Protein 4OFC (pdb70)

Foldseek 3Di:
DEEAAAEAAFAPFDDPLCVVPVHFQAWGWADDDPQKIFIDGVPDRPDMDGPCRHPVVVVVVVCVVLVYFAYAYAHDQSLLPLVDPLVSSLVSQVVGLVSQLVSCVVPVRHYAYAGHANQNQQVRRLVVVVCCCPVSNHLAHEDECARVPGGLLDPNNLSVQVSCLVSNHAYEYFYDPFDCDDPNVPPVCCVPPVRLVSLLSSLLSCVLSCVCVVRVSHEYEYEQLSRCCLPCLVVQQVVCVVCVVVRNPNHPDGSLVCQCSYAYEQWPPDLVSSVSSCVGNNLLRYEFHFHPPDPSGNPNGLPSLVPNPPDDPVSSCNRHPVSVCVSSVHDPVSD/DEEAAAEEAFAPFDDDLCVVPVHFQAWGWADDDDQKIFIDRRNHGDDIDGVCRHDLVVVVVVCVVLVYFAYAYAHDQSLLPLVDDLVSSLVSQVVGLVSQLVSCVVPVRHYAYAGHANQNQQVRRLVVVCCSCVPSNHLAHEEECARVPGGPLDPSNVSVLVSCLVSNHAYEYFYDDFDCDDPNVPDVNCVPQVRLVSLLSSLLSCALSCVCVVRVSHEYEYEQLRRCCLVCLVVQQVVCVVCVVPRHPNHPDRSLVCQQSYAYEQWPPDLVSSVSSCVGNHLLRYEFHFHPPDPSGDPNGLVSLVPHPPDDPVSSCSRYPVSVCVSSVHDPVSD/DEEAAAEEAFAQADDDLCVVPVHFQAWGWAPPDDQWIFIDRPPDTPDIGGVCRYPLVVVVVVCVVLVYFAYAYAHDQSLLPLVDDLVSNLVSQVVGLVSQLVSCVVPVRHYAYAGHANQNQQVRRLVVQCCSCVPSNHLAHEEECARVVGGPLDPNNVSVQVSCLVSNHAYEYFYDDFDCDDPCVPPVNCVPQVRLVSLLSSLLSCVLSCVCVVRVSHEYEYEQLSRCCLVCVVVQQVVCVVCVVPRRPNHNDGSLVCQCSYAYEQWPPDQVSSVSSCVGNHLLRYEFHFHPPDPSTDPNGLPSLVPHPVDDPVSSCNRYPVSVCVSSVHDPVSD/DAEAAAEEAFAQFDDDLCVVPVHFQAWGWADPDPQKIFIDGVPDGPDIDGCCRHDLVVVVVVCVVQVYFAYAYAHDQSLLPLVDDLVSNLVSQVVGLVSLLVSCVVPVRHYAYAGHANQNQQVRRLVVQCCCCPVSVHLAHEYEQARVPGGPLDPSNLSVQVSCLVSNHAYEYFYDDFDCDDVCVPPVNCVVPVGLVSLLVSLLSCVLSCVCVVRVSHEYEYEQLSRCCLVCLVVQQVVCVVCVVPRRPNHPDRSLVCLCSYAYEQWPPALVSSVSSCVGNHLLHYEFHFHPPDPSGHPRGLPSLVPPPVDDPVSSVSRYPVSVCVSSVHDPPSD/DEEAAAEAADAQFDDDLCVVPVHFQAWGWADDDAQKIFIDGVDDGPDIDGCCRYPVVVVVVVCVVQVYFAYAYEHDQSLLPLVDDLVSSLVSQVVGLVSQLVSCVVPVRHYAYAGHANQNQQVRRLVVQCCSCVPSVHLAHEYECARVPGGPLDVSNVSVQVSCLVSNHAYEYFYDDFDCDDPNVPPVCCVPQVRLVSLLSSLLSCLLSCVCVVRVRHEYEYEQLSRCCLVCLVVQQVVCVVCVVPRNPNPPDGSLVCQQSYAYEQWPPDLVSSVSSCVRNNLLRYEFHFHPPDPSGDPRGLVSLVPHPPDDVVSSCNRHPVSVCVSSVHDPPRD/DEEAAAEEADAPFDDDLCVVPVHFQAWTWADDDVFWIAIDRVHDGDDIDGNCRHPLVVVVVLCVVLVYFAYAYAHDPSLLCLPDDLVSNLVVQCVGLVSQLVSCVVPVRHYAYAGHANQNQQVSRLVVVCCSCVPSVHLAHEDECARPPGGPLDPSNVVVLVSCLVSNHAYEYFYDPFDCDDPCVPPVNCVVPVRLVSLLRNLLSCLLSCPCVVRVRHEYEYEQLSRCCLVCLVVQQVVCVVCVVVRHPNHNDGSLVCQQSYAYEQFPPDLVSSVSSCVRNNLLRYEFHFHPPDPSGDSNGLVSLVPPPVDDPVSSCSRYPVSVCVSSVHDPVSD

B-factor: mean 29.88, std 10.81, range [11.48, 83.97]

Organism: Homo sapiens (NCBI:txid9606)

Solvent-accessible surface area: 74288 Å² total; per-residue (Å²): 75,49,2,1,1,0,0,1,4,1,11,121,96,23,57,60,1,116,167,92,24,69,56,23,32,12,7,42,16,50,63,52,20,200,27,40,1,42,0,47,93,100,69,157,70,78,58,76,7,177,71,25,0,32,36,30,59,11,0,23,144,51,3,87,158,65,26,5,36,2,3,0,0,1,4,2,15,32,2,0,4,1,112,8,129,56,110,21,0,24,49,2,2,64,43,4,0,19,40,6,8,13,14,28,30,17,54,45,122,54,1,11,1,2,1,3,0,0,0,26,14,25,124,22,0,23,136,4,0,47,45,0,30,145,75,28,56,7,18,0,0,0,1,0,0,5,0,62,136,67,4,0,29,14,116,87,0,29,71,1,0,37,0,1,43,150,27,176,2,3,0,1,0,8,1,28,76,18,99,93,100,46,44,20,74,48,4,26,0,8,69,0,8,8,8,4,19,11,0,2,13,0,0,1,0,1,2,1,3,0,0,10,83,102,20,102,158,8,76,0,0,0,0,5,0,0,1,8,0,1,3,8,3,2,9,0,13,32,0,11,64,62,88,67,80,61,0,20,130,64,2,93,52,21,1,73,119,10,50,33,50,1,10,0,0,7,6,8,35,20,66,78,1,0,63,6,0,4,61,15,2,25,97,67,47,0,0,3,1,3,8,27,29,18,54,6,1,30,90,84,11,0,134,25,3,73,66,1,144,95,12,85,117,115,12,31,66,66,0,31,2,20,5,0,10,55,1,11,64,46,119,122,174,79,44,64,93,7,1,1,0,0,1,3,2,12,104,120,26,55,65,1,110,153,89,24,66,48,26,26,9,6,48,21,61,77,80,61,196,38,58,0,42,0,17,77,76,18,120,61,68,47,77,7,126,70,3,0,29,39,32,102,27,0,21,170,48,3,86,151,70,26,5,38,2,3,0,0,0,3,2,6,12,3,5,7,13,115,9,127,58,113,22,1,26,47,4,3,60,36,4,0,30,38,5,4,32,12,32,31,50,56,40,132,53,1,14,1,1,0,3,0,0,0,25,14,26,135,21,0,27,148,3,0,57,36,0,25,147,69,18,55,8,15,0,0,0,2,1,1,17,1,67,130,70,3,0,28,12,134,88,0,25,68,1,0,36,0,1,27,144,22,165,3,2,0,0,0,6,0,31,84,11,101,79,97,47,38,18,76,50,8,20,0,8,46,0,6,8,7,5,19,12,0,2,12,0,0,1,0,0,1,0,6,0,0,14,80,98,20,104,140,9,89,0,0,0,0,6,0,0,1,8,0,0,3,10,3,1,8,1,9,33,0,11,60,64,79,77,93,64,0,22,158,64,2,90,58,21,0,80,141,13,48,35,53,1,17,0,0,6,7,6,34,24,65,72,1,0,56,6,0,3,59,17,3,24,90,82,44,0,0,3,1,2,12,28,17,12,59,4,0,34,91,74,12,0,127,27,3,70,65,1,159,83,8,90,118,112,7,28,73,59,0,30,7,22,7,0,14,56,1,10,62,46,120,158,196,81,56,57,82,6,2,1,0,0,1,2,3,6,94,132,24,64,67,0,105,182,107,27,64,55,24,29,10,6,29,17,91,79,96,51,188,24,48,0,60,0,55,79,94,80,163,74,52,41,79,5,148,60,24,0,32,35,30,123,36,0,22,162,51,4,87,113,73,27,6,42,2,3,0,0,1,4,0,5,10,4,5,6,16,125,9,125,55,130,21,0,24,49,2,2,62,37,4,0,64,29,6,12,66,13,28,117,72,59,79,173,50,0,10,1,2,0,3,0,0,0,26,14,26,151,46,0,24,138,2,0,58,50,0,28,157,131,42,57,8,17,0,0,0,1,1,0,10,1,66,122,71,2,0,28,12,127,86,0,21,69,0,0,40,0,1,46,143,22,167,3,3,0,1,0,4,0,34,90,10,104,86,97,46,38,19,75,48,10,23,0,7,32,0,7,6,8,4,18,10,0,2,11,0,0,1,0,1,1,0,6,0,0,11,90,94,23,103,157,9,87,0,0,0,0,5,0,0,2,8,0,1,2,8,4,1,9,1,12,34,0,9,58,63,81,72,89,57,0,18,150,67,3,93,82,21,1,78,122,12,50,36,49,1,17,0,0,6,6,8,36,21,58,74,2,0,47,7,0,1,55,17,3,25,92,77,43,0,0,4,1,2,11,30,29,16,54,4,0,32,93,76,13,0,132,28,3,69,70,1,127,107,12,93,111,112,7,24,78,56,0,32,4,19,6,0,15,54,1,8,62,33,100,153,161,85,50,61,83,6,1,0,0,0,1,4,2,6,92,121,26,60,61,1,109,174,111,29,62,55,24,18,12,6,35,8,88,88,83,54,204,17,66,0,70,0,60,84,88,83,163,73,58,48,76,7,170,63,17,0,52,33,25,101,8,0,25,138,50,3,85,138,75,41,6,39,2,3,0,0,0,6,2,7,16,4,3,8,14,125,10,122,56,111,20,0,24,53,3,3,59,43,6,1,60,33,7,13,69,13,28,120,75,58,80,166,46,1,10,1,1,0,3,0,0,0,24,15,26,141,25,0,24,148,3,0,56,52,0,27,145,135,41,57,6,18,0,0,1,0,1,0,7,1,66,117,68,3,0,28,11,129,89,0,21,68,0,0,35,0,1,45,153,21,186,3,3,0,1,0,6,0,38,80,11,101,80,96,44,36,16,73,44,4,23,0,8,44,1,8,8,5,5,19,10,0,2,12,0,0,0,0,0,1,0,7,0,0,10,79,97,21,103,164,8,85,0,0,0,0,6,0,0,1,7,0,1,4,9,3,2,9,0,14,33,0,12,63,65,78,76,95,66,0,24,150,58,1,98,56,19,0,75,123,10,53,38,51,1,17,0,0,6,8,8,36,32,66,78,2,0,58,7,0,4,56,18,3,24,98,83,42,0,0,3,1,3,9,30,30,15,61,5,1,31,93,81,14,0,134,27,3,61,68,5,98,86,8,42,97,114,9,18,68,61,1,14,4,26,5,0,14,52,0,8,59,47,134,147,176,87,48,59,90,8,1,1,0,0,1,3,1,6,94,109,26,62,66,0,103,172,105,29,58,54,19,26,10,8,41,12,101,67,109,58,196,26,75,0,68,0,47,101,102,56,181,75,60,46,83,8,147,69,11,0,47,36,32,121,33,0,25,168,49,3,86,126,82,34,5,41,3,2,0,0,1,2,1,6,12,4,4,8,6,120,8,129,48,106,23,0,32,54,3,2,63,40,4,0,63,32,4,16,64,16,27,114,67,65,74,138,53,1,7,1,2,0,2,0,0,0,27,15,26,131,40,0,26,126,4,0,69,54,0,30,161,134,42,57,6,18,0,0,0,1,1,1,16,1,76,111,68,3,0,30,13,141,86,0,37,68,0,0,28,1,0,33,160,24,171,3,4,0,1,0,7,0,26,77,10,101,79,98,43,38,18,71,50,12,24,0,9,32,0,7,8,5,5,18,12,0,2,12,0,0,1,0,1,0,0,10,0,0,11,77,100,20,105,147,7,85,0,0,0,0,6,0,0,2,8,0,1,2,9,5,2,8,0,3,32,0,10,59,61,81,74,90,63,0,18,128,68,0,99,59,19,1,112,138,12,58,33,50,1,18,0,0,7,5,8,37,21,70,76,1,0,50,8,0,4,58,17,4,25,84,78,46,0,0,2,1,4,10,28,21,15,60,5,0,30,93,68,12,0,120,26,3,72,75,8,137,101,8,24,56,83,2,30,77,55,0,22,12,32,7,0,9,54,0,11,64,37,100,145,176,68,50,69,97,7,2,1,1,0,1,3,2,8,132,108,18,65,61,0,107,186,115,24,63,57,20,31,8,2,39,24,98,88,71,55,179,9,59,0,67,0,34,86,99,66,166,68,77,56,110,7,153,58,13,0,30,37,30,113,32,0,24,140,34,3,92,106,76,36,6,31,2,3,0,0,4,4,6,13,29,1,0,2,0,111,5,113,46,112,15,0,25,50,0,1,54,38,4,1,70,32,6,14,59,11,31,115,75,59,74,173,47,1,8,1,2,0,2,0,0,0,22,18,23,159,44,0,24,144,2,0,62,45,0,31,153,134,43,57,8,16,0,0,0,1,0,0,4,1,75,110,62,3,0,25,14,135,90,0,35,66,0,0,28,0,1,44,163,36,162,3,3,1,2,0,7,1,31,77,18,103,87,93,58,41,19,70,50,13,27,0,10,62,0,8,10,9,5,19,12,0,2,12,0,0,0,0,0,1,1,9,0,0,11,75,122,21,107,152,8,86,1,0,0,0,6,0,0,1,7,0,1,3,8,2,2,8,0,12,34,0,9,65,60,82,75,93,54,0,19,117,74,2,103,77,18,0,75,127,10,50,28,51,1,18,0,0,6,8,8,35,23,65,79,1,0,58,7,0,0,53,18,3,22,89,75,47,0,0,3,1,3,9,25,32,26,65,9,1,32,95,73,12,0,124,28,3,64,65,3,156,102,13,79,122,124,12,24,79,63,0,18,6,13,5,0,10,57,1,9,50,40,108,159,182,81,57

Radius of gyration: 48.0 Å; Cα contacts (8 Å, |Δi|>4): 4179; chains: 6; bounding box: 94×87×156 Å

Structure (mmCIF, N/CA/C/O backbone):
data_4OFC
#
_entry.id   4OFC
#
_cell.length_a   88.704
_cell.length_b   101.082
_cell.length_c   232.820
_cell.angle_alpha   90.000
_cell.angle_beta   90.000
_cell.angle_gamma   90.000
#
_symmetry.space_group_name_H-M   'P 21 21 21'
#
loop_
_entity.id
_entity.type
_entity.pdbx_description
1 polymer '2-amino-3-carboxymuconate-6-semialdehyde decarboxylase'
2 non-polymer 'ZINC ION'
3 water water
#
loop_
_atom_site.group_PDB
_atom_site.id
_atom_site.type_symbol
_atom_site.label_atom_id
_atom_site.label_alt_id
_atom_site.label_comp_id
_atom_site.label_asym_id
_atom_site.label_entity_id
_atom_site.label_seq_id
_atom_site.pdbx_PDB_ins_code
_atom_site.Cartn_x
_atom_site.Cartn_y
_atom_site.Cartn_z
_atom_site.occupancy
_atom_site.B_iso_or_equiv
_atom_site.auth_seq_id
_atom_site.auth_comp_id
_atom_site.auth_asym_id
_atom_site.auth_atom_id
_atom_site.pdbx_PDB_model_num
ATOM 1 N N . MET A 1 1 ? -62.428 5.563 -15.615 1.00 42.83 1 MET A N 1
ATOM 2 C CA . MET A 1 1 ? -62.251 5.084 -16.975 1.00 37.50 1 MET A CA 1
ATOM 3 C C . MET A 1 1 ? -63.000 5.936 -18.008 1.00 43.44 1 MET A C 1
ATOM 4 O O . MET A 1 1 ? -63.482 5.409 -19.020 1.00 50.12 1 MET A O 1
ATOM 9 N N . LYS A 1 2 ? -63.115 7.239 -17.760 1.00 33.70 2 LYS A N 1
ATOM 10 C CA . LYS A 1 2 ? -63.523 8.158 -18.827 1.00 33.74 2 LYS A CA 1
ATOM 11 C C . LYS A 1 2 ? -62.599 9.384 -18.843 1.00 27.34 2 LYS A C 1
ATOM 12 O O . LYS A 1 2 ? -61.879 9.569 -19.813 1.00 29.25 2 LYS A O 1
ATOM 18 N N . ILE A 1 3 ? -62.575 10.185 -17.776 1.00 23.29 3 ILE A N 1
ATOM 19 C CA . ILE A 1 3 ? -61.736 11.392 -17.765 1.00 22.61 3 ILE A CA 1
ATOM 20 C C . ILE A 1 3 ? -60.698 11.405 -16.632 1.00 24.00 3 ILE A C 1
ATOM 21 O O . ILE A 1 3 ? -61.038 11.190 -15.459 1.00 24.66 3 ILE A O 1
ATOM 26 N N . ASP A 1 4 ? -59.439 11.665 -16.990 1.00 20.22 4 ASP A N 1
ATOM 27 C CA . ASP A 1 4 ? -58.322 11.719 -16.022 1.00 19.26 4 ASP A CA 1
ATOM 28 C C . ASP A 1 4 ? -57.895 13.170 -15.821 1.00 20.99 4 ASP A C 1
ATOM 29 O O . ASP A 1 4 ? -57.261 13.754 -16.698 1.00 20.04 4 ASP A O 1
ATOM 34 N N . ILE A 1 5 ? -58.247 13.757 -14.679 1.00 19.33 5 ILE A N 1
ATOM 35 C CA . ILE A 1 5 ? -57.962 15.167 -14.408 1.00 20.21 5 ILE A CA 1
ATOM 36 C C . ILE A 1 5 ? -56.485 15.397 -14.080 1.00 22.08 5 ILE A C 1
ATOM 37 O O . ILE A 1 5 ? -55.997 16.536 -14.115 1.00 19.19 5 ILE A O 1
ATOM 42 N N . HIS A 1 6 ? -55.783 14.311 -13.754 1.00 18.19 6 HIS A N 1
ATOM 43 C CA . HIS A 1 6 ? -54.487 14.410 -13.085 1.00 16.46 6 HIS A CA 1
ATOM 44 C C . HIS A 1 6 ? -53.429 13.639 -13.870 1.00 18.09 6 HIS A C 1
ATOM 45 O O . HIS A 1 6 ? -53.189 12.471 -13.589 1.00 15.22 6 HIS A O 1
ATOM 52 N N . SER A 1 7 ? -52.810 14.273 -14.871 1.00 18.30 7 SER A N 1
ATOM 53 C CA . SER A 1 7 ? -51.752 13.602 -15.641 1.00 14.95 7 SER A CA 1
ATOM 54 C C . SER A 1 7 ? -50.680 14.602 -16.076 1.00 17.00 7 SER A C 1
ATOM 55 O O . SER A 1 7 ? -50.968 15.782 -16.270 1.00 16.98 7 SER A O 1
ATOM 58 N N . HIS A 1 8 ? -49.445 14.128 -16.204 1.00 16.93 8 HIS A N 1
ATOM 59 C CA . HIS A 1 8 ? -48.303 15.003 -16.447 1.00 15.69 8 HIS A CA 1
ATOM 60 C C . HIS A 1 8 ? -47.595 14.626 -17.735 1.00 15.55 8 HIS A C 1
ATOM 61 O O . HIS A 1 8 ? -47.514 13.444 -18.105 1.00 13.20 8 HIS A O 1
ATOM 68 N N . ILE A 1 9 ? -47.048 15.636 -18.398 1.00 12.80 9 ILE A N 1
ATOM 69 C CA . ILE A 1 9 ? -46.423 15.439 -19.699 1.00 15.27 9 ILE A CA 1
ATOM 70 C C . ILE A 1 9 ? -45.313 16.477 -19.807 1.00 15.11 9 ILE A C 1
ATOM 71 O O . ILE A 1 9 ? -45.362 17.506 -19.141 1.00 15.53 9 ILE A O 1
ATOM 76 N N . LEU A 1 10 ? -44.297 16.188 -20.609 1.00 15.20 10 LEU A N 1
ATOM 77 C CA . LEU A 1 10 ? -43.183 17.105 -20.823 1.00 11.97 10 LEU A CA 1
ATOM 78 C C . LEU A 1 10 ? -42.997 17.192 -22.314 1.00 15.70 10 LEU A C 1
ATOM 79 O O . LEU A 1 10 ? -43.333 16.250 -23.028 1.00 15.13 10 LEU A O 1
ATOM 84 N N . PRO A 1 11 ? -42.463 18.317 -22.805 1.00 16.36 11 PRO A N 1
ATOM 85 C CA . PRO A 1 11 ? -42.063 18.322 -24.213 1.00 18.50 11 PRO A CA 1
ATOM 86 C C . PRO A 1 11 ? -40.885 17.343 -24.397 1.00 17.39 11 PRO A C 1
ATOM 87 O O . PRO A 1 11 ? -40.199 17.047 -23.421 1.00 14.98 11 PRO A O 1
ATOM 91 N N . LYS A 1 12 ? -40.652 16.840 -25.605 1.00 15.24 12 LYS A N 1
ATOM 92 C CA . LYS A 1 12 ? -39.597 15.838 -25.816 1.00 16.36 12 LYS A CA 1
ATOM 93 C C . LYS A 1 12 ? -38.216 16.441 -25.590 1.00 18.41 12 LYS A C 1
ATOM 94 O O . LYS A 1 12 ? -37.288 15.768 -25.128 1.00 21.67 12 LYS A O 1
ATOM 100 N N . GLU A 1 13 ? -38.098 17.725 -25.921 1.00 17.77 13 GLU A N 1
ATOM 101 C CA . GLU A 1 13 ? -36.858 18.476 -25.756 1.00 21.13 13 GLU A CA 1
ATOM 102 C C . GLU A 1 13 ? -37.215 19.918 -25.452 1.00 21.41 13 GLU A C 1
ATOM 103 O O . GLU A 1 13 ? -38.278 20.397 -25.858 1.00 19.25 13 GLU A O 1
ATOM 109 N N . TRP A 1 14 ? -36.330 20.616 -24.746 1.00 23.22 14 TRP A N 1
ATOM 110 C CA . TRP A 1 14 ? -36.427 22.070 -24.633 1.00 23.53 14 TRP A CA 1
ATOM 111 C C . TRP A 1 14 ? -35.014 22.650 -24.596 1.00 22.59 14 TRP A C 1
ATOM 112 O O . TRP A 1 14 ? -34.058 21.894 -24.406 1.00 23.69 14 TRP A O 1
ATOM 123 N N . PRO A 1 15 ? -34.865 23.978 -24.803 1.00 26.00 15 PRO A N 1
ATOM 124 C CA . PRO A 1 15 ? -33.493 24.507 -24.878 1.00 28.77 15 PRO A CA 1
ATOM 125 C C . PRO A 1 15 ? -32.757 24.445 -23.537 1.00 27.76 15 PRO A C 1
ATOM 126 O O . PRO A 1 15 ? -33.388 24.232 -22.492 1.00 23.29 15 PRO A O 1
ATOM 130 N N . ASP A 1 16 ? -31.436 24.610 -23.581 1.00 27.92 16 ASP A N 1
ATOM 131 C CA . ASP A 1 16 ? -30.603 24.686 -22.380 1.00 29.32 16 ASP A CA 1
ATOM 132 C C . ASP A 1 16 ? -30.999 25.950 -21.623 1.00 27.89 16 ASP A C 1
ATOM 133 O O . ASP A 1 16 ? -30.655 27.063 -22.031 1.00 29.29 16 ASP A O 1
ATOM 138 N N . LEU A 1 17 ? -31.741 25.795 -20.533 1.00 27.14 17 LEU A N 1
ATOM 139 C CA . LEU A 1 17 ? -32.342 26.957 -19.878 1.00 25.63 17 LEU A CA 1
ATOM 140 C C . LEU A 1 17 ? -31.304 27.830 -19.181 1.00 24.52 17 LEU A C 1
ATOM 141 O O . LEU A 1 17 ? -31.437 29.053 -19.141 1.00 25.06 17 LEU A O 1
ATOM 146 N N . LYS A 1 18 ? -30.270 27.193 -18.646 1.00 23.43 18 LYS A N 1
ATOM 147 C CA . LYS A 1 18 ? -29.142 27.903 -18.048 1.00 27.25 18 LYS A CA 1
ATOM 148 C C . LYS A 1 18 ? -28.476 28.797 -19.099 1.00 26.53 18 LYS A C 1
ATOM 149 O O . LYS A 1 18 ? -28.216 29.989 -18.857 1.00 24.71 18 LYS A O 1
ATOM 155 N N . LYS A 1 19 ? -28.217 28.217 -20.266 1.00 26.15 19 LYS A N 1
ATOM 156 C CA . LYS A 1 19 ? -27.698 28.960 -21.415 1.00 32.63 19 LYS A CA 1
ATOM 157 C C . LYS A 1 19 ? -28.625 30.131 -21.750 1.00 25.83 19 LYS A C 1
ATOM 158 O O . LYS A 1 19 ? -28.175 31.259 -21.991 1.00 28.73 19 LYS A O 1
ATOM 164 N N . ARG A 1 20 ? -29.927 29.855 -21.757 1.00 26.43 20 ARG A N 1
ATOM 165 C CA . ARG A 1 20 ? -30.931 30.845 -22.141 1.00 27.23 20 ARG A CA 1
ATOM 166 C C . ARG A 1 20 ? -31.079 31.984 -21.138 1.00 25.51 20 ARG A C 1
ATOM 167 O O . ARG A 1 20 ? -31.215 33.144 -21.528 1.00 25.08 20 ARG A O 1
ATOM 175 N N . PHE A 1 21 ? -31.061 31.652 -19.852 1.00 25.34 21 PHE A N 1
ATOM 176 C CA . PHE A 1 21 ? -31.388 32.627 -18.811 1.00 27.26 21 PHE A CA 1
ATOM 177 C C . PHE A 1 21 ? -30.204 33.268 -18.072 1.00 25.24 21 PHE A C 1
ATOM 178 O O . PHE A 1 21 ? -30.362 34.327 -17.450 1.00 28.42 21 PHE A O 1
ATOM 186 N N . GLY A 1 22 ? -29.035 32.631 -18.132 1.00 28.72 22 GLY A N 1
ATOM 187 C CA . GLY A 1 22 ? -27.828 33.179 -17.529 1.00 28.01 22 GLY A CA 1
ATOM 188 C C . GLY A 1 22 ? -27.445 32.567 -16.193 1.00 32.71 22 GLY A C 1
ATOM 189 O O . GLY A 1 22 ? -26.351 32.842 -15.669 1.00 33.74 22 GLY A O 1
ATOM 190 N N . TYR A 1 23 ? -28.334 31.741 -15.637 1.00 24.56 23 TYR A N 1
ATOM 191 C CA . TYR A 1 23 ? -28.071 31.080 -14.358 1.00 27.03 23 TYR A CA 1
ATOM 192 C C . TYR A 1 23 ? -28.663 29.678 -14.364 1.00 30.76 23 TYR A C 1
ATOM 193 O O . TYR A 1 23 ? -29.625 29.422 -15.092 1.00 27.82 23 TYR A O 1
ATOM 202 N N . GLY A 1 24 ? -28.099 28.781 -13.553 1.00 27.50 24 GLY A N 1
ATOM 203 C CA . GLY A 1 24 ? -28.538 27.394 -13.508 1.00 31.32 24 GLY A CA 1
ATOM 204 C C . GLY A 1 24 ? -29.635 27.126 -12.495 1.00 27.76 24 GLY A C 1
ATOM 205 O O . GLY A 1 24 ? -30.283 28.060 -12.007 1.00 27.24 24 GLY A O 1
ATOM 206 N N . GLY A 1 25 ? -29.860 25.848 -12.191 1.00 28.15 25 GLY A N 1
ATOM 207 C CA . GLY A 1 25 ? -30.917 25.461 -11.266 1.00 30.29 25 GLY A CA 1
ATOM 208 C C . GLY A 1 25 ? -32.172 24.959 -11.971 1.00 27.34 25 GLY A C 1
ATOM 209 O O . GLY A 1 25 ? -33.179 24.624 -11.328 1.00 22.14 25 GLY A O 1
ATOM 210 N N . TRP A 1 26 ? -32.110 24.903 -13.296 1.00 23.34 26 TRP A N 1
ATOM 211 C CA . TRP A 1 26 ? -33.231 24.431 -14.092 1.00 19.84 26 TRP A CA 1
ATOM 212 C C . TRP A 1 26 ? -33.153 22.926 -14.357 1.00 21.99 26 TRP A C 1
ATOM 213 O O . TRP A 1 26 ? -32.106 22.302 -14.156 1.00 21.34 26 TRP A O 1
ATOM 224 N N . VAL A 1 27 ? -34.254 22.342 -14.838 1.00 21.18 27 VAL A N 1
ATOM 225 C CA . VAL A 1 27 ? -34.222 20.931 -15.252 1.00 22.82 27 VAL A CA 1
ATOM 226 C C . VAL A 1 27 ? -34.062 20.735 -16.773 1.00 24.89 27 VAL A C 1
ATOM 227 O O . VAL A 1 27 ? -34.541 21.539 -17.574 1.00 21.63 27 VAL A O 1
ATOM 231 N N . GLN A 1 28 ? -33.348 19.687 -17.166 1.00 24.09 28 GLN A N 1
ATOM 232 C CA . GLN A 1 28 ? -33.273 19.334 -18.579 1.00 23.69 28 GLN A CA 1
ATOM 233 C C . GLN A 1 28 ? -33.635 17.864 -18.721 1.00 22.67 28 GLN A C 1
ATOM 234 O O . GLN A 1 28 ? -33.558 17.103 -17.757 1.00 26.23 28 GLN A O 1
ATOM 240 N N . LEU A 1 29 ? -34.037 17.460 -19.919 1.00 23.30 29 LEU A N 1
ATOM 241 C CA . LEU A 1 29 ? -34.404 16.070 -20.147 1.00 21.15 29 LEU A CA 1
ATOM 242 C C . LEU A 1 29 ? -33.362 15.461 -21.084 1.00 24.22 29 LEU A C 1
ATOM 243 O O . LEU A 1 29 ? -33.174 15.952 -22.202 1.00 22.96 29 LEU A O 1
ATOM 248 N N . GLN A 1 30 ? -32.672 14.414 -20.634 1.00 23.63 30 GLN A N 1
ATOM 249 C CA . GLN A 1 30 ? -31.671 13.745 -21.471 1.00 25.42 30 GLN A CA 1
ATOM 250 C C . GLN A 1 30 ? -32.203 12.441 -22.053 1.00 27.15 30 GLN A C 1
ATOM 251 O O . GLN A 1 30 ? -32.716 11.586 -21.317 1.00 25.72 30 GLN A O 1
ATOM 257 N N . HIS A 1 31 ? -32.067 12.293 -23.369 1.00 23.95 31 HIS A N 1
ATOM 258 C CA . HIS A 1 31 ? -32.427 11.060 -24.064 1.00 27.44 31 HIS A CA 1
ATOM 259 C C . HIS A 1 31 ? -31.148 10.291 -24.411 1.00 31.11 31 HIS A C 1
ATOM 260 O O . HIS A 1 31 ? -30.579 10.467 -25.492 1.00 30.10 31 HIS A O 1
ATOM 267 N N . HIS A 1 32 ? -30.693 9.456 -23.478 1.00 27.86 32 HIS A N 1
ATOM 268 C CA . HIS A 1 32 ? -29.435 8.717 -23.624 1.00 35.16 32 HIS A CA 1
ATOM 269 C C . HIS A 1 32 ? -29.578 7.249 -24.060 1.00 36.67 32 HIS A C 1
ATOM 270 O O . HIS A 1 32 ? -28.824 6.777 -24.917 1.00 33.27 32 HIS A O 1
ATOM 277 N N . SER A 1 33 ? -30.520 6.531 -23.449 1.00 37.10 33 SER A N 1
ATOM 278 C CA . SER A 1 33 ? -30.835 5.158 -23.857 1.00 40.48 33 SER A CA 1
ATOM 279 C C . SER A 1 33 ? -32.267 5.116 -24.395 1.00 41.41 33 SER A C 1
ATOM 280 O O . SER A 1 33 ? -33.010 6.090 -24.251 1.00 43.15 33 SER A O 1
ATOM 283 N N . LYS A 1 34 ? -32.654 4.007 -25.025 1.00 41.12 34 LYS A N 1
ATOM 284 C CA . LYS A 1 34 ? -33.931 3.960 -25.749 1.00 42.30 34 LYS A CA 1
ATOM 285 C C . LYS A 1 34 ? -35.196 3.784 -24.900 1.00 36.81 34 LYS A C 1
ATOM 286 O O . LYS A 1 34 ? -35.238 2.951 -23.991 1.00 35.37 34 LYS A O 1
ATOM 292 N N . GLY A 1 35 ? -36.227 4.567 -25.231 1.00 34.35 35 GLY A N 1
ATOM 293 C CA . GLY A 1 35 ? -37.511 4.511 -24.547 1.00 37.27 35 GLY A CA 1
ATOM 294 C C . GLY A 1 35 ? -37.461 5.065 -23.131 1.00 32.26 35 GLY A C 1
ATOM 295 O O . GLY A 1 35 ? -38.356 4.824 -22.310 1.00 28.56 35 GLY A O 1
ATOM 296 N N . GLU A 1 36 ? -36.414 5.831 -22.847 1.00 30.44 36 GLU A N 1
ATOM 297 C CA . GLU A 1 36 ? -36.149 6.257 -21.481 1.00 31.72 36 GLU A CA 1
ATOM 298 C C . GLU A 1 36 ? -35.397 7.586 -21.494 1.00 28.89 36 GLU A C 1
ATOM 299 O O . GLU A 1 36 ? -34.500 7.790 -22.326 1.00 29.52 36 GLU A O 1
ATOM 305 N N . ALA A 1 37 ? -35.755 8.492 -20.585 1.00 25.13 37 ALA A N 1
ATOM 306 C CA . ALA A 1 37 ? -35.080 9.794 -20.510 1.00 24.43 37 ALA A CA 1
ATOM 307 C C . ALA A 1 37 ? -34.831 10.203 -19.069 1.00 25.19 37 ALA A C 1
ATOM 308 O O . ALA A 1 37 ? -35.630 9.892 -18.180 1.00 19.99 37 ALA A O 1
ATOM 310 N N . LYS A 1 38 ? -33.723 10.900 -18.835 1.00 24.67 38 LYS A N 1
ATOM 311 C CA . LYS A 1 38 ? -33.337 11.272 -17.480 1.00 25.22 38 LYS A CA 1
ATOM 312 C C . LYS A 1 38 ? -33.677 12.727 -17.231 1.00 27.52 38 LYS A C 1
ATOM 313 O O . LYS A 1 38 ? -33.386 13.583 -18.063 1.00 25.64 38 LYS A O 1
ATOM 319 N N . LEU A 1 39 ? -34.315 13.002 -16.100 1.00 19.38 39 LEU A N 1
ATOM 320 C CA . LEU A 1 39 ? -34.572 14.379 -15.695 1.00 24.39 39 LEU A CA 1
ATOM 321 C C . LEU A 1 39 ? -33.411 14.829 -14.820 1.00 29.65 39 LEU A C 1
ATOM 322 O O . LEU A 1 39 ? -33.114 14.216 -13.780 1.00 29.02 39 LEU A O 1
ATOM 327 N N . LEU A 1 40 ? -32.753 15.896 -15.261 1.00 24.02 40 LEU A N 1
ATOM 328 C CA . LEU A 1 40 ? -31.479 16.337 -14.708 1.00 29.17 40 LEU A CA 1
ATOM 329 C C . LEU A 1 40 ? -31.712 17.682 -14.030 1.00 28.11 40 LEU A C 1
ATOM 330 O O . LEU A 1 40 ? -32.285 18.581 -14.638 1.00 27.80 40 LEU A O 1
ATOM 335 N N . LYS A 1 41 ? -31.303 17.806 -12.768 1.00 30.93 41 LYS A N 1
ATOM 336 C CA . LYS A 1 41 ? -31.378 19.069 -12.024 1.00 29.17 41 LYS A CA 1
ATOM 337 C C . LYS A 1 41 ? -30.005 19.319 -11.418 1.00 37.62 41 LYS A C 1
ATOM 338 O O . LYS A 1 41 ? -29.393 18.400 -10.875 1.00 31.34 41 LYS A O 1
ATOM 344 N N . ASP A 1 42 ? -29.506 20.548 -11.522 1.00 39.48 42 ASP A N 1
ATOM 345 C CA . ASP A 1 42 ? -28.045 20.753 -11.513 1.00 43.65 42 ASP A CA 1
ATOM 346 C C . ASP A 1 42 ? -27.281 19.716 -10.704 1.00 39.64 42 ASP A C 1
ATOM 347 O O . ASP A 1 42 ? -27.378 19.650 -9.470 1.00 42.34 42 ASP A O 1
ATOM 352 N N . GLY A 1 43 ? -26.568 18.870 -11.443 1.00 33.62 43 GLY A N 1
ATOM 353 C CA . GLY A 1 43 ? -25.765 17.821 -10.861 1.00 42.12 43 GLY A CA 1
ATOM 354 C C . GLY A 1 43 ? -26.351 16.434 -11.060 1.00 41.24 43 GLY A C 1
ATOM 355 O O . GLY A 1 43 ? -25.679 15.543 -11.592 1.00 40.35 43 GLY A O 1
ATOM 356 N N . LYS A 1 44 ? -27.607 16.257 -10.651 1.00 39.39 44 LYS A N 1
ATOM 357 C CA . LYS A 1 44 ? -28.145 14.918 -10.414 1.00 35.51 44 LYS A CA 1
ATOM 358 C C . LYS A 1 44 ? -29.359 14.524 -11.259 1.00 33.99 44 LYS A C 1
ATOM 359 O O . LYS A 1 44 ? -30.274 15.322 -11.481 1.00 26.98 44 LYS A O 1
ATOM 365 N N . VAL A 1 45 ? -29.353 13.277 -11.727 1.00 32.81 45 VAL A N 1
ATOM 366 C CA . VAL A 1 45 ? -30.551 12.655 -12.275 1.00 30.16 45 VAL A CA 1
ATOM 367 C C . VAL A 1 45 ? -31.479 12.424 -11.094 1.00 33.24 45 VAL A C 1
ATOM 368 O O . VAL A 1 45 ? -31.141 11.679 -10.164 1.00 34.95 45 VAL A O 1
ATOM 372 N N . PHE A 1 46 ? -32.631 13.085 -11.094 1.00 28.90 46 PHE A N 1
ATOM 373 C CA . PHE A 1 46 ? -33.539 12.949 -9.958 1.00 31.59 46 PHE A CA 1
ATOM 374 C C . PHE A 1 46 ? -34.768 12.123 -10.305 1.00 30.65 46 PHE A C 1
ATOM 375 O O . PHE A 1 46 ? -35.568 11.772 -9.433 1.00 32.04 46 PHE A O 1
ATOM 383 N N . ARG A 1 47 ? -34.918 11.815 -11.586 1.00 26.78 47 ARG A N 1
ATOM 384 C CA . ARG A 1 47 ? -36.043 11.007 -12.029 1.00 24.11 47 ARG A CA 1
ATOM 385 C C . ARG A 1 47 ? -35.781 10.466 -13.412 1.00 21.84 47 ARG A C 1
ATOM 386 O O . ARG A 1 47 ? -35.165 11.133 -14.247 1.00 23.85 47 ARG A O 1
ATOM 394 N N . VAL A 1 48 ? -36.270 9.259 -13.657 1.00 23.35 48 VAL A N 1
ATOM 395 C CA . VAL A 1 48 ? -36.173 8.645 -14.968 1.00 19.84 48 VAL A CA 1
ATOM 396 C C . VAL A 1 48 ? -37.595 8.434 -15.448 1.00 24.06 48 VAL A C 1
ATOM 397 O O . VAL A 1 48 ? -38.412 7.880 -14.710 1.00 20.28 48 VAL A O 1
ATOM 401 N N . VAL A 1 49 ? -37.903 8.906 -16.657 1.00 18.03 49 VAL A N 1
ATOM 402 C CA . VAL A 1 49 ? -39.242 8.739 -17.218 1.00 19.85 49 VAL A CA 1
ATOM 403 C C . VAL A 1 49 ? -39.175 7.972 -18.530 1.00 23.90 49 VAL A C 1
ATOM 404 O O . VAL A 1 49 ? -38.125 7.926 -19.182 1.00 23.04 49 VAL A O 1
ATOM 408 N N . ARG A 1 50 ? -40.290 7.371 -18.926 1.00 22.92 50 ARG A N 1
ATOM 409 C CA . ARG A 1 50 ? -40.319 6.654 -20.191 1.00 21.88 50 ARG A CA 1
ATOM 410 C C . ARG A 1 50 ? -41.073 7.464 -21.238 1.00 22.62 50 ARG A C 1
ATOM 411 O O . ARG A 1 50 ? -41.512 8.592 -20.970 1.00 20.96 50 ARG A O 1
ATOM 419 N N . GLU A 1 51 ? -41.225 6.898 -22.428 1.00 16.46 51 GLU A N 1
ATOM 420 C CA . GLU A 1 51 ? -41.734 7.659 -23.565 1.00 22.20 51 GLU A CA 1
ATOM 421 C C . GLU A 1 51 ? -43.194 8.114 -23.421 1.00 17.37 51 GLU A C 1
ATOM 422 O O . GLU A 1 51 ? -43.598 9.091 -24.054 1.00 17.66 51 GLU A O 1
ATOM 428 N N . ASN A 1 52 ? -43.980 7.434 -22.586 1.00 16.37 52 ASN A N 1
ATOM 429 C CA . ASN A 1 52 ? -45.340 7.904 -22.336 1.00 15.87 52 ASN A CA 1
ATOM 430 C C . ASN A 1 52 ? -45.348 9.295 -21.687 1.00 17.93 52 ASN A C 1
ATOM 431 O O . ASN A 1 52 ? -46.378 9.994 -21.674 1.00 17.91 52 ASN A O 1
ATOM 436 N N . CYS A 1 53 ? -44.197 9.715 -21.172 1.00 14.82 53 CYS A N 1
ATOM 437 C CA . CYS A 1 53 ? -44.123 11.019 -20.493 1.00 18.71 53 CYS A CA 1
ATOM 438 C C . CYS A 1 53 ? -44.037 12.178 -21.466 1.00 17.63 53 CYS A C 1
ATOM 439 O O . CYS A 1 53 ? -44.260 13.317 -21.076 1.00 17.71 53 CYS A O 1
ATOM 442 N N . TRP A 1 54 ? -43.715 11.900 -22.728 1.00 16.73 54 TRP A N 1
ATOM 443 C CA . TRP A 1 54 ? -43.600 12.972 -23.727 1.00 16.15 54 TRP A CA 1
ATOM 444 C C . TRP A 1 54 ? -44.187 12.688 -25.103 1.00 21.92 54 TRP A C 1
ATOM 445 O O . TRP A 1 54 ? -44.299 13.611 -25.913 1.00 20.43 54 TRP A O 1
ATOM 456 N N . ASP A 1 55 ? -44.533 11.433 -25.392 1.00 18.48 55 ASP A N 1
ATOM 457 C CA . ASP A 1 55 ? -45.016 11.089 -26.739 1.00 19.81 55 ASP A CA 1
ATOM 458 C C . ASP A 1 55 ? -46.528 10.849 -26.711 1.00 19.06 55 ASP A C 1
ATOM 459 O O . ASP A 1 55 ? -47.004 9.881 -26.109 1.00 16.94 55 ASP A O 1
ATOM 464 N N . PRO A 1 56 ? -47.296 11.745 -27.345 1.00 20.49 56 PRO A N 1
ATOM 465 C CA . PRO A 1 56 ? -48.761 11.659 -27.257 1.00 19.34 56 PRO A CA 1
ATOM 466 C C . PRO A 1 56 ? -49.314 10.425 -27.971 1.00 21.14 56 PRO A C 1
ATOM 467 O O . PRO A 1 56 ? -50.365 9.923 -27.575 1.00 21.33 56 PRO A O 1
ATOM 471 N N . GLU A 1 57 ? -48.646 9.962 -29.026 1.00 19.53 57 GLU A N 1
ATOM 472 C CA . GLU A 1 57 ? -49.098 8.747 -29.700 1.00 21.81 57 GLU A CA 1
ATOM 473 C C . GLU A 1 57 ? -49.040 7.580 -28.716 1.00 21.82 57 GLU A C 1
ATOM 474 O O . GLU A 1 57 ? -49.973 6.774 -28.652 1.00 21.20 57 GLU A O 1
ATOM 480 N N . VAL A 1 58 ? -47.951 7.505 -27.953 1.00 18.03 58 VAL A N 1
ATOM 481 C CA . VAL A 1 58 ? -47.776 6.458 -26.931 1.00 20.71 58 VAL A CA 1
ATOM 482 C C . VAL A 1 58 ? -48.848 6.563 -25.847 1.00 22.44 58 VAL A C 1
ATOM 483 O O . VAL A 1 58 ? -49.433 5.560 -25.421 1.00 19.12 58 VAL A O 1
ATOM 487 N N . ARG A 1 59 ? -49.111 7.786 -25.396 1.00 19.65 59 ARG A N 1
ATOM 488 C CA . ARG A 1 59 ? -50.166 8.005 -24.422 1.00 17.74 59 ARG A CA 1
ATOM 489 C C . ARG A 1 59 ? -51.537 7.568 -24.948 1.00 22.62 59 ARG A C 1
ATOM 490 O O . ARG A 1 59 ? -52.294 6.905 -24.228 1.00 18.05 59 ARG A O 1
ATOM 498 N N . ILE A 1 60 ? -51.857 7.939 -26.196 1.00 18.71 60 ILE A N 1
ATOM 499 C CA . ILE A 1 60 ? -53.155 7.586 -26.776 1.00 22.48 60 ILE A CA 1
ATOM 500 C C . ILE A 1 60 ? -53.336 6.066 -26.789 1.00 24.72 60 ILE A C 1
ATOM 501 O O . ILE A 1 60 ? -54.417 5.549 -26.488 1.00 22.66 60 ILE A O 1
ATOM 506 N N . ARG A 1 61 ? -52.259 5.354 -27.103 1.00 22.01 61 ARG A N 1
ATOM 507 C CA . ARG A 1 61 ? -52.299 3.893 -27.122 1.00 26.90 61 ARG A CA 1
ATOM 508 C C . ARG A 1 61 ? -52.569 3.309 -25.729 1.00 27.40 61 ARG A C 1
ATOM 509 O O . ARG A 1 61 ? -53.373 2.385 -25.573 1.00 27.02 61 ARG A O 1
ATOM 517 N N . GLU A 1 62 ? -51.910 3.847 -24.710 1.00 20.63 62 GLU A N 1
ATOM 518 C CA . GLU A 1 62 ? -52.141 3.356 -23.358 1.00 21.92 62 GLU A CA 1
ATOM 519 C C . GLU A 1 62 ? -53.535 3.771 -22.879 1.00 24.16 62 GLU A C 1
ATOM 520 O O . GLU A 1 62 ? -54.213 3.000 -22.193 1.00 25.08 62 GLU A O 1
ATOM 526 N N . MET A 1 63 ? -53.965 4.976 -23.256 1.00 20.16 63 MET A N 1
ATOM 527 C CA . MET A 1 63 ? -55.322 5.433 -22.958 1.00 22.36 63 MET A CA 1
ATOM 528 C C . MET A 1 63 ? -56.399 4.492 -23.517 1.00 23.85 63 MET A C 1
ATOM 529 O O . MET A 1 63 ? -57.331 4.094 -22.797 1.00 22.91 63 MET A O 1
ATOM 534 N N . ASP A 1 64 ? -56.260 4.133 -24.790 1.00 20.92 64 ASP A N 1
ATOM 535 C CA . ASP A 1 64 ? -57.205 3.225 -25.450 1.00 26.65 64 ASP A CA 1
ATOM 536 C C . ASP A 1 64 ? -57.345 1.895 -24.700 1.00 30.38 64 ASP A C 1
ATOM 537 O O . ASP A 1 64 ? -58.466 1.407 -24.479 1.00 29.53 64 ASP A O 1
ATOM 542 N N . GLN A 1 65 ? -56.210 1.331 -24.291 1.00 26.16 65 GLN A N 1
ATOM 543 C CA . GLN A 1 65 ? -56.188 0.069 -23.545 1.00 31.25 65 GLN A CA 1
ATOM 544 C C . GLN A 1 65 ? -56.787 0.181 -22.142 1.00 29.22 65 GLN A C 1
ATOM 545 O O . GLN A 1 65 ? -57.329 -0.794 -21.624 1.00 24.92 65 GLN A O 1
ATOM 551 N N . LYS A 1 66 ? -56.677 1.358 -21.528 1.00 24.86 66 LYS A N 1
ATOM 552 C CA . LYS A 1 66 ? -57.160 1.568 -20.167 1.00 29.83 66 LYS A CA 1
ATOM 553 C C . LYS A 1 66 ? -58.588 2.054 -20.176 1.00 28.09 66 LYS A C 1
ATOM 554 O O . LYS A 1 66 ? -59.203 2.192 -19.126 1.00 27.94 66 LYS A O 1
ATOM 560 N N . GLY A 1 67 ? -59.113 2.330 -21.361 1.00 25.56 67 GLY A N 1
ATOM 561 C CA . GLY A 1 67 ? -60.453 2.878 -21.476 1.00 27.35 67 GLY A CA 1
ATOM 562 C C . GLY A 1 67 ? -60.538 4.353 -21.111 1.00 30.07 67 GLY A C 1
ATOM 563 O O . GLY A 1 67 ? -61.639 4.884 -20.927 1.00 30.36 67 GLY A O 1
ATOM 564 N N . VAL A 1 68 ? -59.394 5.032 -21.007 1.00 26.26 68 VAL A N 1
ATOM 565 C CA . VAL A 1 68 ? -59.420 6.471 -20.716 1.00 22.37 68 VAL A CA 1
ATOM 566 C C . VAL A 1 68 ? -59.768 7.296 -21.968 1.00 24.51 68 VAL A C 1
ATOM 567 O O . VAL A 1 68 ? -59.102 7.199 -23.001 1.00 23.11 68 VAL A O 1
ATOM 571 N N . THR A 1 69 ? -60.824 8.097 -21.863 1.00 23.18 69 THR A N 1
ATOM 572 C CA . THR A 1 69 ? -61.315 8.892 -22.987 1.00 25.60 69 THR A CA 1
ATOM 573 C C . THR A 1 69 ? -60.503 10.171 -23.150 1.00 26.68 69 THR A C 1
ATOM 574 O O . THR A 1 69 ? -60.057 10.498 -24.245 1.00 20.19 69 THR A O 1
ATOM 578 N N . VAL A 1 70 ? -60.330 10.916 -22.065 1.00 22.84 70 VAL A N 1
ATOM 579 C CA . VAL A 1 70 ? -59.508 12.121 -22.144 1.00 20.95 70 VAL A CA 1
ATOM 580 C C . VAL A 1 70 ? -58.541 12.298 -20.965 1.00 22.41 70 VAL A C 1
ATOM 581 O O . VAL A 1 70 ? -58.878 11.942 -19.846 1.00 20.21 70 VAL A O 1
ATOM 585 N N . GLN A 1 71 ? -57.325 12.789 -21.236 1.00 19.33 71 GLN A N 1
ATOM 586 C CA . GLN A 1 71 ? -56.412 13.220 -20.165 1.00 21.16 71 GLN A CA 1
ATOM 587 C C . GLN A 1 71 ? -56.365 14.736 -20.151 1.00 20.44 71 GLN A C 1
ATOM 588 O O . GLN A 1 71 ? -56.309 15.373 -21.205 1.00 18.11 71 GLN A O 1
ATOM 594 N N . ALA A 1 72 ? -56.385 15.312 -18.958 1.00 19.34 72 ALA A N 1
ATOM 595 C CA . ALA A 1 72 ? -56.047 16.717 -18.795 1.00 18.05 72 ALA A CA 1
ATOM 596 C C . ALA A 1 72 ? -54.541 16.779 -18.610 1.00 18.29 72 ALA A C 1
ATOM 597 O O . ALA A 1 72 ? -54.012 16.273 -17.623 1.00 21.56 72 ALA A O 1
ATOM 599 N N . LEU A 1 73 ? -53.851 17.401 -19.557 1.00 17.96 73 LEU A N 1
ATOM 600 C CA . LEU A 1 73 ? -52.392 17.444 -19.536 1.00 17.61 73 LEU A CA 1
ATOM 601 C C . LEU A 1 73 ? -51.897 18.637 -18.732 1.00 19.15 73 LEU A C 1
ATOM 602 O O . LEU A 1 73 ? -52.316 19.764 -18.974 1.00 20.82 73 LEU A O 1
ATOM 607 N N . SER A 1 74 ? -51.000 18.390 -17.784 1.00 17.45 74 SER A N 1
ATOM 608 C CA . SER A 1 74 ? -50.325 19.472 -17.087 1.00 17.15 74 SER A CA 1
ATOM 609 C C . SER A 1 74 ? -48.837 19.150 -17.041 1.00 17.62 74 SER A C 1
ATOM 610 O O . SER A 1 74 ? -48.427 18.005 -17.222 1.00 15.86 74 SER A O 1
ATOM 613 N N . THR A 1 75 ? -48.007 20.155 -16.822 1.00 14.12 75 THR A N 1
ATOM 614 C CA . THR A 1 75 ? -46.574 19.894 -16.757 1.00 16.65 75 THR A CA 1
ATOM 615 C C . THR A 1 75 ? -46.182 19.138 -15.481 1.00 17.08 75 THR A C 1
ATOM 616 O O . THR A 1 75 ? -46.998 18.949 -14.575 1.00 18.42 75 THR A O 1
ATOM 620 N N . VAL A 1 76 ? -44.941 18.676 -15.409 1.00 15.62 76 VAL A N 1
ATOM 621 C CA . VAL A 1 76 ? -44.466 18.020 -14.195 1.00 14.00 76 VAL A CA 1
ATOM 622 C C . VAL A 1 76 ? -44.195 19.157 -13.203 1.00 16.30 76 VAL A C 1
ATOM 623 O O . VAL A 1 76 ? -43.653 20.171 -13.594 1.00 15.60 76 VAL A O 1
ATOM 627 N N . PRO A 1 77 ? -44.589 18.999 -11.927 1.00 14.77 77 PRO A N 1
ATOM 628 C CA . PRO A 1 77 ? -44.521 20.134 -10.990 1.00 17.15 77 PRO A CA 1
ATOM 629 C C . PRO A 1 77 ? -43.123 20.712 -10.800 1.00 17.63 77 PRO A C 1
ATOM 630 O O . PRO A 1 77 ? -43.001 21.908 -10.531 1.00 17.00 77 PRO A O 1
ATOM 634 N N . VAL A 1 78 ? -42.087 19.896 -10.960 1.00 18.57 78 VAL A N 1
ATOM 635 C CA . VAL A 1 78 ? -40.707 20.387 -10.842 1.00 20.80 78 VAL A CA 1
ATOM 636 C C . VAL A 1 78 ? -40.422 21.557 -11.817 1.00 19.26 78 VAL A C 1
ATOM 637 O O . VAL A 1 78 ? -39.527 22.385 -11.582 1.00 18.89 78 VAL A O 1
ATOM 641 N N . MET A 1 79 ? -41.202 21.620 -12.893 1.00 14.65 79 MET A N 1
ATOM 642 C CA . MET A 1 79 ? -41.043 22.652 -13.909 1.00 16.76 79 MET A CA 1
ATOM 643 C C . MET A 1 79 ? -41.648 23.992 -13.491 1.00 16.95 79 MET A C 1
ATOM 644 O O . MET A 1 79 ? -41.467 24.994 -14.195 1.00 14.42 79 MET A O 1
ATOM 649 N N . PHE A 1 80 ? -42.348 24.024 -12.352 1.00 16.51 80 PHE A N 1
ATOM 650 C CA . PHE A 1 80 ? -42.997 25.266 -11.892 1.00 18.03 80 PHE A CA 1
ATOM 651 C C . PHE A 1 80 ? -42.014 26.446 -11.879 1.00 16.39 80 PHE A C 1
ATOM 652 O O . PHE A 1 80 ? -42.366 27.541 -12.306 1.00 15.94 80 PHE A O 1
ATOM 660 N N . SER A 1 81 ? -40.795 26.227 -11.381 1.00 19.40 81 SER A N 1
ATOM 661 C CA . SER A 1 81 ? -39.748 27.266 -11.426 1.00 19.01 81 SER A CA 1
ATOM 662 C C . SER A 1 81 ? -40.125 28.590 -10.734 1.00 21.30 81 SER A C 1
ATOM 663 O O . SER A 1 81 ? -39.706 29.661 -11.180 1.00 22.08 81 SER A O 1
ATOM 666 N N . TYR A 1 82 ? -40.898 28.523 -9.647 1.00 19.28 82 TYR A N 1
ATOM 667 C CA . TYR A 1 82 ? -41.395 29.745 -8.988 1.00 21.07 82 TYR A CA 1
ATOM 668 C C . TYR A 1 82 ? -40.259 30.530 -8.333 1.00 20.28 82 TYR A C 1
ATOM 669 O O . TYR A 1 82 ? -40.439 31.671 -7.897 1.00 21.22 82 TYR A O 1
ATOM 678 N N . TRP A 1 83 ? -39.093 29.892 -8.259 1.00 21.70 83 TRP A N 1
ATOM 679 C CA . TRP A 1 83 ? -37.916 30.430 -7.588 1.00 25.53 83 TRP A CA 1
ATOM 680 C C . TRP A 1 83 ? -37.060 31.341 -8.484 1.00 27.79 83 TRP A C 1
ATOM 681 O O . TRP A 1 83 ? -36.154 32.021 -8.001 1.00 24.94 83 TRP A O 1
ATOM 692 N N . ALA A 1 84 ? -37.327 31.338 -9.787 1.00 22.87 84 ALA A N 1
ATOM 693 C CA . ALA A 1 84 ? -36.466 32.062 -10.718 1.00 23.75 84 ALA A CA 1
ATOM 694 C C . ALA A 1 84 ? -36.957 33.490 -10.951 1.00 25.02 84 ALA A C 1
ATOM 695 O O . ALA A 1 84 ? -37.980 33.902 -10.386 1.00 23.66 84 ALA A O 1
ATOM 697 N N . LYS A 1 85 ? -36.239 34.243 -11.789 1.00 24.97 85 LYS A N 1
ATOM 698 C CA . LYS A 1 85 ? -36.692 35.582 -12.189 1.00 25.91 85 LYS A CA 1
ATOM 699 C C . LYS A 1 85 ? -38.038 35.510 -12.892 1.00 26.39 85 LYS A C 1
ATOM 700 O O . LYS A 1 85 ? -38.227 34.701 -13.812 1.00 30.45 85 LYS A O 1
ATOM 706 N N . PRO A 1 86 ? -38.976 36.361 -12.473 1.00 24.83 86 PRO A N 1
ATOM 707 C CA . PRO A 1 86 ? -40.332 36.419 -13.027 1.00 23.03 86 PRO A CA 1
ATOM 708 C C . PRO A 1 86 ? -40.411 36.303 -14.555 1.00 26.79 86 PRO A C 1
ATOM 709 O O . PRO A 1 86 ? -41.169 35.450 -15.043 1.00 21.97 86 PRO A O 1
ATOM 713 N N . GLU A 1 87 ? -39.661 37.124 -15.295 1.00 23.55 87 GLU A N 1
ATOM 714 C CA . GLU A 1 87 ? -39.685 37.068 -16.763 1.00 26.47 87 GLU A CA 1
ATOM 715 C C . GLU A 1 87 ? -39.137 35.754 -17.343 1.00 22.47 87 GLU A C 1
ATOM 716 O O . GLU A 1 87 ? -39.527 35.349 -18.448 1.00 23.69 87 GLU A O 1
ATOM 722 N N . ASP A 1 88 ? -38.221 35.105 -16.630 1.00 22.11 88 ASP A N 1
ATOM 723 C CA . ASP A 1 88 ? -37.656 33.852 -17.121 1.00 22.91 88 ASP A CA 1
ATOM 724 C C . ASP A 1 88 ? -38.649 32.710 -16.873 1.00 22.45 88 ASP A C 1
ATOM 725 O O . ASP A 1 88 ? -38.887 31.904 -17.763 1.00 19.45 88 ASP A O 1
ATOM 730 N N . THR A 1 89 ? -39.214 32.635 -15.666 1.00 20.42 89 THR A N 1
ATOM 731 C CA . THR A 1 89 ? -40.331 31.714 -15.442 1.00 20.29 89 THR A CA 1
ATOM 732 C C . THR A 1 89 ? -41.435 31.958 -16.473 1.00 20.20 89 THR A C 1
ATOM 733 O O . THR A 1 89 ? -41.988 31.001 -17.015 1.00 17.03 89 THR A O 1
ATOM 737 N N . LEU A 1 90 ? -41.756 33.221 -16.769 1.00 17.81 90 LEU A N 1
ATOM 738 C CA . LEU A 1 90 ? -42.767 33.484 -17.791 1.00 21.83 90 LEU A CA 1
ATOM 739 C C . LEU A 1 90 ? -42.352 32.931 -19.168 1.00 20.15 90 LEU A C 1
ATOM 740 O O . LEU A 1 90 ? -43.167 32.328 -19.851 1.00 18.52 90 LEU A O 1
ATOM 745 N N . ASN A 1 91 ? -41.096 33.141 -19.562 1.00 22.09 91 ASN A N 1
ATOM 746 C CA . ASN A 1 91 ? -40.571 32.601 -20.821 1.00 20.10 91 ASN A CA 1
ATOM 747 C C . ASN A 1 91 ? -40.734 31.077 -20.873 1.00 19.71 91 ASN A C 1
ATOM 748 O O . ASN A 1 91 ? -41.190 30.518 -21.880 1.00 18.09 91 ASN A O 1
ATOM 753 N N . LEU A 1 92 ? -40.375 30.410 -19.777 1.00 21.76 92 LEU A N 1
ATOM 754 C CA . LEU A 1 92 ? -40.528 28.953 -19.693 1.00 19.37 92 LEU A CA 1
ATOM 755 C C . LEU A 1 92 ? -42.002 28.538 -19.769 1.00 21.24 92 LEU A C 1
ATOM 756 O O . LEU A 1 92 ? -42.355 27.607 -20.502 1.00 17.27 92 LEU A O 1
ATOM 761 N N . CYS A 1 93 ? -42.867 29.235 -19.033 1.00 19.71 93 CYS A N 1
ATOM 762 C CA . CYS A 1 93 ? -44.294 28.912 -19.076 1.00 16.14 93 CYS A CA 1
ATOM 763 C C . CYS A 1 93 ? -44.850 28.998 -20.498 1.00 19.53 93 CYS A C 1
ATOM 764 O O . CYS A 1 93 ? -45.713 28.194 -20.906 1.00 15.85 93 CYS A O 1
ATOM 767 N N . GLN A 1 94 ? -44.379 29.981 -21.260 1.00 15.95 94 GLN A N 1
ATOM 768 C CA . GLN A 1 94 ? -44.952 30.201 -22.586 1.00 19.75 94 GLN A CA 1
ATOM 769 C C . GLN A 1 94 ? -44.568 29.044 -23.488 1.00 16.33 94 GLN A C 1
ATOM 770 O O . GLN A 1 94 ? -45.363 28.578 -24.293 1.00 14.46 94 GLN A O 1
ATOM 776 N N . LEU A 1 95 ? -43.335 28.585 -23.335 1.00 15.45 95 LEU A N 1
ATOM 777 C CA . LEU A 1 95 ? -42.834 27.471 -24.118 1.00 19.58 95 LEU A CA 1
ATOM 778 C C . LEU A 1 95 ? -43.556 26.178 -23.709 1.00 18.88 95 LEU A C 1
ATOM 779 O O . LEU A 1 95 ? -43.907 25.363 -24.568 1.00 16.39 95 LEU A O 1
ATOM 784 N N . LEU A 1 96 ? -43.788 25.997 -22.407 1.00 15.09 96 LEU A N 1
ATOM 785 C CA . LEU A 1 96 ? -44.482 24.797 -21.914 1.00 14.32 96 LEU A CA 1
ATOM 786 C C . LEU A 1 96 ? -45.958 24.821 -22.290 1.00 14.41 96 LEU A C 1
ATOM 787 O O . LEU A 1 96 ? -46.524 23.789 -22.681 1.00 14.85 96 LEU A O 1
ATOM 792 N N . ASN A 1 97 ? -46.581 25.990 -22.192 1.00 13.29 97 ASN A N 1
ATOM 793 C CA . ASN A 1 97 ? -47.998 26.109 -22.528 1.00 12.48 97 ASN A CA 1
ATOM 794 C C . ASN A 1 97 ? -48.240 25.961 -24.025 1.00 13.21 97 ASN A C 1
ATOM 795 O O . ASN A 1 97 ? -49.251 25.389 -24.419 1.00 15.45 97 ASN A O 1
ATOM 800 N N . ASN A 1 98 ? -47.347 26.505 -24.856 1.00 14.13 98 ASN A N 1
ATOM 801 C CA . ASN A 1 98 ? -47.487 26.350 -26.312 1.00 17.00 98 ASN A CA 1
ATOM 802 C C . ASN A 1 98 ? -47.354 24.884 -26.729 1.00 14.80 98 ASN A C 1
ATOM 803 O O . ASN A 1 98 ? -48.023 24.411 -27.660 1.00 14.59 98 ASN A O 1
ATOM 808 N N . ASP A 1 99 ? -46.485 24.169 -26.023 1.00 16.14 99 ASP A N 1
ATOM 809 C CA . ASP A 1 99 ? -46.301 22.745 -26.277 1.00 16.93 99 ASP A CA 1
ATOM 810 C C . ASP A 1 99 ? -47.564 21.968 -25.917 1.00 15.59 99 ASP A C 1
ATOM 811 O O . ASP A 1 99 ? -48.011 21.127 -26.695 1.00 14.78 99 ASP A O 1
ATOM 816 N N . LEU A 1 100 ? -48.144 22.262 -24.751 1.00 15.29 100 LEU A N 1
ATOM 817 C CA . LEU A 1 100 ? -49.400 21.641 -24.321 1.00 14.29 100 LEU A CA 1
ATOM 818 C C . LEU A 1 100 ? -50.497 21.890 -25.348 1.00 15.31 100 LEU A C 1
ATOM 819 O O . LEU A 1 100 ? -51.219 20.969 -25.740 1.00 16.76 100 LEU A O 1
ATOM 824 N N . ALA A 1 101 ? -50.617 23.139 -25.779 1.00 13.27 101 ALA A N 1
ATOM 825 C CA . ALA A 1 101 ? -51.608 23.520 -26.778 1.00 15.59 101 ALA A CA 1
ATOM 826 C C . ALA A 1 101 ? -51.417 22.714 -28.071 1.00 16.59 101 ALA A C 1
ATOM 827 O O . ALA A 1 101 ? -52.388 22.297 -28.696 1.00 16.25 101 ALA A O 1
ATOM 829 N N . SER A 1 102 ? -50.159 22.523 -28.466 1.00 14.65 102 SER A N 1
ATOM 830 C CA . SER A 1 102 ? -49.812 21.804 -29.684 1.00 16.69 102 SER A CA 1
ATOM 831 C C . SER A 1 102 ? -50.210 20.332 -29.596 1.00 15.89 102 SER A C 1
ATOM 832 O O . SER A 1 102 ? -50.721 19.740 -30.556 1.00 18.03 102 SER A O 1
ATOM 835 N N . THR A 1 103 ? -49.969 19.737 -28.438 1.00 13.78 103 THR A N 1
ATOM 836 C CA . THR A 1 103 ? -50.389 18.359 -28.194 1.00 15.22 103 THR A CA 1
ATOM 837 C C . THR A 1 103 ? -51.921 18.259 -28.232 1.00 15.69 103 THR A C 1
ATOM 838 O O . THR A 1 103 ? -52.478 17.341 -28.874 1.00 15.98 103 THR A O 1
ATOM 842 N N . VAL A 1 104 ? -52.599 19.214 -27.586 1.00 16.64 104 VAL A N 1
ATOM 843 C CA . VAL A 1 104 ? -54.066 19.197 -27.511 1.00 14.94 104 VAL A CA 1
ATOM 844 C C . VAL A 1 104 ? -54.672 19.319 -28.907 1.00 19.35 104 VAL A C 1
ATOM 845 O O . VAL A 1 104 ? -55.617 18.596 -29.257 1.00 18.41 104 VAL A O 1
ATOM 849 N N . VAL A 1 105 ? -54.115 20.210 -29.719 1.00 16.45 105 VAL A N 1
ATOM 850 C CA . VAL A 1 105 ? -54.685 20.448 -31.046 1.00 16.93 105 VAL A CA 1
ATOM 851 C C . VAL A 1 105 ? -54.541 19.206 -31.949 1.00 20.18 105 VAL A C 1
ATOM 852 O O . VAL A 1 105 ? -55.322 19.009 -32.885 1.00 20.19 105 VAL A O 1
ATOM 856 N N . SER A 1 106 ? -53.575 18.352 -31.636 1.00 17.73 106 SER A N 1
ATOM 857 C CA . SER A 1 106 ? -53.362 17.105 -32.378 1.00 21.54 106 SER A CA 1
ATOM 858 C C . SER A 1 106 ? -54.385 16.001 -32.060 1.00 20.04 106 SER A C 1
ATOM 859 O O . SER A 1 106 ? -54.605 15.113 -32.882 1.00 22.77 106 SER A O 1
ATOM 862 N N . TYR A 1 107 ? -54.990 16.055 -30.876 1.00 17.77 107 TYR A N 1
ATOM 863 C CA . TYR A 1 107 ? -56.039 15.106 -30.474 1.00 19.49 107 TYR A CA 1
ATOM 864 C C . TYR A 1 107 ? -57.063 15.799 -29.590 1.00 22.02 107 TYR A C 1
ATOM 865 O O . TYR A 1 107 ? -57.162 15.473 -28.395 1.00 20.61 107 TYR A O 1
ATOM 874 N N . PRO A 1 108 ? -57.823 16.753 -30.154 1.00 20.22 108 PRO A N 1
ATOM 875 C CA . PRO A 1 108 ? -58.680 17.605 -29.307 1.00 21.70 108 PRO A CA 1
ATOM 876 C C . PRO A 1 108 ? -59.827 16.869 -28.622 1.00 22.48 108 PRO A C 1
ATOM 877 O O . PRO A 1 108 ? -60.419 17.414 -27.683 1.00 24.69 108 PRO A O 1
ATOM 881 N N . ARG A 1 109 ? -60.117 15.647 -29.061 1.00 22.55 109 ARG A N 1
ATOM 882 C CA . ARG A 1 109 ? -61.114 14.809 -28.387 1.00 26.90 109 ARG A CA 1
ATOM 883 C C . ARG A 1 109 ? -60.512 13.927 -27.290 1.00 22.70 109 ARG A C 1
ATOM 884 O O . ARG A 1 109 ? -61.234 13.218 -26.586 1.00 19.52 109 ARG A O 1
ATOM 892 N N . ARG A 1 110 ? -59.189 13.949 -27.163 1.00 22.03 110 ARG A N 1
ATOM 893 C CA . ARG A 1 110 ? -58.525 13.066 -26.219 1.00 20.01 110 ARG A CA 1
ATOM 894 C C . ARG A 1 110 ? -57.743 13.826 -25.136 1.00 19.89 110 ARG A C 1
ATOM 895 O O . ARG A 1 110 ? -57.414 13.250 -24.096 1.00 17.67 110 ARG A O 1
ATOM 903 N N . PHE A 1 111 ? -57.437 15.098 -25.399 1.00 18.77 111 PHE A N 1
ATOM 904 C CA . PHE A 1 111 ? -56.716 15.941 -24.438 1.00 21.16 111 PHE A CA 1
ATOM 905 C C . PHE A 1 111 ? -57.344 17.307 -24.222 1.00 18.80 111 PHE A C 1
ATOM 906 O O . PHE A 1 111 ? -57.928 17.893 -25.150 1.00 20.39 111 PHE A O 1
ATOM 914 N N . VAL A 1 112 ? -57.200 17.812 -22.988 1.00 18.59 112 VAL A N 1
ATOM 915 C CA . VAL A 1 112 ? -57.374 19.234 -22.682 1.00 19.70 112 VAL A CA 1
ATOM 916 C C . VAL A 1 112 ? -56.121 19.686 -21.932 1.00 19.46 112 VAL A C 1
ATOM 917 O O . VAL A 1 112 ? -55.392 18.859 -21.361 1.00 19.46 112 VAL A O 1
ATOM 921 N N . GLY A 1 113 ? -55.849 20.984 -21.940 1.00 18.67 113 GLY A N 1
ATOM 922 C CA . GLY A 1 113 ? -54.634 21.472 -21.317 1.00 16.98 113 GLY A CA 1
ATOM 923 C C . GLY A 1 113 ? -54.897 22.244 -20.044 1.00 18.74 113 GLY A C 1
ATOM 924 O O . GLY A 1 113 ? -55.850 23.022 -19.978 1.00 19.26 113 GLY A O 1
ATOM 925 N N . LEU A 1 114 ? -54.070 22.013 -19.028 1.00 16.81 114 LEU A N 1
ATOM 926 C CA . LEU A 1 114 ? -54.040 22.883 -17.860 1.00 18.74 114 LEU A CA 1
ATOM 927 C C . LEU A 1 114 ? -52.671 23.518 -17.859 1.00 15.45 114 LEU A C 1
ATOM 928 O O . LEU A 1 114 ? -51.672 22.824 -17.691 1.00 18.62 114 LEU A O 1
ATOM 933 N N . GLY A 1 115 ? -52.609 24.831 -18.071 1.00 16.97 115 GLY A N 1
ATOM 934 C CA . GLY A 1 115 ? -51.324 25.501 -18.233 1.00 19.69 115 GLY A CA 1
ATOM 935 C C . GLY A 1 115 ? -50.615 25.826 -16.930 1.00 20.18 115 GLY A C 1
ATOM 936 O O . GLY A 1 115 ? -51.129 25.557 -15.842 1.00 21.33 115 GLY A O 1
ATOM 937 N N . THR A 1 116 ? -49.401 26.358 -17.048 1.00 15.63 116 THR A N 1
ATOM 938 C CA . THR A 1 116 ? -48.604 26.749 -15.887 1.00 21.18 116 THR A CA 1
ATOM 939 C C . THR A 1 116 ? -48.366 28.267 -15.926 1.00 19.10 116 THR A C 1
ATOM 940 O O . THR A 1 116 ? -48.340 28.860 -17.002 1.00 18.93 116 THR A O 1
ATOM 944 N N . LEU A 1 117 ? -48.218 28.884 -14.755 1.00 20.22 117 LEU A N 1
ATOM 945 C CA . LEU A 1 117 ? -48.112 30.341 -14.639 1.00 18.49 117 LEU A CA 1
ATOM 946 C C . LEU A 1 117 ? -46.870 30.732 -13.851 1.00 18.65 117 LEU A C 1
ATOM 947 O O . LEU A 1 117 ? -46.397 29.965 -13.014 1.00 19.52 117 LEU A O 1
ATOM 952 N N . PRO A 1 118 ? -46.351 31.946 -14.086 1.00 18.98 118 PRO A N 1
ATOM 953 C CA . PRO A 1 118 ? -45.266 32.435 -13.226 1.00 20.82 118 PRO A CA 1
ATOM 954 C C . PRO A 1 118 ? -45.836 33.070 -11.948 1.00 22.66 118 PRO A C 1
ATOM 955 O O . PRO A 1 118 ? -45.912 34.309 -11.824 1.00 19.14 118 PRO A O 1
ATOM 959 N N . MET A 1 119 ? -46.220 32.218 -10.997 1.00 23.77 119 MET A N 1
ATOM 960 C CA . MET A 1 119 ? -46.981 32.667 -9.817 1.00 17.82 119 MET A CA 1
ATOM 961 C C . MET A 1 119 ? -46.245 33.595 -8.860 1.00 19.73 119 MET A C 1
ATOM 962 O O . MET A 1 119 ? -46.892 34.289 -8.061 1.00 25.30 119 MET A O 1
ATOM 967 N N . GLN A 1 120 ? -44.913 33.604 -8.905 1.00 20.22 120 GLN A N 1
ATOM 968 C CA . GLN A 1 120 ? -44.140 34.499 -8.042 1.00 21.25 120 GLN A CA 1
ATOM 969 C C . GLN A 1 120 ? -44.250 35.942 -8.525 1.00 24.99 120 GLN A C 1
ATOM 970 O O . GLN A 1 120 ? -43.825 36.871 -7.838 1.00 27.18 120 GLN A O 1
ATOM 976 N N . ALA A 1 121 ? -44.852 36.122 -9.697 1.00 23.58 121 ALA A N 1
ATOM 977 C CA . ALA A 1 121 ? -45.082 37.448 -10.274 1.00 27.25 121 ALA A CA 1
ATOM 978 C C . ALA A 1 121 ? -46.530 37.566 -10.745 1.00 21.94 121 ALA A C 1
ATOM 979 O O . ALA A 1 121 ? -46.825 37.345 -11.920 1.00 25.87 121 ALA A O 1
ATOM 981 N N . PRO A 1 122 ? -47.432 37.934 -9.827 1.00 23.23 122 PRO A N 1
ATOM 982 C CA . PRO A 1 122 ? -48.878 37.861 -10.066 1.00 23.76 122 PRO A CA 1
ATOM 983 C C . PRO A 1 122 ? -49.356 38.593 -11.326 1.00 26.59 122 PRO A C 1
ATOM 984 O O . PRO A 1 122 ? -50.259 38.083 -11.998 1.00 24.31 122 PRO A O 1
ATOM 988 N N . GLU A 1 123 ? -48.774 39.754 -11.633 1.00 26.33 123 GLU A N 1
ATOM 989 C CA . GLU A 1 123 ? -49.111 40.486 -12.863 1.00 28.72 123 GLU A CA 1
ATOM 990 C C . GLU A 1 123 ? -48.789 39.679 -14.131 1.00 27.36 123 GLU A C 1
ATOM 991 O O . GLU A 1 123 ? -49.595 39.632 -15.083 1.00 26.14 123 GLU A O 1
ATOM 997 N N . LEU A 1 124 ? -47.623 39.034 -14.149 1.00 26.61 124 LEU A N 1
ATOM 998 C CA . LEU A 1 124 ? -47.236 38.232 -15.309 1.00 26.41 124 LEU A CA 1
ATOM 999 C C . LEU A 1 124 ? -48.108 36.995 -15.382 1.00 23.67 124 LEU A C 1
ATOM 1000 O O . LEU A 1 124 ? -48.480 36.547 -16.470 1.00 26.15 124 LEU A O 1
ATOM 1005 N N . ALA A 1 125 ? -48.446 36.456 -14.211 1.00 23.58 125 ALA A N 1
ATOM 1006 C CA . ALA A 1 125 ? -49.285 35.266 -14.123 1.00 22.35 125 ALA A CA 1
ATOM 1007 C C . ALA A 1 125 ? -50.671 35.568 -14.674 1.00 23.30 125 ALA A C 1
ATOM 1008 O O . ALA A 1 125 ? -51.218 34.796 -15.473 1.00 24.06 125 ALA A O 1
ATOM 1010 N N . VAL A 1 126 ? -51.232 36.716 -14.293 1.00 19.28 126 VAL A N 1
ATOM 1011 C CA . VAL A 1 126 ? -52.530 37.108 -14.838 1.00 19.70 126 VAL A CA 1
ATOM 1012 C C . VAL A 1 126 ? -52.539 37.167 -16.370 1.00 20.85 126 VAL A C 1
ATOM 1013 O O . VAL A 1 126 ? -53.497 36.721 -17.018 1.00 20.40 126 VAL A O 1
ATOM 1017 N N . LYS A 1 127 ? -51.485 37.728 -16.956 1.00 22.70 127 LYS A N 1
ATOM 1018 C CA . LYS A 1 127 ? -51.465 37.909 -18.410 1.00 25.11 127 LYS A CA 1
ATOM 1019 C C . LYS A 1 127 ? -51.271 36.579 -19.146 1.00 22.70 127 LYS A C 1
ATOM 1020 O O . LYS A 1 127 ? -51.796 36.391 -20.247 1.00 26.94 127 LYS A O 1
ATOM 1026 N N . GLU A 1 128 ? -50.529 35.651 -18.540 1.00 23.01 128 GLU A N 1
ATOM 1027 C CA . GLU A 1 128 ? -50.355 34.330 -19.153 1.00 23.28 128 GLU A CA 1
ATOM 1028 C C . GLU A 1 128 ? -51.618 33.481 -19.024 1.00 22.29 128 GLU A C 1
ATOM 1029 O O . GLU A 1 128 ? -51.949 32.715 -19.933 1.00 21.49 128 GLU A O 1
ATOM 1035 N N . MET A 1 129 ? -52.322 33.624 -17.901 1.00 22.26 129 MET A N 1
ATOM 1036 C CA . MET A 1 129 ? -53.631 32.994 -17.758 1.00 22.68 129 MET A CA 1
ATOM 1037 C C . MET A 1 129 ? -54.589 33.493 -18.836 1.00 20.69 129 MET A C 1
ATOM 1038 O O . MET A 1 129 ? -55.280 32.696 -19.476 1.00 23.71 129 MET A O 1
ATOM 1043 N N . GLU A 1 130 ? -54.611 34.810 -19.053 1.00 23.95 130 GLU A N 1
ATOM 1044 C CA . GLU A 1 130 ? -55.452 35.423 -20.079 1.00 25.50 130 GLU A CA 1
ATOM 1045 C C . GLU A 1 130 ? -55.152 34.754 -21.412 1.00 21.69 130 GLU A C 1
ATOM 1046 O O . GLU A 1 130 ? -56.045 34.303 -22.121 1.00 23.29 130 GLU A O 1
ATOM 1052 N N . ARG A 1 131 ? -53.870 34.678 -21.724 1.00 21.90 131 ARG A N 1
ATOM 1053 C CA . ARG A 1 131 ? -53.394 34.049 -22.946 1.00 22.00 131 ARG A CA 1
ATOM 1054 C C . ARG A 1 131 ? -53.768 32.569 -22.992 1.00 21.14 131 ARG A C 1
ATOM 1055 O O . ARG A 1 131 ? -54.262 32.092 -24.006 1.00 21.78 131 ARG A O 1
ATOM 1063 N N . CYS A 1 132 ? -53.555 31.845 -21.891 1.00 23.28 132 CYS A N 1
ATOM 1064 C CA . CYS A 1 132 ? -53.897 30.416 -21.862 1.00 23.09 132 CYS A CA 1
ATOM 1065 C C . CYS A 1 132 ? -55.369 30.177 -22.152 1.00 21.68 132 CYS A C 1
ATOM 1066 O O . CYS A 1 132 ? -55.717 29.243 -22.892 1.00 22.16 132 CYS A O 1
ATOM 1069 N N . VAL A 1 133 ? -56.232 31.023 -21.580 1.00 21.28 133 VAL A N 1
ATOM 1070 C CA . VAL A 1 133 ? -57.674 30.876 -21.783 1.00 21.85 133 VAL A CA 1
ATOM 1071 C C . VAL A 1 133 ? -58.124 31.440 -23.135 1.00 23.40 133 VAL A C 1
ATOM 1072 O O . VAL A 1 133 ? -58.813 30.759 -23.894 1.00 24.76 133 VAL A O 1
ATOM 1076 N N . LYS A 1 134 ? -57.751 32.680 -23.440 1.00 23.40 134 LYS A N 1
ATOM 1077 C CA . LYS A 1 134 ? -58.239 33.315 -24.666 1.00 21.98 134 LYS A CA 1
ATOM 1078 C C . LYS A 1 134 ? -57.572 32.817 -25.940 1.00 27.16 134 LYS A C 1
ATOM 1079 O O . LYS A 1 134 ? -58.248 32.537 -26.931 1.00 29.42 134 LYS A O 1
ATOM 1085 N N . GLU A 1 135 ? -56.244 32.739 -25.925 1.00 23.57 135 GLU A N 1
ATOM 1086 C CA . GLU A 1 135 ? -55.494 32.368 -27.123 1.00 24.69 135 GLU A CA 1
ATOM 1087 C C . GLU A 1 135 ? -55.333 30.835 -27.260 1.00 25.31 135 GLU A C 1
ATOM 1088 O O . GLU A 1 135 ? -55.598 30.275 -28.325 1.00 21.26 135 GLU A O 1
ATOM 1094 N N . LEU A 1 136 ? -54.944 30.153 -26.176 1.00 21.94 136 LEU A N 1
ATOM 1095 C CA . LEU A 1 136 ? -54.683 28.707 -26.237 1.00 22.47 136 LEU A CA 1
ATOM 1096 C C . LEU A 1 136 ? -55.909 27.823 -25.971 1.00 23.39 136 LEU A C 1
ATOM 1097 O O . LEU A 1 136 ? -55.911 26.628 -26.308 1.00 21.85 136 LEU A O 1
ATOM 1102 N N . GLY A 1 137 ? -56.949 28.407 -25.380 1.00 22.02 137 GLY A N 1
ATOM 1103 C CA . GLY A 1 137 ? -58.187 27.690 -25.139 1.00 23.23 137 GLY A CA 1
ATOM 1104 C C . GLY A 1 137 ? -58.160 26.677 -23.994 1.00 23.03 137 GLY A C 1
ATOM 1105 O O . GLY A 1 137 ? -58.970 25.742 -23.994 1.00 21.64 137 GLY A O 1
ATOM 1106 N N . PHE A 1 138 ? -57.252 26.850 -23.032 1.00 20.53 138 PHE A N 1
ATOM 1107 C CA . PHE A 1 138 ? -57.180 25.947 -21.876 1.00 22.25 138 PHE A CA 1
ATOM 1108 C C . PHE A 1 138 ? -58.348 26.223 -20.955 1.00 23.43 138 PHE A C 1
ATOM 1109 O O . PHE A 1 138 ? -58.736 27.380 -20.788 1.00 21.72 138 PHE A O 1
ATOM 1117 N N . PRO A 1 139 ? -58.920 25.166 -20.360 1.00 23.32 139 PRO A N 1
ATOM 1118 C CA . PRO A 1 139 ? -60.004 25.345 -19.382 1.00 22.55 139 PRO A CA 1
ATOM 1119 C C . PRO A 1 139 ? -59.518 25.721 -17.983 1.00 24.37 139 PRO A C 1
ATOM 1120 O O . PRO A 1 139 ? -60.343 26.104 -17.137 1.00 23.25 139 PRO A O 1
ATOM 1124 N N . GLY A 1 140 ? -58.213 25.603 -17.730 1.00 22.80 140 GLY A N 1
ATOM 1125 C CA . GLY A 1 140 ? -57.674 25.853 -16.398 1.00 22.23 140 GLY A CA 1
ATOM 1126 C C . GLY A 1 140 ? -56.157 25.868 -16.365 1.00 22.61 140 GLY A C 1
ATOM 1127 O O . GLY A 1 140 ? -55.507 25.767 -17.414 1.00 21.88 140 GLY A O 1
ATOM 1128 N N . VAL A 1 141 ? -55.588 26.011 -15.170 1.00 20.06 141 VAL A N 1
ATOM 1129 C CA . VAL A 1 141 ? -54.142 25.950 -15.004 1.00 18.93 141 VAL A CA 1
ATOM 1130 C C . VAL A 1 141 ? -53.789 25.083 -13.809 1.00 22.03 141 VAL A C 1
ATOM 1131 O O . VAL A 1 141 ? -54.605 24.914 -12.897 1.00 18.94 141 VAL A O 1
ATOM 1135 N N . GLN A 1 142 ? -52.578 24.532 -13.809 1.00 19.37 142 GLN A N 1
ATOM 1136 C CA . GLN A 1 142 ? -52.071 23.835 -12.634 1.00 19.32 142 GLN A CA 1
ATOM 1137 C C . GLN A 1 142 ? -51.122 24.755 -11.874 1.00 19.15 142 GLN A C 1
ATOM 1138 O O . GLN A 1 142 ? -50.246 25.381 -12.466 1.00 18.80 142 GLN A O 1
ATOM 1144 N N . ILE A 1 143 ? -51.298 24.856 -10.559 1.00 14.90 143 ILE A N 1
ATOM 1145 C CA . ILE A 1 143 ? -50.379 25.637 -9.752 1.00 17.44 143 ILE A CA 1
ATOM 1146 C C . ILE A 1 143 ? -49.947 24.836 -8.516 1.00 17.15 143 ILE A C 1
ATOM 1147 O O . ILE A 1 143 ? -50.585 23.842 -8.164 1.00 17.27 143 ILE A O 1
ATOM 1152 N N . GLY A 1 144 ? -48.872 25.268 -7.867 1.00 14.44 144 GLY A N 1
ATOM 1153 C CA . GLY A 1 144 ? -48.362 24.564 -6.701 1.00 16.66 144 GLY A CA 1
ATOM 1154 C C . GLY A 1 144 ? -49.114 24.923 -5.438 1.00 20.64 144 GLY A C 1
ATOM 1155 O O . GLY A 1 144 ? -49.934 25.836 -5.449 1.00 18.69 144 GLY A O 1
ATOM 1156 N N . THR A 1 145 ? -48.835 24.196 -4.352 1.00 18.87 145 THR A N 1
ATOM 1157 C CA . THR A 1 145 ? -49.502 24.410 -3.068 1.00 22.21 145 THR A CA 1
ATOM 1158 C C . THR A 1 145 ? -48.980 25.624 -2.311 1.00 24.65 145 THR A C 1
ATOM 1159 O O . THR A 1 145 ? -49.585 26.063 -1.325 1.00 26.20 145 THR A O 1
ATOM 1163 N N . HIS A 1 146 ? -47.831 26.128 -2.750 1.00 20.42 146 HIS A N 1
ATOM 1164 C CA . HIS A 1 146 ? -47.273 27.369 -2.225 1.00 25.29 146 HIS A CA 1
ATOM 1165 C C . HIS A 1 146 ? -46.298 27.940 -3.249 1.00 25.54 146 HIS A C 1
ATOM 1166 O O . HIS A 1 146 ? -45.819 27.224 -4.149 1.00 22.88 146 HIS A O 1
ATOM 1173 N N . VAL A 1 147 ? -46.031 29.233 -3.137 1.00 25.34 147 VAL A N 1
ATOM 1174 C CA . VAL A 1 147 ? -45.187 29.938 -4.094 1.00 21.42 147 VAL A CA 1
ATOM 1175 C C . VAL A 1 147 ? -44.048 30.588 -3.300 1.00 25.85 147 VAL A C 1
ATOM 1176 O O . VAL A 1 147 ? -44.204 31.702 -2.787 1.00 26.56 147 VAL A O 1
ATOM 1180 N N . ASN A 1 148 ? -42.920 29.888 -3.185 1.00 21.72 148 ASN A N 1
ATOM 1181 C CA . ASN A 1 148 ? -41.809 30.335 -2.341 1.00 29.03 148 ASN A CA 1
ATOM 1182 C C . ASN A 1 148 ? -42.244 30.502 -0.872 1.00 27.71 148 ASN A C 1
ATOM 1183 O O . ASN A 1 148 ? -42.538 29.516 -0.196 1.00 26.45 148 ASN A O 1
ATOM 1188 N N . GLU A 1 149 ? -42.310 31.737 -0.380 1.00 28.13 149 GLU A N 1
ATOM 1189 C CA . GLU A 1 149 ? -42.727 31.926 1.008 1.00 31.47 149 GLU A CA 1
ATOM 1190 C C . GLU A 1 149 ? -44.224 32.200 1.135 1.00 32.82 149 GLU A C 1
ATOM 1191 O O . GLU A 1 149 ? -44.741 32.301 2.245 1.00 34.57 149 GLU A O 1
ATOM 1197 N N . TRP A 1 150 ? -44.920 32.298 0.005 1.00 24.37 150 TRP A N 1
ATOM 1198 C CA . TRP A 1 150 ? -46.364 32.529 0.023 1.00 25.36 150 TRP A CA 1
ATOM 1199 C C . TRP A 1 150 ? -47.156 31.224 0.062 1.00 30.96 150 TRP A C 1
ATOM 1200 O O . TRP A 1 150 ? -46.989 30.341 -0.804 1.00 24.88 150 TRP A O 1
ATOM 1211 N N . ASP A 1 151 ? -48.030 31.094 1.051 1.00 25.93 151 ASP A N 1
ATOM 1212 C CA . ASP A 1 151 ? -49.042 30.058 0.979 1.00 28.64 151 ASP A CA 1
ATOM 1213 C C . ASP A 1 151 ? -50.243 30.633 0.251 1.00 27.66 151 ASP A C 1
ATOM 1214 O O . ASP A 1 151 ? -50.287 31.835 -0.007 1.00 31.89 151 ASP A O 1
ATOM 1219 N N . LEU A 1 152 ? -51.196 29.786 -0.120 1.00 23.39 152 LEU A N 1
ATOM 1220 C CA . LEU A 1 152 ? -52.275 30.210 -1.018 1.00 23.72 152 LEU A CA 1
ATOM 1221 C C . LEU A 1 152 ? -53.234 31.269 -0.431 1.00 29.16 152 LEU A C 1
ATOM 1222 O O . LEU A 1 152 ? -54.165 31.727 -1.114 1.00 31.80 152 LEU A O 1
ATOM 1227 N N . ASN A 1 153 ? -52.992 31.669 0.817 1.00 26.64 153 ASN A N 1
ATOM 1228 C CA . ASN A 1 153 ? -53.738 32.776 1.439 1.00 29.48 153 ASN A CA 1
ATOM 1229 C C . ASN A 1 153 ? -53.169 34.153 1.125 1.00 32.81 153 ASN A C 1
ATOM 1230 O O . ASN A 1 153 ? -53.820 35.167 1.384 1.00 36.40 153 ASN A O 1
ATOM 1235 N N . ALA A 1 154 ? -51.934 34.190 0.622 1.00 29.87 154 ALA A N 1
ATOM 1236 C CA . ALA A 1 154 ? -51.207 35.451 0.451 1.00 31.42 154 ALA A CA 1
ATOM 1237 C C . ALA A 1 154 ? -51.970 36.471 -0.380 1.00 31.09 154 ALA A C 1
ATOM 1238 O O . ALA A 1 154 ? -52.463 36.160 -1.467 1.00 28.95 154 ALA A O 1
ATOM 1240 N N . GLN A 1 155 ? -52.058 37.691 0.146 1.00 30.91 155 GLN A N 1
ATOM 1241 C CA . GLN A 1 155 ? -52.758 38.786 -0.513 1.00 34.35 155 GLN A CA 1
ATOM 1242 C C . GLN A 1 155 ? -52.216 39.017 -1.919 1.00 28.59 155 GLN A C 1
ATOM 1243 O O . GLN A 1 155 ? -52.985 39.329 -2.836 1.00 29.30 155 GLN A O 1
ATOM 1249 N N . GLU A 1 156 ? -50.898 38.856 -2.074 1.00 27.31 156 GLU A N 1
ATOM 1250 C CA . GLU A 1 156 ? -50.223 39.053 -3.357 1.00 30.59 156 GLU A CA 1
ATOM 1251 C C . GLU A 1 156 ? -50.826 38.202 -4.472 1.00 27.44 156 GLU A C 1
ATOM 1252 O O . GLU A 1 156 ? -50.835 38.601 -5.635 1.00 25.07 156 GLU A O 1
ATOM 1258 N N . LEU A 1 157 ? -51.335 37.031 -4.115 1.00 28.59 157 LEU A N 1
ATOM 1259 C CA . LEU A 1 157 ? -51.917 36.136 -5.105 1.00 28.89 157 LEU A CA 1
ATOM 1260 C C . LEU A 1 157 ? -53.364 36.486 -5.477 1.00 27.72 157 LEU A C 1
ATOM 1261 O O . LEU A 1 157 ? -53.925 35.888 -6.389 1.00 25.72 157 LEU A O 1
ATOM 1266 N N . PHE A 1 158 ? -53.977 37.440 -4.780 1.00 25.99 158 PHE A N 1
ATOM 1267 C CA . PHE A 1 158 ? -55.405 37.723 -5.030 1.00 28.79 158 PHE A CA 1
ATOM 1268 C C . PHE A 1 158 ? -55.771 38.177 -6.475 1.00 26.91 158 PHE A C 1
ATOM 1269 O O . PHE A 1 158 ? -56.817 37.779 -7.008 1.00 29.09 158 PHE A O 1
ATOM 1277 N N . PRO A 1 159 ? -54.915 38.993 -7.117 1.00 27.52 159 PRO A N 1
ATOM 1278 C CA . PRO A 1 159 ? -55.190 39.302 -8.531 1.00 28.93 159 PRO A CA 1
ATOM 1279 C C . PRO A 1 159 ? -55.254 38.056 -9.434 1.00 28.48 159 PRO A C 1
ATOM 1280 O O . PRO A 1 159 ? -55.990 38.056 -10.426 1.00 25.04 159 PRO A O 1
ATOM 1284 N N . VAL A 1 160 ? -54.502 37.009 -9.098 1.00 29.49 160 VAL A N 1
ATOM 1285 C CA . VAL A 1 160 ? -54.572 35.763 -9.872 1.00 25.09 160 VAL A CA 1
ATOM 1286 C C . VAL A 1 160 ? -55.953 35.117 -9.703 1.00 24.37 160 VAL A C 1
ATOM 1287 O O . VAL A 1 160 ? -56.595 34.754 -10.684 1.00 26.38 160 VAL A O 1
ATOM 1291 N N . TYR A 1 161 ? -56.414 34.991 -8.457 1.00 27.14 161 TYR A N 1
ATOM 1292 C CA . TYR A 1 161 ? -57.722 34.376 -8.186 1.00 25.97 161 TYR A CA 1
ATOM 1293 C C . TYR A 1 161 ? -58.830 35.179 -8.851 1.00 23.37 161 TYR A C 1
ATOM 1294 O O . TYR A 1 161 ? -59.778 34.626 -9.395 1.00 26.91 161 TYR A O 1
ATOM 1303 N N . ALA A 1 162 ? -58.714 36.498 -8.772 1.00 27.44 162 ALA A N 1
ATOM 1304 C CA . ALA A 1 162 ? -59.729 37.364 -9.352 1.00 28.75 162 ALA A CA 1
ATOM 1305 C C . ALA A 1 162 ? -59.759 37.146 -10.865 1.00 30.53 162 ALA A C 1
ATOM 1306 O O . ALA A 1 162 ? -60.826 37.014 -11.469 1.00 29.76 162 ALA A O 1
ATOM 1308 N N . ALA A 1 163 ? -58.577 37.098 -11.471 1.00 26.15 163 ALA A N 1
ATOM 1309 C CA . ALA A 1 163 ? -58.479 36.824 -12.899 1.00 30.60 163 ALA A CA 1
ATOM 1310 C C . ALA A 1 163 ? -59.149 35.492 -13.236 1.00 30.22 163 ALA A C 1
ATOM 1311 O O . ALA A 1 163 ? -59.903 35.388 -14.223 1.00 28.48 163 ALA A O 1
ATOM 1313 N N . ALA A 1 164 ? -58.883 34.475 -12.412 1.00 27.02 164 ALA A N 1
ATOM 1314 C CA . ALA A 1 164 ? -59.337 33.126 -12.736 1.00 28.00 164 ALA A CA 1
ATOM 1315 C C . ALA A 1 164 ? -60.847 33.054 -12.626 1.00 28.26 164 ALA A C 1
ATOM 1316 O O . ALA A 1 164 ? -61.513 32.408 -13.436 1.00 30.73 164 ALA A O 1
ATOM 1318 N N . GLU A 1 165 ? -61.382 33.730 -11.613 1.00 30.17 165 GLU A N 1
ATOM 1319 C CA . GLU A 1 165 ? -62.817 33.785 -11.412 1.00 27.04 165 GLU A CA 1
ATOM 1320 C C . GLU A 1 165 ? -63.465 34.487 -12.604 1.00 28.90 165 GLU A C 1
ATOM 1321 O O . GLU A 1 165 ? -64.477 34.020 -13.129 1.00 35.61 165 GLU A O 1
ATOM 1327 N N . ARG A 1 166 ? -62.871 35.612 -13.018 1.00 30.68 166 ARG A N 1
ATOM 1328 C CA . ARG A 1 166 ? -63.309 36.376 -14.189 1.00 31.31 166 ARG A CA 1
ATOM 1329 C C . ARG A 1 166 ? -63.400 35.506 -15.427 1.00 36.65 166 ARG A C 1
ATOM 1330 O O . ARG A 1 166 ? -64.451 35.445 -16.073 1.00 39.26 166 ARG A O 1
ATOM 1338 N N . LEU A 1 167 ? -62.286 34.847 -15.759 1.00 32.99 167 LEU A N 1
ATOM 1339 C CA . LEU A 1 167 ? -62.168 34.076 -17.002 1.00 33.08 167 LEU A CA 1
ATOM 1340 C C . LEU A 1 167 ? -62.773 32.682 -16.923 1.00 35.74 167 LEU A C 1
ATOM 1341 O O . LEU A 1 167 ? -62.791 31.949 -17.929 1.00 32.71 167 LEU A O 1
ATOM 1346 N N . LYS A 1 168 ? -63.268 32.320 -15.739 1.00 34.22 168 LYS A N 1
ATOM 1347 C CA . LYS A 1 168 ? -63.719 30.955 -15.475 1.00 34.07 168 LYS A CA 1
ATOM 1348 C C . LYS A 1 168 ? -62.596 29.972 -15.779 1.00 34.09 168 LYS A C 1
ATOM 1349 O O . LYS A 1 168 ? -62.801 28.948 -16.432 1.00 37.54 168 LYS A O 1
ATOM 1355 N N . CYS A 1 169 ? -61.402 30.306 -15.310 1.00 33.55 169 CYS A N 1
ATOM 1356 C CA . CYS A 1 169 ? -60.260 29.419 -15.435 1.00 30.26 169 CYS A CA 1
ATOM 1357 C C . CYS A 1 169 ? -60.178 28.570 -14.167 1.00 27.58 169 CYS A C 1
ATOM 1358 O O . CYS A 1 169 ? -59.941 29.091 -13.086 1.00 26.96 169 CYS A O 1
ATOM 1361 N N . SER A 1 170 ? -60.396 27.267 -14.288 1.00 30.25 170 SER A N 1
ATOM 1362 C CA . SER A 1 170 ? -60.321 26.375 -13.130 1.00 27.04 170 SER A CA 1
ATOM 1363 C C . SER A 1 170 ? -58.879 26.239 -12.627 1.00 24.36 170 SER A C 1
ATOM 1364 O O . SER A 1 170 ? -57.939 26.354 -13.407 1.00 25.49 170 SER A O 1
ATOM 1367 N N . LEU A 1 171 ? -58.696 25.996 -11.332 1.00 21.75 171 LEU A N 1
ATOM 1368 C CA . LEU A 1 171 ? -57.354 25.823 -10.772 1.00 19.55 171 LEU A CA 1
ATOM 1369 C C . LEU A 1 171 ? -57.153 24.383 -10.270 1.00 21.89 171 LEU A C 1
ATOM 1370 O O . LEU A 1 171 ? -57.982 23.868 -9.509 1.00 20.51 171 LEU A O 1
ATOM 1375 N N . PHE A 1 172 ? -56.060 23.741 -10.688 1.00 20.91 172 PHE A N 1
ATOM 1376 C CA . PHE A 1 172 ? -55.676 22.433 -10.148 1.00 18.82 172 PHE A CA 1
ATOM 1377 C C . PHE A 1 172 ? -54.442 22.668 -9.305 1.00 20.10 172 PHE A C 1
ATOM 1378 O O . PHE A 1 172 ? -53.393 23.094 -9.812 1.00 19.98 172 PHE A O 1
ATOM 1386 N N . VAL A 1 173 ? -54.590 22.447 -8.001 1.00 18.40 173 VAL A N 1
ATOM 1387 C CA . VAL A 1 173 ? -53.539 22.731 -7.038 1.00 16.61 173 VAL A CA 1
ATOM 1388 C C . VAL A 1 173 ? -52.777 21.433 -6.718 1.00 21.33 173 VAL A C 1
ATOM 1389 O O . VAL A 1 173 ? -53.361 20.455 -6.231 1.00 16.95 173 VAL A O 1
ATOM 1393 N N . HIS A 1 174 ? -51.475 21.434 -7.001 1.00 16.60 174 HIS A N 1
ATOM 1394 C CA . HIS A 1 174 ? -50.664 20.233 -6.865 1.00 17.30 174 HIS A CA 1
ATOM 1395 C C . HIS A 1 174 ? -49.548 20.492 -5.860 1.00 18.52 174 HIS A C 1
ATOM 1396 O O . HIS A 1 174 ? -48.840 21.497 -5.967 1.00 19.59 174 HIS A O 1
ATOM 1403 N N . PRO A 1 175 ? -49.374 19.582 -4.886 1.00 17.58 175 PRO A N 1
ATOM 1404 C CA . PRO A 1 175 ? -48.282 19.755 -3.927 1.00 18.91 175 PRO A CA 1
ATOM 1405 C C . PRO A 1 175 ? -46.949 19.668 -4.649 1.00 21.20 175 PRO A C 1
ATOM 1406 O O . PRO A 1 175 ? -46.857 19.004 -5.692 1.00 20.29 175 PRO A O 1
ATOM 1410 N N . TRP A 1 176 ? -45.947 20.368 -4.133 1.00 20.71 176 TRP A N 1
ATOM 1411 C CA . TRP A 1 176 ? -44.616 20.388 -4.736 1.00 21.75 176 TRP A CA 1
ATOM 1412 C C . TRP A 1 176 ? -43.702 21.110 -3.764 1.00 29.09 176 TRP A C 1
ATOM 1413 O O . TRP A 1 176 ? -44.189 21.715 -2.791 1.00 26.81 176 TRP A O 1
ATOM 1424 N N . ASP A 1 177 ? -42.394 21.037 -4.010 1.00 27.12 177 ASP A N 1
ATOM 1425 C CA . ASP A 1 177 ? -41.417 21.761 -3.198 1.00 29.59 177 ASP A CA 1
ATOM 1426 C C . ASP A 1 177 ? -41.521 21.394 -1.712 1.00 33.16 177 ASP A C 1
ATOM 1427 O O . ASP A 1 177 ? -41.398 22.266 -0.848 1.00 32.58 177 ASP A O 1
ATOM 1432 N N . MET A 1 178 ? -41.775 20.118 -1.412 1.00 34.48 178 MET A N 1
ATOM 1433 C CA . MET A 1 178 ? -41.793 19.654 -0.017 1.00 34.45 178 MET A CA 1
ATOM 1434 C C . MET A 1 178 ? -40.361 19.587 0.490 1.00 36.33 178 MET A C 1
ATOM 1435 O O . MET A 1 178 ? -39.427 19.606 -0.306 1.00 32.51 178 MET A O 1
ATOM 1440 N N . GLN A 1 179 ? -40.184 19.487 1.808 1.00 38.88 179 GLN A N 1
ATOM 1441 C CA . GLN A 1 179 ? -38.858 19.227 2.366 1.00 35.80 179 GLN A CA 1
ATOM 1442 C C . GLN A 1 179 ? -38.343 17.861 1.904 1.00 36.96 179 GLN A C 1
ATOM 1443 O O . GLN A 1 179 ? -39.036 16.852 2.041 1.00 35.81 179 GLN A O 1
ATOM 1449 N N . MET A 1 180 ? -37.124 17.830 1.374 1.00 35.75 180 MET A N 1
ATOM 1450 C CA . MET A 1 180 ? -36.569 16.611 0.788 1.00 38.41 180 MET A CA 1
ATOM 1451 C C . MET A 1 180 ? -35.449 16.016 1.627 1.00 39.00 180 MET A C 1
ATOM 1452 O O . MET A 1 180 ? -35.154 14.818 1.530 1.00 40.28 180 MET A O 1
ATOM 1457 N N . ASP A 1 181 ? -34.829 16.856 2.450 1.00 41.11 181 ASP A N 1
ATOM 1458 C CA . ASP A 1 181 ? -33.662 16.458 3.233 1.00 44.26 181 ASP A CA 1
ATOM 1459 C C . ASP A 1 181 ? -34.020 16.143 4.682 1.00 44.01 181 ASP A C 1
ATOM 1460 O O . ASP A 1 181 ? -35.179 16.246 5.085 1.00 42.53 181 ASP A O 1
ATOM 1465 N N . GLY A 1 182 ? -33.009 15.777 5.466 1.00 46.00 182 GLY A N 1
ATOM 1466 C CA . GLY A 1 182 ? -33.182 15.600 6.896 1.00 42.19 182 GLY A CA 1
ATOM 1467 C C . GLY A 1 182 ? -33.973 14.358 7.238 1.00 40.84 182 GLY A C 1
ATOM 1468 O O . GLY A 1 182 ? -33.673 13.261 6.754 1.00 39.26 182 GLY A O 1
ATOM 1469 N N . ARG A 1 183 ? -34.988 14.531 8.077 1.00 38.04 183 ARG A N 1
ATOM 1470 C CA . ARG A 1 183 ? -35.817 13.416 8.512 1.00 37.60 183 ARG A CA 1
ATOM 1471 C C . ARG A 1 183 ? -36.657 12.883 7.348 1.00 34.82 183 ARG A C 1
ATOM 1472 O O . ARG A 1 183 ? -37.105 11.742 7.359 1.00 33.33 183 ARG A O 1
ATOM 1480 N N . MET A 1 184 ? -36.862 13.716 6.337 1.00 36.00 184 MET A N 1
ATOM 1481 C CA . MET A 1 184 ? -37.690 13.317 5.210 1.00 34.43 184 MET A CA 1
ATOM 1482 C C . MET A 1 184 ? -36.882 12.560 4.152 1.00 36.07 184 MET A C 1
ATOM 1483 O O . MET A 1 184 ? -37.433 12.110 3.154 1.00 36.11 184 MET A O 1
ATOM 1488 N N . ALA A 1 185 ? -35.589 12.365 4.404 1.00 36.97 185 ALA A N 1
ATOM 1489 C CA . ALA A 1 185 ? -34.691 11.747 3.418 1.00 40.54 185 ALA A CA 1
ATOM 1490 C C . ALA A 1 185 ? -34.762 10.223 3.370 1.00 42.68 185 ALA A C 1
ATOM 1491 O O . ALA A 1 185 ? -33.895 9.578 2.771 1.00 50.40 185 ALA A O 1
ATOM 1493 N N . LYS A 1 186 ? -35.782 9.643 3.995 1.00 38.39 186 LYS A N 1
ATOM 1494 C CA . LYS A 1 186 ? -35.907 8.192 4.040 1.00 32.13 186 LYS A CA 1
ATOM 1495 C C . LYS A 1 186 ? -37.317 7.749 3.679 1.00 30.13 186 LYS A C 1
ATOM 1496 O O . LYS A 1 186 ? -38.262 8.539 3.774 1.00 28.90 186 LYS A O 1
ATOM 1502 N N . TYR A 1 187 ? -37.442 6.494 3.246 1.00 28.21 187 TYR A N 1
ATOM 1503 C CA . TYR A 1 187 ? -38.738 5.828 3.131 1.00 30.43 187 TYR A CA 1
ATOM 1504 C C . TYR A 1 187 ? -39.674 6.549 2.162 1.00 24.43 187 TYR A C 1
ATOM 1505 O O . TYR A 1 187 ? -40.891 6.398 2.250 1.00 27.17 187 TYR A O 1
ATOM 1514 N N . TRP A 1 188 ? -39.103 7.341 1.257 1.00 26.33 188 TRP A N 1
ATOM 1515 C CA . TRP A 1 188 ? -39.884 8.097 0.277 1.00 27.55 188 TRP A CA 1
ATOM 1516 C C . TRP A 1 188 ? -40.911 9.029 0.955 1.00 24.36 188 TRP A C 1
ATOM 1517 O O . TRP A 1 188 ? -41.955 9.371 0.372 1.00 24.17 188 TRP A O 1
ATOM 1528 N N . LEU A 1 189 ? -40.601 9.455 2.175 1.00 25.78 189 LEU A N 1
ATOM 1529 C CA . LEU A 1 189 ? -41.525 10.306 2.949 1.00 26.59 189 LEU A CA 1
ATOM 1530 C C . LEU A 1 189 ? -42.020 11.627 2.317 1.00 23.39 189 LEU A C 1
ATOM 1531 O O . LEU A 1 189 ? -43.173 11.985 2.525 1.00 24.11 189 LEU A O 1
ATOM 1536 N N . PRO A 1 190 ? -41.174 12.352 1.550 1.00 26.63 190 PRO A N 1
ATOM 1537 C CA . PRO A 1 190 ? -41.697 13.584 0.942 1.00 24.02 190 PRO A CA 1
ATOM 1538 C C . PRO A 1 190 ? -42.888 13.323 0.017 1.00 23.76 190 PRO A C 1
ATOM 1539 O O . PRO A 1 190 ? -43.749 14.197 -0.143 1.00 21.78 190 PRO A O 1
ATOM 1543 N N . TRP A 1 191 ? -42.924 12.140 -0.587 1.00 23.82 191 TRP A N 1
ATOM 1544 C CA . TRP A 1 191 ? -44.015 11.763 -1.476 1.00 23.79 191 TRP A CA 1
ATOM 1545 C C . TRP A 1 191 ? -45.175 11.100 -0.726 1.00 22.13 191 TRP A C 1
ATOM 1546 O O . TRP A 1 191 ? -46.340 11.352 -1.037 1.00 22.28 191 TRP A O 1
ATOM 1557 N N . LEU A 1 192 ? -44.866 10.242 0.247 1.00 21.15 192 LEU A N 1
ATOM 1558 C CA . LEU A 1 192 ? -45.924 9.483 0.916 1.00 22.25 192 LEU A CA 1
ATOM 1559 C C . LEU A 1 192 ? -46.606 10.329 1.983 1.00 21.61 192 LEU A C 1
ATOM 1560 O O . LEU A 1 192 ? -47.814 10.193 2.232 1.00 18.99 192 LEU A O 1
ATOM 1565 N N . VAL A 1 193 ? -45.822 11.195 2.615 1.00 20.05 193 VAL A N 1
ATOM 1566 C CA . VAL A 1 193 ? -46.312 11.965 3.751 1.00 20.60 193 VAL A CA 1
ATOM 1567 C C . VAL A 1 193 ? -46.269 13.463 3.497 1.00 24.86 193 VAL A C 1
ATOM 1568 O O . VAL A 1 193 ? -47.267 14.163 3.710 1.00 23.09 193 VAL A O 1
ATOM 1572 N N . GLY A 1 194 ? -45.124 13.954 3.021 1.00 21.12 194 GLY A N 1
ATOM 1573 C CA . GLY A 1 194 ? -44.965 15.378 2.778 1.00 21.38 194 GLY A CA 1
ATOM 1574 C C . GLY A 1 194 ? -45.950 15.942 1.773 1.00 23.82 194 GLY A C 1
ATOM 1575 O O . GLY A 1 194 ? -46.433 17.067 1.941 1.00 21.85 194 GLY A O 1
ATOM 1576 N N . MET A 1 195 ? -46.260 15.181 0.723 1.00 21.30 195 MET A N 1
ATOM 1577 C CA . MET A 1 195 ? -47.175 15.693 -0.294 1.00 20.47 195 MET A CA 1
ATOM 1578 C C . MET A 1 195 ? -48.619 15.830 0.201 1.00 20.21 195 MET A C 1
ATOM 1579 O O . MET A 1 195 ? -49.236 16.868 -0.011 1.00 20.37 195 MET A O 1
ATOM 1584 N N . PRO A 1 196 ? -49.173 14.785 0.845 1.00 21.03 196 PRO A N 1
ATOM 1585 C CA . PRO A 1 196 ? -50.515 15.016 1.392 1.00 23.94 196 PRO A CA 1
ATOM 1586 C C . PRO A 1 196 ? -50.537 16.159 2.410 1.00 22.65 196 PRO A C 1
ATOM 1587 O O . PRO A 1 196 ? -51.541 16.855 2.505 1.00 21.05 196 PRO A O 1
ATOM 1591 N N . ALA A 1 197 ? -49.448 16.343 3.151 1.00 19.52 197 ALA A N 1
ATOM 1592 C CA . ALA A 1 197 ? -49.401 17.403 4.162 1.00 23.37 197 ALA A CA 1
ATOM 1593 C C . ALA A 1 197 ? -49.387 18.794 3.521 1.00 23.36 197 ALA A C 1
ATOM 1594 O O . ALA A 1 197 ? -50.037 19.717 4.038 1.00 24.65 197 ALA A O 1
ATOM 1596 N N . GLU A 1 198 ? -48.641 18.946 2.420 1.00 21.70 198 GLU A N 1
ATOM 1597 C CA . GLU A 1 198 ? -48.632 20.184 1.627 1.00 20.75 198 GLU A CA 1
ATOM 1598 C C . GLU A 1 198 ? -50.022 20.526 1.165 1.00 20.07 198 GLU A C 1
ATOM 1599 O O . GLU A 1 198 ? -50.424 21.672 1.203 1.00 21.15 198 GLU A O 1
ATOM 1605 N N . THR A 1 199 ? -50.750 19.528 0.690 1.00 19.24 199 THR A N 1
ATOM 1606 C CA . THR A 1 199 ? -52.089 19.779 0.183 1.00 19.90 199 THR A CA 1
ATOM 1607 C C . THR A 1 199 ? -53.028 20.229 1.309 1.00 19.44 199 THR A C 1
ATOM 1608 O O . THR A 1 199 ? -53.836 21.158 1.131 1.00 18.18 199 THR A O 1
ATOM 1612 N N . THR A 1 200 ? -52.901 19.580 2.469 1.00 21.31 200 THR A N 1
ATOM 1613 C CA . THR A 1 200 ? -53.715 19.921 3.636 1.00 18.70 200 THR A CA 1
ATOM 1614 C C . THR A 1 200 ? -53.469 21.375 4.037 1.00 23.38 200 THR A C 1
ATOM 1615 O O . THR A 1 200 ? -54.423 22.118 4.317 1.00 23.19 200 THR A O 1
ATOM 1619 N N . ILE A 1 201 ? -52.195 21.780 4.049 1.00 20.04 201 ILE A N 1
ATOM 1620 C CA . ILE A 1 201 ? -51.827 23.169 4.321 1.00 20.14 201 ILE A CA 1
ATOM 1621 C C . ILE A 1 201 ? -52.459 24.118 3.307 1.00 25.20 201 ILE A C 1
ATOM 1622 O O . ILE A 1 201 ? -52.912 25.210 3.663 1.00 24.44 201 ILE A O 1
ATOM 1627 N N . ALA A 1 202 ? -52.474 23.716 2.036 1.00 22.10 202 ALA A N 1
ATOM 1628 C CA . ALA A 1 202 ? -53.016 24.576 0.992 1.00 19.10 202 ALA A CA 1
ATOM 1629 C C . ALA A 1 202 ? -54.515 24.795 1.167 1.00 23.74 202 ALA A C 1
ATOM 1630 O O . ALA A 1 202 ? -55.023 25.918 1.030 1.00 25.64 202 ALA A O 1
ATOM 1632 N N . ILE A 1 203 ? -55.229 23.716 1.455 1.00 21.30 203 ILE A N 1
ATOM 1633 C CA . ILE A 1 203 ? -56.667 23.802 1.690 1.00 26.02 203 ILE A CA 1
ATOM 1634 C C . ILE A 1 203 ? -56.970 24.681 2.920 1.00 23.72 203 ILE A C 1
ATOM 1635 O O . ILE A 1 203 ? -57.836 25.560 2.857 1.00 25.77 203 ILE A O 1
ATOM 1640 N N . CYS A 1 204 ? -56.259 24.444 4.020 1.00 24.62 204 CYS A N 1
ATOM 1641 C CA . CYS A 1 204 ? -56.369 25.298 5.209 1.00 26.29 204 CYS A CA 1
ATOM 1642 C C . CYS A 1 204 ? -56.084 26.778 4.916 1.00 28.61 204 CYS A C 1
ATOM 1643 O O . CYS A 1 204 ? -56.794 27.672 5.393 1.00 28.13 204 CYS A O 1
ATOM 1646 N N . SER A 1 205 ? -55.041 27.033 4.136 1.00 26.81 205 SER A N 1
ATOM 1647 C CA . SER A 1 205 ? -54.648 28.399 3.844 1.00 27.97 205 SER A CA 1
ATOM 1648 C C . SER A 1 205 ? -55.695 29.113 3.001 1.00 28.61 205 SER A C 1
ATOM 1649 O O . SER A 1 205 ? -55.967 30.291 3.225 1.00 32.68 205 SER A O 1
ATOM 1652 N N . MET A 1 206 ? -56.305 28.402 2.057 1.00 28.28 206 MET A N 1
ATOM 1653 C CA . MET A 1 206 ? -57.328 29.000 1.199 1.00 29.19 206 MET A CA 1
ATOM 1654 C C . MET A 1 206 ? -58.682 29.198 1.898 1.00 34.30 206 MET A C 1
ATOM 1655 O O . MET A 1 206 ? -59.452 30.107 1.553 1.00 30.44 206 MET A O 1
ATOM 1660 N N . ILE A 1 207 ? -58.987 28.342 2.865 1.00 25.86 207 ILE A N 1
ATOM 1661 C CA . ILE A 1 207 ? -60.245 28.483 3.584 1.00 31.29 207 ILE A CA 1
ATOM 1662 C C . ILE A 1 207 ? -60.118 29.614 4.606 1.00 32.25 207 ILE A C 1
ATOM 1663 O O . ILE A 1 207 ? -60.906 30.569 4.603 1.00 31.43 207 ILE A O 1
ATOM 1668 N N . MET A 1 208 ? -59.099 29.510 5.457 1.00 31.20 208 MET A N 1
ATOM 1669 C CA . MET A 1 208 ? -58.880 30.482 6.523 1.00 34.28 208 MET A CA 1
ATOM 1670 C C . MET A 1 208 ? -58.279 31.781 5.995 1.00 36.07 208 MET A C 1
ATOM 1671 O O . MET A 1 208 ? -58.053 32.732 6.756 1.00 31.39 208 MET A O 1
ATOM 1676 N N . GLY A 1 209 ? -58.030 31.820 4.687 1.00 29.38 209 GLY A N 1
ATOM 1677 C CA . GLY A 1 209 ? -57.605 33.046 4.039 1.00 30.22 209 GLY A CA 1
ATOM 1678 C C . GLY A 1 209 ? -58.813 33.741 3.446 1.00 29.80 209 GLY A C 1
ATOM 1679 O O . GLY A 1 209 ? -58.733 34.891 3.018 1.00 32.15 209 GLY A O 1
ATOM 1680 N N . GLY A 1 210 ? -59.943 33.040 3.422 1.00 32.13 210 GLY A N 1
ATOM 1681 C CA . GLY A 1 210 ? -61.149 33.589 2.835 1.00 32.33 210 GLY A CA 1
ATOM 1682 C C . GLY A 1 210 ? -61.195 33.547 1.309 1.00 35.18 210 GLY A C 1
ATOM 1683 O O . GLY A 1 210 ? -62.136 34.086 0.710 1.00 33.35 210 GLY A O 1
ATOM 1684 N N . VAL A 1 211 ? -60.208 32.906 0.675 1.00 32.60 211 VAL A N 1
ATOM 1685 C CA . VAL A 1 211 ? -60.193 32.828 -0.794 1.00 27.03 211 VAL A CA 1
ATOM 1686 C C . VAL A 1 211 ? -61.548 32.391 -1.345 1.00 30.26 211 VAL A C 1
ATOM 1687 O O . VAL A 1 211 ? -62.082 33.009 -2.270 1.00 34.30 211 VAL A O 1
ATOM 1691 N N . PHE A 1 212 ? -62.118 31.344 -0.758 1.00 33.05 212 PHE A N 1
ATOM 1692 C CA . PHE A 1 212 ? -63.417 30.834 -1.204 1.00 34.35 212 PHE A CA 1
ATOM 1693 C C . PHE A 1 212 ? -64.577 31.792 -0.896 1.00 35.63 212 PHE A C 1
ATOM 1694 O O . PHE A 1 212 ? -65.581 31.811 -1.611 1.00 38.78 212 PHE A O 1
ATOM 1702 N N . GLU A 1 213 ? -64.439 32.573 0.172 1.00 33.79 213 GLU A N 1
ATOM 1703 C CA . GLU A 1 213 ? -65.427 33.600 0.497 1.00 38.41 213 GLU A CA 1
ATOM 1704 C C . GLU A 1 213 ? -65.392 34.718 -0.549 1.00 36.35 213 GLU A C 1
ATOM 1705 O O . GLU A 1 213 ? -66.404 35.033 -1.181 1.00 33.83 213 GLU A O 1
ATOM 1711 N N . LYS A 1 214 ? -64.207 35.287 -0.742 1.00 32.63 214 LYS A N 1
ATOM 1712 C CA . LYS A 1 214 ? -64.018 36.430 -1.628 1.00 32.49 214 LYS A CA 1
ATOM 1713 C C . LYS A 1 214 ? -64.114 36.110 -3.122 1.00 35.43 214 LYS A C 1
ATOM 1714 O O . LYS A 1 214 ? -64.352 37.004 -3.940 1.00 33.25 214 LYS A O 1
ATOM 1720 N N . PHE A 1 215 ? -63.959 34.836 -3.474 1.00 32.35 215 PHE A N 1
ATOM 1721 C CA . PHE A 1 215 ? -64.135 34.413 -4.858 1.00 31.90 215 PHE A CA 1
ATOM 1722 C C . PHE A 1 215 ? -65.033 33.175 -4.936 1.00 36.49 215 PHE A C 1
ATOM 1723 O O . PHE A 1 215 ? -64.588 32.092 -5.318 1.00 35.83 215 PHE A O 1
ATOM 1731 N N . PRO A 1 216 ? -66.322 33.334 -4.600 1.00 37.94 216 PRO A N 1
ATOM 1732 C CA . PRO A 1 216 ? -67.181 32.154 -4.446 1.00 38.73 216 PRO A CA 1
ATOM 1733 C C . PRO A 1 216 ? -67.529 31.484 -5.772 1.00 36.97 216 PRO A C 1
ATOM 1734 O O . PRO A 1 216 ? -68.214 30.456 -5.778 1.00 36.70 216 PRO A O 1
ATOM 1738 N N . LYS A 1 217 ? -67.083 32.065 -6.882 1.00 36.20 217 LYS A N 1
ATOM 1739 C CA . LYS A 1 217 ? -67.264 31.425 -8.185 1.00 36.23 217 LYS A CA 1
ATOM 1740 C C . LYS A 1 217 ? -65.957 30.831 -8.729 1.00 34.22 217 LYS A C 1
ATOM 1741 O O . LYS A 1 217 ? -65.933 30.281 -9.828 1.00 38.84 217 LYS A O 1
ATOM 1747 N N . LEU A 1 218 ? -64.875 30.947 -7.960 1.00 32.07 218 LEU A N 1
ATOM 1748 C CA . LEU A 1 218 ? -63.590 30.346 -8.323 1.00 31.65 218 LEU A CA 1
ATOM 1749 C C . LEU A 1 218 ? -63.646 28.817 -8.178 1.00 32.75 218 LEU A C 1
ATOM 1750 O O . LEU A 1 218 ? -64.063 28.305 -7.138 1.00 27.44 218 LEU A O 1
ATOM 1755 N N . LYS A 1 219 ? -63.239 28.092 -9.218 1.00 26.89 219 LYS A N 1
ATOM 1756 C CA . LYS A 1 219 ? -63.252 26.623 -9.170 1.00 27.67 219 LYS A CA 1
ATOM 1757 C C . LYS A 1 219 ? -61.860 26.029 -8.925 1.00 28.92 219 LYS A C 1
ATOM 1758 O O . LYS A 1 219 ? -60.924 26.233 -9.715 1.00 24.44 219 LYS A O 1
ATOM 1764 N N . VAL A 1 220 ? -61.736 25.293 -7.821 1.00 24.97 220 VAL A N 1
ATOM 1765 C CA . VAL A 1 220 ? -60.442 24.812 -7.344 1.00 23.45 220 VAL A CA 1
ATOM 1766 C C . VAL A 1 220 ? -60.508 23.309 -7.092 1.00 26.69 220 VAL A C 1
ATOM 1767 O O . VAL A 1 220 ? -61.430 22.834 -6.421 1.00 24.36 220 VAL A O 1
ATOM 1771 N N . CYS A 1 221 ? -59.552 22.565 -7.655 1.00 20.66 221 CYS A N 1
ATOM 1772 C CA . CYS A 1 221 ? -59.400 21.137 -7.355 1.00 23.31 221 CYS A CA 1
ATOM 1773 C C . CYS A 1 221 ? -58.049 20.851 -6.704 1.00 22.18 221 CYS A C 1
ATOM 1774 O O . CYS A 1 221 ? -57.009 21.340 -7.162 1.00 21.52 221 CYS A O 1
ATOM 1777 N N . PHE A 1 222 ? -58.063 20.069 -5.629 1.00 18.81 222 PHE A N 1
ATOM 1778 C CA . PHE A 1 222 ? -56.826 19.665 -4.983 1.00 17.36 222 PHE A CA 1
ATOM 1779 C C . PHE A 1 222 ? -56.437 18.226 -5.342 1.00 19.33 222 PHE A C 1
ATOM 1780 O O . PHE A 1 222 ? -57.298 17.360 -5.548 1.00 22.84 222 PHE A O 1
ATOM 1788 N N . ALA A 1 223 ? -55.131 17.978 -5.370 1.00 21.72 223 ALA A N 1
ATOM 1789 C CA . ALA A 1 223 ? -54.549 16.668 -5.715 1.00 25.53 223 ALA A CA 1
ATOM 1790 C C . ALA A 1 223 ? -54.556 15.653 -4.559 1.00 22.48 223 ALA A C 1
ATOM 1791 O O . ALA A 1 223 ? -54.573 16.036 -3.379 1.00 22.95 223 ALA A O 1
ATOM 1793 N N . HIS A 1 224 ? -54.533 14.364 -4.905 1.00 23.08 224 HIS A N 1
ATOM 1794 C CA . HIS A 1 224 ? -54.500 13.262 -3.926 1.00 24.08 224 HIS A CA 1
ATOM 1795 C C . HIS A 1 224 ? -55.593 13.287 -2.857 1.00 23.60 224 HIS A C 1
ATOM 1796 O O . HIS A 1 224 ? -55.311 13.222 -1.660 1.00 22.01 224 HIS A O 1
ATOM 1803 N N . GLY A 1 225 ? -56.845 13.360 -3.298 1.00 23.17 225 GLY A N 1
ATOM 1804 C CA . GLY A 1 225 ? -57.981 13.368 -2.392 1.00 23.88 225 GLY A CA 1
ATOM 1805 C C . GLY A 1 225 ? -57.874 14.404 -1.293 1.00 26.38 225 GLY A C 1
ATOM 1806 O O . GLY A 1 225 ? -58.404 14.214 -0.193 1.00 27.87 225 GLY A O 1
ATOM 1807 N N . GLY A 1 226 ? -57.184 15.505 -1.580 1.00 22.30 226 GLY A N 1
ATOM 1808 C CA . GLY A 1 226 ? -57.026 16.568 -0.604 1.00 23.50 226 GLY A CA 1
ATOM 1809 C C . GLY A 1 226 ? -56.047 16.281 0.522 1.00 24.17 226 GLY A C 1
ATOM 1810 O O . GLY A 1 226 ? -56.111 16.910 1.594 1.00 23.72 226 GLY A O 1
ATOM 1811 N N . GLY A 1 227 ? -55.123 15.353 0.296 1.00 21.78 227 GLY A N 1
ATOM 1812 C CA . GLY A 1 227 ? -54.123 15.063 1.310 1.00 22.81 227 GLY A CA 1
ATOM 1813 C C . GLY A 1 227 ? -54.715 14.379 2.532 1.00 22.14 227 GLY A C 1
ATOM 1814 O O . GLY A 1 227 ? -55.297 13.311 2.427 1.00 24.24 227 GLY A O 1
ATOM 1815 N N . ALA A 1 228 ? -54.562 14.993 3.696 1.00 21.79 228 ALA A N 1
ATOM 1816 C CA . ALA A 1 228 ? -55.111 14.428 4.927 1.00 22.88 228 ALA A CA 1
ATOM 1817 C C . ALA A 1 228 ? -56.433 15.116 5.303 1.00 23.40 228 ALA A C 1
ATOM 1818 O O . ALA A 1 228 ? -57.106 14.698 6.242 1.00 21.49 228 ALA A O 1
ATOM 1820 N N . PHE A 1 229 ? -56.786 16.172 4.572 1.00 26.37 229 PHE A N 1
ATOM 1821 C CA . PHE A 1 229 ? -57.940 17.011 4.911 1.00 20.05 229 PHE A CA 1
ATOM 1822 C C . PHE A 1 229 ? -59.271 16.286 5.191 1.00 23.31 229 PHE A C 1
ATOM 1823 O O . PHE A 1 229 ? -59.928 16.606 6.180 1.00 23.42 229 PHE A O 1
ATOM 1831 N N . PRO A 1 230 ? -59.676 15.323 4.333 1.00 23.17 230 PRO A N 1
ATOM 1832 C CA . PRO A 1 230 ? -60.960 14.652 4.584 1.00 25.22 230 PRO A CA 1
ATOM 1833 C C . PRO A 1 230 ? -61.018 13.947 5.940 1.00 27.20 230 PRO A C 1
ATOM 1834 O O . PRO A 1 230 ? -62.107 13.820 6.508 1.00 28.24 230 PRO A O 1
ATOM 1838 N N . PHE A 1 231 ? -59.870 13.502 6.443 1.00 23.99 231 PHE A N 1
ATOM 1839 C CA . PHE A 1 231 ? -59.818 12.803 7.720 1.00 23.77 231 PHE A CA 1
ATOM 1840 C C . PHE A 1 231 ? -59.588 13.745 8.894 1.00 23.98 231 PHE A C 1
ATOM 1841 O O . PHE A 1 231 ? -60.141 13.545 9.973 1.00 20.94 231 PHE A O 1
ATOM 1849 N N . THR A 1 232 ? -58.748 14.755 8.689 1.00 21.99 232 THR A N 1
ATOM 1850 C CA . THR A 1 232 ? -58.363 15.661 9.770 1.00 21.93 232 THR A CA 1
ATOM 1851 C C . THR A 1 232 ? -59.258 16.915 9.869 1.00 22.14 232 THR A C 1
ATOM 1852 O O . THR A 1 232 ? -59.030 17.783 10.727 1.00 23.94 232 THR A O 1
ATOM 1856 N N . VAL A 1 233 ? -60.273 17.009 9.008 1.00 21.34 233 VAL A N 1
ATOM 1857 C CA . VAL A 1 233 ? -61.151 18.194 8.978 1.00 22.79 233 VAL A CA 1
ATOM 1858 C C . VAL A 1 233 ? -61.835 18.457 10.340 1.00 26.30 233 VAL A C 1
ATOM 1859 O O . VAL A 1 233 ? -62.105 19.605 10.697 1.00 26.91 233 VAL A O 1
ATOM 1863 N N . GLY A 1 234 ? -62.074 17.401 11.112 1.00 27.20 234 GLY A N 1
ATOM 1864 C CA . GLY A 1 234 ? -62.699 17.558 12.425 1.00 29.16 234 GLY A CA 1
ATOM 1865 C C . GLY A 1 234 ? -61.831 18.353 13.384 1.00 27.40 234 GLY A C 1
ATOM 1866 O O . GLY A 1 234 ? -62.297 19.275 14.064 1.00 28.79 234 GLY A O 1
ATOM 1867 N N . ARG A 1 235 ? -60.551 17.991 13.418 1.00 21.02 235 ARG A N 1
ATOM 1868 C CA . ARG A 1 235 ? -59.560 18.632 14.261 1.00 25.91 235 ARG A CA 1
ATOM 1869 C C . ARG A 1 235 ? -59.323 20.069 13.818 1.00 25.98 235 ARG A C 1
ATOM 1870 O O . ARG A 1 235 ? -59.246 20.976 14.638 1.00 26.64 235 ARG A O 1
ATOM 1878 N N . ILE A 1 236 ? -59.214 20.273 12.512 1.00 25.53 236 ILE A N 1
ATOM 1879 C CA . ILE A 1 236 ? -59.006 21.602 11.961 1.00 24.30 236 ILE A CA 1
ATOM 1880 C C . ILE A 1 236 ? -60.193 22.509 12.320 1.00 26.54 236 ILE A C 1
ATOM 1881 O O . ILE A 1 236 ? -60.013 23.617 12.831 1.00 29.87 236 ILE A O 1
ATOM 1886 N N . SER A 1 237 ? -61.402 22.017 12.069 1.00 27.72 237 SER A N 1
ATOM 1887 C CA . SER A 1 237 ? -62.628 22.758 12.353 1.00 30.74 237 SER A CA 1
ATOM 1888 C C . SER A 1 237 ? -62.875 22.982 13.843 1.00 30.67 237 SER A C 1
ATOM 1889 O O . SER A 1 237 ? -63.524 23.945 14.236 1.00 29.59 237 SER A O 1
ATOM 1892 N N . HIS A 1 238 ? -62.373 22.077 14.670 1.00 30.80 238 HIS A N 1
ATOM 1893 C CA . HIS A 1 238 ? -62.502 22.250 16.107 1.00 29.20 238 HIS A CA 1
ATOM 1894 C C . HIS A 1 238 ? -61.477 23.264 16.601 1.00 34.77 238 HIS A C 1
ATOM 1895 O O . HIS A 1 238 ? -61.800 24.129 17.425 1.00 33.26 238 HIS A O 1
ATOM 1902 N N . GLY A 1 239 ? -60.249 23.171 16.084 1.00 29.75 239 GLY A N 1
ATOM 1903 C CA . GLY A 1 239 ? -59.186 24.098 16.447 1.00 26.60 239 GLY A CA 1
ATOM 1904 C C . GLY A 1 239 ? -59.554 25.523 16.071 1.00 33.19 239 GLY A C 1
ATOM 1905 O O . GLY A 1 239 ? -59.231 26.471 16.790 1.00 36.37 239 GLY A O 1
ATOM 1906 N N . PHE A 1 240 ? -60.225 25.662 14.930 1.00 36.72 240 PHE A N 1
ATOM 1907 C CA . PHE A 1 240 ? -60.791 26.932 14.485 1.00 35.79 240 PHE A CA 1
ATOM 1908 C C . PHE A 1 240 ? -61.769 27.490 15.532 1.00 35.93 240 PHE A C 1
ATOM 1909 O O . PHE A 1 240 ? -61.643 28.641 15.943 1.00 33.97 240 PHE A O 1
ATOM 1917 N N . SER A 1 241 ? -62.736 26.674 15.954 1.00 39.29 241 SER A N 1
ATOM 1918 C CA . SER A 1 241 ? -63.746 27.102 16.925 1.00 39.98 241 SER A CA 1
ATOM 1919 C C . SER A 1 241 ? -63.108 27.437 18.265 1.00 40.01 241 SER A C 1
ATOM 1920 O O . SER A 1 241 ? -63.596 28.294 19.009 1.00 44.88 241 SER A O 1
ATOM 1923 N N . MET A 1 242 ? -62.012 26.749 18.564 1.00 39.87 242 MET A N 1
ATOM 1924 C CA . MET A 1 242 ? -61.340 26.872 19.849 1.00 38.67 242 MET A CA 1
ATOM 1925 C C . MET A 1 242 ? -60.407 28.079 19.944 1.00 39.29 242 MET A C 1
ATOM 1926 O O . MET A 1 242 ? -60.340 28.731 20.983 1.00 36.77 242 MET A O 1
ATOM 1931 N N . ARG A 1 243 ? -59.680 28.377 18.872 1.00 35.46 243 ARG A N 1
ATOM 1932 C CA . ARG A 1 243 ? -58.804 29.548 18.878 1.00 36.04 243 ARG A CA 1
ATOM 1933 C C . ARG A 1 243 ? -59.060 30.455 17.673 1.00 41.86 243 ARG A C 1
ATOM 1934 O O . ARG A 1 243 ? -58.239 30.532 16.754 1.00 42.48 243 ARG A O 1
ATOM 1942 N N . PRO A 1 244 ? -60.203 31.161 17.682 1.00 41.08 244 PRO A N 1
ATOM 1943 C CA . PRO A 1 244 ? -60.534 32.080 16.584 1.00 43.29 244 PRO A CA 1
ATOM 1944 C C . PRO A 1 244 ? -59.514 33.214 16.465 1.00 43.91 244 PRO A C 1
ATOM 1945 O O . PRO A 1 244 ? -59.348 33.791 15.387 1.00 41.46 244 PRO A O 1
ATOM 1949 N N . ASP A 1 245 ? -58.835 33.513 17.568 1.00 41.86 245 ASP A N 1
ATOM 1950 C CA . ASP A 1 245 ? -57.753 34.490 17.574 1.00 43.01 245 ASP A CA 1
ATOM 1951 C C . ASP A 1 245 ? -56.571 34.090 16.686 1.00 43.71 245 ASP A C 1
ATOM 1952 O O . ASP A 1 245 ? -55.871 34.954 16.159 1.00 43.33 245 ASP A O 1
ATOM 1957 N N . LEU A 1 246 ? -56.328 32.789 16.546 1.00 42.03 246 LEU A N 1
ATOM 1958 C CA . LEU A 1 246 ? -55.247 32.309 15.678 1.00 41.79 246 LEU A CA 1
ATOM 1959 C C . LEU A 1 246 ? -55.766 31.956 14.290 1.00 39.86 246 LEU A C 1
ATOM 1960 O O . LEU A 1 246 ? -55.033 32.051 13.312 1.00 38.32 246 LEU A O 1
ATOM 1965 N N . CYS A 1 247 ? -57.032 31.549 14.214 1.00 39.31 247 CYS A N 1
ATOM 1966 C CA . CYS A 1 247 ? -57.548 30.871 13.027 1.00 39.29 247 CYS A CA 1
ATOM 1967 C C . CYS A 1 247 ? -58.613 31.634 12.246 1.00 42.03 247 CYS A C 1
ATOM 1968 O O . CYS A 1 247 ? -58.795 31.394 11.050 1.00 40.52 247 CYS A O 1
ATOM 1971 N N . ALA A 1 248 ? -59.318 32.545 12.912 1.00 40.46 248 ALA A N 1
ATOM 1972 C CA . ALA A 1 248 ? -60.491 33.174 12.308 1.00 38.30 248 ALA A CA 1
ATOM 1973 C C . ALA A 1 248 ? -60.305 34.655 11.964 1.00 40.30 248 ALA A C 1
ATOM 1974 O O . ALA A 1 248 ? -61.284 35.341 11.658 1.00 35.73 248 ALA A O 1
ATOM 1976 N N . GLN A 1 249 ? -59.063 35.141 11.993 1.00 42.17 249 GLN A N 1
ATOM 1977 C CA . GLN A 1 249 ? -58.807 36.571 11.793 1.00 39.74 249 GLN A CA 1
ATOM 1978 C C . GLN A 1 249 ? -59.089 37.060 10.374 1.00 43.77 249 GLN A C 1
ATOM 1979 O O . GLN A 1 249 ? -59.466 38.221 10.185 1.00 40.33 249 GLN A O 1
ATOM 1985 N N . ASP A 1 250 ? -58.903 36.185 9.383 1.00 36.60 250 ASP A N 1
ATOM 1986 C CA . ASP A 1 250 ? -59.098 36.576 7.983 1.00 39.14 250 ASP A CA 1
ATOM 1987 C C . ASP A 1 250 ? -60.452 36.111 7.448 1.00 37.34 250 ASP A C 1
ATOM 1988 O O . ASP A 1 250 ? -61.020 36.738 6.556 1.00 39.73 250 ASP A O 1
ATOM 1993 N N . ASN A 1 251 ? -60.972 35.023 8.004 1.00 38.52 251 ASN A N 1
ATOM 1994 C CA . ASN A 1 251 ? -62.272 34.498 7.586 1.00 38.72 251 ASN A CA 1
ATOM 1995 C C . ASN A 1 251 ? -62.986 33.803 8.755 1.00 42.77 251 ASN A C 1
ATOM 1996 O O . ASN A 1 251 ? -62.516 32.782 9.265 1.00 37.16 251 ASN A O 1
ATOM 2001 N N . PRO A 1 252 ? -64.125 34.371 9.183 1.00 45.60 252 PRO A N 1
ATOM 2002 C CA . PRO A 1 252 ? -64.870 33.981 10.388 1.00 41.95 252 PRO A CA 1
ATOM 2003 C C . PRO A 1 252 ? -65.669 32.693 10.232 1.00 45.74 252 PRO A C 1
ATOM 2004 O O . PRO A 1 252 ? -66.073 32.119 11.248 1.00 46.12 252 PRO A O 1
ATOM 2008 N N . MET A 1 253 ? -65.911 32.251 9.000 1.00 41.30 253 MET A N 1
ATOM 2009 C CA . MET A 1 253 ? -66.627 30.995 8.794 1.00 41.03 253 MET A CA 1
ATOM 2010 C C . MET A 1 253 ? -65.764 29.762 9.083 1.00 41.46 253 MET A C 1
ATOM 2011 O O . MET A 1 253 ? -64.614 29.674 8.649 1.00 40.28 253 MET A O 1
ATOM 2016 N N . ASN A 1 254 ? -66.338 28.825 9.835 1.00 40.77 254 ASN A N 1
ATOM 2017 C CA . ASN A 1 254 ? -65.742 27.526 10.116 1.00 39.10 254 ASN A CA 1
ATOM 2018 C C . ASN A 1 254 ? -65.406 26.747 8.837 1.00 38.43 254 ASN A C 1
ATOM 2019 O O . ASN A 1 254 ? -66.166 26.759 7.866 1.00 35.82 254 ASN A O 1
ATOM 2024 N N . PRO A 1 255 ? -64.252 26.076 8.829 1.00 37.42 255 PRO A N 1
ATOM 2025 C CA . PRO A 1 255 ? -63.811 25.304 7.663 1.00 32.92 255 PRO A CA 1
ATOM 2026 C C . PRO A 1 255 ? -64.876 24.338 7.132 1.00 36.23 255 PRO A C 1
ATOM 2027 O O . PRO A 1 255 ? -64.949 24.135 5.915 1.00 36.62 255 PRO A O 1
ATOM 2031 N N . LYS A 1 256 ? -65.708 23.777 8.005 1.00 30.40 256 LYS A N 1
ATOM 2032 C CA . LYS A 1 256 ? -66.759 22.869 7.543 1.00 31.94 256 LYS A CA 1
ATOM 2033 C C . LYS A 1 256 ? -67.694 23.475 6.500 1.00 33.76 256 LYS A C 1
ATOM 2034 O O . LYS A 1 256 ? -68.203 22.754 5.642 1.00 34.24 256 LYS A O 1
ATOM 2040 N N . LYS A 1 257 ? -67.920 24.788 6.573 1.00 34.41 257 LYS A N 1
ATOM 2041 C CA . LYS A 1 257 ? -68.816 25.479 5.630 1.00 35.54 257 LYS A CA 1
ATOM 2042 C C . LYS A 1 257 ? -68.369 25.423 4.162 1.00 38.36 257 LYS A C 1
ATOM 2043 O O . LYS A 1 257 ? -69.179 25.626 3.252 1.00 37.88 257 LYS A O 1
ATOM 2049 N N . TYR A 1 258 ? -67.086 25.165 3.930 1.00 38.08 258 TYR A N 1
ATOM 2050 C CA . TYR A 1 258 ? -66.571 25.095 2.560 1.00 34.93 258 TYR A CA 1
ATOM 2051 C C . TYR A 1 258 ? -66.508 23.664 2.036 1.00 37.23 258 TYR A C 1
ATOM 2052 O O . TYR A 1 258 ? -66.021 23.412 0.932 1.00 32.97 258 TYR A O 1
ATOM 2061 N N . LEU A 1 259 ? -67.019 22.728 2.830 1.00 37.76 259 LEU A N 1
ATOM 2062 C CA . LEU A 1 259 ? -67.232 21.378 2.332 1.00 38.06 259 LEU A CA 1
ATOM 2063 C C . LEU A 1 259 ? -68.299 21.430 1.252 1.00 37.95 259 LEU A C 1
ATOM 2064 O O . LEU A 1 259 ? -69.438 21.817 1.508 1.00 39.55 259 LEU A O 1
ATOM 2069 N N . GLY A 1 260 ? -67.907 21.071 0.031 1.00 35.84 260 GLY A N 1
ATOM 2070 C CA . GLY A 1 260 ? -68.769 21.209 -1.127 1.00 32.77 260 GLY A CA 1
ATOM 2071 C C . GLY A 1 260 ? -68.419 22.444 -1.940 1.00 34.24 260 GLY A C 1
ATOM 2072 O O . GLY A 1 260 ? -68.943 22.628 -3.040 1.00 34.56 260 GLY A O 1
ATOM 2073 N N . SER A 1 261 ? -67.542 23.291 -1.403 1.00 32.26 261 SER A N 1
ATOM 2074 C CA . SER A 1 261 ? -67.128 24.517 -2.103 1.00 33.95 261 SER A CA 1
ATOM 2075 C C . SER A 1 261 ? -65.954 24.299 -3.078 1.00 37.77 261 SER A C 1
ATOM 2076 O O . SER A 1 261 ? -65.542 25.229 -3.789 1.00 31.35 261 SER A O 1
ATOM 2079 N N . PHE A 1 262 ? -65.408 23.084 -3.092 1.00 33.58 262 PHE A N 1
ATOM 2080 C CA . PHE A 1 262 ? -64.243 22.772 -3.922 1.00 26.41 262 PHE A CA 1
ATOM 2081 C C . PHE A 1 262 ? -64.089 21.279 -4.168 1.00 26.64 262 PHE A C 1
ATOM 2082 O O . PHE A 1 262 ? -64.712 20.449 -3.492 1.00 23.38 262 PHE A O 1
ATOM 2090 N N . TYR A 1 263 ? -63.231 20.958 -5.134 1.00 23.61 263 TYR A N 1
ATOM 2091 C CA . TYR A 1 263 ? -63.072 19.604 -5.642 1.00 22.92 263 TYR A CA 1
ATOM 2092 C C . TYR A 1 263 ? -61.766 18.965 -5.156 1.00 20.84 263 TYR A C 1
ATOM 2093 O O . TYR A 1 263 ? -60.846 19.658 -4.711 1.00 21.49 263 TYR A O 1
ATOM 2102 N N . THR A 1 264 ? -61.682 17.639 -5.252 1.00 20.97 264 THR A N 1
ATOM 2103 C CA . THR A 1 264 ? -60.412 16.937 -5.059 1.00 20.92 264 THR A CA 1
ATOM 2104 C C . THR A 1 264 ? -60.346 15.863 -6.133 1.00 19.99 264 THR A C 1
ATOM 2105 O O . THR A 1 264 ? -61.385 15.475 -6.693 1.00 20.53 264 THR A O 1
ATOM 2109 N N . ASP A 1 265 ? -59.152 15.353 -6.430 1.00 18.80 265 ASP A N 1
ATOM 2110 C CA . ASP A 1 265 ? -59.122 14.191 -7.308 1.00 21.03 265 ASP A CA 1
ATOM 2111 C C . ASP A 1 265 ? -59.435 12.965 -6.455 1.00 22.01 265 ASP A C 1
ATOM 2112 O O . ASP A 1 265 ? -59.526 13.081 -5.240 1.00 23.62 265 ASP A O 1
ATOM 2117 N N . ALA A 1 266 ? -59.628 11.808 -7.068 1.00 21.19 266 ALA A N 1
ATOM 2118 C CA . ALA A 1 266 ? -60.021 10.627 -6.298 1.00 19.69 266 ALA A CA 1
ATOM 2119 C C . ALA A 1 266 ? -58.840 9.729 -5.980 1.00 20.36 266 ALA A C 1
ATOM 2120 O O . ALA A 1 266 ? -59.026 8.551 -5.667 1.00 20.11 266 ALA A O 1
ATOM 2122 N N . LEU A 1 267 ? -57.630 10.284 -6.052 1.00 21.19 267 LEU A N 1
ATOM 2123 C CA . LEU A 1 267 ? -56.425 9.472 -5.957 1.00 22.69 267 LEU A CA 1
ATOM 2124 C C . LEU A 1 267 ? -56.034 9.197 -4.506 1.00 20.78 267 LEU A C 1
ATOM 2125 O O . LEU A 1 267 ? -55.122 9.829 -3.978 1.00 19.67 267 LEU A O 1
ATOM 2130 N N . VAL A 1 268 ? -56.728 8.246 -3.874 1.00 21.57 268 VAL A N 1
ATOM 2131 C CA . VAL A 1 268 ? -56.445 7.846 -2.488 1.00 21.63 268 VAL A CA 1
ATOM 2132 C C . VAL A 1 268 ? -56.246 6.337 -2.325 1.00 25.24 268 VAL A C 1
ATOM 2133 O O . VAL A 1 268 ? -56.115 5.854 -1.205 1.00 20.42 268 VAL A O 1
ATOM 2137 N N . HIS A 1 269 ? -56.257 5.601 -3.438 1.00 20.16 269 HIS A N 1
ATOM 2138 C CA . HIS A 1 269 ? -55.860 4.178 -3.455 1.00 27.58 269 HIS A CA 1
ATOM 2139 C C . HIS A 1 269 ? -56.814 3.172 -2.793 1.00 25.09 269 HIS A C 1
ATOM 2140 O O . HIS A 1 269 ? -57.087 2.119 -3.373 1.00 26.00 269 HIS A O 1
ATOM 2147 N N . ASP A 1 270 ? -57.332 3.490 -1.608 1.00 23.73 270 ASP A N 1
ATOM 2148 C CA . ASP A 1 270 ? -58.167 2.539 -0.867 1.00 21.07 270 ASP A CA 1
ATOM 2149 C C . ASP A 1 270 ? -59.669 2.825 -0.887 1.00 21.04 270 ASP A C 1
ATOM 2150 O O . ASP A 1 270 ? -60.076 3.973 -0.833 1.00 20.06 270 ASP A O 1
ATOM 2155 N N . PRO A 1 271 ? -60.499 1.761 -0.932 1.00 20.89 271 PRO A N 1
ATOM 2156 C CA . PRO A 1 271 ? -61.951 1.986 -0.995 1.00 18.65 271 PRO A CA 1
ATOM 2157 C C . PRO A 1 271 ? -62.507 2.679 0.244 1.00 22.00 271 PRO A C 1
ATOM 2158 O O . PRO A 1 271 ? -63.372 3.539 0.084 1.00 22.72 271 PRO A O 1
ATOM 2162 N N . LEU A 1 272 ? -62.010 2.349 1.439 1.00 20.47 272 LEU A N 1
ATOM 2163 C CA . LEU A 1 272 ? -62.438 3.055 2.653 1.00 23.36 272 LEU A CA 1
ATOM 2164 C C . LEU A 1 272 ? -62.121 4.554 2.583 1.00 22.94 272 LEU A C 1
ATOM 2165 O O . LEU A 1 272 ? -62.945 5.390 2.968 1.00 22.40 272 LEU A O 1
ATOM 2170 N N . SER A 1 273 ? -60.929 4.887 2.090 1.00 21.48 273 SER A N 1
ATOM 2171 C CA . SER A 1 273 ? -60.547 6.282 1.896 1.00 19.09 273 SER A CA 1
ATOM 2172 C C . SER A 1 273 ? -61.417 6.957 0.834 1.00 21.67 273 SER A C 1
ATOM 2173 O O . SER A 1 273 ? -61.842 8.098 1.015 1.00 22.72 273 SER A O 1
ATOM 2176 N N . LEU A 1 274 ? -61.675 6.261 -0.270 1.00 20.19 274 LEU A N 1
ATOM 2177 C CA . LEU A 1 274 ? -62.514 6.826 -1.330 1.00 22.11 274 LEU A CA 1
ATOM 2178 C C . LEU A 1 274 ? -63.900 7.134 -0.777 1.00 22.89 274 LEU A C 1
ATOM 2179 O O . LEU A 1 274 ? -64.452 8.207 -1.032 1.00 22.24 274 LEU A O 1
ATOM 2184 N N . LYS A 1 275 ? -64.461 6.196 -0.009 1.00 27.05 275 LYS A N 1
ATOM 2185 C CA . LYS A 1 275 ? -65.794 6.392 0.570 1.00 22.49 275 LYS A CA 1
ATOM 2186 C C . LYS A 1 275 ? -65.854 7.607 1.493 1.00 25.77 275 LYS A C 1
ATOM 2187 O O . LYS A 1 275 ? -66.780 8.431 1.390 1.00 26.31 275 LYS A O 1
ATOM 2193 N N . LEU A 1 276 ? -64.870 7.731 2.386 1.00 22.77 276 LEU A N 1
ATOM 2194 C CA . LEU A 1 276 ? -64.826 8.882 3.281 1.00 20.92 276 LEU A CA 1
ATOM 2195 C C . LEU A 1 276 ? -64.735 10.175 2.473 1.00 25.35 276 LEU A C 1
ATOM 2196 O O . LEU A 1 276 ? -65.388 11.174 2.803 1.00 24.59 276 LEU A O 1
ATOM 2201 N N . LEU A 1 277 ? -63.912 10.159 1.423 1.00 23.77 277 LEU A N 1
ATOM 2202 C CA . LEU A 1 277 ? -63.731 11.346 0.578 1.00 23.29 277 LEU A CA 1
ATOM 2203 C C . LEU A 1 277 ? -65.058 11.853 0.020 1.00 22.02 277 LEU A C 1
ATOM 2204 O O . LEU A 1 277 ? -65.360 13.046 0.092 1.00 26.54 277 LEU A O 1
ATOM 2209 N N . THR A 1 278 ? -65.850 10.941 -0.533 1.00 24.49 278 THR A N 1
ATOM 2210 C CA . THR A 1 278 ? -67.138 11.312 -1.106 1.00 25.55 278 THR A CA 1
ATOM 2211 C C . THR A 1 278 ? -68.123 11.726 -0.013 1.00 30.25 278 THR A C 1
ATOM 2212 O O . THR A 1 278 ? -68.959 12.611 -0.225 1.00 28.90 278 THR A O 1
ATOM 2216 N N . ASP A 1 279 ? -68.021 11.086 1.152 1.00 29.24 279 ASP A N 1
ATOM 2217 C CA . ASP A 1 279 ? -68.840 11.458 2.306 1.00 26.31 279 ASP A CA 1
ATOM 2218 C C . ASP A 1 279 ? -68.563 12.894 2.764 1.00 29.70 279 ASP A C 1
ATOM 2219 O O . ASP A 1 279 ? -69.484 13.612 3.161 1.00 29.74 279 ASP A O 1
ATOM 2224 N N . VAL A 1 280 ? -67.295 13.311 2.691 1.00 27.79 280 VAL A N 1
ATOM 2225 C CA . VAL A 1 280 ? -66.859 14.611 3.219 1.00 27.46 280 VAL A CA 1
ATOM 2226 C C . VAL A 1 280 ? -66.863 15.718 2.167 1.00 30.79 280 VAL A C 1
ATOM 2227 O O . VAL A 1 280 ? -67.324 16.822 2.427 1.00 30.91 280 VAL A O 1
ATOM 2231 N N . ILE A 1 281 ? -66.327 15.421 0.992 1.00 26.00 281 ILE A N 1
ATOM 2232 C CA . ILE A 1 281 ? -66.193 16.424 -0.075 1.00 31.12 281 ILE A CA 1
ATOM 2233 C C . ILE A 1 281 ? -67.473 16.489 -0.904 1.00 28.74 281 ILE A C 1
ATOM 2234 O O . ILE A 1 281 ? -67.837 17.548 -1.433 1.00 32.35 281 ILE A O 1
ATOM 2239 N N . GLY A 1 282 ? -68.158 15.353 -1.015 1.00 27.37 282 GLY A N 1
ATOM 2240 C CA . GLY A 1 282 ? -69.393 15.293 -1.775 1.00 30.61 282 GLY A CA 1
ATOM 2241 C C . GLY A 1 282 ? -69.241 14.478 -3.037 1.00 29.24 282 GLY A C 1
ATOM 2242 O O . GLY A 1 282 ? -68.191 14.527 -3.685 1.00 29.34 282 GLY A O 1
ATOM 2243 N N . LYS A 1 283 ? -70.287 13.743 -3.406 1.00 30.30 283 LYS A N 1
ATOM 2244 C CA . LYS A 1 283 ? -70.231 12.897 -4.596 1.00 31.45 283 LYS A CA 1
ATOM 2245 C C . LYS A 1 283 ? -70.143 13.711 -5.893 1.00 30.15 283 LYS A C 1
ATOM 2246 O O . LYS A 1 283 ? -69.963 13.138 -6.964 1.00 27.29 283 LYS A O 1
ATOM 2252 N N . ASP A 1 284 ? -70.269 15.033 -5.790 1.00 30.60 284 ASP A N 1
ATOM 2253 C CA . ASP A 1 284 ? -70.207 15.914 -6.963 1.00 35.05 284 ASP A CA 1
ATOM 2254 C C . ASP A 1 284 ? -68.859 16.616 -7.103 1.00 30.04 284 ASP A C 1
ATOM 2255 O O . ASP A 1 284 ? -68.625 17.346 -8.071 1.00 30.37 284 ASP A O 1
ATOM 2260 N N . LYS A 1 285 ? -67.984 16.400 -6.127 1.00 27.21 285 LYS A N 1
ATOM 2261 C CA . LYS A 1 285 ? -66.772 17.192 -5.987 1.00 26.57 285 LYS A CA 1
ATOM 2262 C C . LYS A 1 285 ? -65.510 16.335 -6.029 1.00 23.18 285 LYS A C 1
ATOM 2263 O O . LYS A 1 285 ? -64.410 16.818 -5.756 1.00 24.07 285 LYS A O 1
ATOM 2269 N N . VAL A 1 286 ? -65.676 15.067 -6.377 1.00 24.31 286 VAL A N 1
ATOM 2270 C CA . VAL A 1 286 ? -64.570 14.119 -6.424 1.00 23.29 286 VAL A CA 1
ATOM 2271 C C . VAL A 1 286 ? -64.356 13.718 -7.889 1.00 21.76 286 VAL A C 1
ATOM 2272 O O . VAL A 1 286 ? -65.295 13.287 -8.566 1.00 22.48 286 VAL A O 1
ATOM 2276 N N . ILE A 1 287 ? -63.126 13.881 -8.376 1.00 22.91 287 ILE A N 1
ATOM 2277 C CA . ILE A 1 287 ? -62.825 13.715 -9.802 1.00 17.52 287 ILE A CA 1
ATOM 2278 C C . ILE A 1 287 ? -61.774 12.621 -10.024 1.00 18.99 287 ILE A C 1
ATOM 2279 O O . ILE A 1 287 ? -60.702 12.661 -9.423 1.00 20.16 287 ILE A O 1
ATOM 2284 N N . LEU A 1 288 ? -62.066 11.648 -10.882 1.00 16.95 288 LEU A N 1
ATOM 2285 C CA . LEU A 1 288 ? -61.065 10.635 -11.215 1.00 22.03 288 LEU A CA 1
ATOM 2286 C C . LEU A 1 288 ? -59.765 11.296 -11.679 1.00 23.65 288 LEU A C 1
ATOM 2287 O O . LEU A 1 288 ? -59.757 12.111 -12.605 1.00 20.62 288 LEU A O 1
ATOM 2292 N N . GLY A 1 289 ? -58.676 10.935 -11.010 1.00 22.76 289 GLY A N 1
ATOM 2293 C CA . GLY A 1 289 ? -57.361 11.466 -11.318 1.00 21.40 289 GLY A CA 1
ATOM 2294 C C . GLY A 1 289 ? -56.360 10.377 -11.036 1.00 21.40 289 GLY A C 1
ATOM 2295 O O . GLY A 1 289 ? -56.500 9.609 -10.073 1.00 21.20 289 GLY A O 1
ATOM 2296 N N . THR A 1 290 ? -55.316 10.327 -11.846 1.00 20.04 290 THR A N 1
ATOM 2297 C CA . THR A 1 290 ? -54.494 9.136 -11.892 1.00 19.04 290 THR A CA 1
ATOM 2298 C C . THR A 1 290 ? -52.988 9.340 -11.616 1.00 18.29 290 THR A C 1
ATOM 2299 O O . THR A 1 290 ? -52.284 8.390 -11.274 1.00 14.85 290 THR A O 1
ATOM 2303 N N . ASP A 1 291 ? -52.497 10.568 -11.777 1.00 16.88 291 ASP A N 1
ATOM 2304 C CA . ASP A 1 291 ? -51.051 10.852 -11.679 1.00 17.09 291 ASP A CA 1
ATOM 2305 C C . ASP A 1 291 ? -50.208 10.123 -12.749 1.00 16.18 291 ASP A C 1
ATOM 2306 O O . ASP A 1 291 ? -48.992 9.925 -12.585 1.00 16.37 291 ASP A O 1
ATOM 2311 N N . TYR A 1 292 ? -50.859 9.738 -13.840 1.00 16.80 292 TYR A N 1
ATOM 2312 C CA . TYR A 1 292 ? -50.181 9.214 -15.024 1.00 15.83 292 TYR A CA 1
ATOM 2313 C C . TYR A 1 292 ? -49.108 10.198 -15.437 1.00 13.68 292 TYR A C 1
ATOM 2314 O O . TYR A 1 292 ? -49.362 11.398 -15.464 1.00 16.47 292 TYR A O 1
ATOM 2323 N N . PRO A 1 293 ? -47.899 9.698 -15.778 1.00 18.43 293 PRO A N 1
ATOM 2324 C CA . PRO A 1 293 ? -47.529 8.283 -15.883 1.00 18.41 293 PRO A CA 1
ATOM 2325 C C . PRO A 1 293 ? -46.653 7.807 -14.727 1.00 18.43 293 PRO A C 1
ATOM 2326 O O . PRO A 1 293 ? -45.911 6.838 -14.894 1.00 19.31 293 PRO A O 1
ATOM 2330 N N . PHE A 1 294 ? -46.736 8.461 -13.575 1.00 21.28 294 PHE A N 1
ATOM 2331 C CA . PHE A 1 294 ? -45.899 8.118 -12.426 1.00 17.86 294 PHE A CA 1
ATOM 2332 C C . PHE A 1 294 ? -46.417 6.913 -11.634 1.00 19.83 294 PHE A C 1
ATOM 2333 O O . PHE A 1 294 ? -47.624 6.688 -11.557 1.00 16.13 294 PHE A O 1
ATOM 2341 N N . PRO A 1 295 ? -45.494 6.130 -11.049 1.00 21.10 295 PRO A N 1
ATOM 2342 C CA . PRO A 1 295 ? -45.839 4.843 -10.426 1.00 22.79 295 PRO A CA 1
ATOM 2343 C C . PRO A 1 295 ? -46.623 4.989 -9.130 1.00 23.34 295 PRO A C 1
ATOM 2344 O O . PRO A 1 295 ? -47.332 4.051 -8.737 1.00 21.47 295 PRO A O 1
ATOM 2348 N N . LEU A 1 296 ? -46.517 6.148 -8.482 1.00 20.19 296 LEU A N 1
ATOM 2349 C CA . LEU A 1 296 ? -47.301 6.409 -7.278 1.00 22.23 296 LEU A CA 1
ATOM 2350 C C . LEU A 1 296 ? -48.776 6.632 -7.629 1.00 23.52 296 LEU A C 1
ATOM 2351 O O . LEU A 1 296 ? -49.619 6.740 -6.741 1.00 26.38 296 LEU A O 1
ATOM 2356 N N . GLY A 1 297 ? -49.085 6.682 -8.923 1.00 21.37 297 GLY A N 1
ATOM 2357 C CA . GLY A 1 297 ? -50.447 6.932 -9.371 1.00 23.33 297 GLY A CA 1
ATOM 2358 C C . GLY A 1 297 ? -51.323 5.697 -9.405 1.00 19.04 297 GLY A C 1
ATOM 2359 O O . GLY A 1 297 ? -50.906 4.638 -8.928 1.00 24.39 297 GLY A O 1
ATOM 2360 N N . GLU A 1 298 ? -52.535 5.817 -9.947 1.00 22.49 298 GLU A N 1
ATOM 2361 C CA . GLU A 1 298 ? -53.430 4.648 -10.071 1.00 23.72 298 GLU A CA 1
ATOM 2362 C C . GLU A 1 298 ? -53.105 3.876 -11.348 1.00 26.18 298 GLU A C 1
ATOM 2363 O O . GLU A 1 298 ? -53.261 4.390 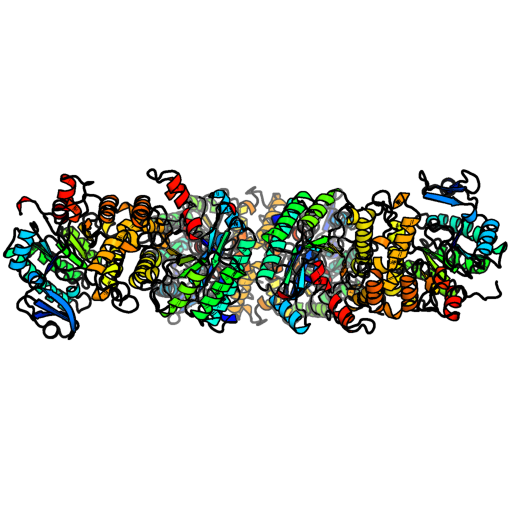-12.451 1.00 21.84 298 GLU A O 1
ATOM 2369 N N . LEU A 1 299 ? -52.653 2.639 -11.210 1.00 25.67 299 LEU A N 1
ATOM 2370 C CA . LEU A 1 299 ? -52.158 1.920 -12.378 1.00 28.17 299 LEU A CA 1
ATOM 2371 C C . LEU A 1 299 ? -53.266 1.526 -13.351 1.00 28.52 299 LEU A C 1
ATOM 2372 O O . LEU A 1 299 ? -53.045 1.470 -14.569 1.00 28.46 299 LEU A O 1
ATOM 2377 N N . GLU A 1 300 ? -54.450 1.248 -12.813 1.00 25.43 300 GLU A N 1
ATOM 2378 C CA . GLU A 1 300 ? -55.601 0.880 -13.639 1.00 28.38 300 GLU A CA 1
ATOM 2379 C C . GLU A 1 300 ? -56.689 1.936 -13.488 1.00 27.15 300 GLU A C 1
ATOM 2380 O O . GLU A 1 300 ? -57.549 1.815 -12.624 1.00 25.98 300 GLU A O 1
ATOM 2386 N N . PRO A 1 301 ? -56.659 2.974 -14.340 1.00 24.82 301 PRO A N 1
ATOM 2387 C CA . PRO A 1 301 ? -57.502 4.168 -14.167 1.00 22.52 301 PRO A CA 1
ATOM 2388 C C . PRO A 1 301 ? -58.986 3.868 -13.966 1.00 25.33 301 PRO A C 1
ATOM 2389 O O . PRO A 1 301 ? -59.617 3.229 -14.827 1.00 24.83 301 PRO A O 1
ATOM 2393 N N . GLY A 1 302 ? -59.524 4.314 -12.831 1.00 22.05 302 GLY A N 1
ATOM 2394 C CA . GLY A 1 302 ? -60.940 4.177 -12.531 1.00 25.98 302 GLY A CA 1
ATOM 2395 C C . GLY A 1 302 ? -61.358 2.844 -11.916 1.00 29.30 302 GLY A C 1
ATOM 2396 O O . GLY A 1 302 ? -62.537 2.636 -11.615 1.00 27.10 302 GLY A O 1
ATOM 2397 N N . LYS A 1 303 ? -60.402 1.941 -11.725 1.00 25.07 303 LYS A N 1
ATOM 2398 C CA . LYS A 1 303 ? -60.708 0.611 -11.200 1.00 30.22 303 LYS A CA 1
ATOM 2399 C C . LYS A 1 303 ? -61.166 0.668 -9.742 1.00 30.05 303 LYS A C 1
ATOM 2400 O O . LYS A 1 303 ? -62.055 -0.089 -9.324 1.00 28.51 303 LYS A O 1
ATOM 2406 N N . LEU A 1 304 ? -60.575 1.567 -8.960 1.00 26.19 304 LEU A N 1
ATOM 2407 C CA . LEU A 1 304 ? -61.032 1.729 -7.583 1.00 25.86 304 LEU A CA 1
ATOM 2408 C C . LEU A 1 304 ? -62.477 2.231 -7.553 1.00 27.30 304 LEU A C 1
ATOM 2409 O O . LEU A 1 304 ? -63.302 1.684 -6.833 1.00 26.68 304 LEU A O 1
ATOM 2414 N N . ILE A 1 305 ? -62.786 3.249 -8.356 1.00 26.54 305 ILE A N 1
ATOM 2415 C CA . ILE A 1 305 ? -64.162 3.752 -8.470 1.00 26.27 305 ILE A CA 1
ATOM 2416 C C . ILE A 1 305 ? -65.170 2.665 -8.888 1.00 29.08 305 ILE A C 1
ATOM 2417 O O . ILE A 1 305 ? -66.227 2.526 -8.257 1.00 27.11 305 ILE A O 1
ATOM 2422 N N . GLU A 1 306 ? -64.839 1.896 -9.928 1.00 26.75 306 GLU A N 1
ATOM 2423 C CA . GLU A 1 306 ? -65.750 0.864 -10.453 1.00 33.45 306 GLU A CA 1
ATOM 2424 C C . GLU A 1 306 ? -65.968 -0.326 -9.495 1.00 34.62 306 GLU A C 1
ATOM 2425 O O . GLU A 1 306 ? -66.978 -1.028 -9.579 1.00 40.02 306 GLU A O 1
ATOM 2431 N N . SER A 1 307 ? -65.029 -0.530 -8.576 1.00 35.40 307 SER A N 1
ATOM 2432 C CA . SER A 1 307 ? -65.118 -1.589 -7.569 1.00 34.04 307 SER A CA 1
ATOM 2433 C C . SER A 1 307 ? -65.985 -1.196 -6.364 1.00 33.95 307 SER A C 1
ATOM 2434 O O . SER A 1 307 ? -66.340 -2.041 -5.541 1.00 33.87 307 SER A O 1
ATOM 2437 N N . MET A 1 308 ? -66.300 0.086 -6.238 1.00 35.69 308 MET A N 1
ATOM 2438 C CA . MET A 1 308 ? -67.073 0.558 -5.093 1.00 37.49 308 MET A CA 1
ATOM 2439 C C . MET A 1 308 ? -68.507 0.037 -5.170 1.00 41.04 308 MET A C 1
ATOM 2440 O O . MET A 1 308 ? -69.369 0.659 -5.794 1.00 35.97 308 MET A O 1
ATOM 2445 N N . GLU A 1 309 ? -68.762 -1.097 -4.520 1.00 42.48 309 GLU A N 1
ATOM 2446 C CA . GLU A 1 309 ? -70.073 -1.741 -4.565 1.00 42.52 309 GLU A CA 1
ATOM 2447 C C . GLU A 1 309 ? -71.227 -0.850 -4.080 1.00 41.39 309 GLU A C 1
ATOM 2448 O O . GLU A 1 309 ? -72.373 -1.048 -4.483 1.00 36.82 309 GLU A O 1
ATOM 2454 N N . GLU A 1 310 ? -70.915 0.126 -3.228 1.00 36.25 310 GLU A N 1
ATOM 2455 C CA . GLU A 1 310 ? -71.918 1.015 -2.632 1.00 39.81 310 GLU A CA 1
ATOM 2456 C C . GLU A 1 310 ? -72.454 2.076 -3.595 1.00 41.20 310 GLU A C 1
ATOM 2457 O O . GLU A 1 310 ? -73.593 2.537 -3.451 1.00 40.61 310 GLU A O 1
ATOM 2463 N N . PHE A 1 311 ? -71.620 2.488 -4.549 1.00 40.58 311 PHE A N 1
ATOM 2464 C CA . PHE A 1 311 ? -71.983 3.555 -5.478 1.00 40.25 311 PHE A CA 1
ATOM 2465 C C . PHE A 1 311 ? -72.972 3.065 -6.529 1.00 39.32 311 PHE A C 1
ATOM 2466 O O . PHE A 1 311 ? -72.816 1.969 -7.078 1.00 42.08 311 PHE A O 1
ATOM 2474 N N . ASP A 1 312 ? -73.992 3.872 -6.812 1.00 37.82 312 ASP A N 1
ATOM 2475 C CA . ASP A 1 312 ? -74.860 3.572 -7.949 1.00 41.99 312 ASP A CA 1
ATOM 2476 C C . ASP A 1 312 ? -74.183 4.017 -9.245 1.00 44.59 312 ASP A C 1
ATOM 2477 O O . ASP A 1 312 ? -73.135 4.666 -9.210 1.00 39.21 312 ASP A O 1
ATOM 2482 N N . GLU A 1 313 ? -74.779 3.673 -10.379 1.00 45.78 313 GLU A N 1
ATOM 2483 C CA . GLU A 1 313 ? -74.191 4.004 -11.673 1.00 47.15 313 GLU A CA 1
ATOM 2484 C C . GLU A 1 313 ? -74.042 5.504 -11.879 1.00 44.03 313 GLU A C 1
ATOM 2485 O O . GLU A 1 313 ? -73.056 5.952 -12.461 1.00 46.17 313 GLU A O 1
ATOM 2491 N N . GLU A 1 314 ? -75.012 6.283 -11.403 1.00 43.10 314 GLU A N 1
ATOM 2492 C CA . GLU A 1 314 ? -74.932 7.735 -11.549 1.00 46.47 314 GLU A CA 1
ATOM 2493 C C . GLU A 1 314 ? -73.719 8.322 -10.832 1.00 43.86 314 GLU A C 1
ATOM 2494 O O . GLU A 1 314 ? -73.049 9.217 -11.355 1.00 39.46 314 GLU A O 1
ATOM 2500 N N . THR A 1 315 ? -73.445 7.817 -9.632 1.00 40.60 315 THR A N 1
ATOM 2501 C CA . THR A 1 315 ? -72.313 8.293 -8.848 1.00 36.55 315 THR A CA 1
ATOM 2502 C C . THR A 1 315 ? -70.984 7.919 -9.510 1.00 34.62 315 THR A C 1
ATOM 2503 O O . THR A 1 315 ? -70.082 8.754 -9.618 1.00 32.63 315 THR A O 1
ATOM 2507 N N . LYS A 1 316 ? -70.871 6.670 -9.954 1.00 34.37 316 LYS A N 1
ATOM 2508 C CA . LYS A 1 316 ? -69.671 6.221 -10.646 1.00 35.47 316 LYS A CA 1
ATOM 2509 C C . LYS A 1 316 ? -69.428 7.059 -11.909 1.00 33.08 316 LYS A C 1
ATOM 2510 O O . LYS A 1 316 ? -68.303 7.492 -12.169 1.00 30.09 316 LYS A O 1
ATOM 2516 N N . ASN A 1 317 ? -70.486 7.312 -12.676 1.00 32.63 317 ASN A N 1
ATOM 2517 C CA . ASN A 1 317 ? -70.357 8.132 -13.873 1.00 38.46 317 ASN A CA 1
ATOM 2518 C C . ASN A 1 317 ? -69.932 9.561 -13.528 1.00 32.29 317 ASN A C 1
ATOM 2519 O O . ASN A 1 317 ? -69.238 10.212 -14.306 1.00 32.31 317 ASN A O 1
ATOM 2524 N N . LYS A 1 318 ? -70.336 10.044 -12.358 1.00 31.55 318 LYS A N 1
ATOM 2525 C CA . LYS A 1 318 ? -69.917 11.369 -11.914 1.00 31.53 318 LYS A CA 1
ATOM 2526 C C . LYS A 1 318 ? -68.435 11.385 -11.579 1.00 27.77 318 LYS A C 1
ATOM 2527 O O . LYS A 1 318 ? -67.704 12.293 -11.981 1.00 25.88 318 LYS A O 1
ATOM 2533 N N . LEU A 1 319 ? -67.998 10.382 -10.827 1.00 28.46 319 LEU A N 1
ATOM 2534 C CA . LEU A 1 319 ? -66.619 10.335 -10.380 1.00 26.86 319 LEU A CA 1
ATOM 2535 C C . LEU A 1 319 ? -65.714 10.155 -11.586 1.00 25.68 319 LEU A C 1
ATOM 2536 O O . LEU A 1 319 ? -64.658 10.783 -11.683 1.00 25.93 319 LEU A O 1
ATOM 2541 N N . LYS A 1 320 ? -66.167 9.330 -12.523 1.00 27.88 320 LYS A N 1
ATOM 2542 C CA . LYS A 1 320 ? -65.366 8.977 -13.687 1.00 30.11 320 LYS A CA 1
ATOM 2543 C C . LYS A 1 320 ? -65.244 10.080 -14.739 1.00 27.86 320 LYS A C 1
ATOM 2544 O O . LYS A 1 320 ? -64.234 10.138 -15.443 1.00 24.64 320 LYS A O 1
ATOM 2550 N N . ALA A 1 321 ? -66.255 10.947 -14.844 1.00 27.67 321 ALA A N 1
ATOM 2551 C CA . ALA A 1 321 ? -66.281 11.950 -15.911 1.00 28.97 321 ALA A CA 1
ATOM 2552 C C . ALA A 1 321 ? -67.143 13.186 -15.630 1.00 27.59 321 ALA A C 1
ATOM 2553 O O . ALA A 1 321 ? -66.722 14.304 -15.902 1.00 27.69 321 ALA A O 1
ATOM 2555 N N . GLY A 1 322 ? -68.348 12.994 -15.102 1.00 27.99 322 GLY A N 1
ATOM 2556 C CA . GLY A 1 322 ? -69.258 14.115 -14.906 1.00 25.64 322 GLY A CA 1
ATOM 2557 C C . GLY A 1 322 ? -68.707 15.264 -14.083 1.00 27.84 322 GLY A C 1
ATOM 2558 O O . GLY A 1 322 ? -68.828 16.432 -14.464 1.00 25.85 322 GLY A O 1
ATOM 2559 N N . ASN A 1 323 ? -68.107 14.937 -12.943 1.00 24.74 323 ASN A N 1
ATOM 2560 C CA . ASN A 1 323 ? -67.533 15.949 -12.079 1.00 25.57 323 ASN A CA 1
ATOM 2561 C C . ASN A 1 323 ? -66.384 16.708 -12.753 1.00 23.97 323 ASN A C 1
ATOM 2562 O O . ASN A 1 323 ? -66.267 17.918 -12.606 1.00 25.90 323 ASN A O 1
ATOM 2567 N N . ALA A 1 324 ? -65.541 15.986 -13.489 1.00 24.08 324 ALA A N 1
ATOM 2568 C CA . ALA A 1 324 ? -64.467 16.614 -14.265 1.00 24.98 324 ALA A CA 1
ATOM 2569 C C . ALA A 1 324 ? -65.031 17.662 -15.223 1.00 24.26 324 ALA A C 1
ATOM 2570 O O . ALA A 1 324 ? -64.490 18.764 -15.352 1.00 22.72 324 ALA A O 1
ATOM 2572 N N . LEU A 1 325 ? -66.111 17.304 -15.908 1.00 26.67 325 LEU A N 1
ATOM 2573 C CA . LEU A 1 325 ? -66.700 18.192 -16.913 1.00 27.72 325 LEU A CA 1
ATOM 2574 C C . LEU A 1 325 ? -67.243 19.452 -16.242 1.00 30.40 325 LEU A C 1
ATOM 2575 O O . LEU A 1 325 ? -66.966 20.576 -16.678 1.00 31.64 325 LEU A O 1
ATOM 2580 N N . ALA A 1 326 ? -67.984 19.258 -15.155 1.00 26.29 326 ALA A N 1
ATOM 2581 C CA . ALA A 1 326 ? -68.486 20.368 -14.353 1.00 29.96 326 ALA A CA 1
ATOM 2582 C C . ALA A 1 326 ? -67.355 21.289 -13.894 1.00 28.30 326 ALA A C 1
ATOM 2583 O O . ALA A 1 326 ? -67.459 22.507 -14.025 1.00 27.30 326 ALA A O 1
ATOM 2585 N N . PHE A 1 327 ? -66.277 20.704 -13.371 1.00 24.25 327 PHE A N 1
ATOM 2586 C CA . PHE A 1 327 ? -65.134 21.478 -12.873 1.00 24.89 327 PHE A CA 1
ATOM 2587 C C . PHE A 1 327 ? -64.427 22.255 -13.991 1.00 24.25 327 PHE A C 1
ATOM 2588 O O . PHE A 1 327 ? -63.986 23.388 -13.786 1.00 25.89 327 PHE A O 1
ATOM 2596 N N . LEU A 1 328 ? -64.318 21.638 -15.161 1.00 23.57 328 LEU A N 1
ATOM 2597 C CA . LEU A 1 328 ? -63.670 22.280 -16.301 1.00 28.27 328 LEU A CA 1
ATOM 2598 C C . LEU A 1 328 ? -64.617 23.198 -17.082 1.00 29.93 328 LEU A C 1
ATOM 2599 O O . LEU A 1 328 ? -64.176 23.989 -17.928 1.00 30.04 328 LEU A O 1
ATOM 2604 N N . GLY A 1 329 ? -65.913 23.099 -16.803 1.00 29.97 329 GLY A N 1
ATOM 2605 C CA . GLY A 1 329 ? -66.891 23.862 -17.561 1.00 31.73 329 GLY A CA 1
ATOM 2606 C C . GLY A 1 329 ? -66.911 23.430 -19.018 1.00 32.15 329 GLY A C 1
ATOM 2607 O O . GLY A 1 329 ? -67.177 24.235 -19.912 1.00 36.90 329 GLY A O 1
ATOM 2608 N N . LEU A 1 330 ? -66.625 22.151 -19.247 1.00 31.68 330 LEU A N 1
ATOM 2609 C CA . LEU A 1 330 ? -66.693 21.557 -20.577 1.00 34.51 330 LEU A CA 1
ATOM 2610 C C . LEU A 1 330 ? -67.963 20.724 -20.707 1.00 35.57 330 LEU A C 1
ATOM 2611 O O . LEU A 1 330 ? -68.717 20.574 -19.745 1.00 36.61 330 LEU A O 1
ATOM 2616 N N . GLU A 1 331 ? -68.204 20.193 -21.898 1.00 39.61 331 GLU A N 1
ATOM 2617 C CA . GLU A 1 331 ? -69.414 19.419 -22.147 1.00 44.04 331 GLU A CA 1
ATOM 2618 C C . GLU A 1 331 ? -69.129 18.029 -22.710 1.00 40.36 331 GLU A C 1
ATOM 2619 O O . GLU A 1 331 ? -68.253 17.856 -23.557 1.00 39.51 331 GLU A O 1
ATOM 2625 N N . ARG A 1 332 ? -69.898 17.051 -22.242 1.00 41.67 332 ARG A N 1
ATOM 2626 C CA . ARG A 1 332 ? -69.791 15.658 -22.676 1.00 41.02 332 ARG A CA 1
ATOM 2627 C C . ARG A 1 332 ? -69.639 15.514 -24.193 1.00 43.32 332 ARG A C 1
ATOM 2628 O O . ARG A 1 332 ? -68.850 14.696 -24.683 1.00 38.80 332 ARG A O 1
ATOM 2636 N N . LYS A 1 333 ? -70.376 16.342 -24.925 1.00 37.80 333 LYS A N 1
ATOM 2637 C CA . LYS A 1 333 ? -70.463 16.241 -26.373 1.00 44.64 333 LYS A CA 1
ATOM 2638 C C . LYS A 1 333 ? -69.120 16.299 -27.101 1.00 41.60 333 LYS A C 1
ATOM 2639 O O . LYS A 1 333 ? -68.884 15.506 -28.013 1.00 41.51 333 LYS A O 1
ATOM 2645 N N . GLN A 1 334 ? -68.242 17.221 -26.704 1.00 41.54 334 GLN A N 1
ATOM 2646 C CA . GLN A 1 334 ? -66.964 17.405 -27.412 1.00 39.39 334 GLN A CA 1
ATOM 2647 C C . GLN A 1 334 ? -65.997 16.216 -27.268 1.00 39.73 334 GLN A C 1
ATOM 2648 O O . GLN A 1 334 ? -64.901 16.203 -27.847 1.00 35.80 334 GLN A O 1
ATOM 2654 N N . PHE A 1 335 ? -66.420 15.210 -26.508 1.00 37.13 335 PHE A N 1
ATOM 2655 C CA . PHE A 1 335 ? -65.677 13.966 -26.403 1.00 32.21 335 PHE A CA 1
ATOM 2656 C C . PHE A 1 335 ? -66.663 12.807 -26.506 1.00 36.76 335 PHE A C 1
ATOM 2657 O O . PHE A 1 335 ? -66.353 11.755 -27.058 1.00 39.21 335 PHE A O 1
ATOM 2665 N N . MET B 1 1 ? -43.363 41.997 -49.984 1.00 40.92 1 MET B N 1
ATOM 2666 C CA . MET B 1 1 ? -42.746 42.219 -48.689 1.00 34.68 1 MET B CA 1
ATOM 2667 C C . MET B 1 1 ? -43.814 42.399 -47.611 1.00 38.16 1 MET B C 1
ATOM 2668 O O . MET B 1 1 ? -43.719 43.295 -46.766 1.00 45.87 1 MET B O 1
ATOM 2673 N N . LYS B 1 2 ? -44.837 41.555 -47.637 1.00 26.87 2 LYS B N 1
ATOM 2674 C CA . LYS B 1 2 ? -45.779 41.500 -46.533 1.00 27.56 2 LYS B CA 1
ATOM 2675 C C . LYS B 1 2 ? -46.042 40.025 -46.295 1.00 21.31 2 LYS B C 1
ATOM 2676 O O . LYS B 1 2 ? -45.647 39.490 -45.269 1.00 23.18 2 LYS B O 1
ATOM 2682 N N . ILE B 1 3 ? -46.689 39.368 -47.254 1.00 20.68 3 ILE B N 1
ATOM 2683 C CA . ILE B 1 3 ? -47.045 37.954 -47.083 1.00 18.20 3 ILE B CA 1
ATOM 2684 C C . ILE B 1 3 ? -46.394 37.041 -48.135 1.00 17.39 3 ILE B C 1
ATOM 2685 O O . ILE B 1 3 ? -46.415 37.340 -49.331 1.00 19.04 3 ILE B O 1
ATOM 2690 N N . ASP B 1 4 ? -45.836 35.921 -47.688 1.00 18.04 4 ASP B N 1
ATOM 2691 C CA . ASP B 1 4 ? -45.185 34.972 -48.591 1.00 16.72 4 ASP B CA 1
ATOM 2692 C C . ASP B 1 4 ? -46.011 33.688 -48.637 1.00 17.06 4 ASP B C 1
ATOM 2693 O O . ASP B 1 4 ? -45.990 32.915 -47.692 1.00 15.54 4 ASP B O 1
ATOM 2698 N N . ILE B 1 5 ? -46.727 33.458 -49.743 1.00 17.85 5 ILE B N 1
ATOM 2699 C CA . ILE B 1 5 ? -47.682 32.351 -49.833 1.00 15.35 5 ILE B CA 1
ATOM 2700 C C . ILE B 1 5 ? -46.969 31.037 -50.169 1.00 14.78 5 ILE B C 1
ATOM 2701 O O . ILE B 1 5 ? -47.568 29.962 -50.098 1.00 16.70 5 ILE B O 1
ATOM 2706 N N . HIS B 1 6 ? -45.685 31.128 -50.518 1.00 13.52 6 HIS B N 1
ATOM 2707 C CA . HIS B 1 6 ? -44.953 29.980 -51.047 1.00 15.27 6 HIS B CA 1
ATOM 2708 C C . HIS B 1 6 ? -43.662 29.800 -50.265 1.00 14.34 6 HIS B C 1
ATOM 2709 O O . HIS B 1 6 ? -42.609 30.343 -50.652 1.00 15.66 6 HIS B O 1
ATOM 2716 N N . SER B 1 7 ? -43.725 29.050 -49.166 1.00 13.90 7 SER B N 1
ATOM 2717 C CA . SER B 1 7 ? -42.533 28.823 -48.356 1.00 14.11 7 SER B CA 1
ATOM 2718 C C . SER B 1 7 ? -42.613 27.421 -47.770 1.00 15.99 7 SER B C 1
ATOM 2719 O O . SER B 1 7 ? -43.706 26.925 -47.494 1.00 15.22 7 SER B O 1
ATOM 2722 N N . HIS B 1 8 ? -41.466 26.764 -47.639 1.00 13.66 8 HIS B N 1
ATOM 2723 C CA . HIS B 1 8 ? -41.442 25.365 -47.205 1.00 14.28 8 HIS B CA 1
ATOM 2724 C C . HIS B 1 8 ? -40.765 25.230 -45.857 1.00 12.42 8 HIS B C 1
ATOM 2725 O O . HIS B 1 8 ? -39.856 25.994 -45.538 1.00 15.59 8 HIS B O 1
ATOM 2732 N N . ILE B 1 9 ? -41.200 24.251 -45.064 1.00 13.05 9 ILE B N 1
ATOM 2733 C CA . ILE B 1 9 ? -40.568 23.985 -43.773 1.00 16.28 9 ILE B CA 1
ATOM 2734 C C . ILE B 1 9 ? -40.608 22.484 -43.483 1.00 15.23 9 ILE B C 1
ATOM 2735 O O . ILE B 1 9 ? -41.489 21.759 -43.991 1.00 13.71 9 ILE B O 1
ATOM 2740 N N . LEU B 1 10 ? -39.652 22.013 -42.691 1.00 13.39 10 LEU B N 1
ATOM 2741 C CA . LEU B 1 10 ? -39.621 20.614 -42.266 1.00 13.60 10 LEU B CA 1
ATOM 2742 C C . LEU B 1 10 ? -39.529 20.585 -40.763 1.00 15.40 10 LEU B C 1
ATOM 2743 O O . LEU B 1 10 ? -39.002 21.530 -40.161 1.00 14.06 10 LEU B O 1
ATOM 2748 N N . PRO B 1 11 ? -40.023 19.503 -40.137 1.00 15.80 11 PRO B N 1
ATOM 2749 C CA . PRO B 1 11 ? -39.736 19.331 -38.703 1.00 16.86 11 PRO B CA 1
ATOM 2750 C C . PRO B 1 11 ? -38.231 19.093 -38.550 1.00 15.97 11 PRO B C 1
ATOM 2751 O O . PRO B 1 11 ? -37.602 18.640 -39.509 1.00 14.56 11 PRO B O 1
ATOM 2755 N N . LYS B 1 12 ? -37.651 19.402 -37.395 1.00 17.71 12 LYS B N 1
ATOM 2756 C CA . LYS B 1 12 ? -36.208 19.220 -37.220 1.00 19.40 12 LYS B CA 1
ATOM 2757 C C . LYS B 1 12 ? -35.821 17.737 -37.228 1.00 22.11 12 LYS B C 1
ATOM 2758 O O . LYS B 1 12 ? -34.722 17.360 -37.672 1.00 20.15 12 LYS B O 1
ATOM 2764 N N . GLU B 1 13 ? -36.725 16.890 -36.736 1.00 19.30 13 GLU B N 1
ATOM 2765 C CA . GLU B 1 13 ? -36.486 15.454 -36.750 1.00 21.05 13 GLU B CA 1
ATOM 2766 C C . GLU B 1 13 ? -37.804 14.732 -36.950 1.00 19.23 13 GLU B C 1
ATOM 2767 O O . GLU B 1 13 ? -38.869 15.289 -36.660 1.00 17.35 13 GLU B O 1
ATOM 2773 N N . TRP B 1 14 ? -37.731 13.503 -37.457 1.00 17.96 14 TRP B N 1
ATOM 2774 C CA . TRP B 1 14 ? -38.910 12.646 -37.560 1.00 21.52 14 TRP B CA 1
ATOM 2775 C C . TRP B 1 14 ? -38.458 11.179 -37.568 1.00 22.91 14 TRP B C 1
ATOM 2776 O O . TRP B 1 14 ? -37.289 10.908 -37.846 1.00 23.71 14 TRP B O 1
ATOM 2787 N N . PRO B 1 15 ? -39.358 10.231 -37.231 1.00 20.73 15 PRO B N 1
ATOM 2788 C CA . PRO B 1 15 ? -38.905 8.830 -37.111 1.00 25.19 15 PRO B CA 1
ATOM 2789 C C . PRO B 1 15 ? -38.327 8.262 -38.406 1.00 25.63 15 PRO B C 1
ATOM 2790 O O . PRO B 1 15 ? -38.615 8.785 -39.490 1.00 21.88 15 PRO B O 1
ATOM 2794 N N . ASP B 1 16 ? -37.518 7.210 -38.293 1.00 23.12 16 ASP B N 1
ATOM 2795 C CA . ASP B 1 16 ? -37.125 6.411 -39.452 1.00 24.50 16 ASP B CA 1
ATOM 2796 C C . ASP B 1 16 ? -38.390 5.853 -40.116 1.00 25.99 16 ASP B C 1
ATOM 2797 O O . ASP B 1 16 ? -39.110 5.038 -39.522 1.00 25.85 16 ASP B O 1
ATOM 2802 N N . LEU B 1 17 ? -38.677 6.290 -41.340 1.00 18.69 17 LEU B N 1
ATOM 2803 C CA . LEU B 1 17 ? -39.950 5.941 -41.960 1.00 22.34 17 LEU B CA 1
ATOM 2804 C C . LEU B 1 17 ? -39.904 4.549 -42.585 1.00 20.29 17 LEU B C 1
ATOM 2805 O O . LEU B 1 17 ? -40.925 3.867 -42.677 1.00 20.24 17 LEU B O 1
ATOM 2810 N N . LYS B 1 18 ? -38.718 4.137 -43.016 1.00 23.73 18 LYS B N 1
ATOM 2811 C CA . LYS B 1 18 ? -38.550 2.821 -43.624 1.00 24.81 18 LYS B CA 1
ATOM 2812 C C . LYS B 1 18 ? -38.847 1.751 -42.569 1.00 27.24 18 LYS B C 1
ATOM 2813 O O . LYS B 1 18 ? -39.472 0.729 -42.871 1.00 24.28 18 LYS B O 1
ATOM 2819 N N . LYS B 1 19 ? -38.437 2.009 -41.327 1.00 26.26 19 LYS B N 1
ATOM 2820 C CA . LYS B 1 19 ? -38.740 1.112 -40.213 1.00 28.97 19 LYS B CA 1
ATOM 2821 C C . LYS B 1 19 ? -40.210 1.177 -39.798 1.00 33.28 19 LYS B C 1
ATOM 2822 O O . LYS B 1 19 ? -40.854 0.143 -39.588 1.00 32.77 19 LYS B O 1
ATOM 2828 N N . ARG B 1 20 ? -40.723 2.396 -39.659 1.00 27.71 20 ARG B N 1
ATOM 2829 C CA . ARG B 1 20 ? -42.112 2.617 -39.256 1.00 26.01 20 ARG B CA 1
ATOM 2830 C C . ARG B 1 20 ? -43.093 1.962 -40.232 1.00 28.56 20 ARG B C 1
ATOM 2831 O O . ARG B 1 20 ? -44.117 1.428 -39.814 1.00 30.09 20 ARG B O 1
ATOM 2839 N N . PHE B 1 21 ? -42.766 1.981 -41.523 1.00 24.67 21 PHE B N 1
ATOM 2840 C CA . PHE B 1 21 ? -43.711 1.565 -42.556 1.00 25.81 21 PHE B CA 1
ATOM 2841 C C . PHE B 1 21 ? -43.404 0.235 -43.233 1.00 27.69 21 PHE B C 1
ATOM 2842 O O . PHE B 1 21 ? -44.296 -0.371 -43.828 1.00 30.60 21 PHE B O 1
ATOM 2850 N N . GLY B 1 22 ? -42.151 -0.202 -43.182 1.00 27.96 22 GLY B N 1
ATOM 2851 C CA . GLY B 1 22 ? -41.813 -1.523 -43.683 1.00 30.32 22 GLY B CA 1
ATOM 2852 C C . GLY B 1 22 ? -41.175 -1.573 -45.054 1.00 31.38 22 GLY B C 1
ATOM 2853 O O . GLY B 1 22 ? -40.758 -2.642 -45.510 1.00 34.65 22 GLY B O 1
ATOM 2854 N N . TYR B 1 23 ? -41.103 -0.424 -45.723 1.00 25.35 23 TYR B N 1
ATOM 2855 C CA . TYR B 1 23 ? -40.507 -0.341 -47.052 1.00 26.06 23 TYR B CA 1
ATOM 2856 C C . TYR B 1 23 ? -39.797 0.994 -47.251 1.00 28.43 23 TYR B C 1
ATOM 2857 O O . TYR B 1 23 ? -40.069 1.956 -46.532 1.00 23.46 23 TYR B O 1
ATOM 2866 N N . GLY B 1 24 ? -38.895 1.045 -48.224 1.00 26.59 24 GLY B N 1
ATOM 2867 C CA . GLY B 1 24 ? -38.086 2.228 -48.445 1.00 28.22 24 GLY B CA 1
ATOM 2868 C C . GLY B 1 24 ? -38.742 3.205 -49.394 1.00 25.95 24 GLY B C 1
ATOM 2869 O O . GLY B 1 24 ? -39.905 3.027 -49.773 1.00 26.38 24 GLY B O 1
ATOM 2870 N N . GLY B 1 25 ? -37.989 4.234 -49.773 1.00 22.26 25 GLY B N 1
ATOM 2871 C CA . GLY B 1 25 ? -38.443 5.221 -50.736 1.00 26.76 25 GLY B CA 1
ATOM 2872 C C . GLY B 1 25 ? -38.724 6.563 -50.091 1.00 22.71 25 GLY B C 1
ATOM 2873 O O . GLY B 1 25 ? -39.029 7.530 -50.782 1.00 22.01 25 GLY B O 1
ATOM 2874 N N . TRP B 1 26 ? -38.623 6.605 -48.762 1.00 20.25 26 TRP B N 1
ATOM 2875 C CA . TRP B 1 26 ? -38.942 7.789 -47.970 1.00 22.74 26 TRP B CA 1
ATOM 2876 C C . TRP B 1 26 ? -37.744 8.736 -47.791 1.00 22.05 26 TRP B C 1
ATOM 2877 O O . TRP B 1 26 ? -36.588 8.410 -48.137 1.00 19.74 26 TRP B O 1
ATOM 2888 N N . VAL B 1 27 ? -38.012 9.920 -47.252 1.00 20.35 27 VAL B N 1
ATOM 2889 C CA . VAL B 1 27 ? -36.916 10.850 -47.015 1.00 15.43 27 VAL B CA 1
ATOM 2890 C C . VAL B 1 27 ? -36.698 11.122 -45.530 1.00 18.99 27 VAL B C 1
ATOM 2891 O O . VAL B 1 27 ? -37.637 11.069 -44.723 1.00 17.22 27 VAL B O 1
ATOM 2895 N N . GLN B 1 28 ? -35.436 11.324 -45.168 1.00 17.39 28 GLN B N 1
ATOM 2896 C CA . GLN B 1 28 ? -35.083 11.639 -43.798 1.00 17.33 28 GLN B CA 1
ATOM 2897 C C . GLN B 1 28 ? -34.206 12.874 -43.837 1.00 18.78 28 GLN B C 1
ATOM 2898 O O . GLN B 1 28 ? -33.600 13.187 -44.868 1.00 18.16 28 GLN B O 1
ATOM 2904 N N . LEU B 1 29 ? -34.142 13.571 -42.712 1.00 18.66 29 LEU B N 1
ATOM 2905 C CA . LEU B 1 29 ? -33.264 14.719 -42.573 1.00 20.67 29 LEU B CA 1
ATOM 2906 C C . LEU B 1 29 ? -32.066 14.316 -41.717 1.00 22.26 29 LEU B C 1
ATOM 2907 O O . LEU B 1 29 ? -32.226 13.879 -40.566 1.00 21.77 29 LEU B O 1
ATOM 2912 N N . GLN B 1 30 ? -30.870 14.452 -42.278 1.00 25.27 30 GLN B N 1
ATOM 2913 C CA . GLN B 1 30 ? -29.642 14.070 -41.573 1.00 29.24 30 GLN B CA 1
ATOM 2914 C C . GLN B 1 30 ? -28.869 15.329 -41.166 1.00 30.08 30 GLN B C 1
ATOM 2915 O O . GLN B 1 30 ? -28.434 16.089 -42.031 1.00 29.92 30 GLN B O 1
ATOM 2921 N N . HIS B 1 31 ? -28.721 15.561 -39.859 1.00 29.93 31 HIS B N 1
ATOM 2922 C CA . HIS B 1 31 ? -27.898 16.667 -39.355 1.00 31.80 31 HIS B CA 1
ATOM 2923 C C . HIS B 1 31 ? -26.431 16.263 -39.237 1.00 37.46 31 HIS B C 1
ATOM 2924 O O . HIS B 1 31 ? -26.050 15.509 -38.344 1.00 46.28 31 HIS B O 1
ATOM 2931 N N . HIS B 1 32 ? -25.613 16.793 -40.137 1.00 43.22 32 HIS B N 1
ATOM 2932 C CA . HIS B 1 32 ? -24.278 16.263 -40.376 1.00 49.16 32 HIS B CA 1
ATOM 2933 C C . HIS B 1 32 ? -23.244 17.348 -40.135 1.00 55.06 32 HIS B C 1
ATOM 2934 O O . HIS B 1 32 ? -22.035 17.080 -40.092 1.00 58.31 32 HIS B O 1
ATOM 2941 N N . SER B 1 33 ? -23.721 18.578 -39.971 1.00 51.87 33 SER B N 1
ATOM 2942 C CA . SER B 1 33 ? -22.816 19.717 -39.868 1.00 56.45 33 SER B CA 1
ATOM 2943 C C . SER B 1 33 ? -23.359 20.802 -38.953 1.00 56.08 33 SER B C 1
ATOM 2944 O O . SER B 1 33 ? -24.397 20.630 -38.301 1.00 53.12 33 SER B O 1
ATOM 2947 N N . LYS B 1 34 ? -22.638 21.920 -38.926 1.00 55.52 34 LYS B N 1
ATOM 2948 C CA . LYS B 1 34 ? -23.007 23.088 -38.138 1.00 54.76 34 LYS B CA 1
ATOM 2949 C C . LYS B 1 34 ? -24.046 23.941 -38.868 1.00 53.21 34 LYS B C 1
ATOM 2950 O O . LYS B 1 34 ? -23.727 24.635 -39.846 1.00 50.17 34 LYS B O 1
ATOM 2956 N N . GLY B 1 35 ? -25.289 23.879 -38.388 1.00 47.45 35 GLY B N 1
ATOM 2957 C CA . GLY B 1 35 ? -26.387 24.630 -38.975 1.00 46.28 35 GLY B CA 1
ATOM 2958 C C . GLY B 1 35 ? -26.769 24.150 -40.365 1.00 42.47 35 GLY B C 1
ATOM 2959 O O . GLY B 1 35 ? -27.435 24.863 -41.123 1.00 40.79 35 GLY B O 1
ATOM 2960 N N . GLU B 1 36 ? -26.347 22.935 -40.693 1.00 40.66 36 GLU B N 1
ATOM 2961 C CA . GLU B 1 36 ? -26.548 22.375 -42.021 1.00 42.60 36 GLU B CA 1
ATOM 2962 C C . GLU B 1 36 ? -27.098 20.944 -41.929 1.00 40.41 36 GLU B C 1
ATOM 2963 O O . GLU B 1 36 ? -26.779 20.200 -40.990 1.00 36.66 36 GLU B O 1
ATOM 2969 N N . ALA B 1 37 ? -27.936 20.564 -42.889 1.00 31.39 37 ALA B N 1
ATOM 2970 C CA . ALA B 1 37 ? -28.487 19.213 -42.906 1.00 29.62 37 ALA B CA 1
ATOM 2971 C C . ALA B 1 37 ? -28.726 18.755 -44.328 1.00 26.18 37 ALA B C 1
ATOM 2972 O O . ALA B 1 37 ? -28.770 19.564 -45.257 1.00 24.54 37 ALA B O 1
ATOM 2974 N N . LYS B 1 38 ? -28.879 17.452 -44.503 1.00 23.55 38 LYS B N 1
ATOM 2975 C CA . LYS B 1 38 ? -29.154 16.916 -45.824 1.00 26.60 38 LYS B CA 1
ATOM 2976 C C . LYS B 1 38 ? -30.438 16.117 -45.839 1.00 25.51 38 LYS B C 1
ATOM 2977 O O . LYS B 1 38 ? -30.709 15.350 -44.924 1.00 22.82 38 LYS B O 1
ATOM 2983 N N . LEU B 1 39 ? -31.225 16.317 -46.886 1.00 19.89 39 LEU B N 1
ATOM 2984 C CA . LEU B 1 39 ? -32.389 15.491 -47.147 1.00 21.05 39 LEU B CA 1
ATOM 2985 C C . LEU B 1 39 ? -31.924 14.269 -47.894 1.00 23.25 39 LEU B C 1
ATOM 2986 O O . LEU B 1 39 ? -31.358 14.382 -48.985 1.00 24.08 39 LEU B O 1
ATOM 2991 N N . LEU B 1 40 ? -32.144 13.097 -47.312 1.00 20.04 40 LEU B N 1
ATOM 2992 C CA . LEU B 1 40 ? -31.651 11.854 -47.914 1.00 21.92 40 LEU B CA 1
ATOM 2993 C C . LEU B 1 40 ? -32.842 11.049 -48.386 1.00 25.04 40 LEU B C 1
ATOM 2994 O O . LEU B 1 40 ? -33.876 10.988 -47.717 1.00 23.33 40 LEU B O 1
ATOM 2999 N N . LYS B 1 41 ? -32.693 10.438 -49.549 1.00 26.76 41 LYS B N 1
ATOM 3000 C CA . LYS B 1 41 ? -33.746 9.635 -50.122 1.00 29.26 41 LYS B CA 1
ATOM 3001 C C . LYS B 1 41 ? -33.210 8.214 -50.270 1.00 33.94 41 LYS B C 1
ATOM 3002 O O . LYS B 1 41 ? -32.553 7.883 -51.264 1.00 34.36 41 LYS B O 1
ATOM 3008 N N . ASP B 1 42 ? -33.502 7.398 -49.255 1.00 34.23 42 ASP B N 1
ATOM 3009 C CA . ASP B 1 42 ? -32.872 6.096 -49.041 1.00 39.01 42 ASP B CA 1
ATOM 3010 C C . ASP B 1 42 ? -31.347 6.205 -49.068 1.00 41.74 42 ASP B C 1
ATOM 3011 O O . ASP B 1 42 ? -30.674 5.554 -49.870 1.00 44.46 42 ASP B O 1
ATOM 3016 N N . GLY B 1 43 ? -30.809 7.047 -48.192 1.00 34.37 43 GLY B N 1
ATOM 3017 C CA . GLY B 1 43 ? -29.371 7.181 -48.062 1.00 36.47 43 GLY B CA 1
ATOM 3018 C C . GLY B 1 43 ? -28.688 8.064 -49.091 1.00 31.20 43 GLY B C 1
ATOM 3019 O O . GLY B 1 43 ? -27.499 8.361 -48.942 1.00 32.27 43 GLY B O 1
ATOM 3020 N N . LYS B 1 44 ? -29.424 8.485 -50.123 1.00 28.43 44 LYS B N 1
ATOM 3021 C CA . LYS B 1 44 ? -28.867 9.321 -51.192 1.00 28.79 44 LYS B CA 1
ATOM 3022 C C . LYS B 1 44 ? -29.221 10.822 -51.032 1.00 27.80 44 LYS B C 1
ATOM 3023 O O . LYS B 1 44 ? -30.402 11.179 -50.901 1.00 23.39 44 LYS B O 1
ATOM 3029 N N . VAL B 1 45 ? -28.208 11.693 -51.042 1.00 26.89 45 VAL B N 1
ATOM 3030 C CA . VAL B 1 45 ? -28.439 13.134 -50.872 1.00 25.83 45 VAL B CA 1
ATOM 3031 C C . VAL B 1 45 ? -29.202 13.653 -52.077 1.00 31.51 45 VAL B C 1
ATOM 3032 O O . VAL B 1 45 ? -28.813 13.397 -53.223 1.00 33.59 45 VAL B O 1
ATOM 3036 N N . PHE B 1 46 ? -30.300 14.362 -51.841 1.00 27.54 46 PHE B N 1
ATOM 3037 C CA . PHE B 1 46 ? -30.948 15.032 -52.960 1.00 31.80 46 PHE B CA 1
ATOM 3038 C C . PHE B 1 46 ? -31.141 16.524 -52.743 1.00 27.99 46 PHE B C 1
ATOM 3039 O O . PHE B 1 46 ? -31.451 17.240 -53.681 1.00 26.05 46 PHE B O 1
ATOM 3047 N N . ARG B 1 47 ? -30.950 16.987 -51.511 1.00 26.40 47 ARG B N 1
ATOM 3048 C CA . ARG B 1 47 ? -30.946 18.418 -51.236 1.00 25.36 47 ARG B CA 1
ATOM 3049 C C . ARG B 1 47 ? -30.171 18.704 -49.947 1.00 23.79 47 ARG B C 1
ATOM 3050 O O . ARG B 1 47 ? -30.234 17.934 -48.987 1.00 21.50 47 ARG B O 1
ATOM 3058 N N . VAL B 1 48 ? -29.407 19.793 -49.951 1.00 20.74 48 VAL B N 1
ATOM 3059 C CA . VAL B 1 48 ? -28.716 20.252 -48.749 1.00 23.61 48 VAL B CA 1
ATOM 3060 C C . VAL B 1 48 ? -29.440 21.495 -48.257 1.00 24.24 48 VAL B C 1
ATOM 3061 O O . VAL B 1 48 ? -29.740 22.400 -49.037 1.00 24.30 48 VAL B O 1
ATOM 3065 N N . VAL B 1 49 ? -29.741 21.525 -46.966 1.00 18.21 49 VAL B N 1
ATOM 3066 C CA . VAL B 1 49 ? -30.485 22.640 -46.395 1.00 22.75 49 VAL B CA 1
ATOM 3067 C C . VAL B 1 49 ? -29.797 23.189 -45.153 1.00 24.08 49 VAL B C 1
ATOM 3068 O O . VAL B 1 49 ? -28.899 22.560 -44.603 1.00 23.87 49 VAL B O 1
ATOM 3072 N N . ARG B 1 50 ? -30.247 24.364 -44.723 1.00 22.62 50 ARG B N 1
ATOM 3073 C CA . ARG B 1 50 ? -29.720 25.042 -43.549 1.00 25.12 50 ARG B CA 1
ATOM 3074 C C . ARG B 1 50 ? -30.828 25.169 -42.518 1.00 22.91 50 ARG B C 1
ATOM 3075 O O . ARG B 1 50 ? -31.990 24.829 -42.808 1.00 21.33 50 ARG B O 1
ATOM 3083 N N . GLU B 1 51 ? -30.471 25.664 -41.330 1.00 22.58 51 GLU B N 1
ATOM 3084 C CA . GLU B 1 51 ? -31.374 25.671 -40.187 1.00 21.54 51 GLU B CA 1
ATOM 3085 C C . GLU B 1 51 ? -32.653 26.442 -40.461 1.00 19.18 51 GLU B C 1
ATOM 3086 O O . GLU B 1 51 ? -33.685 26.157 -39.854 1.00 18.79 51 GLU B O 1
ATOM 3092 N N . ASN B 1 52 ? -32.616 27.387 -41.399 1.00 19.77 52 ASN B N 1
ATOM 3093 C CA . ASN B 1 52 ? -33.848 28.116 -41.711 1.00 18.04 52 ASN B CA 1
ATOM 3094 C C . ASN B 1 52 ? -34.937 27.203 -42.290 1.00 20.26 52 ASN B C 1
ATOM 3095 O O . ASN B 1 52 ? -36.099 27.600 -42.356 1.00 17.39 52 ASN B O 1
ATOM 3100 N N . CYS B 1 53 ? -34.567 25.973 -42.665 1.00 14.75 53 CYS B N 1
ATOM 3101 C CA . CYS B 1 53 ? -35.534 25.011 -43.203 1.00 17.27 53 CYS B CA 1
ATOM 3102 C C . CYS B 1 53 ? -36.396 24.360 -42.112 1.00 16.64 53 CYS B C 1
ATOM 3103 O O . CYS B 1 53 ? -37.459 23.799 -42.413 1.00 16.05 53 CYS B O 1
ATOM 3106 N N . TRP B 1 54 ? -35.954 24.452 -40.851 1.00 16.89 54 TRP B N 1
ATOM 3107 C CA . TRP B 1 54 ? -36.657 23.797 -39.742 1.00 17.20 54 TRP B CA 1
ATOM 3108 C C . TRP B 1 54 ? -36.823 24.640 -38.476 1.00 20.10 54 TRP B C 1
ATOM 3109 O O . TRP B 1 54 ? -37.652 24.308 -37.625 1.00 19.05 54 TRP B O 1
ATOM 3120 N N . ASP B 1 55 ? -36.036 25.703 -38.335 1.00 15.50 55 ASP B N 1
ATOM 3121 C CA . ASP B 1 55 ? -36.041 26.482 -37.090 1.00 21.90 55 ASP B CA 1
ATOM 3122 C C . ASP B 1 55 ? -36.870 27.756 -37.225 1.00 20.69 55 ASP B C 1
ATOM 3123 O O . ASP B 1 55 ? -36.458 28.704 -37.902 1.00 18.74 55 ASP B O 1
ATOM 3128 N N . PRO B 1 56 ? -38.035 27.787 -36.556 1.00 18.48 56 PRO B N 1
ATOM 3129 C CA . PRO B 1 56 ? -38.943 28.932 -36.686 1.00 22.17 56 PRO B CA 1
ATOM 3130 C C . PRO B 1 56 ? -38.279 30.222 -36.233 1.00 23.14 56 PRO B C 1
ATOM 3131 O O . PRO B 1 56 ? -38.503 31.269 -36.851 1.00 19.72 56 PRO B O 1
ATOM 3135 N N . GLU B 1 57 ? -37.464 30.156 -35.179 1.00 24.09 57 GLU B N 1
ATOM 3136 C CA . GLU B 1 57 ? -36.795 31.365 -34.684 1.00 25.43 57 GLU B CA 1
ATOM 3137 C C . GLU B 1 57 ? -35.800 31.967 -35.679 1.00 24.49 57 GLU B C 1
ATOM 3138 O O . GLU B 1 57 ? -35.676 33.201 -35.759 1.00 21.21 57 GLU B O 1
ATOM 3144 N N . VAL B 1 58 ? -35.097 31.105 -36.422 1.00 18.47 58 VAL B N 1
ATOM 3145 C CA . VAL B 1 58 ? -34.200 31.550 -37.493 1.00 21.77 58 VAL B CA 1
ATOM 3146 C C . VAL B 1 58 ? -34.996 32.174 -38.628 1.00 20.90 58 VAL B C 1
ATOM 3147 O O . VAL B 1 58 ? -34.592 33.205 -39.184 1.00 21.05 58 VAL B O 1
ATOM 3151 N N . ARG B 1 59 ? -36.126 31.553 -38.969 1.00 17.62 59 ARG B N 1
ATOM 3152 C CA . ARG B 1 59 ? -37.003 32.064 -40.025 1.00 17.00 59 ARG B CA 1
ATOM 3153 C C . ARG B 1 59 ? -37.531 33.456 -39.706 1.00 20.04 59 ARG B C 1
ATOM 3154 O O . ARG B 1 59 ? -37.514 34.335 -40.563 1.00 19.15 59 ARG B O 1
ATOM 3162 N N . ILE B 1 60 ? -37.994 33.642 -38.470 1.00 19.95 60 ILE B N 1
ATOM 3163 C CA . ILE B 1 60 ? -38.561 34.913 -38.007 1.00 22.68 60 ILE B CA 1
ATOM 3164 C C . ILE B 1 60 ? -37.518 36.016 -38.134 1.00 23.30 60 ILE B C 1
ATOM 3165 O O . ILE B 1 60 ? -37.816 37.172 -38.507 1.00 22.86 60 ILE B O 1
ATOM 3170 N N . ARG B 1 61 ? -36.280 35.649 -37.821 1.00 20.25 61 ARG B N 1
ATOM 3171 C CA . ARG B 1 61 ? -35.171 36.590 -37.870 1.00 24.91 61 ARG B CA 1
ATOM 3172 C C . ARG B 1 61 ? -34.912 37.037 -39.322 1.00 25.04 61 ARG B C 1
ATOM 3173 O O . ARG B 1 61 ? -34.695 38.221 -39.594 1.00 22.54 61 ARG B O 1
ATOM 3181 N N . GLU B 1 62 ? -34.947 36.091 -40.256 1.00 23.12 62 GLU B N 1
ATOM 3182 C CA . GLU B 1 62 ? -34.736 36.419 -41.668 1.00 20.95 62 GLU B CA 1
ATOM 3183 C C . GLU B 1 62 ? -35.928 37.189 -42.232 1.00 22.07 62 GLU B C 1
ATOM 3184 O O . GLU B 1 62 ? -35.754 38.115 -43.037 1.00 23.59 62 GLU B O 1
ATOM 3190 N N . MET B 1 63 ? -37.135 36.813 -41.806 1.00 18.10 63 MET B N 1
ATOM 3191 C CA . MET B 1 63 ? -38.342 37.533 -42.205 1.00 19.90 63 MET B CA 1
ATOM 3192 C C . MET B 1 63 ? -38.237 38.986 -41.749 1.00 23.58 63 MET B C 1
ATOM 3193 O O . MET B 1 63 ? -38.582 39.915 -42.497 1.00 21.85 63 MET B O 1
ATOM 3198 N N . ASP B 1 64 ? -37.770 39.175 -40.516 1.00 22.97 64 ASP B N 1
ATOM 3199 C CA . ASP B 1 64 ? -37.690 40.510 -39.915 1.00 24.31 64 ASP B CA 1
ATOM 3200 C C . ASP B 1 64 ? -36.779 41.396 -40.769 1.00 24.45 64 ASP B C 1
ATOM 3201 O O . ASP B 1 64 ? -37.130 42.530 -41.103 1.00 25.88 64 ASP B O 1
ATOM 3206 N N . GLN B 1 65 ? -35.625 40.847 -41.138 1.00 21.22 65 GLN B N 1
ATOM 3207 C CA . GLN B 1 65 ? -34.650 41.516 -41.986 1.00 27.65 65 GLN B CA 1
ATOM 3208 C C . GLN B 1 65 ? -35.206 41.801 -43.384 1.00 28.73 65 GLN B C 1
ATOM 3209 O O . GLN B 1 65 ? -34.910 42.844 -43.978 1.00 23.96 65 GLN B O 1
ATOM 3215 N N . LYS B 1 66 ? -36.019 40.881 -43.903 1.00 21.77 66 LYS B N 1
ATOM 3216 C CA . LYS B 1 66 ? -36.552 41.020 -45.258 1.00 25.17 66 LYS B CA 1
ATOM 3217 C C . LYS B 1 66 ? -37.880 41.763 -45.278 1.00 25.81 66 LYS B C 1
ATOM 3218 O O . LYS B 1 66 ? -38.406 42.063 -46.351 1.00 26.19 66 LYS B O 1
ATOM 3224 N N . GLY B 1 67 ? -38.432 42.042 -44.100 1.00 22.85 67 GLY B N 1
ATOM 3225 C CA . GLY B 1 67 ? -39.692 42.758 -44.017 1.00 22.95 67 GLY B CA 1
ATOM 3226 C C . GLY B 1 67 ? -40.902 41.900 -44.350 1.00 23.81 67 GLY B C 1
ATOM 3227 O O . GLY B 1 67 ? -41.953 42.408 -44.765 1.00 24.73 67 GLY B O 1
ATOM 3228 N N . VAL B 1 68 ? -40.770 40.591 -44.150 1.00 21.53 68 VAL B N 1
ATOM 3229 C CA . VAL B 1 68 ? -41.893 39.688 -44.370 1.00 18.74 68 VAL B CA 1
ATOM 3230 C C . VAL B 1 68 ? -42.739 39.572 -43.112 1.00 18.19 68 VAL B C 1
ATOM 3231 O O . VAL B 1 68 ? -42.244 39.178 -42.058 1.00 21.96 68 VAL B O 1
ATOM 3235 N N . THR B 1 69 ? -44.018 39.914 -43.224 1.00 16.93 69 THR B N 1
ATOM 3236 C CA . THR B 1 69 ? -44.927 39.873 -42.085 1.00 18.98 69 THR B CA 1
ATOM 3237 C C . THR B 1 69 ? -45.397 38.459 -41.778 1.00 22.23 69 THR B C 1
ATOM 3238 O O . THR B 1 69 ? -45.473 38.065 -40.615 1.00 19.03 69 THR B O 1
ATOM 3242 N N . VAL B 1 70 ? -45.748 37.705 -42.815 1.00 15.99 70 VAL B N 1
ATOM 3243 C CA . VAL B 1 70 ? -46.211 36.334 -42.598 1.00 16.86 70 VAL B CA 1
ATOM 3244 C C . VAL B 1 70 ? -45.806 35.339 -43.693 1.00 19.10 70 VAL B C 1
ATOM 3245 O O . VAL B 1 70 ? -45.761 35.689 -44.869 1.00 16.70 70 VAL B O 1
ATOM 3249 N N . GLN B 1 71 ? -45.449 34.121 -43.289 1.00 17.33 71 GLN B N 1
ATOM 3250 C CA . GLN B 1 71 ? -45.225 33.042 -44.249 1.00 16.70 71 GLN B CA 1
ATOM 3251 C C . GLN B 1 71 ? -46.346 32.041 -44.136 1.00 15.51 71 GLN B C 1
ATOM 3252 O O . GLN B 1 71 ? -46.709 31.623 -43.041 1.00 16.31 71 GLN B O 1
ATOM 3258 N N . ALA B 1 72 ? -46.892 31.654 -45.279 1.00 14.74 72 ALA B N 1
ATOM 3259 C CA . ALA B 1 72 ? -47.724 30.459 -45.336 1.00 15.19 72 ALA B CA 1
ATOM 3260 C C . ALA B 1 72 ? -46.792 29.257 -45.402 1.00 14.01 72 ALA B C 1
ATOM 3261 O O . ALA B 1 72 ? -46.062 29.086 -46.379 1.00 14.76 72 ALA B O 1
ATOM 3263 N N . LEU B 1 73 ? -46.834 28.422 -44.363 1.00 15.64 73 LEU B N 1
ATOM 3264 C CA . LEU B 1 73 ? -45.920 27.297 -44.230 1.00 14.89 73 LEU B CA 1
ATOM 3265 C C . LEU B 1 73 ? -46.531 26.053 -44.859 1.00 13.94 73 LEU B C 1
ATOM 3266 O O . LEU B 1 73 ? -47.625 25.628 -44.474 1.00 14.94 73 LEU B O 1
ATOM 3271 N N . SER B 1 74 ? -45.822 25.478 -45.826 1.00 14.44 74 SER B N 1
ATOM 3272 C CA . SER B 1 74 ? -46.187 24.172 -46.352 1.00 15.55 74 SER B CA 1
ATOM 3273 C C . SER B 1 74 ? -45.003 23.205 -46.245 1.00 16.36 74 SER B C 1
ATOM 3274 O O . SER B 1 74 ? -43.850 23.620 -46.042 1.00 13.38 74 SER B O 1
ATOM 3277 N N . THR B 1 75 ? -45.263 21.910 -46.368 1.00 13.27 75 THR B N 1
ATOM 3278 C CA . THR B 1 75 ? -44.150 20.974 -46.351 1.00 13.42 75 THR B CA 1
ATOM 3279 C C . THR B 1 75 ? -43.360 21.018 -47.669 1.00 14.59 75 THR B C 1
ATOM 3280 O O . THR B 1 75 ? -43.805 21.611 -48.671 1.00 13.96 75 THR B O 1
ATOM 3284 N N . VAL B 1 76 ? -42.180 20.396 -47.674 1.00 14.66 76 VAL B N 1
ATOM 3285 C CA . VAL B 1 76 ? -41.405 20.254 -48.906 1.00 16.15 76 VAL B CA 1
ATOM 3286 C C . VAL B 1 76 ? -42.093 19.196 -49.779 1.00 13.84 76 VAL B C 1
ATOM 3287 O O . VAL B 1 76 ? -42.379 18.092 -49.306 1.00 13.45 76 VAL B O 1
ATOM 3291 N N . PRO B 1 77 ? -42.355 19.528 -51.052 1.00 13.98 77 PRO B N 1
ATOM 3292 C CA . PRO B 1 77 ? -43.126 18.691 -51.972 1.00 13.80 77 PRO B CA 1
ATOM 3293 C C . PRO B 1 77 ? -42.656 17.239 -52.070 1.00 14.03 77 PRO B C 1
ATOM 3294 O O . PRO B 1 77 ? -43.502 16.360 -52.262 1.00 15.46 77 PRO B O 1
ATOM 3298 N N . VAL B 1 78 ? -41.361 16.974 -51.910 1.00 15.74 78 VAL B N 1
ATOM 3299 C CA . VAL B 1 78 ? -40.872 15.577 -51.911 1.00 16.38 78 VAL B CA 1
ATOM 3300 C C . VAL B 1 78 ? -41.524 14.741 -50.785 1.00 16.28 78 VAL B C 1
ATOM 3301 O O . VAL B 1 78 ? -41.627 13.510 -50.868 1.00 16.71 78 VAL B O 1
ATOM 3305 N N . MET B 1 79 ? -41.982 15.413 -49.737 1.00 15.20 79 MET B N 1
ATOM 3306 C CA . MET B 1 79 ? -42.705 14.726 -48.664 1.00 15.28 79 MET B CA 1
ATOM 3307 C C . MET B 1 79 ? -44.141 14.277 -49.020 1.00 15.85 79 MET B C 1
ATOM 3308 O O . MET B 1 79 ? -44.747 13.539 -48.239 1.00 15.74 79 MET B O 1
ATOM 3313 N N . PHE B 1 80 ? -44.685 14.708 -50.162 1.00 17.36 80 PHE B N 1
ATOM 3314 C CA . PHE B 1 80 ? -46.074 14.361 -50.542 1.00 14.33 80 PHE B CA 1
ATOM 3315 C C . PHE B 1 80 ? -46.344 12.856 -50.426 1.00 17.07 80 PHE B C 1
ATOM 3316 O O . PHE B 1 80 ? -47.398 12.440 -49.934 1.00 15.88 80 PHE B O 1
ATOM 3324 N N . SER B 1 81 ? -45.417 12.046 -50.932 1.00 14.43 81 SER B N 1
ATOM 3325 C CA . SER B 1 81 ? -45.520 10.594 -50.778 1.00 18.58 81 SER B CA 1
ATOM 3326 C C . SER B 1 81 ? -46.815 9.966 -51.339 1.00 17.25 81 SER B C 1
ATOM 3327 O O . SER B 1 81 ? -47.372 9.045 -50.729 1.00 16.01 81 SER B O 1
ATOM 3330 N N . TYR B 1 82 ? -47.285 10.438 -52.490 1.00 15.51 82 TYR B N 1
ATOM 3331 C CA . TYR B 1 82 ? -48.509 9.889 -53.078 1.00 19.06 82 TYR B CA 1
ATOM 3332 C C . TYR B 1 82 ? -48.322 8.445 -53.584 1.00 16.03 82 TYR B C 1
ATOM 3333 O O . TYR B 1 82 ? -49.303 7.749 -53.862 1.00 14.87 82 TYR B O 1
ATOM 3342 N N . TRP B 1 83 ? -47.062 8.018 -53.699 1.00 17.35 83 TRP B N 1
ATOM 3343 C CA . TRP B 1 83 ? -46.691 6.716 -54.280 1.00 20.00 83 TRP B CA 1
ATOM 3344 C C . TRP B 1 83 ? -46.840 5.575 -53.259 1.00 20.20 83 TRP B C 1
ATOM 3345 O O . TRP B 1 83 ? -46.817 4.399 -53.617 1.00 19.23 83 TRP B O 1
ATOM 3356 N N . ALA B 1 84 ? -46.947 5.937 -51.985 1.00 15.16 84 ALA B N 1
ATOM 3357 C CA . ALA B 1 84 ? -46.899 4.967 -50.885 1.00 15.84 84 ALA B CA 1
ATOM 3358 C C . ALA B 1 84 ? -48.265 4.330 -50.574 1.00 17.07 84 ALA B C 1
ATOM 3359 O O . ALA B 1 84 ? -49.283 4.658 -51.196 1.00 15.92 84 ALA B O 1
ATOM 3361 N N . LYS B 1 85 ? -48.287 3.407 -49.616 1.00 15.97 85 LYS B N 1
ATOM 3362 C CA . LYS B 1 85 ? -49.563 2.873 -49.147 1.00 19.44 85 LYS B CA 1
ATOM 3363 C C . LYS B 1 85 ? -50.356 4.003 -48.491 1.00 21.65 85 LYS B C 1
ATOM 3364 O O . LYS B 1 85 ? -49.804 4.768 -47.692 1.00 21.33 85 LYS B O 1
ATOM 3370 N N . PRO B 1 86 ? -51.654 4.104 -48.827 1.00 22.54 86 PRO B N 1
ATOM 3371 C CA . PRO B 1 86 ? -52.549 5.171 -48.374 1.00 18.16 86 PRO B CA 1
ATOM 3372 C C . PRO B 1 86 ? -52.491 5.453 -46.871 1.00 21.97 86 PRO B C 1
ATOM 3373 O O . PRO B 1 86 ? -52.344 6.613 -46.490 1.00 20.94 86 PRO B O 1
ATOM 3377 N N . GLU B 1 87 ? -52.601 4.440 -46.018 1.00 19.59 87 GLU B N 1
ATOM 3378 C CA . GLU B 1 87 ? -52.549 4.704 -44.577 1.00 23.60 87 GLU B CA 1
ATOM 3379 C C . GLU B 1 87 ? -51.150 5.150 -44.125 1.00 21.22 87 GLU B C 1
ATOM 3380 O O . GLU B 1 87 ? -51.004 5.845 -43.129 1.00 21.21 87 GLU B O 1
ATOM 3386 N N . ASP B 1 88 ? -50.115 4.745 -44.845 1.00 20.35 88 ASP B N 1
ATOM 3387 C CA . ASP B 1 88 ? -48.781 5.184 -44.481 1.00 19.83 88 ASP B CA 1
ATOM 3388 C C . ASP B 1 88 ? -48.633 6.681 -44.833 1.00 20.55 88 ASP B C 1
ATOM 3389 O O . ASP B 1 88 ? -48.204 7.480 -43.993 1.00 19.84 88 ASP B O 1
ATOM 3394 N N . THR B 1 89 ? -49.002 7.054 -46.061 1.00 16.82 89 THR B N 1
ATOM 3395 C CA . THR B 1 89 ? -49.034 8.479 -46.437 1.00 17.90 89 THR B CA 1
ATOM 3396 C C . THR B 1 89 ? -49.885 9.269 -45.452 1.00 19.89 89 THR B C 1
ATOM 3397 O O . THR B 1 89 ? -49.467 10.338 -44.987 1.00 19.28 89 THR B O 1
ATOM 3401 N N . LEU B 1 90 ? -51.062 8.744 -45.104 1.00 19.55 90 LEU B N 1
ATOM 3402 C CA . LEU B 1 90 ? -51.916 9.440 -44.138 1.00 17.91 90 LEU B CA 1
ATOM 3403 C C . LEU B 1 90 ? -51.191 9.645 -42.820 1.00 20.32 90 LEU B C 1
ATOM 3404 O O . LEU B 1 90 ? -51.272 10.729 -42.232 1.00 16.84 90 LEU B O 1
ATOM 3409 N N . ASN B 1 91 ? -50.485 8.614 -42.350 1.00 19.44 91 ASN B N 1
ATOM 3410 C CA . ASN B 1 91 ? -49.783 8.703 -41.071 1.00 19.28 91 ASN B CA 1
ATOM 3411 C C . ASN B 1 91 ? -48.677 9.777 -41.103 1.00 19.96 91 ASN B C 1
ATOM 3412 O O . ASN B 1 91 ? -48.456 10.525 -40.121 1.00 14.44 91 ASN B O 1
ATOM 3417 N N . LEU B 1 92 ? -47.972 9.856 -42.227 1.00 16.49 92 LEU B N 1
ATOM 3418 C CA . LEU B 1 92 ? -46.952 10.907 -42.403 1.00 15.84 92 LEU B CA 1
ATOM 3419 C C . LEU B 1 92 ? -47.593 12.305 -42.495 1.00 16.08 92 LEU B C 1
ATOM 3420 O O . LEU B 1 92 ? -47.119 13.246 -41.852 1.00 16.10 92 LEU B O 1
ATOM 3425 N N . CYS B 1 93 ? -48.679 12.444 -43.257 1.00 13.00 93 CYS B N 1
ATOM 3426 C CA . CYS B 1 93 ? -49.427 13.710 -43.278 1.00 12.42 93 CYS B CA 1
ATOM 3427 C C . CYS B 1 93 ? -49.799 14.207 -41.869 1.00 17.45 93 CYS B C 1
ATOM 3428 O O . CYS B 1 93 ? -49.598 15.392 -41.545 1.00 15.39 93 CYS B O 1
ATOM 3431 N N . GLN B 1 94 ? -50.350 13.326 -41.039 1.00 17.92 94 GLN B N 1
ATOM 3432 C CA . GLN B 1 94 ? -50.783 13.735 -39.709 1.00 14.32 94 GLN B CA 1
ATOM 3433 C C . GLN B 1 94 ? -49.602 14.263 -38.912 1.00 15.52 94 GLN B C 1
ATOM 3434 O O . GLN B 1 94 ? -49.709 15.294 -38.239 1.00 14.40 94 GLN B O 1
ATOM 3440 N N . LEU B 1 95 ? -48.474 13.566 -39.007 1.00 15.67 95 LEU B N 1
ATOM 3441 C CA . LEU B 1 95 ? -47.241 14.007 -38.360 1.00 18.64 95 LEU B CA 1
ATOM 3442 C C . LEU B 1 95 ? -46.777 15.394 -38.858 1.00 17.35 95 LEU B C 1
ATOM 3443 O O . LEU B 1 95 ? -46.445 16.287 -38.053 1.00 17.23 95 LEU B O 1
ATOM 3448 N N . LEU B 1 96 ? -46.738 15.579 -40.178 1.00 13.08 96 LEU B N 1
ATOM 3449 C CA . LEU B 1 96 ? -46.282 16.858 -40.756 1.00 13.98 96 LEU B CA 1
ATOM 3450 C C . LEU B 1 96 ? -47.266 17.982 -40.452 1.00 13.67 96 LEU B C 1
ATOM 3451 O O . LEU B 1 96 ? -46.867 19.103 -40.101 1.00 13.99 96 LEU B O 1
ATOM 3456 N N . ASN B 1 97 ? -48.554 17.675 -40.561 1.00 12.82 97 ASN B N 1
ATOM 3457 C CA . ASN B 1 97 ? -49.593 18.654 -40.286 1.00 16.37 97 ASN B CA 1
ATOM 3458 C C . ASN B 1 97 ? -49.599 19.097 -38.827 1.00 16.66 97 ASN B C 1
ATOM 3459 O O . ASN B 1 97 ? -49.712 20.295 -38.538 1.00 16.34 97 ASN B O 1
ATOM 3464 N N . ASN B 1 98 ? -49.483 18.143 -37.907 1.00 13.63 98 ASN B N 1
ATOM 3465 C CA . ASN B 1 98 ? -49.395 18.479 -36.483 1.00 14.52 98 ASN B CA 1
ATOM 3466 C C . ASN B 1 98 ? -48.196 19.361 -36.174 1.00 17.34 98 ASN B C 1
ATOM 3467 O O . ASN B 1 98 ? -48.277 20.296 -35.365 1.00 13.76 98 ASN B O 1
ATOM 3472 N N . ASP B 1 99 ? -47.080 19.068 -36.822 1.00 17.59 99 ASP B N 1
ATOM 3473 C CA . ASP B 1 99 ? -45.887 19.886 -36.660 1.00 16.93 99 ASP B CA 1
ATOM 3474 C C . ASP B 1 99 ? -46.103 21.322 -37.143 1.00 19.32 99 ASP B C 1
ATOM 3475 O O . ASP B 1 99 ? -45.764 22.276 -36.423 1.00 18.38 99 ASP B O 1
ATOM 3480 N N . LEU B 1 100 ? -46.663 21.481 -38.347 1.00 14.15 100 LEU B N 1
ATOM 3481 C CA . LEU B 1 100 ? -47.006 22.806 -38.858 1.00 15.85 100 LEU B CA 1
ATOM 3482 C C . LEU B 1 100 ? -47.875 23.541 -37.857 1.00 14.99 100 LEU B C 1
ATOM 3483 O O . LEU B 1 100 ? -47.644 24.715 -37.556 1.00 13.13 100 LEU B O 1
ATOM 3488 N N . ALA B 1 101 ? -48.895 22.859 -37.350 1.00 16.32 101 ALA B N 1
ATOM 3489 C CA . ALA B 1 101 ? -49.790 23.498 -36.386 1.00 16.70 101 ALA B CA 1
ATOM 3490 C C . ALA B 1 101 ? -49.038 23.986 -35.129 1.00 17.48 101 ALA B C 1
ATOM 3491 O O . ALA B 1 101 ? -49.345 25.062 -34.596 1.00 14.07 101 ALA B O 1
ATOM 3493 N N . SER B 1 102 ? -48.046 23.226 -34.665 1.00 15.23 102 SER B N 1
ATOM 3494 C CA . SER B 1 102 ? -47.321 23.632 -33.453 1.00 15.39 102 SER B CA 1
ATOM 3495 C C . SER B 1 102 ? -46.474 24.865 -33.708 1.00 15.31 102 SER B C 1
ATOM 3496 O O . SER B 1 102 ? -46.322 25.720 -32.840 1.00 15.78 102 SER B O 1
ATOM 3499 N N . THR B 1 103 ? -45.889 24.947 -34.889 1.00 15.11 103 THR B N 1
ATOM 3500 C CA . THR B 1 103 ? -45.153 26.153 -35.283 1.00 15.27 103 THR B CA 1
ATOM 3501 C C . THR B 1 103 ? -46.057 27.401 -35.334 1.00 15.37 103 THR B C 1
ATOM 3502 O O . THR B 1 103 ? -45.675 28.473 -34.833 1.00 16.21 103 THR B O 1
ATOM 3506 N N . VAL B 1 104 ? -47.252 27.276 -35.910 1.00 13.96 104 VAL B N 1
ATOM 3507 C CA . VAL B 1 104 ? -48.211 28.393 -35.923 1.00 15.86 104 VAL B CA 1
ATOM 3508 C C . VAL B 1 104 ? -48.614 28.804 -34.490 1.00 18.47 104 VAL B C 1
ATOM 3509 O O . VAL B 1 104 ? -48.731 30.009 -34.172 1.00 18.26 104 VAL B O 1
ATOM 3513 N N . VAL B 1 105 ? -48.831 27.821 -33.624 1.00 13.46 105 VAL B N 1
ATOM 3514 C CA . VAL B 1 105 ? -49.117 28.136 -32.212 1.00 16.38 105 VAL B CA 1
ATOM 3515 C C . VAL B 1 105 ? -48.023 29.008 -31.602 1.00 18.03 105 VAL B C 1
ATOM 3516 O O . VAL B 1 105 ? -48.315 29.936 -30.844 1.00 18.45 105 VAL B O 1
ATOM 3520 N N . SER B 1 106 ? -46.762 28.728 -31.928 1.00 16.89 106 SER B N 1
ATOM 3521 C CA . SER B 1 106 ? -45.679 29.544 -31.373 1.00 19.83 106 SER B CA 1
ATOM 3522 C C . SER B 1 106 ? -45.718 30.969 -31.910 1.00 21.22 106 SER B C 1
ATOM 3523 O O . SER B 1 106 ? -45.488 31.903 -31.166 1.00 18.70 106 SER B O 1
ATOM 3526 N N . TYR B 1 107 ? -46.039 31.133 -33.185 1.00 18.01 107 TYR B N 1
ATOM 3527 C CA . TYR B 1 107 ? -46.073 32.465 -33.777 1.00 20.58 107 TYR B CA 1
ATOM 3528 C C . TYR B 1 107 ? -47.349 32.730 -34.555 1.00 19.48 107 TYR B C 1
ATOM 3529 O O . TYR B 1 107 ? -47.321 32.817 -35.784 1.00 20.36 107 TYR B O 1
ATOM 3538 N N . PRO B 1 108 ? -48.479 32.879 -33.847 1.00 20.29 108 PRO B N 1
ATOM 3539 C CA . PRO B 1 108 ? -49.744 32.957 -34.590 1.00 18.15 108 PRO B CA 1
ATOM 3540 C C . PRO B 1 108 ? -49.893 34.227 -35.436 1.00 23.61 108 PRO B C 1
ATOM 3541 O O . PRO B 1 108 ? -50.763 34.274 -36.303 1.00 21.75 108 PRO B O 1
ATOM 3545 N N . ARG B 1 109 ? -49.061 35.233 -35.189 1.00 20.82 109 ARG B N 1
ATOM 3546 C CA . ARG B 1 109 ? -49.122 36.442 -35.992 1.00 21.82 109 ARG B CA 1
ATOM 3547 C C . ARG B 1 109 ? -48.066 36.460 -37.100 1.00 21.71 109 ARG B C 1
ATOM 3548 O O . ARG B 1 109 ? -48.004 37.411 -37.876 1.00 21.13 109 ARG B O 1
ATOM 3556 N N . ARG B 1 110 ? -47.247 35.411 -37.190 1.00 16.25 110 ARG B N 1
ATOM 3557 C CA . ARG B 1 110 ? -46.225 35.374 -38.225 1.00 16.29 110 ARG B CA 1
ATOM 3558 C C . ARG B 1 110 ? -46.408 34.223 -39.235 1.00 19.80 110 ARG B C 1
ATOM 3559 O O . ARG B 1 110 ? -45.893 34.299 -40.350 1.00 17.27 110 ARG B O 1
ATOM 3567 N N . PHE B 1 111 ? -47.156 33.181 -38.858 1.00 15.98 111 PHE B N 1
ATOM 3568 C CA . PHE B 1 111 ? -47.343 32.016 -39.729 1.00 17.04 111 PHE B CA 1
ATOM 3569 C C . PHE B 1 111 ? -48.791 31.584 -39.875 1.00 16.06 111 PHE B C 1
ATOM 3570 O O . PHE B 1 111 ? -49.590 31.713 -38.936 1.00 16.48 111 PHE B O 1
ATOM 3578 N N . VAL B 1 112 ? -49.114 31.050 -41.053 1.00 17.08 112 VAL B N 1
ATOM 3579 C CA . VAL B 1 112 ? -50.282 30.187 -41.222 1.00 14.31 112 VAL B CA 1
ATOM 3580 C C . VAL B 1 112 ? -49.802 28.863 -41.816 1.00 18.51 112 VAL B C 1
ATOM 3581 O O . VAL B 1 112 ? -48.703 28.797 -42.394 1.00 16.69 112 VAL B O 1
ATOM 3585 N N . GLY B 1 113 ? -50.621 27.824 -41.690 1.00 15.10 113 GLY B N 1
ATOM 3586 C CA . GLY B 1 113 ? -50.254 26.516 -42.209 1.00 17.46 113 GLY B CA 1
ATOM 3587 C C . GLY B 1 113 ? -51.036 26.130 -43.448 1.00 18.61 113 GLY B C 1
ATOM 3588 O O . GLY B 1 113 ? -52.234 26.431 -43.571 1.00 16.93 113 GLY B O 1
ATOM 3589 N N . LEU B 1 114 ? -50.358 25.477 -44.387 1.00 14.81 114 LEU B N 1
ATOM 3590 C CA . LEU B 1 114 ? -51.047 24.849 -45.500 1.00 16.17 114 LEU B CA 1
ATOM 3591 C C . LEU B 1 114 ? -50.729 23.359 -45.387 1.00 18.72 114 LEU B C 1
ATOM 3592 O O . LEU B 1 114 ? -49.560 22.949 -45.485 1.00 16.42 114 LEU B O 1
ATOM 3597 N N . GLY B 1 115 ? -51.760 22.552 -45.146 1.00 17.72 115 GLY B N 1
ATOM 3598 C CA . GLY B 1 115 ? -51.559 21.153 -44.809 1.00 14.84 115 GLY B CA 1
ATOM 3599 C C . GLY B 1 115 ? -51.271 20.265 -46.008 1.00 16.02 115 GLY B C 1
ATOM 3600 O O . GLY B 1 115 ? -51.415 20.677 -47.166 1.00 16.83 115 GLY B O 1
ATOM 3601 N N . THR B 1 116 ? -50.867 19.032 -45.728 1.00 14.29 116 THR B N 1
ATOM 3602 C CA . THR B 1 116 ? -50.640 18.046 -46.784 1.00 15.86 116 THR B CA 1
ATOM 3603 C C . THR B 1 116 ? -51.646 16.884 -46.636 1.00 17.69 116 THR B C 1
ATOM 3604 O O . THR B 1 116 ? -52.104 16.585 -45.530 1.00 15.72 116 THR B O 1
ATOM 3608 N N . LEU B 1 117 ? -52.006 16.251 -47.746 1.00 18.15 117 LEU B N 1
ATOM 3609 C CA . LEU B 1 117 ? -53.066 15.226 -47.755 1.00 20.30 117 LEU B CA 1
ATOM 3610 C C . LEU B 1 117 ? -52.613 13.931 -48.432 1.00 19.83 117 LEU B C 1
ATOM 3611 O O . LEU B 1 117 ? -51.749 13.963 -49.307 1.00 16.70 117 LEU B O 1
ATOM 3616 N N . PRO B 1 118 ? -53.211 12.788 -48.041 1.00 20.20 118 PRO B N 1
ATOM 3617 C CA . PRO B 1 118 ? -52.976 11.525 -48.759 1.00 17.92 118 PRO B CA 1
ATOM 3618 C C . PRO B 1 118 ? -53.789 11.455 -50.054 1.00 19.44 118 PRO B C 1
ATOM 3619 O O . PRO B 1 118 ? -54.761 10.703 -50.128 1.00 20.07 118 PRO B O 1
ATOM 3623 N N . MET B 1 119 ? -53.374 12.207 -51.072 1.00 17.31 119 MET B N 1
ATOM 3624 C CA . MET B 1 119 ? -54.195 12.425 -52.266 1.00 18.59 119 MET B CA 1
ATOM 3625 C C . MET B 1 119 ? -54.547 11.181 -53.092 1.00 18.18 119 MET B C 1
ATOM 3626 O O . MET B 1 119 ? -55.478 11.232 -53.903 1.00 21.87 119 MET B O 1
ATOM 3631 N N . GLN B 1 120 ? -53.818 10.082 -52.895 1.00 18.77 120 GLN B N 1
ATOM 3632 C CA . GLN B 1 120 ? -54.077 8.836 -53.623 1.00 21.26 120 GLN B CA 1
ATOM 3633 C C . GLN B 1 120 ? -55.233 8.052 -53.014 1.00 21.47 120 GLN B C 1
ATOM 3634 O O . GLN B 1 120 ? -55.723 7.081 -53.605 1.00 16.47 120 GLN B O 1
ATOM 3640 N N . ALA B 1 121 ? -55.654 8.465 -51.825 1.00 20.95 121 ALA B N 1
ATOM 3641 C CA . ALA B 1 121 ? -56.786 7.831 -51.149 1.00 22.24 121 ALA B CA 1
ATOM 3642 C C . ALA B 1 121 ? -57.772 8.932 -50.806 1.00 20.60 121 ALA B C 1
ATOM 3643 O O . ALA B 1 121 ? -57.751 9.470 -49.687 1.00 21.46 121 ALA B O 1
ATOM 3645 N N . PRO B 1 122 ? -58.632 9.282 -51.774 1.00 20.71 122 PRO B N 1
ATOM 3646 C CA . PRO B 1 122 ? -59.474 10.479 -51.673 1.00 22.45 122 PRO B CA 1
ATOM 3647 C C . PRO B 1 122 ? -60.344 10.537 -50.412 1.00 21.64 122 PRO B C 1
ATOM 3648 O O . PRO B 1 122 ? -60.610 11.637 -49.920 1.00 22.30 122 PRO B O 1
ATOM 3652 N N . GLU B 1 123 ? -60.792 9.393 -49.897 1.00 24.33 123 GLU B N 1
ATOM 3653 C CA . GLU B 1 123 ? -61.640 9.434 -48.706 1.00 23.85 123 GLU B CA 1
ATOM 3654 C C . GLU B 1 123 ? -60.815 9.769 -47.457 1.00 25.32 123 GLU B C 1
ATOM 3655 O O . GLU B 1 123 ? -61.299 10.460 -46.551 1.00 24.34 123 GLU B O 1
ATOM 3661 N N . LEU B 1 124 ? -59.578 9.277 -47.404 1.00 20.66 124 LEU B N 1
ATOM 3662 C CA . LEU B 1 124 ? -58.681 9.610 -46.295 1.00 20.65 124 LEU B CA 1
ATOM 3663 C C . LEU B 1 124 ? -58.288 11.079 -46.409 1.00 21.33 124 LEU B C 1
ATOM 3664 O O . LEU B 1 124 ? -58.092 11.765 -45.402 1.00 19.58 124 LEU B O 1
ATOM 3669 N N . ALA B 1 125 ? -58.195 11.552 -47.647 1.00 17.65 125 ALA B N 1
ATOM 3670 C CA . ALA B 1 125 ? -57.814 12.931 -47.933 1.00 19.40 125 ALA B CA 1
ATOM 3671 C C . ALA B 1 125 ? -58.897 13.885 -47.473 1.00 18.73 125 ALA B C 1
ATOM 3672 O O . ALA B 1 125 ? -58.607 14.945 -46.904 1.00 21.28 125 ALA B O 1
ATOM 3674 N N . VAL B 1 126 ? -60.149 13.519 -47.730 1.00 22.39 126 VAL B N 1
ATOM 3675 C CA . VAL B 1 126 ? -61.269 14.342 -47.273 1.00 20.50 126 VAL B CA 1
ATOM 3676 C C . VAL B 1 126 ? -61.270 14.424 -45.752 1.00 25.14 126 VAL B C 1
ATOM 3677 O O . VAL B 1 126 ? -61.507 15.488 -45.173 1.00 23.57 126 VAL B O 1
ATOM 3681 N N . LYS B 1 127 ? -60.993 13.303 -45.102 1.00 22.35 127 LYS B N 1
ATOM 3682 C CA . LYS B 1 127 ? -61.034 13.261 -43.644 1.00 26.10 127 LYS B CA 1
ATOM 3683 C C . LYS B 1 127 ? -59.891 14.059 -43.010 1.00 23.00 127 LYS B C 1
ATOM 3684 O O . LYS B 1 127 ? -60.080 14.743 -42.004 1.00 20.18 127 LYS B O 1
ATOM 3690 N N . GLU B 1 128 ? -58.704 13.975 -43.599 1.00 19.87 128 GLU B N 1
ATOM 3691 C CA . GLU B 1 128 ? -57.562 14.741 -43.100 1.00 20.15 128 GLU B CA 1
ATOM 3692 C C . GLU B 1 128 ? -57.679 16.240 -43.427 1.00 21.51 128 GLU B C 1
ATOM 3693 O O . GLU B 1 128 ? -57.195 17.092 -42.677 1.00 19.86 128 GLU B O 1
ATOM 3699 N N . MET B 1 129 ? -58.339 16.569 -44.536 1.00 21.72 129 MET B N 1
ATOM 3700 C CA . MET B 1 129 ? -58.605 17.977 -44.841 1.00 22.65 129 MET B CA 1
ATOM 3701 C C . MET B 1 129 ? -59.578 18.574 -43.827 1.00 21.64 129 MET B C 1
ATOM 3702 O O . MET B 1 129 ? -59.405 19.703 -43.386 1.00 21.23 129 MET B O 1
ATOM 3707 N N . GLU B 1 130 ? -60.607 17.815 -43.462 1.00 22.31 130 GLU B N 1
ATOM 3708 C CA . GLU B 1 130 ? -61.525 18.259 -42.415 1.00 23.26 130 GLU B CA 1
ATOM 3709 C C . GLU B 1 130 ? -60.772 18.494 -41.108 1.00 20.23 130 GLU B C 1
ATOM 3710 O O . GLU B 1 130 ? -61.034 19.458 -40.393 1.00 20.61 130 GLU B O 1
ATOM 3716 N N . ARG B 1 131 ? -59.824 17.626 -40.787 1.00 17.27 131 ARG B N 1
ATOM 3717 C CA . ARG B 1 131 ? -59.064 17.828 -39.559 1.00 19.53 131 ARG B CA 1
ATOM 3718 C C . ARG B 1 131 ? -58.207 19.084 -39.639 1.00 19.83 131 ARG B C 1
ATOM 3719 O O . ARG B 1 131 ? -58.192 19.895 -38.708 1.00 19.43 131 ARG B O 1
ATOM 3727 N N . CYS B 1 132 ? -57.507 19.263 -40.754 1.00 18.08 132 CYS B N 1
ATOM 3728 C CA . CYS B 1 132 ? -56.665 20.449 -40.936 1.00 18.02 132 CYS B CA 1
ATOM 3729 C C . CYS B 1 132 ? -57.417 21.767 -40.749 1.00 17.75 132 CYS B C 1
ATOM 3730 O O . CYS B 1 132 ? -56.916 22.702 -40.107 1.00 19.42 132 CYS B O 1
ATOM 3733 N N . VAL B 1 133 ? -58.612 21.848 -41.320 1.00 19.38 133 VAL B N 1
ATOM 3734 C CA . VAL B 1 133 ? -59.387 23.077 -41.267 1.00 23.04 133 VAL B CA 1
ATOM 3735 C C . VAL B 1 133 ? -60.103 23.210 -39.927 1.00 23.09 133 VAL B C 1
ATOM 3736 O O . VAL B 1 133 ? -59.938 24.208 -39.218 1.00 22.64 133 VAL B O 1
ATOM 3740 N N . LYS B 1 134 ? -60.885 22.192 -39.573 1.00 20.66 134 LYS B N 1
ATOM 3741 C CA . LYS B 1 134 ? -61.743 22.265 -38.378 1.00 25.74 134 LYS B CA 1
ATOM 3742 C C . LYS B 1 134 ? -60.991 22.234 -37.040 1.00 23.62 134 LYS B C 1
ATOM 3743 O O . LYS B 1 134 ? -61.345 22.946 -36.088 1.00 26.68 134 LYS B O 1
ATOM 3749 N N . GLU B 1 135 ? -59.949 21.411 -36.956 1.00 22.30 135 GLU B N 1
ATOM 3750 C CA . GLU B 1 135 ? -59.232 21.253 -35.690 1.00 22.48 135 GLU B CA 1
ATOM 3751 C C . GLU B 1 135 ? -57.907 22.010 -35.666 1.00 20.09 135 GLU B C 1
ATOM 3752 O O . GLU B 1 135 ? -57.579 22.611 -34.659 1.00 18.18 135 GLU B O 1
ATOM 3758 N N . LEU B 1 136 ? -57.157 21.999 -36.774 1.00 17.60 136 LEU B N 1
ATOM 3759 C CA . LEU B 1 136 ? -55.828 22.624 -36.787 1.00 15.90 136 LEU B CA 1
ATOM 3760 C C . LEU B 1 136 ? -55.924 24.105 -37.184 1.00 18.01 136 LEU B C 1
ATOM 3761 O O . LEU B 1 136 ? -55.011 24.901 -36.919 1.00 18.23 136 LEU B O 1
ATOM 3766 N N . GLY B 1 137 ? -57.042 24.481 -37.797 1.00 18.65 137 GLY B N 1
ATOM 3767 C CA . GLY B 1 137 ? -57.246 25.862 -38.199 1.00 23.06 137 GLY B CA 1
ATOM 3768 C C . GLY B 1 137 ? -56.456 26.326 -39.420 1.00 22.24 137 GLY B C 1
ATOM 3769 O O . GLY B 1 137 ? -56.215 27.526 -39.577 1.00 21.21 137 GLY B O 1
ATOM 3770 N N . PHE B 1 138 ? -56.067 25.410 -40.301 1.00 19.05 138 PHE B N 1
ATOM 3771 C CA . PHE B 1 138 ? -55.396 25.835 -41.533 1.00 18.81 138 PHE B CA 1
ATOM 3772 C C . PHE B 1 138 ? -56.400 26.449 -42.515 1.00 19.24 138 PHE B C 1
ATOM 3773 O O . PHE B 1 138 ? -57.535 25.957 -42.661 1.00 17.99 138 PHE B O 1
ATOM 3781 N N . PRO B 1 139 ? -55.977 27.507 -43.224 1.00 18.47 139 PRO B N 1
ATOM 3782 C CA . PRO B 1 139 ? -56.800 28.146 -44.260 1.00 18.14 139 PRO B CA 1
ATOM 3783 C C . PRO B 1 139 ? -56.777 27.373 -45.573 1.00 21.90 139 PRO B C 1
ATOM 3784 O O . PRO B 1 139 ? -57.567 27.657 -46.493 1.00 19.15 139 PRO B O 1
ATOM 3788 N N . GLY B 1 140 ? -55.864 26.408 -45.674 1.00 17.20 140 GLY B N 1
ATOM 3789 C CA . GLY B 1 140 ? -55.715 25.672 -46.911 1.00 18.97 140 GLY B CA 1
ATOM 3790 C C . GLY B 1 140 ? -54.735 24.510 -46.864 1.00 17.76 140 GLY B C 1
ATOM 3791 O O . GLY B 1 140 ? -54.171 24.186 -45.813 1.00 15.31 140 GLY B O 1
ATOM 3792 N N . VAL B 1 141 ? -54.544 23.885 -48.021 1.00 17.94 141 VAL B N 1
ATOM 3793 C CA . VAL B 1 141 ? -53.579 22.800 -48.164 1.00 16.62 141 VAL B CA 1
ATOM 3794 C C . VAL B 1 141 ? -52.760 22.956 -49.416 1.00 17.92 141 VAL B C 1
ATOM 3795 O O . VAL B 1 141 ? -53.191 23.586 -50.400 1.00 17.20 141 VAL B O 1
ATOM 3799 N N . GLN B 1 142 ? -51.569 22.376 -49.380 1.00 16.85 142 GLN B N 1
ATOM 3800 C CA . GLN B 1 142 ? -50.750 22.282 -50.574 1.00 15.88 142 GLN B CA 1
ATOM 3801 C C . GLN B 1 142 ? -50.841 20.871 -51.140 1.00 15.45 142 GLN B C 1
ATOM 3802 O O . GLN B 1 142 ? -50.724 19.891 -50.400 1.00 14.83 142 GLN B O 1
ATOM 3808 N N . ILE B 1 143 ? -51.075 20.762 -52.446 1.00 13.48 143 ILE B N 1
ATOM 3809 C CA . ILE B 1 143 ? -51.121 19.458 -53.102 1.00 15.47 143 ILE B CA 1
ATOM 3810 C C . ILE B 1 143 ? -50.261 19.494 -54.365 1.00 15.87 143 ILE B C 1
ATOM 3811 O O . ILE B 1 143 ? -49.880 20.576 -54.838 1.00 15.99 143 ILE B O 1
ATOM 3816 N N . GLY B 1 144 ? -49.964 18.314 -54.909 1.00 15.35 144 GLY B N 1
ATOM 3817 C CA . GLY B 1 144 ? -49.138 18.200 -56.097 1.00 15.56 144 GLY B CA 1
ATOM 3818 C C . GLY B 1 144 ? -49.926 18.465 -57.358 1.00 18.34 144 GLY B C 1
ATOM 3819 O O . GLY B 1 144 ? -51.153 18.577 -57.317 1.00 16.59 144 GLY B O 1
ATOM 3820 N N . THR B 1 145 ? -49.214 18.573 -58.474 1.00 14.84 145 THR B N 1
ATOM 3821 C CA . THR B 1 145 ? -49.825 18.836 -59.758 1.00 16.04 145 THR B CA 1
ATOM 3822 C C . THR B 1 145 ? -50.454 17.576 -60.329 1.00 18.40 145 THR B C 1
ATOM 3823 O O . THR B 1 145 ? -51.287 17.653 -61.234 1.00 17.70 145 THR B O 1
ATOM 3827 N N . HIS B 1 146 ? -50.043 16.417 -59.815 1.00 16.94 146 HIS B N 1
ATOM 3828 C CA . HIS B 1 146 ? -50.692 15.158 -60.193 1.00 19.50 146 HIS B CA 1
ATOM 3829 C C . HIS B 1 146 ? -50.503 14.117 -59.106 1.00 20.83 146 HIS B C 1
ATOM 3830 O O . HIS B 1 146 ? -49.661 14.270 -58.212 1.00 21.71 146 HIS B O 1
ATOM 3837 N N . VAL B 1 147 ? -51.313 13.066 -59.167 1.00 18.37 147 VAL B N 1
ATOM 3838 C CA . VAL B 1 147 ? -51.322 12.057 -58.124 1.00 19.56 147 VAL B CA 1
ATOM 3839 C C . VAL B 1 147 ? -51.148 10.704 -58.796 1.00 18.83 147 VAL B C 1
ATOM 3840 O O . VAL B 1 147 ? -52.122 10.078 -59.199 1.00 19.35 147 VAL B O 1
ATOM 3844 N N . ASN B 1 148 ? -49.899 10.265 -58.921 1.00 21.45 148 ASN B N 1
ATOM 3845 C CA . ASN B 1 148 ? -49.586 9.034 -59.652 1.00 20.76 148 ASN B CA 1
ATOM 3846 C C . ASN B 1 148 ? -50.092 9.121 -61.093 1.00 23.15 148 ASN B C 1
ATOM 3847 O O . ASN B 1 148 ? -49.678 10.009 -61.832 1.00 23.19 148 ASN B O 1
ATOM 3852 N N . GLU B 1 149 ? -51.013 8.242 -61.486 1.00 21.95 149 GLU B N 1
ATOM 3853 C CA . GLU B 1 149 ? -51.585 8.307 -62.833 1.00 25.63 149 GLU B CA 1
ATOM 3854 C C . GLU B 1 149 ? -52.713 9.337 -63.013 1.00 26.33 149 GLU B C 1
ATOM 3855 O O . GLU B 1 149 ? -53.127 9.619 -64.146 1.00 22.23 149 GLU B O 1
ATOM 3861 N N . TRP B 1 150 ? -53.198 9.901 -61.905 1.00 19.41 150 TRP B N 1
ATOM 3862 C CA . TRP B 1 150 ? -54.276 10.893 -61.964 1.00 19.51 150 TRP B CA 1
ATOM 3863 C C . TRP B 1 150 ? -53.739 12.300 -62.171 1.00 21.63 150 TRP B C 1
ATOM 3864 O O . TRP B 1 150 ? -52.927 12.789 -61.364 1.00 21.87 150 TRP B O 1
ATOM 3875 N N . ASP B 1 151 ? -54.195 12.967 -63.224 1.00 19.41 151 ASP B N 1
ATOM 3876 C CA . ASP B 1 151 ? -54.067 14.425 -63.261 1.00 22.62 151 ASP B CA 1
ATOM 3877 C C . ASP B 1 151 ? -55.250 14.999 -62.510 1.00 21.00 151 ASP B C 1
ATOM 3878 O O . ASP B 1 151 ? -56.102 14.246 -62.036 1.00 19.46 151 ASP B O 1
ATOM 3883 N N . LEU B 1 152 ? -55.303 16.321 -62.391 1.00 20.43 152 LEU B N 1
ATOM 3884 C CA . LEU B 1 152 ? -56.227 16.958 -61.461 1.00 21.81 152 LEU B CA 1
ATOM 3885 C C . LEU B 1 152 ? -57.660 17.003 -61.996 1.00 23.29 152 LEU B C 1
ATOM 3886 O O . LEU B 1 152 ? -58.566 17.487 -61.314 1.00 20.62 152 LEU B O 1
ATOM 3891 N N . ASN B 1 153 ? -57.850 16.496 -63.217 1.00 20.69 153 ASN B N 1
ATOM 3892 C CA . ASN B 1 153 ? -59.173 16.294 -63.786 1.00 20.75 153 ASN B CA 1
ATOM 3893 C C . ASN B 1 153 ? -59.844 14.999 -63.287 1.00 22.75 153 ASN B C 1
ATOM 3894 O O . ASN B 1 153 ? -61.045 14.812 -63.466 1.00 25.52 153 ASN B O 1
ATOM 3899 N N . ALA B 1 154 ? -59.053 14.090 -62.724 1.00 18.85 154 ALA B N 1
ATOM 3900 C CA . ALA B 1 154 ? -59.551 12.768 -62.326 1.00 23.52 154 ALA B CA 1
ATOM 3901 C C . ALA B 1 154 ? -60.836 12.838 -61.473 1.00 26.46 154 ALA B C 1
ATOM 3902 O O . ALA B 1 154 ? -60.877 13.527 -60.445 1.00 23.18 154 ALA B O 1
ATOM 3904 N N . GLN B 1 155 ? -61.879 12.117 -61.884 1.00 23.67 155 GLN B N 1
ATOM 3905 C CA . GLN B 1 155 ? -63.128 12.148 -61.122 1.00 26.97 155 GLN B CA 1
ATOM 3906 C C . GLN B 1 155 ? -62.987 11.545 -59.729 1.00 24.43 155 GLN B C 1
ATOM 3907 O O . GLN B 1 155 ? -63.742 11.886 -58.826 1.00 24.64 155 GLN B O 1
ATOM 3913 N N . GLU B 1 156 ? -62.016 10.655 -59.556 1.00 23.71 156 GLU B N 1
ATOM 3914 C CA . GLU B 1 156 ? -61.694 10.132 -58.234 1.00 25.06 156 GLU B CA 1
ATOM 3915 C C . GLU B 1 156 ? -61.375 11.251 -57.244 1.00 25.79 156 GLU B C 1
ATOM 3916 O O . GLU B 1 156 ? -61.597 11.101 -56.045 1.00 22.88 156 GLU B O 1
ATOM 3922 N N . LEU B 1 157 ? -60.859 12.372 -57.732 1.00 20.71 157 LEU B N 1
ATOM 3923 C CA . LEU B 1 157 ? -60.494 13.454 -56.818 1.00 22.93 157 LEU B CA 1
ATOM 3924 C C . LEU B 1 157 ? -61.646 14.418 -56.554 1.00 23.98 157 LEU B C 1
ATOM 3925 O O . LEU B 1 157 ? -61.514 15.338 -55.742 1.00 24.11 157 LEU B O 1
ATOM 3930 N N . PHE B 1 158 ? -62.773 14.226 -57.235 1.00 23.45 158 PHE B N 1
ATOM 3931 C CA . PHE B 1 158 ? -63.905 15.129 -57.024 1.00 28.07 158 PHE B CA 1
ATOM 3932 C C . PHE B 1 158 ? -64.412 15.256 -55.563 1.00 25.57 158 PHE B C 1
ATOM 3933 O O . PHE B 1 158 ? -64.794 16.355 -55.146 1.00 25.18 158 PHE B O 1
ATOM 3941 N N . PRO B 1 159 ? -64.404 14.158 -54.778 1.00 25.93 159 PRO B N 1
ATOM 3942 C CA . PRO B 1 159 ? -64.792 14.335 -53.366 1.00 24.83 159 PRO B CA 1
ATOM 3943 C C . PRO B 1 159 ? -63.855 15.269 -52.585 1.00 25.83 159 PRO B C 1
ATOM 3944 O O . PRO B 1 159 ? -64.290 15.930 -51.636 1.00 23.22 159 PRO B O 1
ATOM 3948 N N . VAL B 1 160 ? -62.580 15.312 -52.971 1.00 23.03 160 VAL B N 1
ATOM 3949 C CA . VAL B 1 160 ? -61.618 16.205 -52.319 1.00 24.15 160 VAL B CA 1
ATOM 3950 C C . VAL B 1 160 ? -61.987 17.649 -52.657 1.00 25.25 160 VAL B C 1
ATOM 3951 O O . VAL B 1 160 ? -62.061 18.499 -51.770 1.00 23.92 160 VAL B O 1
ATOM 3955 N N . TYR B 1 161 ? -62.254 17.920 -53.932 1.00 23.41 161 TYR B N 1
ATOM 3956 C CA . TYR B 1 161 ? -62.666 19.264 -54.345 1.00 24.15 161 TYR B CA 1
ATOM 3957 C C . TYR B 1 161 ? -63.973 19.659 -53.661 1.00 24.25 161 TYR B C 1
ATOM 3958 O O . TYR B 1 161 ? -64.114 20.782 -53.188 1.00 24.11 161 TYR B O 1
ATOM 3967 N N . ALA B 1 162 ? -64.923 18.733 -53.604 1.00 24.94 162 ALA B N 1
ATOM 3968 C CA . ALA B 1 162 ? -66.201 19.013 -52.958 1.00 24.18 162 ALA B CA 1
ATOM 3969 C C . ALA B 1 162 ? -65.993 19.393 -51.486 1.00 28.58 162 ALA B C 1
ATOM 3970 O O . ALA B 1 162 ? -66.556 20.378 -51.001 1.00 28.11 162 ALA B O 1
ATOM 3972 N N . ALA B 1 163 ? -65.168 18.630 -50.778 1.00 26.05 163 ALA B N 1
ATOM 3973 C CA . ALA B 1 163 ? -64.876 18.953 -49.383 1.00 28.19 163 ALA B CA 1
ATOM 3974 C C . ALA B 1 163 ? -64.172 20.299 -49.260 1.00 27.19 163 ALA B C 1
ATOM 3975 O O . ALA B 1 163 ? -64.497 21.096 -48.378 1.00 25.84 163 ALA B O 1
ATOM 3977 N N . ALA B 1 164 ? -63.216 20.567 -50.142 1.00 23.35 164 ALA B N 1
ATOM 3978 C CA . ALA B 1 164 ? -62.487 21.831 -50.068 1.00 24.71 164 ALA B CA 1
ATOM 3979 C C . ALA B 1 164 ? -63.433 23.015 -50.208 1.00 23.84 164 ALA B C 1
ATOM 3980 O O . ALA B 1 164 ? -63.335 24.009 -49.476 1.00 25.25 164 ALA B O 1
ATOM 3982 N N . GLU B 1 165 ? -64.365 22.904 -51.144 1.00 25.60 165 GLU B N 1
ATOM 3983 C CA . GLU B 1 165 ? -65.365 23.948 -51.334 1.00 29.00 165 GLU B CA 1
ATOM 3984 C C . GLU B 1 165 ? -66.221 24.154 -50.074 1.00 28.71 165 GLU B C 1
ATOM 3985 O O . GLU B 1 165 ? -66.459 25.296 -49.663 1.00 29.64 165 GLU B O 1
ATOM 3991 N N . ARG B 1 166 ? -66.682 23.059 -49.468 1.00 28.56 166 ARG B N 1
ATOM 3992 C CA . ARG B 1 166 ? -67.475 23.138 -48.233 1.00 32.17 166 ARG B CA 1
ATOM 3993 C C . ARG B 1 166 ? -66.690 23.816 -47.140 1.00 30.90 166 ARG B C 1
ATOM 3994 O O . ARG B 1 166 ? -67.194 24.711 -46.463 1.00 32.66 166 ARG B O 1
ATOM 4002 N N . LEU B 1 167 ? -65.451 23.365 -46.961 1.00 29.02 167 LEU B N 1
ATOM 4003 C CA . LEU B 1 167 ? -64.633 23.780 -45.824 1.00 29.95 167 LEU B CA 1
ATOM 4004 C C . LEU B 1 167 ? -63.984 25.146 -46.030 1.00 27.53 167 LEU B C 1
ATOM 4005 O O . LEU B 1 167 ? -63.359 25.684 -45.113 1.00 26.20 167 LEU B O 1
ATOM 4010 N N . LYS B 1 168 ? -64.174 25.715 -47.220 1.00 26.11 168 LYS B N 1
ATOM 4011 C CA . LYS B 1 168 ? -63.508 26.959 -47.621 1.00 25.97 168 LYS B CA 1
ATOM 4012 C C . LYS B 1 168 ? -62.003 26.827 -47.472 1.00 26.35 168 LYS B C 1
ATOM 4013 O O . LYS B 1 168 ? -61.321 27.731 -46.966 1.00 25.98 168 LYS B O 1
ATOM 4019 N N . CYS B 1 169 ? -61.513 25.678 -47.919 1.00 24.48 169 CYS B N 1
ATOM 4020 C CA . CYS B 1 169 ? -60.120 25.307 -47.831 1.00 22.97 169 CYS B CA 1
ATOM 4021 C C . CYS B 1 169 ? -59.457 25.674 -49.149 1.00 22.03 169 CYS B C 1
ATOM 4022 O O . CYS B 1 169 ? -59.780 25.094 -50.197 1.00 24.12 169 CYS B O 1
ATOM 4025 N N . SER B 1 170 ? -58.551 26.646 -49.113 1.00 19.44 170 SER B N 1
ATOM 4026 C CA . SER B 1 170 ? -57.784 27.010 -50.309 1.00 19.93 170 SER B CA 1
ATOM 4027 C C . SER B 1 170 ? -56.809 25.906 -50.733 1.00 19.22 170 SER B C 1
ATOM 4028 O O . SER B 1 170 ? -56.275 25.194 -49.894 1.00 17.50 170 SER B O 1
ATOM 4031 N N . LEU B 1 171 ? -56.582 25.771 -52.038 1.00 18.34 171 LEU B N 1
ATOM 4032 C CA . LEU B 1 171 ? -55.662 24.759 -52.566 1.00 17.14 171 LEU B CA 1
ATOM 4033 C C . LEU B 1 171 ? -54.452 25.460 -53.186 1.00 15.10 171 LEU B C 1
ATOM 4034 O O . LEU B 1 171 ? -54.601 26.236 -54.137 1.00 15.23 171 LEU B O 1
ATOM 4039 N N . PHE B 1 172 ? -53.269 25.219 -52.632 1.00 13.22 172 PHE B N 1
ATOM 4040 C CA . PHE B 1 172 ? -52.027 25.661 -53.273 1.00 15.43 172 PHE B CA 1
ATOM 4041 C C . PHE B 1 172 ? -51.434 24.466 -54.012 1.00 17.33 172 PHE B C 1
ATOM 4042 O O . PHE B 1 172 ? -51.086 23.457 -53.391 1.00 16.66 172 PHE B O 1
ATOM 4050 N N . VAL B 1 173 ? -51.339 24.573 -55.334 1.00 11.91 173 VAL B N 1
ATOM 4051 C CA . VAL B 1 173 ? -50.943 23.445 -56.165 1.00 15.88 173 VAL B CA 1
ATOM 4052 C C . VAL B 1 173 ? -49.470 23.600 -56.527 1.00 14.56 173 VAL B C 1
ATOM 4053 O O . VAL B 1 173 ? -49.084 24.597 -57.152 1.00 15.55 173 VAL B O 1
ATOM 4057 N N . HIS B 1 174 ? -48.656 22.630 -56.124 1.00 13.67 174 HIS B N 1
ATOM 4058 C CA . HIS B 1 174 ? -47.211 22.688 -56.335 1.00 13.27 174 HIS B CA 1
ATOM 4059 C C . HIS B 1 174 ? -46.698 21.575 -57.266 1.00 15.57 174 HIS B C 1
ATOM 4060 O O . HIS B 1 174 ? -46.989 20.401 -57.058 1.00 14.41 174 HIS B O 1
ATOM 4067 N N . PRO B 1 175 ? -45.924 21.942 -58.295 1.00 12.87 175 PRO B N 1
ATOM 4068 C CA . PRO B 1 175 ? -45.454 20.895 -59.211 1.00 14.61 175 PRO B CA 1
ATOM 4069 C C . PRO B 1 175 ? -44.516 19.944 -58.505 1.00 18.54 175 PRO B C 1
ATOM 4070 O O . PRO B 1 175 ? -43.717 20.340 -57.649 1.00 16.85 175 PRO B O 1
ATOM 4074 N N . TRP B 1 176 ? -44.664 18.667 -58.812 1.00 16.68 176 TRP B N 1
ATOM 4075 C CA . TRP B 1 176 ? -43.791 17.685 -58.210 1.00 17.93 176 TRP B CA 1
ATOM 4076 C C . TRP B 1 176 ? -43.817 16.426 -59.046 1.00 21.78 176 TRP B C 1
ATOM 4077 O O . TRP B 1 176 ? -44.615 16.319 -59.980 1.00 19.24 176 TRP B O 1
ATOM 4088 N N . ASP B 1 177 ? -42.921 15.497 -58.739 1.00 18.20 177 ASP B N 1
ATOM 4089 C CA . ASP B 1 177 ? -42.835 14.242 -59.474 1.00 21.01 177 ASP B CA 1
ATOM 4090 C C . ASP B 1 177 ? -42.670 14.430 -60.980 1.00 24.59 177 ASP B C 1
ATOM 4091 O O . ASP B 1 177 ? -43.324 13.743 -61.765 1.00 23.04 177 ASP B O 1
ATOM 4096 N N . MET B 1 178 ? -41.821 15.375 -61.383 1.00 26.84 178 MET B N 1
ATOM 4097 C CA . MET B 1 178 ? -41.460 15.505 -62.798 1.00 25.96 178 MET B CA 1
ATOM 4098 C C . MET B 1 178 ? -40.559 14.333 -63.140 1.00 25.32 178 MET B C 1
ATOM 4099 O O . MET B 1 178 ? -39.981 13.730 -62.245 1.00 22.41 178 MET B O 1
ATOM 4104 N N . GLN B 1 179 ? -40.394 14.035 -64.431 1.00 23.35 179 GLN B N 1
ATOM 4105 C CA . GLN B 1 179 ? -39.381 13.067 -64.832 1.00 24.73 179 GLN B CA 1
ATOM 4106 C C . GLN B 1 179 ? -38.008 13.582 -64.386 1.00 23.81 179 GLN B C 1
ATOM 4107 O O . GLN B 1 179 ? -37.634 14.705 -64.714 1.00 21.09 179 GLN B O 1
ATOM 4113 N N . MET B 1 180 ? -37.264 12.760 -63.645 1.00 25.84 180 MET B N 1
ATOM 4114 C CA . MET B 1 180 ? -35.936 13.148 -63.155 1.00 29.77 180 MET B CA 1
ATOM 4115 C C . MET B 1 180 ? -34.811 12.551 -63.980 1.00 30.12 180 MET B C 1
ATOM 4116 O O . MET B 1 180 ? -33.672 13.021 -63.908 1.00 32.59 180 MET B O 1
ATOM 4121 N N . ASP B 1 181 ? -35.123 11.505 -64.745 1.00 28.17 181 ASP B N 1
ATOM 4122 C CA . ASP B 1 181 ? -34.084 10.702 -65.380 1.00 29.62 181 ASP B CA 1
ATOM 4123 C C . ASP B 1 181 ? -34.068 10.856 -66.894 1.00 28.69 181 ASP B C 1
ATOM 4124 O O . ASP B 1 181 ? -34.764 11.718 -67.442 1.00 28.53 181 ASP B O 1
ATOM 4129 N N . GLY B 1 182 ? -33.277 10.021 -67.564 1.00 26.91 182 GLY B N 1
ATOM 4130 C CA . GLY B 1 182 ? -33.200 10.050 -69.020 1.00 27.49 182 GLY B CA 1
ATOM 4131 C C . GLY B 1 182 ? -32.714 11.400 -69.515 1.00 25.33 182 GLY B C 1
ATOM 4132 O O . GLY B 1 182 ? -31.732 11.940 -68.994 1.00 24.64 182 GLY B O 1
ATOM 4133 N N . ARG B 1 183 ? -33.408 11.957 -70.505 1.00 24.23 183 ARG B N 1
ATOM 4134 C CA . ARG B 1 183 ? -33.018 13.243 -71.070 1.00 25.53 183 ARG B CA 1
ATOM 4135 C C . ARG B 1 183 ? -33.088 14.355 -70.033 1.00 22.79 183 ARG B C 1
ATOM 4136 O O . ARG B 1 183 ? -32.387 15.366 -70.152 1.00 23.44 183 ARG B O 1
ATOM 4144 N N . MET B 1 184 ? -33.933 14.184 -69.024 1.00 19.49 184 MET B N 1
ATOM 4145 C CA . MET B 1 184 ? -34.111 15.231 -68.016 1.00 23.69 184 MET B CA 1
ATOM 4146 C C . MET B 1 184 ? -33.034 15.276 -66.911 1.00 28.07 184 MET B C 1
ATOM 4147 O O . MET B 1 184 ? -33.039 16.180 -66.072 1.00 24.24 184 MET B O 1
ATOM 4152 N N . ALA B 1 185 ? -32.109 14.320 -66.902 1.00 24.11 185 ALA B N 1
ATOM 4153 C CA . ALA B 1 185 ? -31.098 14.257 -65.840 1.00 24.57 185 ALA B CA 1
ATOM 4154 C C . ALA B 1 185 ? -30.065 15.393 -65.860 1.00 29.06 185 ALA B C 1
ATOM 4155 O O . ALA B 1 185 ? -29.412 15.647 -64.849 1.00 38.92 185 ALA B O 1
ATOM 4157 N N . LYS B 1 186 ? -29.924 16.079 -66.993 1.00 26.15 186 LYS B N 1
ATOM 4158 C CA . LYS B 1 186 ? -28.907 17.128 -67.147 1.00 22.63 186 LYS B CA 1
ATOM 4159 C C . LYS B 1 186 ? -29.453 18.528 -66.914 1.00 21.71 186 LYS B C 1
ATOM 4160 O O . LYS B 1 186 ? -30.662 18.750 -67.026 1.00 19.45 186 LYS B O 1
ATOM 4166 N N . TYR B 1 187 ? -28.552 19.472 -66.614 1.00 19.34 187 TYR B N 1
ATOM 4167 C CA . TYR B 1 187 ? -28.851 20.915 -66.627 1.00 20.90 187 TYR B CA 1
ATOM 4168 C C . TYR B 1 187 ? -29.999 21.360 -65.698 1.00 17.72 187 TYR B C 1
ATOM 4169 O O . TYR B 1 187 ? -30.628 22.384 -65.952 1.00 21.17 187 TYR B O 1
ATOM 4178 N N . TRP B 1 188 ? -30.260 20.616 -64.629 1.00 19.46 188 TRP B N 1
ATOM 4179 C CA . TRP B 1 188 ? -31.357 20.942 -63.701 1.00 17.63 188 TRP B CA 1
ATOM 4180 C C . TRP B 1 188 ? -32.700 21.057 -64.431 1.00 17.87 188 TRP B C 1
ATOM 4181 O O . TRP B 1 188 ? -33.608 21.762 -63.985 1.00 16.74 188 TRP B O 1
ATOM 4192 N N . LEU B 1 189 ? -32.835 20.360 -65.551 1.00 17.39 189 LEU B N 1
ATOM 4193 C CA . LEU B 1 189 ? -34.072 20.439 -66.325 1.00 17.68 189 LEU B CA 1
ATOM 4194 C C . LEU B 1 189 ? -35.388 20.150 -65.573 1.00 17.03 189 LEU B C 1
ATOM 4195 O O . LEU B 1 189 ? -36.393 20.815 -65.854 1.00 18.94 189 LEU B O 1
ATOM 4200 N N . PRO B 1 190 ? -35.403 19.182 -64.625 1.00 19.40 190 PRO B N 1
ATOM 4201 C CA . PRO B 1 190 ? -36.705 18.931 -63.993 1.00 20.57 190 PRO B CA 1
ATOM 4202 C C . PRO B 1 190 ? -37.200 20.148 -63.217 1.00 18.71 190 PRO B C 1
ATOM 4203 O O . PRO B 1 190 ? -38.410 20.377 -63.140 1.00 20.82 190 PRO B O 1
ATOM 4207 N N . TRP B 1 191 ? -36.276 20.939 -62.685 1.00 19.52 191 TRP B N 1
ATOM 4208 C CA . TRP B 1 191 ? -36.648 22.157 -61.961 1.00 16.66 191 TRP B CA 1
ATOM 4209 C C . TRP B 1 191 ? -36.857 23.362 -62.871 1.00 19.92 191 TRP B C 1
ATOM 4210 O O . TRP B 1 191 ? -37.796 24.146 -62.680 1.00 19.06 191 TRP B O 1
ATOM 4221 N N . LEU B 1 192 ? -35.998 23.514 -63.873 1.00 17.19 192 LEU B N 1
ATOM 4222 C CA . LEU B 1 192 ? -36.059 24.700 -64.715 1.00 17.96 192 LEU B CA 1
ATOM 4223 C C . LEU B 1 192 ? -37.175 24.613 -65.758 1.00 17.17 192 LEU B C 1
ATOM 4224 O O . LEU B 1 192 ? -37.789 25.623 -66.120 1.00 17.51 192 LEU B O 1
ATOM 4229 N N . VAL B 1 193 ? -37.452 23.403 -66.225 1.00 15.21 193 VAL B N 1
ATOM 4230 C CA . VAL B 1 193 ? -38.395 23.222 -67.317 1.00 18.63 193 VAL B CA 1
ATOM 4231 C C . VAL B 1 193 ? -39.500 22.256 -66.921 1.00 18.10 193 VAL B C 1
ATOM 4232 O O . VAL B 1 193 ? -40.681 22.486 -67.211 1.00 17.42 193 VAL B O 1
ATOM 4236 N N . GLY B 1 194 ? -39.115 21.167 -66.267 1.00 16.90 194 GLY B N 1
ATOM 4237 C CA . GLY B 1 194 ? -40.079 20.154 -65.876 1.00 20.46 194 GLY B CA 1
ATOM 4238 C C . GLY B 1 194 ? -41.172 20.699 -64.965 1.00 18.56 194 GLY B C 1
ATOM 4239 O O . GLY B 1 194 ? -42.349 20.383 -65.150 1.00 19.24 194 GLY B O 1
ATOM 4240 N N . MET B 1 195 ? -40.789 21.489 -63.968 1.00 16.26 195 MET B N 1
ATOM 4241 C CA . MET B 1 195 ? -41.770 22.056 -63.043 1.00 17.28 195 MET B CA 1
ATOM 4242 C C . MET B 1 195 ? -42.774 23.004 -63.711 1.00 18.38 195 MET B C 1
ATOM 4243 O O . MET B 1 195 ? -43.974 22.870 -63.490 1.00 16.51 195 MET B O 1
ATOM 4248 N N . PRO B 1 196 ? -42.293 23.984 -64.510 1.00 17.69 196 PRO B N 1
ATOM 4249 C CA . PRO B 1 196 ? -43.292 24.822 -65.189 1.00 18.28 196 PRO B CA 1
ATOM 4250 C C . PRO B 1 196 ? -44.246 24.016 -66.054 1.00 16.32 196 PRO B C 1
ATOM 4251 O O . PRO B 1 196 ? -45.432 24.330 -66.094 1.00 15.96 196 PRO B O 1
ATOM 4255 N N . ALA B 1 197 ? -43.753 22.981 -66.726 1.00 15.02 197 ALA B N 1
ATOM 4256 C CA . ALA B 1 197 ? -44.638 22.146 -67.537 1.00 14.37 197 ALA B CA 1
ATOM 4257 C C . ALA B 1 197 ? -45.651 21.346 -66.710 1.00 15.45 197 ALA B C 1
ATOM 4258 O O . ALA B 1 197 ? -46.797 21.185 -67.140 1.00 15.42 197 ALA B O 1
ATOM 4260 N N . GLU B 1 198 ? -45.245 20.838 -65.542 1.00 17.83 198 GLU B N 1
ATOM 4261 C CA . GLU B 1 198 ? -46.181 20.156 -64.648 1.00 16.04 198 GLU B CA 1
ATOM 4262 C C . GLU B 1 198 ? -47.358 21.067 -64.284 1.00 17.18 198 GLU B C 1
ATOM 4263 O O . GLU B 1 198 ? -48.509 20.639 -64.292 1.00 14.74 198 GLU B O 1
ATOM 4269 N N . THR B 1 199 ? -47.060 22.327 -63.988 1.00 13.12 199 THR B N 1
ATOM 4270 C CA . THR B 1 199 ? -48.090 23.285 -63.572 1.00 15.53 199 THR B CA 1
ATOM 4271 C C . THR B 1 199 ? -49.042 23.635 -64.720 1.00 14.88 199 THR B C 1
ATOM 4272 O O . THR B 1 199 ? -50.255 23.737 -64.518 1.00 13.60 199 THR B O 1
ATOM 4276 N N . THR B 1 200 ? -48.491 23.829 -65.916 1.00 12.90 200 THR B N 1
ATOM 4277 C CA . THR B 1 200 ? -49.315 24.011 -67.113 1.00 16.00 200 THR B CA 1
ATOM 4278 C C . THR B 1 200 ? -50.280 22.836 -67.319 1.00 14.79 200 THR B C 1
ATOM 4279 O O . THR B 1 200 ? -51.469 23.049 -67.595 1.00 15.65 200 THR B O 1
ATOM 4283 N N . ILE B 1 201 ? -49.788 21.607 -67.157 1.00 13.71 201 ILE B N 1
ATOM 4284 C CA . ILE B 1 201 ? -50.644 20.422 -67.282 1.00 14.63 201 ILE B CA 1
ATOM 4285 C C . ILE B 1 201 ? -51.748 20.427 -66.228 1.00 17.10 201 ILE B C 1
ATOM 4286 O O . ILE B 1 201 ? -52.907 20.133 -66.538 1.00 16.49 201 ILE B O 1
ATOM 4291 N N . ALA B 1 202 ? -51.392 20.779 -64.987 1.00 14.79 202 ALA B N 1
ATOM 4292 C CA . ALA B 1 202 ? -52.349 20.860 -63.897 1.00 16.00 202 ALA B CA 1
ATOM 4293 C C . ALA B 1 202 ? -53.459 21.878 -64.185 1.00 17.96 202 ALA B C 1
ATOM 4294 O O . ALA B 1 202 ? -54.645 21.599 -63.969 1.00 17.41 202 ALA B O 1
ATOM 4296 N N . ILE B 1 203 ? -53.076 23.068 -64.641 1.00 13.65 203 ILE B N 1
ATOM 4297 C CA . ILE B 1 203 ? -54.060 24.096 -65.003 1.00 15.54 203 ILE B CA 1
ATOM 4298 C C . ILE B 1 203 ? -54.973 23.639 -66.148 1.00 17.49 203 ILE B C 1
ATOM 4299 O O . ILE B 1 203 ? -56.202 23.748 -66.052 1.00 17.06 203 ILE B O 1
ATOM 4304 N N . CYS B 1 204 ? -54.376 23.141 -67.230 1.00 15.17 204 CYS B N 1
ATOM 4305 C CA . CYS B 1 204 ? -55.142 22.537 -68.329 1.00 16.89 204 CYS B CA 1
ATOM 4306 C C . CYS B 1 204 ? -56.085 21.430 -67.858 1.00 19.75 204 CYS B C 1
ATOM 4307 O O . CYS B 1 204 ? -57.223 21.317 -68.342 1.00 17.95 204 CYS B O 1
ATOM 4310 N N . SER B 1 205 ? -55.620 20.609 -66.923 1.00 16.98 205 SER B N 1
ATOM 4311 C CA . SER B 1 205 ? -56.435 19.495 -66.448 1.00 20.85 205 SER B CA 1
ATOM 4312 C C . SER B 1 205 ? -57.600 19.951 -65.573 1.00 22.33 205 SER B C 1
ATOM 4313 O O . SER B 1 205 ? -58.693 19.384 -65.652 1.00 20.41 205 SER B O 1
ATOM 4316 N N . MET B 1 206 ? -57.384 20.953 -64.727 1.00 19.66 206 MET B N 1
ATOM 4317 C CA . MET B 1 206 ? -58.497 21.461 -63.936 1.00 17.90 206 MET B CA 1
ATOM 4318 C C . MET B 1 206 ? -59.536 22.187 -64.801 1.00 23.46 206 MET B C 1
ATOM 4319 O O . MET B 1 206 ? -60.741 22.117 -64.529 1.00 23.39 206 MET B O 1
ATOM 4324 N N . ILE B 1 207 ? -59.075 22.859 -65.854 1.00 19.81 207 ILE B N 1
ATOM 4325 C CA . ILE B 1 207 ? -59.981 23.600 -66.734 1.00 19.65 207 ILE B CA 1
ATOM 4326 C C . ILE B 1 207 ? -60.809 22.635 -67.583 1.00 21.18 207 ILE B C 1
ATOM 4327 O O . ILE B 1 207 ? -62.042 22.582 -67.464 1.00 20.81 207 ILE B O 1
ATOM 4332 N N . MET B 1 208 ? -60.130 21.857 -68.422 1.00 20.93 208 MET B N 1
ATOM 4333 C CA . MET B 1 208 ? -60.812 20.969 -69.354 1.00 22.31 208 MET B CA 1
ATOM 4334 C C . MET B 1 208 ? -61.462 19.798 -68.632 1.00 23.68 208 MET B C 1
ATOM 4335 O O . MET B 1 208 ? -62.363 19.152 -69.168 1.00 22.37 208 MET B O 1
ATOM 4340 N N . GLY B 1 209 ? -61.017 19.536 -67.404 1.00 22.74 209 GLY B N 1
ATOM 4341 C CA . GLY B 1 209 ? -61.608 18.487 -66.585 1.00 22.98 209 GLY B CA 1
ATOM 4342 C C . GLY B 1 209 ? -62.912 18.955 -65.965 1.00 23.29 209 GLY B C 1
ATOM 4343 O O . GLY B 1 209 ? -63.630 18.171 -65.339 1.00 27.71 209 GLY B O 1
ATOM 4344 N N . GLY B 1 210 ? -63.225 20.238 -66.153 1.00 23.20 210 GLY B N 1
ATOM 4345 C CA . GLY B 1 210 ? -64.454 20.798 -65.616 1.00 23.48 210 GLY B CA 1
ATOM 4346 C C . GLY B 1 210 ? -64.418 21.074 -64.126 1.00 28.88 210 GLY B C 1
ATOM 4347 O O . GLY B 1 210 ? -65.462 21.375 -63.518 1.00 29.47 210 GLY B O 1
ATOM 4348 N N . VAL B 1 211 ? -63.232 20.995 -63.522 1.00 25.57 211 VAL 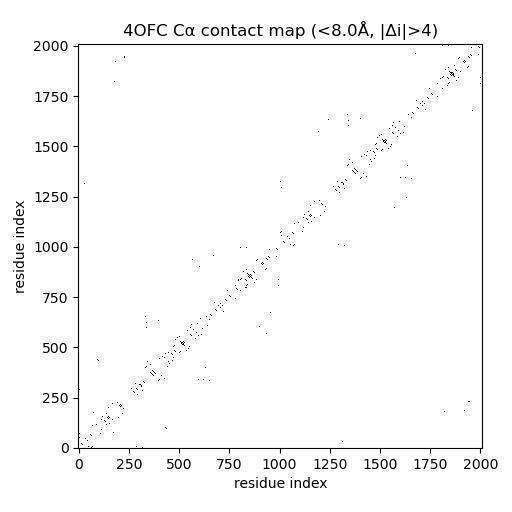B N 1
ATOM 4349 C CA . VAL B 1 211 ? -63.135 21.194 -62.072 1.00 26.48 211 VAL B CA 1
ATOM 4350 C C . VAL B 1 211 ? -63.621 22.589 -61.632 1.00 28.60 211 VAL B C 1
ATOM 4351 O O . VAL B 1 211 ? -64.427 22.696 -60.697 1.00 27.11 211 VAL B O 1
ATOM 4355 N N . PHE B 1 212 ? -63.161 23.648 -62.302 1.00 25.87 212 PHE B N 1
ATOM 4356 C CA . PHE B 1 212 ? -63.609 24.996 -61.952 1.00 27.13 212 PHE B CA 1
ATOM 4357 C C . PHE B 1 212 ? -65.109 25.212 -62.216 1.00 29.86 212 PHE B C 1
ATOM 4358 O O . PHE B 1 212 ? -65.751 26.030 -61.543 1.00 32.03 212 PHE B O 1
ATOM 4366 N N . GLU B 1 213 ? -65.659 24.490 -63.191 1.00 26.50 213 GLU B N 1
ATOM 4367 C CA . GLU B 1 213 ? -67.093 24.574 -63.501 1.00 31.81 213 GLU B CA 1
ATOM 4368 C C . GLU B 1 213 ? -67.970 23.834 -62.482 1.00 32.19 213 GLU B C 1
ATOM 4369 O O . GLU B 1 213 ? -69.058 24.300 -62.136 1.00 30.91 213 GLU B O 1
ATOM 4375 N N . LYS B 1 214 ? -67.494 22.682 -62.015 1.00 29.24 214 LYS B N 1
ATOM 4376 C CA . LYS B 1 214 ? -68.218 21.889 -61.030 1.00 29.07 214 LYS B CA 1
ATOM 4377 C C . LYS B 1 214 ? -68.112 22.498 -59.639 1.00 31.31 214 LYS B C 1
ATOM 4378 O O . LYS B 1 214 ? -68.998 22.309 -58.800 1.00 30.55 214 LYS B O 1
ATOM 4384 N N . PHE B 1 215 ? -67.019 23.213 -59.386 1.00 30.46 215 PHE B N 1
ATOM 4385 C CA . PHE B 1 215 ? -66.765 23.745 -58.055 1.00 30.40 215 PHE B CA 1
ATOM 4386 C C . PHE B 1 215 ? -66.427 25.229 -58.110 1.00 28.59 215 PHE B C 1
ATOM 4387 O O . PHE B 1 215 ? -65.281 25.616 -57.883 1.00 29.87 215 PHE B O 1
ATOM 4395 N N . PRO B 1 216 ? -67.437 26.067 -58.409 1.00 29.75 216 PRO B N 1
ATOM 4396 C CA . PRO B 1 216 ? -67.246 27.497 -58.690 1.00 30.11 216 PRO B CA 1
ATOM 4397 C C . PRO B 1 216 ? -66.673 28.291 -57.523 1.00 28.68 216 PRO B C 1
ATOM 4398 O O . PRO B 1 216 ? -66.121 29.368 -57.738 1.00 30.62 216 PRO B O 1
ATOM 4402 N N . LYS B 1 217 ? -66.801 27.774 -56.306 1.00 32.41 217 LYS B N 1
ATOM 4403 C CA . LYS B 1 217 ? -66.293 28.480 -55.135 1.00 30.71 217 LYS B CA 1
ATOM 4404 C C . LYS B 1 217 ? -64.891 28.014 -54.716 1.00 28.41 217 LYS B C 1
ATOM 4405 O O . LYS B 1 217 ? -64.298 28.564 -53.782 1.00 28.79 217 LYS B O 1
ATOM 4411 N N . LEU B 1 218 ? -64.365 27.005 -55.408 1.00 27.22 218 LEU B N 1
ATOM 4412 C CA . LEU B 1 218 ? -63.036 26.470 -55.095 1.00 26.31 218 LEU B CA 1
ATOM 4413 C C . LEU B 1 218 ? -61.965 27.519 -55.387 1.00 24.63 218 LEU B C 1
ATOM 4414 O O . LEU B 1 218 ? -61.947 28.103 -56.475 1.00 25.72 218 LEU B O 1
ATOM 4419 N N . LYS B 1 219 ? -61.093 27.767 -54.410 1.00 18.81 219 LYS B N 1
ATOM 4420 C CA . LYS B 1 219 ? -59.989 28.714 -54.573 1.00 22.24 219 LYS B CA 1
ATOM 4421 C C . LYS B 1 219 ? -58.648 28.010 -54.767 1.00 18.67 219 LYS B C 1
ATOM 4422 O O . LYS B 1 219 ? -58.110 27.375 -53.848 1.00 20.05 219 LYS B O 1
ATOM 4428 N N . VAL B 1 220 ? -58.085 28.166 -55.952 1.00 18.36 220 VAL B N 1
ATOM 4429 C CA . VAL B 1 220 ? -56.874 27.456 -56.308 1.00 17.92 220 VAL B CA 1
ATOM 4430 C C . VAL B 1 220 ? -55.769 28.444 -56.671 1.00 19.63 220 VAL B C 1
ATOM 4431 O O . VAL B 1 220 ? -55.996 29.390 -57.437 1.00 18.26 220 VAL B O 1
ATOM 4435 N N . CYS B 1 221 ? -54.581 28.230 -56.107 1.00 15.43 221 CYS B N 1
ATOM 4436 C CA . CYS B 1 221 ? -53.403 28.995 -56.497 1.00 14.83 221 CYS B CA 1
ATOM 4437 C C . CYS B 1 221 ? -52.322 28.064 -57.048 1.00 15.85 221 CYS B C 1
ATOM 4438 O O . CYS B 1 221 ? -51.983 27.051 -56.416 1.00 18.39 221 CYS B O 1
ATOM 4441 N N . PHE B 1 222 ? -51.784 28.399 -58.223 1.00 16.47 222 PHE B N 1
ATOM 4442 C CA . PHE B 1 222 ? -50.726 27.594 -58.835 1.00 16.94 222 PHE B CA 1
ATOM 4443 C C . PHE B 1 222 ? -49.345 28.243 -58.610 1.00 20.26 222 PHE B C 1
ATOM 4444 O O . PHE B 1 222 ? -49.230 29.475 -58.576 1.00 15.84 222 PHE B O 1
ATOM 4452 N N . ALA B 1 223 ? -48.301 27.418 -58.500 1.00 17.36 223 ALA B N 1
ATOM 4453 C CA . ALA B 1 223 ? -46.942 27.901 -58.179 1.00 19.91 223 ALA B CA 1
ATOM 4454 C C . ALA B 1 223 ? -46.191 28.414 -59.412 1.00 17.73 223 ALA B C 1
ATOM 4455 O O . ALA B 1 223 ? -46.520 28.042 -60.542 1.00 19.35 223 ALA B O 1
ATOM 4457 N N . HIS B 1 224 ? -45.178 29.254 -59.178 1.00 17.88 224 HIS B N 1
ATOM 4458 C CA . HIS B 1 224 ? -44.332 29.831 -60.228 1.00 17.87 224 HIS B CA 1
ATOM 4459 C C . HIS B 1 224 ? -45.120 30.496 -61.348 1.00 20.49 224 HIS B C 1
ATOM 4460 O O . HIS B 1 224 ? -44.903 30.221 -62.540 1.00 17.70 224 HIS B O 1
ATOM 4467 N N . GLY B 1 225 ? -46.036 31.372 -60.956 1.00 17.90 225 GLY B N 1
ATOM 4468 C CA . GLY B 1 225 ? -46.798 32.151 -61.923 1.00 16.97 225 GLY B CA 1
ATOM 4469 C C . GLY B 1 225 ? -47.532 31.293 -62.917 1.00 17.21 225 GLY B C 1
ATOM 4470 O O . GLY B 1 225 ? -47.788 31.723 -64.052 1.00 17.77 225 GLY B O 1
ATOM 4471 N N . GLY B 1 226 ? -47.869 30.070 -62.503 1.00 16.59 226 GLY B N 1
ATOM 4472 C CA . GLY B 1 226 ? -48.633 29.180 -63.361 1.00 16.63 226 GLY B CA 1
ATOM 4473 C C . GLY B 1 226 ? -47.847 28.492 -64.467 1.00 13.58 226 GLY B C 1
ATOM 4474 O O . GLY B 1 226 ? -48.422 28.051 -65.477 1.00 14.72 226 GLY B O 1
ATOM 4475 N N . GLY B 1 227 ? -46.536 28.358 -64.284 1.00 13.77 227 GLY B N 1
ATOM 4476 C CA . GLY B 1 227 ? -45.745 27.554 -65.207 1.00 15.08 227 GLY B CA 1
ATOM 4477 C C . GLY B 1 227 ? -45.583 28.263 -66.538 1.00 16.20 227 GLY B C 1
ATOM 4478 O O . GLY B 1 227 ? -45.145 29.400 -66.571 1.00 20.27 227 GLY B O 1
ATOM 4479 N N . ALA B 1 228 ? -45.946 27.608 -67.632 1.00 15.04 228 ALA B N 1
ATOM 4480 C CA . ALA B 1 228 ? -45.846 28.232 -68.946 1.00 20.25 228 ALA B CA 1
ATOM 4481 C C . ALA B 1 228 ? -47.187 28.850 -69.325 1.00 15.93 228 ALA B C 1
ATOM 4482 O O . ALA B 1 228 ? -47.295 29.561 -70.326 1.00 17.44 228 ALA B O 1
ATOM 4484 N N . PHE B 1 229 ? -48.216 28.544 -68.542 1.00 17.16 229 PHE B N 1
ATOM 4485 C CA . PHE B 1 229 ? -49.599 28.875 -68.911 1.00 18.05 229 PHE B CA 1
ATOM 4486 C C . PHE B 1 229 ? -49.860 30.323 -69.346 1.00 15.50 229 PHE B C 1
ATOM 4487 O O . PHE B 1 229 ? -50.523 30.540 -70.373 1.00 18.83 229 PHE B O 1
ATOM 4495 N N . PRO B 1 230 ? -49.349 31.322 -68.589 1.00 17.05 230 PRO B N 1
ATOM 4496 C CA . PRO B 1 230 ? -49.657 32.693 -69.020 1.00 15.24 230 PRO B CA 1
ATOM 4497 C C . PRO B 1 230 ? -49.132 33.024 -70.405 1.00 16.68 230 PRO B C 1
ATOM 4498 O O . PRO B 1 230 ? -49.686 33.910 -71.035 1.00 16.87 230 PRO B O 1
ATOM 4502 N N . PHE B 1 231 ? -48.087 32.341 -70.860 1.00 18.46 231 PHE B N 1
ATOM 4503 C CA . PHE B 1 231 ? -47.535 32.605 -72.171 1.00 15.54 231 PHE B CA 1
ATOM 4504 C C . PHE B 1 231 ? -48.200 31.755 -73.231 1.00 16.58 231 PHE B C 1
ATOM 4505 O O . PHE B 1 231 ? -48.458 32.217 -74.354 1.00 17.16 231 PHE B O 1
ATOM 4513 N N . THR B 1 232 ? -48.461 30.501 -72.885 1.00 15.86 232 THR B N 1
ATOM 4514 C CA . THR B 1 232 ? -48.969 29.554 -73.865 1.00 18.53 232 THR B CA 1
ATOM 4515 C C . THR B 1 232 ? -50.499 29.449 -73.895 1.00 17.37 232 THR B C 1
ATOM 4516 O O . THR B 1 232 ? -51.031 28.668 -74.679 1.00 17.00 232 THR B O 1
ATOM 4520 N N . VAL B 1 233 ? -51.196 30.218 -73.053 1.00 17.18 233 VAL B N 1
ATOM 4521 C CA . VAL B 1 233 ? -52.672 30.185 -73.038 1.00 16.35 233 VAL B CA 1
ATOM 4522 C C . VAL B 1 233 ? -53.284 30.428 -74.429 1.00 17.14 233 VAL B C 1
ATOM 4523 O O . VAL B 1 233 ? -54.291 29.821 -74.777 1.00 16.86 233 VAL B O 1
ATOM 4527 N N . GLY B 1 234 ? -52.661 31.284 -75.225 1.00 16.51 234 GLY B N 1
ATOM 4528 C CA . GLY B 1 234 ? -53.123 31.509 -76.590 1.00 21.07 234 GLY B CA 1
ATOM 4529 C C . GLY B 1 234 ? -53.164 30.223 -77.399 1.00 18.85 234 GLY B C 1
ATOM 4530 O O . GLY B 1 234 ? -54.138 29.942 -78.113 1.00 19.71 234 GLY B O 1
ATOM 4531 N N . ARG B 1 235 ? -52.105 29.427 -77.274 1.00 18.27 235 ARG B N 1
ATOM 4532 C CA . ARG B 1 235 ? -52.002 28.158 -77.983 1.00 18.97 235 ARG B CA 1
ATOM 4533 C C . ARG B 1 235 ? -53.032 27.168 -77.454 1.00 19.03 235 ARG B C 1
ATOM 4534 O O . ARG B 1 235 ? -53.706 26.499 -78.236 1.00 13.63 235 ARG B O 1
ATOM 4542 N N . ILE B 1 236 ? -53.154 27.084 -76.129 1.00 18.72 236 ILE B N 1
ATOM 4543 C CA . ILE B 1 236 ? -54.090 26.154 -75.487 1.00 16.43 236 ILE B CA 1
ATOM 4544 C C . ILE B 1 236 ? -55.519 26.512 -75.847 1.00 18.59 236 ILE B C 1
ATOM 4545 O O . ILE B 1 236 ? -56.318 25.636 -76.196 1.00 17.61 236 ILE B O 1
ATOM 4550 N N . SER B 1 237 ? -55.822 27.807 -75.808 1.00 17.88 237 SER B N 1
ATOM 4551 C CA . SER B 1 237 ? -57.163 28.298 -76.135 1.00 19.68 237 SER B CA 1
ATOM 4552 C C . SER B 1 237 ? -57.521 28.045 -77.611 1.00 21.33 237 SER B C 1
ATOM 4553 O O . SER B 1 237 ? -58.633 27.612 -77.942 1.00 20.91 237 SER B O 1
ATOM 4556 N N . HIS B 1 238 ? -56.573 28.307 -78.497 1.00 18.29 238 HIS B N 1
ATOM 4557 C CA . HIS B 1 238 ? -56.822 28.101 -79.919 1.00 18.79 238 HIS B CA 1
ATOM 4558 C C . HIS B 1 238 ? -57.012 26.614 -80.195 1.00 22.29 238 HIS B C 1
ATOM 4559 O O . HIS B 1 238 ? -57.918 26.220 -80.937 1.00 20.78 238 HIS B O 1
ATOM 4566 N N . GLY B 1 239 ? -56.178 25.779 -79.575 1.00 18.14 239 GLY B N 1
ATOM 4567 C CA . GLY B 1 239 ? -56.272 24.343 -79.779 1.00 19.02 239 GLY B CA 1
ATOM 4568 C C . GLY B 1 239 ? -57.623 23.797 -79.352 1.00 23.14 239 GLY B C 1
ATOM 4569 O O . GLY B 1 239 ? -58.243 22.982 -80.053 1.00 23.69 239 GLY B O 1
ATOM 4570 N N . PHE B 1 240 ? -58.079 24.259 -78.196 1.00 19.05 240 PHE B N 1
ATOM 4571 C CA . PHE B 1 240 ? -59.354 23.847 -77.635 1.00 21.63 240 PHE B CA 1
ATOM 4572 C C . PHE B 1 240 ? -60.466 24.213 -78.624 1.00 22.12 240 PHE B C 1
ATOM 4573 O O . PHE B 1 240 ? -61.377 23.424 -78.869 1.00 26.11 240 PHE B O 1
ATOM 4581 N N . SER B 1 241 ? -60.383 25.406 -79.192 1.00 21.73 241 SER B N 1
ATOM 4582 C CA . SER B 1 241 ? -61.327 25.830 -80.224 1.00 21.68 241 SER B CA 1
ATOM 4583 C C . SER B 1 241 ? -61.280 24.927 -81.467 1.00 26.48 241 SER B C 1
ATOM 4584 O O . SER B 1 241 ? -62.316 24.618 -82.059 1.00 27.93 241 SER B O 1
ATOM 4587 N N . MET B 1 242 ? -60.099 24.463 -81.858 1.00 23.14 242 MET B N 1
ATOM 4588 C CA . MET B 1 242 ? -60.015 23.682 -83.100 1.00 24.69 242 MET B CA 1
ATOM 4589 C C . MET B 1 242 ? -60.363 22.197 -82.984 1.00 25.83 242 MET B C 1
ATOM 4590 O O . MET B 1 242 ? -60.835 21.597 -83.946 1.00 27.19 242 MET B O 1
ATOM 4595 N N . ARG B 1 243 ? -60.128 21.599 -81.824 1.00 20.13 243 ARG B N 1
ATOM 4596 C CA . ARG B 1 243 ? -60.406 20.173 -81.638 1.00 25.35 243 ARG B CA 1
ATOM 4597 C C . ARG B 1 243 ? -61.227 19.899 -80.377 1.00 26.44 243 ARG B C 1
ATOM 4598 O O . ARG B 1 243 ? -60.735 19.276 -79.435 1.00 23.07 243 ARG B O 1
ATOM 4606 N N . PRO B 1 244 ? -62.494 20.355 -80.358 1.00 26.04 244 PRO B N 1
ATOM 4607 C CA . PRO B 1 244 ? -63.385 20.046 -79.236 1.00 25.76 244 PRO B CA 1
ATOM 4608 C C . PRO B 1 244 ? -63.560 18.540 -79.010 1.00 28.41 244 PRO B C 1
ATOM 4609 O O . PRO B 1 244 ? -63.961 18.133 -77.912 1.00 28.47 244 PRO B O 1
ATOM 4613 N N . ASP B 1 245 ? -63.275 17.728 -80.029 1.00 27.66 245 ASP B N 1
ATOM 4614 C CA . ASP B 1 245 ? -63.359 16.279 -79.874 1.00 29.48 245 ASP B CA 1
ATOM 4615 C C . ASP B 1 245 ? -62.278 15.787 -78.918 1.00 27.37 245 ASP B C 1
ATOM 4616 O O . ASP B 1 245 ? -62.490 14.824 -78.171 1.00 23.83 245 ASP B O 1
ATOM 4621 N N . LEU B 1 246 ? -61.122 16.451 -78.936 1.00 24.79 246 LEU B N 1
ATOM 4622 C CA . LEU B 1 246 ? -60.016 16.067 -78.056 1.00 22.63 246 LEU B CA 1
ATOM 4623 C C . LEU B 1 246 ? -60.043 16.790 -76.716 1.00 26.18 246 LEU B C 1
ATOM 4624 O O . LEU B 1 246 ? -59.612 16.240 -75.700 1.00 23.85 246 LEU B O 1
ATOM 4629 N N . CYS B 1 247 ? -60.540 18.023 -76.712 1.00 22.08 247 CYS B N 1
ATOM 4630 C CA . CYS B 1 247 ? -60.353 18.903 -75.558 1.00 24.35 247 CYS B CA 1
ATOM 4631 C C . CYS B 1 247 ? -61.627 19.219 -74.757 1.00 26.99 247 CYS B C 1
ATOM 4632 O O . CYS B 1 247 ? -61.541 19.648 -73.611 1.00 28.17 247 CYS B O 1
ATOM 4635 N N . ALA B 1 248 ? -62.806 19.019 -75.344 1.00 25.92 248 ALA B N 1
ATOM 4636 C CA . ALA B 1 248 ? -64.012 19.545 -74.705 1.00 27.06 248 ALA B CA 1
ATOM 4637 C C . ALA B 1 248 ? -65.071 18.521 -74.288 1.00 29.34 248 ALA B C 1
ATOM 4638 O O . ALA B 1 248 ? -66.199 18.902 -73.975 1.00 34.48 248 ALA B O 1
ATOM 4640 N N . GLN B 1 249 ? -64.729 17.239 -74.258 1.00 24.33 249 GLN B N 1
ATOM 4641 C CA . GLN B 1 249 ? -65.744 16.241 -73.927 1.00 31.40 249 GLN B CA 1
ATOM 4642 C C . GLN B 1 249 ? -66.099 16.224 -72.425 1.00 35.82 249 GLN B C 1
ATOM 4643 O O . GLN B 1 249 ? -67.120 15.645 -72.032 1.00 35.10 249 GLN B O 1
ATOM 4649 N N . ASP B 1 250 ? -65.277 16.877 -71.600 1.00 26.30 250 ASP B N 1
ATOM 4650 C CA . ASP B 1 250 ? -65.541 16.965 -70.160 1.00 31.11 250 ASP B CA 1
ATOM 4651 C C . ASP B 1 250 ? -66.006 18.353 -69.742 1.00 26.40 250 ASP B C 1
ATOM 4652 O O . ASP B 1 250 ? -66.687 18.508 -68.731 1.00 28.00 250 ASP B O 1
ATOM 4657 N N . ASN B 1 251 ? -65.619 19.365 -70.514 1.00 27.18 251 ASN B N 1
ATOM 4658 C CA . ASN B 1 251 ? -65.954 20.754 -70.189 1.00 30.86 251 ASN B CA 1
ATOM 4659 C C . ASN B 1 251 ? -65.907 21.644 -71.432 1.00 28.03 251 ASN B C 1
ATOM 4660 O O . ASN B 1 251 ? -64.876 21.731 -72.102 1.00 29.51 251 ASN B O 1
ATOM 4665 N N . PRO B 1 252 ? -67.033 22.297 -71.752 1.00 34.06 252 PRO B N 1
ATOM 4666 C CA . PRO B 1 252 ? -67.190 23.009 -73.029 1.00 28.75 252 PRO B CA 1
ATOM 4667 C C . PRO B 1 252 ? -66.702 24.451 -73.044 1.00 31.55 252 PRO B C 1
ATOM 4668 O O . PRO B 1 252 ? -66.605 25.011 -74.137 1.00 31.12 252 PRO B O 1
ATOM 4672 N N . MET B 1 253 ? -66.405 25.047 -71.891 1.00 30.60 253 MET B N 1
ATOM 4673 C CA . MET B 1 253 ? -65.963 26.442 -71.877 1.00 32.19 253 MET B CA 1
ATOM 4674 C C . MET B 1 253 ? -64.508 26.568 -72.304 1.00 29.04 253 MET B C 1
ATOM 4675 O O . MET B 1 253 ? -63.650 25.833 -71.813 1.00 24.83 253 MET B O 1
ATOM 4680 N N . ASN B 1 254 ? -64.226 27.513 -73.197 1.00 28.55 254 ASN B N 1
ATOM 4681 C CA . ASN B 1 254 ? -62.852 27.765 -73.604 1.00 26.85 254 ASN B CA 1
ATOM 4682 C C . ASN B 1 254 ? -61.996 28.187 -72.414 1.00 27.03 254 ASN B C 1
ATOM 4683 O O . ASN B 1 254 ? -62.427 28.994 -71.590 1.00 28.73 254 ASN B O 1
ATOM 4688 N N . PRO B 1 255 ? -60.792 27.610 -72.301 1.00 24.55 255 PRO B N 1
ATOM 4689 C CA . PRO B 1 255 ? -59.886 27.892 -71.183 1.00 24.39 255 PRO B CA 1
ATOM 4690 C C . PRO B 1 255 ? -59.687 29.389 -70.956 1.00 26.83 255 PRO B C 1
ATOM 4691 O O . PRO B 1 255 ? -59.566 29.833 -69.805 1.00 24.03 255 PRO B O 1
ATOM 4695 N N . LYS B 1 256 ? -59.688 30.171 -72.031 1.00 27.13 256 LYS B N 1
ATOM 4696 C CA . LYS B 1 256 ? -59.504 31.608 -71.872 1.00 25.69 256 LYS B CA 1
ATOM 4697 C C . LYS B 1 256 ? -60.587 32.257 -70.991 1.00 26.88 256 LYS B C 1
ATOM 4698 O O . LYS B 1 256 ? -60.331 33.270 -70.334 1.00 27.96 256 LYS B O 1
ATOM 4704 N N . LYS B 1 257 ? -61.773 31.653 -70.920 1.00 27.55 257 LYS B N 1
ATOM 4705 C CA . LYS B 1 257 ? -62.829 32.193 -70.060 1.00 27.03 257 LYS B CA 1
ATOM 4706 C C . LYS B 1 257 ? -62.505 32.030 -68.576 1.00 28.35 257 LYS B C 1
ATOM 4707 O O . LYS B 1 257 ? -63.161 32.636 -67.730 1.00 25.15 257 LYS B O 1
ATOM 4713 N N . TYR B 1 258 ? -61.502 31.210 -68.250 1.00 26.62 258 TYR B N 1
ATOM 4714 C CA . TYR B 1 258 ? -61.172 30.965 -66.846 1.00 26.61 258 TYR B CA 1
ATOM 4715 C C . TYR B 1 258 ? -60.067 31.877 -66.315 1.00 26.39 258 TYR B C 1
ATOM 4716 O O . TYR B 1 258 ? -59.740 31.825 -65.135 1.00 29.54 258 TYR B O 1
ATOM 4725 N N . LEU B 1 259 ? -59.493 32.719 -67.168 1.00 26.59 259 LEU B N 1
ATOM 4726 C CA . LEU B 1 259 ? -58.558 33.720 -66.668 1.00 24.95 259 LEU B CA 1
ATOM 4727 C C . LEU B 1 259 ? -59.319 34.639 -65.721 1.00 26.60 259 LEU B C 1
ATOM 4728 O O . LEU B 1 259 ? -60.348 35.222 -66.087 1.00 28.31 259 LEU B O 1
ATOM 4733 N N . GLY B 1 260 ? -58.834 34.741 -64.491 1.00 27.74 260 GLY B N 1
ATOM 4734 C CA . GLY B 1 260 ? -59.529 35.498 -63.468 1.00 29.91 260 GLY B CA 1
ATOM 4735 C C . GLY B 1 260 ? -60.245 34.569 -62.503 1.00 27.85 260 GLY B C 1
ATOM 4736 O O . GLY B 1 260 ? -60.792 35.014 -61.497 1.00 29.62 260 GLY B O 1
ATOM 4737 N N . SER B 1 261 ? -60.251 33.274 -62.804 1.00 23.61 261 SER B N 1
ATOM 4738 C CA . SER B 1 261 ? -60.949 32.318 -61.944 1.00 28.80 261 SER B CA 1
ATOM 4739 C C . SER B 1 261 ? -60.025 31.516 -61.000 1.00 29.01 261 SER B C 1
ATOM 4740 O O . SER B 1 261 ? -60.499 30.672 -60.227 1.00 26.96 261 SER B O 1
ATOM 4743 N N . PHE B 1 262 ? -58.718 31.772 -61.064 1.00 22.15 262 PHE B N 1
ATOM 4744 C CA . PHE B 1 262 ? -57.781 31.124 -60.144 1.00 21.43 262 PHE B CA 1
ATOM 4745 C C . PHE B 1 262 ? -56.587 32.036 -59.939 1.00 20.40 262 PHE B C 1
ATOM 4746 O O . PHE B 1 262 ? -56.420 33.021 -60.668 1.00 20.77 262 PHE B O 1
ATOM 4754 N N . TYR B 1 263 ? -55.761 31.709 -58.950 1.00 19.67 263 TYR B N 1
ATOM 4755 C CA . TYR B 1 263 ? -54.611 32.536 -58.566 1.00 17.02 263 TYR B CA 1
ATOM 4756 C C . TYR B 1 263 ? -53.309 31.886 -59.052 1.00 16.46 263 TYR B C 1
ATOM 4757 O O . TYR B 1 263 ? -53.292 30.691 -59.368 1.00 15.21 263 TYR B O 1
ATOM 4766 N N . THR B 1 264 ? -52.231 32.665 -59.138 1.00 13.41 264 THR B N 1
ATOM 4767 C CA . THR B 1 264 ? -50.891 32.086 -59.232 1.00 15.56 264 THR B CA 1
ATOM 4768 C C . THR B 1 264 ? -50.024 32.817 -58.238 1.00 16.94 264 THR B C 1
ATOM 4769 O O . THR B 1 264 ? -50.354 33.938 -57.838 1.00 17.44 264 THR B O 1
ATOM 4773 N N . ASP B 1 265 ? -48.910 32.221 -57.831 1.00 16.12 265 ASP B N 1
ATOM 4774 C CA . ASP B 1 265 ? -47.938 33.019 -57.104 1.00 17.28 265 ASP B CA 1
ATOM 4775 C C . ASP B 1 265 ? -47.192 33.938 -58.075 1.00 17.19 265 ASP B C 1
ATOM 4776 O O . ASP B 1 265 ? -47.342 33.809 -59.295 1.00 19.30 265 ASP B O 1
ATOM 4781 N N . ALA B 1 266 ? -46.390 34.862 -57.551 1.00 17.38 266 ALA B N 1
ATOM 4782 C CA . ALA B 1 266 ? -45.743 35.864 -58.416 1.00 19.18 266 ALA B CA 1
ATOM 4783 C C . ALA B 1 266 ? -44.300 35.508 -58.752 1.00 17.48 266 ALA B C 1
ATOM 4784 O O . ALA B 1 266 ? -43.525 36.377 -59.171 1.00 16.51 266 ALA B O 1
ATOM 4786 N N . LEU B 1 267 ? -43.935 34.241 -58.562 1.00 17.11 267 LEU B N 1
ATOM 4787 C CA . LEU B 1 267 ? -42.525 33.828 -58.634 1.00 17.50 267 LEU B CA 1
ATOM 4788 C C . LEU B 1 267 ? -42.088 33.514 -60.061 1.00 16.51 267 LEU B C 1
ATOM 4789 O O . LEU B 1 267 ? -42.043 32.349 -60.464 1.00 13.47 267 LEU B O 1
ATOM 4794 N N . VAL B 1 268 ? -41.756 34.561 -60.822 1.00 15.84 268 VAL B N 1
ATOM 4795 C CA . VAL B 1 268 ? -41.330 34.409 -62.214 1.00 15.89 268 VAL B CA 1
ATOM 4796 C C . VAL B 1 268 ? -40.006 35.144 -62.493 1.00 16.85 268 VAL B C 1
ATOM 4797 O O . VAL B 1 268 ? -39.514 35.134 -63.619 1.00 18.82 268 VAL B O 1
ATOM 4801 N N . HIS B 1 269 ? -39.450 35.776 -61.457 1.00 14.84 269 HIS B N 1
ATOM 4802 C CA . HIS B 1 269 ? -38.082 36.333 -61.477 1.00 19.05 269 HIS B CA 1
ATOM 4803 C C . HIS B 1 269 ? -37.863 37.607 -62.318 1.00 23.44 269 HIS B C 1
ATOM 4804 O O . HIS B 1 269 ? -37.197 38.552 -61.862 1.00 22.53 269 HIS B O 1
ATOM 4811 N N . ASP B 1 270 ? -38.447 37.645 -63.515 1.00 19.01 270 ASP B N 1
ATOM 4812 C CA . ASP B 1 270 ? -38.237 38.745 -64.447 1.00 18.50 270 ASP B CA 1
ATOM 4813 C C . ASP B 1 270 ? -39.423 39.701 -64.553 1.00 18.29 270 ASP B C 1
ATOM 4814 O O . ASP B 1 270 ? -40.572 39.267 -64.541 1.00 16.41 270 ASP B O 1
ATOM 4819 N N . PRO B 1 271 ? -39.140 41.019 -64.670 1.00 18.03 271 PRO B N 1
ATOM 4820 C CA . PRO B 1 271 ? -40.216 42.014 -64.789 1.00 15.55 271 PRO B CA 1
ATOM 4821 C C . PRO B 1 271 ? -41.119 41.780 -66.002 1.00 16.38 271 PRO B C 1
ATOM 4822 O O . PRO B 1 271 ? -42.345 41.906 -65.866 1.00 18.33 271 PRO B O 1
ATOM 4826 N N . LEU B 1 272 ? -40.543 41.460 -67.165 1.00 20.74 272 LEU B N 1
ATOM 4827 C CA . LEU B 1 272 ? -41.368 41.228 -68.352 1.00 19.33 272 LEU B CA 1
ATOM 4828 C C . LEU B 1 272 ? -42.339 40.074 -68.091 1.00 20.29 272 LEU B C 1
ATOM 4829 O O . LEU B 1 272 ? -43.524 40.114 -68.489 1.00 19.15 272 LEU B O 1
ATOM 4834 N N . SER B 1 273 ? -41.857 39.058 -67.382 1.00 14.71 273 SER B N 1
ATOM 4835 C CA . SER B 1 273 ? -42.728 37.949 -67.030 1.00 15.87 273 SER B CA 1
ATOM 4836 C C . SER B 1 273 ? -43.777 38.332 -65.985 1.00 16.75 273 SER B C 1
ATOM 4837 O O . SER B 1 273 ? -44.943 37.936 -66.095 1.00 16.69 273 SER B O 1
ATOM 4840 N N . LEU B 1 274 ? -43.376 39.091 -64.970 1.00 16.26 274 LEU B N 1
ATOM 4841 C CA . LEU B 1 274 ? -44.331 39.536 -63.962 1.00 16.44 274 LEU B CA 1
ATOM 4842 C C . LEU B 1 274 ? -45.427 40.384 -64.589 1.00 16.36 274 LEU B C 1
ATOM 4843 O O . LEU B 1 274 ? -46.609 40.216 -64.270 1.00 16.88 274 LEU B O 1
ATOM 4848 N N . LYS B 1 275 ? -45.035 41.280 -65.495 1.00 18.23 275 LYS B N 1
ATOM 4849 C CA . LYS B 1 275 ? -46.001 42.142 -66.185 1.00 18.65 275 LYS B CA 1
ATOM 4850 C C . LYS B 1 275 ? -46.998 41.315 -67.006 1.00 20.10 275 LYS B C 1
ATOM 4851 O O . LYS B 1 275 ? -48.215 41.528 -66.917 1.00 18.79 275 LYS B O 1
ATOM 4857 N N . LEU B 1 276 ? -46.493 40.354 -67.779 1.00 18.60 276 LEU B N 1
ATOM 4858 C CA . LEU B 1 276 ? -47.391 39.471 -68.540 1.00 17.07 276 LEU B CA 1
ATOM 4859 C C . LEU B 1 276 ? -48.303 38.701 -67.600 1.00 20.34 276 LEU B C 1
ATOM 4860 O O . LEU B 1 276 ? -49.503 38.554 -67.871 1.00 16.72 276 LEU B O 1
ATOM 4865 N N . LEU B 1 277 ? -47.732 38.206 -66.496 1.00 17.80 277 LEU B N 1
ATOM 4866 C CA . LEU B 1 277 ? -48.494 37.429 -65.526 1.00 17.49 277 LEU B CA 1
ATOM 4867 C C . LEU B 1 277 ? -49.675 38.244 -65.029 1.00 18.85 277 LEU B C 1
ATOM 4868 O O . LEU B 1 277 ? -50.802 37.753 -65.008 1.00 20.03 277 LEU B O 1
ATOM 4873 N N . THR B 1 278 ? -49.438 39.496 -64.649 1.00 17.56 278 THR B N 1
ATOM 4874 C CA . THR B 1 278 ? -50.547 40.327 -64.180 1.00 20.53 278 THR B CA 1
ATOM 4875 C C . THR B 1 278 ? -51.529 40.732 -65.288 1.00 21.09 278 THR B C 1
ATOM 4876 O O . THR B 1 278 ? -52.729 40.813 -65.033 1.00 19.88 278 THR B O 1
ATOM 4880 N N . ASP B 1 279 ? -51.031 41.000 -66.496 1.00 18.66 279 ASP B N 1
ATOM 4881 C CA . ASP B 1 279 ? -51.920 41.226 -67.647 1.00 20.61 279 ASP B CA 1
ATOM 4882 C C . ASP B 1 279 ? -52.869 40.062 -67.939 1.00 23.65 279 ASP B C 1
ATOM 4883 O O . ASP B 1 279 ? -54.018 40.284 -68.328 1.00 22.61 279 ASP B O 1
ATOM 4888 N N . VAL B 1 280 ? -52.386 38.827 -67.779 1.00 20.50 280 VAL B N 1
ATOM 4889 C CA . VAL B 1 280 ? -53.163 37.631 -68.156 1.00 17.88 280 VAL B CA 1
ATOM 4890 C C . VAL B 1 280 ? -54.009 37.097 -67.012 1.00 21.93 280 VAL B C 1
ATOM 4891 O O . VAL B 1 280 ? -55.194 36.815 -67.189 1.00 23.46 280 VAL B O 1
ATOM 4895 N N . ILE B 1 281 ? -53.391 36.946 -65.842 1.00 17.76 281 ILE B N 1
ATOM 4896 C CA . ILE B 1 281 ? -54.047 36.356 -64.683 1.00 21.55 281 ILE B CA 1
ATOM 4897 C C . ILE B 1 281 ? -54.906 37.415 -63.975 1.00 24.42 281 ILE B C 1
ATOM 4898 O O . ILE B 1 281 ? -56.017 37.135 -63.517 1.00 24.96 281 ILE B O 1
ATOM 4903 N N . GLY B 1 282 ? -54.409 38.647 -63.921 1.00 20.18 282 GLY B N 1
ATOM 4904 C CA . GLY B 1 282 ? -55.160 39.718 -63.294 1.00 21.72 282 GLY B CA 1
ATOM 4905 C C . GLY B 1 282 ? -54.479 40.229 -62.044 1.00 20.47 282 GLY B C 1
ATOM 4906 O O . GLY B 1 282 ? -53.893 39.452 -61.274 1.00 23.84 282 GLY B O 1
ATOM 4907 N N . LYS B 1 283 ? -54.561 41.541 -61.837 1.00 19.59 283 LYS B N 1
ATOM 4908 C CA . LYS B 1 283 ? -53.952 42.201 -60.683 1.00 23.92 283 LYS B CA 1
ATOM 4909 C C . LYS B 1 283 ? -54.518 41.740 -59.325 1.00 19.52 283 LYS B C 1
ATOM 4910 O O . LYS B 1 283 ? -53.849 41.883 -58.302 1.00 21.24 283 LYS B O 1
ATOM 4916 N N . ASP B 1 284 ? -55.740 41.199 -59.309 1.00 18.61 284 ASP B N 1
ATOM 4917 C CA . ASP B 1 284 ? -56.328 40.673 -58.069 1.00 22.03 284 ASP B CA 1
ATOM 4918 C C . ASP B 1 284 ? -56.050 39.175 -57.864 1.00 21.65 284 ASP B C 1
ATOM 4919 O O . ASP B 1 284 ? -56.528 38.583 -56.899 1.00 21.00 284 ASP B O 1
ATOM 4924 N N . LYS B 1 285 ? -55.307 38.559 -58.774 1.00 17.44 285 LYS B N 1
ATOM 4925 C CA . LYS B 1 285 ? -55.094 37.104 -58.725 1.00 18.79 285 LYS B CA 1
ATOM 4926 C C . LYS B 1 285 ? -53.634 36.659 -58.612 1.00 17.59 285 LYS B C 1
ATOM 4927 O O . LYS B 1 285 ? -53.339 35.462 -58.675 1.00 18.53 285 LYS B O 1
ATOM 4933 N N . VAL B 1 286 ? -52.726 37.615 -58.448 1.00 17.85 286 VAL B N 1
ATOM 4934 C CA . VAL B 1 286 ? -51.292 37.313 -58.364 1.00 15.52 286 VAL B CA 1
ATOM 4935 C C . VAL B 1 286 ? -50.778 37.568 -56.943 1.00 18.97 286 VAL B C 1
ATOM 4936 O O . VAL B 1 286 ? -50.938 38.665 -56.399 1.00 18.70 286 VAL B O 1
ATOM 4940 N N . ILE B 1 287 ? -50.153 36.547 -56.362 1.00 16.66 287 ILE B N 1
ATOM 4941 C CA . ILE B 1 287 ? -49.782 36.542 -54.944 1.00 17.12 287 ILE B CA 1
ATOM 4942 C C . ILE B 1 287 ? -48.277 36.377 -54.749 1.00 17.75 287 ILE B C 1
ATOM 4943 O O . ILE B 1 287 ? -47.687 35.434 -55.277 1.00 17.04 287 ILE B O 1
ATOM 4948 N N . LEU B 1 288 ? -47.664 37.282 -53.986 1.00 16.28 288 LEU B N 1
ATOM 4949 C CA . LEU B 1 288 ? -46.238 37.181 -53.659 1.00 17.53 288 LEU B CA 1
ATOM 4950 C C . LEU B 1 288 ? -45.917 35.838 -53.009 1.00 19.92 288 LEU B C 1
ATOM 4951 O O . LEU B 1 288 ? -46.551 35.445 -52.037 1.00 16.08 288 LEU B O 1
ATOM 4956 N N . GLY B 1 289 ? -44.905 35.159 -53.536 1.00 16.80 289 GLY B N 1
ATOM 4957 C CA . GLY B 1 289 ? -44.506 33.863 -53.021 1.00 18.05 289 GLY B CA 1
ATOM 4958 C C . GLY B 1 289 ? -43.054 33.730 -53.393 1.00 19.38 289 GLY B C 1
ATOM 4959 O O . GLY B 1 289 ? -42.602 34.231 -54.432 1.00 18.41 289 GLY B O 1
ATOM 4960 N N . THR B 1 290 ? -42.305 33.044 -52.557 1.00 14.17 290 THR B N 1
ATOM 4961 C CA . THR B 1 290 ? -40.875 33.195 -52.628 1.00 17.35 290 THR B CA 1
ATOM 4962 C C . THR B 1 290 ? -40.076 31.870 -52.777 1.00 17.35 290 THR B C 1
ATOM 4963 O O . THR B 1 290 ? -38.894 31.892 -53.127 1.00 16.22 290 THR B O 1
ATOM 4967 N N . ASP B 1 291 ? -40.725 30.730 -52.533 1.00 15.24 291 ASP B N 1
ATOM 4968 C CA . ASP B 1 291 ? -40.037 29.427 -52.462 1.00 16.92 291 ASP B CA 1
ATOM 4969 C C . ASP B 1 291 ? -38.936 29.411 -51.375 1.00 16.94 291 ASP B C 1
ATOM 4970 O O . ASP B 1 291 ? -37.965 28.667 -51.466 1.00 18.41 291 ASP B O 1
ATOM 4975 N N . TYR B 1 292 ? -39.095 30.239 -50.348 1.00 16.48 292 TYR B N 1
ATOM 4976 C CA . TYR B 1 292 ? -38.171 30.240 -49.215 1.00 19.27 292 TYR B CA 1
ATOM 4977 C C . TYR B 1 292 ? -38.169 28.848 -48.578 1.00 18.20 292 TYR B C 1
ATOM 4978 O O . TYR B 1 292 ? -39.224 28.232 -48.450 1.00 17.73 292 TYR B O 1
ATOM 4987 N N . PRO B 1 293 ? -36.991 28.341 -48.170 1.00 16.41 293 PRO B N 1
ATOM 4988 C CA . PRO B 1 293 ? -35.666 28.962 -48.171 1.00 15.97 293 PRO B CA 1
ATOM 4989 C C . PRO B 1 293 ? -34.790 28.474 -49.313 1.00 17.72 293 PRO B C 1
ATOM 4990 O O . PRO B 1 293 ? -33.565 28.552 -49.191 1.00 16.72 293 PRO B O 1
ATOM 4994 N N . PHE B 1 294 ? -35.396 27.992 -50.393 1.00 15.24 294 PHE B N 1
ATOM 4995 C CA . PHE B 1 294 ? -34.645 27.398 -51.490 1.00 18.88 294 PHE B CA 1
ATOM 4996 C C . PHE B 1 294 ? -34.061 28.441 -52.451 1.00 21.46 294 PHE B C 1
ATOM 4997 O O . PHE B 1 294 ? -34.690 29.467 -52.727 1.00 17.74 294 PHE B O 1
ATOM 5005 N N . PRO B 1 295 ? -32.846 28.178 -52.965 1.00 19.90 295 PRO B N 1
ATOM 5006 C CA . PRO B 1 295 ? -32.137 29.182 -53.772 1.00 20.71 295 PRO B CA 1
ATOM 5007 C C . PRO B 1 295 ? -32.803 29.494 -55.103 1.00 20.96 295 PRO B C 1
ATOM 5008 O O . PRO B 1 295 ? -32.541 30.569 -55.642 1.00 20.04 295 PRO B O 1
ATOM 5012 N N . LEU B 1 296 ? -33.630 28.594 -55.638 1.00 18.50 296 LEU B N 1
ATOM 5013 C CA . LEU B 1 296 ? -34.312 28.889 -56.906 1.00 17.04 296 LEU B CA 1
ATOM 5014 C C . LEU B 1 296 ? -35.435 29.906 -56.701 1.00 18.80 296 LEU B C 1
ATOM 5015 O O . LEU B 1 296 ? -36.064 30.345 -57.653 1.00 20.05 296 LEU B O 1
ATOM 5020 N N . GLY B 1 297 ? -35.698 30.276 -55.456 1.00 19.46 297 GLY B N 1
ATOM 5021 C CA . GLY B 1 297 ? -36.739 31.252 -55.183 1.00 18.84 297 GLY B CA 1
ATOM 5022 C C . GLY B 1 297 ? -36.230 32.685 -55.218 1.00 21.05 297 GLY B C 1
ATOM 5023 O O . GLY B 1 297 ? -35.120 32.943 -55.712 1.00 23.76 297 GLY B O 1
ATOM 5024 N N . GLU B 1 298 ? -37.032 33.614 -54.695 1.00 18.94 298 GLU B N 1
ATOM 5025 C CA . GLU B 1 298 ? -36.672 35.038 -54.716 1.00 23.60 298 GLU B CA 1
ATOM 5026 C C . GLU B 1 298 ? -35.862 35.374 -53.477 1.00 24.37 298 GLU B C 1
ATOM 5027 O O . GLU B 1 298 ? -36.358 35.290 -52.356 1.00 23.38 298 GLU B O 1
ATOM 5033 N N . LEU B 1 299 ? -34.611 35.769 -53.690 1.00 26.13 299 LEU B N 1
ATOM 5034 C CA . LEU B 1 299 ? -33.666 35.981 -52.594 1.00 28.00 299 LEU B CA 1
ATOM 5035 C C . LEU B 1 299 ? -34.028 37.225 -51.763 1.00 28.96 299 LEU B C 1
ATOM 5036 O O . LEU B 1 299 ? -33.808 37.260 -50.542 1.00 28.05 299 LEU B O 1
ATOM 5041 N N . GLU B 1 300 ? -34.620 38.226 -52.413 1.00 22.60 300 GLU B N 1
ATOM 5042 C CA . GLU B 1 300 ? -35.164 39.387 -51.692 1.00 24.72 300 GLU B CA 1
ATOM 5043 C C . GLU B 1 300 ? -36.673 39.447 -51.886 1.00 23.19 300 GLU B C 1
ATOM 5044 O O . GLU B 1 300 ? -37.141 39.922 -52.914 1.00 20.65 300 GLU B O 1
ATOM 5050 N N . PRO B 1 301 ? -37.444 38.980 -50.889 1.00 24.34 301 PRO B N 1
ATOM 5051 C CA . PRO B 1 301 ? -38.902 38.870 -51.044 1.00 20.03 301 PRO B CA 1
ATOM 5052 C C . PRO B 1 301 ? -39.581 40.195 -51.387 1.00 25.18 301 PRO B C 1
ATOM 5053 O O . PRO B 1 301 ? -39.438 41.184 -50.652 1.00 21.02 301 PRO B O 1
ATOM 5057 N N . GLY B 1 302 ? -40.308 40.212 -52.506 1.00 18.15 302 GLY B N 1
ATOM 5058 C CA . GLY B 1 302 ? -41.111 41.365 -52.883 1.00 18.60 302 GLY B CA 1
ATOM 5059 C C . GLY B 1 302 ? -40.336 42.390 -53.682 1.00 21.07 302 GLY B C 1
ATOM 5060 O O . GLY B 1 302 ? -40.900 43.389 -54.147 1.00 19.80 302 GLY B O 1
ATOM 5061 N N . LYS B 1 303 ? -39.040 42.151 -53.847 1.00 18.92 303 LYS B N 1
ATOM 5062 C CA . LYS B 1 303 ? -38.183 43.131 -54.492 1.00 19.63 303 LYS B CA 1
ATOM 5063 C C . LYS B 1 303 ? -38.555 43.321 -55.966 1.00 22.37 303 LYS B C 1
ATOM 5064 O O . LYS B 1 303 ? -38.519 44.434 -56.487 1.00 18.83 303 LYS B O 1
ATOM 5070 N N . LEU B 1 304 ? -38.925 42.244 -56.642 1.00 19.42 304 LEU B N 1
ATOM 5071 C CA . LEU B 1 304 ? -39.270 42.365 -58.054 1.00 18.91 304 LEU B CA 1
ATOM 5072 C C . LEU B 1 304 ? -40.542 43.203 -58.186 1.00 20.43 304 LEU B C 1
ATOM 5073 O O . LEU B 1 304 ? -40.605 44.134 -58.999 1.00 18.86 304 LEU B O 1
ATOM 5078 N N . ILE B 1 305 ? -41.540 42.899 -57.359 1.00 16.01 305 ILE B N 1
ATOM 5079 C CA . ILE B 1 305 ? -42.781 43.669 -57.350 1.00 18.43 305 ILE B CA 1
ATOM 5080 C C . ILE B 1 305 ? -42.500 45.165 -57.107 1.00 21.77 305 ILE B C 1
ATOM 5081 O O . ILE B 1 305 ? -42.935 46.027 -57.880 1.00 17.74 305 ILE B O 1
ATOM 5086 N N . GLU B 1 306 ? -41.736 45.460 -56.060 1.00 24.59 306 GLU B N 1
ATOM 5087 C CA . GLU B 1 306 ? -41.385 46.840 -55.706 1.00 23.84 306 GLU B CA 1
ATOM 5088 C C . GLU B 1 306 ? -40.672 47.600 -56.841 1.00 22.53 306 GLU B C 1
ATOM 5089 O O . GLU B 1 306 ? -40.754 48.825 -56.924 1.00 23.23 306 GLU B O 1
ATOM 5095 N N . SER B 1 307 ? -40.002 46.871 -57.729 1.00 21.55 307 SER B N 1
ATOM 5096 C CA . SER B 1 307 ? -39.182 47.487 -58.776 1.00 22.04 307 SER B CA 1
ATOM 5097 C C . SER B 1 307 ? -39.964 47.794 -60.057 1.00 25.77 307 SER B C 1
ATOM 5098 O O . SER B 1 307 ? -39.403 48.311 -61.040 1.00 26.09 307 SER B O 1
ATOM 5101 N N . MET B 1 308 ? -41.260 47.495 -60.054 1.00 21.73 308 MET B N 1
ATOM 5102 C CA . MET B 1 308 ? -42.041 47.572 -61.287 1.00 22.73 308 MET B CA 1
ATOM 5103 C C . MET B 1 308 ? -42.569 48.987 -61.476 1.00 21.83 308 MET B C 1
ATOM 5104 O O . MET B 1 308 ? -43.505 49.398 -60.797 1.00 19.71 308 MET B O 1
ATOM 5109 N N . GLU B 1 309 ? -42.009 49.736 -62.410 1.00 21.09 309 GLU B N 1
ATOM 5110 C CA . GLU B 1 309 ? -42.520 51.095 -62.589 1.00 24.88 309 GLU B CA 1
ATOM 5111 C C . GLU B 1 309 ? -43.923 51.090 -63.191 1.00 25.30 309 GLU B C 1
ATOM 5112 O O . GLU B 1 309 ? -44.659 52.075 -63.070 1.00 27.27 309 GLU B O 1
ATOM 5118 N N . GLU B 1 310 ? -44.305 49.949 -63.773 1.00 23.83 310 GLU B N 1
ATOM 5119 C CA . GLU B 1 310 ? -45.625 49.770 -64.381 1.00 25.53 310 GLU B CA 1
ATOM 5120 C C . GLU B 1 310 ? -46.750 49.737 -63.362 1.00 29.90 310 GLU B C 1
ATOM 5121 O O . GLU B 1 310 ? -47.893 50.090 -63.680 1.00 31.71 310 GLU B O 1
ATOM 5127 N N . PHE B 1 311 ? -46.436 49.278 -62.151 1.00 24.05 311 PHE B N 1
ATOM 5128 C CA . PHE B 1 311 ? -47.452 49.097 -61.117 1.00 24.76 311 PHE B CA 1
ATOM 5129 C C . PHE B 1 311 ? -47.573 50.334 -60.242 1.00 24.13 311 PHE B C 1
ATOM 5130 O O . PHE B 1 311 ? -46.556 50.915 -59.826 1.00 25.83 311 PHE B O 1
ATOM 5138 N N . ASP B 1 312 ? -48.807 50.729 -59.942 1.00 23.99 312 ASP B N 1
ATOM 5139 C CA . ASP B 1 312 ? -49.003 51.788 -58.973 1.00 26.14 312 ASP B CA 1
ATOM 5140 C C . ASP B 1 312 ? -48.895 51.194 -57.569 1.00 27.71 312 ASP B C 1
ATOM 5141 O O . ASP B 1 312 ? -48.698 49.980 -57.406 1.00 22.17 312 ASP B O 1
ATOM 5146 N N . GLU B 1 313 ? -48.997 52.037 -56.554 1.00 23.71 313 GLU B N 1
ATOM 5147 C CA . GLU B 1 313 ? -48.776 51.569 -55.199 1.00 29.21 313 GLU B CA 1
ATOM 5148 C C . GLU B 1 313 ? -49.909 50.660 -54.720 1.00 28.76 313 GLU B C 1
ATOM 5149 O O . GLU B 1 313 ? -49.682 49.735 -53.936 1.00 27.25 313 GLU B O 1
ATOM 5155 N N . GLU B 1 314 ? -51.124 50.893 -55.206 1.00 27.02 314 GLU B N 1
ATOM 5156 C CA . GLU B 1 314 ? -52.229 50.034 -54.803 1.00 29.55 314 GLU B CA 1
ATOM 5157 C C . GLU B 1 314 ? -52.012 48.622 -55.341 1.00 28.97 314 GLU B C 1
ATOM 5158 O O . GLU B 1 314 ? -52.278 47.629 -54.649 1.00 25.44 314 GLU B O 1
ATOM 5164 N N . THR B 1 315 ? -51.542 48.544 -56.583 1.00 25.71 315 THR B N 1
ATOM 5165 C CA . THR B 1 315 ? -51.297 47.258 -57.237 1.00 23.12 315 THR B CA 1
ATOM 5166 C C . THR B 1 315 ? -50.191 46.493 -56.544 1.00 22.73 315 THR B C 1
ATOM 5167 O O . THR B 1 315 ? -50.320 45.285 -56.310 1.00 20.02 315 THR B O 1
ATOM 5171 N N . LYS B 1 316 ? -49.107 47.188 -56.204 1.00 18.08 316 LYS B N 1
ATOM 5172 C CA . LYS B 1 316 ? -48.024 46.549 -55.463 1.00 24.13 316 LYS B CA 1
ATOM 5173 C C . LYS B 1 316 ? -48.507 45.975 -54.138 1.00 24.06 316 LYS B C 1
ATOM 5174 O O . LYS B 1 316 ? -48.079 44.881 -53.748 1.00 21.00 316 LYS B O 1
ATOM 5180 N N . ASN B 1 317 ? -49.411 46.685 -53.458 1.00 20.34 317 ASN B N 1
ATOM 5181 C CA . ASN B 1 317 ? -49.938 46.190 -52.177 1.00 25.79 317 ASN B CA 1
ATOM 5182 C C . ASN B 1 317 ? -50.904 45.002 -52.319 1.00 22.41 317 ASN B C 1
ATOM 5183 O O . ASN B 1 317 ? -51.052 44.184 -51.395 1.00 20.73 317 ASN B O 1
ATOM 5188 N N . LYS B 1 318 ? -51.556 44.892 -53.473 1.00 21.04 318 LYS B N 1
ATOM 5189 C CA . LYS B 1 318 ? -52.368 43.714 -53.742 1.00 20.71 318 LYS B CA 1
ATOM 5190 C C . LYS B 1 318 ? -51.458 42.495 -53.877 1.00 20.14 318 LYS B C 1
ATOM 5191 O O . LYS B 1 318 ? -51.669 41.459 -53.236 1.00 16.17 318 LYS B O 1
ATOM 5197 N N . LEU B 1 319 ? -50.431 42.637 -54.703 1.00 18.21 319 LEU B N 1
ATOM 5198 C CA . LEU B 1 319 ? -49.492 41.553 -54.960 1.00 19.80 319 LEU B CA 1
ATOM 5199 C C . LEU B 1 319 ? -48.719 41.179 -53.698 1.00 19.88 319 LEU B C 1
ATOM 5200 O O . LEU B 1 319 ? -48.414 40.011 -53.477 1.00 19.61 319 LEU B O 1
ATOM 5205 N N . LYS B 1 320 ? -48.408 42.170 -52.865 1.00 17.74 320 LYS B N 1
ATOM 5206 C CA . LYS B 1 320 ? -47.617 41.931 -51.655 1.00 22.54 320 LYS B CA 1
ATOM 5207 C C . LYS B 1 320 ? -48.374 41.263 -50.494 1.00 20.80 320 LYS B C 1
ATOM 5208 O O . LYS B 1 320 ? -47.765 40.539 -49.701 1.00 21.38 320 LYS B O 1
ATOM 5214 N N . ALA B 1 321 ? -49.688 41.485 -50.399 1.00 18.40 321 ALA B N 1
ATOM 5215 C CA . ALA B 1 321 ? -50.438 41.033 -49.228 1.00 19.60 321 ALA B CA 1
ATOM 5216 C C . ALA B 1 321 ? -51.932 40.885 -49.457 1.00 20.54 321 ALA B C 1
ATOM 5217 O O . ALA B 1 321 ? -52.542 39.911 -49.007 1.00 19.03 321 ALA B O 1
ATOM 5219 N N . GLY B 1 322 ? -52.528 41.882 -50.100 1.00 22.54 322 GLY B N 1
ATOM 5220 C CA . GLY B 1 322 ? -53.965 41.903 -50.298 1.00 19.28 322 GLY B CA 1
ATOM 5221 C C . GLY B 1 322 ? -54.506 40.645 -50.947 1.00 21.11 322 GLY B C 1
ATOM 5222 O O . GLY B 1 322 ? -55.470 40.047 -50.457 1.00 21.74 322 GLY B O 1
ATOM 5223 N N . ASN B 1 323 ? -53.894 40.230 -52.055 1.00 18.50 323 ASN B N 1
ATOM 5224 C CA . ASN B 1 323 ? -54.388 39.059 -52.755 1.00 19.82 323 ASN B CA 1
ATOM 5225 C C . ASN B 1 323 ? -54.253 37.785 -51.926 1.00 20.65 323 ASN B C 1
ATOM 5226 O O . ASN B 1 323 ? -55.123 36.912 -51.984 1.00 18.36 323 ASN B O 1
ATOM 5231 N N . ALA B 1 324 ? -53.169 37.685 -51.159 1.00 20.10 324 ALA B N 1
ATOM 5232 C CA . ALA B 1 324 ? -52.950 36.517 -50.293 1.00 20.76 324 ALA B CA 1
ATOM 5233 C C . ALA B 1 324 ? -54.034 36.417 -49.228 1.00 24.89 324 ALA B C 1
ATOM 5234 O O . ALA B 1 324 ? -54.488 35.322 -48.879 1.00 20.84 324 ALA B O 1
ATOM 5236 N N . LEU B 1 325 ? -54.442 37.563 -48.691 1.00 25.14 325 LEU B N 1
ATOM 5237 C CA . LEU B 1 325 ? -55.470 37.563 -47.649 1.00 24.76 325 LEU B CA 1
ATOM 5238 C C . LEU B 1 325 ? -56.817 37.133 -48.220 1.00 24.12 325 LEU B C 1
ATOM 5239 O O . LEU B 1 325 ? -57.579 36.415 -47.573 1.00 24.80 325 LEU B O 1
ATOM 5244 N N . ALA B 1 326 ? -57.094 37.574 -49.441 1.00 23.11 326 ALA B N 1
ATOM 5245 C CA . ALA B 1 326 ? -58.310 37.196 -50.140 1.00 21.57 326 ALA B CA 1
ATOM 5246 C C . ALA B 1 326 ? -58.304 35.703 -50.523 1.00 23.47 326 ALA B C 1
ATOM 5247 O O . ALA B 1 326 ? -59.304 34.996 -50.353 1.00 22.22 326 ALA B O 1
ATOM 5249 N N . PHE B 1 327 ? -57.187 35.218 -51.057 1.00 23.17 327 PHE B N 1
ATOM 5250 C CA . PHE B 1 327 ? -57.064 33.789 -51.357 1.00 20.34 327 PHE B CA 1
ATOM 5251 C C . PHE B 1 327 ? -57.296 32.896 -50.113 1.00 21.44 327 PHE B C 1
ATOM 5252 O O . PHE B 1 327 ? -58.024 31.894 -50.170 1.00 23.06 327 PHE B O 1
ATOM 5260 N N . LEU B 1 328 ? -56.686 33.270 -48.997 1.00 20.84 328 LEU B N 1
ATOM 5261 C CA . LEU B 1 328 ? -56.721 32.466 -47.776 1.00 23.56 328 LEU B CA 1
ATOM 5262 C C . LEU B 1 328 ? -57.956 32.738 -46.908 1.00 25.16 328 LEU B C 1
ATOM 5263 O O . LEU B 1 328 ? -58.250 31.985 -45.981 1.00 26.78 328 LEU B O 1
ATOM 5268 N N . GLY B 1 329 ? -58.673 33.819 -47.205 1.00 25.59 329 GLY B N 1
ATOM 5269 C CA . GLY B 1 329 ? -59.881 34.158 -46.471 1.00 27.56 329 GLY B CA 1
ATOM 5270 C C . GLY B 1 329 ? -59.573 34.654 -45.076 1.00 26.94 329 GLY B C 1
ATOM 5271 O O . GLY B 1 329 ? -60.278 34.330 -44.119 1.00 30.68 329 GLY B O 1
ATOM 5272 N N . LEU B 1 330 ? -58.512 35.442 -44.952 1.00 26.85 330 LEU B N 1
ATOM 5273 C CA . LEU B 1 330 ? -58.118 35.958 -43.650 1.00 29.66 330 LEU B CA 1
ATOM 5274 C C . LEU B 1 330 ? -58.224 37.477 -43.598 1.00 32.74 330 LEU B C 1
ATOM 5275 O O . LEU B 1 330 ? -58.220 38.145 -44.631 1.00 32.54 330 LEU B O 1
ATOM 5280 N N . GLU B 1 331 ? -58.333 38.020 -42.391 1.00 35.07 331 GLU B N 1
ATOM 5281 C CA . GLU B 1 331 ? -58.374 39.466 -42.217 1.00 38.85 331 GLU B CA 1
ATOM 5282 C C . GLU B 1 331 ? -56.996 39.985 -41.821 1.00 37.16 331 GLU B C 1
ATOM 5283 O O . GLU B 1 331 ? -56.281 39.346 -41.047 1.00 35.32 331 GLU B O 1
ATOM 5289 N N . ARG B 1 332 ? -56.634 41.139 -42.375 1.00 34.49 332 ARG B N 1
ATOM 5290 C CA . ARG B 1 332 ? -55.362 41.805 -42.110 1.00 37.49 332 ARG B CA 1
ATOM 5291 C C . ARG B 1 332 ? -55.158 42.082 -40.618 1.00 38.73 332 ARG B C 1
ATOM 5292 O O . ARG B 1 332 ? -54.028 42.076 -40.105 1.00 35.69 332 ARG B O 1
ATOM 5300 N N . LYS B 1 333 ? -56.274 42.313 -39.935 1.00 42.53 333 LYS B N 1
ATOM 5301 C CA . LYS B 1 333 ? -56.309 42.670 -38.518 1.00 39.94 333 LYS B CA 1
ATOM 5302 C C . LYS B 1 333 ? -55.449 41.751 -37.649 1.00 40.94 333 LYS B C 1
ATOM 5303 O O . LYS B 1 333 ? -54.721 42.217 -36.769 1.00 40.46 333 LYS B O 1
ATOM 5309 N N . GLN B 1 334 ? -55.520 40.450 -37.916 1.00 39.81 334 GLN B N 1
ATOM 5310 C CA . GLN B 1 334 ? -54.819 39.462 -37.100 1.00 39.74 334 GLN B CA 1
ATOM 5311 C C . GLN B 1 334 ? -53.313 39.367 -37.391 1.00 37.29 334 GLN B C 1
ATOM 5312 O O . GLN B 1 334 ? -52.608 38.579 -36.756 1.00 36.50 334 GLN B O 1
ATOM 5318 N N . PHE B 1 335 ? -52.820 40.161 -38.340 1.00 35.73 335 PHE B N 1
ATOM 5319 C CA . PHE B 1 335 ? -51.378 40.229 -38.594 1.00 33.62 335 PHE B CA 1
ATOM 5320 C C . PHE B 1 335 ? -50.854 41.665 -38.478 1.00 39.24 335 PHE B C 1
ATOM 5321 O O . PHE B 1 335 ? -49.641 41.900 -38.445 1.00 33.25 335 PHE B O 1
ATOM 5329 N N . MET C 1 1 ? -48.129 37.090 -93.972 1.00 42.20 1 MET C N 1
ATOM 5330 C CA . MET C 1 1 ? -48.637 37.942 -95.027 1.00 38.67 1 MET C CA 1
ATOM 5331 C C . MET C 1 1 ? -47.488 38.523 -95.842 1.00 38.75 1 MET C C 1
ATOM 5332 O O . MET C 1 1 ? -47.689 39.401 -96.684 1.00 48.54 1 MET C O 1
ATOM 5337 N N . LYS C 1 2 ? -46.280 38.035 -95.585 1.00 31.43 2 LYS C N 1
ATOM 5338 C CA . LYS C 1 2 ? -45.189 38.202 -96.534 1.00 33.35 2 LYS C CA 1
ATOM 5339 C C . LYS C 1 2 ? -44.499 36.844 -96.649 1.00 28.75 2 LYS C C 1
ATOM 5340 O O . LYS C 1 2 ? -44.638 36.156 -97.659 1.00 20.83 2 LYS C O 1
ATOM 5346 N N . ILE C 1 3 ? -43.775 36.446 -95.607 1.00 22.38 3 ILE C N 1
ATOM 5347 C CA . ILE C 1 3 ? -43.081 35.158 -95.640 1.00 19.27 3 ILE C CA 1
ATOM 5348 C C . ILE C 1 3 ? -43.492 34.237 -94.483 1.00 21.18 3 ILE C C 1
ATOM 5349 O O . ILE C 1 3 ? -43.482 34.624 -93.312 1.00 19.48 3 ILE C O 1
ATOM 5354 N N . ASP C 1 4 ? -43.841 33.006 -94.823 1.00 20.80 4 ASP C N 1
ATOM 5355 C CA . ASP C 1 4 ? -44.231 32.016 -93.824 1.00 19.40 4 ASP C CA 1
ATOM 5356 C C . ASP C 1 4 ? -43.039 31.088 -93.610 1.00 20.20 4 ASP C C 1
ATOM 5357 O O . ASP C 1 4 ? -42.729 30.275 -94.474 1.00 19.38 4 ASP C O 1
ATOM 5362 N N . ILE C 1 5 ? -42.354 31.198 -92.479 1.00 17.28 5 ILE C N 1
ATOM 5363 C CA . ILE C 1 5 ? -41.171 30.351 -92.268 1.00 17.36 5 ILE C CA 1
ATOM 5364 C C . ILE C 1 5 ? -41.561 28.932 -91.846 1.00 17.49 5 ILE C C 1
ATOM 5365 O O . ILE C 1 5 ? -40.747 27.999 -91.913 1.00 18.83 5 ILE C O 1
ATOM 5370 N N . HIS C 1 6 ? -42.828 28.753 -91.481 1.00 15.80 6 HIS C N 1
ATOM 5371 C CA . HIS C 1 6 ? -43.249 27.519 -90.822 1.00 17.26 6 HIS C CA 1
ATOM 5372 C C . HIS C 1 6 ? -44.470 26.930 -91.519 1.00 15.94 6 HIS C C 1
ATOM 5373 O O . HIS C 1 6 ? -45.608 27.273 -91.176 1.00 15.95 6 HIS C O 1
ATOM 5380 N N . SER C 1 7 ? -44.250 26.057 -92.503 1.00 15.66 7 SER C N 1
ATOM 5381 C CA . SER C 1 7 ? -45.374 25.410 -93.186 1.00 15.87 7 SER C CA 1
ATOM 5382 C C . SER C 1 7 ? -44.949 24.034 -93.631 1.00 19.15 7 SER C C 1
ATOM 5383 O O . SER C 1 7 ? -43.772 23.813 -93.944 1.00 16.80 7 SER C O 1
ATOM 5386 N N . HIS C 1 8 ? -45.897 23.101 -93.646 1.00 16.99 8 HIS C N 1
ATOM 5387 C CA . HIS C 1 8 ? -45.559 21.725 -93.970 1.00 17.53 8 HIS C CA 1
ATOM 5388 C C . HIS C 1 8 ? -46.181 21.232 -95.274 1.00 18.14 8 HIS C C 1
ATOM 5389 O O . HIS C 1 8 ? -47.248 21.706 -95.683 1.00 15.85 8 HIS C O 1
ATOM 5396 N N . ILE C 1 9 ? -45.512 20.271 -95.906 1.00 17.51 9 ILE C N 1
ATOM 5397 C CA . ILE C 1 9 ? -45.981 19.710 -97.172 1.00 17.58 9 ILE C CA 1
ATOM 5398 C C . ILE C 1 9 ? -45.535 18.246 -97.276 1.00 20.53 9 ILE C C 1
ATOM 5399 O O . ILE C 1 9 ? -44.581 17.835 -96.607 1.00 19.45 9 ILE C O 1
ATOM 5404 N N . LEU C 1 10 ? -46.256 17.453 -98.068 1.00 18.64 10 LEU C N 1
ATOM 5405 C CA . LEU C 1 10 ? -45.938 16.044 -98.269 1.00 19.28 10 LEU C CA 1
ATOM 5406 C C . LEU C 1 10 ? -45.970 15.784 -99.762 1.00 19.85 10 LEU C C 1
ATOM 5407 O O . LEU C 1 10 ? -46.655 16.507 -100.488 1.00 19.53 10 LEU C O 1
ATOM 5412 N N . PRO C 1 11 ? -45.233 14.759 -100.230 1.00 21.85 11 PRO C N 1
ATOM 5413 C CA . PRO C 1 11 ? -45.468 14.288 -101.608 1.00 25.67 11 PRO C CA 1
ATOM 5414 C C . PRO C 1 11 ? -46.909 13.786 -101.701 1.00 20.22 11 PRO C C 1
ATOM 5415 O O . PRO C 1 11 ? -47.456 13.351 -100.689 1.00 21.69 11 PRO C O 1
ATOM 5419 N N . LYS C 1 12 ? -47.535 13.830 -102.863 1.00 25.51 12 LYS C N 1
ATOM 5420 C CA . LYS C 1 12 ? -48.876 13.256 -102.949 1.00 28.99 12 LYS C CA 1
ATOM 5421 C C . LYS C 1 12 ? -48.818 11.734 -102.857 1.00 27.39 12 LYS C C 1
ATOM 5422 O O . LYS C 1 12 ? -49.778 11.106 -102.406 1.00 25.46 12 LYS C O 1
ATOM 5428 N N . GLU C 1 13 ? -47.686 11.158 -103.280 1.00 25.34 13 GLU C N 1
ATOM 5429 C CA . GLU C 1 13 ? -47.484 9.706 -103.247 1.00 30.69 13 GLU C CA 1
ATOM 5430 C C . GLU C 1 13 ? -46.077 9.365 -102.815 1.00 27.16 13 GLU C C 1
ATOM 5431 O O . GLU C 1 13 ? -45.129 10.063 -103.175 1.00 28.23 13 GLU C O 1
ATOM 5437 N N . TRP C 1 14 ? -45.937 8.282 -102.059 1.00 29.61 14 TRP C N 1
ATOM 5438 C CA . TRP C 1 14 ? -44.625 7.669 -101.854 1.00 28.88 14 TRP C CA 1
ATOM 5439 C C . TRP C 1 14 ? -44.796 6.167 -101.610 1.00 29.18 14 TRP C C 1
ATOM 5440 O O . TRP C 1 14 ? -45.848 5.741 -101.131 1.00 30.94 14 TRP C O 1
ATOM 5451 N N . PRO C 1 15 ? -43.773 5.362 -101.967 1.00 26.95 15 PRO C N 1
ATOM 5452 C CA . PRO C 1 15 ? -43.842 3.891 -101.900 1.00 36.22 15 PRO C CA 1
ATOM 5453 C C . PRO C 1 15 ? -44.171 3.362 -100.511 1.00 34.18 15 PRO C C 1
ATOM 5454 O O . PRO C 1 15 ? -43.991 4.079 -99.525 1.00 30.44 15 PRO C O 1
ATOM 5458 N N . ASP C 1 16 ? -44.654 2.124 -100.439 1.00 34.23 16 ASP C N 1
ATOM 5459 C CA . ASP C 1 16 ? -44.811 1.446 -99.157 1.00 37.01 16 ASP C CA 1
ATOM 5460 C C . ASP C 1 16 ? -43.436 1.323 -98.520 1.00 36.23 16 ASP C C 1
ATOM 5461 O O . ASP C 1 16 ? -42.584 0.576 -99.007 1.00 35.89 16 ASP C O 1
ATOM 5466 N N . LEU C 1 17 ? -43.227 2.044 -97.427 1.00 30.77 17 LEU C N 1
ATOM 5467 C CA . LEU C 1 17 ? -41.919 2.089 -96.784 1.00 31.88 17 LEU C CA 1
ATOM 5468 C C . LEU C 1 17 ? -41.599 0.803 -96.008 1.00 31.03 17 LEU C C 1
ATOM 5469 O O . LEU C 1 17 ? -40.426 0.435 -95.851 1.00 30.69 17 LEU C O 1
ATOM 5474 N N . LYS C 1 18 ? -42.633 0.134 -95.507 1.00 31.29 18 LYS C N 1
ATOM 5475 C CA . LYS C 1 18 ? -42.428 -1.142 -94.821 1.00 34.85 18 LYS C CA 1
ATOM 5476 C C . LYS C 1 18 ? -41.840 -2.167 -95.796 1.00 39.06 18 LYS C C 1
ATOM 5477 O O . LYS C 1 18 ? -40.819 -2.810 -95.502 1.00 37.49 18 LYS C O 1
ATOM 5483 N N . LYS C 1 19 ? -42.473 -2.302 -96.959 1.00 37.79 19 LYS C N 1
ATOM 5484 C CA . LYS C 1 19 ? -41.956 -3.189 -98.001 1.00 37.41 19 LYS C CA 1
ATOM 5485 C C . LYS C 1 19 ? -40.578 -2.738 -98.490 1.00 38.27 19 LYS C C 1
ATOM 5486 O O . LYS C 1 19 ? -39.736 -3.568 -98.819 1.00 42.91 19 LYS C O 1
ATOM 5492 N N . ARG C 1 20 ? -40.344 -1.427 -98.516 1.00 36.39 20 ARG C N 1
ATOM 5493 C CA . ARG C 1 20 ? -39.088 -0.875 -99.030 1.00 35.79 20 ARG C CA 1
ATOM 5494 C C . ARG C 1 20 ? -37.889 -1.147 -98.124 1.00 38.41 20 ARG C C 1
ATOM 5495 O O . ARG C 1 20 ? -36.778 -1.374 -98.613 1.00 35.38 20 ARG C O 1
ATOM 5503 N N . PHE C 1 21 ? -38.114 -1.121 -96.812 1.00 32.66 21 PHE C N 1
ATOM 5504 C CA . PHE C 1 21 ? -37.018 -1.155 -95.851 1.00 37.58 21 PHE C CA 1
ATOM 5505 C C . PHE C 1 21 ? -36.942 -2.446 -95.026 1.00 38.56 21 PHE C C 1
ATOM 5506 O O . PHE C 1 21 ? -35.891 -2.756 -94.446 1.00 36.93 21 PHE C O 1
ATOM 5514 N N . GLY C 1 22 ? -38.054 -3.176 -94.953 1.00 38.23 22 GLY C N 1
ATOM 5515 C CA . GLY C 1 22 ? -38.089 -4.441 -94.236 1.00 39.70 22 GLY C CA 1
ATOM 5516 C C . GLY C 1 22 ? -38.777 -4.449 -92.876 1.00 39.95 22 GLY C C 1
ATOM 5517 O O . GLY C 1 22 ? -38.871 -5.500 -92.236 1.00 41.95 22 GLY C O 1
ATOM 5518 N N . TYR C 1 23 ? -39.268 -3.295 -92.429 1.00 37.72 23 TYR C N 1
ATOM 5519 C CA . TYR C 1 23 ? -39.913 -3.199 -91.115 1.00 37.46 23 TYR C CA 1
ATOM 5520 C C . TYR C 1 23 ? -40.969 -2.093 -91.068 1.00 36.04 23 TYR C C 1
ATOM 5521 O O . TYR C 1 23 ? -40.901 -1.145 -91.845 1.00 29.63 23 TYR C O 1
ATOM 5530 N N . GLY C 1 24 ? -41.936 -2.214 -90.157 1.00 33.97 24 GLY C N 1
ATOM 5531 C CA . GLY C 1 24 ? -43.029 -1.251 -90.070 1.00 36.03 24 GLY C CA 1
ATOM 5532 C C . GLY C 1 24 ? -42.725 -0.028 -89.214 1.00 35.66 24 GLY C C 1
ATOM 5533 O O . GLY C 1 24 ? -41.574 0.190 -88.821 1.00 31.97 24 GLY C O 1
ATOM 5534 N N . GLY C 1 25 ? -43.753 0.771 -88.924 1.00 36.07 25 GLY C N 1
ATOM 5535 C CA . GLY C 1 25 ? -43.582 1.971 -88.117 1.00 32.51 25 GLY C CA 1
ATOM 5536 C C . GLY C 1 25 ? -43.520 3.244 -88.949 1.00 33.22 25 GLY C C 1
ATOM 5537 O O . GLY C 1 25 ? -43.389 4.349 -88.418 1.00 30.04 25 GLY C O 1
ATOM 5538 N N . TRP C 1 26 ? -43.611 3.087 -90.264 1.00 30.95 26 TRP C N 1
ATOM 5539 C CA . TRP C 1 26 ? -43.556 4.221 -91.170 1.00 30.79 26 TRP C CA 1
ATOM 5540 C C . TRP C 1 26 ? -44.938 4.813 -91.402 1.00 32.37 26 TRP C C 1
ATOM 5541 O O . TRP C 1 26 ? -45.954 4.182 -91.092 1.00 29.35 26 TRP C O 1
ATOM 5552 N N . VAL C 1 27 ? -44.984 6.020 -91.959 1.00 27.41 27 VAL C N 1
ATOM 5553 C CA . VAL C 1 27 ? -46.280 6.619 -92.257 1.00 31.84 27 VAL C CA 1
ATOM 5554 C C . VAL C 1 27 ? -46.542 6.623 -93.758 1.00 28.36 27 VAL C C 1
ATOM 5555 O O . VAL C 1 27 ? -45.613 6.710 -94.563 1.00 29.85 27 VAL C O 1
ATOM 5559 N N . GLN C 1 28 ? -47.811 6.470 -94.120 1.00 28.67 28 GLN C N 1
ATOM 5560 C CA . GLN C 1 28 ? -48.208 6.466 -95.515 1.00 30.48 28 GLN C CA 1
ATOM 5561 C C . GLN C 1 28 ? -49.384 7.411 -95.650 1.00 31.88 28 GLN C C 1
ATOM 5562 O O . GLN C 1 28 ? -50.137 7.615 -94.693 1.00 33.31 28 GLN C O 1
ATOM 5568 N N . LEU C 1 29 ? -49.527 7.990 -96.838 1.00 31.71 29 LEU C N 1
ATOM 5569 C CA . LEU C 1 29 ? -50.626 8.892 -97.144 1.00 30.07 29 LEU C CA 1
ATOM 5570 C C . LEU C 1 29 ? -51.598 8.177 -98.083 1.00 36.64 29 LEU C C 1
ATOM 5571 O O . LEU C 1 29 ? -51.213 7.745 -99.179 1.00 33.34 29 LEU C O 1
ATOM 5576 N N . GLN C 1 30 ? -52.851 8.037 -97.657 1.00 34.95 30 GLN C N 1
ATOM 5577 C CA . GLN C 1 30 ? -53.843 7.351 -98.484 1.00 42.39 30 GLN C CA 1
ATOM 5578 C C . GLN C 1 30 ? -55.011 8.274 -98.817 1.00 41.57 30 GLN C C 1
ATOM 5579 O O . GLN C 1 30 ? -55.729 8.745 -97.934 1.00 41.28 30 GLN C O 1
ATOM 5585 N N . HIS C 1 31 ? -55.178 8.544 -100.103 1.00 38.01 31 HIS C N 1
ATOM 5586 C CA . HIS C 1 31 ? -56.261 9.401 -100.556 1.00 42.84 31 HIS C CA 1
ATOM 5587 C C . HIS C 1 31 ? -57.585 8.642 -100.528 1.00 48.89 31 HIS C C 1
ATOM 5588 O O . HIS C 1 31 ? -57.927 7.914 -101.460 1.00 50.92 31 HIS C O 1
ATOM 5595 N N . HIS C 1 32 ? -58.316 8.817 -99.434 1.00 53.62 32 HIS C N 1
ATOM 5596 C CA . HIS C 1 32 ? -59.549 8.082 -99.195 1.00 56.83 32 HIS C CA 1
ATOM 5597 C C . HIS C 1 32 ? -60.701 8.703 -99.971 1.00 61.97 32 HIS C C 1
ATOM 5598 O O . HIS C 1 32 ? -61.729 8.052 -100.199 1.00 64.31 32 HIS C O 1
ATOM 5605 N N . SER C 1 33 ? -60.535 9.962 -100.375 1.00 57.82 33 SER C N 1
ATOM 5606 C CA . SER C 1 33 ? -61.598 10.655 -101.097 1.00 59.75 33 SER C CA 1
ATOM 5607 C C . SER C 1 33 ? -61.134 11.863 -101.904 1.00 61.99 33 SER C C 1
ATOM 5608 O O . SER C 1 33 ? -60.038 11.863 -102.467 1.00 60.06 33 SER C O 1
ATOM 5611 N N . LYS C 1 34 ? -61.982 12.893 -101.933 1.00 64.47 34 LYS C N 1
ATOM 5612 C CA . LYS C 1 34 ? -61.846 14.007 -102.873 1.00 64.11 34 LYS C CA 1
ATOM 5613 C C . LYS C 1 34 ? -61.348 15.294 -102.214 1.00 59.38 34 LYS C C 1
ATOM 5614 O O . LYS C 1 34 ? -62.133 16.069 -101.655 1.00 57.38 34 LYS C O 1
ATOM 5620 N N . GLY C 1 35 ? -60.042 15.530 -102.301 1.00 54.48 35 GLY C N 1
ATOM 5621 C CA . GLY C 1 35 ? -59.437 16.669 -101.637 1.00 50.72 35 GLY C CA 1
ATOM 5622 C C . GLY C 1 35 ? -59.151 16.321 -100.188 1.00 48.69 35 GLY C C 1
ATOM 5623 O O . GLY C 1 35 ? -58.770 17.184 -99.394 1.00 46.56 35 GLY C O 1
ATOM 5624 N N . GLU C 1 36 ? -59.363 15.050 -99.850 1.00 44.08 36 GLU C N 1
ATOM 5625 C CA . GLU C 1 36 ? -59.065 14.526 -98.520 1.00 47.11 36 GLU C CA 1
ATOM 5626 C C . GLU C 1 36 ? -58.095 13.354 -98.608 1.00 47.60 36 GLU C C 1
ATOM 5627 O O . GLU C 1 36 ? -58.026 12.662 -99.626 1.00 46.81 36 GLU C O 1
ATOM 5633 N N . ALA C 1 37 ? -57.358 13.128 -97.527 1.00 37.85 37 ALA C N 1
ATOM 5634 C CA . ALA C 1 37 ? -56.391 12.047 -97.471 1.00 35.19 37 ALA C CA 1
ATOM 5635 C C . ALA C 1 37 ? -56.077 11.798 -96.012 1.00 35.87 37 ALA C C 1
ATOM 5636 O O . ALA C 1 37 ? -56.339 12.651 -95.160 1.00 35.45 37 ALA C O 1
ATOM 5638 N N . LYS C 1 38 ? -55.521 10.637 -95.707 1.00 35.63 38 LYS C N 1
ATOM 5639 C CA . LYS C 1 38 ? -55.195 10.327 -94.321 1.00 37.00 38 LYS C CA 1
ATOM 5640 C C . LYS C 1 38 ? -53.750 9.872 -94.178 1.00 37.55 38 LYS C C 1
ATOM 5641 O O . LYS C 1 38 ? -53.215 9.176 -95.047 1.00 33.99 38 LYS C O 1
ATOM 5647 N N . LEU C 1 39 ? -53.120 10.289 -93.086 1.00 32.28 39 LEU C N 1
ATOM 5648 C CA . LEU C 1 39 ? -51.823 9.753 -92.707 1.00 36.64 39 LEU C CA 1
ATOM 5649 C C . LEU C 1 39 ? -52.067 8.530 -91.831 1.00 33.78 39 LEU C C 1
ATOM 5650 O O . LEU C 1 39 ? -52.790 8.603 -90.836 1.00 34.21 39 LEU C O 1
ATOM 5655 N N . LEU C 1 40 ? -51.500 7.396 -92.225 1.00 34.31 40 LEU C N 1
ATOM 5656 C CA . LEU C 1 40 ? -51.642 6.176 -91.443 1.00 36.89 40 LEU C CA 1
ATOM 5657 C C . LEU C 1 40 ? -50.255 5.755 -90.984 1.00 39.55 40 LEU C C 1
ATOM 5658 O O . LEU C 1 40 ? -49.291 5.890 -91.742 1.00 37.92 40 LEU C O 1
ATOM 5663 N N . LYS C 1 41 ? -50.149 5.259 -89.752 1.00 42.68 41 LYS C N 1
ATOM 5664 C CA . LYS C 1 41 ? -48.887 4.700 -89.257 1.00 44.18 41 LYS C CA 1
ATOM 5665 C C . LYS C 1 41 ? -49.128 3.335 -88.612 1.00 55.03 41 LYS C C 1
ATOM 5666 O O . LYS C 1 41 ? -49.070 3.199 -87.386 1.00 57.39 41 LYS C O 1
ATOM 5672 N N . ASP C 1 42 ? -49.377 2.329 -89.452 1.00 50.36 42 ASP C N 1
ATOM 5673 C CA . ASP C 1 42 ? -49.783 0.994 -89.000 1.00 61.07 42 ASP C CA 1
ATOM 5674 C C . ASP C 1 42 ? -51.034 1.036 -88.096 1.00 65.36 42 ASP C C 1
ATOM 5675 O O . ASP C 1 42 ? -50.940 1.259 -86.882 1.00 67.15 42 ASP C O 1
ATOM 5680 N N . GLY C 1 43 ? -52.204 0.845 -88.702 1.00 66.68 43 GLY C N 1
ATOM 5681 C CA . GLY C 1 43 ? -53.422 0.619 -87.942 1.00 67.67 43 GLY C CA 1
ATOM 5682 C C . GLY C 1 43 ? -54.293 1.822 -87.634 1.00 69.04 43 GLY C C 1
ATOM 5683 O O . GLY C 1 43 ? -55.513 1.765 -87.807 1.00 71.38 43 GLY C O 1
ATOM 5684 N N . LYS C 1 44 ? -53.686 2.906 -87.160 1.00 63.57 44 LYS C N 1
ATOM 5685 C CA . LYS C 1 44 ? -54.465 4.077 -86.767 1.00 63.20 44 LYS C CA 1
ATOM 5686 C C . LYS C 1 44 ? -54.385 5.192 -87.817 1.00 55.47 44 LYS C C 1
ATOM 5687 O O . LYS C 1 44 ? -53.508 5.173 -88.688 1.00 45.41 44 LYS C O 1
ATOM 5693 N N . VAL C 1 45 ? -55.321 6.139 -87.750 1.00 52.71 45 VAL C N 1
ATOM 5694 C CA . VAL C 1 45 ? -55.263 7.333 -88.587 1.00 45.30 45 VAL C CA 1
ATOM 5695 C C . VAL C 1 45 ? -54.622 8.465 -87.799 1.00 46.98 45 VAL C C 1
ATOM 5696 O O . VAL C 1 45 ? -55.272 9.116 -86.973 1.00 51.83 45 VAL C O 1
ATOM 5700 N N . PHE C 1 46 ? -53.335 8.681 -88.048 1.00 41.63 46 PHE C N 1
ATOM 5701 C CA . PHE C 1 46 ? -52.581 9.714 -87.358 1.00 40.65 46 PHE C CA 1
ATOM 5702 C C . PHE C 1 46 ? -53.199 11.095 -87.582 1.00 43.19 46 PHE C C 1
ATOM 5703 O O . PHE C 1 46 ? -53.338 11.876 -86.638 1.00 41.97 46 PHE C O 1
ATOM 5711 N N . ARG C 1 47 ? -53.581 11.384 -88.824 1.00 36.72 47 ARG C N 1
ATOM 5712 C CA . ARG C 1 47 ? -54.087 12.706 -89.169 1.00 37.09 47 ARG C CA 1
ATOM 5713 C C . ARG C 1 47 ? -54.926 12.721 -90.452 1.00 33.19 47 ARG C C 1
ATOM 5714 O O . ARG C 1 47 ? -54.679 11.946 -91.374 1.00 33.15 47 ARG C O 1
ATOM 5722 N N . VAL C 1 48 ? -55.925 13.600 -90.494 1.00 29.27 48 VAL C N 1
ATOM 5723 C CA . VAL C 1 48 ? -56.683 13.855 -91.723 1.00 32.48 48 VAL C CA 1
ATOM 5724 C C . VAL C 1 48 ? -56.174 15.144 -92.365 1.00 34.77 48 VAL C C 1
ATOM 5725 O O . VAL C 1 48 ? -56.077 16.169 -91.688 1.00 34.79 48 VAL C O 1
ATOM 5729 N N . VAL C 1 49 ? -55.841 15.104 -93.656 1.00 25.95 49 VAL C N 1
ATOM 5730 C CA . VAL C 1 49 ? -55.366 16.307 -94.328 1.00 29.95 49 VAL C CA 1
ATOM 5731 C C . VAL C 1 49 ? -56.170 16.613 -95.590 1.00 34.44 49 VAL C C 1
ATOM 5732 O O . VAL C 1 49 ? -56.955 15.787 -96.056 1.00 37.63 49 VAL C O 1
ATOM 5736 N N . ARG C 1 50 ? -55.979 17.810 -96.129 1.00 32.12 50 ARG C N 1
ATOM 5737 C CA . ARG C 1 50 ? -56.618 18.190 -97.381 1.00 34.07 50 ARG C CA 1
ATOM 5738 C C . ARG C 1 50 ? -55.600 18.310 -98.486 1.00 33.30 50 ARG C C 1
ATOM 5739 O O . ARG C 1 50 ? -54.408 18.093 -98.273 1.00 30.77 50 ARG C O 1
ATOM 5747 N N . GLU C 1 51 ? -56.088 18.661 -99.670 1.00 31.80 51 GLU C N 1
ATOM 5748 C CA . GLU C 1 51 ? -55.260 18.821 -100.853 1.00 34.24 51 GLU C CA 1
ATOM 5749 C C . GLU C 1 51 ? -54.171 19.877 -100.648 1.00 28.78 51 GLU C C 1
ATOM 5750 O O . GLU C 1 51 ? -53.106 19.792 -101.253 1.00 28.90 51 GLU C O 1
ATOM 5756 N N . ASN C 1 52 ? -54.432 20.871 -99.795 1.00 28.37 52 ASN C N 1
ATOM 5757 C CA . ASN C 1 52 ? -53.437 21.918 -99.560 1.00 25.74 52 ASN C CA 1
ATOM 5758 C C . ASN C 1 52 ? -52.154 21.366 -98.912 1.00 27.29 52 ASN C C 1
ATOM 5759 O O . ASN C 1 52 ? -51.123 22.033 -98.872 1.00 25.07 52 ASN C O 1
ATOM 5764 N N . CYS C 1 53 ? -52.221 20.130 -98.432 1.00 25.61 53 CYS C N 1
ATOM 5765 C CA . CYS C 1 53 ? -51.063 19.476 -97.835 1.00 25.33 53 CYS C CA 1
ATOM 5766 C C . CYS C 1 53 ? -50.064 18.912 -98.862 1.00 27.45 53 CYS C C 1
ATOM 5767 O O . CYS C 1 53 ? -48.918 18.599 -98.515 1.00 20.97 53 CYS C O 1
ATOM 5770 N N . TRP C 1 54 ? -50.491 18.755 -100.115 1.00 24.66 54 TRP C N 1
ATOM 5771 C CA . TRP C 1 54 ? -49.603 18.184 -101.126 1.00 24.85 54 TRP C CA 1
ATOM 5772 C C . TRP C 1 54 ? -49.599 18.903 -102.460 1.00 25.81 54 TRP C C 1
ATOM 5773 O O . TRP C 1 54 ? -48.608 18.821 -103.188 1.00 26.57 54 TRP C O 1
ATOM 5784 N N . ASP C 1 55 ? -50.691 19.609 -102.771 1.00 25.95 55 ASP C N 1
ATOM 5785 C CA . ASP C 1 55 ? -50.864 20.246 -104.089 1.00 27.76 55 ASP C CA 1
ATOM 5786 C C . ASP C 1 55 ? -50.448 21.716 -104.115 1.00 24.50 55 ASP C C 1
ATOM 5787 O O . ASP C 1 55 ? -51.163 22.576 -103.615 1.00 25.90 55 ASP C O 1
ATOM 5792 N N . PRO C 1 56 ? -49.310 22.005 -104.752 1.00 25.24 56 PRO C N 1
ATOM 5793 C CA . PRO C 1 56 ? -48.716 23.347 -104.796 1.00 27.57 56 PRO C CA 1
ATOM 5794 C C . PRO C 1 56 ? -49.649 24.412 -105.385 1.00 29.64 56 PRO C C 1
ATOM 5795 O O . PRO C 1 56 ? -49.719 25.520 -104.847 1.00 27.39 56 PRO C O 1
ATOM 5799 N N . GLU C 1 57 ? -50.343 24.086 -106.476 1.00 31.20 57 GLU C N 1
ATOM 5800 C CA . GLU C 1 57 ? -51.254 25.041 -107.103 1.00 30.80 57 GLU C CA 1
ATOM 5801 C C . GLU C 1 57 ? -52.332 25.467 -106.131 1.00 29.53 57 GLU C C 1
ATOM 5802 O O . GLU C 1 57 ? -52.666 26.648 -106.049 1.00 29.70 57 GLU C O 1
ATOM 5808 N N . VAL C 1 58 ? -52.875 24.494 -105.405 1.00 25.16 58 VAL C N 1
ATOM 5809 C CA . VAL C 1 58 ? -53.870 24.747 -104.366 1.00 31.01 58 VAL C CA 1
ATOM 5810 C C . VAL C 1 58 ? -53.297 25.658 -103.275 1.00 27.97 58 VAL C C 1
ATOM 5811 O O . VAL C 1 58 ? -53.948 26.604 -102.812 1.00 27.01 58 VAL C O 1
ATOM 5815 N N . ARG C 1 59 ? -52.073 25.353 -102.869 1.00 26.43 59 ARG C N 1
ATOM 5816 C CA . ARG C 1 59 ? -51.388 26.134 -101.864 1.00 24.59 59 ARG C CA 1
ATOM 5817 C C . ARG C 1 59 ? -51.243 27.582 -102.334 1.00 27.82 59 ARG C C 1
ATOM 5818 O O . ARG C 1 59 ? -51.478 28.524 -101.572 1.00 25.13 59 ARG C O 1
ATOM 5826 N N . ILE C 1 60 ? -50.851 27.766 -103.590 1.00 30.23 60 ILE C N 1
ATOM 5827 C CA . ILE C 1 60 ? -50.660 29.114 -104.118 1.00 29.74 60 ILE C CA 1
ATOM 5828 C C . ILE C 1 60 ? -51.962 29.905 -104.183 1.00 30.09 60 ILE C C 1
ATOM 5829 O O . ILE C 1 60 ? -51.959 31.108 -103.942 1.00 30.51 60 ILE C O 1
ATOM 5834 N N . ARG C 1 61 ? -53.071 29.228 -104.469 1.00 31.37 61 ARG C N 1
ATOM 5835 C CA . ARG C 1 61 ? -54.386 29.872 -104.454 1.00 31.30 61 ARG C CA 1
ATOM 5836 C C . ARG C 1 61 ? -54.694 30.412 -103.063 1.00 30.57 61 ARG C C 1
ATOM 5837 O O . ARG C 1 61 ? -55.141 31.547 -102.905 1.00 30.59 61 ARG C O 1
ATOM 5845 N N . GLU C 1 62 ? -54.455 29.599 -102.045 1.00 28.45 62 GLU C N 1
ATOM 5846 C CA . GLU C 1 62 ? -54.697 30.048 -100.683 1.00 31.09 62 GLU C CA 1
ATOM 5847 C C . GLU C 1 62 ? -53.696 31.120 -100.265 1.00 26.67 62 GLU C C 1
ATOM 5848 O O . GLU C 1 62 ? -54.057 32.042 -99.547 1.00 28.37 62 GLU C O 1
ATOM 5854 N N . MET C 1 63 ? -52.453 31.003 -100.734 1.00 27.71 63 MET C N 1
ATOM 5855 C CA . MET C 1 63 ? -51.432 32.027 -100.490 1.00 26.93 63 MET C CA 1
ATOM 5856 C C . MET C 1 63 ? -51.887 33.392 -101.034 1.00 27.73 63 MET C C 1
ATOM 5857 O O . MET C 1 63 ? -51.865 34.396 -100.310 1.00 28.28 63 MET C O 1
ATOM 5862 N N . ASP C 1 64 ? -52.333 33.418 -102.291 1.00 28.29 64 ASP C N 1
ATOM 5863 C CA . ASP C 1 64 ? -52.840 34.647 -102.911 1.00 29.00 64 ASP C CA 1
ATOM 5864 C C . ASP C 1 64 ? -53.985 35.270 -102.118 1.00 27.50 64 ASP C C 1
ATOM 5865 O O . ASP C 1 64 ? -54.022 36.488 -101.916 1.00 31.61 64 ASP C O 1
ATOM 5870 N N . GLN C 1 65 ? -54.922 34.430 -101.689 1.00 25.46 65 GLN C N 1
ATOM 5871 C CA . GLN C 1 65 ? -56.067 34.876 -100.901 1.00 28.98 65 GLN C CA 1
ATOM 5872 C C . GLN C 1 65 ? -55.628 35.498 -99.580 1.00 31.74 65 GLN C C 1
ATOM 5873 O O . GLN C 1 65 ? -56.271 36.427 -99.081 1.00 25.98 65 GLN C O 1
ATOM 5879 N N . LYS C 1 66 ? -54.537 34.993 -99.011 1.00 28.13 66 LYS C N 1
ATOM 5880 C CA . LYS C 1 66 ? -54.127 35.437 -97.673 1.00 27.99 66 LYS C CA 1
ATOM 5881 C C . LYS C 1 66 ? -53.010 36.449 -97.750 1.00 30.07 66 LYS C C 1
ATOM 5882 O O . LYS C 1 66 ? -52.531 36.940 -96.721 1.00 32.42 66 LYS C O 1
ATOM 5888 N N . GLY C 1 67 ? -52.588 36.755 -98.969 1.00 22.81 67 GLY C N 1
ATOM 5889 C CA . GLY C 1 67 ? -51.513 37.703 -99.170 1.00 29.68 67 GLY C CA 1
ATOM 5890 C C . GLY C 1 67 ? -50.159 37.193 -98.713 1.00 29.36 67 GLY C C 1
ATOM 5891 O O . GLY C 1 67 ? -49.296 37.989 -98.363 1.00 28.59 67 GLY C O 1
ATOM 5892 N N . VAL C 1 68 ? -49.964 35.874 -98.711 1.00 25.56 68 VAL C N 1
ATOM 5893 C CA . VAL C 1 68 ? -48.636 35.312 -98.423 1.00 25.78 68 VAL C CA 1
ATOM 5894 C C . VAL C 1 68 ? -47.814 35.270 -99.707 1.00 25.78 68 VAL C C 1
ATOM 5895 O O . VAL C 1 68 ? -48.251 34.703 -100.709 1.00 24.72 68 VAL C O 1
ATOM 5899 N N . THR C 1 69 ? -46.633 35.880 -99.680 1.00 23.50 69 THR C N 1
ATOM 5900 C CA . THR C 1 69 ? -45.751 35.897 -100.838 1.00 23.09 69 THR C CA 1
ATOM 5901 C C . THR C 1 69 ? -44.991 34.584 -100.965 1.00 26.80 69 THR C C 1
ATOM 5902 O O . THR C 1 69 ? -44.976 33.967 -102.040 1.00 20.90 69 THR C O 1
ATOM 5906 N N . VAL C 1 70 ? -44.347 34.159 -99.876 1.00 19.68 70 VAL C N 1
ATOM 5907 C CA . VAL C 1 70 ? -43.585 32.913 -99.907 1.00 18.12 70 VAL C CA 1
ATOM 5908 C C . VAL C 1 70 ? -43.729 32.021 -98.678 1.00 20.64 70 VAL C C 1
ATOM 5909 O O . VAL C 1 70 ? -43.794 32.510 -97.534 1.00 17.94 70 VAL C O 1
ATOM 5913 N N . GLN C 1 71 ? -43.811 30.712 -98.923 1.00 19.75 71 GLN C N 1
ATOM 5914 C CA . GLN C 1 71 ? -43.758 29.720 -97.853 1.00 20.52 71 GLN C CA 1
ATOM 5915 C C . GLN C 1 71 ? -42.420 28.990 -97.867 1.00 24.81 71 GLN C C 1
ATOM 5916 O O . GLN C 1 71 ? -41.958 28.541 -98.921 1.00 20.58 71 GLN C O 1
ATOM 5922 N N . ALA C 1 72 ? -41.800 28.863 -96.697 1.00 19.38 72 ALA C N 1
ATOM 5923 C CA . ALA C 1 72 ? -40.696 27.917 -96.551 1.00 21.61 72 ALA C CA 1
ATOM 5924 C C . ALA C 1 72 ? -41.303 26.540 -96.304 1.00 19.74 72 ALA C C 1
ATOM 5925 O O . ALA C 1 72 ? -41.954 26.311 -95.278 1.00 17.83 72 ALA C O 1
ATOM 5927 N N . LEU C 1 73 ? -41.096 25.635 -97.256 1.00 19.62 73 LEU C N 1
ATOM 5928 C CA . LEU C 1 73 ? -41.654 24.294 -97.194 1.00 21.52 73 LEU C CA 1
ATOM 5929 C C . LEU C 1 73 ? -40.752 23.328 -96.411 1.00 21.31 73 LEU C C 1
ATOM 5930 O O . LEU C 1 73 ? -39.555 23.195 -96.689 1.00 23.72 73 LEU C O 1
ATOM 5935 N N . SER C 1 74 ? -41.336 22.657 -95.432 1.00 20.81 74 SER C N 1
ATOM 5936 C CA . SER C 1 74 ? -40.645 21.574 -94.736 1.00 20.30 74 SER C CA 1
ATOM 5937 C C . SER C 1 74 ? -41.562 20.369 -94.695 1.00 19.64 74 SER C C 1
ATOM 5938 O O . SER C 1 74 ? -42.780 20.506 -94.838 1.00 17.90 74 SER C O 1
ATOM 5941 N N . THR C 1 75 ? -40.994 19.181 -94.503 1.00 20.15 75 THR C N 1
ATOM 5942 C CA . THR C 1 75 ? -41.822 17.991 -94.353 1.00 19.26 75 THR C CA 1
ATOM 5943 C C . THR C 1 75 ? -42.611 18.036 -93.036 1.00 19.95 75 THR C C 1
ATOM 5944 O O . THR C 1 75 ? -42.340 18.873 -92.171 1.00 16.87 75 THR C O 1
ATOM 5948 N N . VAL C 1 76 ? -43.603 17.157 -92.890 1.00 16.24 76 VAL C N 1
ATOM 5949 C CA . VAL C 1 76 ? -44.335 17.043 -91.621 1.00 18.16 76 VAL C CA 1
ATOM 5950 C C . VAL C 1 76 ? -43.406 16.315 -90.655 1.00 18.30 76 VAL C C 1
ATOM 5951 O O . VAL C 1 76 ? -42.794 15.321 -91.034 1.00 17.86 76 VAL C O 1
ATOM 5955 N N . PRO C 1 77 ? -43.295 16.798 -89.407 1.00 18.35 77 PRO C N 1
ATOM 5956 C CA . PRO C 1 77 ? -42.281 16.270 -88.473 1.00 17.06 77 PRO C CA 1
ATOM 5957 C C . PRO C 1 77 ? -42.356 14.768 -88.196 1.00 19.17 77 PRO C C 1
ATOM 5958 O O . PRO C 1 77 ? -41.317 14.165 -87.939 1.00 20.04 77 PRO C O 1
ATOM 5962 N N . VAL C 1 78 ? -43.547 14.177 -88.247 1.00 19.82 78 VAL C N 1
ATOM 5963 C CA . VAL C 1 78 ? -43.700 12.727 -88.092 1.00 21.30 78 VAL C CA 1
ATOM 5964 C C . VAL C 1 78 ? -42.807 11.944 -89.083 1.00 25.13 78 VAL C C 1
ATOM 5965 O O . VAL C 1 78 ? -42.460 10.773 -88.842 1.00 21.81 78 VAL C O 1
ATOM 5969 N N . MET C 1 79 ? -42.421 12.599 -90.178 1.00 19.88 79 MET C N 1
ATOM 5970 C CA . MET C 1 79 ? -41.597 11.978 -91.213 1.00 20.44 79 MET C CA 1
ATOM 5971 C C . MET C 1 79 ? -40.098 11.939 -90.879 1.00 20.97 79 MET C C 1
ATOM 5972 O O . MET C 1 79 ? -39.326 11.307 -91.614 1.00 23.67 79 MET C O 1
ATOM 5977 N N . PHE C 1 80 ? -39.695 12.602 -89.791 1.00 19.38 80 PHE C N 1
ATOM 5978 C CA . PHE C 1 80 ? -38.286 12.664 -89.375 1.00 22.21 80 PHE C CA 1
ATOM 5979 C C . PHE C 1 80 ? -37.634 11.280 -89.369 1.00 22.26 80 PHE C C 1
ATOM 5980 O O . PHE C 1 80 ? -36.517 11.122 -89.867 1.00 25.01 80 PHE C O 1
ATOM 5988 N N . SER C 1 81 ? -38.322 10.308 -88.761 1.00 23.42 81 SER C N 1
ATOM 5989 C CA . SER C 1 81 ? -37.888 8.904 -88.742 1.00 25.80 81 SER C CA 1
ATOM 5990 C C . SER C 1 81 ? -36.492 8.668 -88.134 1.00 24.38 81 SER C C 1
ATOM 5991 O O . SER C 1 81 ? -35.752 7.798 -88.585 1.00 25.81 81 SER C O 1
ATOM 5994 N N . TYR C 1 82 ? -36.140 9.432 -87.104 1.00 25.01 82 TYR C N 1
ATOM 5995 C CA . TYR C 1 82 ? -34.826 9.298 -86.465 1.00 25.04 82 TYR C CA 1
ATOM 5996 C C . TYR C 1 82 ? -34.621 7.927 -85.781 1.00 25.52 82 TYR C C 1
ATOM 5997 O O . TYR C 1 82 ? -33.495 7.537 -85.454 1.00 22.39 82 TYR C O 1
ATOM 6006 N N . TRP C 1 83 ? -35.719 7.218 -85.552 1.00 23.09 83 TRP C N 1
ATOM 6007 C CA . TRP C 1 83 ? -35.715 5.919 -84.876 1.00 23.42 83 TRP C CA 1
ATOM 6008 C C . TRP C 1 83 ? -35.346 4.762 -85.812 1.00 27.38 83 TRP C C 1
ATOM 6009 O O . TRP C 1 83 ? -35.065 3.662 -85.360 1.00 26.07 83 TRP C O 1
ATOM 6020 N N . ALA C 1 84 ? -35.365 5.001 -87.120 1.00 25.35 84 ALA C N 1
ATOM 6021 C CA . ALA C 1 84 ? -35.097 3.927 -88.066 1.00 26.77 84 ALA C CA 1
ATOM 6022 C C . ALA C 1 84 ? -33.593 3.689 -88.332 1.00 28.15 84 ALA C C 1
ATOM 6023 O O . ALA C 1 84 ? -32.724 4.355 -87.754 1.00 21.99 84 ALA C O 1
ATOM 6025 N N . LYS C 1 85 ? -33.295 2.715 -89.192 1.00 25.26 85 LYS C N 1
ATOM 6026 C CA . LYS C 1 85 ? -31.936 2.532 -89.710 1.00 29.62 85 LYS C CA 1
ATOM 6027 C C . LYS C 1 85 ? -31.441 3.792 -90.413 1.00 29.97 85 LYS C C 1
ATOM 6028 O O . LYS C 1 85 ? -32.134 4.339 -91.276 1.00 31.47 85 LYS C O 1
ATOM 6034 N N . PRO C 1 86 ? -30.216 4.225 -90.085 1.00 28.60 86 PRO C N 1
ATOM 6035 C CA . PRO C 1 86 ? -29.618 5.443 -90.631 1.00 29.00 86 PRO C CA 1
ATOM 6036 C C . PRO C 1 86 ? -29.687 5.484 -92.150 1.00 33.29 86 PRO C C 1
ATOM 6037 O O . PRO C 1 86 ? -30.126 6.500 -92.694 1.00 32.37 86 PRO C O 1
ATOM 6041 N N . GLU C 1 87 ? -29.299 4.397 -92.820 1.00 32.19 87 GLU C N 1
ATOM 6042 C CA . GLU C 1 87 ? -29.345 4.347 -94.282 1.00 34.02 87 GLU C CA 1
ATOM 6043 C C . GLU C 1 87 ? -30.769 4.372 -94.851 1.00 31.59 87 GLU C C 1
ATOM 6044 O O . GLU C 1 87 ? -30.991 4.823 -95.982 1.00 28.87 87 GLU C O 1
ATOM 6050 N N . ASP C 1 88 ? -31.733 3.862 -94.093 1.00 30.03 88 ASP C N 1
ATOM 6051 C CA . ASP C 1 88 ? -33.110 3.923 -94.560 1.00 29.55 88 ASP C CA 1
ATOM 6052 C C . ASP C 1 88 ? -33.689 5.335 -94.406 1.00 29.94 88 ASP C C 1
ATOM 6053 O O . ASP C 1 88 ? -34.312 5.851 -95.338 1.00 23.74 88 ASP C O 1
ATOM 6058 N N . THR C 1 89 ? -33.467 5.950 -93.238 1.00 27.94 89 THR C N 1
ATOM 6059 C CA . THR C 1 89 ? -33.888 7.328 -93.004 1.00 28.50 89 THR C CA 1
ATOM 6060 C C . THR C 1 89 ? -33.330 8.225 -94.107 1.00 28.05 89 THR C C 1
ATOM 6061 O O . THR C 1 89 ? -34.065 9.030 -94.678 1.00 24.61 89 THR C O 1
ATOM 6065 N N . LEU C 1 90 ? -32.038 8.072 -94.412 1.00 28.64 90 LEU C N 1
ATOM 6066 C CA . LEU C 1 90 ? -31.404 8.863 -95.468 1.00 29.84 90 LEU C CA 1
ATOM 6067 C C . LEU C 1 90 ? -32.103 8.662 -96.811 1.00 25.35 90 LEU C C 1
ATOM 6068 O O . LEU C 1 90 ? -32.377 9.627 -97.512 1.00 25.60 90 LEU C O 1
ATOM 6073 N N . ASN C 1 91 ? -32.388 7.412 -97.162 1.00 30.17 91 ASN C N 1
ATOM 6074 C CA . ASN C 1 91 ? -33.160 7.111 -98.367 1.00 27.69 91 ASN C CA 1
ATOM 6075 C C . ASN C 1 91 ? -34.499 7.857 -98.380 1.00 27.44 91 ASN C C 1
ATOM 6076 O O . ASN C 1 91 ? -34.871 8.439 -99.390 1.00 20.67 91 ASN C O 1
ATOM 6081 N N . LEU C 1 92 ? -35.218 7.853 -97.258 1.00 26.52 92 LEU C N 1
ATOM 6082 C CA . LEU C 1 92 ? -36.475 8.612 -97.176 1.00 27.03 92 LEU C CA 1
ATOM 6083 C C . LEU C 1 92 ? -36.208 10.116 -97.290 1.00 26.85 92 LEU C C 1
ATOM 6084 O O . LEU C 1 92 ? -36.899 10.813 -98.031 1.00 28.68 92 LEU C O 1
ATOM 6089 N N . CYS C 1 93 ? -35.218 10.618 -96.555 1.00 25.18 93 CYS C N 1
ATOM 6090 C CA . CYS C 1 93 ? -34.839 12.023 -96.674 1.00 23.76 93 CYS C CA 1
ATOM 6091 C C . CYS C 1 93 ? -34.609 12.437 -98.135 1.00 26.45 93 CYS C C 1
ATOM 6092 O O . CYS C 1 93 ? -35.098 13.492 -98.580 1.00 23.00 93 CYS C O 1
ATOM 6095 N N . GLN C 1 94 ? -33.882 11.603 -98.885 1.00 27.25 94 GLN C N 1
ATOM 6096 C CA . GLN C 1 94 ? -33.513 11.947 -100.269 1.00 27.99 94 GLN C CA 1
ATOM 6097 C C . GLN C 1 94 ? -34.770 12.072 -101.120 1.00 23.57 94 GLN C C 1
ATOM 6098 O O . GLN C 1 94 ? -34.946 13.030 -101.875 1.00 23.63 94 GLN C O 1
ATOM 6104 N N . LEU C 1 95 ? -35.653 11.096 -100.960 1.00 24.89 95 LEU C N 1
ATOM 6105 C CA . LEU C 1 95 ? -36.970 11.105 -101.582 1.00 26.25 95 LEU C CA 1
ATOM 6106 C C . LEU C 1 95 ? -37.766 12.381 -101.229 1.00 24.33 95 LEU C C 1
ATOM 6107 O O . LEU C 1 95 ? -38.297 13.061 -102.113 1.00 20.68 95 LEU C O 1
ATOM 6112 N N . LEU C 1 96 ? -37.859 12.696 -99.937 1.00 21.34 96 LEU C N 1
ATOM 6113 C CA . LEU C 1 96 ? -38.585 13.891 -99.480 1.00 20.63 96 LEU C CA 1
ATOM 6114 C C . LEU C 1 96 ? -37.888 15.176 -99.898 1.00 18.81 96 LEU C C 1
ATOM 6115 O O . LEU C 1 96 ? -38.547 16.154 -100.268 1.00 18.84 96 LEU C O 1
ATOM 6120 N N . ASN C 1 97 ? -36.556 15.192 -99.825 1.00 20.39 97 ASN C N 1
ATOM 6121 C CA . ASN C 1 97 ? -35.817 16.386 -100.212 1.00 21.36 97 ASN C CA 1
ATOM 6122 C C . ASN C 1 97 ? -35.935 16.643 -101.716 1.00 23.07 97 ASN C C 1
ATOM 6123 O O . ASN C 1 97 ? -36.197 17.772 -102.128 1.00 22.39 97 ASN C O 1
ATOM 6128 N N . ASN C 1 98 ? -35.784 15.594 -102.524 1.00 21.79 98 ASN C N 1
ATOM 6129 C CA . ASN C 1 98 ? -35.990 15.712 -103.973 1.00 23.20 98 ASN C CA 1
ATOM 6130 C C . ASN C 1 98 ? -37.374 16.227 -104.312 1.00 24.30 98 ASN C C 1
ATOM 6131 O O . ASN C 1 98 ? -37.525 17.043 -105.217 1.00 23.12 98 ASN C O 1
ATOM 6136 N N . ASP C 1 99 ? -38.384 15.745 -103.593 1.00 24.23 99 ASP C N 1
ATOM 6137 C CA . ASP C 1 99 ? -39.753 16.185 -103.844 1.00 25.78 99 ASP C CA 1
ATOM 6138 C C . ASP C 1 99 ? -39.875 17.678 -103.548 1.00 23.14 99 ASP C C 1
ATOM 6139 O O . ASP C 1 99 ? -40.431 18.419 -104.343 1.00 22.17 99 ASP C O 1
ATOM 6144 N N . LEU C 1 100 ? -39.349 18.105 -102.399 1.00 22.46 100 LEU C N 1
ATOM 6145 C CA . LEU C 1 100 ? -39.339 19.522 -102.013 1.00 24.03 100 LEU C CA 1
ATOM 6146 C C . LEU C 1 100 ? -38.719 20.394 -103.100 1.00 23.76 100 LEU C C 1
ATOM 6147 O O . LEU C 1 100 ? -39.298 21.407 -103.515 1.00 21.62 100 LEU C O 1
ATOM 6152 N N . ALA C 1 101 ? -37.529 20.001 -103.542 1.00 21.08 101 ALA C N 1
ATOM 6153 C CA . ALA C 1 101 ? -36.842 20.711 -104.609 1.00 25.22 101 ALA C CA 1
ATOM 6154 C C . ALA C 1 101 ? -37.728 20.860 -105.858 1.00 22.45 101 ALA C C 1
ATOM 6155 O O . ALA C 1 101 ? -37.786 21.951 -106.440 1.00 24.16 101 ALA C O 1
ATOM 6157 N N . SER C 1 102 ? -38.424 19.788 -106.251 1.00 24.57 102 SER C N 1
ATOM 6158 C CA . SER C 1 102 ? -39.297 19.826 -107.445 1.00 27.39 102 SER C CA 1
ATOM 6159 C C . SER C 1 102 ? -40.395 20.862 -107.292 1.00 26.32 102 SER C C 1
ATOM 6160 O O . SER C 1 102 ? -40.751 21.544 -108.254 1.00 23.98 102 SER C O 1
ATOM 6163 N N . THR C 1 103 ? -40.944 20.958 -106.082 1.00 23.97 103 THR C N 1
ATOM 6164 C CA . THR C 1 103 ? -42.004 21.924 -105.803 1.00 22.38 103 THR C CA 1
ATOM 6165 C C . THR C 1 103 ? -41.465 23.353 -105.874 1.00 20.81 103 THR C C 1
ATOM 6166 O O . THR C 1 103 ? -42.104 24.220 -106.482 1.00 27.71 103 THR C O 1
ATOM 6170 N N . VAL C 1 104 ? -40.295 23.601 -105.273 1.00 22.06 104 VAL C N 1
ATOM 6171 C CA . VAL C 1 104 ? -39.668 24.922 -105.341 1.00 20.35 104 VAL C CA 1
ATOM 6172 C C . VAL C 1 104 ? -39.389 25.280 -106.801 1.00 24.93 104 VAL C C 1
ATOM 6173 O O . VAL C 1 104 ? -39.693 26.396 -107.245 1.00 24.08 104 VAL C O 1
ATOM 6177 N N . VAL C 1 105 ? -38.834 24.328 -107.550 1.00 24.56 105 VAL C N 1
ATOM 6178 C CA . VAL C 1 105 ? -38.568 24.529 -108.980 1.00 24.88 105 VAL C CA 1
ATOM 6179 C C . VAL C 1 105 ? -39.816 25.010 -109.735 1.00 24.01 105 VAL C C 1
ATOM 6180 O O . VAL C 1 105 ? -39.735 25.901 -110.596 1.00 27.73 105 VAL C O 1
ATOM 6184 N N . SER C 1 106 ? -40.977 24.458 -109.395 1.00 21.99 106 SER C N 1
ATOM 6185 C CA . SER C 1 106 ? -42.221 24.893 -110.038 1.00 28.12 106 SER C CA 1
ATOM 6186 C C . SER C 1 106 ? -42.602 26.348 -109.739 1.00 31.26 106 SER C C 1
ATOM 6187 O O . SER C 1 106 ? -43.156 27.042 -110.597 1.00 26.84 106 SER C O 1
ATOM 6190 N N . TYR C 1 107 ? -42.323 26.807 -108.525 1.00 24.95 107 TYR C N 1
ATOM 6191 C CA . TYR C 1 107 ? -42.619 28.185 -108.181 1.00 25.35 107 TYR C CA 1
ATOM 6192 C C . TYR C 1 107 ? -41.505 28.782 -107.361 1.00 23.43 107 TYR C C 1
ATOM 6193 O O . TYR C 1 107 ? -41.665 28.975 -106.158 1.00 26.98 107 TYR C O 1
ATOM 6202 N N . PRO C 1 108 ? -40.375 29.094 -108.007 1.00 24.89 108 PRO C N 1
ATOM 6203 C CA . PRO C 1 108 ? -39.229 29.603 -107.248 1.00 25.83 108 PRO C CA 1
ATOM 6204 C C . PRO C 1 108 ? -39.471 30.982 -106.641 1.00 27.92 108 PRO C C 1
ATOM 6205 O O . PRO C 1 108 ? -38.666 31.411 -105.813 1.00 29.42 108 PRO C O 1
ATOM 6209 N N . ARG C 1 109 ? -40.555 31.654 -107.024 1.00 23.83 109 ARG C N 1
ATOM 6210 C CA . ARG C 1 109 ? -40.859 32.958 -106.445 1.00 28.19 109 ARG C CA 1
ATOM 6211 C C . ARG C 1 109 ? -41.821 32.844 -105.259 1.00 28.04 109 ARG C C 1
ATOM 6212 O O . ARG C 1 109 ? -42.105 33.835 -104.588 1.00 26.06 109 ARG C O 1
ATOM 6220 N N . ARG C 1 110 ? -42.344 31.648 -105.010 1.00 23.23 110 ARG C N 1
ATOM 6221 C CA . ARG C 1 110 ? -43.343 31.500 -103.963 1.00 23.21 110 ARG C CA 1
ATOM 6222 C C . ARG C 1 110 ? -42.902 30.502 -102.880 1.00 22.90 110 ARG C C 1
ATOM 6223 O O . ARG C 1 110 ? -43.481 30.465 -101.792 1.00 19.80 110 ARG C O 1
ATOM 6231 N N . PHE C 1 111 ? -41.871 29.710 -103.170 1.00 23.34 111 PHE C N 1
ATOM 6232 C CA . PHE C 1 111 ? -41.424 28.686 -102.219 1.00 20.35 111 PHE C CA 1
ATOM 6233 C C . PHE C 1 111 ? -39.919 28.669 -102.028 1.00 21.46 111 PHE C C 1
ATOM 6234 O O . PHE C 1 111 ? -39.162 28.918 -102.971 1.00 23.78 111 PHE C O 1
ATOM 6242 N N . VAL C 1 112 ? -39.485 28.338 -100.813 1.00 21.27 112 VAL C N 1
ATOM 6243 C CA . VAL C 1 112 ? -38.115 27.864 -100.601 1.00 23.49 112 VAL C CA 1
ATOM 6244 C C . VAL C 1 112 ? -38.236 26.562 -99.816 1.00 21.27 112 VAL C C 1
ATOM 6245 O O . VAL C 1 112 ? -39.271 26.316 -99.190 1.00 19.99 112 VAL C O 1
ATOM 6249 N N . GLY C 1 113 ? -37.204 25.727 -99.849 1.00 18.44 113 GLY C N 1
ATOM 6250 C CA . GLY C 1 113 ? -37.272 24.454 -99.148 1.00 22.50 113 GLY C CA 1
ATOM 6251 C C . GLY C 1 113 ? -36.361 24.366 -97.936 1.00 22.87 113 GLY C C 1
ATOM 6252 O O . GLY C 1 113 ? -35.225 24.843 -97.967 1.00 21.07 113 GLY C O 1
ATOM 6253 N N . LEU C 1 114 ? -36.851 23.746 -96.863 1.00 20.63 114 LEU C N 1
ATOM 6254 C CA . LEU C 1 114 ? -35.983 23.364 -95.756 1.00 18.43 114 LEU C CA 1
ATOM 6255 C C . LEU C 1 114 ? -35.954 21.846 -95.729 1.00 20.94 114 LEU C C 1
ATOM 6256 O O . LEU C 1 114 ? -36.987 21.203 -95.505 1.00 22.07 114 LEU C O 1
ATOM 6261 N N . GLY C 1 115 ? -34.779 21.266 -95.958 1.00 18.23 115 GLY C N 1
ATOM 6262 C CA . GLY C 1 115 ? -34.659 19.823 -96.095 1.00 21.10 115 GLY C CA 1
ATOM 6263 C C . GLY C 1 115 ? -34.751 19.083 -94.782 1.00 22.59 115 GLY C C 1
ATOM 6264 O O . GLY C 1 115 ? -34.837 19.701 -93.721 1.00 22.28 115 GLY C O 1
ATOM 6265 N N . THR C 1 116 ? -34.738 17.752 -94.856 1.00 25.46 116 THR C N 1
ATOM 6266 C CA . THR C 1 116 ? -34.781 16.898 -93.665 1.00 23.67 116 THR C CA 1
ATOM 6267 C C . THR C 1 116 ? -33.529 16.023 -93.675 1.00 24.61 116 THR C C 1
ATOM 6268 O O . THR C 1 116 ? -33.003 15.714 -94.746 1.00 24.33 116 THR C O 1
ATOM 6272 N N . LEU C 1 117 ? -33.036 15.642 -92.498 1.00 23.96 117 LEU C N 1
ATOM 6273 C CA . LEU C 1 117 ? -31.750 14.948 -92.407 1.00 22.11 117 LEU C CA 1
ATOM 6274 C C . LEU C 1 117 ? -31.834 13.666 -91.582 1.00 25.00 117 LEU C C 1
ATOM 6275 O O . LEU C 1 117 ? -32.685 13.554 -90.704 1.00 27.19 117 LEU C O 1
ATOM 6280 N N . PRO C 1 118 ? -30.961 12.679 -91.878 1.00 24.30 118 PRO C N 1
ATOM 6281 C CA . PRO C 1 118 ? -30.871 11.481 -91.038 1.00 24.79 118 PRO C CA 1
ATOM 6282 C C . PRO C 1 118 ? -30.017 11.779 -89.798 1.00 26.14 118 PRO C C 1
ATOM 6283 O O . PRO C 1 118 ? -28.882 11.293 -89.666 1.00 24.13 118 PRO C O 1
ATOM 6287 N N . MET C 1 119 ? -30.584 12.577 -88.894 1.00 22.47 119 MET C N 1
ATOM 6288 C CA . MET C 1 119 ? -29.870 13.103 -87.729 1.00 23.75 119 MET C CA 1
ATOM 6289 C C . MET C 1 119 ? -29.322 12.046 -86.743 1.00 24.52 119 MET C C 1
ATOM 6290 O O . MET C 1 119 ? -28.411 12.337 -85.974 1.00 24.78 119 MET C O 1
ATOM 6295 N N . GLN C 1 120 ? -29.855 10.829 -86.765 1.00 25.29 120 GLN C N 1
ATOM 6296 C CA . GLN C 1 120 ? -29.316 9.782 -85.898 1.00 27.44 120 GLN C CA 1
ATOM 6297 C C . GLN C 1 120 ? -27.967 9.272 -86.423 1.00 26.55 120 GLN C C 1
ATOM 6298 O O . GLN C 1 120 ? -27.289 8.508 -85.750 1.00 28.46 120 GLN C O 1
ATOM 6304 N N . ALA C 1 121 ? -27.574 9.723 -87.614 1.00 29.93 121 ALA C N 1
ATOM 6305 C CA . ALA C 1 121 ? -26.272 9.371 -88.192 1.00 30.68 121 ALA C CA 1
ATOM 6306 C C . ALA C 1 121 ? -25.532 10.602 -88.696 1.00 27.08 121 ALA C C 1
ATOM 6307 O O . ALA C 1 121 ? -25.613 10.931 -89.877 1.00 32.88 121 ALA C O 1
ATOM 6309 N N . PRO C 1 122 ? -24.794 11.277 -87.807 1.00 26.02 122 PRO C N 1
ATOM 6310 C CA . PRO C 1 122 ? -24.186 12.573 -88.130 1.00 30.88 122 PRO C CA 1
ATOM 6311 C C . PRO C 1 122 ? -23.355 12.610 -89.421 1.00 30.72 122 PRO C C 1
ATOM 6312 O O . PRO C 1 122 ? -23.331 13.665 -90.059 1.00 26.86 122 PRO C O 1
ATOM 6316 N N . GLU C 1 123 ? -22.693 11.515 -89.796 1.00 33.58 123 GLU C N 1
ATOM 6317 C CA . GLU C 1 123 ? -21.886 11.526 -91.022 1.00 34.55 123 GLU C CA 1
ATOM 6318 C C . GLU C 1 123 ? -22.815 11.615 -92.218 1.00 31.04 123 GLU C C 1
ATOM 6319 O O . GLU C 1 123 ? -22.627 12.437 -93.113 1.00 32.66 123 GLU C O 1
ATOM 6325 N N . LEU C 1 124 ? -23.835 10.769 -92.218 1.00 29.69 124 LEU C N 1
ATOM 6326 C CA . LEU C 1 124 ? -24.831 10.775 -93.282 1.00 29.15 124 LEU C CA 1
ATOM 6327 C C . LEU C 1 124 ? -25.624 12.092 -93.309 1.00 30.94 124 LEU C C 1
ATOM 6328 O O . LEU C 1 124 ? -26.053 12.544 -94.375 1.00 29.52 124 LEU C O 1
ATOM 6333 N N . ALA C 1 125 ? -25.818 12.707 -92.140 1.00 29.59 125 ALA C N 1
ATOM 6334 C CA . ALA C 1 125 ? -26.564 13.969 -92.058 1.00 26.97 125 ALA C CA 1
ATOM 6335 C C . ALA C 1 125 ? -25.795 15.109 -92.699 1.00 27.99 125 ALA C C 1
ATOM 6336 O O . ALA C 1 125 ? -26.374 15.926 -93.419 1.00 29.39 125 ALA C O 1
ATOM 6338 N N . VAL C 1 126 ? -24.493 15.170 -92.421 1.00 25.40 126 VAL C N 1
ATOM 6339 C CA . VAL C 1 126 ? -23.625 16.181 -93.010 1.00 28.09 126 VAL C CA 1
ATOM 6340 C C . VAL C 1 126 ? -23.625 16.047 -94.540 1.00 29.59 126 VAL C C 1
ATOM 6341 O O . VAL C 1 126 ? -23.713 17.049 -95.266 1.00 28.19 126 VAL C O 1
ATOM 6345 N N . LYS C 1 127 ? -23.559 14.807 -95.019 1.00 32.25 127 LYS C N 1
ATOM 6346 C CA . LYS C 1 127 ? -23.557 14.532 -96.461 1.00 33.22 127 LYS C CA 1
ATOM 6347 C C . LYS C 1 127 ? -24.835 14.999 -97.162 1.00 33.66 127 LYS C C 1
ATOM 6348 O O . LYS C 1 127 ? -24.770 15.610 -98.227 1.00 32.82 127 LYS C O 1
ATOM 6354 N N . GLU C 1 128 ? -25.989 14.707 -96.564 1.00 32.16 128 GLU C N 1
ATOM 6355 C CA . GLU C 1 128 ? -27.278 15.068 -97.159 1.00 29.59 128 GLU C CA 1
ATOM 6356 C C . GLU C 1 128 ? -27.546 16.573 -97.053 1.00 29.71 128 GLU C C 1
ATOM 6357 O O . GLU C 1 128 ? -28.218 17.164 -97.916 1.00 26.23 128 GLU C O 1
ATOM 6363 N N . MET C 1 129 ? -27.006 17.193 -96.005 1.00 29.02 129 MET C N 1
ATOM 6364 C CA . MET C 1 129 ? -27.063 18.645 -95.861 1.00 27.67 129 MET C CA 1
ATOM 6365 C C . MET C 1 129 ? -26.281 19.336 -96.983 1.00 27.83 129 MET C C 1
ATOM 6366 O O . MET C 1 129 ? -26.765 20.287 -97.597 1.00 26.95 129 MET C O 1
ATOM 6371 N N . GLU C 1 130 ? -25.066 18.855 -97.231 1.00 30.77 130 GLU C N 1
ATOM 6372 C CA . GLU C 1 130 ? -24.215 19.358 -98.309 1.00 29.08 130 GLU C CA 1
ATOM 6373 C C . GLU C 1 130 ? -24.977 19.269 -99.628 1.00 32.93 130 GLU C C 1
ATOM 6374 O O . GLU C 1 130 ? -24.923 20.181 -100.461 1.00 33.29 130 GLU C O 1
ATOM 6380 N N . ARG C 1 131 ? -25.699 18.164 -99.793 1.00 28.20 131 ARG C N 1
ATOM 6381 C CA . ARG C 1 131 ? -26.474 17.900 -100.999 1.00 30.12 131 ARG C CA 1
ATOM 6382 C C . ARG C 1 131 ? -27.643 18.862 -101.131 1.00 30.53 131 ARG C C 1
ATOM 6383 O O . ARG C 1 131 ? -27.779 19.555 -102.158 1.00 26.84 131 ARG C O 1
ATOM 6391 N N . CYS C 1 132 ? -28.485 18.900 -100.097 1.00 27.56 132 CYS C N 1
ATOM 6392 C CA . CYS C 1 132 ? -29.574 19.875 -100.012 1.00 25.12 132 CYS C CA 1
ATOM 6393 C C . CYS C 1 132 ? -29.100 21.285 -100.333 1.00 26.08 132 CYS C C 1
ATOM 6394 O O . CYS C 1 132 ? -29.757 22.027 -101.072 1.00 26.34 132 CYS C O 1
ATOM 6397 N N . VAL C 1 133 ? -27.953 21.658 -99.773 1.00 24.91 133 VAL C N 1
ATOM 6398 C CA . VAL C 1 133 ? -27.434 23.006 -99.985 1.00 27.34 133 VAL C CA 1
ATOM 6399 C C . VAL C 1 133 ? -26.821 23.163 -101.387 1.00 30.59 133 VAL C C 1
ATOM 6400 O O . VAL C 1 133 ? -27.210 24.062 -102.151 1.00 29.49 133 VAL C O 1
ATOM 6404 N N . LYS C 1 134 ? -25.882 22.284 -101.730 1.00 27.51 134 LYS C N 1
ATOM 6405 C CA . LYS C 1 134 ? -25.101 22.470 -102.962 1.00 32.52 134 LYS C CA 1
ATOM 6406 C C . LYS C 1 134 ? -25.827 22.072 -104.242 1.00 32.20 134 LYS C C 1
ATOM 6407 O O . LYS C 1 134 ? -25.556 22.633 -105.300 1.00 32.74 134 LYS C O 1
ATOM 6413 N N . GLU C 1 135 ? -26.731 21.102 -104.154 1.00 33.18 135 GLU C N 1
ATOM 6414 C CA . GLU C 1 135 ? -27.429 20.610 -105.338 1.00 33.84 135 GLU C CA 1
ATOM 6415 C C . GLU C 1 135 ? -28.896 21.005 -105.408 1.00 32.84 135 GLU C C 1
ATOM 6416 O O . GLU C 1 135 ? -29.401 21.274 -106.488 1.00 32.75 135 GLU C O 1
ATOM 6422 N N . LEU C 1 136 ? -29.594 21.007 -104.276 1.00 27.28 136 LEU C N 1
ATOM 6423 C CA . LEU C 1 136 ? -31.022 21.305 -104.323 1.00 26.68 136 LEU C CA 1
ATOM 6424 C C . LEU C 1 136 ? -31.265 22.785 -104.062 1.00 23.38 136 LEU C C 1
ATOM 6425 O O . LEU C 1 136 ? -32.375 23.303 -104.268 1.00 23.58 136 LEU C O 1
ATOM 6430 N N . GLY C 1 137 ? -30.210 23.472 -103.636 1.00 21.48 137 GLY C N 1
ATOM 6431 C CA . GLY C 1 137 ? -30.280 24.903 -103.404 1.00 24.17 137 GLY C CA 1
ATOM 6432 C C . GLY C 1 137 ? -31.137 25.341 -102.222 1.00 26.11 137 GLY C C 1
ATOM 6433 O O . GLY C 1 137 ? -31.635 26.462 -102.213 1.00 26.28 137 GLY C O 1
ATOM 6434 N N . PHE C 1 138 ? -31.305 24.474 -101.226 1.00 21.84 138 PHE C N 1
ATOM 6435 C CA . PHE C 1 138 ? -32.056 24.835 -100.017 1.00 23.50 138 PHE C CA 1
ATOM 6436 C C . PHE C 1 138 ? -31.278 25.826 -99.141 1.00 24.37 138 PHE C C 1
ATOM 6437 O O . PHE C 1 138 ? -30.072 25.659 -98.942 1.00 26.22 138 PHE C O 1
ATOM 6445 N N . PRO C 1 139 ? -31.966 26.849 -98.599 1.00 24.02 139 PRO C N 1
ATOM 6446 C CA . PRO C 1 139 ? -31.332 27.801 -97.674 1.00 22.23 139 PRO C CA 1
ATOM 6447 C C . PRO C 1 139 ? -31.148 27.241 -96.256 1.00 24.22 139 PRO C C 1
ATOM 6448 O O . PRO C 1 139 ? -30.456 27.865 -95.436 1.00 24.09 139 PRO C O 1
ATOM 6452 N N . GLY C 1 140 ? -31.747 26.087 -95.965 1.00 21.33 140 GLY C N 1
ATOM 6453 C CA . GLY C 1 140 ? -31.684 25.545 -94.610 1.00 23.69 140 GLY C CA 1
ATOM 6454 C C . GLY C 1 140 ? -32.313 24.170 -94.490 1.00 21.85 140 GLY C C 1
ATOM 6455 O O . GLY C 1 140 ? -32.738 23.590 -95.496 1.00 24.54 140 GLY C O 1
ATOM 6456 N N . VAL C 1 141 ? -32.362 23.641 -93.268 1.00 21.18 141 VAL C N 1
ATOM 6457 C CA . VAL C 1 141 ? -33.023 22.364 -92.991 1.00 18.69 141 VAL C CA 1
ATOM 6458 C C . VAL C 1 141 ? -33.917 22.470 -91.752 1.00 21.94 141 VAL C C 1
ATOM 6459 O O . VAL C 1 141 ? -33.776 23.392 -90.933 1.00 19.13 141 VAL C O 1
ATOM 6463 N N . GLN C 1 142 ? -34.843 21.529 -91.617 1.00 17.60 142 GLN C N 1
ATOM 6464 C CA . GLN C 1 142 ? -35.669 21.456 -90.427 1.00 21.38 142 GLN C CA 1
ATOM 6465 C C . GLN C 1 142 ? -35.305 20.177 -89.691 1.00 21.26 142 GLN C C 1
ATOM 6466 O O . GLN C 1 142 ? -35.251 19.115 -90.298 1.00 19.42 142 GLN C O 1
ATOM 6472 N N . ILE C 1 143 ? -35.029 20.282 -88.393 1.00 18.82 143 ILE C N 1
ATOM 6473 C CA . ILE C 1 143 ? -34.689 19.114 -87.573 1.00 17.35 143 ILE C CA 1
ATOM 6474 C C . ILE C 1 143 ? -35.527 19.126 -86.292 1.00 20.42 143 ILE C C 1
ATOM 6475 O O . ILE C 1 143 ? -36.129 20.150 -85.944 1.00 18.38 143 ILE C O 1
ATOM 6480 N N . GLY C 1 144 ? -35.553 17.993 -85.598 1.00 16.68 144 GLY C N 1
ATOM 6481 C CA . GLY C 1 144 ? -36.351 17.851 -84.390 1.00 19.60 144 GLY C CA 1
ATOM 6482 C C . GLY C 1 144 ? -35.668 18.426 -83.171 1.00 20.37 144 GLY C C 1
ATOM 6483 O O . GLY C 1 144 ? -34.473 18.719 -83.192 1.00 18.68 144 GLY C O 1
ATOM 6484 N N . THR C 1 145 ? -36.431 18.588 -82.097 1.00 17.86 145 THR C N 1
ATOM 6485 C CA . THR C 1 145 ? -35.890 19.152 -80.875 1.00 20.97 145 THR C CA 1
ATOM 6486 C C . THR C 1 145 ? -34.915 18.208 -80.183 1.00 22.81 145 THR C C 1
ATOM 6487 O O . THR C 1 145 ? -34.137 18.637 -79.324 1.00 24.64 145 THR C O 1
ATOM 6491 N N . HIS C 1 146 ? -34.976 16.928 -80.530 1.00 18.22 146 HIS C N 1
ATOM 6492 C CA . HIS C 1 146 ? -34.041 15.947 -79.983 1.00 19.05 146 HIS C CA 1
ATOM 6493 C C . HIS C 1 146 ? -33.949 14.761 -80.925 1.00 20.89 146 HIS C C 1
ATOM 6494 O O . HIS C 1 146 ? -34.816 14.580 -81.797 1.00 22.90 146 HIS C O 1
ATOM 6501 N N . VAL C 1 147 ? -32.907 13.947 -80.767 1.00 20.53 147 VAL C N 1
ATOM 6502 C CA . VAL C 1 147 ? -32.666 12.847 -81.701 1.00 19.93 147 VAL C CA 1
ATOM 6503 C C . VAL C 1 147 ? -32.506 11.553 -80.913 1.00 24.94 147 VAL C C 1
ATOM 6504 O O . VAL C 1 147 ? -31.405 11.238 -80.452 1.00 23.51 147 VAL C O 1
ATOM 6508 N N . ASN C 1 148 ? -33.609 10.815 -80.768 1.00 18.96 148 ASN C N 1
ATOM 6509 C CA . ASN C 1 148 ? -33.664 9.679 -79.866 1.00 24.52 148 ASN C CA 1
ATOM 6510 C C . ASN C 1 148 ? -33.208 10.108 -78.478 1.00 26.17 148 ASN C C 1
ATOM 6511 O O . ASN C 1 148 ? -33.764 11.056 -77.916 1.00 24.73 148 ASN C O 1
ATOM 6516 N N . GLU C 1 149 ? -32.189 9.465 -77.924 1.00 25.23 149 GLU C N 1
ATOM 6517 C CA . GLU C 1 149 ? -31.748 9.872 -76.589 1.00 29.12 149 GLU C CA 1
ATOM 6518 C C . GLU C 1 149 ? -30.885 11.142 -76.612 1.00 28.01 149 GLU C C 1
ATOM 6519 O O . GLU C 1 149 ? -30.597 11.720 -75.568 1.00 27.95 149 GLU C O 1
ATOM 6525 N N . TRP C 1 150 ? -30.511 11.610 -77.800 1.00 23.31 150 TRP C N 1
ATOM 6526 C CA . TRP C 1 150 ? -29.707 12.837 -77.893 1.00 28.27 150 TRP C CA 1
ATOM 6527 C C . TRP C 1 150 ? -30.545 14.109 -77.846 1.00 26.56 150 TRP C C 1
ATOM 6528 O O . TRP C 1 150 ? -31.440 14.321 -78.690 1.00 21.97 150 TRP C O 1
ATOM 6539 N N . ASP C 1 151 ? -30.242 14.969 -76.880 1.00 23.82 151 ASP C N 1
ATOM 6540 C CA . ASP C 1 151 ? -30.694 16.354 -76.963 1.00 24.07 151 ASP C CA 1
ATOM 6541 C C . ASP C 1 151 ? -29.704 17.164 -77.792 1.00 26.02 151 ASP C C 1
ATOM 6542 O O . ASP C 1 151 ? -28.641 16.661 -78.162 1.00 23.54 151 ASP C O 1
ATOM 6547 N N . LEU C 1 152 ? -30.056 18.409 -78.096 1.00 21.66 152 LEU C N 1
ATOM 6548 C CA . LEU C 1 152 ? -29.297 19.192 -79.067 1.00 26.83 152 LEU C CA 1
ATOM 6549 C C . LEU C 1 152 ? -27.933 19.646 -78.526 1.00 28.58 152 LEU C C 1
ATOM 6550 O O . LEU C 1 152 ? -27.138 20.255 -79.244 1.00 24.93 152 LEU C O 1
ATOM 6555 N N . ASN C 1 153 ? -27.654 19.319 -77.266 1.00 25.02 153 ASN C N 1
ATOM 6556 C CA . ASN C 1 153 ? -26.330 19.557 -76.701 1.00 25.33 153 ASN C CA 1
ATOM 6557 C C . ASN C 1 153 ? -25.367 18.438 -77.033 1.00 27.11 153 ASN C C 1
ATOM 6558 O O . ASN C 1 153 ? -24.171 18.556 -76.782 1.00 28.98 153 ASN C O 1
ATOM 6563 N N . ALA C 1 154 ? -25.895 17.335 -77.557 1.00 26.99 154 ALA C N 1
ATOM 6564 C CA . ALA C 1 154 ? -25.106 16.117 -77.731 1.00 27.77 154 ALA C CA 1
ATOM 6565 C C . ALA C 1 154 ? -23.895 16.329 -78.635 1.00 31.44 154 ALA C C 1
ATOM 6566 O O . ALA C 1 154 ? -24.034 16.749 -79.790 1.00 27.22 154 ALA C O 1
ATOM 6568 N N . GLN C 1 155 ? -22.718 16.026 -78.086 1.00 28.34 155 GLN C N 1
ATOM 6569 C CA . GLN C 1 155 ? -21.429 16.134 -78.769 1.00 30.62 155 GLN C CA 1
ATOM 6570 C C . GLN C 1 155 ? -21.445 15.451 -80.126 1.00 28.56 155 GLN C C 1
ATOM 6571 O O . GLN C 1 155 ? -20.775 15.889 -81.061 1.00 28.16 155 GLN C O 1
ATOM 6577 N N . GLU C 1 156 ? -22.211 14.367 -80.214 1.00 27.45 156 GLU C N 1
ATOM 6578 C CA . GLU C 1 156 ? -22.353 13.607 -81.449 1.00 29.51 156 GLU C CA 1
ATOM 6579 C C . GLU C 1 156 ? -22.858 14.460 -82.620 1.00 31.95 156 GLU C C 1
ATOM 6580 O O . GLU C 1 156 ? -22.579 14.158 -83.781 1.00 29.25 156 GLU C O 1
ATOM 6586 N N . LEU C 1 157 ? -23.588 15.527 -82.319 1.00 27.07 157 LEU C N 1
ATOM 6587 C CA . LEU C 1 157 ? -24.228 16.319 -83.366 1.00 29.04 157 LEU C CA 1
ATOM 6588 C C . LEU C 1 157 ? -23.373 17.509 -83.751 1.00 30.68 157 LEU C C 1
ATOM 6589 O O . LEU C 1 157 ? -23.729 18.276 -84.652 1.00 29.97 157 LEU C O 1
ATOM 6594 N N . PHE C 1 158 ? -22.252 17.682 -83.058 1.00 29.51 158 PHE C N 1
ATOM 6595 C CA . PHE C 1 158 ? -21.361 18.795 -83.387 1.00 30.00 158 PHE C CA 1
ATOM 6596 C C . PHE C 1 158 ? -20.865 18.838 -84.862 1.00 30.05 158 PHE C C 1
ATOM 6597 O O . PHE C 1 158 ? -20.818 19.920 -85.454 1.00 28.95 158 PHE C O 1
ATOM 6605 N N . PRO C 1 159 ? -20.533 17.674 -85.468 1.00 30.12 159 PRO C N 1
ATOM 6606 C CA . PRO C 1 159 ? -20.191 17.687 -86.902 1.00 29.51 159 PRO C CA 1
ATOM 6607 C C . PRO C 1 159 ? -21.289 18.281 -87.780 1.00 29.70 159 PRO C C 1
ATOM 6608 O O . PRO C 1 159 ? -20.994 18.879 -88.816 1.00 29.62 159 PRO C O 1
ATOM 6612 N N . VAL C 1 160 ? -22.542 18.093 -87.372 1.00 29.97 160 VAL C N 1
ATOM 6613 C CA . VAL C 1 160 ? -23.687 18.607 -88.118 1.00 28.59 160 VAL C CA 1
ATOM 6614 C C . VAL C 1 160 ? -23.736 20.123 -88.015 1.00 28.88 160 VAL C C 1
ATOM 6615 O O . VAL C 1 160 ? -23.861 20.818 -89.030 1.00 30.77 160 VAL C O 1
ATOM 6619 N N . TYR C 1 161 ? -23.619 20.631 -86.785 1.00 32.57 161 TYR C N 1
ATOM 6620 C CA . TYR C 1 161 ? -23.545 22.071 -86.534 1.00 27.33 161 TYR C CA 1
ATOM 6621 C C . TYR C 1 161 ? -22.387 22.724 -87.294 1.00 29.62 161 TYR C C 1
ATOM 6622 O O . TYR C 1 161 ? -22.532 23.821 -87.845 1.00 29.06 161 TYR C O 1
ATOM 6631 N N . ALA C 1 162 ? -21.233 22.061 -87.306 1.00 27.99 162 ALA C N 1
ATOM 6632 C CA . ALA C 1 162 ? -20.050 22.618 -87.968 1.00 29.27 162 ALA C CA 1
ATOM 6633 C C . ALA C 1 162 ? -20.290 22.768 -89.474 1.00 28.33 162 ALA C C 1
ATOM 6634 O O . ALA C 1 162 ? -19.996 23.805 -90.064 1.00 28.17 162 ALA C O 1
ATOM 6636 N N . ALA C 1 163 ? -20.844 21.728 -90.088 1.00 29.66 163 ALA C N 1
ATOM 6637 C CA . ALA C 1 163 ? -21.184 21.775 -91.505 1.00 30.48 163 ALA C CA 1
ATOM 6638 C C . ALA C 1 163 ? -22.228 22.845 -91.819 1.00 29.39 163 ALA C C 1
ATOM 6639 O O . ALA C 1 163 ? -22.142 23.512 -92.847 1.00 30.00 163 ALA C O 1
ATOM 6641 N N . ALA C 1 164 ? -23.224 23.004 -90.948 1.00 26.85 164 ALA C N 1
ATOM 6642 C CA . ALA C 1 164 ? -24.279 23.982 -91.206 1.00 25.71 164 ALA C CA 1
ATOM 6643 C C . ALA C 1 164 ? -23.725 25.403 -91.171 1.00 30.56 164 ALA C C 1
ATOM 6644 O O . ALA C 1 164 ? -24.096 26.252 -91.999 1.00 29.61 164 ALA C O 1
ATOM 6646 N N . GLU C 1 165 ? -22.838 25.662 -90.212 1.00 25.59 165 GLU C N 1
ATOM 6647 C CA . GLU C 1 165 ? -22.192 26.966 -90.102 1.00 26.37 165 GLU C CA 1
ATOM 6648 C C . GLU C 1 165 ? -21.322 27.232 -91.335 1.00 29.36 165 GLU C C 1
ATOM 6649 O O . GLU C 1 165 ? -21.321 28.337 -91.889 1.00 33.18 165 GLU C O 1
ATOM 6655 N N . ARG C 1 166 ? -20.607 26.197 -91.767 1.00 29.86 166 ARG C N 1
ATOM 6656 C CA . ARG C 1 166 ? -19.709 26.261 -92.922 1.00 32.39 166 ARG C CA 1
ATOM 6657 C C . ARG C 1 166 ? -20.476 26.424 -94.239 1.00 35.84 166 ARG C C 1
ATOM 6658 O O . ARG C 1 166 ? -20.061 27.181 -95.119 1.00 33.83 166 ARG C O 1
ATOM 6666 N N . LEU C 1 167 ? -21.600 25.721 -94.362 1.00 31.60 167 LEU C N 1
ATOM 6667 C CA . LEU C 1 167 ? -22.430 25.807 -95.567 1.00 29.19 167 LEU C CA 1
ATOM 6668 C C . LEU C 1 167 ? -23.388 26.996 -95.536 1.00 32.96 167 LEU C C 1
ATOM 6669 O O . LEU C 1 167 ? -24.072 27.276 -96.526 1.00 32.53 167 LEU C O 1
ATOM 6674 N N . LYS C 1 168 ? -23.420 27.701 -94.407 1.00 30.83 168 LYS C N 1
ATOM 6675 C CA . LYS C 1 168 ? -24.452 28.718 -94.137 1.00 33.28 168 LYS C CA 1
ATOM 6676 C C . LYS C 1 168 ? -25.862 28.161 -94.299 1.00 30.92 168 LYS C C 1
ATOM 6677 O O . LYS C 1 168 ? -26.751 28.815 -94.866 1.00 28.32 168 LYS C O 1
ATOM 6683 N N . CYS C 1 169 ? -26.048 26.945 -93.800 1.00 28.41 169 CYS C N 1
ATOM 6684 C CA . CYS C 1 169 ? -27.349 26.295 -93.806 1.00 27.41 169 CYS C CA 1
ATOM 6685 C C . CYS C 1 169 ? -28.067 26.634 -92.501 1.00 28.10 169 CYS C C 1
ATOM 6686 O O . CYS C 1 169 ? -27.611 26.249 -91.421 1.00 22.36 169 CYS C O 1
ATOM 6689 N N . SER C 1 170 ? -29.179 27.355 -92.589 1.00 25.40 170 SER C N 1
ATOM 6690 C CA . SER C 1 170 ? -29.957 27.669 -91.389 1.00 26.02 170 SER C CA 1
ATOM 6691 C C . SER C 1 170 ? -30.687 26.446 -90.839 1.00 21.61 170 SER C C 1
ATOM 6692 O O . SER C 1 170 ? -31.075 25.557 -91.595 1.00 22.56 170 SER C O 1
ATOM 6695 N N . LEU C 1 171 ? -30.875 26.408 -89.519 1.00 21.44 171 LEU C N 1
ATOM 6696 C CA . LEU C 1 171 ? -31.609 25.318 -88.863 1.00 20.66 171 LEU C CA 1
ATOM 6697 C C . LEU C 1 171 ? -32.977 25.779 -88.334 1.00 19.97 171 LEU C C 1
ATOM 6698 O O . LEU C 1 171 ? -33.052 26.710 -87.527 1.00 22.26 171 LEU C O 1
ATOM 6703 N N . PHE C 1 172 ? -34.052 25.125 -88.770 1.00 19.87 172 PHE C N 1
ATOM 6704 C CA . PHE C 1 172 ? -35.361 25.318 -88.153 1.00 19.00 172 PHE C CA 1
ATOM 6705 C C . PHE C 1 172 ? -35.626 24.141 -87.213 1.00 21.02 172 PHE C C 1
ATOM 6706 O O . PHE C 1 172 ? -35.702 22.998 -87.652 1.00 15.78 172 PHE C O 1
ATOM 6714 N N . VAL C 1 173 ? -35.766 24.415 -85.921 1.00 16.38 173 VAL C N 1
ATOM 6715 C CA . VAL C 1 173 ? -35.920 23.340 -84.946 1.00 18.21 173 VAL C CA 1
ATOM 6716 C C . VAL C 1 173 ? -37.403 23.144 -84.608 1.00 16.84 173 VAL C C 1
ATOM 6717 O O . VAL C 1 173 ? -38.040 24.032 -84.041 1.00 17.56 173 VAL C O 1
ATOM 6721 N N . HIS C 1 174 ? -37.950 21.987 -84.955 1.00 18.08 174 HIS C N 1
ATOM 6722 C CA . HIS C 1 174 ? -39.373 21.728 -84.735 1.00 17.16 174 HIS C CA 1
ATOM 6723 C C . HIS C 1 174 ? -39.587 20.652 -83.681 1.00 17.10 174 HIS C C 1
ATOM 6724 O O . HIS C 1 174 ? -39.010 19.564 -83.768 1.00 18.78 174 HIS C O 1
ATOM 6731 N N . PRO C 1 175 ? -40.433 20.939 -82.680 1.00 18.36 175 PRO C N 1
ATOM 6732 C CA . PRO C 1 175 ? -40.625 19.903 -81.665 1.00 16.86 175 PRO C CA 1
ATOM 6733 C C . PRO C 1 175 ? -41.284 18.671 -82.260 1.00 18.85 175 PRO C C 1
ATOM 6734 O O . PRO C 1 175 ? -42.170 18.769 -83.121 1.00 18.29 175 PRO C O 1
ATOM 6738 N N . TRP C 1 176 ? -40.819 17.508 -81.823 1.00 17.29 176 TRP C N 1
ATOM 6739 C CA . TRP C 1 176 ? -41.435 16.260 -82.210 1.00 18.94 176 TRP C CA 1
ATOM 6740 C C . TRP C 1 176 ? -41.054 15.190 -81.212 1.00 21.46 176 TRP C C 1
ATOM 6741 O O . TRP C 1 176 ? -40.160 15.417 -80.400 1.00 20.03 176 TRP C O 1
ATOM 6752 N N . ASP C 1 177 ? -41.722 14.037 -81.272 1.00 22.57 177 ASP C N 1
ATOM 6753 C CA . ASP C 1 177 ? -41.424 12.920 -80.375 1.00 24.57 177 ASP C CA 1
ATOM 6754 C C . ASP C 1 177 ? -41.627 13.272 -78.900 1.00 24.45 177 ASP C C 1
ATOM 6755 O O . ASP C 1 177 ? -40.877 12.776 -78.060 1.00 26.07 177 ASP C O 1
ATOM 6760 N N . MET C 1 178 ? -42.614 14.123 -78.584 1.00 23.14 178 MET C N 1
ATOM 6761 C CA . MET C 1 178 ? -43.031 14.337 -77.182 1.00 24.99 178 MET C CA 1
ATOM 6762 C C . MET C 1 178 ? -43.772 13.092 -76.719 1.00 26.16 178 MET C C 1
ATOM 6763 O O . MET C 1 178 ? -44.204 12.283 -77.542 1.00 21.60 178 MET C O 1
ATOM 6768 N N . GLN C 1 179 ? -43.960 12.958 -75.408 1.00 24.59 179 GLN C N 1
ATOM 6769 C CA . GLN C 1 179 ? -44.712 11.828 -74.867 1.00 26.06 179 GLN C CA 1
ATOM 6770 C C . GLN C 1 179 ? -46.150 11.840 -75.398 1.00 24.13 179 GLN C C 1
ATOM 6771 O O . GLN C 1 179 ? -46.810 12.877 -75.378 1.00 23.29 179 GLN C O 1
ATOM 6777 N N . MET C 1 180 ? -46.643 10.693 -75.858 1.00 24.63 180 MET C N 1
ATOM 6778 C CA . MET C 1 180 ? -47.958 10.635 -76.506 1.00 25.98 180 MET C CA 1
ATOM 6779 C C . MET C 1 180 ? -49.010 9.908 -75.669 1.00 29.46 180 MET C C 1
ATOM 6780 O O . MET C 1 180 ? -50.220 10.068 -75.884 1.00 30.55 180 MET C O 1
ATOM 6785 N N . ASP C 1 181 ? -48.549 9.107 -74.716 1.00 27.33 181 ASP C N 1
ATOM 6786 C CA . ASP C 1 181 ? -49.442 8.227 -73.973 1.00 30.34 181 ASP C CA 1
ATOM 6787 C C . ASP C 1 181 ? -49.406 8.539 -72.482 1.00 27.60 181 ASP C C 1
ATOM 6788 O O . ASP C 1 181 ? -48.942 9.611 -72.074 1.00 23.43 181 ASP C O 1
ATOM 6793 N N . GLY C 1 182 ? -49.896 7.609 -71.670 1.00 26.63 182 GLY C N 1
ATOM 6794 C CA . GLY C 1 182 ? -50.009 7.850 -70.241 1.00 23.55 182 GLY C CA 1
ATOM 6795 C C . GLY C 1 182 ? -50.864 9.076 -69.961 1.00 27.43 182 GLY C C 1
ATOM 6796 O O . GLY C 1 182 ? -51.907 9.272 -70.604 1.00 24.53 182 GLY C O 1
ATOM 6797 N N . ARG C 1 183 ? -50.411 9.908 -69.019 1.00 22.84 183 ARG C N 1
ATOM 6798 C CA . ARG C 1 183 ? -51.094 11.151 -68.662 1.00 24.46 183 ARG C CA 1
ATOM 6799 C C . ARG C 1 183 ? -51.279 12.103 -69.835 1.00 23.68 183 ARG C C 1
ATOM 6800 O O . ARG C 1 183 ? -52.198 12.917 -69.808 1.00 25.32 183 ARG C O 1
ATOM 6808 N N . MET C 1 184 ? -50.402 12.016 -70.841 1.00 20.50 184 MET C N 1
ATOM 6809 C CA . MET C 1 184 ? -50.443 12.928 -71.987 1.00 23.14 184 MET C CA 1
ATOM 6810 C C . MET C 1 184 ? -51.443 12.483 -73.072 1.00 26.77 184 MET C C 1
ATOM 6811 O O . MET C 1 184 ? -51.676 13.199 -74.046 1.00 22.41 184 MET C O 1
ATOM 6816 N N . ALA C 1 185 ? -52.045 11.311 -72.903 1.00 24.22 185 ALA C N 1
ATOM 6817 C CA . ALA C 1 185 ? -52.994 10.803 -73.900 1.00 26.86 185 ALA C CA 1
ATOM 6818 C C . ALA C 1 185 ? -54.299 11.625 -74.014 1.00 31.60 185 ALA C C 1
ATOM 6819 O O . ALA C 1 185 ? -55.084 11.422 -74.947 1.00 38.83 185 ALA C O 1
ATOM 6821 N N . LYS C 1 186 ? -54.518 12.561 -73.091 1.00 23.45 186 LYS C N 1
ATOM 6822 C CA . LYS C 1 186 ? -55.783 13.308 -73.035 1.00 22.12 186 LYS C CA 1
ATOM 6823 C C . LYS C 1 186 ? -55.647 14.791 -73.413 1.00 21.48 186 LYS C C 1
ATOM 6824 O O . LYS C 1 186 ? -54.533 15.333 -73.446 1.00 21.00 186 LYS C O 1
ATOM 6830 N N . TYR C 1 187 ? -56.784 15.432 -73.710 1.00 23.24 187 TYR C N 1
ATOM 6831 C CA . TYR C 1 187 ? -56.874 16.892 -73.924 1.00 23.18 187 TYR C CA 1
ATOM 6832 C C . TYR C 1 187 ? -55.863 17.497 -74.911 1.00 22.44 187 TYR C C 1
ATOM 6833 O O . TYR C 1 187 ? -55.523 18.682 -74.803 1.00 21.50 187 TYR C O 1
ATOM 6842 N N . TRP C 1 188 ? -55.389 16.699 -75.866 1.00 18.81 188 TRP C N 1
ATOM 6843 C CA . TRP C 1 188 ? -54.426 17.156 -76.886 1.00 18.35 188 TRP C CA 1
ATOM 6844 C C . TRP C 1 188 ? -53.133 17.665 -76.245 1.00 18.41 188 TRP C C 1
ATOM 6845 O O . TRP C 1 188 ? -52.392 18.445 -76.859 1.00 16.75 188 TRP C O 1
ATOM 6856 N N . LEU C 1 189 ? -52.847 17.194 -75.034 1.00 17.75 189 LEU C N 1
ATOM 6857 C CA . LEU C 1 189 ? -51.666 17.649 -74.299 1.00 17.97 189 LEU C CA 1
ATOM 6858 C C . LEU C 1 189 ? -50.323 17.595 -75.030 1.00 14.35 189 LEU C C 1
ATOM 6859 O O . LEU C 1 189 ? -49.497 18.502 -74.844 1.00 16.13 189 LEU C O 1
ATOM 6864 N N . PRO C 1 190 ? -50.075 16.545 -75.843 1.00 17.07 190 PRO C N 1
ATOM 6865 C CA . PRO C 1 190 ? -48.784 16.549 -76.537 1.00 20.00 190 PRO C CA 1
ATOM 6866 C C . PRO C 1 190 ? -48.590 17.766 -77.428 1.00 18.31 190 PRO C C 1
ATOM 6867 O O . PRO C 1 190 ? -47.474 18.280 -77.512 1.00 17.99 190 PRO C O 1
ATOM 6871 N N . TRP C 1 191 ? -49.647 18.229 -78.079 1.00 17.72 191 TRP C N 1
ATOM 6872 C CA . TRP C 1 191 ? -49.503 19.392 -78.955 1.00 21.11 191 TRP C CA 1
ATOM 6873 C C . TRP C 1 191 ? -49.548 20.703 -78.182 1.00 18.38 191 TRP C C 1
ATOM 6874 O O . TRP C 1 191 ? -48.791 21.630 -78.488 1.00 18.63 191 TRP C O 1
ATOM 6885 N N . LEU C 1 192 ? -50.437 20.782 -77.196 1.00 16.53 192 LEU C N 1
ATOM 6886 C CA . LEU C 1 192 ? -50.706 22.060 -76.523 1.00 21.14 192 LEU C CA 1
ATOM 6887 C C . LEU C 1 192 ? -49.678 22.352 -75.426 1.00 19.20 192 LEU C C 1
ATOM 6888 O O . LEU C 1 192 ? -49.413 23.512 -75.113 1.00 20.26 192 LEU C O 1
ATOM 6893 N N . VAL C 1 193 ? -49.119 21.305 -74.828 1.00 17.61 193 VAL C N 1
ATOM 6894 C CA . VAL C 1 193 ? -48.159 21.485 -73.739 1.00 16.42 193 VAL C CA 1
ATOM 6895 C C . VAL C 1 193 ? -46.829 20.797 -74.017 1.00 16.03 193 VAL C C 1
ATOM 6896 O O . VAL C 1 193 ? -45.764 21.362 -73.756 1.00 18.42 193 VAL C O 1
ATOM 6900 N N . GLY C 1 194 ? -46.885 19.567 -74.515 1.00 16.64 194 GLY C N 1
ATOM 6901 C CA . GLY C 1 194 ? -45.680 18.823 -74.829 1.00 16.26 194 GLY C CA 1
ATOM 6902 C C . GLY C 1 194 ? -44.743 19.499 -75.822 1.00 17.05 194 GLY C C 1
ATOM 6903 O O . GLY C 1 194 ? -43.520 19.530 -75.605 1.00 16.28 194 GLY C O 1
ATOM 6904 N N . MET C 1 195 ? -45.298 20.039 -76.907 1.00 18.05 195 MET C N 1
ATOM 6905 C CA . MET C 1 195 ? -44.475 20.684 -77.931 1.00 18.02 195 MET C CA 1
ATOM 6906 C C . MET C 1 195 ? -43.756 21.941 -77.428 1.00 18.75 195 MET C C 1
ATOM 6907 O O . MET C 1 195 ? -42.549 22.089 -77.678 1.00 16.76 195 MET C O 1
ATOM 6912 N N . PRO C 1 196 ? -44.479 22.859 -76.745 1.00 15.39 196 PRO C N 1
ATOM 6913 C CA . PRO C 1 196 ? -43.747 24.015 -76.224 1.00 17.59 196 PRO C CA 1
ATOM 6914 C C . PRO C 1 196 ? -42.683 23.579 -75.216 1.00 20.39 196 PRO C C 1
ATOM 6915 O O . PRO C 1 196 ? -41.616 24.201 -75.150 1.00 19.74 196 PRO C O 1
ATOM 6919 N N . ALA C 1 197 ? -42.962 22.525 -74.448 1.00 17.49 197 ALA C N 1
ATOM 6920 C CA . ALA C 1 197 ? -41.972 22.006 -73.507 1.00 17.55 197 ALA C CA 1
ATOM 6921 C C . ALA C 1 197 ? -40.720 21.448 -74.204 1.00 18.80 197 ALA C C 1
ATOM 6922 O O . ALA C 1 197 ? -39.597 21.701 -73.755 1.00 18.81 197 ALA C O 1
ATOM 6924 N N . GLU C 1 198 ? -40.904 20.688 -75.280 1.00 16.19 198 GLU C N 1
ATOM 6925 C CA . GLU C 1 198 ? -39.787 20.160 -76.077 1.00 18.23 198 GLU C CA 1
ATOM 6926 C C . GLU C 1 198 ? -38.904 21.264 -76.629 1.00 17.16 198 GLU C C 1
ATOM 6927 O O . GLU C 1 198 ? -37.679 21.172 -76.639 1.00 17.55 198 GLU C O 1
ATOM 6933 N N . THR C 1 199 ? -39.537 22.318 -77.114 1.00 14.79 199 THR C N 1
ATOM 6934 C CA . THR C 1 199 ? -38.789 23.458 -77.621 1.00 18.27 199 THR C CA 1
ATOM 6935 C C . THR C 1 199 ? -37.999 24.166 -76.519 1.00 17.03 199 THR C C 1
ATOM 6936 O O . THR C 1 199 ? -36.861 24.634 -76.747 1.00 16.22 199 THR C O 1
ATOM 6940 N N . THR C 1 200 ? -38.581 24.249 -75.327 1.00 14.19 200 THR C N 1
ATOM 6941 C CA . THR C 1 200 ? -37.876 24.897 -74.221 1.00 15.53 200 THR C CA 1
ATOM 6942 C C . THR C 1 200 ? -36.634 24.082 -73.851 1.00 18.96 200 THR C C 1
ATOM 6943 O O . THR C 1 200 ? -35.563 24.633 -73.578 1.00 17.86 200 THR C O 1
ATOM 6947 N N . ILE C 1 201 ? -36.781 22.764 -73.840 1.00 16.01 201 ILE C N 1
ATOM 6948 C CA . ILE C 1 201 ? -35.656 21.859 -73.590 1.00 17.04 201 ILE C CA 1
ATOM 6949 C C . ILE C 1 201 ? -34.553 22.018 -74.656 1.00 19.82 201 ILE C C 1
ATOM 6950 O O . ILE C 1 201 ? -33.354 22.059 -74.334 1.00 17.54 201 ILE C O 1
ATOM 6955 N N . ALA C 1 202 ? -34.955 22.118 -75.921 1.00 16.63 202 ALA C N 1
ATOM 6956 C CA . ALA C 1 202 ? -34.004 22.259 -77.020 1.00 18.29 202 ALA C CA 1
ATOM 6957 C C . ALA C 1 202 ? -33.190 23.539 -76.888 1.00 19.07 202 ALA C C 1
ATOM 6958 O O . ALA C 1 202 ? -31.962 23.531 -77.067 1.00 17.40 202 ALA C O 1
ATOM 6960 N N . ILE C 1 203 ? -33.874 24.642 -76.589 1.00 15.30 203 ILE C N 1
ATOM 6961 C CA . ILE C 1 203 ? -33.194 25.920 -76.428 1.00 21.40 203 ILE C CA 1
ATOM 6962 C C . ILE C 1 203 ? -32.191 25.833 -75.272 1.00 19.62 203 ILE C C 1
ATOM 6963 O O . ILE C 1 203 ? -31.046 26.269 -75.399 1.00 21.01 203 ILE C O 1
ATOM 6968 N N . CYS C 1 204 ? -32.628 25.285 -74.143 1.00 19.10 204 CYS C N 1
ATOM 6969 C CA . CYS C 1 204 ? -31.757 25.169 -72.974 1.00 21.61 204 CYS C CA 1
ATOM 6970 C C . CYS C 1 204 ? -30.553 24.267 -73.283 1.00 24.21 204 CYS C C 1
ATOM 6971 O O . CYS C 1 204 ? -29.431 24.530 -72.845 1.00 20.96 204 CYS C O 1
ATOM 6974 N N . SER C 1 205 ? -30.792 23.213 -74.056 1.00 19.86 205 SER C N 1
ATOM 6975 C CA . SER C 1 205 ? -29.738 22.250 -74.381 1.00 22.68 205 SER C CA 1
ATOM 6976 C C . SER C 1 205 ? -28.673 22.886 -75.255 1.00 20.91 205 SER C C 1
ATOM 6977 O O . SER C 1 205 ? -27.484 22.733 -75.013 1.00 22.80 205 SER C O 1
ATOM 6980 N N . MET C 1 206 ? -29.102 23.600 -76.280 1.00 24.29 206 MET C N 1
ATOM 6981 C CA . MET C 1 206 ? -28.155 24.278 -77.150 1.00 23.15 206 MET C CA 1
ATOM 6982 C C . MET C 1 206 ? -27.363 25.360 -76.420 1.00 25.07 206 MET C C 1
ATOM 6983 O O . MET C 1 206 ? -26.149 25.481 -76.615 1.00 25.27 206 MET C O 1
ATOM 6988 N N . ILE C 1 207 ? -28.039 26.129 -75.568 1.00 20.41 207 ILE C N 1
ATOM 6989 C CA . ILE C 1 207 ? -27.358 27.163 -74.788 1.00 24.11 207 ILE C CA 1
ATOM 6990 C C . ILE C 1 207 ? -26.350 26.565 -73.802 1.00 25.61 207 ILE C C 1
ATOM 6991 O O . ILE C 1 207 ? -25.149 26.893 -73.847 1.00 22.48 207 ILE C O 1
ATOM 6996 N N . MET C 1 208 ? -26.843 25.713 -72.900 1.00 21.59 208 MET C N 1
ATOM 6997 C CA . MET C 1 208 ? -26.000 25.144 -71.851 1.00 23.50 208 MET C CA 1
ATOM 6998 C C . MET C 1 208 ? -25.090 24.048 -72.396 1.00 26.80 208 MET C C 1
ATOM 6999 O O . MET C 1 208 ? -24.128 23.651 -71.732 1.00 25.56 208 MET C O 1
ATOM 7004 N N . GLY C 1 209 ? -25.383 23.559 -73.599 1.00 22.19 209 GLY C N 1
ATOM 7005 C CA . GLY C 1 209 ? -24.469 22.642 -74.263 1.00 24.79 209 GLY C CA 1
ATOM 7006 C C . GLY C 1 209 ? -23.334 23.400 -74.924 1.00 26.08 209 GLY C C 1
ATOM 7007 O O . GLY C 1 209 ? -22.349 22.810 -75.377 1.00 31.13 209 GLY C O 1
ATOM 7008 N N . GLY C 1 210 ? -23.475 24.721 -74.985 1.00 23.96 210 GLY C N 1
ATOM 7009 C CA . GLY C 1 210 ? -22.435 25.562 -75.541 1.00 26.97 210 GLY C CA 1
ATOM 7010 C C . GLY C 1 210 ? -22.478 25.648 -77.056 1.00 27.74 210 GLY C C 1
ATOM 7011 O O . GLY C 1 210 ? -21.589 26.244 -77.666 1.00 31.92 210 GLY C O 1
ATOM 7012 N N . VAL C 1 211 ? -23.512 25.071 -77.664 1.00 26.34 211 VAL C N 1
ATOM 7013 C CA . VAL C 1 211 ? -23.665 25.108 -79.121 1.00 26.49 211 VAL C CA 1
ATOM 7014 C C . VAL C 1 211 ? -23.457 26.511 -79.725 1.00 27.65 211 VAL C C 1
ATOM 7015 O O . VAL C 1 211 ? -22.605 26.688 -80.601 1.00 32.35 211 VAL C O 1
ATOM 7019 N N . PHE C 1 212 ? -24.204 27.506 -79.249 1.00 27.55 212 PHE C N 1
ATOM 7020 C CA . PHE C 1 212 ? -24.097 28.865 -79.786 1.00 28.76 212 PHE C CA 1
ATOM 7021 C C . PHE C 1 212 ? -22.729 29.487 -79.538 1.00 31.60 212 PHE C C 1
ATOM 7022 O O . PHE C 1 212 ? -22.300 30.368 -80.287 1.00 32.56 212 PHE C O 1
ATOM 7030 N N . GLU C 1 213 ? -22.054 29.042 -78.482 1.00 29.86 213 GLU C N 1
ATOM 7031 C CA . GLU C 1 213 ? -20.721 29.544 -78.167 1.00 31.85 213 GLU C CA 1
ATOM 7032 C C . GLU C 1 213 ? -19.689 29.002 -79.149 1.00 30.71 213 GLU C C 1
ATOM 7033 O O . GLU C 1 213 ? -18.835 29.745 -79.635 1.00 34.76 213 GLU C O 1
ATOM 7039 N N . LYS C 1 214 ? -19.788 27.712 -79.459 1.00 30.77 214 LYS C N 1
ATOM 7040 C CA . LYS C 1 214 ? -18.837 27.064 -80.365 1.00 32.46 214 LYS C CA 1
ATOM 7041 C C . LYS C 1 214 ? -19.127 27.287 -81.843 1.00 32.56 214 LYS C C 1
ATOM 7042 O O . LYS C 1 214 ? -18.224 27.187 -82.676 1.00 31.91 214 LYS C O 1
ATOM 7048 N N . PHE C 1 215 ? -20.377 27.597 -82.166 1.00 31.85 215 PHE C N 1
ATOM 7049 C CA . PHE C 1 215 ? -20.747 27.871 -83.550 1.00 31.49 215 PHE C CA 1
ATOM 7050 C C . PHE C 1 215 ? -21.446 29.222 -83.625 1.00 30.57 215 PHE C C 1
ATOM 7051 O O . PHE C 1 215 ? -22.645 29.284 -83.869 1.00 30.44 215 PHE C O 1
ATOM 7059 N N . PRO C 1 216 ? -20.682 30.317 -83.418 1.00 32.07 216 PRO C N 1
ATOM 7060 C CA . PRO C 1 216 ? -21.261 31.660 -83.300 1.00 27.89 216 PRO C CA 1
ATOM 7061 C C . PRO C 1 216 ? -21.961 32.165 -84.559 1.00 27.56 216 PRO C C 1
ATOM 7062 O O . PRO C 1 216 ? -22.725 33.120 -84.469 1.00 26.86 216 PRO C O 1
ATOM 7066 N N . LYS C 1 217 ? -21.713 31.545 -85.707 1.00 31.89 217 LYS C N 1
ATOM 7067 C CA . LYS C 1 217 ? -22.399 31.958 -86.932 1.00 32.10 217 LYS C CA 1
ATOM 7068 C C . LYS C 1 217 ? -23.526 30.991 -87.341 1.00 33.17 217 LYS C C 1
ATOM 7069 O O . LYS C 1 217 ? -24.176 31.195 -88.368 1.00 29.64 217 LYS C O 1
ATOM 7075 N N . LEU C 1 218 ? -23.767 29.953 -86.536 1.00 30.49 218 LEU C N 1
ATOM 7076 C CA . LEU C 1 218 ? -24.929 29.079 -86.748 1.00 29.42 218 LEU C CA 1
ATOM 7077 C C . LEU C 1 218 ? -26.243 29.862 -86.636 1.00 27.12 218 LEU C C 1
ATOM 7078 O O . LEU C 1 218 ? -26.480 30.568 -85.654 1.00 29.34 218 LEU C O 1
ATOM 7083 N N . LYS C 1 219 ? -27.091 29.739 -87.649 1.00 27.48 219 LYS C N 1
ATOM 7084 C CA . LYS C 1 219 ? -28.396 30.396 -87.651 1.00 27.43 219 LYS C CA 1
ATOM 7085 C C . LYS C 1 219 ? -29.471 29.387 -87.245 1.00 25.32 219 LYS C C 1
ATOM 7086 O O . LYS C 1 219 ? -29.719 28.416 -87.960 1.00 24.91 219 LYS C O 1
ATOM 7092 N N . VAL C 1 220 ? -30.125 29.626 -86.114 1.00 23.48 220 VAL C N 1
ATOM 7093 C CA . VAL C 1 220 ? -31.118 28.686 -85.590 1.00 19.46 220 VAL C CA 1
ATOM 7094 C C . VAL C 1 220 ? -32.451 29.388 -85.328 1.00 19.04 220 VAL C C 1
ATOM 7095 O O . VAL C 1 220 ? -32.478 30.494 -84.771 1.00 18.37 220 VAL C O 1
ATOM 7099 N N . CYS C 1 221 ? -33.553 28.760 -85.738 1.00 18.28 221 CYS C N 1
ATOM 7100 C CA . CYS C 1 221 ? -34.888 29.280 -85.416 1.00 17.94 221 CYS C CA 1
ATOM 7101 C C . CYS C 1 221 ? -35.712 28.195 -84.735 1.00 21.09 221 CYS C C 1
ATOM 7102 O O . CYS C 1 221 ? -35.753 27.055 -85.209 1.00 17.92 221 CYS C O 1
ATOM 7105 N N . PHE C 1 222 ? -36.342 28.528 -83.607 1.00 16.17 222 PHE C N 1
ATOM 7106 C CA . PHE C 1 222 ? -37.167 27.553 -82.897 1.00 17.96 222 PHE C CA 1
ATOM 7107 C C . PHE C 1 222 ? -38.637 27.829 -83.191 1.00 17.35 222 PHE C C 1
ATOM 7108 O O . PHE C 1 222 ? -39.018 28.965 -83.449 1.00 20.77 222 PHE C O 1
ATOM 7116 N N . ALA C 1 223 ? -39.458 26.786 -83.185 1.00 21.05 223 ALA C N 1
ATOM 7117 C CA . ALA C 1 223 ? -40.874 26.906 -83.546 1.00 21.73 223 ALA C CA 1
ATOM 7118 C C . ALA C 1 223 ? -41.741 27.370 -82.376 1.00 22.06 223 ALA C C 1
ATOM 7119 O O . ALA C 1 223 ? -41.331 27.313 -81.201 1.00 21.31 223 ALA C O 1
ATOM 7121 N N . HIS C 1 224 ? -42.951 27.814 -82.706 1.00 19.43 224 HIS C N 1
ATOM 7122 C CA . HIS C 1 224 ? -43.937 28.291 -81.722 1.00 21.00 224 HIS C CA 1
ATOM 7123 C C . HIS C 1 224 ? -43.408 29.259 -80.688 1.00 22.89 224 HIS C C 1
ATOM 7124 O O . HIS C 1 224 ? -43.651 29.091 -79.485 1.00 22.83 224 HIS C O 1
ATOM 7131 N N . GLY C 1 225 ? -42.708 30.286 -81.150 1.00 22.40 225 GLY C N 1
ATOM 7132 C CA . GLY C 1 225 ? -42.273 31.352 -80.268 1.00 19.99 225 GLY C CA 1
ATOM 7133 C C . GLY C 1 225 ? -41.328 30.865 -79.190 1.00 19.72 225 GLY C C 1
ATOM 7134 O O . GLY C 1 225 ? -41.225 31.473 -78.122 1.00 18.66 225 GLY C O 1
ATOM 7135 N N . GLY C 1 226 ? -40.628 29.773 -79.463 1.00 19.50 226 GLY C N 1
ATOM 7136 C CA . GLY C 1 226 ? -39.664 29.259 -78.505 1.00 17.84 226 GLY C CA 1
ATOM 7137 C C . GLY C 1 226 ? -40.292 28.531 -77.322 1.00 19.08 226 GLY C C 1
ATOM 7138 O O . GLY C 1 226 ? -39.674 28.418 -76.248 1.00 17.81 226 GLY C O 1
ATOM 7139 N N . GLY C 1 227 ? -41.510 28.022 -77.499 1.00 19.92 227 GLY C N 1
ATOM 7140 C CA . GLY C 1 227 ? -42.133 27.228 -76.444 1.00 17.13 227 GLY C CA 1
ATOM 7141 C C . GLY C 1 227 ? -42.532 28.042 -75.223 1.00 21.91 227 GLY C C 1
ATOM 7142 O O . GLY C 1 227 ? -43.420 28.895 -75.319 1.00 23.13 227 GLY C O 1
ATOM 7143 N N . ALA C 1 228 ? -41.912 27.769 -74.070 1.00 18.04 228 ALA C N 1
ATOM 7144 C CA . ALA C 1 228 ? -42.213 28.517 -72.836 1.00 18.44 228 ALA C CA 1
ATOM 7145 C C . ALA C 1 228 ? -41.107 29.515 -72.539 1.00 20.41 228 ALA C C 1
ATOM 7146 O O . ALA C 1 228 ? -41.285 30.437 -71.725 1.00 18.07 228 ALA C O 1
ATOM 7148 N N . PHE C 1 229 ? -39.965 29.308 -73.198 1.00 19.54 229 PHE C N 1
ATOM 7149 C CA . PHE C 1 229 ? -38.721 30.040 -72.924 1.00 18.79 229 PHE C CA 1
ATOM 7150 C C . PHE C 1 229 ? -38.838 31.558 -72.711 1.00 19.91 229 PHE C C 1
ATOM 7151 O O . PHE C 1 229 ? -38.276 32.085 -71.729 1.00 17.74 229 PHE C O 1
ATOM 7159 N N . PRO C 1 230 ? -39.551 32.273 -73.606 1.00 18.80 230 PRO C N 1
ATOM 7160 C CA . PRO C 1 230 ? -39.606 33.727 -73.381 1.00 18.91 230 PRO C CA 1
ATOM 7161 C C . PRO C 1 230 ? -40.248 34.106 -72.042 1.00 19.54 230 PRO C C 1
ATOM 7162 O O . PRO C 1 230 ? -40.003 35.203 -71.552 1.00 18.36 230 PRO C O 1
ATOM 7166 N N . PHE C 1 231 ? -41.046 33.217 -71.456 1.00 17.40 231 PHE C N 1
ATOM 7167 C CA . PHE C 1 231 ? -41.679 33.522 -70.174 1.00 18.54 231 PHE C CA 1
ATOM 7168 C C . PHE C 1 231 ? -40.868 32.964 -69.014 1.00 18.86 231 PHE C C 1
ATOM 7169 O O . PHE C 1 231 ? -40.820 33.560 -67.940 1.00 20.60 231 PHE C O 1
ATOM 7177 N N . THR C 1 232 ? -40.230 31.820 -69.235 1.00 16.63 232 THR C N 1
ATOM 7178 C CA . THR C 1 232 ? -39.523 31.113 -68.161 1.00 19.62 232 THR C CA 1
ATOM 7179 C C . THR C 1 232 ? -38.015 31.387 -68.136 1.00 17.84 232 THR C C 1
ATOM 7180 O O . THR C 1 232 ? -37.311 30.888 -67.244 1.00 18.39 232 THR C O 1
ATOM 7184 N N . VAL C 1 233 ? -37.530 32.181 -69.093 1.00 14.49 233 VAL C N 1
ATOM 7185 C CA . VAL C 1 233 ? -36.099 32.494 -69.170 1.00 18.08 233 VAL C CA 1
ATOM 7186 C C . VAL C 1 233 ? -35.595 33.073 -67.837 1.00 17.46 233 VAL C C 1
ATOM 7187 O O . VAL C 1 233 ? -34.460 32.812 -67.425 1.00 19.44 233 VAL C O 1
ATOM 7191 N N . GLY C 1 234 ? -36.464 33.806 -67.151 1.00 15.92 234 GLY C N 1
ATOM 7192 C CA . GLY C 1 234 ? -36.156 34.339 -65.827 1.00 19.59 234 GLY C CA 1
ATOM 7193 C C . GLY C 1 234 ? -35.802 33.247 -64.837 1.00 18.20 234 GLY C C 1
ATOM 7194 O O . GLY C 1 234 ? -34.757 33.305 -64.178 1.00 16.97 234 GLY C O 1
ATOM 7195 N N . ARG C 1 235 ? -36.671 32.243 -64.741 1.00 16.23 235 ARG C N 1
ATOM 7196 C CA . ARG C 1 235 ? -36.410 31.059 -63.917 1.00 17.63 235 ARG C CA 1
ATOM 7197 C C . ARG C 1 235 ? -35.138 30.334 -64.369 1.00 17.67 235 ARG C C 1
ATOM 7198 O O . ARG C 1 235 ? -34.301 29.969 -63.538 1.00 17.75 235 ARG C O 1
ATOM 7206 N N . ILE C 1 236 ? -34.982 30.127 -65.674 1.00 15.79 236 ILE C N 1
ATOM 7207 C CA . ILE C 1 236 ? -33.833 29.380 -66.187 1.00 17.60 236 ILE C CA 1
ATOM 7208 C C . ILE C 1 236 ? -32.533 30.134 -65.871 1.00 16.82 236 ILE C C 1
ATOM 7209 O O . ILE C 1 236 ? -31.536 29.537 -65.463 1.00 16.45 236 ILE C O 1
ATOM 7214 N N . SER C 1 237 ? -32.540 31.444 -66.087 1.00 14.97 237 SER C N 1
ATOM 7215 C CA . SER C 1 237 ? -31.337 32.245 -65.897 1.00 17.50 237 SER C CA 1
ATOM 7216 C C . SER C 1 237 ? -30.969 32.308 -64.406 1.00 20.46 237 SER C C 1
ATOM 7217 O O . SER C 1 237 ? -29.799 32.231 -64.040 1.00 19.56 237 SER C O 1
ATOM 7220 N N . HIS C 1 238 ? -31.974 32.430 -63.554 1.00 16.04 238 HIS C N 1
ATOM 7221 C CA . HIS C 1 238 ? -31.736 32.453 -62.111 1.00 16.88 238 HIS C CA 1
ATOM 7222 C C . HIS C 1 238 ? -31.228 31.099 -61.615 1.00 19.64 238 HIS C C 1
ATOM 7223 O O . HIS C 1 238 ? -30.287 31.035 -60.826 1.00 19.27 238 HIS C O 1
ATOM 7230 N N . GLY C 1 239 ? -31.817 30.007 -62.091 1.00 18.86 239 GLY C N 1
ATOM 7231 C CA . GLY C 1 239 ? -31.351 28.697 -61.665 1.00 18.13 239 GLY C CA 1
ATOM 7232 C C . GLY C 1 239 ? -29.915 28.414 -62.085 1.00 19.74 239 GLY C C 1
ATOM 7233 O O . GLY C 1 239 ? -29.122 27.860 -61.304 1.00 18.74 239 GLY C O 1
ATOM 7234 N N . PHE C 1 240 ? -29.584 28.788 -63.318 1.00 18.37 240 PHE C N 1
ATOM 7235 C CA . PHE C 1 240 ? -28.229 28.654 -63.827 1.00 21.37 240 PHE C CA 1
ATOM 7236 C C . PHE C 1 240 ? -27.247 29.283 -62.850 1.00 19.31 240 PHE C C 1
ATOM 7237 O O . PHE C 1 240 ? -26.292 28.633 -62.425 1.00 21.60 240 PHE C O 1
ATOM 7245 N N . SER C 1 241 ? -27.499 30.539 -62.502 1.00 19.63 241 SER C N 1
ATOM 7246 C CA . SER C 1 241 ? -26.662 31.273 -61.556 1.00 21.92 241 SER C CA 1
ATOM 7247 C C . SER C 1 241 ? -26.587 30.608 -60.166 1.00 23.42 241 SER C C 1
ATOM 7248 O O . SER C 1 241 ? -25.538 30.647 -59.512 1.00 20.68 241 SER C O 1
ATOM 7251 N N . MET C 1 242 ? -27.690 30.003 -59.720 1.00 22.42 242 MET C N 1
ATOM 7252 C CA . MET C 1 242 ? -27.740 29.409 -58.372 1.00 24.63 242 MET C CA 1
ATOM 7253 C C . MET C 1 242 ? -27.119 28.024 -58.276 1.00 23.05 242 MET C C 1
ATOM 7254 O O . MET C 1 242 ? -26.565 27.652 -57.233 1.00 17.77 242 MET C O 1
ATOM 7259 N N . ARG C 1 243 ? -27.192 27.265 -59.363 1.00 18.35 243 ARG C N 1
ATOM 7260 C CA . ARG C 1 243 ? -26.614 25.923 -59.373 1.00 21.25 243 ARG C CA 1
ATOM 7261 C C . ARG C 1 243 ? -25.703 25.697 -60.574 1.00 22.91 243 ARG C C 1
ATOM 7262 O O . ARG C 1 243 ? -25.994 24.857 -61.432 1.00 21.19 243 ARG C O 1
ATOM 7270 N N . PRO C 1 244 ? -24.578 26.434 -60.629 1.00 21.39 244 PRO C N 1
ATOM 7271 C CA . PRO C 1 244 ? -23.656 26.229 -61.747 1.00 23.10 244 PRO C CA 1
ATOM 7272 C C . PRO C 1 244 ? -23.128 24.802 -61.762 1.00 24.53 244 PRO C C 1
ATOM 7273 O O . PRO C 1 244 ? -22.737 24.327 -62.825 1.00 22.83 244 PRO C O 1
ATOM 7277 N N . ASP C 1 245 ? -23.134 24.126 -60.611 1.00 22.60 245 ASP C N 1
ATOM 7278 C CA . ASP C 1 245 ? -22.667 22.739 -60.557 1.00 25.14 245 ASP C CA 1
ATOM 7279 C C . ASP C 1 245 ? -23.530 21.829 -61.427 1.00 26.37 245 ASP C C 1
ATOM 7280 O O . ASP C 1 245 ? -23.046 20.823 -61.946 1.00 24.67 245 ASP C O 1
ATOM 7285 N N . LEU C 1 246 ? -24.800 22.188 -61.603 1.00 23.16 246 LEU C N 1
ATOM 7286 C CA . LEU C 1 246 ? -25.688 21.385 -62.449 1.00 25.15 246 LEU C CA 1
ATOM 7287 C C . LEU C 1 246 ? -25.739 21.918 -63.884 1.00 26.03 246 LEU C C 1
ATOM 7288 O O . LEU C 1 246 ? -25.851 21.152 -64.842 1.00 23.24 246 LEU C O 1
ATOM 7293 N N . CYS C 1 247 ? -25.646 23.233 -64.033 1.00 22.95 247 CYS C N 1
ATOM 7294 C CA . CYS C 1 247 ? -26.008 23.866 -65.296 1.00 25.63 247 CYS C CA 1
ATOM 7295 C C . CYS C 1 247 ? -24.818 24.332 -66.126 1.00 27.02 247 CYS C C 1
ATOM 7296 O O . CYS C 1 247 ? -24.943 24.535 -67.332 1.00 26.72 247 CYS C O 1
ATOM 7299 N N . ALA C 1 248 ? -23.661 24.494 -65.497 1.00 26.23 248 ALA C N 1
ATOM 7300 C CA . ALA C 1 248 ? -22.563 25.179 -66.178 1.00 28.46 248 ALA C CA 1
ATOM 7301 C C . ALA C 1 248 ? -21.348 24.330 -66.586 1.00 27.26 248 ALA C C 1
ATOM 7302 O O . ALA C 1 248 ? -20.350 24.892 -67.027 1.00 24.31 248 ALA C O 1
ATOM 7304 N N . GLN C 1 249 ? -21.415 23.008 -66.450 1.00 28.35 249 GLN C N 1
ATOM 7305 C CA . GLN C 1 249 ? -20.235 22.168 -66.713 1.00 29.80 249 GLN C CA 1
ATOM 7306 C C . GLN C 1 249 ? -19.854 22.027 -68.201 1.00 31.37 249 GLN C C 1
ATOM 7307 O O . GLN C 1 249 ? -18.800 21.472 -68.524 1.00 27.39 249 GLN C O 1
ATOM 7313 N N . ASP C 1 250 ? -20.708 22.508 -69.102 1.00 30.14 250 ASP C N 1
ATOM 7314 C CA . ASP C 1 250 ? -20.406 22.448 -70.543 1.00 29.90 250 ASP C CA 1
ATOM 7315 C C . ASP C 1 250 ? -20.205 23.844 -71.127 1.00 30.91 250 ASP C C 1
ATOM 7316 O O . ASP C 1 250 ? -19.467 24.026 -72.094 1.00 32.16 250 ASP C O 1
ATOM 7321 N N . ASN C 1 251 ? -20.861 24.828 -70.521 1.00 28.71 251 ASN C N 1
ATOM 7322 C CA . ASN C 1 251 ? -20.804 26.209 -70.977 1.00 27.85 251 ASN C CA 1
ATOM 7323 C C . ASN C 1 251 ? -21.067 27.123 -69.783 1.00 28.88 251 ASN C C 1
ATOM 7324 O O . ASN C 1 251 ? -22.172 27.125 -69.243 1.00 27.26 251 ASN C O 1
ATOM 7329 N N . PRO C 1 252 ? -20.061 27.903 -69.354 1.00 28.79 252 PRO C N 1
ATOM 7330 C CA . PRO C 1 252 ? -20.283 28.669 -68.119 1.00 30.28 252 PRO C CA 1
ATOM 7331 C C . PRO C 1 252 ? -21.061 29.978 -68.270 1.00 32.41 252 PRO C C 1
ATOM 7332 O O . PRO C 1 252 ? -21.409 30.582 -67.253 1.00 27.04 252 PRO C O 1
ATOM 7336 N N . MET C 1 253 ? -21.359 30.401 -69.493 1.00 27.70 253 MET C N 1
ATOM 7337 C CA . MET C 1 253 ? -22.056 31.674 -69.684 1.00 30.79 253 MET C CA 1
ATOM 7338 C C . MET C 1 253 ? -23.557 31.602 -69.367 1.00 27.02 253 MET C C 1
ATOM 7339 O O . MET C 1 253 ? -24.220 30.633 -69.725 1.00 26.01 253 MET C O 1
ATOM 7344 N N . ASN C 1 254 ? -24.090 32.621 -68.690 1.00 25.82 254 ASN C N 1
ATOM 7345 C CA . ASN C 1 254 ? -25.517 32.632 -68.355 1.00 26.23 254 ASN C CA 1
ATOM 7346 C C . ASN C 1 254 ? -26.396 32.663 -69.611 1.00 29.25 254 ASN C C 1
ATOM 7347 O O . ASN C 1 254 ? -26.118 33.419 -70.548 1.00 25.33 254 ASN C O 1
ATOM 7352 N N . PRO C 1 255 ? -27.449 31.829 -69.634 1.00 28.38 255 PRO C N 1
ATOM 7353 C CA . PRO C 1 255 ? -28.428 31.743 -70.722 1.00 24.28 255 PRO C CA 1
ATOM 7354 C C . PRO C 1 255 ? -28.927 33.105 -71.223 1.00 26.79 255 PRO C C 1
ATOM 7355 O O . PRO C 1 255 ? -29.108 33.271 -72.430 1.00 26.16 255 PRO C O 1
ATOM 7359 N N . LYS C 1 256 ? -29.135 34.058 -70.321 1.00 26.16 256 LYS C N 1
ATOM 7360 C CA . LYS C 1 256 ? -29.543 35.413 -70.701 1.00 26.39 256 LYS C CA 1
ATOM 7361 C C . LYS C 1 256 ? -28.621 36.105 -71.716 1.00 28.32 256 LYS C C 1
ATOM 7362 O O . LYS C 1 256 ? -29.060 36.981 -72.468 1.00 22.67 256 LYS C O 1
ATOM 7368 N N . LYS C 1 257 ? -27.351 35.710 -71.736 1.00 25.15 257 LYS C N 1
ATOM 7369 C CA . LYS C 1 257 ? -26.378 36.305 -72.647 1.00 25.99 257 LYS C CA 1
ATOM 7370 C C . LYS C 1 257 ? -26.693 35.920 -74.090 1.00 28.78 257 LYS C C 1
ATOM 7371 O O . LYS C 1 257 ? -26.286 36.606 -75.022 1.00 26.81 257 LYS C O 1
ATOM 7377 N N . TYR C 1 258 ? -27.438 34.831 -74.272 1.00 24.98 258 TYR C N 1
ATOM 7378 C CA . TYR C 1 258 ? -27.708 34.337 -75.619 1.00 25.58 258 TYR C CA 1
ATOM 7379 C C . TYR C 1 258 ? -29.026 34.852 -76.221 1.00 27.93 258 TYR C C 1
ATOM 7380 O O . TYR C 1 258 ? -29.392 34.481 -77.338 1.00 28.38 258 TYR C O 1
ATOM 7389 N N . LEU C 1 259 ? -29.728 35.726 -75.502 1.00 26.47 259 LEU C N 1
ATOM 7390 C CA . LEU C 1 259 ? -30.919 36.348 -76.083 1.00 26.59 259 LEU C CA 1
ATOM 7391 C C . LEU C 1 259 ? -30.436 37.241 -77.214 1.00 32.06 259 LEU C C 1
ATOM 7392 O O . LEU C 1 259 ? -29.589 38.114 -77.005 1.00 31.85 259 LEU C O 1
ATOM 7397 N N . GLY C 1 260 ? -30.939 36.992 -78.419 1.00 26.70 260 GLY C N 1
ATOM 7398 C CA . GLY C 1 260 ? -30.456 37.692 -79.597 1.00 28.02 260 GLY C CA 1
ATOM 7399 C C . GLY C 1 260 ? -29.507 36.818 -80.395 1.00 28.02 260 GLY C C 1
ATOM 7400 O O . GLY C 1 260 ? -29.102 37.178 -81.501 1.00 30.30 260 GLY C O 1
ATOM 7401 N N . SER C 1 261 ? -29.135 35.670 -79.837 1.00 25.56 261 SER C N 1
ATOM 7402 C CA . SER C 1 261 ? -28.265 34.741 -80.558 1.00 25.33 261 SER C CA 1
ATOM 7403 C C . SER C 1 261 ? -29.042 33.773 -81.459 1.00 28.78 261 SER C C 1
ATOM 7404 O O . SER C 1 261 ? -28.436 32.983 -82.195 1.00 27.23 261 SER C O 1
ATOM 7407 N N . PHE C 1 262 ? -30.374 33.829 -81.409 1.00 22.63 262 PHE C N 1
ATOM 7408 C CA . PHE C 1 262 ? -31.186 32.895 -82.196 1.00 23.36 262 PHE C CA 1
ATOM 7409 C C . PHE C 1 262 ? -32.562 33.479 -82.493 1.00 22.88 262 PHE C C 1
ATOM 7410 O O . PHE C 1 262 ? -32.959 34.471 -81.876 1.00 18.28 262 PHE C O 1
ATOM 7418 N N . TYR C 1 263 ? -33.279 32.857 -83.433 1.00 19.43 263 TYR C N 1
ATOM 7419 C CA . TYR C 1 263 ? -34.608 33.301 -83.845 1.00 19.31 263 TYR C CA 1
ATOM 7420 C C . TYR C 1 263 ? -35.687 32.380 -83.286 1.00 19.83 263 TYR C C 1
ATOM 7421 O O . TYR C 1 263 ? -35.394 31.273 -82.839 1.00 19.94 263 TYR C O 1
ATOM 7430 N N . THR C 1 264 ? -36.941 32.832 -83.308 1.00 18.06 264 THR C N 1
ATOM 7431 C CA . THR C 1 264 ? -38.094 31.939 -83.099 1.00 16.67 264 THR C CA 1
ATOM 7432 C C . THR C 1 264 ? -39.186 32.359 -84.089 1.00 20.12 264 THR C C 1
ATOM 7433 O O . THR C 1 264 ? -39.206 33.512 -84.538 1.00 19.41 264 THR C O 1
ATOM 7437 N N . ASP C 1 265 ? -40.112 31.464 -84.419 1.00 16.45 265 ASP C N 1
ATOM 7438 C CA . ASP C 1 265 ? -41.274 31.919 -85.178 1.00 17.94 265 ASP C CA 1
ATOM 7439 C C . ASP C 1 265 ? -42.216 32.718 -84.291 1.00 19.64 265 ASP C C 1
ATOM 7440 O O . ASP C 1 265 ? -42.078 32.701 -83.064 1.00 22.14 265 ASP C O 1
ATOM 7445 N N . ALA C 1 266 ? -43.175 33.408 -84.906 1.00 18.80 266 ALA C N 1
ATOM 7446 C CA . ALA C 1 266 ? -44.083 34.294 -84.184 1.00 19.83 266 ALA C CA 1
ATOM 7447 C C . ALA C 1 266 ? -45.386 33.591 -83.814 1.00 18.73 266 ALA C C 1
ATOM 7448 O O . ALA C 1 266 ? -46.355 34.242 -83.422 1.00 19.37 266 ALA C O 1
ATOM 7450 N N . LEU C 1 267 ? -45.415 32.266 -83.948 1.00 18.25 267 LEU C N 1
ATOM 7451 C CA . LEU C 1 267 ? -46.668 31.528 -83.765 1.00 22.31 267 LEU C CA 1
ATOM 7452 C C . LEU C 1 267 ? -47.037 31.343 -82.288 1.00 20.56 267 LEU C C 1
ATOM 7453 O O . LEU C 1 267 ? -46.820 30.270 -81.716 1.00 19.86 267 LEU C O 1
ATOM 7458 N N . VAL C 1 268 ? -47.600 32.395 -81.681 1.00 19.57 268 VAL C N 1
ATOM 7459 C CA . VAL C 1 268 ? -48.018 32.347 -80.271 1.00 22.07 268 VAL C CA 1
ATOM 7460 C C . VAL C 1 268 ? -49.467 32.770 -80.034 1.00 20.84 268 VAL C C 1
ATOM 7461 O O . VAL C 1 268 ? -49.920 32.805 -78.888 1.00 19.37 268 VAL C O 1
ATOM 7465 N N . HIS C 1 269 ? -50.173 33.121 -81.107 1.00 18.30 269 HIS C N 1
ATOM 7466 C CA . HIS C 1 269 ? -51.643 33.263 -81.076 1.00 23.23 269 HIS C CA 1
ATOM 7467 C C . HIS C 1 269 ? -52.215 34.520 -80.424 1.00 27.66 269 HIS C C 1
ATOM 7468 O O . HIS C 1 269 ? -53.224 35.051 -80.909 1.00 31.75 269 HIS C O 1
ATOM 7475 N N . ASP C 1 270 ? -51.590 34.987 -79.339 1.00 20.56 270 ASP C N 1
ATOM 7476 C CA . ASP C 1 270 ? -52.112 36.113 -78.556 1.00 20.87 270 ASP C CA 1
ATOM 7477 C C . ASP C 1 270 ? -51.176 37.311 -78.565 1.00 21.11 270 ASP C C 1
ATOM 7478 O O . ASP C 1 270 ? -49.955 37.142 -78.504 1.00 21.30 270 ASP C O 1
ATOM 7483 N N . PRO C 1 271 ? -51.745 38.532 -78.593 1.00 19.97 271 PRO C N 1
ATOM 7484 C CA . PRO C 1 271 ? -50.928 39.757 -78.661 1.00 18.55 271 PRO C CA 1
ATOM 7485 C C . PRO C 1 271 ? -50.023 39.981 -77.444 1.00 17.44 271 PRO C C 1
ATOM 7486 O O . PRO C 1 271 ? -48.905 40.478 -77.606 1.00 20.15 271 PRO C O 1
ATOM 7490 N N . LEU C 1 272 ? -50.492 39.638 -76.248 1.00 19.22 272 LEU C N 1
ATOM 7491 C CA . LEU C 1 272 ? -49.667 39.796 -75.049 1.00 19.04 272 LEU C CA 1
ATOM 7492 C C . LEU C 1 272 ? -48.426 38.905 -75.166 1.00 19.69 272 LEU C C 1
ATOM 7493 O O . LEU C 1 272 ? -47.296 39.313 -74.843 1.00 19.60 272 LEU C O 1
ATOM 7498 N N . SER C 1 273 ? -48.640 37.703 -75.682 1.00 17.42 273 SER C N 1
ATOM 7499 C CA . SER C 1 273 ? -47.555 36.757 -75.905 1.00 19.89 273 SER C CA 1
ATOM 7500 C C . SER C 1 273 ? -46.596 37.201 -77.011 1.00 18.27 273 SER C C 1
ATOM 7501 O O . SER C 1 273 ? -45.368 37.080 -76.864 1.00 15.72 273 SER C O 1
ATOM 7504 N N . LEU C 1 274 ? -47.142 37.714 -78.113 1.00 18.64 274 LEU C N 1
ATOM 7505 C CA . LEU C 1 274 ? -46.300 38.209 -79.204 1.00 17.98 274 LEU C CA 1
ATOM 7506 C C . LEU C 1 274 ? -45.423 39.370 -78.746 1.00 16.04 274 LEU C C 1
ATOM 7507 O O . LEU C 1 274 ? -44.229 39.415 -79.059 1.00 16.90 274 LEU C O 1
ATOM 7512 N N . LYS C 1 275 ? -45.996 40.296 -77.979 1.00 16.06 275 LYS C N 1
ATOM 7513 C CA . LYS C 1 275 ? -45.212 41.414 -77.448 1.00 18.56 275 LYS C CA 1
ATOM 7514 C C . LYS C 1 275 ? -44.064 40.944 -76.540 1.00 21.76 275 LYS C C 1
ATOM 7515 O O . LYS C 1 275 ? -42.913 41.376 -76.713 1.00 19.47 275 LYS C O 1
ATOM 7521 N N . LEU C 1 276 ? -44.370 40.055 -75.590 1.00 20.00 276 LEU C N 1
ATOM 7522 C CA . LEU C 1 276 ? -43.333 39.512 -74.709 1.00 17.78 276 LEU C CA 1
ATOM 7523 C C . LEU C 1 276 ? -42.229 38.857 -75.532 1.00 19.51 276 LEU C C 1
ATOM 7524 O O . LEU C 1 276 ? -41.034 39.094 -75.299 1.00 15.95 276 LEU C O 1
ATOM 7529 N N . LEU C 1 277 ? -42.647 38.046 -76.503 1.00 17.87 277 LEU C N 1
ATOM 7530 C CA . LEU C 1 277 ? -41.728 37.356 -77.411 1.00 19.35 277 LEU C CA 1
ATOM 7531 C C . LEU C 1 277 ? -40.732 38.311 -78.052 1.00 19.78 277 LEU C C 1
ATOM 7532 O O . LEU C 1 277 ? -39.528 38.052 -78.040 1.00 21.30 277 LEU C O 1
ATOM 7537 N N . THR C 1 278 ? -41.220 39.421 -78.600 1.00 17.96 278 THR C N 1
ATOM 7538 C CA . THR C 1 278 ? -40.305 40.380 -79.222 1.00 23.32 278 THR C CA 1
ATOM 7539 C C . THR C 1 278 ? -39.517 41.172 -78.171 1.00 24.35 278 THR C C 1
ATOM 7540 O O . THR C 1 278 ? -38.361 41.526 -78.403 1.00 25.13 278 THR C O 1
ATOM 7544 N N . ASP C 1 279 ? -40.123 41.435 -77.015 1.00 22.31 279 ASP C N 1
ATOM 7545 C CA . ASP C 1 279 ? -39.380 42.098 -75.942 1.00 22.79 279 ASP C CA 1
ATOM 7546 C C . ASP C 1 279 ? -38.176 41.274 -75.487 1.00 25.39 279 ASP C C 1
ATOM 7547 O O . ASP C 1 279 ? -37.153 41.838 -75.095 1.00 21.90 279 ASP C O 1
ATOM 7552 N N . VAL C 1 280 ? -38.297 39.943 -75.542 1.00 23.61 280 VAL C N 1
ATOM 7553 C CA . VAL C 1 280 ? -37.274 39.039 -74.999 1.00 22.81 280 VAL C CA 1
ATOM 7554 C C . VAL C 1 280 ? -36.296 38.558 -76.068 1.00 24.20 280 VAL C C 1
ATOM 7555 O O . VAL C 1 280 ? -35.073 38.525 -75.853 1.00 24.37 280 VAL C O 1
ATOM 7559 N N . ILE C 1 281 ? -36.849 38.155 -77.210 1.00 25.37 281 ILE C N 1
ATOM 7560 C CA . ILE C 1 281 ? -36.082 37.561 -78.301 1.00 23.72 281 ILE C CA 1
ATOM 7561 C C . ILE C 1 281 ? -35.520 38.661 -79.208 1.00 28.59 281 ILE C C 1
ATOM 7562 O O . ILE C 1 281 ? -34.432 38.512 -79.797 1.00 28.70 281 ILE C O 1
ATOM 7567 N N . GLY C 1 282 ? -36.255 39.768 -79.316 1.00 25.69 282 GLY C N 1
ATOM 7568 C CA . GLY C 1 282 ? -35.781 40.913 -80.084 1.00 25.21 282 GLY C CA 1
ATOM 7569 C C . GLY C 1 282 ? -36.540 41.071 -81.381 1.00 23.13 282 GLY C C 1
ATOM 7570 O O . GLY C 1 282 ? -36.891 40.071 -82.013 1.00 22.95 282 GLY C O 1
ATOM 7571 N N . LYS C 1 283 ? -36.786 42.319 -81.780 1.00 22.25 283 LYS C N 1
ATOM 7572 C CA . LYS C 1 283 ? -37.612 42.609 -82.944 1.00 24.06 283 LYS C CA 1
ATOM 7573 C C . LYS C 1 283 ? -36.990 42.128 -84.253 1.00 22.92 283 LYS C C 1
ATOM 7574 O O . LYS C 1 283 ? -37.707 41.947 -85.238 1.00 23.35 283 LYS C O 1
ATOM 7580 N N . ASP C 1 284 ? -35.667 41.942 -84.267 1.00 23.80 284 ASP C N 1
ATOM 7581 C CA . ASP C 1 284 ? -34.961 41.473 -85.463 1.00 24.28 284 ASP C CA 1
ATOM 7582 C C . ASP C 1 284 ? -34.931 39.949 -85.496 1.00 24.34 284 ASP C C 1
ATOM 7583 O O . ASP C 1 284 ? -34.499 39.347 -86.485 1.00 22.87 284 ASP C O 1
ATOM 7588 N N . LYS C 1 285 ? -35.392 39.323 -84.415 1.00 22.04 285 LYS C N 1
ATOM 7589 C CA . LYS C 1 285 ? -35.248 37.871 -84.256 1.00 22.45 285 LYS C CA 1
ATOM 7590 C C . LYS C 1 285 ? -36.544 37.066 -84.263 1.00 19.83 285 LYS C C 1
ATOM 7591 O O . LYS C 1 285 ? -36.519 35.863 -84.043 1.00 19.93 285 LYS C O 1
ATOM 7597 N N . VAL C 1 286 ? -37.676 37.716 -84.512 1.00 19.64 286 VAL C N 1
ATOM 7598 C CA . VAL C 1 286 ? -38.957 37.013 -84.509 1.00 17.94 286 VAL C CA 1
ATOM 7599 C C . VAL C 1 286 ? -39.495 36.923 -85.948 1.00 17.16 286 VAL C C 1
ATOM 7600 O O . VAL C 1 286 ? -39.587 37.945 -86.638 1.00 17.49 286 VAL C O 1
ATOM 7604 N N . ILE C 1 287 ? -39.852 35.709 -86.379 1.00 16.75 287 ILE C N 1
ATOM 7605 C CA . ILE C 1 287 ? -40.242 35.447 -87.775 1.00 17.76 287 ILE C CA 1
ATOM 7606 C C . ILE C 1 287 ? -41.676 34.904 -87.919 1.00 18.96 287 ILE C C 1
ATOM 7607 O O . ILE C 1 287 ? -42.045 33.890 -87.309 1.00 17.40 287 ILE C O 1
ATOM 7612 N N . LEU C 1 288 ? -42.478 35.561 -88.745 1.00 18.34 288 LEU C N 1
ATOM 7613 C CA . LEU C 1 288 ? -43.804 35.041 -89.067 1.00 21.03 288 LEU C CA 1
ATOM 7614 C C . LEU C 1 288 ? -43.724 33.584 -89.524 1.00 18.48 288 LEU C C 1
ATOM 7615 O O . LEU C 1 288 ? -42.904 33.224 -90.368 1.00 20.37 288 LEU C O 1
ATOM 7620 N N . GLY C 1 289 ? -44.563 32.752 -88.919 1.00 18.30 289 GLY C N 1
ATOM 7621 C CA . GLY C 1 289 ? -44.639 31.344 -89.238 1.00 21.39 289 GLY C CA 1
ATOM 7622 C C . GLY C 1 289 ? -46.033 30.946 -88.821 1.00 22.06 289 GLY C C 1
ATOM 7623 O O . GLY C 1 289 ? -46.575 31.470 -87.840 1.00 22.09 289 GLY C O 1
ATOM 7624 N N . THR C 1 290 ? -46.610 29.990 -89.536 1.00 19.80 290 THR C N 1
ATOM 7625 C CA . THR C 1 290 ? -48.047 29.803 -89.472 1.00 16.06 290 THR C CA 1
ATOM 7626 C C . THR C 1 290 ? -48.502 28.348 -89.169 1.00 20.15 290 THR C C 1
ATOM 7627 O O . THR C 1 290 ? -49.648 28.123 -88.752 1.00 20.74 290 THR C O 1
ATOM 7631 N N . ASP C 1 291 ? -47.610 27.376 -89.366 1.00 17.62 291 ASP C N 1
ATOM 7632 C CA . ASP C 1 291 ? -47.964 25.942 -89.249 1.00 19.67 291 ASP C CA 1
ATOM 7633 C C . ASP C 1 291 ? -49.015 25.526 -90.297 1.00 18.59 291 ASP C C 1
ATOM 7634 O O . ASP C 1 291 ? -49.745 24.558 -90.106 1.00 20.72 291 ASP C O 1
ATOM 7639 N N . TYR C 1 292 ? -49.101 26.272 -91.395 1.00 20.72 292 TYR C N 1
ATOM 7640 C CA . TYR C 1 292 ? -49.936 25.882 -92.538 1.00 20.24 292 TYR C CA 1
ATOM 7641 C C . TYR C 1 292 ? -49.550 24.465 -92.937 1.00 18.67 292 TYR C C 1
ATOM 7642 O O . TYR C 1 292 ? -48.359 24.140 -92.976 1.00 18.69 292 TYR C O 1
ATOM 7651 N N . PRO C 1 293 ? -50.544 23.605 -93.223 1.00 20.54 293 PRO C N 1
ATOM 7652 C CA . PRO C 1 293 ? -51.990 23.847 -93.269 1.00 21.84 293 PRO C CA 1
ATOM 7653 C C . PRO C 1 293 ? -52.734 23.282 -92.068 1.00 23.28 293 PRO C C 1
ATOM 7654 O O . PRO C 1 293 ? -53.934 23.002 -92.178 1.00 21.72 293 PRO C O 1
ATOM 7658 N N . PHE C 1 294 ? -52.046 23.101 -90.948 1.00 21.09 294 PHE C N 1
ATOM 7659 C CA . PHE C 1 294 ? -52.642 22.465 -89.778 1.00 22.95 294 PHE C CA 1
ATOM 7660 C C . PHE C 1 294 ? -53.503 23.427 -88.948 1.00 23.45 294 PHE C C 1
ATOM 7661 O O . PHE C 1 294 ? -53.187 24.620 -88.842 1.00 19.69 294 PHE C O 1
ATOM 7669 N N . PRO C 1 295 ? -54.598 22.910 -88.355 1.00 25.60 295 PRO C N 1
ATOM 7670 C CA . PRO C 1 295 ? -55.584 23.759 -87.664 1.00 25.36 295 PRO C CA 1
ATOM 7671 C C . PRO C 1 295 ? -55.023 24.447 -86.425 1.00 25.48 295 PRO C C 1
ATOM 7672 O O . PRO C 1 295 ? -55.493 25.530 -86.057 1.00 24.55 295 PRO C O 1
ATOM 7676 N N . LEU C 1 296 ? -54.025 23.845 -85.790 1.00 19.11 296 LEU C N 1
ATOM 7677 C CA . LEU C 1 296 ? -53.477 24.453 -84.587 1.00 24.38 296 LEU C CA 1
ATOM 7678 C C . LEU C 1 296 ? -52.646 25.706 -84.913 1.00 23.81 296 LEU C C 1
ATOM 7679 O O . LEU C 1 296 ? -52.258 26.451 -84.008 1.00 23.21 296 LEU C O 1
ATOM 7684 N N . GLY C 1 297 ? -52.422 25.966 -86.205 1.00 21.41 297 GLY C N 1
ATOM 7685 C CA . GLY C 1 297 ? -51.662 27.133 -86.639 1.00 19.53 297 GLY C CA 1
ATOM 7686 C C . GLY C 1 297 ? -52.458 28.423 -86.781 1.00 21.43 297 GLY C C 1
ATOM 7687 O O . GLY C 1 297 ? -53.629 28.459 -86.431 1.00 23.48 297 GLY C O 1
ATOM 7688 N N . GLU C 1 298 ? -51.824 29.482 -87.288 1.00 22.07 298 GLU C N 1
ATOM 7689 C CA . GLU C 1 298 ? -52.517 30.764 -87.495 1.00 25.43 298 GLU C CA 1
ATOM 7690 C C . GLU C 1 298 ? -53.372 30.678 -88.751 1.00 25.34 298 GLU C C 1
ATOM 7691 O O . GLU C 1 298 ? -52.859 30.455 -89.843 1.00 25.75 298 GLU C O 1
ATOM 7697 N N . LEU C 1 299 ? -54.678 30.857 -88.596 1.00 26.71 299 LEU C N 1
ATOM 7698 C CA . LEU C 1 299 ? -55.604 30.632 -89.699 1.00 26.98 299 LEU C CA 1
ATOM 7699 C C . LEU C 1 299 ? -55.577 31.782 -90.701 1.00 30.78 299 LEU C C 1
ATOM 7700 O O . LEU C 1 299 ? -55.753 31.569 -91.905 1.00 29.65 299 LEU C O 1
ATOM 7705 N N . GLU C 1 300 ? -55.319 32.991 -90.209 1.00 27.05 300 GLU C N 1
ATOM 7706 C CA . GLU C 1 300 ? -55.146 34.161 -91.074 1.00 28.90 300 GLU C CA 1
ATOM 7707 C C . GLU C 1 300 ? -53.715 34.688 -90.961 1.00 29.05 300 GLU C C 1
ATOM 7708 O O . GLU C 1 300 ? -53.410 35.452 -90.044 1.00 28.09 300 GLU C O 1
ATOM 7714 N N . PRO C 1 301 ? -52.833 34.284 -91.896 1.00 28.43 301 PRO C N 1
ATOM 7715 C CA . PRO C 1 301 ? -51.390 34.531 -91.772 1.00 25.65 301 PRO C CA 1
ATOM 7716 C C . PRO C 1 301 ? -51.046 36.005 -91.612 1.00 28.59 301 PRO C C 1
ATOM 7717 O O . PRO C 1 301 ? -51.497 36.836 -92.415 1.00 28.93 301 PRO C O 1
ATOM 7721 N N . GLY C 1 302 ? -50.288 36.328 -90.561 1.00 23.08 302 GLY C N 1
ATOM 7722 C CA . GLY C 1 302 ? -49.857 37.695 -90.324 1.00 22.75 302 GLY C CA 1
ATOM 7723 C C . GLY C 1 302 ? -50.875 38.607 -89.661 1.00 25.19 302 GLY C C 1
ATOM 7724 O O . GLY C 1 302 ? -50.552 39.741 -89.291 1.00 29.23 302 GLY C O 1
ATOM 7725 N N . LYS C 1 303 ? -52.101 38.125 -89.493 1.00 24.51 303 LYS C N 1
ATOM 7726 C CA . LYS C 1 303 ? -53.160 38.960 -88.934 1.00 26.39 303 LYS C CA 1
ATOM 7727 C C . LYS C 1 303 ? -52.821 39.456 -87.532 1.00 26.35 303 LYS C C 1
ATOM 7728 O O . LYS C 1 303 ? -53.089 40.613 -87.182 1.00 21.46 303 LYS C O 1
ATOM 7734 N N . LEU C 1 304 ? -52.238 38.578 -86.722 1.00 20.64 304 LEU C N 1
ATOM 7735 C CA . LEU C 1 304 ? -51.872 38.955 -85.357 1.00 23.28 304 LEU C CA 1
ATOM 7736 C C . LEU C 1 304 ? -50.849 40.106 -85.367 1.00 24.39 304 LEU C C 1
ATOM 7737 O O . LEU C 1 304 ? -51.070 41.141 -84.730 1.00 23.98 304 LEU C O 1
ATOM 7742 N N . ILE C 1 305 ? -49.757 39.939 -86.112 1.00 22.09 305 ILE C N 1
ATOM 7743 C CA . ILE C 1 305 ? -48.752 40.994 -86.277 1.00 22.71 305 ILE C CA 1
ATOM 7744 C C . ILE C 1 305 ? -49.401 42.312 -86.764 1.00 27.01 305 ILE C C 1
ATOM 7745 O O . ILE C 1 305 ? -49.133 43.391 -86.216 1.00 22.75 305 ILE C O 1
ATOM 7750 N N . GLU C 1 306 ? -50.280 42.220 -87.758 1.00 26.10 306 GLU C N 1
ATOM 7751 C CA . GLU C 1 306 ? -50.904 43.419 -88.334 1.00 26.61 306 GLU C CA 1
ATOM 7752 C C . GLU C 1 306 ? -51.817 44.160 -87.366 1.00 29.46 306 GLU C C 1
ATOM 7753 O O . GLU C 1 306 ? -52.011 45.376 -87.493 1.00 28.53 306 GLU C O 1
ATOM 7759 N N . SER C 1 307 ? -52.357 43.442 -86.387 1.00 27.81 307 SER C N 1
ATOM 7760 C CA . SER C 1 307 ? -53.276 44.046 -85.427 1.00 31.88 307 SER C CA 1
ATOM 7761 C C . SER C 1 307 ? -52.530 44.634 -84.229 1.00 32.12 307 SER C C 1
ATOM 7762 O O . SER C 1 307 ? -53.151 45.155 -83.303 1.00 32.81 307 SER C O 1
ATOM 7765 N N . MET C 1 308 ? -51.202 44.558 -84.245 1.00 26.82 308 MET C N 1
ATOM 7766 C CA . MET C 1 308 ? -50.438 44.939 -83.062 1.00 31.94 308 MET C CA 1
ATOM 7767 C C . MET C 1 308 ? -50.311 46.447 -82.933 1.00 34.89 308 MET C C 1
ATOM 7768 O O . MET C 1 308 ? -49.446 47.070 -83.546 1.00 32.27 308 MET C O 1
ATOM 7773 N N . GLU C 1 309 ? -51.215 47.006 -82.137 1.00 39.07 309 GLU C N 1
ATOM 7774 C CA . GLU C 1 309 ? -51.146 48.367 -81.607 1.00 41.74 309 GLU C CA 1
ATOM 7775 C C . GLU C 1 309 ? -49.722 48.859 -81.254 1.00 38.33 309 GLU C C 1
ATOM 7776 O O . GLU C 1 309 ? -49.307 49.941 -81.679 1.00 35.76 309 GLU C O 1
ATOM 7782 N N . GLU C 1 310 ? -48.977 48.049 -80.507 1.00 32.47 310 GLU C N 1
ATOM 7783 C CA . GLU C 1 310 ? -47.681 48.456 -79.952 1.00 35.36 310 GLU C CA 1
ATOM 7784 C C . GLU C 1 310 ? -46.533 48.478 -80.975 1.00 33.34 310 GLU C C 1
ATOM 7785 O O . GLU C 1 310 ? -45.466 49.041 -80.706 1.00 34.33 310 GLU C O 1
ATOM 7791 N N . PHE C 1 311 ? -46.754 47.885 -82.148 1.00 30.57 311 PHE C N 1
ATOM 7792 C CA . PHE C 1 311 ? -45.716 47.807 -83.179 1.00 30.22 311 PHE C CA 1
ATOM 7793 C C . PHE C 1 311 ? -45.829 48.921 -84.233 1.00 33.70 311 PHE C C 1
ATOM 7794 O O . PHE C 1 311 ? -46.918 49.168 -84.764 1.00 30.83 311 PHE C O 1
ATOM 7802 N N . ASP C 1 312 ? -44.710 49.572 -84.555 1.00 29.45 312 ASP C N 1
ATOM 7803 C CA . ASP C 1 312 ? -44.694 50.466 -85.713 1.00 30.94 312 ASP C CA 1
ATOM 7804 C C . ASP C 1 312 ? -44.525 49.638 -86.984 1.00 33.96 312 ASP C C 1
ATOM 7805 O O . ASP C 1 312 ? -44.227 48.439 -86.917 1.00 30.06 312 ASP C O 1
ATOM 7810 N N . GLU C 1 313 ? -44.720 50.269 -88.137 1.00 31.69 313 GLU C N 1
ATOM 7811 C CA . GLU C 1 313 ? -44.728 49.561 -89.417 1.00 31.88 313 GLU C CA 1
ATOM 7812 C C . GLU C 1 313 ? -43.412 48.897 -89.781 1.00 31.46 313 GLU C C 1
ATOM 7813 O O . GLU C 1 313 ? -43.405 47.808 -90.354 1.00 29.69 313 GLU C O 1
ATOM 7819 N N . GLU C 1 314 ? -42.297 49.545 -89.466 1.00 28.16 314 GLU C N 1
ATOM 7820 C CA . GLU C 1 314 ? -41.000 48.941 -89.758 1.00 27.70 314 GLU C CA 1
ATOM 7821 C C . GLU C 1 314 ? -40.784 47.631 -88.981 1.00 29.26 314 GLU C C 1
ATOM 7822 O O . GLU C 1 314 ? -40.157 46.682 -89.480 1.00 28.23 314 GLU C O 1
ATOM 7828 N N . THR C 1 315 ? -41.293 47.591 -87.753 1.00 27.31 315 THR C N 1
ATOM 7829 C CA . THR C 1 315 ? -41.226 46.383 -86.930 1.00 23.51 315 THR C CA 1
ATOM 7830 C C . THR C 1 315 ? -42.111 45.276 -87.503 1.00 24.33 315 THR C C 1
ATOM 7831 O O . THR C 1 315 ? -41.700 44.108 -87.566 1.00 23.75 315 THR C O 1
ATOM 7835 N N . LYS C 1 316 ? -43.324 45.640 -87.910 1.00 21.19 316 LYS C N 1
ATOM 7836 C CA . LYS C 1 316 ? -44.222 44.678 -88.546 1.00 28.06 316 LYS C CA 1
ATOM 7837 C C . LYS C 1 316 ? -43.603 44.077 -89.803 1.00 27.73 316 LYS C C 1
ATOM 7838 O O . LYS C 1 316 ? -43.654 42.854 -89.995 1.00 24.43 316 LYS C O 1
ATOM 7844 N N . ASN C 1 317 ? -43.022 44.921 -90.657 1.00 25.10 317 ASN C N 1
ATOM 7845 C CA . ASN C 1 317 ? -42.362 44.428 -91.870 1.00 27.93 317 ASN C CA 1
ATOM 7846 C C . ASN C 1 317 ? -41.199 43.476 -91.560 1.00 25.13 317 ASN C C 1
ATOM 7847 O O . ASN C 1 317 ? -40.871 42.587 -92.348 1.00 25.08 317 ASN C O 1
ATOM 7852 N N . LYS C 1 318 ? -40.563 43.670 -90.415 1.00 22.31 318 LYS C N 1
ATOM 7853 C CA . LYS C 1 318 ? -39.512 42.756 -89.987 1.00 24.92 318 LYS C CA 1
ATOM 7854 C C . LYS C 1 318 ? -40.093 41.386 -89.644 1.00 20.73 318 LYS C C 1
ATOM 7855 O O . LYS C 1 318 ? -39.617 40.360 -90.140 1.00 20.08 318 LYS C O 1
ATOM 7861 N N . LEU C 1 319 ? -41.114 41.385 -88.788 1.00 22.95 319 LEU C N 1
ATOM 7862 C CA . LEU C 1 319 ? -41.803 40.155 -88.390 1.00 21.95 319 LEU C CA 1
ATOM 7863 C C . LEU C 1 319 ? -42.428 39.448 -89.598 1.00 23.12 319 LEU C C 1
ATOM 7864 O O . LEU C 1 319 ? -42.418 38.212 -89.671 1.00 21.60 319 LEU C O 1
ATOM 7869 N N . LYS C 1 320 ? -42.966 40.220 -90.543 1.00 20.14 320 LYS C N 1
ATOM 7870 C CA . LYS C 1 320 ? -43.637 39.618 -91.713 1.00 24.13 320 LYS C CA 1
ATOM 7871 C C . LYS C 1 320 ? -42.696 39.030 -92.768 1.00 21.82 320 LYS C C 1
ATOM 7872 O O . LYS C 1 320 ? -43.048 38.041 -93.413 1.00 22.27 320 LYS C O 1
ATOM 7878 N N . ALA C 1 321 ? -41.512 39.620 -92.953 1.00 21.70 321 ALA C N 1
ATOM 7879 C CA . ALA C 1 321 ? -40.621 39.181 -94.030 1.00 22.40 321 ALA C CA 1
ATOM 7880 C C . ALA C 1 321 ? -39.149 39.454 -93.799 1.00 23.85 321 ALA C C 1
ATOM 7881 O O . ALA C 1 321 ? -38.318 38.617 -94.144 1.00 20.58 321 ALA C O 1
ATOM 7883 N N . GLY C 1 322 ? -38.829 40.640 -93.271 1.00 22.95 322 GLY C N 1
ATOM 7884 C CA . GLY C 1 322 ? -37.443 41.053 -93.110 1.00 21.73 322 GLY C CA 1
ATOM 7885 C C . GLY C 1 322 ? -36.582 40.064 -92.347 1.00 24.88 322 GLY C C 1
ATOM 7886 O O . GLY C 1 322 ? -35.481 39.702 -92.779 1.00 24.81 322 GLY C O 1
ATOM 7887 N N . ASN C 1 323 ? -37.092 39.619 -91.202 1.00 23.19 323 ASN C N 1
ATOM 7888 C CA . ASN C 1 323 ? -36.375 38.667 -90.373 1.00 21.89 323 ASN C CA 1
ATOM 7889 C C . ASN C 1 323 ? -36.211 37.292 -91.029 1.00 22.61 323 ASN C C 1
ATOM 7890 O O . ASN C 1 323 ? -35.180 36.642 -90.868 1.00 22.31 323 ASN C O 1
ATOM 7895 N N . ALA C 1 324 ? -37.224 36.845 -91.768 1.00 20.81 324 ALA C N 1
ATOM 7896 C CA . ALA C 1 324 ? -37.096 35.586 -92.512 1.00 22.58 324 ALA C CA 1
ATOM 7897 C C . ALA C 1 324 ? -35.960 35.646 -93.533 1.00 24.16 324 ALA C C 1
ATOM 7898 O O . ALA C 1 324 ? -35.184 34.686 -93.677 1.00 26.03 324 ALA C O 1
ATOM 7900 N N . LEU C 1 325 ? -35.867 36.766 -94.250 1.00 25.85 325 LEU C N 1
ATOM 7901 C CA . LEU C 1 325 ? -34.834 36.918 -95.276 1.00 26.95 325 LEU C CA 1
ATOM 7902 C C . LEU C 1 325 ? -33.442 36.866 -94.654 1.00 26.81 325 LEU C C 1
ATOM 7903 O O . LEU C 1 325 ? -32.540 36.206 -95.172 1.00 28.67 325 LEU C O 1
ATOM 7908 N N . ALA C 1 326 ? -33.285 37.568 -93.534 1.00 26.44 326 ALA C N 1
ATOM 7909 C CA . ALA C 1 326 ? -32.043 37.547 -92.778 1.00 25.91 326 ALA C CA 1
ATOM 7910 C C . ALA C 1 326 ? -31.697 36.138 -92.293 1.00 27.19 326 ALA C C 1
ATOM 7911 O O . ALA C 1 326 ? -30.546 35.688 -92.407 1.00 26.81 326 ALA C O 1
ATOM 7913 N N . PHE C 1 327 ? -32.685 35.451 -91.723 1.00 26.47 327 PHE C N 1
ATOM 7914 C CA . PHE C 1 327 ? -32.482 34.095 -91.213 1.00 27.61 327 PHE C CA 1
ATOM 7915 C C . PHE C 1 327 ? -32.053 33.128 -92.314 1.00 26.03 327 PHE C C 1
ATOM 7916 O O . PHE C 1 327 ? -31.198 32.269 -92.099 1.00 26.91 327 PHE C O 1
ATOM 7924 N N . LEU C 1 328 ? -32.638 33.283 -93.495 1.00 26.53 328 LEU C N 1
ATOM 7925 C CA . LEU C 1 328 ? -32.409 32.340 -94.583 1.00 28.99 328 LEU C CA 1
ATOM 7926 C C . LEU C 1 328 ? -31.236 32.743 -95.455 1.00 33.71 328 LEU C C 1
ATOM 7927 O O . LEU C 1 328 ? -30.785 31.956 -96.289 1.00 27.61 328 LEU C O 1
ATOM 7932 N N . GLY C 1 329 ? -30.744 33.967 -95.268 1.00 34.49 329 GLY C N 1
ATOM 7933 C CA . GLY C 1 329 ? -29.660 34.477 -96.094 1.00 33.12 329 GLY C CA 1
ATOM 7934 C C . GLY C 1 329 ? -30.094 34.736 -97.525 1.00 36.82 329 GLY C C 1
ATOM 7935 O O . GLY C 1 329 ? -29.312 34.553 -98.464 1.00 36.95 329 GLY C O 1
ATOM 7936 N N . LEU C 1 330 ? -31.342 35.162 -97.693 1.00 31.42 330 LEU C N 1
ATOM 7937 C CA . LEU C 1 330 ? -31.895 35.365 -99.020 1.00 33.79 330 LEU C CA 1
ATOM 7938 C C . LEU C 1 330 ? -32.181 36.838 -99.278 1.00 39.00 330 LEU C C 1
ATOM 7939 O O . LEU C 1 330 ? -32.137 37.665 -98.360 1.00 38.02 330 LEU C O 1
ATOM 7944 N N . GLU C 1 331 ? -32.483 37.156 -100.534 1.00 43.12 331 GLU C N 1
ATOM 7945 C CA . GLU C 1 331 ? -32.700 38.537 -100.950 1.00 43.17 331 GLU C CA 1
ATOM 7946 C C . GLU C 1 331 ? -34.090 38.784 -101.534 1.00 39.12 331 GLU C C 1
ATOM 7947 O O . GLU C 1 331 ? -34.615 37.966 -102.291 1.00 40.55 331 GLU C O 1
ATOM 7953 N N . ARG C 1 332 ? -34.652 39.940 -101.191 1.00 38.35 332 ARG C N 1
ATOM 7954 C CA . ARG C 1 332 ? -36.031 40.314 -101.510 1.00 44.31 332 ARG C CA 1
ATOM 7955 C C . ARG C 1 332 ? -36.414 40.213 -102.997 1.00 44.67 332 ARG C C 1
ATOM 7956 O O . ARG C 1 332 ? -37.603 40.214 -103.333 1.00 44.87 332 ARG C O 1
ATOM 7964 N N . LYS C 1 333 ? -35.422 40.123 -103.880 1.00 45.11 333 LYS C N 1
ATOM 7965 C CA . LYS C 1 333 ? -35.694 40.004 -105.316 1.00 46.69 333 LYS C CA 1
ATOM 7966 C C . LYS C 1 333 ? -35.574 38.569 -105.823 1.00 48.18 333 LYS C C 1
ATOM 7967 O O . LYS C 1 333 ? -35.562 38.320 -107.028 1.00 50.31 333 LYS C O 1
ATOM 7973 N N . GLN C 1 334 ? -35.477 37.623 -104.900 1.00 47.11 334 GLN C N 1
ATOM 7974 C CA . GLN C 1 334 ? -35.695 36.230 -105.242 1.00 41.53 334 GLN C CA 1
ATOM 7975 C C . GLN C 1 334 ? -37.203 36.112 -105.436 1.00 43.71 334 GLN C C 1
ATOM 7976 O O . GLN C 1 334 ? -37.697 35.152 -106.028 1.00 43.73 334 GLN C O 1
ATOM 7982 N N . PHE C 1 335 ? -37.918 37.118 -104.936 1.00 41.98 335 PHE C N 1
ATOM 7983 C CA . PHE C 1 335 ? -39.362 37.060 -104.757 1.00 42.09 335 PHE C CA 1
ATOM 7984 C C . PHE C 1 335 ? -40.048 38.343 -105.217 1.00 46.53 335 PHE C C 1
ATOM 7985 O O . PHE C 1 335 ? -40.977 38.832 -104.565 1.00 44.02 335 PHE C O 1
ATOM 7993 N N . MET D 1 1 ? -18.892 0.612 -10.124 1.00 51.27 1 MET D N 1
ATOM 7994 C CA . MET D 1 1 ? -17.667 0.270 -9.424 1.00 42.42 1 MET D CA 1
ATOM 7995 C C . MET D 1 1 ? -17.933 -0.705 -8.286 1.00 43.34 1 MET D C 1
ATOM 7996 O O . MET D 1 1 ? -17.141 -0.787 -7.353 1.00 49.48 1 MET D O 1
ATOM 8001 N N . LYS D 1 2 ? -19.032 -1.453 -8.354 1.00 39.92 2 LYS D N 1
ATOM 8002 C CA . LYS D 1 2 ? -19.398 -2.348 -7.250 1.00 33.48 2 LYS D CA 1
ATOM 8003 C C . LYS D 1 2 ? -18.418 -3.518 -7.028 1.00 31.78 2 LYS D C 1
ATOM 8004 O O . LYS D 1 2 ? -17.798 -3.600 -5.969 1.00 30.31 2 LYS D O 1
ATOM 8010 N N . ILE D 1 3 ? -18.282 -4.417 -8.009 1.00 30.82 3 ILE D N 1
ATOM 8011 C CA . ILE D 1 3 ? -17.450 -5.623 -7.850 1.00 25.24 3 ILE D CA 1
ATOM 8012 C C . ILE D 1 3 ? -16.339 -5.710 -8.916 1.00 27.54 3 ILE D C 1
ATOM 8013 O O . ILE D 1 3 ? -16.588 -5.482 -10.109 1.00 24.14 3 ILE D O 1
ATOM 8018 N N . ASP D 1 4 ? -15.119 -6.033 -8.491 1.00 23.59 4 ASP D N 1
ATOM 8019 C CA . ASP D 1 4 ? -13.981 -6.151 -9.414 1.00 22.76 4 ASP D CA 1
ATOM 8020 C C . ASP D 1 4 ? -13.579 -7.617 -9.561 1.00 21.56 4 ASP D C 1
ATOM 8021 O O . ASP D 1 4 ? -12.968 -8.185 -8.661 1.00 23.27 4 ASP D O 1
ATOM 8026 N N . ILE D 1 5 ? -13.910 -8.237 -10.689 1.00 27.21 5 ILE D N 1
ATOM 8027 C CA . ILE D 1 5 ? -13.653 -9.671 -10.857 1.00 24.21 5 ILE D CA 1
ATOM 8028 C C . ILE D 1 5 ? -12.174 -9.962 -11.111 1.00 26.36 5 ILE D C 1
ATOM 8029 O O . ILE D 1 5 ? -11.704 -11.096 -10.944 1.00 20.31 5 ILE D O 1
ATOM 8034 N N . HIS D 1 6 ? -11.440 -8.920 -11.485 1.00 23.44 6 HIS D N 1
ATOM 8035 C CA . HIS D 1 6 ? -10.097 -9.082 -12.029 1.00 22.59 6 HIS D CA 1
ATOM 8036 C C . HIS D 1 6 ? -9.080 -8.278 -11.227 1.00 17.89 6 HIS D C 1
ATOM 8037 O O . HIS D 1 6 ? -8.802 -7.124 -11.544 1.00 20.33 6 HIS D O 1
ATOM 8044 N N . SER D 1 7 ? -8.531 -8.880 -10.175 1.00 19.56 7 SER D N 1
ATOM 8045 C CA . SER D 1 7 ? -7.561 -8.182 -9.326 1.00 21.58 7 SER D CA 1
ATOM 8046 C C . SER D 1 7 ? -6.534 -9.169 -8.801 1.00 21.39 7 SER D C 1
ATOM 8047 O O . SER D 1 7 ? -6.851 -10.336 -8.581 1.00 21.71 7 SER D O 1
ATOM 8050 N N . HIS D 1 8 ? -5.308 -8.702 -8.597 1.00 19.02 8 HIS D N 1
ATOM 8051 C CA . HIS D 1 8 ? -4.214 -9.597 -8.249 1.00 21.23 8 HIS D CA 1
ATOM 8052 C C . HIS D 1 8 ? -3.600 -9.218 -6.923 1.00 19.65 8 HIS D C 1
ATOM 8053 O O . HIS D 1 8 ? -3.484 -8.041 -6.592 1.00 20.91 8 HIS D O 1
ATOM 8060 N N . ILE D 1 9 ? -3.156 -10.222 -6.182 1.00 17.70 9 ILE D N 1
ATOM 8061 C CA . ILE D 1 9 ? -2.538 -9.958 -4.902 1.00 17.20 9 ILE D CA 1
ATOM 8062 C C . ILE D 1 9 ? -1.449 -10.996 -4.666 1.00 21.42 9 ILE D C 1
ATOM 8063 O O . ILE D 1 9 ? -1.470 -12.071 -5.288 1.00 20.62 9 ILE D O 1
ATOM 8068 N N . LEU D 1 10 ? -0.492 -10.675 -3.795 1.00 18.92 10 LEU D N 1
ATOM 8069 C CA . LEU D 1 10 ? 0.582 -11.593 -3.426 1.00 17.89 10 LEU D CA 1
ATOM 8070 C C . LEU D 1 10 ? 0.743 -11.599 -1.914 1.00 19.60 10 LEU D C 1
ATOM 8071 O O . LEU D 1 10 ? 0.393 -10.626 -1.258 1.00 17.31 10 LEU D O 1
ATOM 8076 N N . PRO D 1 11 ? 1.290 -12.689 -1.361 1.00 21.74 11 PRO D N 1
ATOM 8077 C CA . PRO D 1 11 ? 1.716 -12.642 0.040 1.00 24.48 11 PRO D CA 1
ATOM 8078 C C . PRO D 1 11 ? 2.847 -11.620 0.148 1.00 25.56 11 PRO D C 1
ATOM 8079 O O . PRO D 1 11 ? 3.562 -11.400 -0.836 1.00 19.92 11 PRO D O 1
ATOM 8083 N N . LYS D 1 12 ? 2.997 -10.982 1.303 1.00 22.98 12 LYS D N 1
ATOM 8084 C CA . LYS D 1 12 ? 4.068 -10.000 1.479 1.00 27.08 12 LYS D CA 1
ATOM 8085 C C . LYS D 1 12 ? 5.446 -10.659 1.436 1.00 24.91 12 LYS D C 1
ATOM 8086 O O . LYS D 1 12 ? 6.430 -10.000 1.110 1.00 28.12 12 LYS D O 1
ATOM 8092 N N . GLU D 1 13 ? 5.507 -11.949 1.780 1.00 24.87 13 GLU D N 1
ATOM 8093 C CA . GLU D 1 13 ? 6.744 -12.737 1.726 1.00 28.71 13 GLU D CA 1
ATOM 8094 C C . GLU D 1 13 ? 6.458 -14.228 1.520 1.00 28.40 13 GLU D C 1
ATOM 8095 O O . GLU D 1 13 ? 5.343 -14.698 1.749 1.00 26.44 13 GLU D O 1
ATOM 8101 N N . TRP D 1 14 ? 7.467 -14.954 1.051 1.00 26.31 14 TRP D N 1
ATOM 8102 C CA . TRP D 1 14 ? 7.407 -16.409 0.899 1.00 28.59 14 TRP D CA 1
ATOM 8103 C C . TRP D 1 14 ? 8.833 -16.942 0.786 1.00 27.67 14 TRP D C 1
ATOM 8104 O O . TRP D 1 14 ? 9.743 -16.184 0.438 1.00 30.02 14 TRP D O 1
ATOM 8115 N N . PRO D 1 15 ? 9.040 -18.233 1.096 1.00 30.07 15 PRO D N 1
ATOM 8116 C CA . PRO D 1 15 ? 10.399 -18.794 1.128 1.00 32.09 15 PRO D CA 1
ATOM 8117 C C . PRO D 1 15 ? 11.142 -18.740 -0.208 1.00 32.29 15 PRO D C 1
ATOM 8118 O O . PRO D 1 15 ? 10.520 -18.600 -1.270 1.00 30.23 15 PRO D O 1
ATOM 8122 N N . ASP D 1 16 ? 12.468 -18.835 -0.139 1.00 31.58 16 ASP D N 1
ATOM 8123 C CA . ASP D 1 16 ? 13.302 -19.009 -1.317 1.00 33.74 16 ASP D CA 1
ATOM 8124 C C . ASP D 1 16 ? 12.888 -20.314 -1.987 1.00 30.00 16 ASP D C 1
ATOM 8125 O O . ASP D 1 16 ? 13.149 -21.397 -1.466 1.00 28.52 16 ASP D O 1
ATOM 8130 N N . LEU D 1 17 ? 12.233 -20.212 -3.137 1.00 29.77 17 LEU D N 1
ATOM 8131 C CA . LEU D 1 17 ? 11.706 -21.392 -3.809 1.00 24.56 17 LEU D CA 1
ATOM 8132 C C . LEU D 1 17 ? 12.813 -22.246 -4.429 1.00 26.56 17 LEU D C 1
ATOM 8133 O O . LEU D 1 17 ? 12.730 -23.477 -4.441 1.00 27.43 17 LEU D O 1
ATOM 8138 N N . LYS D 1 18 ? 13.842 -21.584 -4.951 1.00 28.83 18 LYS D N 1
ATOM 8139 C CA . LYS D 1 18 ? 15.020 -22.262 -5.493 1.00 30.23 18 LYS D CA 1
ATOM 8140 C C . LYS D 1 18 ? 15.625 -23.202 -4.446 1.00 33.86 18 LYS D C 1
ATOM 8141 O O . LYS D 1 18 ? 15.934 -24.356 -4.745 1.00 34.71 18 LYS D O 1
ATOM 8147 N N . LYS D 1 19 ? 15.774 -22.708 -3.217 1.00 32.42 19 LYS D N 1
ATOM 8148 C CA . LYS D 1 19 ? 16.237 -23.544 -2.113 1.00 34.61 19 LYS D CA 1
ATOM 8149 C C . LYS D 1 19 ? 15.199 -24.588 -1.726 1.00 35.29 19 LYS D C 1
ATOM 8150 O O . LYS D 1 19 ? 15.541 -25.725 -1.406 1.00 39.47 19 LYS D O 1
ATOM 8156 N N . ARG D 1 20 ? 13.926 -24.216 -1.757 1.00 32.45 20 ARG D N 1
ATOM 8157 C CA . ARG D 1 20 ? 12.895 -25.153 -1.331 1.00 33.38 20 ARG D CA 1
ATOM 8158 C C . ARG D 1 20 ? 12.745 -26.348 -2.271 1.00 32.47 20 ARG D C 1
ATOM 8159 O O . ARG D 1 20 ? 12.716 -27.485 -1.812 1.00 37.68 20 ARG D O 1
ATOM 8167 N N . PHE D 1 21 ? 12.671 -26.097 -3.578 1.00 33.73 21 PHE D N 1
ATOM 8168 C CA . PHE D 1 21 ? 12.389 -27.162 -4.548 1.00 33.34 21 PHE D CA 1
ATOM 8169 C C . PHE D 1 21 ? 13.643 -27.745 -5.219 1.00 34.82 21 PHE D C 1
ATOM 8170 O O . PHE D 1 21 ? 13.617 -28.872 -5.708 1.00 39.17 21 PHE D O 1
ATOM 8178 N N . GLY D 1 22 ? 14.732 -26.983 -5.258 1.00 36.58 22 GLY D N 1
ATOM 8179 C CA . GLY D 1 22 ? 15.982 -27.512 -5.787 1.00 35.79 22 GLY D CA 1
ATOM 8180 C C . GLY D 1 22 ? 16.407 -27.023 -7.161 1.00 35.69 22 GLY D C 1
ATOM 8181 O O . GLY D 1 22 ? 17.497 -27.364 -7.639 1.00 38.18 22 GLY D O 1
ATOM 8182 N N . TYR D 1 23 ? 15.563 -26.228 -7.810 1.00 33.98 23 TYR D N 1
ATOM 8183 C CA . TYR D 1 23 ? 15.915 -25.676 -9.121 1.00 32.31 23 TYR D CA 1
ATOM 8184 C C . TYR D 1 23 ? 15.434 -24.242 -9.231 1.00 34.84 23 TYR D C 1
ATOM 8185 O O . TYR D 1 23 ? 14.587 -23.797 -8.449 1.00 30.64 23 TYR D O 1
ATOM 8194 N N . GLY D 1 24 ? 15.996 -23.512 -10.188 1.00 30.72 24 GLY D N 1
ATOM 8195 C CA . GLY D 1 24 ? 15.685 -22.104 -10.337 1.00 34.76 24 GLY D CA 1
ATOM 8196 C C . GLY D 1 24 ? 14.492 -21.851 -11.233 1.00 30.29 24 GLY D C 1
ATOM 8197 O O . GLY D 1 24 ? 13.767 -22.787 -11.600 1.00 28.50 24 GLY D O 1
ATOM 8198 N N . GLY D 1 25 ? 14.291 -20.581 -11.584 1.00 32.25 25 GLY D N 1
ATOM 8199 C CA . GLY D 1 25 ? 13.197 -20.193 -12.458 1.00 32.45 25 GLY D CA 1
ATOM 8200 C C . GLY D 1 25 ? 11.966 -19.650 -11.738 1.00 32.99 25 GLY D C 1
ATOM 8201 O O . GLY D 1 25 ? 10.974 -19.312 -12.386 1.00 28.57 25 GLY D O 1
ATOM 8202 N N . TRP D 1 26 ? 12.017 -19.554 -10.409 1.00 28.06 26 TRP D N 1
ATOM 8203 C CA . TRP D 1 26 ? 10.859 -19.066 -9.655 1.00 27.50 26 TRP D CA 1
ATOM 8204 C C . TRP D 1 26 ? 10.916 -17.554 -9.456 1.00 29.82 26 TRP D C 1
ATOM 8205 O O . TRP D 1 26 ? 11.932 -16.926 -9.766 1.00 31.48 26 TRP D O 1
ATOM 8216 N N . VAL D 1 27 ? 9.841 -16.955 -8.940 1.00 27.58 27 VAL D N 1
ATOM 8217 C CA . VAL D 1 27 ? 9.897 -15.523 -8.621 1.00 27.13 27 VAL D CA 1
ATOM 8218 C C . VAL D 1 27 ? 9.881 -15.269 -7.111 1.00 29.87 27 VAL D C 1
ATOM 8219 O O . VAL D 1 27 ? 9.219 -15.985 -6.355 1.00 25.87 27 VAL D O 1
ATOM 8223 N N . GLN D 1 28 ? 10.658 -14.281 -6.677 1.00 28.16 28 GLN D N 1
ATOM 8224 C CA . GLN D 1 28 ? 10.664 -13.881 -5.276 1.00 30.86 28 GLN D CA 1
ATOM 8225 C C . GLN D 1 28 ? 10.213 -12.431 -5.173 1.00 30.44 28 GLN D C 1
ATOM 8226 O O . GLN D 1 28 ? 10.354 -11.670 -6.136 1.00 29.92 28 GLN D O 1
ATOM 8232 N N . LEU D 1 29 ? 9.656 -12.058 -4.019 1.00 29.03 29 LEU D N 1
ATOM 8233 C CA . LEU D 1 29 ? 9.245 -10.674 -3.770 1.00 28.63 29 LEU D CA 1
ATOM 8234 C C . LEU D 1 29 ? 10.214 -10.009 -2.811 1.00 34.14 29 LEU D C 1
ATOM 8235 O O . LEU D 1 29 ? 10.385 -10.460 -1.676 1.00 29.20 29 LEU D O 1
ATOM 8240 N N . GLN D 1 30 ? 10.854 -8.930 -3.244 1.00 30.92 30 GLN D N 1
ATOM 8241 C CA . GLN D 1 30 ? 11.830 -8.307 -2.365 1.00 35.31 30 GLN D CA 1
ATOM 8242 C C . GLN D 1 30 ? 11.508 -6.863 -1.986 1.00 33.98 30 GLN D C 1
ATOM 8243 O O . GLN D 1 30 ? 11.235 -6.018 -2.837 1.00 29.99 30 GLN D O 1
ATOM 8249 N N . HIS D 1 31 ? 11.506 -6.609 -0.682 1.00 30.80 31 HIS D N 1
ATOM 8250 C CA . HIS D 1 31 ? 11.143 -5.308 -0.153 1.00 33.00 31 HIS D CA 1
ATOM 8251 C C . HIS D 1 31 ? 12.365 -4.397 -0.094 1.00 34.20 31 HIS D C 1
ATOM 8252 O O . HIS D 1 31 ? 13.087 -4.365 0.905 1.00 31.87 31 HIS D O 1
ATOM 8259 N N . HIS D 1 32 ? 12.584 -3.661 -1.182 1.00 33.22 32 HIS D N 1
ATOM 8260 C CA . HIS D 1 32 ? 13.800 -2.860 -1.364 1.00 35.50 32 HIS D CA 1
ATOM 8261 C C . HIS D 1 32 ? 13.697 -1.460 -0.746 1.00 39.09 32 HIS D C 1
ATOM 8262 O O . HIS D 1 32 ? 14.705 -0.871 -0.333 1.00 38.64 32 HIS D O 1
ATOM 8269 N N . SER D 1 33 ? 12.480 -0.923 -0.709 1.00 36.01 33 SER D N 1
ATOM 8270 C CA . SER D 1 33 ? 12.235 0.399 -0.141 1.00 39.08 33 SER D CA 1
ATOM 8271 C C . SER D 1 33 ? 10.827 0.420 0.470 1.00 42.01 33 SER D C 1
ATOM 8272 O O . SER D 1 33 ? 10.027 -0.493 0.238 1.00 38.36 33 SER D O 1
ATOM 8275 N N . LYS D 1 34 ? 10.528 1.432 1.277 1.00 40.86 34 LYS D N 1
ATOM 8276 C CA . LYS D 1 34 ? 9.280 1.413 2.039 1.00 46.89 34 LYS D CA 1
ATOM 8277 C C . LYS D 1 34 ? 8.041 1.551 1.155 1.00 42.11 34 LYS D C 1
ATOM 8278 O O . LYS D 1 34 ? 7.967 2.439 0.299 1.00 40.31 34 LYS D O 1
ATOM 8284 N N . GLY D 1 35 ? 7.080 0.654 1.367 1.00 39.52 35 GLY D N 1
ATOM 8285 C CA . GLY D 1 35 ? 5.840 0.650 0.605 1.00 39.77 35 GLY D CA 1
ATOM 8286 C C . GLY D 1 35 ? 5.989 0.202 -0.844 1.00 33.64 35 GLY D C 1
ATOM 8287 O O . GLY D 1 35 ? 5.038 0.282 -1.628 1.00 31.61 35 GLY D O 1
ATOM 8288 N N . GLU D 1 36 ? 7.187 -0.249 -1.206 1.00 37.33 36 GLU D N 1
ATOM 8289 C CA . GLU D 1 36 ? 7.451 -0.731 -2.557 1.00 33.42 36 GLU D CA 1
ATOM 8290 C C . GLU D 1 36 ? 8.185 -2.060 -2.482 1.00 36.11 36 GLU D C 1
ATOM 8291 O O . GLU D 1 36 ? 8.797 -2.376 -1.453 1.00 31.82 36 GLU D O 1
ATOM 8297 N N . ALA D 1 37 ? 8.124 -2.835 -3.569 1.00 30.57 37 ALA D N 1
ATOM 8298 C CA . ALA D 1 37 ? 8.829 -4.114 -3.652 1.00 28.34 37 ALA D CA 1
ATOM 8299 C C . ALA D 1 37 ? 9.115 -4.512 -5.100 1.00 29.62 37 ALA D C 1
ATOM 8300 O O . ALA D 1 37 ? 8.406 -4.104 -6.022 1.00 26.95 37 ALA D O 1
ATOM 8302 N N . LYS D 1 38 ? 10.147 -5.323 -5.303 1.00 31.05 38 LYS D N 1
ATOM 8303 C CA . LYS D 1 38 ? 10.464 -5.786 -6.646 1.00 30.91 38 LYS D CA 1
ATOM 8304 C C . LYS D 1 38 ? 10.166 -7.265 -6.780 1.00 30.98 38 LYS D C 1
ATOM 8305 O O . LYS D 1 38 ? 10.437 -8.048 -5.867 1.00 27.67 38 LYS D O 1
ATOM 8311 N N . LEU D 1 39 ? 9.573 -7.639 -7.907 1.00 28.08 39 LEU D N 1
ATOM 8312 C CA . LEU D 1 39 ? 9.444 -9.047 -8.256 1.00 28.68 39 LEU D CA 1
ATOM 8313 C C . LEU D 1 39 ? 10.690 -9.460 -9.033 1.00 31.74 39 LEU D C 1
ATOM 8314 O O . LEU D 1 39 ? 10.987 -8.895 -10.093 1.00 35.87 39 LEU D O 1
ATOM 8319 N N . LEU D 1 40 ? 11.428 -10.423 -8.490 1.00 27.74 40 LEU D N 1
ATOM 8320 C CA . LEU D 1 40 ? 12.658 -10.915 -9.106 1.00 31.39 40 LEU D CA 1
ATOM 8321 C C . LEU D 1 40 ? 12.384 -12.263 -9.751 1.00 35.08 40 LEU D C 1
ATOM 8322 O O . LEU D 1 40 ? 11.755 -13.113 -9.143 1.00 32.60 40 LEU D O 1
ATOM 8327 N N . LYS D 1 41 ? 12.874 -12.459 -10.971 1.00 38.47 41 LYS D N 1
ATOM 8328 C CA . LYS D 1 41 ? 12.659 -13.701 -11.705 1.00 38.74 41 LYS D CA 1
ATOM 8329 C C . LYS D 1 41 ? 14.017 -14.200 -12.199 1.00 45.07 41 LYS D C 1
ATOM 8330 O O . LYS D 1 41 ? 14.351 -14.026 -13.373 1.00 43.84 41 LYS D O 1
ATOM 8336 N N . ASP D 1 42 ? 14.768 -14.847 -11.299 1.00 50.49 42 ASP D N 1
ATOM 8337 C CA . ASP D 1 42 ? 16.209 -15.135 -11.480 1.00 56.30 42 ASP D CA 1
ATOM 8338 C C . ASP D 1 42 ? 16.983 -14.026 -12.219 1.00 50.56 42 ASP D C 1
ATOM 8339 O O . ASP D 1 42 ? 17.027 -13.975 -13.456 1.00 53.69 42 ASP D O 1
ATOM 8344 N N . GLY D 1 43 ? 17.563 -13.125 -11.433 1.00 50.91 43 GLY D N 1
ATOM 8345 C CA . GLY D 1 43 ? 18.466 -12.119 -11.956 1.00 49.73 43 GLY D CA 1
ATOM 8346 C C . GLY D 1 43 ? 17.882 -10.763 -12.306 1.00 49.98 43 GLY D C 1
ATOM 8347 O O . GLY D 1 43 ? 18.596 -9.761 -12.273 1.00 51.38 43 GLY D O 1
ATOM 8348 N N . LYS D 1 44 ? 16.601 -10.709 -12.656 1.00 47.06 44 LYS D N 1
ATOM 8349 C CA . LYS D 1 44 ? 16.049 -9.460 -13.179 1.00 47.48 44 LYS D CA 1
ATOM 8350 C C . LYS D 1 44 ? 14.797 -8.980 -12.459 1.00 43.28 44 LYS D C 1
ATOM 8351 O O . LYS D 1 44 ? 14.086 -9.776 -11.851 1.00 35.90 44 LYS D O 1
ATOM 8357 N N . VAL D 1 45 ? 14.535 -7.677 -12.546 1.00 40.43 45 VAL D N 1
ATOM 8358 C CA . VAL D 1 45 ? 13.293 -7.116 -12.025 1.00 42.53 45 VAL D CA 1
ATOM 8359 C C . VAL D 1 45 ? 12.182 -7.334 -13.050 1.00 39.90 45 VAL D C 1
ATOM 8360 O O . VAL D 1 45 ? 12.130 -6.673 -14.091 1.00 40.86 45 VAL D O 1
ATOM 8364 N N . PHE D 1 46 ? 11.308 -8.287 -12.749 1.00 39.14 46 PHE D N 1
ATOM 8365 C CA . PHE D 1 46 ? 10.158 -8.588 -13.594 1.00 37.65 46 PHE D CA 1
ATOM 8366 C C . PHE D 1 46 ? 9.193 -7.412 -13.495 1.00 36.12 46 PHE D C 1
ATOM 8367 O O . PHE D 1 46 ? 8.640 -6.957 -14.500 1.00 31.63 46 PHE D O 1
ATOM 8375 N N . ARG D 1 47 ? 9.014 -6.899 -12.279 1.00 34.21 47 ARG D N 1
ATOM 8376 C CA . ARG D 1 47 ? 8.032 -5.845 -12.048 1.00 32.33 47 ARG D CA 1
ATOM 8377 C C . ARG D 1 47 ? 8.262 -5.155 -10.708 1.00 33.05 47 ARG D C 1
ATOM 8378 O O . ARG D 1 47 ? 8.753 -5.773 -9.757 1.00 26.22 47 ARG D O 1
ATOM 8386 N N . VAL D 1 48 ? 7.914 -3.870 -10.642 1.00 28.48 48 VAL D N 1
ATOM 8387 C CA . VAL D 1 48 ? 7.924 -3.140 -9.377 1.00 29.67 48 VAL D CA 1
ATOM 8388 C C . VAL D 1 48 ? 6.486 -2.857 -8.950 1.00 29.12 48 VAL D C 1
ATOM 8389 O O . VAL D 1 48 ? 5.673 -2.395 -9.754 1.00 27.27 48 VAL D O 1
ATOM 8393 N N . VAL D 1 49 ? 6.184 -3.156 -7.687 1.00 26.96 49 VAL D N 1
ATOM 8394 C CA . VAL D 1 49 ? 4.826 -3.053 -7.149 1.00 29.26 49 VAL D CA 1
ATOM 8395 C C . VAL D 1 49 ? 4.826 -2.271 -5.837 1.00 31.37 49 VAL D C 1
ATOM 8396 O O . VAL D 1 49 ? 5.851 -2.174 -5.156 1.00 31.09 49 VAL D O 1
ATOM 8400 N N . ARG D 1 50 ? 3.666 -1.728 -5.480 1.00 30.45 50 ARG D N 1
ATOM 8401 C CA . ARG D 1 50 ? 3.508 -1.030 -4.214 1.00 30.82 50 ARG D CA 1
ATOM 8402 C C . ARG D 1 50 ? 2.777 -1.905 -3.204 1.00 29.94 50 ARG D C 1
ATOM 8403 O O . ARG D 1 50 ? 2.381 -3.039 -3.516 1.00 29.41 50 ARG D O 1
ATOM 8411 N N . GLU D 1 51 ? 2.594 -1.384 -1.997 1.00 27.89 51 GLU D N 1
ATOM 8412 C CA . GLU D 1 51 ? 2.018 -2.183 -0.911 1.00 28.78 51 GLU D CA 1
ATOM 8413 C C . GLU D 1 51 ? 0.567 -2.602 -1.165 1.00 26.80 51 GLU D C 1
ATOM 8414 O O . GLU D 1 51 ? 0.084 -3.564 -0.563 1.00 27.58 51 GLU D O 1
ATOM 8420 N N . ASN D 1 52 ? -0.135 -1.903 -2.054 1.00 20.35 52 ASN D N 1
ATOM 8421 C CA . ASN D 1 52 ? -1.483 -2.353 -2.386 1.00 22.33 52 ASN D CA 1
ATOM 8422 C C . ASN D 1 52 ? -1.471 -3.740 -3.050 1.00 25.18 52 ASN D C 1
ATOM 8423 O O . ASN D 1 52 ? -2.512 -4.382 -3.163 1.00 23.26 52 ASN D O 1
ATOM 8428 N N . CYS D 1 53 ? -0.296 -4.205 -3.476 1.00 24.07 53 CYS D N 1
ATOM 8429 C CA . CYS D 1 53 ? -0.178 -5.537 -4.080 1.00 20.64 53 CYS D CA 1
ATOM 8430 C C . CYS D 1 53 ? -0.189 -6.657 -3.035 1.00 25.45 53 CYS D C 1
ATOM 8431 O O . CYS D 1 53 ? -0.463 -7.815 -3.368 1.00 20.67 53 CYS D O 1
ATOM 8434 N N . TRP D 1 54 ? 0.102 -6.317 -1.775 1.00 24.90 54 TRP D N 1
ATOM 8435 C CA . TRP D 1 54 ? 0.170 -7.324 -0.705 1.00 22.97 54 TRP D CA 1
ATOM 8436 C C . TRP D 1 54 ? -0.600 -6.995 0.580 1.00 26.25 54 TRP D C 1
ATOM 8437 O O . TRP D 1 54 ? -0.839 -7.889 1.396 1.00 25.93 54 TRP D O 1
ATOM 8448 N N . ASP D 1 55 ? -0.971 -5.731 0.777 1.00 28.69 55 ASP D N 1
ATOM 8449 C CA . ASP D 1 55 ? -1.601 -5.316 2.045 1.00 27.73 55 ASP D CA 1
ATOM 8450 C C . ASP D 1 55 ? -3.107 -5.099 1.906 1.00 25.41 55 ASP D C 1
ATOM 8451 O O . ASP D 1 55 ? -3.547 -4.133 1.281 1.00 27.80 55 ASP D O 1
ATOM 8456 N N . PRO D 1 56 ? -3.902 -5.991 2.515 1.00 25.12 56 PRO D N 1
ATOM 8457 C CA . PRO D 1 56 ? -5.365 -5.934 2.399 1.00 26.74 56 PRO D CA 1
ATOM 8458 C C . PRO D 1 56 ? -5.951 -4.616 2.920 1.00 23.60 56 PRO D C 1
ATOM 8459 O O . PRO D 1 56 ? -6.881 -4.087 2.307 1.00 28.42 56 PRO D O 1
ATOM 84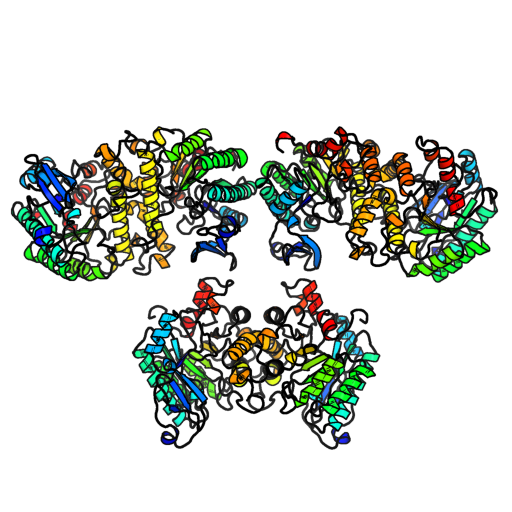63 N N . GLU D 1 57 ? -5.416 -4.079 4.015 1.00 30.77 57 GLU D N 1
ATOM 8464 C CA . GLU D 1 57 ? -5.929 -2.802 4.522 1.00 32.10 57 GLU D CA 1
ATOM 8465 C C . GLU D 1 57 ? -5.731 -1.663 3.536 1.00 30.89 57 GLU D C 1
ATOM 8466 O O . GLU D 1 57 ? -6.645 -0.865 3.333 1.00 30.49 57 GLU D O 1
ATOM 8472 N N . VAL D 1 58 ? -4.538 -1.590 2.934 1.00 31.04 58 VAL D N 1
ATOM 8473 C CA . VAL D 1 58 ? -4.259 -0.577 1.913 1.00 30.67 58 VAL D CA 1
ATOM 8474 C C . VAL D 1 58 ? -5.249 -0.761 0.777 1.00 28.11 58 VAL D C 1
ATOM 8475 O O . VAL D 1 58 ? -5.827 0.209 0.286 1.00 28.02 58 VAL D O 1
ATOM 8479 N N . ARG D 1 59 ? -5.465 -2.011 0.375 1.00 27.04 59 ARG D N 1
ATOM 8480 C CA . ARG D 1 59 ? -6.418 -2.285 -0.687 1.00 25.09 59 ARG D CA 1
ATOM 8481 C C . ARG D 1 59 ? -7.807 -1.774 -0.320 1.00 27.05 59 ARG D C 1
ATOM 8482 O O . ARG D 1 59 ? -8.485 -1.160 -1.148 1.00 29.04 59 ARG D O 1
ATOM 8490 N N . ILE D 1 60 ? -8.237 -2.043 0.910 1.00 28.93 60 ILE D N 1
ATOM 8491 C CA . ILE D 1 60 ? -9.587 -1.661 1.346 1.00 30.74 60 ILE D CA 1
ATOM 8492 C C . ILE D 1 60 ? -9.759 -0.148 1.400 1.00 31.84 60 ILE D C 1
ATOM 8493 O O . ILE D 1 60 ? -10.827 0.377 1.065 1.00 32.69 60 ILE D O 1
ATOM 8498 N N . ARG D 1 61 ? -8.703 0.559 1.796 1.00 33.51 61 ARG D N 1
ATOM 8499 C CA . ARG D 1 61 ? -8.728 2.015 1.731 1.00 33.23 61 ARG D CA 1
ATOM 8500 C C . ARG D 1 61 ? -8.962 2.443 0.293 1.00 35.31 61 ARG D C 1
ATOM 8501 O O . ARG D 1 61 ? -9.869 3.238 0.017 1.00 35.06 61 ARG D O 1
ATOM 8509 N N . GLU D 1 62 ? -8.157 1.902 -0.624 1.00 33.00 62 GLU D N 1
ATOM 8510 C CA . GLU D 1 62 ? -8.260 2.267 -2.038 1.00 33.45 62 GLU D CA 1
ATOM 8511 C C . GLU D 1 62 ? -9.606 1.838 -2.617 1.00 32.59 62 GLU D C 1
ATOM 8512 O O . GLU D 1 62 ? -10.194 2.559 -3.424 1.00 35.93 62 GLU D O 1
ATOM 8518 N N . MET D 1 63 ? -10.097 0.673 -2.191 1.00 30.79 63 MET D N 1
ATOM 8519 C CA . MET D 1 63 ? -11.442 0.228 -2.556 1.00 31.75 63 MET D CA 1
ATOM 8520 C C . MET D 1 63 ? -12.505 1.252 -2.130 1.00 33.23 63 MET D C 1
ATOM 8521 O O . MET D 1 63 ? -13.316 1.672 -2.948 1.00 33.01 63 MET D O 1
ATOM 8526 N N . ASP D 1 64 ? -12.486 1.665 -0.861 1.00 35.17 64 ASP D N 1
ATOM 8527 C CA . ASP D 1 64 ? -13.456 2.653 -0.365 1.00 35.63 64 ASP D CA 1
ATOM 8528 C C . ASP D 1 64 ? -13.398 3.954 -1.158 1.00 33.93 64 ASP D C 1
ATOM 8529 O O . ASP D 1 64 ? -14.436 4.503 -1.548 1.00 36.76 64 ASP D O 1
ATOM 8534 N N . GLN D 1 65 ? -12.179 4.429 -1.410 1.00 34.03 65 GLN D N 1
ATOM 8535 C CA . GLN D 1 65 ? -11.962 5.669 -2.146 1.00 35.80 65 GLN D CA 1
ATOM 8536 C C . GLN D 1 65 ? -12.518 5.609 -3.566 1.00 41.12 65 GLN D C 1
ATOM 8537 O O . GLN D 1 65 ? -12.806 6.647 -4.168 1.00 43.64 65 GLN D O 1
ATOM 8543 N N . LYS D 1 66 ? -12.664 4.399 -4.104 1.00 37.82 66 LYS D N 1
ATOM 8544 C CA . LYS D 1 66 ? -13.107 4.222 -5.488 1.00 38.21 66 LYS D CA 1
ATOM 8545 C C . LYS D 1 66 ? -14.513 3.635 -5.577 1.00 37.39 66 LYS D C 1
ATOM 8546 O O . LYS D 1 66 ? -15.032 3.398 -6.673 1.00 39.36 66 LYS D O 1
ATOM 8552 N N . GLY D 1 67 ? -15.126 3.382 -4.427 1.00 33.10 67 GLY D N 1
ATOM 8553 C CA . GLY D 1 67 ? -16.464 2.825 -4.415 1.00 34.66 67 GLY D CA 1
ATOM 8554 C C . GLY D 1 67 ? -16.521 1.373 -4.853 1.00 35.57 67 GLY D C 1
ATOM 8555 O O . GLY D 1 67 ? -17.561 0.910 -5.326 1.00 31.63 67 GLY D O 1
ATOM 8556 N N . VAL D 1 68 ? -15.412 0.649 -4.709 1.00 31.44 68 VAL D N 1
ATOM 8557 C CA . VAL D 1 68 ? -15.441 -0.787 -4.972 1.00 30.33 68 VAL D CA 1
ATOM 8558 C C . VAL D 1 68 ? -15.896 -1.541 -3.729 1.00 26.99 68 VAL D C 1
ATOM 8559 O O . VAL D 1 68 ? -15.269 -1.445 -2.677 1.00 25.23 68 VAL D O 1
ATOM 8563 N N . THR D 1 69 ? -16.989 -2.293 -3.859 1.00 25.91 69 THR D N 1
ATOM 8564 C CA . THR D 1 69 ? -17.522 -3.090 -2.744 1.00 26.03 69 THR D CA 1
ATOM 8565 C C . THR D 1 69 ? -16.737 -4.381 -2.463 1.00 27.27 69 THR D C 1
ATOM 8566 O O . THR D 1 69 ? -16.337 -4.633 -1.316 1.00 23.32 69 THR D O 1
ATOM 8570 N N . VAL D 1 70 ? -16.541 -5.209 -3.494 1.00 25.17 70 VAL D N 1
ATOM 8571 C CA . VAL D 1 70 ? -15.744 -6.426 -3.329 1.00 23.30 70 VAL D CA 1
ATOM 8572 C C . VAL D 1 70 ? -14.736 -6.684 -4.463 1.00 24.15 70 VAL D C 1
ATOM 8573 O O . VAL D 1 70 ? -15.036 -6.427 -5.627 1.00 24.72 70 VAL D O 1
ATOM 8577 N N . GLN D 1 71 ? -13.539 -7.158 -4.098 1.00 22.95 71 GLN D N 1
ATOM 8578 C CA . GLN D 1 71 ? -12.559 -7.667 -5.063 1.00 25.99 71 GLN D CA 1
ATOM 8579 C C . GLN D 1 71 ? -12.455 -9.189 -5.008 1.00 25.66 71 GLN D C 1
ATOM 8580 O O . GLN D 1 71 ? -12.263 -9.772 -3.940 1.00 25.34 71 GLN D O 1
ATOM 8586 N N . ALA D 1 72 ? -12.574 -9.828 -6.166 1.00 21.51 72 ALA D N 1
ATOM 8587 C CA . ALA D 1 72 ? -12.160 -11.219 -6.312 1.00 20.80 72 ALA D CA 1
ATOM 8588 C C . ALA D 1 72 ? -10.641 -11.234 -6.416 1.00 23.50 72 ALA D C 1
ATOM 8589 O O . ALA D 1 72 ? -10.072 -10.709 -7.382 1.00 25.63 72 ALA D O 1
ATOM 8591 N N . LEU D 1 73 ? -9.983 -11.831 -5.432 1.00 19.28 73 LEU D N 1
ATOM 8592 C CA . LEU D 1 73 ? -8.531 -11.843 -5.395 1.00 22.07 73 LEU D CA 1
ATOM 8593 C C . LEU D 1 73 ? -8.005 -13.088 -6.106 1.00 22.77 73 LEU D C 1
ATOM 8594 O O . LEU D 1 73 ? -8.397 -14.210 -5.773 1.00 21.33 73 LEU D O 1
ATOM 8599 N N . SER D 1 74 ? -7.121 -12.888 -7.085 1.00 20.58 74 SER D N 1
ATOM 8600 C CA . SER D 1 74 ? -6.384 -13.999 -7.693 1.00 19.18 74 SER D CA 1
ATOM 8601 C C . SER D 1 74 ? -4.879 -13.734 -7.582 1.00 19.47 74 SER D C 1
ATOM 8602 O O . SER D 1 74 ? -4.465 -12.593 -7.373 1.00 19.75 74 SER D O 1
ATOM 8605 N N . THR D 1 75 ? -4.048 -14.762 -7.733 1.00 17.45 75 THR D N 1
ATOM 8606 C CA . THR D 1 75 ? -2.599 -14.521 -7.701 1.00 18.80 75 THR D CA 1
ATOM 8607 C C . THR D 1 75 ? -2.127 -13.773 -8.966 1.00 22.73 75 THR D C 1
ATOM 8608 O O . THR D 1 75 ? -2.897 -13.624 -9.921 1.00 21.41 75 THR D O 1
ATOM 8612 N N . VAL D 1 76 ? -0.887 -13.277 -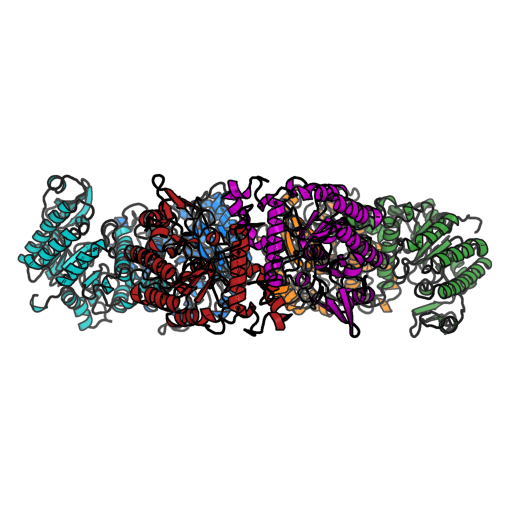8.971 1.00 20.51 76 VAL D N 1
ATOM 8613 C CA . VAL D 1 76 ? -0.306 -12.692 -10.197 1.00 20.35 76 VAL D CA 1
ATOM 8614 C C . VAL D 1 76 ? 0.046 -13.849 -11.132 1.00 18.74 76 VAL D C 1
ATOM 8615 O O . VAL D 1 76 ? 0.684 -14.811 -10.691 1.00 20.87 76 VAL D O 1
ATOM 8619 N N . PRO D 1 77 ? -0.384 -13.777 -12.412 1.00 20.72 77 PRO D N 1
ATOM 8620 C CA . PRO D 1 77 ? -0.279 -14.912 -13.344 1.00 19.59 77 PRO D CA 1
ATOM 8621 C C . PRO D 1 77 ? 1.123 -15.498 -13.451 1.00 21.74 77 PRO D C 1
ATOM 8622 O O . PRO D 1 77 ? 1.250 -16.707 -13.665 1.00 20.41 77 PRO D O 1
ATOM 8626 N N . VAL D 1 78 ? 2.158 -14.671 -13.297 1.00 21.55 78 VAL D N 1
ATOM 8627 C CA . VAL D 1 78 ? 3.531 -15.172 -13.340 1.00 23.30 78 VAL D CA 1
ATOM 8628 C C . VAL D 1 78 ? 3.770 -16.282 -12.293 1.00 22.67 78 VAL D C 1
ATOM 8629 O O . VAL D 1 78 ? 4.696 -17.086 -12.428 1.00 20.00 78 VAL D O 1
ATOM 8633 N N . MET D 1 79 ? 2.910 -16.346 -11.272 1.00 20.20 79 MET D N 1
ATOM 8634 C CA . MET D 1 79 ? 2.987 -17.412 -10.260 1.00 21.85 79 MET D CA 1
ATOM 8635 C C . MET D 1 79 ? 2.396 -18.765 -10.672 1.00 19.27 79 MET D C 1
ATOM 8636 O O . MET D 1 79 ? 2.531 -19.741 -9.931 1.00 18.48 79 MET D O 1
ATOM 8641 N N . PHE D 1 80 ? 1.738 -18.838 -11.827 1.00 23.48 80 PHE D N 1
ATOM 8642 C CA . PHE D 1 80 ? 1.135 -20.099 -12.270 1.00 18.86 80 PHE D CA 1
ATOM 8643 C C . PHE D 1 80 ? 2.112 -21.270 -12.162 1.00 19.42 80 PHE D C 1
ATOM 8644 O O . PHE D 1 80 ? 1.740 -22.329 -11.656 1.00 18.09 80 PHE D O 1
ATOM 8652 N N . SER D 1 81 ? 3.346 -21.078 -12.638 1.00 19.23 81 SER D N 1
ATOM 8653 C CA . SER D 1 81 ? 4.404 -22.091 -12.492 1.00 23.46 81 SER D CA 1
ATOM 8654 C C . SER D 1 81 ? 4.088 -23.439 -13.154 1.00 21.01 81 SER D C 1
ATOM 8655 O O . SER D 1 81 ? 4.498 -24.498 -12.652 1.00 18.08 81 SER D O 1
ATOM 8658 N N . TYR D 1 82 ? 3.375 -23.418 -14.280 1.00 20.74 82 TYR D N 1
ATOM 8659 C CA . TYR D 1 82 ? 2.952 -24.677 -14.900 1.00 22.94 82 TYR D CA 1
ATOM 8660 C C . TYR D 1 82 ? 4.147 -25.468 -15.443 1.00 22.78 82 TYR D C 1
ATOM 8661 O O . TYR D 1 82 ? 4.035 -26.662 -15.722 1.00 21.26 82 TYR D O 1
ATOM 8670 N N . TRP D 1 83 ? 5.285 -24.792 -15.579 1.00 20.95 83 TRP D N 1
ATOM 8671 C CA . TRP D 1 83 ? 6.496 -25.379 -16.154 1.00 24.26 83 TRP D CA 1
ATOM 8672 C C . TRP D 1 83 ? 7.258 -26.247 -15.151 1.00 26.21 83 TRP D C 1
ATOM 8673 O O . TRP D 1 83 ? 8.081 -27.082 -15.528 1.00 24.07 83 TRP D O 1
ATOM 8684 N N . ALA D 1 84 ? 6.984 -26.052 -13.867 1.00 26.52 84 ALA D N 1
ATOM 8685 C CA . ALA D 1 84 ? 7.735 -26.756 -12.835 1.00 27.26 84 ALA D CA 1
ATOM 8686 C C . ALA D 1 84 ? 7.303 -28.211 -12.662 1.00 30.16 84 ALA D C 1
ATOM 8687 O O . ALA D 1 84 ? 6.418 -28.714 -13.371 1.00 25.47 84 ALA D O 1
ATOM 8689 N N . LYS D 1 85 ? 7.938 -28.887 -11.706 1.00 28.24 85 LYS D N 1
ATOM 8690 C CA . LYS D 1 85 ? 7.507 -30.220 -11.316 1.00 30.19 85 LYS D CA 1
ATOM 8691 C C . LYS D 1 85 ? 6.162 -30.107 -10.607 1.00 26.39 85 LYS D C 1
ATOM 8692 O O . LYS D 1 85 ? 5.944 -29.170 -9.843 1.00 27.55 85 LYS D O 1
ATOM 8698 N N . PRO D 1 86 ? 5.252 -31.064 -10.871 1.00 26.16 86 PRO D N 1
ATOM 8699 C CA . PRO D 1 86 ? 3.853 -30.979 -10.442 1.00 26.02 86 PRO D CA 1
ATOM 8700 C C . PRO D 1 86 ? 3.696 -30.860 -8.929 1.00 27.15 86 PRO D C 1
ATOM 8701 O O . PRO D 1 86 ? 2.906 -30.027 -8.473 1.00 24.33 86 PRO D O 1
ATOM 8705 N N . GLU D 1 87 ? 4.431 -31.667 -8.165 1.00 27.14 87 GLU D N 1
ATOM 8706 C CA . GLU D 1 87 ? 4.357 -31.583 -6.705 1.00 27.10 87 GLU D CA 1
ATOM 8707 C C . GLU D 1 87 ? 4.871 -30.241 -6.181 1.00 23.97 87 GLU D C 1
ATOM 8708 O O . GLU D 1 87 ? 4.369 -29.720 -5.187 1.00 24.99 87 GLU D O 1
ATOM 8714 N N . ASP D 1 88 ? 5.855 -29.670 -6.863 1.00 26.69 88 ASP D N 1
ATOM 8715 C CA . ASP D 1 88 ? 6.370 -28.362 -6.484 1.00 24.48 88 ASP D CA 1
ATOM 8716 C C . ASP D 1 88 ? 5.364 -27.246 -6.791 1.00 26.56 88 ASP D C 1
ATOM 8717 O O . ASP D 1 88 ? 5.093 -26.394 -5.940 1.00 20.67 88 ASP D O 1
ATOM 8722 N N . THR D 1 89 ? 4.822 -27.243 -8.010 1.00 24.94 89 THR D N 1
ATOM 8723 C CA . THR D 1 89 ? 3.758 -26.300 -8.346 1.00 23.96 89 THR D CA 1
ATOM 8724 C C . THR D 1 89 ? 2.614 -26.441 -7.340 1.00 23.33 89 THR D C 1
ATOM 8725 O O . THR D 1 89 ? 2.128 -25.444 -6.806 1.00 21.17 89 THR D O 1
ATOM 8729 N N . LEU D 1 90 ? 2.202 -27.678 -7.062 1.00 24.80 90 LEU D N 1
ATOM 8730 C CA . LEU D 1 90 ? 1.154 -27.915 -6.070 1.00 23.23 90 LEU D CA 1
ATOM 8731 C C . LEU D 1 90 ? 1.513 -27.331 -4.701 1.00 25.31 90 LEU D C 1
ATOM 8732 O O . LEU D 1 90 ? 0.669 -26.708 -4.055 1.00 23.13 90 LEU D O 1
ATOM 8737 N N . ASN D 1 91 ? 2.753 -27.527 -4.253 1.00 25.64 91 ASN D N 1
ATOM 8738 C CA . ASN D 1 91 ? 3.154 -26.981 -2.957 1.00 25.42 91 ASN D CA 1
ATOM 8739 C C . ASN D 1 91 ? 3.074 -25.445 -2.937 1.00 23.35 91 ASN D C 1
ATOM 8740 O O . ASN D 1 91 ? 2.668 -24.855 -1.942 1.00 22.40 91 ASN D O 1
ATOM 8745 N N . LEU D 1 92 ? 3.430 -24.798 -4.047 1.00 20.80 92 LEU D N 1
ATOM 8746 C CA . LEU D 1 92 ? 3.281 -23.343 -4.143 1.00 21.98 92 LEU D CA 1
ATOM 8747 C C . LEU D 1 92 ? 1.813 -22.913 -4.211 1.00 21.72 92 LEU D C 1
ATOM 8748 O O . LEU D 1 92 ? 1.419 -21.939 -3.558 1.00 23.19 92 LEU D O 1
ATOM 8753 N N . CYS D 1 93 ? 1.007 -23.627 -4.992 1.00 19.84 93 CYS D N 1
ATOM 8754 C CA . CYS D 1 93 ? -0.420 -23.324 -5.039 1.00 21.79 93 CYS D CA 1
ATOM 8755 C C . CYS D 1 93 ? -1.017 -23.316 -3.634 1.00 18.48 93 CYS D C 1
ATOM 8756 O O . CYS D 1 93 ? -1.815 -22.440 -3.278 1.00 21.47 93 CYS D O 1
ATOM 8759 N N . GLN D 1 94 ? -0.628 -24.298 -2.832 1.00 19.07 94 GLN D N 1
ATOM 8760 C CA . GLN D 1 94 ? -1.196 -24.428 -1.494 1.00 24.26 94 GLN D CA 1
ATOM 8761 C C . GLN D 1 94 ? -0.829 -23.239 -0.627 1.00 20.58 94 GLN D C 1
ATOM 8762 O O . GLN D 1 94 ? -1.665 -22.693 0.100 1.00 23.65 94 GLN D O 1
ATOM 8768 N N . LEU D 1 95 ? 0.422 -22.814 -0.743 1.00 22.74 95 LEU D N 1
ATOM 8769 C CA . LEU D 1 95 ? 0.911 -21.655 -0.014 1.00 24.90 95 LEU D CA 1
ATOM 8770 C C . LEU D 1 95 ? 0.130 -20.408 -0.438 1.00 22.29 95 LEU D C 1
ATOM 8771 O O . LEU D 1 95 ? -0.328 -19.645 0.413 1.00 19.40 95 LEU D O 1
ATOM 8776 N N . LEU D 1 96 ? -0.042 -20.224 -1.747 1.00 21.49 96 LEU D N 1
ATOM 8777 C CA . LEU D 1 96 ? -0.753 -19.062 -2.290 1.00 19.51 96 LEU D CA 1
ATOM 8778 C C . LEU D 1 96 ? -2.262 -19.094 -2.003 1.00 19.00 96 LEU D C 1
ATOM 8779 O O . LEU D 1 96 ? -2.857 -18.069 -1.667 1.00 18.82 96 LEU D O 1
ATOM 8784 N N . ASN D 1 97 ? -2.879 -20.260 -2.157 1.00 18.08 97 ASN D N 1
ATOM 8785 C CA . ASN D 1 97 ? -4.308 -20.407 -1.875 1.00 18.33 97 ASN D CA 1
ATOM 8786 C C . ASN D 1 97 ? -4.612 -20.250 -0.381 1.00 21.03 97 ASN D C 1
ATOM 8787 O O . ASN D 1 97 ? -5.634 -19.671 0.008 1.00 18.78 97 ASN D O 1
ATOM 8792 N N . ASN D 1 98 ? -3.738 -20.776 0.464 1.00 22.44 98 ASN D N 1
ATOM 8793 C CA . ASN D 1 98 ? -3.930 -20.594 1.896 1.00 23.49 98 ASN D CA 1
ATOM 8794 C C . ASN D 1 98 ? -3.832 -19.128 2.301 1.00 22.63 98 ASN D C 1
ATOM 8795 O O . ASN D 1 98 ? -4.632 -18.639 3.095 1.00 23.92 98 ASN D O 1
ATOM 8800 N N . ASP D 1 99 ? -2.865 -18.417 1.730 1.00 25.90 99 ASP D N 1
ATOM 8801 C CA . ASP D 1 99 ? -2.712 -17.001 2.035 1.00 23.35 99 ASP D CA 1
ATOM 8802 C C . ASP D 1 99 ? -3.926 -16.184 1.575 1.00 22.61 99 ASP D C 1
ATOM 8803 O O . ASP D 1 99 ? -4.375 -15.294 2.291 1.00 21.15 99 ASP D O 1
ATOM 8808 N N . LEU D 1 100 ? -4.443 -16.475 0.377 1.00 22.15 100 LEU D N 1
ATOM 8809 C CA . LEU D 1 100 ? -5.662 -15.836 -0.136 1.00 19.76 100 LEU D CA 1
ATOM 8810 C C . LEU D 1 100 ? -6.830 -16.067 0.824 1.00 22.36 100 LEU D C 1
ATOM 8811 O O . LEU D 1 100 ? -7.627 -15.163 1.105 1.00 19.12 100 LEU D O 1
ATOM 8816 N N . ALA D 1 101 ? -6.937 -17.299 1.309 1.00 22.57 101 ALA D N 1
ATOM 8817 C CA . ALA D 1 101 ? -8.024 -17.679 2.206 1.00 25.11 101 ALA D CA 1
ATOM 8818 C C . ALA D 1 101 ? -7.983 -16.896 3.519 1.00 22.44 101 ALA D C 1
ATOM 8819 O O . ALA D 1 101 ? -9.030 -16.508 4.043 1.00 23.17 101 ALA D O 1
ATOM 8821 N N . SER D 1 102 ? -6.782 -16.667 4.050 1.00 23.85 102 SER D N 1
ATOM 8822 C CA . SER D 1 102 ? -6.618 -15.867 5.279 1.00 25.29 102 SER D CA 1
ATOM 8823 C C . SER D 1 102 ? -7.106 -14.447 5.071 1.00 25.67 102 SER D C 1
ATOM 8824 O O . SER D 1 102 ? -7.745 -13.845 5.940 1.00 21.45 102 SER D O 1
ATOM 8827 N N . THR D 1 103 ? -6.796 -13.909 3.900 1.00 20.33 103 THR D N 1
ATOM 8828 C CA . THR D 1 103 ? -7.217 -12.558 3.563 1.00 22.08 103 THR D CA 1
ATOM 8829 C C . THR D 1 103 ? -8.751 -12.477 3.503 1.00 22.73 103 THR D C 1
ATOM 8830 O O . THR D 1 103 ? -9.345 -11.544 4.039 1.00 25.83 103 THR D O 1
ATOM 8834 N N . VAL D 1 104 ? -9.393 -13.467 2.886 1.00 19.30 104 VAL D N 1
ATOM 8835 C CA . VAL D 1 104 ? -10.844 -13.463 2.788 1.00 19.20 104 VAL D CA 1
ATOM 8836 C C . VAL D 1 104 ? -11.514 -13.602 4.173 1.00 25.24 104 VAL D C 1
ATOM 8837 O O . VAL D 1 104 ? -12.500 -12.907 4.470 1.00 25.19 104 VAL D O 1
ATOM 8841 N N . VAL D 1 105 ? -10.976 -14.477 5.017 1.00 21.45 105 VAL D N 1
ATOM 8842 C CA . VAL D 1 105 ? -11.486 -14.622 6.392 1.00 25.21 105 VAL D CA 1
ATOM 8843 C C . VAL D 1 105 ? -11.464 -13.296 7.163 1.00 27.13 105 VAL D C 1
ATOM 8844 O O . VAL D 1 105 ? -12.439 -12.949 7.842 1.00 25.25 105 VAL D O 1
ATOM 8848 N N . SER D 1 106 ? -10.367 -12.550 7.044 1.00 24.20 106 SER D N 1
ATOM 8849 C CA . SER D 1 106 ? -10.249 -11.257 7.722 1.00 27.36 106 SER D CA 1
ATOM 8850 C C . SER D 1 106 ? -11.205 -10.176 7.208 1.00 28.01 106 SER D C 1
ATOM 8851 O O . SER D 1 106 ? -11.528 -9.249 7.953 1.00 23.26 106 SER D O 1
ATOM 8854 N N . TYR D 1 107 ? -11.632 -10.274 5.946 1.00 25.51 107 TYR D N 1
ATOM 8855 C CA . TYR D 1 107 ? -12.550 -9.288 5.371 1.00 23.42 107 TYR D CA 1
ATOM 8856 C C . TYR D 1 107 ? -13.556 -9.952 4.438 1.00 27.05 107 TYR D C 1
ATOM 8857 O O . TYR D 1 107 ? -13.482 -9.795 3.209 1.00 26.78 107 TYR D O 1
ATOM 8866 N N . PRO D 1 108 ? -14.505 -10.701 5.015 1.00 27.09 108 PRO D N 1
ATOM 8867 C CA . PRO D 1 108 ? -15.390 -11.546 4.203 1.00 27.69 108 PRO D CA 1
ATOM 8868 C C . PRO D 1 108 ? -16.431 -10.795 3.388 1.00 25.86 108 PRO D C 1
ATOM 8869 O O . PRO D 1 108 ? -16.982 -11.368 2.444 1.00 28.70 108 PRO D O 1
ATOM 8873 N N . ARG D 1 109 ? -16.704 -9.540 3.711 1.00 29.47 109 ARG D N 1
ATOM 8874 C CA . ARG D 1 109 ? -17.670 -8.816 2.893 1.00 31.90 109 ARG D CA 1
ATOM 8875 C C . ARG D 1 109 ? -17.006 -7.922 1.842 1.00 28.60 109 ARG D C 1
ATOM 8876 O O . ARG D 1 109 ? -17.685 -7.177 1.140 1.00 27.16 109 ARG D O 1
ATOM 8884 N N . ARG D 1 110 ? -15.683 -8.030 1.724 1.00 27.01 110 ARG D N 1
ATOM 8885 C CA . ARG D 1 110 ? -14.923 -7.193 0.798 1.00 28.40 110 ARG D CA 1
ATOM 8886 C C . ARG D 1 110 ? -14.105 -8.013 -0.206 1.00 25.78 110 ARG D C 1
ATOM 8887 O O . ARG D 1 110 ? -13.703 -7.492 -1.249 1.00 24.08 110 ARG D O 1
ATOM 8895 N N . PHE D 1 111 ? -13.853 -9.279 0.124 1.00 23.99 111 PHE D N 1
ATOM 8896 C CA . PHE D 1 111 ? -13.025 -10.159 -0.708 1.00 26.07 111 PHE D CA 1
ATOM 8897 C C . PHE D 1 111 ? -13.651 -11.527 -0.912 1.00 29.04 111 PHE D C 1
ATOM 8898 O O . PHE D 1 111 ? -14.263 -12.082 0.013 1.00 26.41 111 PHE D O 1
ATOM 8906 N N . VAL D 1 112 ? -13.483 -12.062 -2.126 1.00 23.72 112 VAL D N 1
ATOM 8907 C CA . VAL D 1 112 ? -13.616 -13.492 -2.384 1.00 23.36 112 VAL D CA 1
ATOM 8908 C C . VAL D 1 112 ? -12.337 -13.979 -3.057 1.00 24.03 112 VAL D C 1
ATOM 8909 O O . VAL D 1 112 ? -11.613 -13.193 -3.681 1.00 23.27 112 VAL D O 1
ATOM 8913 N N . GLY D 1 113 ? -12.057 -15.270 -2.942 1.00 21.34 113 GLY D N 1
ATOM 8914 C CA . GLY D 1 113 ? -10.832 -15.815 -3.502 1.00 23.49 113 GLY D CA 1
ATOM 8915 C C . GLY D 1 113 ? -11.025 -16.668 -4.746 1.00 21.53 113 GLY D C 1
ATOM 8916 O O . GLY D 1 113 ? -11.991 -17.429 -4.849 1.00 19.74 113 GLY D O 1
ATOM 8917 N N . LEU D 1 114 ? -10.101 -16.528 -5.698 1.00 21.20 114 LEU D N 1
ATOM 8918 C CA . LEU D 1 114 ? -10.024 -17.435 -6.844 1.00 22.70 114 LEU D CA 1
ATOM 8919 C C . LEU D 1 114 ? -8.662 -18.133 -6.759 1.00 23.07 114 LEU D C 1
ATOM 8920 O O . LEU D 1 114 ? -7.620 -17.479 -6.911 1.00 19.26 114 LEU D O 1
ATOM 8925 N N . GLY D 1 115 ? -8.663 -19.441 -6.493 1.00 18.65 115 GLY D N 1
ATOM 8926 C CA . GLY D 1 115 ? -7.421 -20.171 -6.279 1.00 18.54 115 GLY D CA 1
ATOM 8927 C C . GLY D 1 115 ? -6.578 -20.438 -7.518 1.00 19.00 115 GLY D C 1
ATOM 8928 O O . GLY D 1 115 ? -6.998 -20.159 -8.646 1.00 22.94 115 GLY D O 1
ATOM 8929 N N . THR D 1 116 ? -5.379 -20.981 -7.310 1.00 16.77 116 THR D N 1
ATOM 8930 C CA . THR D 1 116 ? -4.515 -21.366 -8.432 1.00 19.79 116 THR D CA 1
ATOM 8931 C C . THR D 1 116 ? -4.240 -22.862 -8.357 1.00 22.67 116 THR D C 1
ATOM 8932 O O . THR D 1 116 ? -4.128 -23.423 -7.256 1.00 20.61 116 THR D O 1
ATOM 8936 N N . LEU D 1 117 ? -4.147 -23.516 -9.517 1.00 19.34 117 LEU D N 1
ATOM 8937 C CA . LEU D 1 117 ? -4.025 -24.966 -9.578 1.00 19.46 117 LEU D CA 1
ATOM 8938 C C . LEU D 1 117 ? -2.769 -25.407 -10.341 1.00 20.38 117 LEU D C 1
ATOM 8939 O O . LEU D 1 117 ? -2.318 -24.712 -11.260 1.00 22.72 117 LEU D O 1
ATOM 8944 N N . PRO D 1 118 ? -2.199 -26.563 -9.962 1.00 20.05 118 PRO D N 1
ATOM 8945 C CA . PRO D 1 118 ? -1.110 -27.191 -10.727 1.00 21.82 118 PRO D CA 1
ATOM 8946 C C . PRO D 1 118 ? -1.658 -27.849 -12.001 1.00 21.82 118 PRO D C 1
ATOM 8947 O O . PRO D 1 118 ? -1.789 -29.078 -12.091 1.00 21.64 118 PRO D O 1
ATOM 8951 N N . MET D 1 119 ? -1.976 -27.014 -12.983 1.00 21.84 119 MET D N 1
ATOM 8952 C CA . MET D 1 119 ? -2.712 -27.450 -14.171 1.00 20.29 119 MET D CA 1
ATOM 8953 C C . MET D 1 119 ? -1.982 -28.476 -15.032 1.00 19.50 119 MET D C 1
ATOM 8954 O O . MET D 1 119 ? -2.616 -29.216 -15.788 1.00 20.84 119 MET D O 1
ATOM 8959 N N . GLN D 1 120 ? -0.657 -28.539 -14.913 1.00 21.51 120 GLN D N 1
ATOM 8960 C CA . GLN D 1 120 ? 0.122 -29.480 -15.716 1.00 20.42 120 GLN D CA 1
ATOM 8961 C C . GLN D 1 120 ? -0.062 -30.906 -15.189 1.00 24.23 120 GLN D C 1
ATOM 8962 O O . GLN D 1 120 ? 0.315 -31.882 -15.850 1.00 24.09 120 GLN D O 1
ATOM 8968 N N . ALA D 1 121 ? -0.677 -31.015 -14.011 1.00 22.01 121 ALA D N 1
ATOM 8969 C CA . ALA D 1 121 ? -0.938 -32.308 -13.374 1.00 22.38 121 ALA D CA 1
ATOM 8970 C C . ALA D 1 121 ? -2.410 -32.441 -13.011 1.00 22.57 121 ALA D C 1
ATOM 8971 O O . ALA D 1 121 ? -2.784 -32.238 -11.859 1.00 26.26 121 ALA D O 1
ATOM 8973 N N . PRO D 1 122 ? -3.246 -32.795 -13.995 1.00 25.52 122 PRO D N 1
ATOM 8974 C CA . PRO D 1 122 ? -4.712 -32.781 -13.872 1.00 28.60 122 PRO D CA 1
ATOM 8975 C C . PRO D 1 122 ? -5.253 -33.442 -12.601 1.00 26.73 122 PRO D C 1
ATOM 8976 O O . PRO D 1 122 ? -6.176 -32.892 -11.975 1.00 21.74 122 PRO D O 1
ATOM 8980 N N . GLU D 1 123 ? -4.692 -34.589 -12.219 1.00 25.73 123 GLU D N 1
ATOM 8981 C CA . GLU D 1 123 ? -5.141 -35.284 -11.008 1.00 28.05 123 GLU D CA 1
ATOM 8982 C C . GLU D 1 123 ? -4.853 -34.465 -9.737 1.00 29.38 123 GLU D C 1
ATOM 8983 O O . GLU D 1 123 ? -5.678 -34.413 -8.808 1.00 29.92 123 GLU D O 1
ATOM 8989 N N . LEU D 1 124 ? -3.683 -33.826 -9.693 1.00 24.18 124 LEU D N 1
ATOM 8990 C CA . LEU D 1 124 ? -3.335 -32.979 -8.554 1.00 25.39 124 LEU D CA 1
ATOM 8991 C C . LEU D 1 124 ? -4.197 -31.726 -8.578 1.00 25.05 124 LEU D C 1
ATOM 8992 O O . LEU D 1 124 ? -4.571 -31.199 -7.538 1.00 21.16 124 LEU D O 1
ATOM 8997 N N . ALA D 1 125 ? -4.505 -31.253 -9.781 1.00 21.40 125 ALA D N 1
ATOM 8998 C CA . ALA D 1 125 ? -5.294 -30.035 -9.936 1.00 22.96 125 ALA D CA 1
ATOM 8999 C C . ALA D 1 125 ? -6.714 -30.223 -9.404 1.00 22.28 125 ALA D C 1
ATOM 9000 O O . ALA D 1 125 ? -7.230 -29.355 -8.690 1.00 25.72 125 ALA D O 1
ATOM 9002 N N . VAL D 1 126 ? -7.341 -31.352 -9.752 1.00 20.86 126 VAL D N 1
ATOM 9003 C CA . VAL D 1 126 ? -8.686 -31.686 -9.264 1.00 22.07 126 VAL D CA 1
ATOM 9004 C C . VAL D 1 126 ? -8.694 -31.726 -7.738 1.00 24.83 126 VAL D C 1
ATOM 9005 O O . VAL D 1 126 ? -9.650 -31.281 -7.086 1.00 21.46 126 VAL D O 1
ATOM 9009 N N . LYS D 1 127 ? -7.628 -32.270 -7.163 1.00 23.78 127 LYS D N 1
ATOM 9010 C CA . LYS D 1 127 ? -7.587 -32.401 -5.714 1.00 27.52 127 LYS D CA 1
ATOM 9011 C C . LYS D 1 127 ? -7.446 -31.043 -5.026 1.00 25.62 127 LYS D C 1
ATOM 9012 O O . LYS D 1 127 ? -8.129 -30.781 -4.034 1.00 27.60 127 LYS D O 1
ATOM 9018 N N . GLU D 1 128 ? -6.591 -30.167 -5.558 1.00 26.71 128 GLU D N 1
ATOM 9019 C CA . GLU D 1 128 ? -6.466 -28.825 -4.981 1.00 23.23 128 GLU D CA 1
ATOM 9020 C C . GLU D 1 128 ? -7.721 -27.970 -5.213 1.00 24.79 128 GLU D C 1
ATOM 9021 O O . GLU D 1 128 ? -8.103 -27.168 -4.344 1.00 23.81 128 GLU D O 1
ATOM 9027 N N . MET D 1 129 ? -8.366 -28.146 -6.370 1.00 24.59 129 MET D N 1
ATOM 9028 C CA . MET D 1 129 ? -9.643 -27.476 -6.640 1.00 24.70 129 MET D CA 1
ATOM 9029 C C . MET D 1 129 ? -10.678 -27.911 -5.607 1.00 24.18 129 MET D C 1
ATOM 9030 O O . MET D 1 129 ? -11.426 -27.092 -5.090 1.00 26.11 129 MET D O 1
ATOM 9035 N N . GLU D 1 130 ? -10.711 -29.210 -5.317 1.00 22.90 130 GLU D N 1
ATOM 9036 C CA . GLU D 1 130 ? -11.622 -29.766 -4.315 1.00 27.55 130 GLU D CA 1
ATOM 9037 C C . GLU D 1 130 ? -11.363 -29.082 -2.982 1.00 26.52 130 GLU D C 1
ATOM 9038 O O . GLU D 1 130 ? -12.292 -28.692 -2.264 1.00 27.01 130 GLU D O 1
ATOM 9044 N N . ARG D 1 131 ? -10.079 -28.922 -2.675 1.00 24.89 131 ARG D N 1
ATOM 9045 C CA . ARG D 1 131 ? -9.640 -28.264 -1.453 1.00 26.13 131 ARG D CA 1
ATOM 9046 C C . ARG D 1 131 ? -10.077 -26.789 -1.394 1.00 26.25 131 ARG D C 1
ATOM 9047 O O . ARG D 1 131 ? -10.629 -26.341 -0.384 1.00 25.63 131 ARG D O 1
ATOM 9055 N N . CYS D 1 132 ? -9.842 -26.038 -2.472 1.00 24.98 132 CYS D N 1
ATOM 9056 C CA . CYS D 1 132 ? -10.227 -24.618 -2.534 1.00 21.38 132 CYS D CA 1
ATOM 9057 C C . CYS D 1 132 ? -11.720 -24.385 -2.335 1.00 24.00 132 CYS D C 1
ATOM 9058 O O . CYS D 1 132 ? -12.131 -23.447 -1.652 1.00 22.06 132 CYS D O 1
ATOM 9061 N N . VAL D 1 133 ? -12.524 -25.238 -2.957 1.00 23.74 133 VAL D N 1
ATOM 9062 C CA . VAL D 1 133 ? -13.972 -25.113 -2.894 1.00 24.24 133 VAL D CA 1
ATOM 9063 C C . VAL D 1 133 ? -14.500 -25.600 -1.546 1.00 27.51 133 VAL D C 1
ATOM 9064 O O . VAL D 1 133 ? -15.249 -24.893 -0.877 1.00 27.21 133 VAL D O 1
ATOM 9068 N N . LYS D 1 134 ? -14.111 -26.809 -1.150 1.00 27.62 134 LYS D N 1
ATOM 9069 C CA . LYS D 1 134 ? -14.644 -27.409 0.087 1.00 32.38 134 LYS D CA 1
ATOM 9070 C C . LYS D 1 134 ? -14.057 -26.845 1.374 1.00 29.03 134 LYS D C 1
ATOM 9071 O O . LYS D 1 134 ? -14.799 -26.512 2.300 1.00 36.37 134 LYS D O 1
ATOM 9077 N N . GLU D 1 135 ? -12.730 -26.771 1.446 1.00 30.89 135 GLU D N 1
ATOM 9078 C CA . GLU D 1 135 ? -12.056 -26.342 2.672 1.00 31.24 135 GLU D CA 1
ATOM 9079 C C . GLU D 1 135 ? -11.853 -24.828 2.737 1.00 30.36 135 GLU D C 1
ATOM 9080 O O . GLU D 1 135 ? -12.046 -24.219 3.792 1.00 26.78 135 GLU D O 1
ATOM 9086 N N . LEU D 1 136 ? -11.447 -24.223 1.619 1.00 25.53 136 LEU D N 1
ATOM 9087 C CA . LEU D 1 136 ? -11.145 -22.786 1.604 1.00 23.01 136 LEU D CA 1
ATOM 9088 C C . LEU D 1 136 ? -12.372 -21.927 1.287 1.00 24.28 136 LEU D C 1
ATOM 9089 O O . LEU D 1 136 ? -12.392 -20.730 1.585 1.00 23.64 136 LEU D O 1
ATOM 9094 N N . GLY D 1 137 ? -13.394 -22.534 0.686 1.00 23.32 137 GLY D N 1
ATOM 9095 C CA . GLY D 1 137 ? -14.629 -21.817 0.385 1.00 25.06 137 GLY D CA 1
ATOM 9096 C C . GLY D 1 137 ? -14.594 -20.888 -0.824 1.00 23.87 137 GLY D C 1
ATOM 9097 O O . GLY D 1 137 ? -15.447 -20.005 -0.954 1.00 25.44 137 GLY D O 1
ATOM 9098 N N . PHE D 1 138 ? -13.628 -21.094 -1.721 1.00 23.10 138 PHE D N 1
ATOM 9099 C CA . PHE D 1 138 ? -13.525 -20.281 -2.929 1.00 21.49 138 PHE D CA 1
ATOM 9100 C C . PHE D 1 138 ? -14.636 -20.613 -3.917 1.00 20.73 138 PHE D C 1
ATOM 9101 O O . PHE D 1 138 ? -14.916 -21.784 -4.162 1.00 19.66 138 PHE D O 1
ATOM 9109 N N . PRO D 1 139 ? -15.240 -19.579 -4.528 1.00 21.37 139 PRO D N 1
ATOM 9110 C CA . PRO D 1 139 ? -16.269 -19.780 -5.561 1.00 21.57 139 PRO D CA 1
ATOM 9111 C C . PRO D 1 139 ? -15.671 -20.126 -6.932 1.00 21.80 139 PRO D C 1
ATOM 9112 O O . PRO D 1 139 ? -16.426 -20.467 -7.847 1.00 22.01 139 PRO D O 1
ATOM 9116 N N . GLY D 1 140 ? -14.346 -20.049 -7.067 1.00 23.74 140 GLY D N 1
ATOM 9117 C CA . GLY D 1 140 ? -13.686 -20.372 -8.333 1.00 24.27 140 GLY D CA 1
ATOM 9118 C C . GLY D 1 140 ? -12.160 -20.413 -8.298 1.00 21.14 140 GLY D C 1
ATOM 9119 O O . GLY D 1 140 ? -11.551 -20.336 -7.228 1.00 21.13 140 GLY D O 1
ATOM 9120 N N . VAL D 1 141 ? -11.538 -20.561 -9.472 1.00 21.34 141 VAL D N 1
ATOM 9121 C CA . VAL D 1 141 ? -10.079 -20.515 -9.599 1.00 17.19 141 VAL D CA 1
ATOM 9122 C C . VAL D 1 141 ? -9.678 -19.692 -10.829 1.00 21.32 141 VAL D C 1
ATOM 9123 O O . VAL D 1 141 ? -10.481 -19.504 -11.750 1.00 18.12 141 VAL D O 1
ATOM 9127 N N . GLN D 1 142 ? -8.444 -19.195 -10.834 1.00 20.13 142 GLN D N 1
ATOM 9128 C CA . GLN D 1 142 ? -7.895 -18.537 -12.017 1.00 17.82 142 GLN D CA 1
ATOM 9129 C C . GLN D 1 142 ? -6.906 -19.504 -12.635 1.00 19.15 142 GLN D C 1
ATOM 9130 O O . GLN D 1 142 ? -6.088 -20.073 -11.923 1.00 18.62 142 GLN D O 1
ATOM 9136 N N . ILE D 1 143 ? -6.999 -19.730 -13.946 1.00 17.55 143 ILE D N 1
ATOM 9137 C CA . ILE D 1 143 ? -6.059 -20.610 -14.638 1.00 15.83 143 ILE D CA 1
ATOM 9138 C C . ILE D 1 143 ? -5.536 -19.844 -15.856 1.00 19.26 143 ILE D C 1
ATOM 9139 O O . ILE D 1 143 ? -6.146 -18.850 -16.270 1.00 16.31 143 ILE D O 1
ATOM 9144 N N . GLY D 1 144 ? -4.424 -20.291 -16.436 1.00 18.01 144 GLY D N 1
ATOM 9145 C CA . GLY D 1 144 ? -3.884 -19.636 -17.618 1.00 14.85 144 GLY D CA 1
ATOM 9146 C C . GLY D 1 144 ? -4.591 -20.028 -18.907 1.00 15.82 144 GLY D C 1
ATOM 9147 O O . GLY D 1 144 ? -5.454 -20.909 -18.910 1.00 18.02 144 GLY D O 1
ATOM 9148 N N . THR D 1 145 ? -4.219 -19.381 -20.010 1.00 16.32 145 THR D N 1
ATOM 9149 C CA . THR D 1 145 ? -4.834 -19.636 -21.306 1.00 18.79 145 THR D CA 1
ATOM 9150 C C . THR D 1 145 ? -4.298 -20.891 -21.980 1.00 21.66 145 THR D C 1
ATOM 9151 O O . THR D 1 145 ? -4.866 -21.367 -22.973 1.00 17.93 145 THR D O 1
ATOM 9155 N N . HIS D 1 146 ? -3.188 -21.403 -21.458 1.00 19.76 146 HIS D N 1
ATOM 9156 C CA . HIS D 1 146 ? -2.642 -22.685 -21.923 1.00 19.40 146 HIS D CA 1
ATOM 9157 C C . HIS D 1 146 ? -1.706 -23.266 -20.865 1.00 20.98 146 HIS D C 1
ATOM 9158 O O . HIS D 1 146 ? -1.196 -22.533 -20.000 1.00 18.58 146 HIS D O 1
ATOM 9165 N N . VAL D 1 147 ? -1.496 -24.580 -20.921 1.00 20.04 147 VAL D N 1
ATOM 9166 C CA . VAL D 1 147 ? -0.682 -25.262 -19.920 1.00 22.39 147 VAL D CA 1
ATOM 9167 C C . VAL D 1 147 ? 0.478 -25.932 -20.642 1.00 21.11 147 VAL D C 1
ATOM 9168 O O . VAL D 1 147 ? 0.337 -27.036 -21.180 1.00 22.12 147 VAL D O 1
ATOM 9172 N N . ASN D 1 148 ? 1.609 -25.239 -20.686 1.00 19.95 148 ASN D N 1
ATOM 9173 C CA . ASN D 1 148 ? 2.755 -25.710 -21.450 1.00 21.14 148 ASN D CA 1
ATOM 9174 C C . ASN D 1 148 ? 2.403 -25.950 -22.915 1.00 25.20 148 ASN D C 1
ATOM 9175 O O . ASN D 1 148 ? 2.109 -25.003 -23.645 1.00 23.62 148 ASN D O 1
ATOM 9180 N N . GLU D 1 149 ? 2.388 -27.207 -23.345 1.00 22.79 149 GLU D N 1
ATOM 9181 C CA . GLU D 1 149 ? 2.035 -27.477 -24.736 1.00 28.85 149 GLU D CA 1
ATOM 9182 C C . GLU D 1 149 ? 0.545 -27.758 -24.902 1.00 24.68 149 GLU D C 1
ATOM 9183 O O . GLU D 1 149 ? 0.059 -27.887 -26.023 1.00 27.27 149 GLU D O 1
ATOM 9189 N N . TRP D 1 150 ? -0.194 -27.817 -23.797 1.00 21.10 150 TRP D N 1
ATOM 9190 C CA . TRP D 1 150 ? -1.640 -28.027 -23.888 1.00 19.99 150 TRP D CA 1
ATOM 9191 C C . TRP D 1 150 ? -2.402 -26.719 -24.052 1.00 23.72 150 TRP D C 1
ATOM 9192 O O . TRP D 1 150 ? -2.262 -25.812 -23.227 1.00 24.06 150 TRP D O 1
ATOM 9203 N N . ASP D 1 151 ? -3.217 -26.611 -25.097 1.00 21.85 151 ASP D N 1
ATOM 9204 C CA . ASP D 1 151 ? -4.249 -25.579 -25.089 1.00 21.50 151 ASP D CA 1
ATOM 9205 C C . ASP D 1 151 ? -5.465 -26.112 -24.347 1.00 24.22 151 ASP D C 1
ATOM 9206 O O . ASP D 1 151 ? -5.504 -27.287 -23.958 1.00 24.56 151 ASP D O 1
ATOM 9211 N N . LEU D 1 152 ? -6.450 -25.246 -24.144 1.00 21.24 152 LEU D N 1
ATOM 9212 C CA . LEU D 1 152 ? -7.567 -25.547 -23.253 1.00 21.62 152 LEU D CA 1
ATOM 9213 C C . LEU D 1 152 ? -8.525 -26.605 -23.834 1.00 25.02 152 LEU D C 1
ATOM 9214 O O . LEU D 1 152 ? -9.453 -27.048 -23.145 1.00 21.94 152 LEU D O 1
ATOM 9219 N N . ASN D 1 153 ? -8.297 -27.019 -25.084 1.00 17.70 153 ASN D N 1
ATOM 9220 C CA . ASN D 1 153 ? -9.045 -28.149 -25.659 1.00 22.17 153 ASN D CA 1
ATOM 9221 C C . ASN D 1 153 ? -8.505 -29.509 -25.218 1.00 22.10 153 ASN D C 1
ATOM 9222 O O . ASN D 1 153 ? -9.149 -30.524 -25.443 1.00 20.71 153 ASN D O 1
ATOM 9227 N N . ALA D 1 154 ? -7.312 -29.534 -24.626 1.00 20.56 154 ALA D N 1
ATOM 9228 C CA . ALA D 1 154 ? -6.646 -30.806 -24.309 1.00 23.72 154 ALA D CA 1
ATOM 9229 C C . ALA D 1 154 ? -7.515 -31.793 -23.529 1.00 24.38 154 ALA D C 1
ATOM 9230 O O . ALA D 1 154 ? -8.065 -31.459 -22.471 1.00 22.44 154 ALA D O 1
ATOM 9232 N N . GLN D 1 155 ? -7.648 -33.011 -24.050 1.00 23.49 155 GLN D N 1
ATOM 9233 C CA . GLN D 1 155 ? -8.446 -34.036 -23.367 1.00 25.60 155 GLN D CA 1
ATOM 9234 C C . GLN D 1 155 ? -7.896 -34.338 -21.972 1.00 24.13 155 GLN D C 1
ATOM 9235 O O . GLN D 1 155 ? -8.652 -34.686 -21.067 1.00 25.97 155 GLN D O 1
ATOM 9241 N N . GLU D 1 156 ? -6.584 -34.177 -21.804 1.00 26.71 156 GLU D N 1
ATOM 9242 C CA . GLU D 1 156 ? -5.928 -34.315 -20.498 1.00 28.07 156 GLU D CA 1
ATOM 9243 C C . GLU D 1 156 ? -6.540 -33.414 -19.430 1.00 27.98 156 GLU D C 1
ATOM 9244 O O . GLU D 1 156 ? -6.555 -33.754 -18.235 1.00 24.45 156 GLU D O 1
ATOM 9250 N N . LEU D 1 157 ? -7.053 -32.263 -19.850 1.00 22.43 157 LEU D N 1
ATOM 9251 C CA . LEU D 1 157 ? -7.581 -31.302 -18.884 1.00 24.07 157 LEU D CA 1
ATOM 9252 C C . LEU D 1 157 ? -9.055 -31.562 -18.607 1.00 24.30 157 LEU D C 1
ATOM 9253 O O . LEU D 1 157 ? -9.636 -30.962 -17.703 1.00 23.71 157 LEU D O 1
ATOM 9258 N N . PHE D 1 158 ? -9.659 -32.479 -19.359 1.00 21.75 158 PHE D N 1
ATOM 9259 C CA . PHE D 1 158 ? -11.083 -32.780 -19.148 1.00 25.68 158 PHE D CA 1
ATOM 9260 C C . PHE D 1 158 ? -11.510 -33.156 -17.706 1.00 23.61 158 PHE D C 1
ATOM 9261 O O . PHE D 1 158 ? -12.578 -32.724 -17.265 1.00 25.81 158 PHE D O 1
ATOM 9269 N N . PRO D 1 159 ? -10.693 -33.947 -16.969 1.00 22.89 159 PRO D N 1
ATOM 9270 C CA . PRO D 1 159 ? -11.021 -34.181 -15.552 1.00 22.09 159 PRO D CA 1
ATOM 9271 C C . PRO D 1 159 ? -11.077 -32.904 -14.730 1.00 24.63 159 PRO D C 1
ATOM 9272 O O . PRO D 1 159 ? -11.807 -32.849 -13.734 1.00 22.96 159 PRO D O 1
ATOM 9276 N N . VAL D 1 160 ? -10.298 -31.894 -15.115 1.00 23.00 160 VAL D N 1
ATOM 9277 C CA . VAL D 1 160 ? -10.321 -30.638 -14.376 1.00 21.04 160 VAL D CA 1
ATOM 9278 C C . VAL D 1 160 ? -11.655 -29.941 -14.622 1.00 22.16 160 VAL D C 1
ATOM 9279 O O . VAL D 1 160 ? -12.268 -29.419 -13.698 1.00 21.92 160 VAL D O 1
ATOM 9283 N N . TYR D 1 161 ? -12.124 -29.984 -15.865 1.00 22.22 161 TYR D N 1
ATOM 9284 C CA . TYR D 1 161 ? -13.391 -29.353 -16.218 1.00 25.11 161 TYR D CA 1
ATOM 9285 C C . TYR D 1 161 ? -14.576 -30.073 -15.597 1.00 23.65 161 TYR D C 1
ATOM 9286 O O . TYR D 1 161 ? -15.520 -29.426 -15.140 1.00 23.96 161 TYR D O 1
ATOM 9295 N N . ALA D 1 162 ? -14.535 -31.407 -15.604 1.00 22.24 162 ALA D N 1
ATOM 9296 C CA . ALA D 1 162 ? -15.612 -32.202 -15.019 1.00 24.11 162 ALA D CA 1
ATOM 9297 C C . ALA D 1 162 ? -15.752 -31.917 -13.531 1.00 26.83 162 ALA D C 1
ATOM 9298 O O . ALA D 1 162 ? -16.865 -31.773 -13.025 1.00 29.01 162 ALA D O 1
ATOM 9300 N N . ALA D 1 163 ? -14.621 -31.854 -12.831 1.00 24.11 163 ALA D N 1
ATOM 9301 C CA . ALA D 1 163 ? -14.633 -31.511 -11.413 1.00 27.92 163 ALA D CA 1
ATOM 9302 C C . ALA D 1 163 ? -15.138 -30.083 -11.166 1.00 28.15 163 ALA D C 1
ATOM 9303 O O . ALA D 1 163 ? -15.862 -29.843 -10.201 1.00 25.64 163 ALA D O 1
ATOM 9305 N N . ALA D 1 164 ? -14.760 -29.129 -12.019 1.00 24.79 164 ALA D N 1
ATOM 9306 C CA . ALA D 1 164 ? -15.223 -27.756 -11.804 1.00 26.12 164 ALA D CA 1
ATOM 9307 C C . ALA D 1 164 ? -16.737 -27.678 -11.975 1.00 23.44 164 ALA D C 1
ATOM 9308 O O . ALA D 1 164 ? -17.430 -26.988 -11.214 1.00 23.48 164 ALA D O 1
ATOM 9310 N N . GLU D 1 165 ? -17.250 -28.383 -12.978 1.00 24.21 165 GLU D N 1
ATOM 9311 C CA . GLU D 1 165 ? -18.685 -28.415 -13.209 1.00 27.14 165 GLU D CA 1
ATOM 9312 C C . GLU D 1 165 ? -19.393 -29.009 -11.980 1.00 29.41 165 GLU D C 1
ATOM 9313 O O . GLU D 1 165 ? -20.324 -28.405 -11.436 1.00 30.90 165 GLU D O 1
ATOM 9319 N N . ARG D 1 166 ? -18.932 -30.189 -11.558 1.00 29.18 166 ARG D N 1
ATOM 9320 C CA . ARG D 1 166 ? -19.362 -30.857 -10.321 1.00 33.81 166 ARG D CA 1
ATOM 9321 C C . ARG D 1 166 ? -19.375 -29.913 -9.112 1.00 34.81 166 ARG D C 1
ATOM 9322 O O . ARG D 1 166 ? -20.406 -29.717 -8.452 1.00 34.45 166 ARG D O 1
ATOM 9330 N N . LEU D 1 167 ? -18.207 -29.339 -8.831 1.00 31.97 167 LEU D N 1
ATOM 9331 C CA . LEU D 1 167 ? -17.996 -28.532 -7.634 1.00 29.96 167 LEU D CA 1
ATOM 9332 C C . LEU D 1 167 ? -18.652 -27.160 -7.719 1.00 32.71 167 LEU D C 1
ATOM 9333 O O . LEU D 1 167 ? -18.673 -26.424 -6.729 1.00 31.05 167 LEU D O 1
ATOM 9338 N N . LYS D 1 168 ? -19.199 -26.831 -8.892 1.00 30.00 168 LYS D N 1
ATOM 9339 C CA . LYS D 1 168 ? -19.761 -25.505 -9.139 1.00 30.91 168 LYS D CA 1
ATOM 9340 C C . LYS D 1 168 ? -18.683 -24.432 -8.925 1.00 35.34 168 LYS D C 1
ATOM 9341 O O . LYS D 1 168 ? -18.935 -23.341 -8.380 1.00 28.53 168 LYS D O 1
ATOM 9347 N N . CYS D 1 169 ? -17.475 -24.774 -9.374 1.00 30.72 169 CYS D N 1
ATOM 9348 C CA . CYS D 1 169 ? -16.314 -23.895 -9.317 1.00 27.01 169 CYS D CA 1
ATOM 9349 C C . CYS D 1 169 ? -16.211 -23.115 -10.635 1.00 25.88 169 CYS D C 1
ATOM 9350 O O . CYS D 1 169 ? -16.057 -23.710 -11.711 1.00 25.29 169 CYS D O 1
ATOM 9353 N N . SER D 1 170 ? -16.303 -21.791 -10.564 1.00 22.71 170 SER D N 1
ATOM 9354 C CA . SER D 1 170 ? -16.141 -20.971 -11.765 1.00 23.04 170 SER D CA 1
ATOM 9355 C C . SER D 1 170 ? -14.666 -20.911 -12.204 1.00 21.00 170 SER D C 1
ATOM 9356 O O . SER D 1 170 ? -13.767 -21.052 -11.381 1.00 21.84 170 SER D O 1
ATOM 9359 N N . LEU D 1 171 ? -14.414 -20.705 -13.495 1.00 19.43 171 LEU D N 1
ATOM 9360 C CA . LEU D 1 171 ? -13.039 -20.574 -13.977 1.00 18.84 171 LEU D CA 1
ATOM 9361 C C . LEU D 1 171 ? -12.784 -19.172 -14.528 1.00 21.22 171 LEU D C 1
ATOM 9362 O O . LEU D 1 171 ? -13.514 -18.715 -15.415 1.00 19.45 171 LEU D O 1
ATOM 9367 N N . PHE D 1 172 ? -11.733 -18.515 -14.039 1.00 22.38 172 PHE D N 1
ATOM 9368 C CA . PHE D 1 172 ? -11.283 -17.247 -14.606 1.00 18.40 172 PHE D CA 1
ATOM 9369 C C . PHE D 1 172 ? -10.010 -17.533 -15.405 1.00 21.46 172 PHE D C 1
ATOM 9370 O O . PHE D 1 172 ? -8.987 -17.968 -14.857 1.00 19.89 172 PHE D O 1
ATOM 9378 N N . VAL D 1 173 ? -10.101 -17.334 -16.718 1.00 19.48 173 VAL D N 1
ATOM 9379 C CA . VAL D 1 173 ? -9.005 -17.663 -17.613 1.00 18.94 173 VAL D CA 1
ATOM 9380 C C . VAL D 1 173 ? -8.219 -16.392 -17.888 1.00 17.99 173 VAL D C 1
ATOM 9381 O O . VAL D 1 173 ? -8.771 -15.394 -18.370 1.00 20.59 173 VAL D O 1
ATOM 9385 N N . HIS D 1 174 ? -6.927 -16.425 -17.582 1.00 16.04 174 HIS D N 1
ATOM 9386 C CA . HIS D 1 174 ? -6.089 -15.234 -17.720 1.00 14.81 174 HIS D CA 1
ATOM 9387 C C . HIS D 1 174 ? -4.922 -15.524 -18.665 1.00 18.19 174 HIS D C 1
ATOM 9388 O O . HIS D 1 174 ? -4.189 -16.496 -18.461 1.00 17.20 174 HIS D O 1
ATOM 9395 N N . PRO D 1 175 ? -4.742 -14.682 -19.700 1.00 17.23 175 PRO D N 1
ATOM 9396 C CA . PRO D 1 175 ? -3.622 -14.917 -20.618 1.00 19.98 175 PRO D CA 1
ATOM 9397 C C . PRO D 1 175 ? -2.282 -14.893 -19.884 1.00 19.63 175 PRO D C 1
ATOM 9398 O O . PRO D 1 175 ? -2.010 -14.013 -19.060 1.00 19.28 175 PRO D O 1
ATOM 9402 N N . TRP D 1 176 ? -1.459 -15.896 -20.142 1.00 19.89 176 TRP D N 1
ATOM 9403 C CA . TRP D 1 176 ? -0.103 -15.866 -19.618 1.00 21.66 176 TRP D CA 1
ATOM 9404 C C . TRP D 1 176 ? 0.800 -16.690 -20.530 1.00 25.45 176 TRP D C 1
ATOM 9405 O O . TRP D 1 176 ? 0.305 -17.380 -21.426 1.00 21.92 176 TRP D O 1
ATOM 9416 N N . ASP D 1 177 ? 2.110 -16.599 -20.315 1.00 22.97 177 ASP D N 1
ATOM 9417 C CA . ASP D 1 177 ? 3.062 -17.389 -21.078 1.00 25.65 177 ASP D CA 1
ATOM 9418 C C . ASP D 1 177 ? 3.025 -17.032 -22.568 1.00 28.36 177 ASP D C 1
ATOM 9419 O O . ASP D 1 177 ? 3.123 -17.927 -23.412 1.00 26.57 177 ASP D O 1
ATOM 9424 N N . MET D 1 178 ? 2.867 -15.745 -22.899 1.00 27.08 178 MET D N 1
ATOM 9425 C CA . MET D 1 178 ? 2.981 -15.310 -24.298 1.00 26.58 178 MET D CA 1
ATOM 9426 C C . MET D 1 178 ? 4.436 -15.360 -24.718 1.00 28.52 178 MET D C 1
ATOM 9427 O O . MET D 1 178 ? 5.339 -15.507 -23.885 1.00 25.52 178 MET D O 1
ATOM 9432 N N . GLN D 1 179 ? 4.672 -15.174 -26.011 1.00 22.62 179 GLN D N 1
ATOM 9433 C CA . GLN D 1 179 ? 6.038 -15.013 -26.470 1.00 27.12 179 GLN D CA 1
ATOM 9434 C C . GLN D 1 179 ? 6.616 -13.727 -25.885 1.00 24.77 179 GLN D C 1
ATOM 9435 O O . GLN D 1 179 ? 6.086 -12.638 -26.111 1.00 26.76 179 GLN D O 1
ATOM 9441 N N . MET D 1 180 ? 7.697 -13.858 -25.120 1.00 25.80 180 MET D N 1
ATOM 9442 C CA . MET D 1 180 ? 8.322 -12.710 -24.465 1.00 25.40 180 MET D CA 1
ATOM 9443 C C . MET D 1 180 ? 9.518 -12.170 -25.244 1.00 29.55 180 MET D C 1
ATOM 9444 O O . MET D 1 180 ? 9.998 -11.064 -24.955 1.00 28.23 180 MET D O 1
ATOM 9449 N N . ASP D 1 181 ? 9.999 -12.947 -26.220 1.00 28.06 181 ASP D N 1
ATOM 9450 C CA . ASP D 1 181 ? 11.260 -12.640 -26.908 1.00 29.65 181 ASP D CA 1
ATOM 9451 C C . ASP D 1 181 ? 11.130 -12.545 -28.430 1.00 30.09 181 ASP D C 1
ATOM 9452 O O . ASP D 1 181 ? 10.014 -12.500 -28.970 1.00 27.64 181 ASP D O 1
ATOM 9457 N N . GLY D 1 182 ? 12.276 -12.536 -29.113 1.00 30.58 182 GLY D N 1
ATOM 9458 C CA . GLY D 1 182 ? 12.299 -12.437 -30.565 1.00 26.70 182 GLY D CA 1
ATOM 9459 C C . GLY D 1 182 ? 11.629 -11.148 -30.974 1.00 29.30 182 GLY D C 1
ATOM 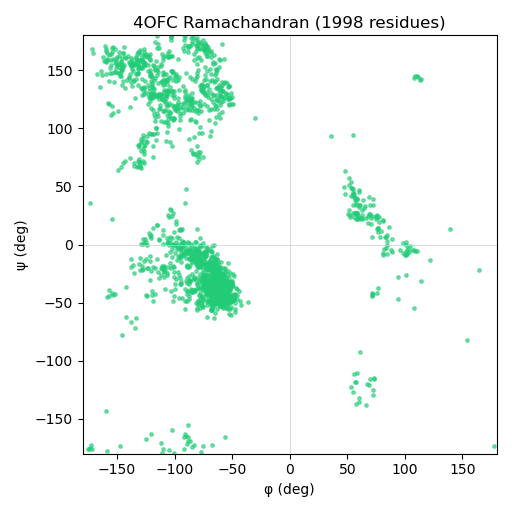9460 O O . GLY D 1 182 ? 11.877 -10.110 -30.359 1.00 29.80 182 GLY D O 1
ATOM 9461 N N . ARG D 1 183 ? 10.770 -11.215 -31.987 1.00 26.09 183 ARG D N 1
ATOM 9462 C CA . ARG D 1 183 ? 9.995 -10.062 -32.419 1.00 27.05 183 ARG D CA 1
ATOM 9463 C C . ARG D 1 183 ? 9.121 -9.450 -31.316 1.00 24.48 183 ARG D C 1
ATOM 9464 O O . ARG D 1 183 ? 8.803 -8.266 -31.373 1.00 25.51 183 ARG D O 1
ATOM 9472 N N . MET D 1 184 ? 8.723 -10.249 -30.326 1.00 24.35 184 MET D N 1
ATOM 9473 C CA . MET D 1 184 ? 7.801 -9.764 -29.289 1.00 25.00 184 MET D CA 1
ATOM 9474 C C . MET D 1 184 ? 8.500 -8.999 -28.164 1.00 24.92 184 MET D C 1
ATOM 9475 O O . MET D 1 184 ? 7.852 -8.460 -27.267 1.00 26.11 184 MET D O 1
ATOM 9480 N N . ALA D 1 185 ? 9.821 -8.910 -28.219 1.00 27.11 185 ALA D N 1
ATOM 9481 C CA . ALA D 1 185 ? 10.567 -8.292 -27.118 1.00 29.28 185 ALA D CA 1
ATOM 9482 C C . ALA D 1 185 ? 10.434 -6.765 -27.044 1.00 33.06 185 ALA D C 1
ATOM 9483 O O . ALA D 1 185 ? 10.762 -6.161 -26.016 1.00 38.49 185 ALA D O 1
ATOM 9485 N N . LYS D 1 186 ? 9.943 -6.146 -28.120 1.00 23.94 186 LYS D N 1
ATOM 9486 C CA . LYS D 1 186 ? 9.877 -4.686 -28.215 1.00 25.31 186 LYS D CA 1
ATOM 9487 C C . LYS D 1 186 ? 8.473 -4.146 -27.972 1.00 23.69 186 LYS D C 1
ATOM 9488 O O . LYS D 1 186 ? 7.490 -4.888 -28.048 1.00 21.97 186 LYS D O 1
ATOM 9494 N N . TYR D 1 187 ? 8.396 -2.849 -27.675 1.00 21.54 187 TYR D N 1
ATOM 9495 C CA . TYR D 1 187 ? 7.127 -2.114 -27.561 1.00 22.08 187 TYR D CA 1
ATOM 9496 C C . TYR D 1 187 ? 6.068 -2.733 -26.627 1.00 22.66 187 TYR D C 1
ATOM 9497 O O . TYR D 1 187 ? 4.879 -2.495 -26.816 1.00 23.13 187 TYR D O 1
ATOM 9506 N N . TRP D 1 188 ? 6.490 -3.518 -25.637 1.00 23.28 188 TRP D N 1
ATOM 9507 C CA . TRP D 1 188 ? 5.549 -4.138 -24.691 1.00 23.07 188 TRP D CA 1
ATOM 9508 C C . TRP D 1 188 ? 4.514 -5.015 -25.409 1.00 24.39 188 TRP D C 1
ATOM 9509 O O . TRP D 1 188 ? 3.434 -5.290 -24.872 1.00 24.64 188 TRP D O 1
ATOM 9520 N N . LEU D 1 189 ? 4.850 -5.459 -26.618 1.00 21.89 189 LEU D N 1
ATOM 9521 C CA . LEU D 1 189 ? 3.988 -6.360 -27.383 1.00 23.28 189 LEU D CA 1
ATOM 9522 C C . LEU D 1 189 ? 3.410 -7.573 -26.630 1.00 19.47 189 LEU D C 1
ATOM 9523 O O . LEU D 1 189 ? 2.261 -7.949 -26.884 1.00 22.43 189 LEU D O 1
ATOM 9528 N N . PRO D 1 190 ? 4.181 -8.199 -25.722 1.00 22.20 190 PRO D N 1
ATOM 9529 C CA . PRO D 1 190 ? 3.536 -9.373 -25.112 1.00 20.09 190 PRO D CA 1
ATOM 9530 C C . PRO D 1 190 ? 2.300 -9.026 -24.282 1.00 23.46 190 PRO D C 1
ATOM 9531 O O . PRO D 1 190 ? 1.371 -9.839 -24.240 1.00 21.98 190 PRO D O 1
ATOM 9535 N N . TRP D 1 191 ? 2.269 -7.840 -23.675 1.00 21.60 191 TRP D N 1
ATOM 9536 C CA . TRP D 1 191 ? 1.096 -7.380 -22.921 1.00 24.31 191 TRP D CA 1
ATOM 9537 C C . TRP D 1 191 ? 0.028 -6.744 -23.813 1.00 23.80 191 TRP D C 1
ATOM 9538 O O . TRP D 1 191 ? -1.181 -6.944 -23.618 1.00 20.76 191 TRP D O 1
ATOM 9549 N N . LEU D 1 192 ? 0.473 -5.953 -24.780 1.00 20.66 192 LEU D N 1
ATOM 9550 C CA . LEU D 1 192 ? -0.450 -5.188 -25.584 1.00 19.21 192 LEU D CA 1
ATOM 9551 C C . LEU D 1 192 ? -1.089 -6.054 -26.663 1.00 23.28 192 LEU D C 1
ATOM 9552 O O . LEU D 1 192 ? -2.267 -5.880 -26.968 1.00 23.89 192 LEU D O 1
ATOM 9557 N N . VAL D 1 193 ? -0.312 -6.971 -27.243 1.00 21.49 193 VAL D N 1
ATOM 9558 C CA . VAL D 1 193 ? -0.811 -7.815 -28.331 1.00 22.32 193 VAL D CA 1
ATOM 9559 C C . VAL D 1 193 ? -0.836 -9.305 -27.975 1.00 20.54 193 VAL D C 1
ATOM 9560 O O . VAL D 1 193 ? -1.812 -10.006 -28.270 1.00 18.72 193 VAL D O 1
ATOM 9564 N N . GLY D 1 194 ? 0.224 -9.786 -27.322 1.00 21.34 194 GLY D N 1
ATOM 9565 C CA . GLY D 1 194 ? 0.355 -11.206 -27.038 1.00 20.51 194 GLY D CA 1
ATOM 9566 C C . GLY D 1 194 ? -0.757 -11.702 -26.136 1.00 22.74 194 GLY D C 1
ATOM 9567 O O . GLY D 1 194 ? -1.278 -12.814 -26.325 1.00 21.13 194 GLY D O 1
ATOM 9568 N N . MET D 1 195 ? -1.143 -10.870 -25.172 1.00 18.31 195 MET D N 1
ATOM 9569 C CA . MET D 1 195 ? -2.154 -11.280 -24.194 1.00 20.07 195 MET D CA 1
ATOM 9570 C C . MET D 1 195 ? -3.557 -11.461 -24.806 1.00 19.76 195 MET D C 1
ATOM 9571 O O . MET D 1 195 ? -4.170 -12.524 -24.642 1.00 19.67 195 MET D O 1
ATOM 9576 N N . PRO D 1 196 ? -4.065 -10.443 -25.528 1.00 18.62 196 PRO D N 1
ATOM 9577 C CA . PRO D 1 196 ? -5.362 -10.666 -26.172 1.00 18.15 196 PRO D CA 1
ATOM 9578 C C . PRO D 1 196 ? -5.342 -11.815 -27.193 1.00 19.45 196 PRO D C 1
ATOM 9579 O O . PRO D 1 196 ? -6.350 -12.499 -27.324 1.00 18.43 196 PRO D O 1
ATOM 9583 N N . ALA D 1 197 ? -4.229 -12.034 -27.895 1.00 19.92 197 ALA D N 1
ATOM 9584 C CA . ALA D 1 197 ? -4.154 -13.180 -28.809 1.00 20.01 197 ALA D CA 1
ATOM 9585 C C . ALA D 1 197 ? -4.228 -14.515 -28.058 1.00 19.53 197 ALA D C 1
ATOM 9586 O O . ALA D 1 197 ? -4.961 -15.420 -28.471 1.00 19.05 197 ALA D O 1
ATOM 9588 N N . GLU D 1 198 ? -3.478 -14.647 -26.963 1.00 20.22 198 GLU D N 1
ATOM 9589 C CA . GLU D 1 198 ? -3.619 -15.822 -26.091 1.00 19.00 198 GLU D CA 1
ATOM 9590 C C . GLU D 1 198 ? -5.072 -16.081 -25.675 1.00 17.99 198 GLU D C 1
ATOM 9591 O O . GLU D 1 198 ? -5.519 -17.219 -25.684 1.00 17.74 198 GLU D O 1
ATOM 9597 N N . THR D 1 199 ? -5.806 -15.031 -25.305 1.00 17.03 199 THR D N 1
ATOM 9598 C CA . THR D 1 199 ? -7.204 -15.195 -24.886 1.00 18.28 199 THR D CA 1
ATOM 9599 C C . THR D 1 199 ? -8.105 -15.632 -26.047 1.00 18.38 199 THR D C 1
ATOM 9600 O O . THR D 1 199 ? -8.999 -16.470 -25.877 1.00 15.24 199 THR D O 1
ATOM 9604 N N . THR D 1 200 ? -7.861 -15.076 -27.230 1.00 16.49 200 THR D N 1
ATOM 9605 C CA . THR D 1 200 ? -8.586 -15.503 -28.424 1.00 19.18 200 THR D CA 1
ATOM 9606 C C . THR D 1 200 ? -8.375 -16.989 -28.696 1.00 18.84 200 THR D C 1
ATOM 9607 O O . THR D 1 200 ? -9.334 -17.727 -28.958 1.00 17.44 200 THR D O 1
ATOM 9611 N N . ILE D 1 201 ? -7.119 -17.432 -28.637 1.00 17.48 201 ILE D N 1
ATOM 9612 C CA . ILE D 1 201 ? -6.811 -18.850 -28.846 1.00 18.00 201 ILE D CA 1
ATOM 9613 C C . ILE D 1 201 ? -7.559 -19.717 -27.837 1.00 16.06 201 ILE D C 1
ATOM 9614 O O . ILE D 1 201 ? -8.167 -20.732 -28.197 1.00 15.92 201 ILE D O 1
ATOM 9619 N N . ALA D 1 202 ? -7.518 -19.306 -26.568 1.00 16.96 202 ALA D N 1
ATOM 9620 C CA . ALA D 1 202 ? -8.140 -20.068 -25.501 1.00 17.55 202 ALA D CA 1
ATOM 9621 C C . ALA D 1 202 ? -9.648 -20.214 -25.694 1.00 17.87 202 ALA D C 1
ATOM 9622 O O . ALA D 1 202 ? -10.214 -21.280 -25.445 1.00 17.33 202 ALA D O 1
ATOM 9624 N N . ILE D 1 203 ? -10.307 -19.139 -26.123 1.00 18.02 203 ILE D N 1
ATOM 9625 C CA . ILE D 1 203 ? -11.737 -19.215 -26.419 1.00 20.92 203 ILE D CA 1
ATOM 9626 C C . ILE D 1 203 ? -11.969 -20.163 -27.595 1.00 18.75 203 ILE D C 1
ATOM 9627 O O . ILE D 1 203 ? -12.854 -21.032 -27.544 1.00 19.16 203 ILE D O 1
ATOM 9632 N N . CYS D 1 204 ? -11.172 -20.011 -28.649 1.00 17.08 204 CYS D N 1
ATOM 9633 C CA . CYS D 1 204 ? -11.283 -20.897 -29.802 1.00 18.36 204 CYS D CA 1
ATOM 9634 C C . CYS D 1 204 ? -11.067 -22.361 -29.433 1.00 20.41 204 CYS D C 1
ATOM 9635 O O . CYS D 1 204 ? -11.761 -23.246 -29.946 1.00 20.44 204 CYS D O 1
ATOM 9638 N N . SER D 1 205 ? -10.110 -22.613 -28.540 1.00 19.53 205 SER D N 1
ATOM 9639 C CA . SER D 1 205 ? -9.756 -23.985 -28.188 1.00 20.31 205 SER D CA 1
ATOM 9640 C C . SER D 1 205 ? -10.845 -24.622 -27.322 1.00 21.57 205 SER D C 1
ATOM 9641 O O . SER D 1 205 ? -11.163 -25.805 -27.486 1.00 21.80 205 SER D O 1
ATOM 9644 N N . MET D 1 206 ? -11.433 -23.843 -26.418 1.00 20.38 206 MET D N 1
ATOM 9645 C CA . MET D 1 206 ? -12.528 -24.373 -25.604 1.00 21.42 206 MET D CA 1
ATOM 9646 C C . MET D 1 206 ? -13.789 -24.608 -26.436 1.00 21.95 206 MET D C 1
ATOM 9647 O O . MET D 1 206 ? -14.502 -25.585 -26.230 1.00 23.50 206 MET D O 1
ATOM 9652 N N . ILE D 1 207 ? -14.054 -23.727 -27.393 1.00 20.34 207 ILE D N 1
ATOM 9653 C CA . ILE D 1 207 ? -15.189 -23.934 -28.285 1.00 22.20 207 ILE D CA 1
ATOM 9654 C C . ILE D 1 207 ? -14.965 -25.139 -29.188 1.00 21.25 207 ILE D C 1
ATOM 9655 O O . ILE D 1 207 ? -15.776 -26.077 -29.208 1.00 21.76 207 ILE D O 1
ATOM 9660 N N . MET D 1 208 ? -13.865 -25.121 -29.939 1.00 18.52 208 MET D N 1
ATOM 9661 C CA . MET D 1 208 ? -13.635 -26.148 -30.951 1.00 18.49 208 MET D CA 1
ATOM 9662 C C . MET D 1 208 ? -13.155 -27.457 -30.327 1.00 22.82 208 MET D C 1
ATOM 9663 O O . MET D 1 208 ? -13.265 -28.521 -30.937 1.00 21.83 208 MET D O 1
ATOM 9668 N N . GLY D 1 209 ? -12.659 -27.381 -29.096 1.00 22.97 209 GLY D N 1
ATOM 9669 C CA . GLY D 1 209 ? -12.268 -28.584 -28.375 1.00 25.52 209 GLY D CA 1
ATOM 9670 C C . GLY D 1 209 ? -13.477 -29.269 -27.772 1.00 24.70 209 GLY D C 1
ATOM 9671 O O . GLY D 1 209 ? -13.382 -30.407 -27.291 1.00 27.17 209 GLY D O 1
ATOM 9672 N N . GLY D 1 210 ? -14.616 -28.576 -27.803 1.00 23.55 210 GLY D N 1
ATOM 9673 C CA . GLY D 1 210 ? -15.874 -29.136 -27.342 1.00 24.60 210 GLY D CA 1
ATOM 9674 C C . GLY D 1 210 ? -16.023 -29.070 -25.834 1.00 25.78 210 GLY D C 1
ATOM 9675 O O . GLY D 1 210 ? -16.803 -29.819 -25.252 1.00 26.12 210 GLY D O 1
ATOM 9676 N N . VAL D 1 211 ? -15.279 -28.176 -25.193 1.00 24.00 211 VAL D N 1
ATOM 9677 C CA . VAL D 1 211 ? -15.377 -28.054 -23.745 1.00 22.58 211 VAL D CA 1
ATOM 9678 C C . VAL D 1 211 ? -16.755 -27.576 -23.275 1.00 23.89 211 VAL D C 1
ATOM 9679 O O . VAL D 1 211 ? -17.356 -28.177 -22.379 1.00 27.77 211 VAL D O 1
ATOM 9683 N N . PHE D 1 212 ? -17.256 -26.500 -23.868 1.00 23.33 212 PHE D N 1
ATOM 9684 C CA . PHE D 1 212 ? -18.562 -25.960 -23.490 1.00 27.32 212 PHE D CA 1
ATOM 9685 C C . PHE D 1 212 ? -19.720 -26.922 -23.783 1.00 27.54 212 PHE D C 1
ATOM 9686 O O . PHE D 1 212 ? -20.738 -26.908 -23.085 1.00 30.39 212 PHE D O 1
ATOM 9694 N N . GLU D 1 213 ? -19.577 -27.737 -24.823 1.00 26.65 213 GLU D N 1
ATOM 9695 C CA . GLU D 1 213 ? -20.611 -28.715 -25.169 1.00 28.98 213 GLU D CA 1
ATOM 9696 C C . GLU D 1 213 ? -20.619 -29.872 -24.171 1.00 29.41 213 GLU D C 1
ATOM 9697 O O . GLU D 1 213 ? -21.682 -30.336 -23.742 1.00 30.93 213 GLU D O 1
ATOM 9703 N N . LYS D 1 214 ? -19.429 -30.333 -23.802 1.00 28.83 214 LYS D N 1
ATOM 9704 C CA . LYS D 1 214 ? -19.298 -31.461 -22.888 1.00 28.84 214 LYS D CA 1
ATOM 9705 C C . LYS D 1 214 ? -19.665 -31.068 -21.459 1.00 30.26 214 LYS D C 1
ATOM 9706 O O . LYS D 1 214 ? -20.118 -31.909 -20.674 1.00 31.29 214 LYS D O 1
ATOM 9712 N N . PHE D 1 215 ? -19.477 -29.790 -21.131 1.00 26.21 215 PHE D N 1
ATOM 9713 C CA . PHE D 1 215 ? -19.693 -29.299 -19.771 1.00 29.65 215 PHE D CA 1
ATOM 9714 C C . PHE D 1 215 ? -20.534 -28.029 -19.782 1.00 27.88 215 PHE D C 1
ATOM 9715 O O . PHE D 1 215 ? -20.022 -26.942 -19.500 1.00 26.87 215 PHE D O 1
ATOM 9723 N N . PRO D 1 216 ? -21.837 -28.165 -20.086 1.00 28.20 216 PRO D N 1
ATOM 9724 C CA . PRO D 1 216 ? -22.677 -26.989 -20.348 1.00 28.64 216 PRO D CA 1
ATOM 9725 C C . PRO D 1 216 ? -23.037 -26.208 -19.096 1.00 27.03 216 PRO D C 1
ATOM 9726 O O . PRO D 1 216 ? -23.579 -25.105 -19.218 1.00 29.12 216 PRO D O 1
ATOM 9730 N N . LYS D 1 217 ? -22.754 -26.755 -17.923 1.00 26.03 217 LYS D N 1
ATOM 9731 C CA . LYS D 1 217 ? -22.982 -26.002 -16.690 1.00 31.88 217 LYS D CA 1
ATOM 9732 C C . LYS D 1 217 ? -21.693 -25.382 -16.148 1.00 27.78 217 LYS D C 1
ATOM 9733 O O . LYS D 1 217 ? -21.702 -24.709 -15.116 1.00 30.56 217 LYS D O 1
ATOM 9739 N N . LEU D 1 218 ? -20.583 -25.611 -16.846 1.00 26.89 218 LEU D N 1
ATOM 9740 C CA . LEU D 1 218 ? -19.303 -25.022 -16.451 1.00 24.74 218 LEU D CA 1
ATOM 9741 C C . LEU D 1 218 ? -19.306 -23.512 -16.724 1.00 25.86 218 LEU D C 1
ATOM 9742 O O . LEU D 1 218 ? -19.628 -23.069 -17.834 1.00 25.46 218 LEU D O 1
ATOM 9747 N N . LYS D 1 219 ? -18.979 -22.729 -15.701 1.00 22.09 219 LYS D N 1
ATOM 9748 C CA . LYS D 1 219 ? -18.947 -21.271 -15.809 1.00 24.36 219 LYS D CA 1
ATOM 9749 C C . LYS D 1 219 ? -17.530 -20.751 -16.041 1.00 23.38 219 LYS D C 1
ATOM 9750 O O . LYS D 1 219 ? -16.635 -20.941 -15.215 1.00 22.73 219 LYS D O 1
ATOM 9756 N N . VAL D 1 220 ? -17.343 -20.066 -17.162 1.00 20.55 220 VAL D N 1
ATOM 9757 C CA . VAL D 1 220 ? -16.023 -19.582 -17.562 1.00 19.53 220 VAL D CA 1
ATOM 9758 C C . VAL D 1 220 ? -16.073 -18.084 -17.865 1.00 20.49 220 VAL D C 1
ATOM 9759 O O . VAL D 1 220 ? -16.979 -17.624 -18.556 1.00 19.31 220 VAL D O 1
ATOM 9763 N N . CYS D 1 221 ? -15.115 -17.328 -17.327 1.00 20.22 221 CYS D N 1
ATOM 9764 C CA . CYS D 1 221 ? -14.932 -15.922 -17.686 1.00 17.77 221 CYS D CA 1
ATOM 9765 C C . CYS D 1 221 ? -13.536 -15.672 -18.259 1.00 20.00 221 CYS D C 1
ATOM 9766 O O . CYS D 1 221 ? -12.523 -16.054 -17.657 1.00 20.39 221 CYS D O 1
ATOM 9769 N N . PHE D 1 222 ? -13.474 -15.019 -19.413 1.00 19.17 222 PHE D N 1
ATOM 9770 C CA . PHE D 1 222 ? -12.188 -14.678 -20.015 1.00 20.01 222 PHE D CA 1
ATOM 9771 C C . PHE D 1 222 ? -11.744 -13.235 -19.753 1.00 19.90 222 PHE D C 1
ATOM 9772 O O . PHE D 1 222 ? -12.567 -12.323 -19.703 1.00 22.04 222 PHE D O 1
ATOM 9780 N N . ALA D 1 223 ? -10.432 -13.029 -19.629 1.00 23.57 223 ALA D N 1
ATOM 9781 C CA . ALA D 1 223 ? -9.878 -11.700 -19.317 1.00 22.20 223 ALA D CA 1
ATOM 9782 C C . ALA D 1 223 ? -9.867 -10.752 -20.519 1.00 23.39 223 ALA D C 1
ATOM 9783 O O . ALA D 1 223 ? -9.924 -11.196 -21.683 1.00 19.48 223 ALA D O 1
ATOM 9785 N N . HIS D 1 224 ? -9.803 -9.451 -20.221 1.00 20.82 224 HIS D N 1
ATOM 9786 C CA . HIS D 1 224 ? -9.651 -8.387 -21.228 1.00 22.42 224 HIS D CA 1
ATOM 9787 C C . HIS D 1 224 ? -10.668 -8.423 -22.353 1.00 24.54 224 HIS D C 1
ATOM 9788 O O . HIS D 1 224 ? -10.309 -8.334 -23.539 1.00 23.34 224 HIS D O 1
ATOM 9795 N N . GLY D 1 225 ? -11.937 -8.538 -21.978 1.00 23.13 225 GLY D N 1
ATOM 9796 C CA . GLY D 1 225 ? -13.017 -8.606 -22.944 1.00 22.75 225 GLY D CA 1
ATOM 9797 C C . GLY D 1 225 ? -12.837 -9.704 -23.975 1.00 22.23 225 GLY D C 1
ATOM 9798 O O . GLY D 1 225 ? -13.220 -9.544 -25.135 1.00 21.23 225 GLY D O 1
ATOM 9799 N N . GLY D 1 226 ? -12.241 -10.819 -23.570 1.00 20.31 226 GLY D N 1
ATOM 9800 C CA . GLY D 1 226 ? -12.093 -11.931 -24.486 1.00 17.40 226 GLY D CA 1
ATOM 9801 C C . GLY D 1 226 ? -11.087 -11.673 -25.599 1.00 17.53 226 GLY D C 1
ATOM 9802 O O . GLY D 1 226 ? -11.127 -12.323 -26.652 1.00 19.14 226 GLY D O 1
ATOM 9803 N N . GLY D 1 227 ? -10.165 -10.743 -25.370 1.00 20.24 227 GLY D N 1
ATOM 9804 C CA . GLY D 1 227 ? -9.058 -10.552 -26.301 1.00 19.60 227 GLY D CA 1
ATOM 9805 C C . GLY D 1 227 ? -9.480 -9.889 -27.596 1.00 20.07 227 GLY D C 1
ATOM 9806 O O . GLY D 1 227 ? -9.897 -8.737 -27.591 1.00 22.52 227 GLY D O 1
ATOM 9807 N N . ALA D 1 228 ? -9.357 -10.611 -28.705 1.00 17.43 228 ALA D N 1
ATOM 9808 C CA . ALA D 1 228 ? -9.829 -10.114 -29.992 1.00 22.16 228 ALA D CA 1
ATOM 9809 C C . ALA D 1 228 ? -11.159 -10.751 -30.382 1.00 17.92 228 ALA D C 1
ATOM 9810 O O . ALA D 1 228 ? -11.803 -10.320 -31.333 1.00 20.94 228 ALA D O 1
ATOM 9812 N N . PHE D 1 229 ? -11.566 -11.779 -29.654 1.00 22.44 229 PHE D N 1
ATOM 9813 C CA . PHE D 1 229 ? -12.722 -12.598 -30.050 1.00 20.87 229 PHE D CA 1
ATOM 9814 C C . PHE D 1 229 ? -14.011 -11.852 -30.455 1.00 19.44 229 PHE D C 1
ATOM 9815 O O . PHE D 1 229 ? -14.644 -12.240 -31.437 1.00 21.99 229 PHE D O 1
ATOM 9823 N N . PRO D 1 230 ? -14.413 -10.800 -29.703 1.00 20.01 230 PRO D N 1
ATOM 9824 C CA . PRO D 1 230 ? -15.681 -10.168 -30.100 1.00 21.98 230 PRO D CA 1
ATOM 9825 C C . PRO D 1 230 ? -15.581 -9.511 -31.470 1.00 20.52 230 PRO D C 1
ATOM 9826 O O . PRO D 1 230 ? -16.587 -9.406 -32.173 1.00 24.27 230 PRO D O 1
ATOM 9830 N N . PHE D 1 231 ? -14.380 -9.088 -31.852 1.00 20.30 231 PHE D N 1
ATOM 9831 C CA . PHE D 1 231 ? -14.180 -8.444 -33.152 1.00 22.80 231 PHE D CA 1
ATOM 9832 C C . PHE D 1 231 ? -13.959 -9.463 -34.262 1.00 20.92 231 PHE D C 1
ATOM 9833 O O . PHE D 1 231 ? -14.473 -9.306 -35.373 1.00 20.94 231 PHE D O 1
ATOM 9841 N N . THR D 1 232 ? -13.207 -10.517 -33.952 1.00 19.35 232 THR D N 1
ATOM 9842 C CA . THR D 1 232 ? -12.843 -11.507 -34.957 1.00 19.95 232 THR D CA 1
ATOM 9843 C C . THR D 1 232 ? -13.778 -12.720 -34.993 1.00 21.03 232 THR D C 1
ATOM 9844 O O . THR D 1 232 ? -13.566 -13.632 -35.788 1.00 20.46 232 THR D O 1
ATOM 9848 N N . VAL D 1 233 ? -14.803 -12.741 -34.140 1.00 21.20 233 VAL D N 1
ATOM 9849 C CA . VAL D 1 233 ? -15.719 -13.889 -34.121 1.00 21.82 233 VAL D CA 1
ATOM 9850 C C . VAL D 1 233 ? -16.311 -14.157 -35.505 1.00 19.18 233 VAL D C 1
ATOM 9851 O O . VAL D 1 233 ? -16.536 -15.307 -35.868 1.00 19.46 233 VAL D O 1
ATOM 9855 N N . GLY D 1 234 ? -16.546 -13.104 -36.287 1.00 19.88 234 GLY D N 1
ATOM 9856 C CA . GLY D 1 234 ? -17.096 -13.277 -37.628 1.00 22.08 234 GLY D CA 1
ATOM 9857 C C . GLY D 1 234 ? -16.208 -14.158 -38.491 1.00 18.94 234 GLY D C 1
ATOM 9858 O O . GLY D 1 234 ? -16.673 -15.104 -39.136 1.00 21.07 234 GLY D O 1
ATOM 9859 N N . ARG D 1 235 ? -14.912 -13.844 -38.477 1.00 21.33 235 ARG D N 1
ATOM 9860 C CA . ARG D 1 235 ? -13.882 -14.588 -39.202 1.00 18.26 235 ARG D CA 1
ATOM 9861 C C . ARG D 1 235 ? -13.828 -16.036 -38.729 1.00 18.14 235 ARG D C 1
ATOM 9862 O O . ARG D 1 235 ? -13.913 -16.969 -39.532 1.00 18.23 235 ARG D O 1
ATOM 9870 N N . ILE D 1 236 ? -13.698 -16.210 -37.413 1.00 19.42 236 ILE D N 1
ATOM 9871 C CA . ILE D 1 236 ? -13.605 -17.536 -36.797 1.00 18.40 236 ILE D CA 1
ATOM 9872 C C . ILE D 1 236 ? -14.829 -18.375 -37.146 1.00 19.82 236 ILE D C 1
ATOM 9873 O O . ILE D 1 236 ? -14.701 -19.540 -37.516 1.00 20.60 236 ILE D O 1
ATOM 9878 N N . SER D 1 237 ? -16.015 -17.778 -37.050 1.00 21.26 237 SER D N 1
ATOM 9879 C CA . SER D 1 237 ? -17.255 -18.494 -37.367 1.00 19.61 237 SER D CA 1
ATOM 9880 C C . SER D 1 237 ? -17.355 -18.811 -38.877 1.00 22.03 237 SER D C 1
ATOM 9881 O O . SER D 1 237 ? -17.789 -19.897 -39.265 1.00 19.03 237 SER D O 1
ATOM 9884 N N . HIS D 1 238 ? -16.942 -17.872 -39.725 1.00 19.13 238 HIS D N 1
ATOM 9885 C CA . HIS D 1 238 ? -16.949 -18.137 -41.172 1.00 21.08 238 HIS D CA 1
ATOM 9886 C C . HIS D 1 238 ? -15.966 -19.255 -41.495 1.00 22.16 238 HIS D C 1
ATOM 9887 O O . HIS D 1 238 ? -16.299 -20.196 -42.223 1.00 22.58 238 HIS D O 1
ATOM 9894 N N . GLY D 1 239 ? -14.760 -19.158 -40.941 1.00 20.79 239 GLY D N 1
ATOM 9895 C CA . GLY D 1 239 ? -13.728 -20.160 -41.177 1.00 21.27 239 GLY D CA 1
ATOM 9896 C C . GLY D 1 239 ? -14.183 -21.550 -40.772 1.00 20.35 239 GLY D C 1
ATOM 9897 O O . GLY D 1 239 ? -13.934 -22.537 -41.484 1.00 20.11 239 GLY D O 1
ATOM 9898 N N . PHE D 1 240 ? -14.866 -21.629 -39.638 1.00 20.50 240 PHE D N 1
ATOM 9899 C CA . PHE D 1 240 ? -15.362 -22.905 -39.139 1.00 23.24 240 PHE D CA 1
ATOM 9900 C C . PHE D 1 240 ? -16.280 -23.549 -40.165 1.00 19.99 240 PHE D C 1
ATOM 9901 O O . PHE D 1 240 ? -16.239 -24.758 -40.360 1.00 22.59 240 PHE D O 1
ATOM 9909 N N . SER D 1 241 ? -17.109 -22.735 -40.810 1.00 22.81 241 SER D N 1
ATOM 9910 C CA . SER D 1 241 ? -18.078 -23.241 -41.778 1.00 23.69 241 SER D CA 1
ATOM 9911 C C . SER D 1 241 ? -17.390 -23.721 -43.038 1.00 27.10 241 SER D C 1
ATOM 9912 O O . SER D 1 241 ? -17.860 -24.652 -43.706 1.00 31.57 241 SER D O 1
ATOM 9915 N N . MET D 1 242 ? -16.285 -23.069 -43.381 1.00 24.27 242 MET D N 1
ATOM 9916 C CA . MET D 1 242 ? -15.629 -23.349 -44.655 1.00 25.33 242 MET D CA 1
ATOM 9917 C C . MET D 1 242 ? -14.672 -24.538 -44.583 1.00 25.66 242 MET D C 1
ATOM 9918 O O . MET D 1 242 ? -14.413 -25.195 -45.594 1.00 21.05 242 MET D O 1
ATOM 9923 N N . ARG D 1 243 ? -14.154 -24.833 -43.392 1.00 20.49 243 ARG D N 1
ATOM 9924 C CA . ARG D 1 243 ? -13.194 -25.935 -43.276 1.00 22.86 243 ARG D CA 1
ATOM 9925 C C . ARG D 1 243 ? -13.496 -26.828 -42.079 1.00 24.49 243 ARG D C 1
ATOM 9926 O O . ARG D 1 243 ? -12.751 -26.844 -41.086 1.00 24.76 243 ARG D O 1
ATOM 9934 N N . PRO D 1 244 ? -14.599 -27.586 -42.169 1.00 25.00 244 PRO D N 1
ATOM 9935 C CA . PRO D 1 244 ? -14.971 -28.502 -41.093 1.00 22.89 244 PRO D CA 1
ATOM 9936 C C . PRO D 1 244 ? -13.902 -29.568 -40.916 1.00 27.59 244 PRO D C 1
ATOM 9937 O O . PRO D 1 244 ? -13.714 -30.066 -39.794 1.00 26.28 244 PRO D O 1
ATOM 9941 N N . ASP D 1 245 ? -13.188 -29.893 -41.991 1.00 25.27 245 ASP D N 1
ATOM 9942 C CA . ASP D 1 245 ? -12.077 -30.844 -41.884 1.00 27.34 245 ASP D CA 1
ATOM 9943 C C . ASP D 1 245 ? -11.003 -30.379 -40.888 1.00 26.42 245 ASP D C 1
ATOM 9944 O O . ASP D 1 245 ? -10.391 -31.211 -40.221 1.00 27.44 245 ASP D O 1
ATOM 9949 N N . LEU D 1 246 ? -10.791 -29.064 -40.776 1.00 24.98 246 LEU D N 1
ATOM 9950 C CA . LEU D 1 246 ? -9.792 -28.507 -39.836 1.00 26.72 246 LEU D CA 1
ATOM 9951 C C . LEU D 1 246 ? -10.376 -28.091 -38.484 1.00 27.71 246 LEU D C 1
ATOM 9952 O O . LEU D 1 246 ? -9.696 -28.168 -37.444 1.00 25.99 246 LEU D O 1
ATOM 9957 N N . CYS D 1 247 ? -11.627 -27.639 -38.495 1.00 24.21 247 CYS D N 1
ATOM 9958 C CA . CYS D 1 247 ? -12.206 -26.977 -37.329 1.00 21.08 247 CYS D CA 1
ATOM 9959 C C . CYS D 1 247 ? -13.281 -27.754 -36.569 1.00 26.52 247 CYS D C 1
ATOM 9960 O O . CYS D 1 247 ? -13.546 -27.450 -35.401 1.00 24.78 247 CYS D O 1
ATOM 9963 N N . ALA D 1 248 ? -13.893 -28.752 -37.202 1.00 25.98 248 ALA D N 1
ATOM 9964 C CA . ALA D 1 248 ? -15.082 -29.389 -36.617 1.00 23.60 248 ALA D CA 1
ATOM 9965 C C . ALA D 1 248 ? -14.926 -30.869 -36.233 1.00 28.08 248 ALA D C 1
ATOM 9966 O O . ALA D 1 248 ? -15.928 -31.562 -36.012 1.00 30.17 248 ALA D O 1
ATOM 9968 N N . GLN D 1 249 ? -13.693 -31.357 -36.128 1.00 26.67 249 GLN D N 1
ATOM 9969 C CA . GLN D 1 249 ? -13.483 -32.782 -35.834 1.00 30.15 249 GLN D CA 1
ATOM 9970 C C . GLN D 1 249 ? -13.756 -33.154 -34.367 1.00 33.97 249 GLN D C 1
ATOM 9971 O O . GLN D 1 249 ? -14.105 -34.309 -34.073 1.00 32.30 249 GLN D O 1
ATOM 9977 N N . ASP D 1 250 ? -13.607 -32.191 -33.450 1.00 29.29 250 ASP D N 1
ATOM 9978 C CA . ASP D 1 250 ? -13.852 -32.457 -32.024 1.00 27.17 250 ASP D CA 1
ATOM 9979 C C . ASP D 1 250 ? -15.210 -31.964 -31.549 1.00 27.57 250 ASP D C 1
ATOM 9980 O O . ASP D 1 250 ? -15.749 -32.453 -30.552 1.00 27.64 250 ASP D O 1
ATOM 9985 N N . ASN D 1 251 ? -15.756 -30.987 -32.265 1.00 25.95 251 ASN D N 1
ATOM 9986 C CA . ASN D 1 251 ? -17.033 -30.394 -31.899 1.00 26.61 251 ASN D CA 1
ATOM 9987 C C . ASN D 1 251 ? -17.712 -29.816 -33.144 1.00 27.16 251 ASN D C 1
ATOM 9988 O O . ASN D 1 251 ? -17.162 -28.926 -33.796 1.00 26.52 251 ASN D O 1
ATOM 9993 N N . PRO D 1 252 ? -18.910 -30.323 -33.479 1.00 24.46 252 PRO D N 1
ATOM 9994 C CA . PRO D 1 252 ? -19.588 -29.966 -34.734 1.00 30.03 252 PRO D CA 1
ATOM 9995 C C . PRO D 1 252 ? -20.282 -28.583 -34.718 1.00 29.72 252 PRO D C 1
ATOM 9996 O O . PRO D 1 252 ? -20.627 -28.070 -35.778 1.00 26.44 252 PRO D O 1
ATOM 10000 N N . MET D 1 253 ? -20.458 -27.986 -33.543 1.00 21.87 253 MET D N 1
ATOM 10001 C CA . MET D 1 253 ? -21.167 -26.706 -33.396 1.00 25.77 253 MET D CA 1
ATOM 10002 C C . MET D 1 253 ? -20.376 -25.468 -33.842 1.00 25.90 253 MET D C 1
ATOM 10003 O O . MET D 1 253 ? -19.238 -25.283 -33.421 1.00 26.30 253 MET D O 1
ATOM 10008 N N . ASN D 1 254 ? -20.984 -24.604 -34.656 1.00 25.83 254 ASN D N 1
ATOM 10009 C CA . ASN D 1 254 ? -20.381 -23.310 -34.992 1.00 23.64 254 ASN D CA 1
ATOM 10010 C C . ASN D 1 254 ? -20.152 -22.446 -33.758 1.00 25.18 254 ASN D C 1
ATOM 10011 O O . ASN D 1 254 ? -21.036 -22.341 -32.895 1.00 26.76 254 ASN D O 1
ATOM 10016 N N . PRO D 1 255 ? -18.965 -21.822 -33.672 1.00 22.80 255 PRO D N 1
ATOM 10017 C CA . PRO D 1 255 ? -18.520 -20.988 -32.550 1.00 20.13 255 PRO D CA 1
ATOM 10018 C C . PRO D 1 255 ? -19.531 -19.935 -32.144 1.00 27.18 255 PRO D C 1
ATOM 10019 O O . PRO D 1 255 ? -19.615 -19.582 -30.959 1.00 23.99 255 PRO D O 1
ATOM 10023 N N . LYS D 1 256 ? -20.298 -19.440 -33.109 1.00 25.78 256 LYS D N 1
ATOM 10024 C CA . LYS D 1 256 ? -21.289 -18.425 -32.795 1.00 28.91 256 LYS D CA 1
ATOM 10025 C C . LYS D 1 256 ? -22.354 -18.910 -31.841 1.00 26.78 256 LYS D C 1
ATOM 10026 O O . LYS D 1 256 ? -22.937 -18.117 -31.111 1.00 27.38 256 LYS D O 1
ATOM 10032 N N . LYS D 1 257 ? -22.611 -20.209 -31.822 1.00 26.00 257 LYS D N 1
ATOM 10033 C CA . LYS D 1 257 ? -23.665 -20.703 -30.934 1.00 30.92 257 LYS D CA 1
ATOM 10034 C C . LYS D 1 257 ? -23.279 -20.753 -29.459 1.00 30.53 257 LYS D C 1
ATOM 10035 O O . LYS D 1 257 ? -24.079 -21.156 -28.617 1.00 29.70 257 LYS D O 1
ATOM 10041 N N . TYR D 1 258 ? -22.055 -20.318 -29.161 1.00 27.37 258 TYR D N 1
ATOM 10042 C CA . TYR D 1 258 ? -21.586 -20.219 -27.780 1.00 31.40 258 TYR D CA 1
ATOM 10043 C C . TYR D 1 258 ? -21.514 -18.774 -27.324 1.00 27.32 258 TYR D C 1
ATOM 10044 O O . TYR D 1 258 ? -21.049 -18.484 -26.222 1.00 24.66 258 TYR D O 1
ATOM 10053 N N . LEU D 1 259 ? -21.980 -17.866 -28.176 1.00 27.28 259 LEU D N 1
ATOM 10054 C CA . LEU D 1 259 ? -22.169 -16.483 -27.752 1.00 28.44 259 LEU D CA 1
ATOM 10055 C C . LEU D 1 259 ? -23.317 -16.484 -26.761 1.00 31.64 259 LEU D C 1
ATOM 10056 O O . LEU D 1 259 ? -24.449 -16.838 -27.111 1.00 31.69 259 LEU D O 1
ATOM 10061 N N . GLY D 1 260 ? -23.027 -16.107 -25.522 1.00 29.32 260 GLY D N 1
ATOM 10062 C CA . GLY D 1 260 ? -23.996 -16.227 -24.446 1.00 28.01 260 GLY D CA 1
ATOM 10063 C C . GLY D 1 260 ? -23.724 -17.432 -23.547 1.00 29.79 260 GLY D C 1
ATOM 10064 O O . GLY D 1 260 ? -24.404 -17.624 -22.536 1.00 31.06 260 GLY D O 1
ATOM 10065 N N . SER D 1 261 ? -22.733 -18.247 -23.918 1.00 29.31 261 SER D N 1
ATOM 10066 C CA . SER D 1 261 ? -22.369 -19.439 -23.143 1.00 31.59 261 SER D CA 1
ATOM 10067 C C . SER D 1 261 ? -21.250 -19.199 -22.129 1.00 29.87 261 SER D C 1
ATOM 10068 O O . SER D 1 261 ? -20.925 -20.091 -21.348 1.00 27.70 261 SER D O 1
ATOM 10071 N N . PHE D 1 262 ? -20.639 -18.017 -22.176 1.00 25.73 262 PHE D N 1
ATOM 10072 C CA . PHE D 1 262 ? -19.508 -17.707 -21.300 1.00 27.07 262 PHE D CA 1
ATOM 10073 C C . PHE D 1 262 ? -19.384 -16.210 -21.057 1.00 22.62 262 PHE D C 1
ATOM 10074 O O . PHE D 1 262 ? -20.053 -15.406 -21.710 1.00 23.39 262 PHE D O 1
ATOM 10082 N N . TYR D 1 263 ? -18.530 -15.847 -20.107 1.00 20.28 263 TYR D N 1
ATOM 10083 C CA . TYR D 1 263 ? -18.384 -14.472 -19.658 1.00 19.65 263 TYR D CA 1
ATOM 10084 C C . TYR D 1 263 ? -17.035 -13.922 -20.113 1.00 22.09 263 TYR D C 1
ATOM 10085 O O . TYR D 1 263 ? -16.121 -14.696 -20.451 1.00 20.54 263 TYR D O 1
ATOM 10094 N N . THR D 1 264 ? -16.915 -12.594 -20.114 1.00 20.66 264 THR D N 1
ATOM 10095 C CA . THR D 1 264 ? -15.632 -11.903 -20.283 1.00 17.59 264 THR D CA 1
ATOM 10096 C C . THR D 1 264 ? -15.594 -10.765 -19.275 1.00 20.70 264 THR D C 1
ATOM 10097 O O . THR D 1 264 ? -16.651 -10.261 -18.876 1.00 23.79 264 THR D O 1
ATOM 10101 N N . ASP D 1 265 ? -14.411 -10.332 -18.847 1.00 18.88 265 ASP D N 1
ATOM 10102 C CA . ASP D 1 265 ? -14.387 -9.103 -18.065 1.00 19.54 265 ASP D CA 1
ATOM 10103 C C . ASP D 1 265 ? -14.631 -7.896 -18.975 1.00 21.68 265 ASP D C 1
ATOM 10104 O O . ASP D 1 265 ? -14.630 -8.033 -20.198 1.00 24.17 265 ASP D O 1
ATOM 10109 N N . ALA D 1 266 ? -14.820 -6.719 -18.395 1.00 22.83 266 ALA D N 1
ATOM 10110 C CA . ALA D 1 266 ? -15.168 -5.535 -19.187 1.00 26.00 266 ALA D CA 1
ATOM 10111 C C . ALA D 1 266 ? -13.944 -4.673 -19.525 1.00 23.81 266 ALA D C 1
ATOM 10112 O O . ALA D 1 266 ? -14.089 -3.532 -19.984 1.00 23.55 266 ALA D O 1
ATOM 10114 N N . LEU D 1 267 ? -12.749 -5.220 -19.304 1.00 21.47 267 LEU D N 1
ATOM 10115 C CA . LEU D 1 267 ? -11.528 -4.420 -19.378 1.00 23.57 267 LEU D CA 1
ATOM 10116 C C . LEU D 1 267 ? -11.024 -4.243 -20.815 1.00 22.60 267 LEU D C 1
ATOM 10117 O O . LEU D 1 267 ? -10.091 -4.933 -21.246 1.00 21.64 267 LEU D O 1
ATOM 10122 N N . VAL D 1 268 ? -11.664 -3.335 -21.559 1.00 23.57 268 VAL D N 1
ATOM 10123 C CA . VAL D 1 268 ? -11.301 -3.054 -22.956 1.00 22.86 268 VAL D CA 1
ATOM 10124 C C . VAL D 1 268 ? -10.981 -1.561 -23.201 1.00 24.13 268 VAL D C 1
ATOM 10125 O O . VAL D 1 268 ? -10.679 -1.170 -24.333 1.00 21.18 268 VAL D O 1
ATOM 10129 N N . HIS D 1 269 ? -11.088 -0.749 -22.143 1.00 21.07 269 HIS D N 1
ATOM 10130 C CA . HIS D 1 269 ? -10.598 0.642 -22.111 1.00 25.51 269 HIS D CA 1
ATOM 10131 C C . HIS D 1 269 ? -11.419 1.709 -22.854 1.00 26.14 269 HIS D C 1
ATOM 10132 O O . HIS D 1 269 ? -11.602 2.809 -22.333 1.00 28.13 269 HIS D O 1
ATOM 10139 N N . ASP D 1 270 ? -11.906 1.393 -24.048 1.00 24.37 270 ASP D N 1
ATOM 10140 C CA . ASP D 1 270 ? -12.631 2.369 -24.862 1.00 25.88 270 ASP D CA 1
ATOM 10141 C C . ASP D 1 270 ? -14.113 2.059 -24.953 1.00 23.48 270 ASP D C 1
ATOM 10142 O O . ASP D 1 270 ? -14.495 0.895 -24.959 1.00 25.31 270 ASP D O 1
ATOM 10147 N N . PRO D 1 271 ? -14.960 3.107 -25.040 1.00 25.03 271 PRO D N 1
ATOM 10148 C CA . PRO D 1 271 ? -16.410 2.878 -25.118 1.00 23.86 271 PRO D CA 1
ATOM 10149 C C . PRO D 1 271 ? -16.859 2.117 -26.363 1.00 23.36 271 PRO D C 1
ATOM 10150 O O . PRO D 1 271 ? -17.739 1.261 -26.242 1.00 24.83 271 PRO D O 1
ATOM 10154 N N . LEU D 1 272 ? -16.285 2.396 -27.530 1.00 22.14 272 LEU D N 1
ATOM 10155 C CA . LEU D 1 272 ? -16.655 1.628 -28.718 1.00 22.26 272 LEU D CA 1
ATOM 10156 C C . LEU D 1 272 ? -16.434 0.120 -28.519 1.00 20.39 272 LEU D C 1
ATOM 10157 O O . LEU D 1 272 ? -17.285 -0.701 -28.896 1.00 22.43 272 LEU D O 1
ATOM 10162 N N . SER D 1 273 ? -15.299 -0.232 -27.920 1.00 21.59 273 SER D N 1
ATOM 10163 C CA . SER D 1 273 ? -14.967 -1.632 -27.636 1.00 24.91 273 SER D CA 1
ATOM 10164 C C . SER D 1 273 ? -15.911 -2.215 -26.589 1.00 20.86 273 SER D C 1
ATOM 10165 O O . SER D 1 273 ? -16.361 -3.356 -26.713 1.00 23.04 273 SER D O 1
ATOM 10168 N N . LEU D 1 274 ? -16.217 -1.435 -25.561 1.00 19.77 274 LEU D N 1
ATOM 10169 C CA . LEU D 1 274 ? -17.164 -1.914 -24.549 1.00 21.06 274 LEU D CA 1
ATOM 10170 C C . LEU D 1 274 ? -18.561 -2.146 -25.133 1.00 20.32 274 LEU D C 1
ATOM 10171 O O . LEU D 1 274 ? -19.185 -3.170 -24.850 1.00 23.01 274 LEU D O 1
ATOM 10176 N N . LYS D 1 275 ? -19.036 -1.236 -25.986 1.00 20.89 275 LYS D N 1
ATOM 10177 C CA . LYS D 1 275 ? -20.322 -1.437 -26.670 1.00 20.32 275 LYS D CA 1
ATOM 10178 C C . LYS D 1 275 ? -20.355 -2.687 -27.546 1.00 20.67 275 LYS D C 1
ATOM 10179 O O . LYS D 1 275 ? -21.297 -3.486 -27.455 1.00 22.62 275 LYS D O 1
ATOM 10185 N N . LEU D 1 276 ? -19.341 -2.859 -28.398 1.00 21.95 276 LEU D N 1
ATOM 10186 C CA . LEU D 1 276 ? -19.256 -4.065 -29.224 1.00 17.06 276 LEU D CA 1
ATOM 10187 C C . LEU D 1 276 ? -19.210 -5.313 -28.360 1.00 20.61 276 LEU D C 1
ATOM 10188 O O . LEU D 1 276 ? -19.905 -6.296 -28.630 1.00 19.80 276 LEU D O 1
ATOM 10193 N N . LEU D 1 277 ? -18.397 -5.266 -27.313 1.00 20.33 277 LEU D N 1
ATOM 10194 C CA . LEU D 1 277 ? -18.337 -6.374 -26.348 1.00 23.75 277 LEU D CA 1
ATOM 10195 C C . LEU D 1 277 ? -19.721 -6.767 -25.803 1.00 23.17 277 LEU D C 1
ATOM 10196 O O . LEU D 1 277 ? -20.097 -7.938 -25.824 1.00 21.90 277 LEU D O 1
ATOM 10201 N N . THR D 1 278 ? -20.497 -5.790 -25.344 1.00 24.16 278 THR D N 1
ATOM 10202 C CA . THR D 1 278 ? -21.825 -6.105 -24.826 1.00 23.38 278 THR D CA 1
ATOM 10203 C C . THR D 1 278 ? -22.753 -6.552 -25.941 1.00 25.68 278 THR D C 1
ATOM 10204 O O . THR D 1 278 ? -23.589 -7.429 -25.742 1.00 27.45 278 THR D O 1
ATOM 10208 N N . ASP D 1 279 ? -22.603 -5.955 -27.121 1.00 27.21 279 ASP D N 1
ATOM 10209 C CA . ASP D 1 279 ? -23.374 -6.372 -28.290 1.00 22.39 279 ASP D CA 1
ATOM 10210 C C . ASP D 1 279 ? -23.113 -7.837 -28.675 1.00 28.61 279 ASP D C 1
ATOM 10211 O O . ASP D 1 279 ? -24.029 -8.553 -29.096 1.00 28.18 279 ASP D O 1
ATOM 10216 N N . VAL D 1 280 ? -21.864 -8.284 -28.535 1.00 21.62 280 VAL D N 1
ATOM 10217 C CA . VAL D 1 280 ? -21.487 -9.630 -28.983 1.00 24.45 280 VAL D CA 1
ATOM 10218 C C . VAL D 1 280 ? -21.635 -10.702 -27.883 1.00 25.30 280 VAL D C 1
ATOM 10219 O O . VAL D 1 280 ? -22.324 -11.711 -28.065 1.00 26.79 280 VAL D O 1
ATOM 10223 N N . ILE D 1 281 ? -20.982 -10.470 -26.751 1.00 24.94 281 ILE D N 1
ATOM 10224 C CA . ILE D 1 281 ? -20.999 -11.387 -25.601 1.00 24.62 281 ILE D CA 1
ATOM 10225 C C . ILE D 1 281 ? -22.331 -11.355 -24.828 1.00 28.68 281 ILE D C 1
ATOM 10226 O O . ILE D 1 281 ? -22.775 -12.374 -24.274 1.00 29.45 281 ILE D O 1
ATOM 10231 N N . GLY D 1 282 ? -22.960 -10.182 -24.775 1.00 26.02 282 GLY D N 1
ATOM 10232 C CA . GLY D 1 282 ? -24.268 -10.045 -24.148 1.00 27.45 282 GLY D CA 1
ATOM 10233 C C . GLY D 1 282 ? -24.216 -9.253 -22.857 1.00 30.00 282 GLY D C 1
ATOM 10234 O O . GLY D 1 282 ? -23.244 -9.361 -22.113 1.00 26.88 282 GLY D O 1
ATOM 10235 N N . LYS D 1 283 ? -25.259 -8.470 -22.574 1.00 29.16 283 LYS D N 1
ATOM 10236 C CA . LYS D 1 283 ? -25.271 -7.641 -21.371 1.00 27.18 283 LYS D CA 1
ATOM 10237 C C . LYS D 1 283 ? -25.268 -8.452 -20.065 1.00 26.94 283 LYS D C 1
ATOM 10238 O O . LYS D 1 283 ? -24.892 -7.934 -19.017 1.00 26.68 283 LYS D O 1
ATOM 10244 N N . ASP D 1 284 ? -25.717 -9.702 -20.123 1.00 27.26 284 ASP D N 1
ATOM 10245 C CA . ASP D 1 284 ? -25.749 -10.565 -18.936 1.00 32.68 284 ASP D CA 1
ATOM 10246 C C . ASP D 1 284 ? -24.409 -11.262 -18.683 1.00 29.02 284 ASP D C 1
ATOM 10247 O O . ASP D 1 284 ? -24.267 -12.022 -17.719 1.00 22.90 284 ASP D O 1
ATOM 10252 N N . LYS D 1 285 ? -23.438 -11.016 -19.561 1.00 27.15 285 LYS D N 1
ATOM 10253 C CA . LYS D 1 285 ? -22.237 -11.848 -19.628 1.00 27.62 285 LYS D CA 1
ATOM 10254 C C . LYS D 1 285 ? -20.925 -11.061 -19.534 1.00 25.34 285 LYS D C 1
ATOM 10255 O O . LYS D 1 285 ? -19.835 -11.638 -19.590 1.00 25.06 285 LYS D O 1
ATOM 10261 N N . VAL D 1 286 ? -21.030 -9.748 -19.377 1.00 24.75 286 VAL D N 1
ATOM 10262 C CA . VAL D 1 286 ? -19.846 -8.902 -19.264 1.00 19.86 286 VAL D CA 1
ATOM 10263 C C . VAL D 1 286 ? -19.684 -8.411 -17.819 1.00 24.53 286 VAL D C 1
ATOM 10264 O O . VAL D 1 286 ? -20.613 -7.843 -17.220 1.00 23.89 286 VAL D O 1
ATOM 10268 N N . ILE D 1 287 ? -18.492 -8.618 -17.269 1.00 19.97 287 ILE D N 1
ATOM 10269 C CA . ILE D 1 287 ? -18.255 -8.417 -15.838 1.00 22.45 287 ILE D CA 1
ATOM 10270 C C . ILE D 1 287 ? -17.158 -7.381 -15.596 1.00 23.82 287 ILE D C 1
ATOM 10271 O O . ILE D 1 287 ? -16.037 -7.536 -16.083 1.00 23.31 287 ILE D O 1
ATOM 10276 N N . LEU D 1 288 ? -17.469 -6.332 -14.838 1.00 23.42 288 LEU D N 1
ATOM 10277 C CA . LEU D 1 288 ? -16.454 -5.339 -14.494 1.00 25.77 288 LEU D CA 1
ATOM 10278 C C . LEU D 1 288 ? -15.234 -6.007 -13.864 1.00 24.79 288 LEU D C 1
ATOM 10279 O O . LEU D 1 288 ? -15.351 -6.809 -12.934 1.00 23.81 288 LEU D O 1
ATOM 10284 N N . GLY D 1 289 ? -14.067 -5.679 -14.407 1.00 23.50 289 GLY D N 1
ATOM 10285 C CA . GLY D 1 289 ? -12.798 -6.197 -13.936 1.00 24.41 289 GLY D CA 1
ATOM 10286 C C . GLY D 1 289 ? -11.758 -5.141 -14.254 1.00 22.77 289 GLY D C 1
ATOM 10287 O O . GLY D 1 289 ? -11.875 -4.435 -15.249 1.00 28.14 289 GLY D O 1
ATOM 10288 N N . THR D 1 290 ? -10.726 -5.047 -13.431 1.00 22.04 290 THR D N 1
ATOM 10289 C CA . THR D 1 290 ? -9.905 -3.855 -13.426 1.00 24.50 290 THR D CA 1
ATOM 10290 C C . THR D 1 290 ? -8.388 -4.091 -13.585 1.00 22.12 290 THR D C 1
ATOM 10291 O O . THR D 1 290 ? -7.652 -3.181 -13.984 1.00 21.57 290 THR D O 1
ATOM 10295 N N . ASP D 1 291 ? -7.936 -5.303 -13.277 1.00 20.34 291 ASP D N 1
ATOM 10296 C CA . ASP D 1 291 ? -6.503 -5.634 -13.297 1.00 23.09 291 ASP D CA 1
ATOM 10297 C C . ASP D 1 291 ? -5.757 -4.885 -12.181 1.00 22.82 291 ASP D C 1
ATOM 10298 O O . ASP D 1 291 ? -4.545 -4.672 -12.252 1.00 24.68 291 ASP D O 1
ATOM 10303 N N . TYR D 1 292 ? -6.488 -4.515 -11.132 1.00 24.16 292 TYR D N 1
ATOM 10304 C CA . TYR D 1 292 ? -5.898 -3.911 -9.938 1.00 25.12 292 TYR D CA 1
ATOM 10305 C C . TYR D 1 292 ? -4.796 -4.841 -9.407 1.00 25.75 292 TYR D C 1
ATOM 10306 O O . TYR D 1 292 ? -4.963 -6.071 -9.416 1.00 23.00 292 TYR D O 1
ATOM 10315 N N . PRO D 1 293 ? -3.657 -4.264 -8.972 1.00 24.86 293 PRO D N 1
ATOM 10316 C CA . PRO D 1 293 ? -3.322 -2.833 -8.965 1.00 27.85 293 PRO D CA 1
ATOM 10317 C C . PRO D 1 293 ? -2.359 -2.426 -10.093 1.00 27.92 293 PRO D C 1
ATOM 10318 O O . PRO D 1 293 ? -1.588 -1.486 -9.911 1.00 29.02 293 PRO D O 1
ATOM 10322 N N . PHE D 1 294 ? -2.403 -3.120 -11.227 1.00 27.57 294 PHE D N 1
ATOM 10323 C CA . PHE D 1 294 ? -1.456 -2.896 -12.330 1.00 25.10 294 PHE D CA 1
ATOM 10324 C C . PHE D 1 294 ? -1.842 -1.722 -13.245 1.00 23.74 294 PHE D C 1
ATOM 10325 O O . PHE D 1 294 ? -3.016 -1.535 -13.558 1.00 24.36 294 PHE D O 1
ATOM 10333 N N . PRO D 1 295 ? -0.848 -0.929 -13.690 1.00 25.97 295 PRO D N 1
ATOM 10334 C CA . PRO D 1 295 ? -1.158 0.291 -14.447 1.00 28.34 295 PRO D CA 1
ATOM 10335 C C . PRO D 1 295 ? -1.796 0.044 -15.815 1.00 26.04 295 PRO D C 1
ATOM 10336 O O . PRO D 1 295 ? -2.375 0.980 -16.384 1.00 27.20 295 PRO D O 1
ATOM 10340 N N . LEU D 1 296 ? -1.708 -1.179 -16.330 1.00 23.43 296 LEU D N 1
ATOM 10341 C CA . LEU D 1 296 ? -2.353 -1.512 -17.604 1.00 24.24 296 LEU D CA 1
ATOM 10342 C C . LEU D 1 296 ? -3.854 -1.759 -17.419 1.00 21.68 296 LEU D C 1
ATOM 10343 O O . LEU D 1 296 ? -4.586 -1.963 -18.388 1.00 25.39 296 LEU D O 1
ATOM 10348 N N . GLY D 1 297 ? -4.321 -1.737 -16.179 1.00 22.81 297 GLY D N 1
ATOM 10349 C CA . GLY D 1 297 ? -5.740 -1.908 -15.933 1.00 23.95 297 GLY D CA 1
ATOM 10350 C C . GLY D 1 297 ? -6.479 -0.587 -15.884 1.00 26.86 297 GLY D C 1
ATOM 10351 O O . GLY D 1 297 ? -5.935 0.434 -16.301 1.00 27.39 297 GLY D O 1
ATOM 10352 N N . GLU D 1 298 ? -7.715 -0.606 -15.381 1.00 25.74 298 GLU D N 1
ATOM 10353 C CA . GLU D 1 298 ? -8.542 0.607 -15.300 1.00 31.28 298 GLU D CA 1
ATOM 10354 C C . GLU D 1 298 ? -8.219 1.423 -14.049 1.00 31.55 298 GLU D C 1
ATOM 10355 O O . GLU D 1 298 ? -8.392 0.950 -12.930 1.00 29.39 298 GLU D O 1
ATOM 10361 N N . LEU D 1 299 ? -7.738 2.648 -14.246 1.00 28.41 299 LEU D N 1
ATOM 10362 C CA . LEU D 1 299 ? -7.366 3.508 -13.131 1.00 36.40 299 LEU D CA 1
ATOM 10363 C C . LEU D 1 299 ? -8.580 3.822 -12.259 1.00 35.09 299 LEU D C 1
ATOM 10364 O O . LEU D 1 299 ? -8.475 3.851 -11.036 1.00 37.10 299 LEU D O 1
ATOM 10369 N N . GLU D 1 300 ? -9.730 4.016 -12.896 1.00 33.87 300 GLU D N 1
ATOM 10370 C CA . GLU D 1 300 ? -10.958 4.372 -12.189 1.00 36.28 300 GLU D CA 1
ATOM 10371 C C . GLU D 1 300 ? -12.039 3.304 -12.360 1.00 31.47 300 GLU D C 1
ATOM 10372 O O . GLU D 1 300 ? -12.787 3.332 -13.330 1.00 32.48 300 GLU D O 1
ATOM 10378 N N . PRO D 1 301 ? -12.148 2.376 -11.395 1.00 30.84 301 PRO D N 1
ATOM 10379 C CA . PRO D 1 301 ? -13.029 1.205 -11.540 1.00 29.27 301 PRO D CA 1
ATOM 10380 C C . PRO D 1 301 ? -14.486 1.544 -11.909 1.00 34.27 301 PRO D C 1
ATOM 10381 O O . PRO D 1 301 ? -15.147 2.272 -11.174 1.00 31.96 301 PRO D O 1
ATOM 10385 N N . GLY D 1 302 ? -14.968 1.029 -13.041 1.00 29.50 302 GLY D N 1
ATOM 10386 C CA . GLY D 1 302 ? -16.354 1.221 -13.444 1.00 32.98 302 GLY D CA 1
ATOM 10387 C C . GLY D 1 302 ? -16.657 2.517 -14.180 1.00 32.31 302 GLY D C 1
ATOM 10388 O O . GLY D 1 302 ? -17.763 2.706 -14.700 1.00 34.70 302 GLY D O 1
ATOM 10389 N N . LYS D 1 303 ? -15.674 3.409 -14.233 1.00 31.79 303 LYS D N 1
ATOM 10390 C CA . LYS D 1 303 ? -15.844 4.704 -14.881 1.00 33.51 303 LYS D CA 1
ATOM 10391 C C . LYS D 1 303 ? -16.309 4.573 -16.330 1.00 36.40 303 LYS D C 1
ATOM 10392 O O . LYS D 1 303 ? -17.252 5.264 -16.750 1.00 32.45 303 LYS D O 1
ATOM 10398 N N . LEU D 1 304 ? -15.663 3.683 -17.085 1.00 30.38 304 LEU D N 1
ATOM 10399 C CA . LEU D 1 304 ? -16.043 3.467 -18.478 1.00 31.13 304 LEU D CA 1
ATOM 10400 C C . LEU D 1 304 ? -17.512 3.056 -18.582 1.00 29.85 304 LEU D C 1
ATOM 10401 O O . LEU D 1 304 ? -18.279 3.675 -19.313 1.00 27.90 304 LEU D O 1
ATOM 10406 N N . ILE D 1 305 ? -17.893 2.011 -17.852 1.00 28.60 305 ILE D N 1
ATOM 10407 C CA . ILE D 1 305 ? -19.281 1.551 -17.827 1.00 29.98 305 ILE D CA 1
ATOM 10408 C C . ILE D 1 305 ? -20.254 2.682 -17.463 1.00 29.63 305 ILE D C 1
ATOM 10409 O O . ILE D 1 305 ? -21.315 2.817 -18.071 1.00 32.89 305 ILE D O 1
ATOM 10414 N N . GLU D 1 306 ? -19.888 3.481 -16.469 1.00 31.22 306 GLU D N 1
ATOM 10415 C CA . GLU D 1 306 ? -20.781 4.528 -15.971 1.00 38.53 306 GLU D CA 1
ATOM 10416 C C . GLU D 1 306 ? -20.926 5.684 -16.958 1.00 39.54 306 GLU D C 1
ATOM 10417 O O . GLU D 1 306 ? -21.913 6.428 -16.919 1.00 38.13 306 GLU D O 1
ATOM 10423 N N . SER D 1 307 ? -19.944 5.816 -17.850 1.00 36.56 307 SER D N 1
ATOM 10424 C CA . SER D 1 307 ? -19.931 6.888 -18.838 1.00 36.46 307 SER D CA 1
ATOM 10425 C C . SER D 1 307 ? -20.735 6.503 -20.068 1.00 34.19 307 SER D C 1
ATOM 10426 O O . SER D 1 307 ? -20.952 7.331 -20.952 1.00 35.53 307 SER D O 1
ATOM 10429 N N . MET D 1 308 ? -21.163 5.243 -20.138 1.00 35.04 308 MET D N 1
ATOM 10430 C CA . MET D 1 308 ? -21.876 4.751 -21.314 1.00 33.63 308 MET D CA 1
ATOM 10431 C C . MET D 1 308 ? -23.332 5.221 -21.303 1.00 37.02 308 MET D C 1
ATOM 10432 O O . MET D 1 308 ? -24.171 4.644 -20.607 1.00 29.31 308 MET D O 1
ATOM 10437 N N . GLU D 1 309 ? -23.630 6.259 -22.082 1.00 37.86 309 GLU D N 1
ATOM 10438 C CA . GLU D 1 309 ? -24.986 6.815 -22.162 1.00 38.72 309 GLU D CA 1
ATOM 10439 C C . GLU D 1 309 ? -25.996 5.810 -22.710 1.00 37.50 309 GLU D C 1
ATOM 10440 O O . GLU D 1 309 ? -27.187 5.872 -22.393 1.00 38.95 309 GLU D O 1
ATOM 10446 N N . GLU D 1 310 ? -25.507 4.886 -23.530 1.00 32.88 310 GLU D N 1
ATOM 10447 C CA . GLU D 1 310 ? -26.339 3.875 -24.163 1.00 34.86 310 GLU D CA 1
ATOM 10448 C C . GLU D 1 310 ? -26.894 2.847 -23.166 1.00 34.44 310 GLU D C 1
ATOM 10449 O O . GLU D 1 310 ? -27.900 2.193 -23.444 1.00 33.57 310 GLU D O 1
ATOM 10455 N N . PHE D 1 311 ? -26.252 2.709 -22.010 1.00 29.34 311 PHE D N 1
ATOM 10456 C CA . PHE D 1 311 ? -26.715 1.752 -21.001 1.00 33.34 311 PHE D CA 1
ATOM 10457 C C . PHE D 1 311 ? -27.701 2.370 -19.997 1.00 34.20 311 PHE D C 1
ATOM 10458 O O . PHE D 1 311 ? -27.442 3.442 -19.455 1.00 34.13 311 PHE D O 1
ATOM 10466 N N . ASP D 1 312 ? -28.812 1.684 -19.729 1.00 34.99 312 ASP D N 1
ATOM 10467 C CA . ASP D 1 312 ? -29.677 2.087 -18.611 1.00 37.87 312 ASP D CA 1
ATOM 10468 C C . ASP D 1 312 ? -29.129 1.643 -17.240 1.00 37.90 312 ASP D C 1
ATOM 10469 O O . ASP D 1 312 ? -28.119 0.931 -17.162 1.00 33.20 312 ASP D O 1
ATOM 10474 N N . GLU D 1 313 ? -29.791 2.064 -16.165 1.00 37.14 313 GLU D N 1
ATOM 10475 C CA . GLU D 1 313 ? -29.304 1.766 -14.819 1.00 36.99 313 GLU D CA 1
ATOM 10476 C C . GLU D 1 313 ? -29.147 0.270 -14.555 1.00 34.28 313 GLU D C 1
ATOM 10477 O O . GLU D 1 313 ? -28.123 -0.164 -14.023 1.00 34.86 313 GLU D O 1
ATOM 10483 N N . GLU D 1 314 ? -30.157 -0.511 -14.930 1.00 33.33 314 GLU D N 1
ATOM 10484 C CA . GLU D 1 314 ? -30.149 -1.950 -14.654 1.00 40.50 314 GLU D CA 1
ATOM 10485 C C . GLU D 1 314 ? -29.057 -2.687 -15.450 1.00 37.92 314 GLU D C 1
ATOM 10486 O O . GLU D 1 314 ? -28.483 -3.663 -14.968 1.00 37.93 314 GLU D O 1
ATOM 10492 N N . THR D 1 315 ? -28.759 -2.198 -16.652 1.00 32.97 315 THR D N 1
ATOM 10493 C CA . THR D 1 315 ? -27.649 -2.736 -17.438 1.00 34.16 315 THR D CA 1
ATOM 10494 C C . THR D 1 315 ? -26.326 -2.415 -16.755 1.00 31.74 315 THR D C 1
ATOM 10495 O O . THR D 1 315 ? -25.505 -3.309 -16.533 1.00 32.50 315 THR D O 1
ATOM 10499 N N . LYS D 1 316 ? -26.134 -1.145 -16.408 1.00 29.07 316 LYS D N 1
ATOM 10500 C CA . LYS D 1 316 ? -24.950 -0.728 -15.669 1.00 29.83 316 LYS D CA 1
ATOM 10501 C C . LYS D 1 316 ? -24.795 -1.512 -14.368 1.00 32.45 316 LYS D C 1
ATOM 10502 O O . LYS D 1 316 ? -23.679 -1.870 -13.990 1.00 30.09 316 LYS D O 1
ATOM 10508 N N . ASN D 1 317 ? -25.906 -1.777 -13.682 1.00 29.21 317 ASN D N 1
ATOM 10509 C CA . ASN D 1 317 ? -25.857 -2.564 -12.446 1.00 32.80 317 ASN D CA 1
ATOM 10510 C C . ASN D 1 317 ? -25.430 -4.016 -12.695 1.00 31.64 317 ASN D C 1
ATOM 10511 O O . ASN D 1 317 ? -24.702 -4.604 -11.888 1.00 28.19 317 ASN D O 1
ATOM 10516 N N . LYS D 1 318 ? -25.909 -4.597 -13.797 1.00 29.00 318 LYS D N 1
ATOM 10517 C CA . LYS D 1 318 ? -25.468 -5.922 -14.220 1.00 30.36 318 LYS D CA 1
ATOM 10518 C C . LYS D 1 318 ? -23.959 -5.914 -14.461 1.00 26.64 318 LYS D C 1
ATOM 10519 O O . LYS D 1 318 ? -23.233 -6.757 -13.923 1.00 27.92 318 LYS D O 1
ATOM 10525 N N . LEU D 1 319 ? -23.491 -4.939 -15.235 1.00 23.92 319 LEU D N 1
ATOM 10526 C CA . LEU D 1 319 ? -22.073 -4.858 -15.580 1.00 26.89 319 LEU D CA 1
ATOM 10527 C C . LEU D 1 319 ? -21.190 -4.671 -14.347 1.00 28.69 319 LEU D C 1
ATOM 10528 O O . LEU D 1 319 ? -20.123 -5.284 -14.248 1.00 25.24 319 LEU D O 1
ATOM 10533 N N . LYS D 1 320 ? -21.664 -3.868 -13.391 1.00 27.11 320 LYS D N 1
ATOM 10534 C CA . LYS D 1 320 ? -20.899 -3.526 -12.195 1.00 28.79 320 LYS D CA 1
ATOM 10535 C C . LYS D 1 320 ? -20.867 -4.594 -11.099 1.00 25.20 320 LYS D C 1
ATOM 10536 O O . LYS D 1 320 ? -19.901 -4.652 -10.334 1.00 25.59 320 LYS D O 1
ATOM 10542 N N . ALA D 1 321 ? -21.906 -5.428 -11.004 1.00 28.25 321 ALA D N 1
ATOM 10543 C CA . ALA D 1 321 ? -21.986 -6.386 -9.892 1.00 24.15 321 ALA D CA 1
ATOM 10544 C C . ALA D 1 321 ? -22.854 -7.611 -10.147 1.00 27.84 321 ALA D C 1
ATOM 10545 O O . ALA D 1 321 ? -22.508 -8.714 -9.726 1.00 27.21 321 ALA D O 1
ATOM 10547 N N . GLY D 1 322 ? -23.989 -7.424 -10.812 1.00 28.34 322 GLY D N 1
ATOM 10548 C CA . GLY D 1 322 ? -24.940 -8.509 -10.971 1.00 27.72 322 GLY D CA 1
ATOM 10549 C C . GLY D 1 322 ? -24.385 -9.719 -11.715 1.00 27.24 322 GLY D C 1
ATOM 10550 O O . GLY D 1 322 ? -24.602 -10.863 -11.308 1.00 27.87 322 GLY D O 1
ATOM 10551 N N . ASN D 1 323 ? -23.671 -9.466 -12.809 1.00 23.50 323 ASN D N 1
ATOM 10552 C CA . ASN D 1 323 ? -23.102 -10.543 -13.613 1.00 25.50 323 ASN D CA 1
ATOM 10553 C C . ASN D 1 323 ? -22.012 -11.302 -12.842 1.00 24.09 323 ASN D C 1
ATOM 10554 O O . ASN D 1 323 ? -21.970 -12.532 -12.869 1.00 25.50 323 ASN D O 1
ATOM 10559 N N . ALA D 1 324 ? -21.165 -10.560 -12.124 1.00 22.40 324 ALA D N 1
ATOM 10560 C CA . ALA D 1 324 ? -20.117 -11.145 -11.285 1.00 27.10 324 ALA D CA 1
ATOM 10561 C C . ALA D 1 324 ? -20.722 -12.086 -10.251 1.00 26.81 324 ALA D C 1
ATOM 10562 O O . ALA D 1 324 ? -20.212 -13.186 -10.013 1.00 23.88 324 ALA D O 1
ATOM 10564 N N . LEU D 1 325 ? -21.811 -11.644 -9.633 1.00 27.94 325 LEU D N 1
ATOM 10565 C CA . LEU D 1 325 ? -22.490 -12.467 -8.637 1.00 28.27 325 LEU D CA 1
ATOM 10566 C C . LEU D 1 325 ? -23.066 -13.720 -9.281 1.00 27.79 325 LEU D C 1
ATOM 10567 O O . LEU D 1 325 ? -22.985 -14.819 -8.717 1.00 29.99 325 LEU D O 1
ATOM 10572 N N . ALA D 1 326 ? -23.645 -13.559 -10.468 1.00 27.62 326 ALA D N 1
ATOM 10573 C CA . ALA D 1 326 ? -24.167 -14.701 -11.205 1.00 26.50 326 ALA D CA 1
ATOM 10574 C C . ALA D 1 326 ? -23.036 -15.657 -11.573 1.00 30.82 326 ALA D C 1
ATOM 10575 O O . ALA D 1 326 ? -23.157 -16.865 -11.356 1.00 30.36 326 ALA D O 1
ATOM 10577 N N . PHE D 1 327 ? -21.952 -15.116 -12.138 1.00 24.36 327 PHE D N 1
ATOM 10578 C CA . PHE D 1 327 ? -20.771 -15.904 -12.497 1.00 22.75 327 PHE D CA 1
ATOM 10579 C C . PHE D 1 327 ? -20.206 -16.690 -11.314 1.00 23.51 327 PHE D C 1
ATOM 10580 O O . PHE D 1 327 ? -19.917 -17.874 -11.440 1.00 25.26 327 PHE D O 1
ATOM 10588 N N . LEU D 1 328 ? -20.052 -16.028 -10.173 1.00 24.87 328 LEU D N 1
ATOM 10589 C CA . LEU D 1 328 ? -19.451 -16.645 -8.997 1.00 26.09 328 LEU D CA 1
ATOM 10590 C C . LEU D 1 328 ? -20.472 -17.443 -8.221 1.00 28.68 328 LEU D C 1
ATOM 10591 O O . LEU D 1 328 ? -20.113 -18.226 -7.333 1.00 31.51 328 LEU D O 1
ATOM 10596 N N . GLY D 1 329 ? -21.744 -17.231 -8.545 1.00 29.86 329 GLY D N 1
ATOM 10597 C CA . GLY D 1 329 ? -22.828 -17.948 -7.901 1.00 30.61 329 GLY D CA 1
ATOM 10598 C C . GLY D 1 329 ? -22.975 -17.536 -6.445 1.00 32.19 329 GLY D C 1
ATOM 10599 O O . GLY D 1 329 ? -23.191 -18.377 -5.572 1.00 35.77 329 GLY D O 1
ATOM 10600 N N . LEU D 1 330 ? -22.839 -16.243 -6.182 1.00 30.76 330 LEU D N 1
ATOM 10601 C CA . LEU D 1 330 ? -23.004 -15.724 -4.837 1.00 32.10 330 LEU D CA 1
ATOM 10602 C C . LEU D 1 330 ? -24.229 -14.829 -4.816 1.00 36.32 330 LEU D C 1
ATOM 10603 O O . LEU D 1 330 ? -24.813 -14.544 -5.864 1.00 33.91 330 LEU D O 1
ATOM 10608 N N . GLU D 1 331 ? -24.625 -14.392 -3.626 1.00 40.05 331 GLU D N 1
ATOM 10609 C CA . GLU D 1 331 ? -25.775 -13.495 -3.495 1.00 46.57 331 GLU D CA 1
ATOM 10610 C C . GLU D 1 331 ? -25.382 -12.136 -2.924 1.00 38.16 331 GLU D C 1
ATOM 10611 O O . GLU D 1 331 ? -24.420 -12.036 -2.162 1.00 39.61 331 GLU D O 1
ATOM 10617 N N . ARG D 1 332 ? -26.123 -11.098 -3.316 1.00 41.04 332 ARG D N 1
ATOM 10618 C CA . ARG D 1 332 ? -25.885 -9.726 -2.854 1.00 41.96 332 ARG D CA 1
ATOM 10619 C C . ARG D 1 332 ? -25.805 -9.661 -1.349 1.00 43.67 332 ARG D C 1
ATOM 10620 O O . ARG D 1 332 ? -24.886 -9.056 -0.786 1.00 43.93 332 ARG D O 1
ATOM 10628 N N . LYS D 1 333 ? -26.798 -10.266 -0.703 1.00 45.60 333 LYS D N 1
ATOM 10629 C CA . LYS D 1 333 ? -26.789 -10.408 0.745 1.00 47.17 333 LYS D CA 1
ATOM 10630 C C . LYS D 1 333 ? -25.551 -11.213 1.103 1.00 45.37 333 LYS D C 1
ATOM 10631 O O . LYS D 1 333 ? -25.406 -12.346 0.637 1.00 48.94 333 LYS D O 1
ATOM 10637 N N . GLN D 1 334 ? -24.687 -10.588 1.912 1.00 47.34 334 GLN D N 1
ATOM 10638 C CA . GLN D 1 334 ? -23.347 -11.040 2.354 1.00 44.95 334 GLN D CA 1
ATOM 10639 C C . GLN D 1 334 ? -22.270 -10.031 1.961 1.00 40.99 334 GLN D C 1
ATOM 10640 O O . GLN D 1 334 ? -21.142 -10.109 2.447 1.00 42.65 334 GLN D O 1
ATOM 10646 N N . PHE D 1 335 ? -22.613 -9.087 1.089 1.00 39.75 335 PHE D N 1
ATOM 10647 C CA . PHE D 1 335 ? -21.686 -8.015 0.733 1.00 40.38 335 PHE D CA 1
ATOM 10648 C C . PHE D 1 335 ? -22.226 -6.628 1.082 1.00 39.61 335 PHE D C 1
ATOM 10649 O O . PHE D 1 335 ? -21.456 -5.669 1.208 1.00 41.19 335 PHE D O 1
ATOM 10657 N N . MET E 1 1 ? -18.818 -4.290 -54.123 1.00 47.97 1 MET E N 1
ATOM 10658 C CA . MET E 1 1 ? -19.455 -4.514 -55.408 1.00 41.50 1 MET E CA 1
ATOM 10659 C C . MET E 1 1 ? -19.119 -3.373 -56.385 1.00 48.53 1 MET E C 1
ATOM 10660 O O . MET E 1 1 ? -19.970 -2.959 -57.181 1.00 55.22 1 MET E O 1
ATOM 10665 N N . LYS E 1 2 ? -17.894 -2.846 -56.297 1.00 38.79 2 LYS E N 1
ATOM 10666 C CA . LYS E 1 2 ? -17.295 -2.054 -57.384 1.00 37.86 2 LYS E CA 1
ATOM 10667 C C . LYS E 1 2 ? -15.807 -2.388 -57.472 1.00 33.74 2 LYS E C 1
ATOM 10668 O O . LYS E 1 2 ? -15.344 -2.903 -58.486 1.00 31.72 2 LYS E O 1
ATOM 10674 N N . ILE E 1 3 ? -15.062 -2.100 -56.407 1.00 31.31 3 ILE E N 1
ATOM 10675 C CA . ILE E 1 3 ? -13.628 -2.376 -56.403 1.00 28.29 3 ILE E CA 1
ATOM 10676 C C . ILE E 1 3 ? -13.235 -3.361 -55.304 1.00 32.79 3 ILE E C 1
ATOM 10677 O O . ILE E 1 3 ? -13.587 -3.163 -54.131 1.00 29.92 3 ILE E O 1
ATOM 10682 N N . ASP E 1 4 ? -12.493 -4.403 -55.686 1.00 24.90 4 ASP E N 1
ATOM 10683 C CA . ASP E 1 4 ? -11.951 -5.375 -54.730 1.00 28.11 4 ASP E CA 1
ATOM 10684 C C . ASP E 1 4 ? -10.432 -5.195 -54.515 1.00 25.29 4 ASP E C 1
ATOM 10685 O O . ASP E 1 4 ? -9.633 -5.626 -55.339 1.00 27.35 4 ASP E O 1
ATOM 10690 N N . ILE E 1 5 ? -10.032 -4.583 -53.405 1.00 25.27 5 ILE E N 1
ATOM 10691 C CA . ILE E 1 5 ? -8.615 -4.265 -53.200 1.00 23.82 5 ILE E CA 1
ATOM 10692 C C . ILE E 1 5 ? -7.809 -5.514 -52.846 1.00 26.35 5 ILE E C 1
ATOM 10693 O O . ILE E 1 5 ? -6.581 -5.520 -52.940 1.00 28.66 5 ILE E O 1
ATOM 10698 N N . HIS E 1 6 ? -8.502 -6.582 -52.465 1.00 26.82 6 HIS E N 1
ATOM 10699 C CA . HIS E 1 6 ? -7.841 -7.713 -51.831 1.00 22.49 6 HIS E CA 1
ATOM 10700 C C . HIS E 1 6 ? -8.220 -9.012 -52.528 1.00 22.28 6 HIS E C 1
ATOM 10701 O O . HIS E 1 6 ? -9.201 -9.665 -52.161 1.00 25.49 6 HIS E O 1
ATOM 10708 N N . SER E 1 7 ? -7.455 -9.368 -53.562 1.00 25.45 7 SER E N 1
ATOM 10709 C CA . SER E 1 7 ? -7.674 -10.597 -54.313 1.00 23.22 7 SER E CA 1
ATOM 10710 C C . SER E 1 7 ? -6.334 -11.156 -54.794 1.00 25.91 7 SER E C 1
ATOM 10711 O O . SER E 1 7 ? -5.378 -10.407 -55.025 1.00 27.24 7 SER E O 1
ATOM 10714 N N . HIS E 1 8 ? -6.276 -12.471 -54.940 1.00 23.96 8 HIS E N 1
ATOM 10715 C CA . HIS E 1 8 ? -5.032 -13.153 -55.231 1.00 25.20 8 HIS E CA 1
ATOM 10716 C C . HIS E 1 8 ? -5.122 -13.912 -56.526 1.00 23.29 8 HIS E C 1
ATOM 10717 O O . HIS E 1 8 ? -6.170 -14.463 -56.856 1.00 26.22 8 HIS E O 1
ATOM 10724 N N . ILE E 1 9 ? -4.008 -13.956 -57.248 1.00 24.25 9 ILE E N 1
ATOM 10725 C CA . ILE E 1 9 ? -3.946 -14.652 -58.527 1.00 23.25 9 ILE E CA 1
ATOM 10726 C C . ILE E 1 9 ? -2.555 -15.267 -58.720 1.00 22.66 9 ILE E C 1
ATOM 10727 O O . ILE E 1 9 ? -1.578 -14.763 -58.176 1.00 25.25 9 ILE E O 1
ATOM 10732 N N . LEU E 1 10 ? -2.477 -16.369 -59.469 1.00 22.46 10 LEU E N 1
ATOM 10733 C CA . LEU E 1 10 ? -1.208 -17.018 -59.794 1.00 19.61 10 LEU E CA 1
ATOM 10734 C C . LEU E 1 10 ? -1.091 -17.158 -61.306 1.00 25.94 10 LEU E C 1
ATOM 10735 O O . LEU E 1 10 ? -2.107 -17.207 -62.003 1.00 26.67 10 LEU E O 1
ATOM 10740 N N . PRO E 1 11 ? 0.148 -17.239 -61.823 1.00 26.70 11 PRO E N 1
ATOM 10741 C CA . PRO E 1 11 ? 0.298 -17.649 -63.229 1.00 29.84 11 PRO E CA 1
ATOM 10742 C C . PRO E 1 11 ? -0.225 -19.068 -63.358 1.00 29.22 11 PRO E C 1
ATOM 10743 O O . PRO E 1 11 ? -0.132 -19.810 -62.381 1.00 25.56 11 PRO E O 1
ATOM 10747 N N . LYS E 1 12 ? -0.759 -19.455 -64.514 1.00 29.04 12 LYS E N 1
ATOM 10748 C CA . LYS E 1 12 ? -1.258 -20.823 -64.677 1.00 32.14 12 LYS E CA 1
ATOM 10749 C C . LYS E 1 12 ? -0.136 -21.849 -64.525 1.00 30.33 12 LYS E C 1
ATOM 10750 O O . LYS E 1 12 ? -0.367 -22.994 -64.114 1.00 33.55 12 LYS E O 1
ATOM 10756 N N . GLU E 1 13 ? 1.080 -21.408 -64.841 1.00 30.62 13 GLU E N 1
ATOM 10757 C CA . GLU E 1 13 ? 2.269 -22.252 -64.845 1.00 29.38 13 GLU E CA 1
ATOM 10758 C C . GLU E 1 13 ? 3.480 -21.388 -64.549 1.00 29.42 13 GLU E C 1
ATOM 10759 O O . GLU E 1 13 ? 3.504 -20.214 -64.925 1.00 32.18 13 GLU E O 1
ATOM 10765 N N . TRP E 1 14 ? 4.484 -21.972 -63.894 1.00 28.84 14 TRP E N 1
ATOM 10766 C CA . TRP E 1 14 ? 5.808 -21.350 -63.787 1.00 26.10 14 TRP E CA 1
ATOM 10767 C C . TRP E 1 14 ? 6.907 -22.417 -63.698 1.00 24.11 14 TRP E C 1
ATOM 10768 O O . TRP E 1 14 ? 6.608 -23.580 -63.421 1.00 28.86 14 TRP E O 1
ATOM 10779 N N . PRO E 1 15 ? 8.174 -22.046 -63.974 1.00 27.78 15 PRO E N 1
ATOM 10780 C CA . PRO E 1 15 ? 9.200 -23.101 -64.039 1.00 30.12 15 PRO E CA 1
ATOM 10781 C C . PRO E 1 15 ? 9.452 -23.793 -62.705 1.00 29.29 15 PRO E C 1
ATOM 10782 O O . PRO E 1 15 ? 9.051 -23.272 -61.651 1.00 25.86 15 PRO E O 1
ATOM 10786 N N . ASP E 1 16 ? 10.088 -24.961 -62.756 1.00 29.31 16 ASP E N 1
ATOM 10787 C CA . ASP E 1 16 ? 10.477 -25.655 -61.536 1.00 31.43 16 ASP E CA 1
ATOM 10788 C C . ASP E 1 16 ? 11.508 -24.817 -60.772 1.00 31.39 16 ASP E C 1
ATOM 10789 O O . ASP E 1 16 ? 12.657 -24.665 -61.208 1.00 27.49 16 ASP E O 1
ATOM 10794 N N . LEU E 1 17 ? 11.092 -24.264 -59.637 1.00 23.63 17 LEU E N 1
ATOM 10795 C CA . LEU E 1 17 ? 11.926 -23.315 -58.917 1.00 27.96 17 LEU E CA 1
ATOM 10796 C C . LEU E 1 17 ? 13.177 -23.960 -58.297 1.00 26.85 17 LEU E C 1
ATOM 10797 O O . LEU E 1 17 ? 14.234 -23.335 -58.236 1.00 25.50 17 LEU E O 1
ATOM 10802 N N . LYS E 1 18 ? 13.069 -25.209 -57.858 1.00 27.76 18 LYS E N 1
ATOM 10803 C CA . LYS E 1 18 ? 14.232 -25.910 -57.304 1.00 28.12 18 LYS E CA 1
ATOM 10804 C C . LYS E 1 18 ? 15.291 -26.146 -58.380 1.00 30.45 18 LYS E C 1
ATOM 10805 O O . LYS E 1 18 ? 16.486 -26.002 -58.118 1.00 33.78 18 LYS E O 1
ATOM 10811 N N . LYS E 1 19 ? 14.850 -26.503 -59.584 1.00 29.14 19 LYS E N 1
ATOM 10812 C CA . LYS E 1 19 ? 15.757 -26.643 -60.721 1.00 33.59 19 LYS E CA 1
ATOM 10813 C C . LYS E 1 19 ? 16.397 -25.305 -61.023 1.00 30.64 19 LYS E C 1
ATOM 10814 O O . LYS E 1 19 ? 17.594 -25.227 -61.290 1.00 31.78 19 LYS E O 1
ATOM 10820 N N . ARG E 1 20 ? 15.586 -24.250 -60.986 1.00 28.55 20 ARG E N 1
ATOM 10821 C CA . ARG E 1 20 ? 16.047 -22.928 -61.394 1.00 28.98 20 ARG E CA 1
ATOM 10822 C C . ARG E 1 20 ? 17.028 -22.296 -60.413 1.00 27.90 20 ARG E C 1
ATOM 10823 O O . ARG E 1 20 ? 18.008 -21.680 -60.822 1.00 26.91 20 ARG E O 1
ATOM 10831 N N . PHE E 1 21 ? 16.757 -22.433 -59.119 1.00 24.81 21 PHE E N 1
ATOM 10832 C CA . PHE E 1 21 ? 17.594 -21.794 -58.114 1.00 25.49 21 PHE E CA 1
ATOM 10833 C C . PHE E 1 21 ? 18.555 -22.754 -57.423 1.00 24.29 21 PHE E C 1
ATOM 10834 O O . PHE E 1 21 ? 19.540 -22.310 -56.840 1.00 24.26 21 PHE E O 1
ATOM 10842 N N . GLY E 1 22 ? 18.260 -24.054 -57.473 1.00 26.33 22 GLY E N 1
ATOM 10843 C CA . GLY E 1 22 ? 19.153 -25.063 -56.913 1.00 26.70 22 GLY E CA 1
ATOM 10844 C C . GLY E 1 22 ? 18.848 -25.532 -55.496 1.00 25.38 22 GLY E C 1
ATOM 10845 O O . GLY E 1 22 ? 19.514 -26.435 -54.986 1.00 32.68 22 GLY E O 1
ATOM 10846 N N . TYR E 1 23 ? 17.863 -24.917 -54.847 1.00 27.89 23 TYR E N 1
ATOM 10847 C CA . TYR E 1 23 ? 17.430 -25.351 -53.514 1.00 27.25 23 TYR E CA 1
ATOM 10848 C C . TYR E 1 23 ? 15.904 -25.346 -53.456 1.00 29.13 23 TYR E C 1
ATOM 10849 O O . TYR E 1 23 ? 15.251 -24.631 -54.233 1.00 29.03 23 TYR E O 1
ATOM 10858 N N . GLY E 1 24 ? 15.346 -26.158 -52.558 1.00 28.96 24 GLY E N 1
ATOM 10859 C CA . GLY E 1 24 ? 13.904 -26.310 -52.435 1.00 28.40 24 GLY E CA 1
ATOM 10860 C C . GLY E 1 24 ? 13.264 -25.350 -51.447 1.00 25.81 24 GLY E C 1
ATOM 10861 O O . GLY E 1 24 ? 13.874 -24.347 -51.062 1.00 23.38 24 GLY E O 1
ATOM 10862 N N . GLY E 1 25 ? 12.035 -25.657 -51.029 1.00 21.66 25 GLY E N 1
ATOM 10863 C CA . GLY E 1 25 ? 11.291 -24.774 -50.142 1.00 26.84 25 GLY E CA 1
ATOM 10864 C C . GLY E 1 25 ? 10.314 -23.908 -50.923 1.00 26.21 25 GLY E C 1
ATOM 10865 O O . GLY E 1 25 ? 9.496 -23.191 -50.343 1.00 24.19 25 GLY E O 1
ATOM 10866 N N . TRP E 1 26 ? 10.394 -23.966 -52.251 1.00 24.90 26 TRP E N 1
ATOM 10867 C CA . TRP E 1 26 ? 9.525 -23.129 -53.073 1.00 25.74 26 TRP E CA 1
ATOM 10868 C C . TRP E 1 26 ? 8.192 -23.827 -53.306 1.00 26.98 26 TRP E C 1
ATOM 10869 O O . TRP E 1 26 ? 8.031 -25.005 -52.987 1.00 26.76 26 TRP E O 1
ATOM 10880 N N . VAL E 1 27 ? 7.232 -23.101 -53.875 1.00 28.35 27 VAL E N 1
ATOM 10881 C CA . VAL E 1 27 ? 5.931 -23.701 -54.163 1.00 29.37 27 VAL E CA 1
ATOM 10882 C C . VAL E 1 27 ? 5.726 -23.872 -55.668 1.00 29.23 27 VAL E C 1
ATOM 10883 O O . VAL E 1 27 ? 6.236 -23.074 -56.463 1.00 24.03 27 VAL E O 1
ATOM 10887 N N . GLN E 1 28 ? 5.026 -24.938 -56.053 1.00 29.73 28 GLN E N 1
ATOM 10888 C CA . GLN E 1 28 ? 4.666 -25.156 -57.458 1.00 32.14 28 GLN E CA 1
ATOM 10889 C C . GLN E 1 28 ? 3.162 -25.406 -57.596 1.00 31.69 28 GLN E C 1
ATOM 10890 O O . GLN E 1 28 ? 2.510 -25.840 -56.648 1.00 31.81 28 GLN E O 1
ATOM 10896 N N . LEU E 1 29 ? 2.627 -25.130 -58.784 1.00 31.60 29 LEU E N 1
ATOM 10897 C CA . LEU E 1 29 ? 1.201 -25.285 -59.067 1.00 30.47 29 LEU E CA 1
ATOM 10898 C C . LEU E 1 29 ? 0.988 -26.505 -59.948 1.00 35.49 29 LEU E C 1
ATOM 10899 O O . LEU E 1 29 ? 1.499 -26.559 -61.067 1.00 35.35 29 LEU E O 1
ATOM 10904 N N . GLN E 1 30 ? 0.238 -27.481 -59.451 1.00 34.75 30 GLN E N 1
ATOM 10905 C CA . GLN E 1 30 ? 0.096 -28.750 -60.153 1.00 39.84 30 GLN E CA 1
ATOM 10906 C C . GLN E 1 30 ? -1.328 -29.062 -60.613 1.00 42.56 30 GLN E C 1
ATOM 10907 O O . GLN E 1 30 ? -2.191 -29.421 -59.807 1.00 41.56 30 GLN E O 1
ATOM 10913 N N . HIS E 1 31 ? -1.552 -28.948 -61.921 1.00 39.93 31 HIS E N 1
ATOM 10914 C CA . HIS E 1 31 ? -2.846 -29.268 -62.526 1.00 43.12 31 HIS E CA 1
ATOM 10915 C C . HIS E 1 31 ? -3.015 -30.792 -62.615 1.00 47.78 31 HIS E C 1
ATOM 10916 O O . HIS E 1 31 ? -2.090 -31.493 -63.018 1.00 53.94 31 HIS E O 1
ATOM 10923 N N . HIS E 1 32 ? -4.181 -31.308 -62.233 1.00 51.21 32 HIS E N 1
ATOM 10924 C CA . HIS E 1 32 ? -4.360 -32.762 -62.127 1.00 57.21 32 HIS E CA 1
ATOM 10925 C C . HIS E 1 32 ? -5.755 -33.232 -62.576 1.00 62.11 32 HIS E C 1
ATOM 10926 O O . HIS E 1 32 ? -5.904 -34.307 -63.175 1.00 63.59 32 HIS E O 1
ATOM 10933 N N . SER E 1 33 ? -6.769 -32.426 -62.267 1.00 59.28 33 SER E N 1
ATOM 10934 C CA . SER E 1 33 ? -8.106 -32.584 -62.834 1.00 60.56 33 SER E CA 1
ATOM 10935 C C . SER E 1 33 ? -8.403 -31.347 -63.674 1.00 64.09 33 SER E C 1
ATOM 10936 O O . SER E 1 33 ? -7.563 -30.440 -63.761 1.00 60.33 33 SER E O 1
ATOM 10939 N N . LYS E 1 34 ? -9.579 -31.307 -64.299 1.00 60.07 34 LYS E N 1
ATOM 10940 C CA . LYS E 1 34 ? -9.986 -30.116 -65.042 1.00 61.91 34 LYS E CA 1
ATOM 10941 C C . LYS E 1 34 ? -10.634 -29.099 -64.098 1.00 55.45 34 LYS E C 1
ATOM 10942 O O . LYS E 1 34 ? -11.514 -29.440 -63.300 1.00 53.20 34 LYS E O 1
ATOM 10948 N N . GLY E 1 35 ? -10.173 -27.854 -64.179 1.00 53.20 35 GLY E N 1
ATOM 10949 C CA . GLY E 1 35 ? -10.716 -26.786 -63.363 1.00 50.44 35 GLY E CA 1
ATOM 10950 C C . GLY E 1 35 ? -10.127 -26.691 -61.965 1.00 47.17 35 GLY E C 1
ATOM 10951 O O . GLY E 1 35 ? -10.488 -25.783 -61.218 1.00 43.69 35 GLY E O 1
ATOM 10952 N N . GLU E 1 36 ? -9.234 -27.620 -61.612 1.00 46.34 36 GLU E N 1
ATOM 10953 C CA . GLU E 1 36 ? -8.645 -27.674 -60.270 1.00 44.73 36 GLU E CA 1
ATOM 10954 C C . GLU E 1 36 ? -7.135 -27.941 -60.270 1.00 45.68 36 GLU E C 1
ATOM 10955 O O . GLU E 1 36 ? -6.598 -28.598 -61.172 1.00 44.04 36 GLU E O 1
ATOM 10961 N N . ALA E 1 37 ? -6.460 -27.438 -59.237 1.00 35.43 37 ALA E N 1
ATOM 10962 C CA . ALA E 1 37 ? -5.006 -27.543 -59.140 1.00 35.83 37 ALA E CA 1
ATOM 10963 C C . ALA E 1 37 ? -4.567 -27.573 -57.684 1.00 36.38 37 ALA E C 1
ATOM 10964 O O . ALA E 1 37 ? -5.305 -27.149 -56.798 1.00 36.14 37 ALA E O 1
ATOM 10966 N N . LYS E 1 38 ? -3.362 -28.076 -57.442 1.00 34.84 38 LYS E N 1
ATOM 10967 C CA . LYS E 1 38 ? -2.818 -28.145 -56.095 1.00 31.58 38 LYS E CA 1
ATOM 10968 C C . LYS E 1 38 ? -1.534 -27.333 -55.999 1.00 33.56 38 LYS E C 1
ATOM 10969 O O . LYS E 1 38 ? -0.705 -27.365 -56.914 1.00 34.72 38 LYS E O 1
ATOM 10975 N N . LEU E 1 39 ? -1.384 -26.587 -54.906 1.00 33.42 39 LEU E N 1
ATOM 10976 C CA . LEU E 1 39 ? -0.132 -25.902 -54.599 1.00 32.19 39 LEU E CA 1
ATOM 10977 C C . LEU E 1 39 ? 0.692 -26.850 -53.746 1.00 37.10 39 LEU E C 1
ATOM 10978 O O . LEU E 1 39 ? 0.203 -27.377 -52.738 1.00 40.08 39 LEU E O 1
ATOM 10983 N N . LEU E 1 40 ? 1.937 -27.080 -54.146 1.00 32.74 40 LEU E N 1
ATOM 10984 C CA . LEU E 1 40 ? 2.789 -28.022 -53.430 1.00 35.65 40 LEU E CA 1
ATOM 10985 C C . LEU E 1 40 ? 4.048 -27.323 -52.930 1.00 34.65 40 LEU E C 1
ATOM 10986 O O . LEU E 1 40 ? 4.579 -26.436 -53.599 1.00 30.76 40 LEU E O 1
ATOM 10991 N N . LYS E 1 41 ? 4.534 -27.718 -51.759 1.00 38.95 41 LYS E N 1
ATOM 10992 C CA . LYS E 1 41 ? 5.774 -27.140 -51.243 1.00 41.51 41 LYS E CA 1
ATOM 10993 C C . LYS E 1 41 ? 6.794 -28.227 -50.873 1.00 49.89 41 LYS E C 1
ATOM 10994 O O . LYS E 1 41 ? 6.971 -28.568 -49.690 1.00 48.31 41 LYS E O 1
ATOM 11000 N N . ASP E 1 42 ? 7.440 -28.767 -51.913 1.00 48.38 42 ASP E N 1
ATOM 11001 C CA . ASP E 1 42 ? 8.489 -29.787 -51.789 1.00 53.04 42 ASP E CA 1
ATOM 11002 C C . ASP E 1 42 ? 7.982 -31.057 -51.107 1.00 57.00 42 ASP E C 1
ATOM 11003 O O . ASP E 1 42 ? 8.730 -31.742 -50.394 1.00 55.21 42 ASP E O 1
ATOM 11008 N N . GLY E 1 43 ? 6.706 -31.361 -51.331 1.00 57.89 43 GLY E N 1
ATOM 11009 C CA . GLY E 1 43 ? 6.098 -32.557 -50.777 1.00 59.00 43 GLY E CA 1
ATOM 11010 C C . GLY E 1 43 ? 4.600 -32.434 -50.585 1.00 55.95 43 GLY E C 1
ATOM 11011 O O . GLY E 1 43 ? 3.816 -32.874 -51.428 1.00 57.60 43 GLY E O 1
ATOM 11012 N N . LYS E 1 44 ? 4.202 -31.818 -49.480 1.00 54.37 44 LYS E N 1
ATOM 11013 C CA . LYS E 1 44 ? 2.794 -31.772 -49.107 1.00 56.56 44 LYS E CA 1
ATOM 11014 C C . LYS E 1 44 ? 1.951 -30.814 -49.964 1.00 53.87 44 LYS E C 1
ATOM 11015 O O . LYS E 1 44 ? 2.425 -29.774 -50.429 1.00 44.01 44 LYS E O 1
ATOM 11021 N N . VAL E 1 45 ? 0.700 -31.193 -50.191 1.00 52.24 45 VAL E N 1
ATOM 11022 C CA . VAL E 1 45 ? -0.242 -30.306 -50.844 1.00 46.68 45 VAL E CA 1
ATOM 11023 C C . VAL E 1 45 ? -0.600 -29.206 -49.848 1.00 47.20 45 VAL E C 1
ATOM 11024 O O . VAL E 1 45 ? -1.103 -29.475 -48.761 1.00 50.55 45 VAL E O 1
ATOM 11028 N N . PHE E 1 46 ? -0.306 -27.967 -50.223 1.00 43.78 46 PHE E N 1
ATOM 11029 C CA . PHE E 1 46 ? -0.434 -26.820 -49.334 1.00 47.20 46 PHE E CA 1
ATOM 11030 C C . PHE E 1 46 ? -1.849 -26.253 -49.402 1.00 47.72 46 PHE E C 1
ATOM 11031 O O . PHE E 1 46 ? -2.395 -25.745 -48.410 1.00 43.44 46 PHE E O 1
ATOM 11039 N N . ARG E 1 47 ? -2.430 -26.341 -50.595 1.00 42.60 47 ARG E N 1
ATOM 11040 C CA . ARG E 1 47 ? -3.718 -25.731 -50.883 1.00 38.31 47 ARG E CA 1
ATOM 11041 C C . ARG E 1 47 ? -4.264 -26.263 -52.212 1.00 38.04 47 ARG E C 1
ATOM 11042 O O . ARG E 1 47 ? -3.501 -26.580 -53.136 1.00 33.48 47 ARG E O 1
ATOM 11050 N N . VAL E 1 48 ? -5.586 -26.384 -52.288 1.00 31.59 48 VAL E N 1
ATOM 11051 C CA . VAL E 1 48 ? -6.261 -26.739 -53.530 1.00 29.36 48 VAL E CA 1
ATOM 11052 C C . VAL E 1 48 ? -6.968 -25.489 -54.048 1.00 29.84 48 VAL E C 1
ATOM 11053 O O . VAL E 1 48 ? -7.674 -24.822 -53.295 1.00 25.98 48 VAL E O 1
ATOM 11057 N N . VAL E 1 49 ? -6.747 -25.148 -55.318 1.00 26.37 49 VAL E N 1
ATOM 11058 C CA . VAL E 1 49 ? -7.407 -23.991 -55.918 1.00 28.67 49 VAL E CA 1
ATOM 11059 C C . VAL E 1 49 ? -8.144 -24.371 -57.210 1.00 34.94 49 VAL E C 1
ATOM 11060 O O . VAL E 1 49 ? -7.897 -25.433 -57.784 1.00 34.64 49 VAL E O 1
ATOM 11064 N N . ARG E 1 50 ? -9.060 -23.507 -57.644 1.00 33.58 50 ARG E N 1
ATOM 11065 C CA . ARG E 1 50 ? -9.789 -23.709 -58.889 1.00 34.24 50 ARG E CA 1
ATOM 11066 C C . ARG E 1 50 ? -9.217 -22.793 -59.959 1.00 34.89 50 ARG E C 1
ATOM 11067 O O . ARG E 1 50 ? -8.323 -21.989 -59.683 1.00 32.41 50 ARG E O 1
ATOM 11075 N N . GLU E 1 51 ? -9.781 -22.881 -61.161 1.00 31.26 51 GLU E N 1
ATOM 11076 C CA . GLU E 1 51 ? -9.325 -22.094 -62.303 1.00 29.90 51 GLU E CA 1
ATOM 11077 C C . GLU E 1 51 ? -9.413 -20.588 -62.091 1.00 30.20 51 GLU E C 1
ATOM 11078 O O . GLU E 1 51 ? -8.634 -19.834 -62.681 1.00 32.46 51 GLU E O 1
ATOM 11084 N N . ASN E 1 52 ? -10.345 -20.139 -61.254 1.00 26.54 52 ASN E N 1
ATOM 11085 C CA . ASN E 1 52 ? -10.463 -18.707 -60.986 1.00 31.43 52 ASN E CA 1
ATOM 11086 C C . ASN E 1 52 ? -9.206 -18.129 -60.316 1.00 28.73 52 ASN E C 1
ATOM 11087 O O . ASN E 1 52 ? -9.031 -16.910 -60.241 1.00 26.29 52 ASN E O 1
ATOM 11092 N N . CYS E 1 53 ? -8.332 -19.016 -59.849 1.00 23.94 53 CYS E N 1
ATOM 11093 C CA . CYS E 1 53 ? -7.111 -18.588 -59.174 1.00 27.22 53 CYS E CA 1
ATOM 11094 C C . CYS E 1 53 ? -6.048 -18.179 -60.178 1.00 28.37 53 CYS E C 1
ATOM 11095 O O . CYS E 1 53 ? -5.059 -17.547 -59.802 1.00 25.26 53 CYS E O 1
ATOM 11098 N N . TRP E 1 54 ? -6.247 -18.545 -61.449 1.00 26.02 54 TRP E N 1
ATOM 11099 C CA . TRP E 1 54 ? -5.278 -18.218 -62.506 1.00 28.17 54 TRP E CA 1
ATOM 11100 C C . TRP E 1 54 ? -5.846 -17.742 -63.841 1.00 31.07 54 TRP E C 1
ATOM 11101 O O . TRP E 1 54 ? -5.124 -17.144 -64.638 1.00 31.29 54 TRP E O 1
ATOM 11112 N N . ASP E 1 55 ? -7.113 -18.023 -64.112 1.00 31.45 55 ASP E N 1
ATOM 11113 C CA . ASP E 1 55 ? -7.659 -17.701 -65.435 1.00 30.49 55 ASP E CA 1
ATOM 11114 C C . ASP E 1 55 ? -8.479 -16.423 -65.395 1.00 27.71 55 ASP E C 1
ATOM 11115 O O . ASP E 1 55 ? -9.595 -16.421 -64.882 1.00 32.36 55 ASP E O 1
ATOM 11120 N N . PRO E 1 56 ? -7.947 -15.343 -65.985 1.00 29.77 56 PRO E N 1
ATOM 11121 C CA . PRO E 1 56 ? -8.577 -14.019 -65.931 1.00 33.54 56 PRO E CA 1
ATOM 11122 C C . PRO E 1 56 ? -9.973 -14.028 -66.548 1.00 30.49 56 PRO E C 1
ATOM 11123 O O . PRO E 1 56 ? -10.859 -13.303 -66.078 1.00 31.39 56 PRO E O 1
ATOM 11127 N N . GLU E 1 57 ? -10.151 -14.841 -67.586 1.00 32.28 57 GLU E N 1
ATOM 11128 C CA . GLU E 1 57 ? -11.430 -14.955 -68.281 1.00 35.71 57 GLU E CA 1
ATOM 11129 C C . GLU E 1 57 ? -12.476 -15.477 -67.317 1.00 31.57 57 GLU E C 1
ATOM 11130 O O . GLU E 1 57 ? -13.561 -14.907 -67.209 1.00 31.45 57 GLU E O 1
ATOM 11136 N N . VAL E 1 58 ? -12.137 -16.563 -66.622 1.00 32.00 58 VAL E N 1
ATOM 11137 C CA . VAL E 1 58 ? -12.979 -17.107 -65.556 1.00 32.48 58 VAL E CA 1
ATOM 11138 C C . VAL E 1 58 ? -13.265 -16.046 -64.494 1.00 33.21 58 VAL E C 1
ATOM 11139 O O . VAL E 1 58 ? -14.389 -15.948 -63.985 1.00 35.11 58 VAL E O 1
ATOM 11143 N N . ARG E 1 59 ? -12.256 -15.243 -64.166 1.00 31.34 59 ARG E N 1
ATOM 11144 C CA . ARG E 1 59 ? -12.414 -14.217 -63.133 1.00 30.48 59 ARG E CA 1
ATOM 11145 C C . ARG E 1 59 ? -13.386 -13.101 -63.549 1.00 34.08 59 ARG E C 1
ATOM 11146 O O . ARG E 1 59 ? -14.243 -12.682 -62.762 1.00 29.53 59 ARG E O 1
ATOM 11154 N N . ILE E 1 60 ? -13.235 -12.592 -64.770 1.00 33.16 60 ILE E N 1
ATOM 11155 C CA . ILE E 1 60 ? -14.083 -11.485 -65.219 1.00 32.34 60 ILE E CA 1
ATOM 11156 C C . ILE E 1 60 ? -15.549 -11.916 -65.260 1.00 31.04 60 ILE E C 1
ATOM 11157 O O . ILE E 1 60 ? -16.444 -11.126 -64.974 1.00 35.39 60 ILE E O 1
ATOM 11162 N N . ARG E 1 61 ? -15.780 -13.183 -65.574 1.00 34.47 61 ARG E N 1
ATOM 11163 C CA . ARG E 1 61 ? -17.130 -13.734 -65.609 1.00 33.81 61 ARG E CA 1
ATOM 11164 C C . ARG E 1 61 ? -17.750 -13.717 -64.211 1.00 40.83 61 ARG E C 1
ATOM 11165 O O . ARG E 1 61 ? -18.859 -13.208 -64.018 1.00 38.31 61 ARG E O 1
ATOM 11173 N N . GLU E 1 62 ? -17.028 -14.259 -63.234 1.00 37.77 62 GLU E N 1
ATOM 11174 C CA . GLU E 1 62 ? -17.477 -14.194 -61.847 1.00 34.90 62 GLU E CA 1
ATOM 11175 C C . GLU E 1 62 ? -17.655 -12.747 -61.384 1.00 33.57 62 GLU E C 1
ATOM 11176 O O . GLU E 1 62 ? -18.636 -12.433 -60.711 1.00 33.93 62 GLU E O 1
ATOM 11182 N N . MET E 1 63 ? -16.702 -11.883 -61.741 1.00 32.06 63 MET E N 1
ATOM 11183 C CA . MET E 1 63 ? -16.759 -10.455 -61.409 1.00 34.22 63 MET E CA 1
ATOM 11184 C C . MET E 1 63 ? -18.021 -9.809 -61.980 1.00 37.36 63 MET E C 1
ATOM 11185 O O . MET E 1 63 ? -18.664 -8.987 -61.317 1.00 34.43 63 MET E O 1
ATOM 11190 N N . ASP E 1 64 ? -18.351 -10.167 -63.221 1.00 36.34 64 ASP E N 1
ATOM 11191 C CA . ASP E 1 64 ? -19.580 -9.698 -63.864 1.00 40.49 64 ASP E CA 1
ATOM 11192 C C . ASP E 1 64 ? -20.815 -10.097 -63.052 1.00 38.36 64 ASP E C 1
ATOM 11193 O O . ASP E 1 64 ? -21.679 -9.272 -62.779 1.00 43.55 64 ASP E O 1
ATOM 11198 N N . GLN E 1 65 ? -20.880 -11.358 -62.646 1.00 38.88 65 GLN E N 1
ATOM 11199 C CA . GLN E 1 65 ? -22.024 -11.844 -61.882 1.00 40.63 65 GLN E CA 1
ATOM 11200 C C . GLN E 1 65 ? -22.137 -11.227 -60.485 1.00 41.94 65 GLN E C 1
ATOM 11201 O O . GLN E 1 65 ? -23.234 -11.161 -59.925 1.00 37.90 65 GLN E O 1
ATOM 11207 N N . LYS E 1 66 ? -21.019 -10.759 -59.933 1.00 33.64 66 LYS E N 1
ATOM 11208 C CA . LYS E 1 66 ? -21.018 -10.262 -58.563 1.00 37.51 66 LYS E CA 1
ATOM 11209 C C . LYS E 1 66 ? -20.945 -8.747 -58.506 1.00 36.08 66 LYS E C 1
ATOM 11210 O O . LYS E 1 66 ? -20.879 -8.167 -57.423 1.00 39.58 66 LYS E O 1
ATOM 11216 N N . GLY E 1 67 ? -20.948 -8.104 -59.669 1.00 34.79 67 GLY E N 1
ATOM 11217 C CA . GLY E 1 67 ? -20.964 -6.652 -59.722 1.00 38.23 67 GLY E CA 1
ATOM 11218 C C . GLY E 1 67 ? -19.629 -5.992 -59.423 1.00 35.99 67 GLY E C 1
ATOM 11219 O O . GLY E 1 67 ? -19.566 -4.786 -59.189 1.00 35.03 67 GLY E O 1
ATOM 11220 N N . VAL E 1 68 ? -18.555 -6.777 -59.435 1.00 33.90 68 VAL E N 1
ATOM 11221 C CA . VAL E 1 68 ? -17.226 -6.226 -59.200 1.00 32.90 68 VAL E CA 1
ATOM 11222 C C . VAL E 1 68 ? -16.709 -5.568 -60.470 1.00 30.71 68 VAL E C 1
ATOM 11223 O O . VAL E 1 68 ? -16.594 -6.218 -61.497 1.00 31.37 68 VAL E O 1
ATOM 11227 N N . THR E 1 69 ? -16.396 -4.280 -60.397 1.00 35.88 69 THR E N 1
ATOM 11228 C CA . THR E 1 69 ? -15.872 -3.560 -61.555 1.00 34.92 69 THR E CA 1
ATOM 11229 C C . THR E 1 69 ? -14.405 -3.899 -61.767 1.00 35.71 69 THR E C 1
ATOM 11230 O O . THR E 1 69 ? -13.984 -4.226 -62.886 1.00 32.24 69 THR E O 1
ATOM 11234 N N . VAL E 1 70 ? -13.627 -3.807 -60.688 1.00 30.82 70 VAL E N 1
ATOM 11235 C CA . VAL E 1 70 ? -12.180 -3.985 -60.771 1.00 29.57 70 VAL E CA 1
ATOM 11236 C C . VAL E 1 70 ? -11.573 -4.719 -59.557 1.00 28.35 70 VAL E C 1
ATOM 11237 O O . VAL E 1 70 ? -11.931 -4.448 -58.412 1.00 29.21 70 VAL E O 1
ATOM 11241 N N . GLN E 1 71 ? -10.687 -5.675 -59.828 1.00 26.84 71 GLN E N 1
ATOM 11242 C CA . GLN E 1 71 ? -9.893 -6.313 -58.780 1.00 25.61 71 GLN E CA 1
ATOM 11243 C C . GLN E 1 71 ? -8.463 -5.800 -58.827 1.00 27.90 71 GLN E C 1
ATOM 11244 O O . GLN E 1 71 ? -7.854 -5.744 -59.904 1.00 25.28 71 GLN E O 1
ATOM 11250 N N . ALA E 1 72 ? -7.920 -5.424 -57.671 1.00 23.47 72 ALA E N 1
ATOM 11251 C CA . ALA E 1 72 ? -6.471 -5.230 -57.555 1.00 25.21 72 ALA E CA 1
ATOM 11252 C C . ALA E 1 72 ? -5.842 -6.615 -57.391 1.00 26.70 72 ALA E C 1
ATOM 11253 O O . ALA E 1 72 ? -6.068 -7.294 -56.382 1.00 27.48 72 ALA E O 1
ATOM 11255 N N . LEU E 1 73 ? -5.079 -7.042 -58.395 1.00 25.83 73 LEU E N 1
ATOM 11256 C CA . LEU E 1 73 ? -4.485 -8.371 -58.402 1.00 24.04 73 LEU E CA 1
ATOM 11257 C C . LEU E 1 73 ? -3.145 -8.413 -57.662 1.00 27.99 73 LEU E C 1
ATOM 11258 O O . LEU E 1 73 ? -2.211 -7.718 -58.047 1.00 24.14 73 LEU E O 1
ATOM 11263 N N . SER E 1 74 ? -3.051 -9.227 -56.605 1.00 25.47 74 SER E N 1
ATOM 11264 C CA . SER E 1 74 ? -1.756 -9.478 -55.964 1.00 23.69 74 SER E CA 1
ATOM 11265 C C . SER E 1 74 ? -1.424 -10.970 -55.961 1.00 23.35 74 SER E C 1
ATOM 11266 O O . SER E 1 74 ? -2.307 -11.813 -56.160 1.00 22.29 74 SER E O 1
ATOM 11269 N N . THR E 1 75 ? -0.156 -11.321 -55.758 1.00 24.19 75 THR E N 1
ATOM 11270 C CA . THR E 1 75 ? 0.178 -12.744 -55.708 1.00 21.49 75 THR E CA 1
ATOM 11271 C C . THR E 1 75 ? -0.309 -13.327 -54.384 1.00 18.96 75 THR E C 1
ATOM 11272 O O . THR E 1 75 ? -0.715 -12.587 -53.493 1.00 19.86 75 THR E O 1
ATOM 11276 N N . VAL E 1 76 ? -0.289 -14.648 -54.274 1.00 20.58 76 VAL E N 1
ATOM 11277 C CA . VAL E 1 76 ? -0.641 -15.334 -53.029 1.00 19.53 76 VAL E CA 1
ATOM 11278 C C . VAL E 1 76 ? 0.536 -15.198 -52.070 1.00 20.98 76 VAL E C 1
ATOM 11279 O O . VAL E 1 76 ? 1.670 -15.453 -52.456 1.00 21.10 76 VAL E O 1
ATOM 11283 N N . PRO E 1 77 ? 0.276 -14.803 -50.815 1.00 24.35 77 PRO E N 1
ATOM 11284 C CA . PRO E 1 77 ? 1.374 -14.413 -49.912 1.00 20.08 77 PRO E CA 1
ATOM 11285 C C . PRO E 1 77 ? 2.437 -15.483 -49.693 1.00 23.06 77 PRO E C 1
ATOM 11286 O O . PRO E 1 77 ? 3.586 -15.123 -49.449 1.00 22.99 77 PRO E O 1
ATOM 11290 N N . VAL E 1 78 ? 2.083 -16.759 -49.821 1.00 20.56 78 VAL E N 1
ATOM 11291 C CA . VAL E 1 78 ? 3.068 -17.841 -49.723 1.00 24.41 78 VAL E CA 1
ATOM 11292 C C . VAL E 1 78 ? 4.216 -17.653 -50.736 1.00 23.23 78 VAL E C 1
ATOM 11293 O O . VAL E 1 78 ? 5.330 -18.190 -50.560 1.00 17.97 78 VAL E O 1
ATOM 11297 N N . MET E 1 79 ? 3.939 -16.883 -51.786 1.00 22.05 79 MET E N 1
ATOM 11298 C CA . MET E 1 79 ? 4.934 -16.602 -52.817 1.00 24.88 79 MET E CA 1
ATOM 11299 C C . MET E 1 79 ? 5.996 -15.583 -52.396 1.00 22.54 79 MET E C 1
ATOM 11300 O O . MET E 1 79 ? 7.007 -15.451 -53.087 1.00 20.51 79 MET E O 1
ATOM 11305 N N . PHE E 1 80 ? 5.773 -14.865 -51.288 1.00 21.62 80 PHE E N 1
ATOM 11306 C CA . PHE E 1 80 ? 6.691 -13.807 -50.848 1.00 23.60 80 PHE E CA 1
ATOM 11307 C C . PHE E 1 80 ? 8.164 -14.233 -50.898 1.00 22.77 80 PHE E C 1
ATOM 11308 O O . PHE E 1 80 ? 9.010 -13.493 -51.406 1.00 22.80 80 PHE E O 1
ATOM 11316 N N . SER E 1 81 ? 8.455 -15.421 -50.378 1.00 19.30 81 SER E N 1
ATOM 11317 C CA . SER E 1 81 ? 9.795 -15.995 -50.470 1.00 21.62 81 SER E CA 1
ATOM 11318 C C . SER E 1 81 ? 10.881 -15.083 -49.863 1.00 24.25 81 SER E C 1
ATOM 11319 O O . SER E 1 81 ? 11.988 -14.982 -50.403 1.00 24.31 81 SER E O 1
ATOM 11322 N N . TYR E 1 82 ? 10.573 -14.440 -48.736 1.00 23.80 82 TYR E N 1
ATOM 11323 C CA . TYR E 1 82 ? 11.514 -13.509 -48.101 1.00 23.79 82 TYR E CA 1
ATOM 11324 C C . TYR E 1 82 ? 12.695 -14.268 -47.498 1.00 20.77 82 TYR E C 1
ATOM 11325 O O . TYR E 1 82 ? 13.728 -13.674 -47.188 1.00 21.41 82 TYR E O 1
ATOM 11334 N N . TRP E 1 83 ? 12.530 -15.582 -47.360 1.00 20.39 83 TRP E N 1
ATOM 11335 C CA . TRP E 1 83 ? 13.516 -16.461 -46.722 1.00 24.72 83 TRP E CA 1
ATOM 11336 C C . TRP E 1 83 ? 14.661 -16.880 -47.651 1.00 28.32 83 TRP E C 1
ATOM 11337 O O . TRP E 1 83 ? 15.662 -17.443 -47.189 1.00 25.85 83 TRP E O 1
ATOM 11348 N N . ALA E 1 84 ? 14.506 -16.631 -48.955 1.00 23.34 84 ALA E N 1
ATOM 11349 C CA . ALA E 1 84 ? 15.437 -17.169 -49.954 1.00 23.25 84 ALA E CA 1
ATOM 11350 C C . ALA E 1 84 ? 16.602 -16.233 -50.259 1.00 24.16 84 ALA E C 1
ATOM 11351 O O . ALA E 1 84 ? 16.672 -15.132 -49.712 1.00 24.79 84 ALA E O 1
ATOM 11353 N N . LYS E 1 85 ? 17.514 -16.665 -51.134 1.00 25.31 85 LYS E N 1
ATOM 11354 C CA . LYS E 1 85 ? 18.577 -15.778 -51.604 1.00 23.30 85 LYS E CA 1
ATOM 11355 C C . LYS E 1 85 ? 17.936 -14.560 -52.271 1.00 22.37 85 LYS E C 1
ATOM 11356 O O . LYS E 1 85 ? 17.025 -14.710 -53.082 1.00 23.04 85 LYS E O 1
ATOM 11362 N N . PRO E 1 86 ? 18.402 -13.349 -51.922 1.00 26.31 86 PRO E N 1
ATOM 11363 C CA . PRO E 1 86 ? 17.843 -12.091 -52.438 1.00 26.43 86 PRO E CA 1
ATOM 11364 C C . PRO E 1 86 ? 17.652 -11.983 -53.961 1.00 27.52 86 PRO E C 1
ATOM 11365 O O . PRO E 1 86 ? 16.595 -11.481 -54.348 1.00 26.10 86 PRO E O 1
ATOM 11369 N N . GLU E 1 87 ? 18.607 -12.408 -54.793 1.00 29.82 87 GLU E N 1
ATOM 11370 C CA . GLU E 1 87 ? 18.406 -12.342 -56.255 1.00 25.93 87 GLU E CA 1
ATOM 11371 C C . GLU E 1 87 ? 17.441 -13.401 -56.768 1.00 25.98 87 GLU E C 1
ATOM 11372 O O . GLU E 1 87 ? 16.806 -13.215 -57.811 1.00 26.63 87 GLU E O 1
ATOM 11378 N N . ASP E 1 88 ? 17.331 -14.514 -56.051 1.00 23.65 88 ASP E N 1
ATOM 11379 C CA . ASP E 1 88 ? 16.403 -15.555 -56.465 1.00 26.52 88 ASP E CA 1
ATOM 11380 C C . ASP E 1 88 ? 14.973 -15.100 -56.187 1.00 25.95 88 ASP E C 1
ATOM 11381 O O . ASP E 1 88 ? 14.070 -15.293 -57.008 1.00 25.33 88 ASP E O 1
ATOM 11386 N N . THR E 1 89 ? 14.784 -14.476 -55.031 1.00 25.07 89 THR E N 1
ATOM 11387 C CA . THR E 1 89 ? 13.503 -13.856 -54.705 1.00 24.98 89 THR E CA 1
ATOM 11388 C C . THR E 1 89 ? 13.204 -12.761 -55.721 1.00 24.56 89 THR E C 1
ATOM 11389 O O . THR E 1 89 ? 12.071 -12.642 -56.207 1.00 23.60 89 THR E O 1
ATOM 11393 N N . LEU E 1 90 ? 14.219 -11.966 -56.052 1.00 24.29 90 LEU E N 1
ATOM 11394 C CA . LEU E 1 90 ? 14.048 -10.934 -57.070 1.00 23.90 90 LEU E CA 1
ATOM 11395 C C . LEU E 1 90 ? 13.634 -11.565 -58.404 1.00 25.39 90 LEU E C 1
ATOM 11396 O O . LEU E 1 90 ? 12.734 -11.062 -59.083 1.00 25.40 90 LEU E O 1
ATOM 11401 N N . ASN E 1 91 ? 14.282 -12.667 -58.771 1.00 22.37 91 ASN E N 1
ATOM 11402 C CA . ASN E 1 91 ? 13.969 -13.371 -60.017 1.00 24.88 91 ASN E CA 1
ATOM 11403 C C . ASN E 1 91 ? 12.510 -13.861 -60.029 1.00 25.44 91 ASN E C 1
ATOM 11404 O O . ASN E 1 91 ? 11.804 -13.696 -61.034 1.00 22.92 91 ASN E O 1
ATOM 11409 N N . LEU E 1 92 ? 12.050 -14.429 -58.914 1.00 23.19 92 LEU E N 1
ATOM 11410 C CA . LEU E 1 92 ? 10.644 -14.841 -58.797 1.00 21.47 92 LEU E CA 1
ATOM 11411 C C . LEU E 1 92 ? 9.700 -13.638 -58.877 1.00 22.27 92 LEU E C 1
ATOM 11412 O O . LEU E 1 92 ? 8.665 -13.702 -59.553 1.00 25.43 92 LEU E O 1
ATOM 11417 N N . CYS E 1 93 ? 10.056 -12.553 -58.194 1.00 21.96 93 CYS E N 1
ATOM 11418 C CA . CYS E 1 93 ? 9.265 -11.320 -58.221 1.00 22.89 93 CYS E CA 1
ATOM 11419 C C . CYS E 1 93 ? 9.042 -10.801 -59.639 1.00 23.18 93 CYS E C 1
ATOM 11420 O O . CYS E 1 93 ? 7.909 -10.478 -60.029 1.00 22.89 93 CYS E O 1
ATOM 11423 N N . GLN E 1 94 ? 10.122 -10.714 -60.407 1.00 24.34 94 GLN E N 1
ATOM 11424 C CA . GLN E 1 94 ? 10.033 -10.169 -61.761 1.00 27.28 94 GLN E CA 1
ATOM 11425 C C . GLN E 1 94 ? 9.138 -11.040 -62.635 1.00 24.03 94 GLN E C 1
ATOM 11426 O O . GLN E 1 94 ? 8.340 -10.523 -63.413 1.00 28.12 94 GLN E O 1
ATOM 11432 N N . LEU E 1 95 ? 9.253 -12.357 -62.476 1.00 24.37 95 LEU E N 1
ATOM 11433 C CA . LEU E 1 95 ? 8.364 -13.308 -63.138 1.00 26.21 95 LEU E CA 1
ATOM 11434 C C . LEU E 1 95 ? 6.903 -13.046 -62.729 1.00 26.81 95 LEU E C 1
ATOM 11435 O O . LEU E 1 95 ? 6.012 -12.938 -63.582 1.00 24.05 95 LEU E O 1
ATOM 11440 N N . LEU E 1 96 ? 6.664 -12.948 -61.421 1.00 22.98 96 LEU E N 1
ATOM 11441 C CA . LEU E 1 96 ? 5.328 -12.702 -60.881 1.00 20.09 96 LEU E CA 1
ATOM 11442 C C . LEU E 1 96 ? 4.769 -11.319 -61.226 1.00 22.15 96 LEU E C 1
ATOM 11443 O O . LEU E 1 96 ? 3.580 -11.185 -61.518 1.00 23.37 96 LEU E O 1
ATOM 11448 N N . ASN E 1 97 ? 5.604 -10.286 -61.172 1.00 21.49 97 ASN E N 1
ATOM 11449 C CA . ASN E 1 97 ? 5.126 -8.957 -61.498 1.00 23.77 97 ASN E CA 1
ATOM 11450 C C . ASN E 1 97 ? 4.822 -8.830 -63.004 1.00 23.95 97 ASN E C 1
ATOM 11451 O O . ASN E 1 97 ? 3.854 -8.166 -63.390 1.00 22.69 97 ASN E O 1
ATOM 11456 N N . ASN E 1 98 ? 5.638 -9.467 -63.840 1.00 22.62 98 ASN E N 1
ATOM 11457 C CA . ASN E 1 98 ? 5.414 -9.427 -65.291 1.00 24.48 98 ASN E CA 1
ATOM 11458 C C . ASN E 1 98 ? 4.125 -10.141 -65.646 1.00 25.15 98 ASN E C 1
ATOM 11459 O O . ASN E 1 98 ? 3.390 -9.724 -66.541 1.00 24.88 98 ASN E O 1
ATOM 11464 N N . ASP E 1 99 ? 3.864 -11.233 -64.939 1.00 25.33 99 ASP E N 1
ATOM 11465 C CA . ASP E 1 99 ? 2.657 -12.001 -65.177 1.00 26.53 99 ASP E CA 1
ATOM 11466 C C . ASP E 1 99 ? 1.416 -11.188 -64.791 1.00 29.14 99 ASP E C 1
ATOM 11467 O O . ASP E 1 99 ? 0.428 -11.148 -65.538 1.00 30.05 99 ASP E O 1
ATOM 11472 N N . LEU E 1 100 ? 1.489 -10.527 -63.637 1.00 27.25 100 LEU E N 1
ATOM 11473 C CA . LEU E 1 100 ? 0.447 -9.603 -63.191 1.00 27.83 100 LEU E CA 1
ATOM 11474 C C . LEU E 1 100 ? 0.189 -8.531 -64.246 1.00 27.65 100 LEU E C 1
ATOM 11475 O O . LEU E 1 100 ? -0.958 -8.282 -64.628 1.00 24.69 100 LEU E O 1
ATOM 11480 N N . ALA E 1 101 ? 1.262 -7.893 -64.706 1.00 24.76 101 ALA E N 1
ATOM 11481 C CA . ALA E 1 101 ? 1.134 -6.785 -65.650 1.00 27.11 101 ALA E CA 1
ATOM 11482 C C . ALA E 1 101 ? 0.508 -7.240 -66.971 1.00 26.82 101 ALA E C 1
ATOM 11483 O O . ALA E 1 101 ? -0.249 -6.496 -67.600 1.00 31.09 101 ALA E O 1
ATOM 11485 N N . SER E 1 102 ? 0.845 -8.455 -67.391 1.00 28.23 102 SER E N 1
ATOM 11486 C CA . SER E 1 102 ? 0.346 -9.008 -68.644 1.00 28.29 102 SER E CA 1
ATOM 11487 C C . SER E 1 102 ? -1.160 -9.256 -68.567 1.00 32.33 102 SER E C 1
ATOM 11488 O O . SER E 1 102 ? -1.898 -9.047 -69.537 1.00 29.85 102 SER E O 1
ATOM 11491 N N . THR E 1 103 ? -1.611 -9.686 -67.398 1.00 27.52 103 THR E N 1
ATOM 11492 C CA . THR E 1 103 ? -3.034 -9.812 -67.139 1.00 27.16 103 THR E CA 1
ATOM 11493 C C . THR E 1 103 ? -3.696 -8.434 -67.164 1.00 28.35 103 THR E C 1
ATOM 11494 O O . THR E 1 103 ? -4.771 -8.262 -67.760 1.00 30.37 103 THR E O 1
ATOM 11498 N N . VAL E 1 104 ? -3.044 -7.450 -66.551 1.00 25.80 104 VAL E N 1
ATOM 11499 C CA . VAL E 1 104 ? -3.614 -6.111 -66.463 1.00 24.87 104 VAL E CA 1
ATOM 11500 C C . VAL E 1 104 ? -3.708 -5.510 -67.867 1.00 32.31 104 VAL E C 1
ATOM 11501 O O . VAL E 1 104 ? -4.701 -4.861 -68.211 1.00 30.17 104 VAL E O 1
ATOM 11505 N N . VAL E 1 105 ? -2.692 -5.759 -68.691 1.00 29.84 105 VAL E N 1
ATOM 11506 C CA . VAL E 1 105 ? -2.689 -5.210 -70.047 1.00 32.60 105 VAL E CA 1
ATOM 11507 C C . VAL E 1 105 ? -3.829 -5.796 -70.885 1.00 32.62 105 VAL E C 1
ATOM 11508 O O . VAL E 1 105 ? -4.306 -5.163 -71.825 1.00 34.99 105 VAL E O 1
ATOM 11512 N N . SER E 1 106 ? -4.284 -6.990 -70.526 1.00 30.15 106 SER E N 1
ATOM 11513 C CA . SER E 1 106 ? -5.351 -7.651 -71.262 1.00 34.61 106 SER E CA 1
ATOM 11514 C C . SER E 1 106 ? -6.742 -7.142 -70.882 1.00 37.42 106 SER E C 1
ATOM 11515 O O . SER E 1 106 ? -7.706 -7.358 -71.616 1.00 34.73 106 SER E O 1
ATOM 11518 N N . TYR E 1 107 ? -6.841 -6.484 -69.728 1.00 35.38 107 TYR E N 1
ATOM 11519 C CA . TYR E 1 107 ? -8.111 -5.948 -69.247 1.00 30.67 107 TYR E CA 1
ATOM 11520 C C . TYR E 1 107 ? -7.882 -4.687 -68.424 1.00 32.39 107 TYR E C 1
ATOM 11521 O O . TYR E 1 107 ? -8.189 -4.656 -67.225 1.00 34.13 107 TYR E O 1
ATOM 11530 N N . PRO E 1 108 ? -7.356 -3.628 -69.064 1.00 31.65 108 PRO E N 1
ATOM 11531 C CA . PRO E 1 108 ? -6.906 -2.447 -68.319 1.00 30.12 108 PRO E CA 1
ATOM 11532 C C . PRO E 1 108 ? -8.017 -1.772 -67.509 1.00 31.34 108 PRO E C 1
ATOM 11533 O O . PRO E 1 108 ? -7.729 -0.973 -66.620 1.00 32.51 108 PRO E O 1
ATOM 11537 N N . ARG E 1 109 ? -9.267 -2.115 -67.804 1.00 31.66 109 ARG E N 1
ATOM 11538 C CA . ARG E 1 109 ? -10.402 -1.496 -67.129 1.00 35.68 109 ARG E CA 1
ATOM 11539 C C . ARG E 1 109 ? -11.046 -2.419 -66.094 1.00 30.97 109 ARG E C 1
ATOM 11540 O O . ARG E 1 109 ? -12.008 -2.031 -65.431 1.00 32.04 109 ARG E O 1
ATOM 11548 N N . ARG E 1 110 ? -10.518 -3.635 -65.944 1.00 30.32 110 ARG E N 1
ATOM 11549 C CA . ARG E 1 110 ? -11.024 -4.550 -64.914 1.00 29.75 110 ARG E CA 1
ATOM 11550 C C . ARG E 1 110 ? -9.984 -4.889 -63.824 1.00 29.98 110 ARG E C 1
ATOM 11551 O O . ARG E 1 110 ? -10.335 -5.443 -62.778 1.00 28.19 110 ARG E O 1
ATOM 11559 N N . PHE E 1 111 ? -8.720 -4.542 -64.060 1.00 28.41 111 PHE E N 1
ATOM 11560 C CA . PHE E 1 111 ? -7.622 -4.948 -63.170 1.00 28.67 111 PHE E CA 1
ATOM 11561 C C . PHE E 1 111 ? -6.570 -3.870 -62.966 1.00 28.19 111 PHE E C 1
ATOM 11562 O O . PHE E 1 111 ? -6.223 -3.155 -63.914 1.00 30.35 111 PHE E O 1
ATOM 11570 N N . VAL E 1 112 ? -6.052 -3.767 -61.737 1.00 26.27 112 VAL E N 1
ATOM 11571 C CA . VAL E 1 112 ? -4.787 -3.074 -61.470 1.00 22.55 112 VAL E CA 1
ATOM 11572 C C . VAL E 1 112 ? -3.862 -4.095 -60.818 1.00 28.77 112 VAL E C 1
ATOM 11573 O O . VAL E 1 112 ? -4.327 -5.146 -60.356 1.00 25.67 112 VAL E O 1
ATOM 11577 N N . GLY E 1 113 ? -2.564 -3.811 -60.787 1.00 24.62 113 GLY E N 1
ATOM 11578 C CA . GLY E 1 113 ? -1.613 -4.766 -60.238 1.00 26.69 113 GLY E CA 1
ATOM 11579 C C . GLY E 1 113 ? -0.942 -4.260 -58.971 1.00 22.98 113 GLY E C 1
ATOM 11580 O O . GLY E 1 113 ? -0.604 -3.078 -58.873 1.00 25.91 113 GLY E O 1
ATOM 11581 N N . LEU E 1 114 ? -0.773 -5.147 -57.992 1.00 20.85 114 LEU E N 1
ATOM 11582 C CA . LEU E 1 114 ? 0.012 -4.834 -56.806 1.00 22.32 114 LEU E CA 1
ATOM 11583 C C . LEU E 1 114 ? 1.214 -5.783 -56.785 1.00 22.06 114 LEU E C 1
ATOM 11584 O O . LEU E 1 114 ? 1.069 -6.983 -56.564 1.00 21.98 114 LEU E O 1
ATOM 11589 N N . GLY E 1 115 ? 2.404 -5.254 -57.024 1.00 23.45 115 GLY E N 1
ATOM 11590 C CA . GLY E 1 115 ? 3.543 -6.120 -57.249 1.00 22.01 115 GLY E CA 1
ATOM 11591 C C . GLY E 1 115 ? 4.083 -6.698 -55.957 1.00 20.85 115 GLY E C 1
ATOM 11592 O O . GLY E 1 115 ? 3.683 -6.274 -54.869 1.00 20.60 115 GLY E O 1
ATOM 11593 N N . THR E 1 116 ? 4.969 -7.683 -56.078 1.00 21.34 116 THR E N 1
ATOM 11594 C CA . THR E 1 116 ? 5.682 -8.224 -54.912 1.00 21.94 116 THR E CA 1
ATOM 11595 C C . THR E 1 116 ? 7.180 -7.865 -54.991 1.00 25.02 116 THR E C 1
ATOM 11596 O O . THR E 1 116 ? 7.708 -7.649 -56.093 1.00 21.67 116 THR E O 1
ATOM 11600 N N . LEU E 1 117 ? 7.849 -7.785 -53.835 1.00 21.09 117 LEU E N 1
ATOM 11601 C CA . LEU E 1 117 ? 9.214 -7.257 -53.751 1.00 21.59 117 LEU E CA 1
ATOM 11602 C C . LEU E 1 117 ? 10.125 -8.175 -52.947 1.00 22.96 117 LEU E C 1
ATOM 11603 O O . LEU E 1 117 ? 9.659 -8.847 -52.043 1.00 24.84 117 LEU E O 1
ATOM 11608 N N . PRO E 1 118 ? 11.436 -8.187 -53.261 1.00 23.32 118 PRO E N 1
ATOM 11609 C CA . PRO E 1 118 ? 12.401 -8.923 -52.425 1.00 24.37 118 PRO E CA 1
ATOM 11610 C C . PRO E 1 118 ? 12.781 -8.120 -51.181 1.00 26.99 118 PRO E C 1
ATOM 11611 O O . PRO E 1 118 ? 13.884 -7.545 -51.096 1.00 22.33 118 PRO E O 1
ATOM 11615 N N . MET E 1 119 ? 11.861 -8.108 -50.215 1.00 24.50 119 MET E N 1
ATOM 11616 C CA . MET E 1 119 ? 11.958 -7.262 -49.027 1.00 21.83 119 MET E CA 1
ATOM 11617 C C . MET E 1 119 ? 13.135 -7.571 -48.099 1.00 22.94 119 MET E C 1
ATOM 11618 O O . MET E 1 119 ? 13.543 -6.704 -47.310 1.00 21.73 119 MET E O 1
ATOM 11623 N N . GLN E 1 120 ? 13.697 -8.774 -48.200 1.00 21.45 120 GLN E N 1
ATOM 11624 C CA . GLN E 1 120 ? 14.852 -9.133 -47.366 1.00 28.24 120 GLN E CA 1
ATOM 11625 C C . GLN E 1 120 ? 16.120 -8.431 -47.856 1.00 27.07 120 GLN E C 1
ATOM 11626 O O . GLN E 1 120 ? 17.145 -8.436 -47.179 1.00 26.45 120 GLN E O 1
ATOM 11632 N N . ALA E 1 121 ? 16.024 -7.806 -49.028 1.00 27.41 121 ALA E N 1
ATOM 11633 C CA . ALA E 1 121 ? 17.152 -7.112 -49.655 1.00 28.64 121 ALA E CA 1
ATOM 11634 C C . ALA E 1 121 ? 16.695 -5.734 -50.085 1.00 26.83 121 ALA E C 1
ATOM 11635 O O . ALA E 1 121 ? 16.321 -5.541 -51.240 1.00 28.65 121 ALA E O 1
ATOM 11637 N N . PRO E 1 122 ? 16.720 -4.774 -49.153 1.00 26.45 122 PRO E N 1
ATOM 11638 C CA . PRO E 1 122 ? 16.146 -3.442 -49.365 1.00 24.91 122 PRO E CA 1
ATOM 11639 C C . PRO E 1 122 ? 16.567 -2.726 -50.655 1.00 28.70 122 PRO E C 1
ATOM 11640 O O . PRO E 1 122 ? 15.664 -2.212 -51.319 1.00 27.89 122 PRO E O 1
ATOM 11644 N N . GLU E 1 123 ? 17.862 -2.663 -50.991 1.00 30.56 123 GLU E N 1
ATOM 11645 C CA . GLU E 1 123 ? 18.287 -2.029 -52.256 1.00 31.35 123 GLU E CA 1
ATOM 11646 C C . GLU E 1 123 ? 17.628 -2.699 -53.470 1.00 30.44 123 GLU E C 1
ATOM 11647 O O . GLU E 1 123 ? 17.209 -2.026 -54.426 1.00 32.17 123 GLU E O 1
ATOM 11653 N N . LEU E 1 124 ? 17.545 -4.025 -53.439 1.00 28.33 124 LEU E N 1
ATOM 11654 C CA . LEU E 1 124 ? 16.906 -4.757 -54.532 1.00 29.18 124 LEU E CA 1
ATOM 11655 C C . LEU E 1 124 ? 15.405 -4.489 -54.565 1.00 28.89 124 LEU E C 1
ATOM 11656 O O . LEU E 1 124 ? 14.809 -4.368 -55.634 1.00 26.03 124 LEU E O 1
ATOM 11661 N N . ALA E 1 125 ? 14.808 -4.383 -53.383 1.00 27.24 125 ALA E N 1
ATOM 11662 C CA . ALA E 1 125 ? 13.391 -4.104 -53.264 1.00 26.21 125 ALA E CA 1
ATOM 11663 C C . ALA E 1 125 ? 13.050 -2.758 -53.888 1.00 22.66 125 ALA E C 1
ATOM 11664 O O . ALA E 1 125 ? 12.084 -2.653 -54.643 1.00 25.34 125 ALA E O 1
ATOM 11666 N N . VAL E 1 126 ? 13.834 -1.735 -53.553 1.00 21.72 126 VAL E N 1
ATOM 11667 C CA . VAL E 1 126 ? 13.616 -0.383 -54.064 1.00 26.48 126 VAL E CA 1
ATOM 11668 C C . VAL E 1 126 ? 13.637 -0.349 -55.592 1.00 27.87 126 VAL E C 1
ATOM 11669 O O . VAL E 1 126 ? 12.809 0.312 -56.225 1.00 25.06 126 VAL E O 1
ATOM 11673 N N . LYS E 1 127 ? 14.563 -1.082 -56.192 1.00 27.65 127 LYS E N 1
ATOM 11674 C CA . LYS E 1 127 ? 14.679 -1.027 -57.643 1.00 28.14 127 LYS E CA 1
ATOM 11675 C C . LYS E 1 127 ? 13.561 -1.795 -58.353 1.00 28.61 127 LYS E C 1
ATOM 11676 O O . LYS E 1 127 ? 13.065 -1.345 -59.388 1.00 25.98 127 LYS E O 1
ATOM 11682 N N . GLU E 1 128 ? 13.124 -2.918 -57.783 1.00 27.66 128 GLU E N 1
ATOM 11683 C CA . GLU E 1 128 ? 11.982 -3.634 -58.357 1.00 25.52 128 GLU E CA 1
ATOM 11684 C C . GLU E 1 128 ? 10.709 -2.823 -58.174 1.00 27.56 128 GLU E C 1
ATOM 11685 O O . GLU E 1 128 ? 9.804 -2.875 -59.008 1.00 25.16 128 GLU E O 1
ATOM 11691 N N . MET E 1 129 ? 10.643 -2.054 -57.090 1.00 26.65 129 MET E N 1
ATOM 11692 C CA . MET E 1 129 ? 9.501 -1.175 -56.882 1.00 26.63 129 MET E CA 1
ATOM 11693 C C . MET E 1 129 ? 9.436 -0.078 -57.947 1.00 25.41 129 MET E C 1
ATOM 11694 O O . MET E 1 129 ? 8.362 0.202 -58.485 1.00 26.98 129 MET E O 1
ATOM 11699 N N . GLU E 1 130 ? 10.572 0.552 -58.232 1.00 25.39 130 GLU E N 1
ATOM 11700 C CA . GLU E 1 130 ? 10.616 1.595 -59.252 1.00 28.95 130 GLU E CA 1
ATOM 11701 C C . GLU E 1 130 ? 10.194 1.014 -60.591 1.00 25.55 130 GLU E C 1
ATOM 11702 O O . GLU E 1 130 ? 9.542 1.680 -61.390 1.00 33.01 130 GLU E O 1
ATOM 11708 N N . ARG E 1 131 ? 10.559 -0.239 -60.821 1.00 25.22 131 ARG E N 1
ATOM 11709 C CA . ARG E 1 131 ? 10.205 -0.919 -62.060 1.00 28.98 131 ARG E CA 1
ATOM 11710 C C . ARG E 1 131 ? 8.713 -1.220 -62.164 1.00 27.03 131 ARG E C 1
ATOM 11711 O O . ARG E 1 131 ? 8.111 -1.027 -63.219 1.00 24.87 131 ARG E O 1
ATOM 11719 N N . CYS E 1 132 ? 8.119 -1.700 -61.072 1.00 26.26 132 CYS E N 1
ATOM 11720 C CA . CYS E 1 132 ? 6.672 -1.947 -61.028 1.00 28.60 132 CYS E CA 1
ATOM 11721 C C . CYS E 1 132 ? 5.886 -0.665 -61.312 1.00 28.66 132 CYS E C 1
ATOM 11722 O O . CYS E 1 132 ? 4.856 -0.690 -61.999 1.00 26.12 132 CYS E O 1
ATOM 11725 N N . VAL E 1 133 ? 6.382 0.444 -60.763 1.00 23.42 133 VAL E N 1
ATOM 11726 C CA . VAL E 1 133 ? 5.721 1.733 -60.873 1.00 26.98 133 VAL E CA 1
ATOM 11727 C C . VAL E 1 133 ? 6.001 2.397 -62.221 1.00 30.32 133 VAL E C 1
ATOM 11728 O O . VAL E 1 133 ? 5.067 2.728 -62.956 1.00 30.90 133 VAL E O 1
ATOM 11732 N N . LYS E 1 134 ? 7.281 2.583 -62.548 1.00 31.79 134 LYS E N 1
ATOM 11733 C CA . LYS E 1 134 ? 7.665 3.330 -63.755 1.00 34.04 134 LYS E CA 1
ATOM 11734 C C . LYS E 1 134 ? 7.420 2.546 -65.040 1.00 31.40 134 LYS E C 1
ATOM 11735 O O . LYS E 1 134 ? 7.099 3.133 -66.072 1.00 35.23 134 LYS E O 1
ATOM 11741 N N . GLU E 1 135 ? 7.590 1.227 -64.985 1.00 29.08 135 GLU E N 1
ATOM 11742 C CA . GLU E 1 135 ? 7.503 0.398 -66.186 1.00 30.96 135 GLU E CA 1
ATOM 11743 C C . GLU E 1 135 ? 6.190 -0.343 -66.327 1.00 31.97 135 GLU E C 1
ATOM 11744 O O . GLU E 1 135 ? 5.579 -0.339 -67.394 1.00 28.68 135 GLU E O 1
ATOM 11750 N N . LEU E 1 136 ? 5.769 -0.997 -65.251 1.00 26.88 136 LEU E N 1
ATOM 11751 C CA . LEU E 1 136 ? 4.602 -1.861 -65.305 1.00 26.05 136 LEU E CA 1
ATOM 11752 C C . LEU E 1 136 ? 3.300 -1.073 -65.069 1.00 26.01 136 LEU E C 1
ATOM 11753 O O . LEU E 1 136 ? 2.208 -1.547 -65.391 1.00 27.81 136 LEU E O 1
ATOM 11758 N N . GLY E 1 137 ? 3.431 0.128 -64.511 1.00 24.86 137 GLY E N 1
ATOM 11759 C CA . GLY E 1 137 ? 2.289 1.004 -64.299 1.00 30.76 137 GLY E CA 1
ATOM 11760 C C . GLY E 1 137 ? 1.517 0.725 -63.014 1.00 32.23 137 GLY E C 1
ATOM 11761 O O . GLY E 1 137 ? 0.454 1.320 -62.792 1.00 32.23 137 GLY E O 1
ATOM 11762 N N . PHE E 1 138 ? 2.053 -0.159 -62.165 1.00 29.91 138 PHE E N 1
ATOM 11763 C CA . PHE E 1 138 ? 1.393 -0.557 -60.909 1.00 25.25 138 PHE E CA 1
ATOM 11764 C C . PHE E 1 138 ? 1.212 0.612 -59.941 1.00 25.15 138 PHE E C 1
ATOM 11765 O O . PHE E 1 138 ? 2.130 1.406 -59.738 1.00 24.48 138 PHE E O 1
ATOM 11773 N N . PRO E 1 139 ? 0.023 0.721 -59.329 1.00 23.25 139 PRO E N 1
ATOM 11774 C CA . PRO E 1 139 ? -0.211 1.798 -58.357 1.00 27.08 139 PRO E CA 1
ATOM 11775 C C . PRO E 1 139 ? 0.334 1.475 -56.972 1.00 26.46 139 PRO E C 1
ATOM 11776 O O . PRO E 1 139 ? 0.259 2.312 -56.068 1.00 26.02 139 PRO E O 1
ATOM 11780 N N . GLY E 1 140 ? 0.865 0.272 -56.793 1.00 26.61 140 GLY E N 1
ATOM 11781 C CA . GLY E 1 140 ? 1.364 -0.105 -55.479 1.00 23.51 140 GLY E CA 1
ATOM 11782 C C . GLY E 1 140 ? 1.894 -1.522 -55.401 1.00 25.32 140 GLY E C 1
ATOM 11783 O O . GLY E 1 140 ? 1.991 -2.197 -56.420 1.00 21.30 140 GLY E O 1
ATOM 11784 N N . VAL E 1 141 ? 2.235 -1.967 -54.187 1.00 22.64 141 VAL E N 1
ATOM 11785 C CA . VAL E 1 141 ? 2.755 -3.311 -53.964 1.00 21.42 141 VAL E CA 1
ATOM 11786 C C . VAL E 1 141 ? 2.158 -3.949 -52.703 1.00 21.15 141 VAL E C 1
ATOM 11787 O O . VAL E 1 141 ? 1.708 -3.248 -51.799 1.00 20.78 141 VAL E O 1
ATOM 11791 N N . GLN E 1 142 ? 2.165 -5.278 -52.657 1.00 20.14 142 GLN E N 1
ATOM 11792 C CA . GLN E 1 142 ? 1.738 -6.024 -51.480 1.00 21.28 142 GLN E CA 1
ATOM 11793 C C . GLN E 1 142 ? 2.978 -6.625 -50.814 1.00 23.07 142 GLN E C 1
ATOM 11794 O O . GLN E 1 142 ? 3.768 -7.306 -51.469 1.00 21.91 142 GLN E O 1
ATOM 11800 N N . ILE E 1 143 ? 3.152 -6.353 -49.523 1.00 19.82 143 ILE E N 1
ATOM 11801 C CA . ILE E 1 143 ? 4.281 -6.865 -48.748 1.00 21.26 143 ILE E CA 1
ATOM 11802 C C . ILE E 1 143 ? 3.772 -7.584 -47.491 1.00 23.90 143 ILE E C 1
ATOM 11803 O O . ILE E 1 143 ? 2.618 -7.392 -47.083 1.00 21.13 143 ILE E O 1
ATOM 11808 N N . GLY E 1 144 ? 4.629 -8.394 -46.867 1.00 19.78 144 GLY E N 1
ATOM 11809 C CA . GLY E 1 144 ? 4.225 -9.155 -45.694 1.00 19.91 144 GLY E CA 1
ATOM 11810 C C . GLY E 1 144 ? 4.186 -8.283 -44.458 1.00 17.57 144 GLY E C 1
ATOM 11811 O O . GLY E 1 144 ? 4.580 -7.124 -44.523 1.00 20.50 144 GLY E O 1
ATOM 11812 N N . THR E 1 145 ? 3.688 -8.833 -43.349 1.00 19.22 145 THR E N 1
ATOM 11813 C CA . THR E 1 145 ? 3.634 -8.124 -42.071 1.00 19.64 145 THR E CA 1
ATOM 11814 C C . THR E 1 145 ? 4.981 -8.097 -41.358 1.00 21.78 145 THR E C 1
ATOM 11815 O O . THR E 1 145 ? 5.186 -7.340 -40.404 1.00 24.44 145 THR E O 1
ATOM 11819 N N . HIS E 1 146 ? 5.891 -8.955 -41.793 1.00 17.88 146 HIS E N 1
ATOM 11820 C CA . HIS E 1 146 ? 7.252 -8.908 -41.285 1.00 22.36 146 HIS E CA 1
ATOM 11821 C C . HIS E 1 146 ? 8.157 -9.575 -42.310 1.00 22.31 146 HIS E C 1
ATOM 11822 O O . HIS E 1 146 ? 7.685 -10.337 -43.159 1.00 22.67 146 HIS E O 1
ATOM 11829 N N . VAL E 1 147 ? 9.446 -9.266 -42.253 1.00 22.35 147 VAL E N 1
ATOM 11830 C CA . VAL E 1 147 ? 10.410 -9.797 -43.220 1.00 20.97 147 VAL E CA 1
ATOM 11831 C C . VAL E 1 147 ? 11.481 -10.545 -42.431 1.00 23.73 147 VAL E C 1
ATOM 11832 O O . VAL E 1 147 ? 12.426 -9.931 -41.928 1.00 22.87 147 VAL E O 1
ATOM 11836 N N . ASN E 1 148 ? 11.324 -11.864 -42.321 1.00 21.71 148 ASN E N 1
ATOM 11837 C CA . ASN E 1 148 ? 12.183 -12.679 -41.459 1.00 25.17 148 ASN E CA 1
ATOM 11838 C C . ASN E 1 148 ? 12.149 -12.157 -39.996 1.00 28.48 148 ASN E C 1
ATOM 11839 O O . ASN E 1 148 ? 11.068 -12.141 -39.404 1.00 27.77 148 ASN E O 1
ATOM 11844 N N . GLU E 1 149 ? 13.268 -11.715 -39.412 1.00 30.48 149 GLU E N 1
ATOM 11845 C CA . GLU E 1 149 ? 13.205 -11.139 -38.048 1.00 30.45 149 GLU E CA 1
ATOM 11846 C C . GLU E 1 149 ? 12.890 -9.633 -38.051 1.00 34.34 149 GLU E C 1
ATOM 11847 O O . GLU E 1 149 ? 12.677 -9.027 -37.006 1.00 32.49 149 GLU E O 1
ATOM 11853 N N . TRP E 1 150 ? 12.785 -9.027 -39.229 1.00 25.68 150 TRP E N 1
ATOM 11854 C CA . TRP E 1 150 ? 12.401 -7.614 -39.265 1.00 28.84 150 TRP E CA 1
ATOM 11855 C C . TRP E 1 150 ? 10.889 -7.430 -39.154 1.00 28.69 150 TRP E C 1
ATOM 11856 O O . TRP E 1 150 ? 10.136 -7.960 -39.978 1.00 27.31 150 TRP E O 1
ATOM 11867 N N . ASP E 1 151 ? 10.443 -6.676 -38.152 1.00 27.53 151 ASP E N 1
ATOM 11868 C CA . ASP E 1 151 ? 9.086 -6.160 -38.190 1.00 25.70 151 ASP E CA 1
ATOM 11869 C C . ASP E 1 151 ? 9.144 -4.841 -38.942 1.00 26.10 151 ASP E C 1
ATOM 11870 O O . ASP E 1 151 ? 10.237 -4.334 -39.237 1.00 24.58 151 ASP E O 1
ATOM 11875 N N . LEU E 1 152 ? 7.984 -4.283 -39.266 1.00 22.75 152 LEU E N 1
ATOM 11876 C CA . LEU E 1 152 ? 7.947 -3.141 -40.173 1.00 23.57 152 LEU E CA 1
ATOM 11877 C C . LEU E 1 152 ? 8.545 -1.845 -39.593 1.00 26.55 152 LEU E C 1
ATOM 11878 O O . LEU E 1 152 ? 8.677 -0.850 -40.301 1.00 23.71 152 LEU E O 1
ATOM 11883 N N . ASN E 1 153 ? 8.917 -1.857 -38.315 1.00 26.95 153 ASN E N 1
ATOM 11884 C CA . ASN E 1 153 ? 9.626 -0.712 -37.730 1.00 28.50 153 ASN E CA 1
ATOM 11885 C C . ASN E 1 153 ? 11.110 -0.688 -38.105 1.00 26.94 153 ASN E C 1
ATOM 11886 O O . ASN E 1 153 ? 11.791 0.325 -37.906 1.00 30.93 153 ASN E O 1
ATOM 11891 N N . ALA E 1 154 ? 11.615 -1.819 -38.584 1.00 25.10 154 ALA E N 1
ATOM 11892 C CA . ALA E 1 154 ? 13.053 -1.995 -38.825 1.00 30.80 154 ALA E CA 1
ATOM 11893 C C . ALA E 1 154 ? 13.640 -0.896 -39.715 1.00 32.59 154 ALA E C 1
ATOM 11894 O O . ALA E 1 154 ? 13.152 -0.654 -40.823 1.00 26.72 154 ALA E O 1
ATOM 11896 N N . GLN E 1 155 ? 14.696 -0.240 -39.239 1.00 30.06 155 GLN E N 1
ATOM 11897 C CA . GLN E 1 155 ? 15.286 0.846 -40.014 1.00 33.34 155 GLN E CA 1
ATOM 11898 C C . GLN E 1 155 ? 15.873 0.381 -41.336 1.00 27.74 155 GLN E C 1
ATOM 11899 O O . GLN E 1 155 ? 16.067 1.190 -42.236 1.00 29.67 155 GLN E O 1
ATOM 11905 N N . GLU E 1 156 ? 16.127 -0.921 -41.453 1.00 26.88 156 GLU E N 1
ATOM 11906 C CA . GLU E 1 156 ? 16.602 -1.511 -42.704 1.00 30.27 156 GLU E CA 1
ATOM 11907 C C . GLU E 1 156 ? 15.552 -1.354 -43.803 1.00 29.54 156 GLU E C 1
ATOM 11908 O O . GLU E 1 156 ? 15.869 -1.408 -44.990 1.00 29.19 156 GLU E O 1
ATOM 11914 N N . LEU E 1 157 ? 14.305 -1.123 -43.401 1.00 25.26 157 LEU E N 1
ATOM 11915 C CA . LEU E 1 157 ? 13.213 -1.034 -44.354 1.00 28.93 157 LEU E CA 1
ATOM 11916 C C . LEU E 1 157 ? 12.901 0.406 -44.721 1.00 26.51 157 LEU E C 1
ATOM 11917 O O . LEU E 1 157 ? 12.135 0.657 -45.651 1.00 27.96 157 LEU E O 1
ATOM 11922 N N . PHE E 1 158 ? 13.493 1.354 -43.998 1.00 27.44 158 PHE E N 1
ATOM 11923 C CA . PHE E 1 158 ? 13.278 2.777 -44.299 1.00 27.65 158 PHE E CA 1
ATOM 11924 C C . PHE E 1 158 ? 13.587 3.219 -45.752 1.00 28.99 158 PHE E C 1
ATOM 11925 O O . PHE E 1 158 ? 12.892 4.095 -46.286 1.00 27.06 158 PHE E O 1
ATOM 11933 N N . PRO E 1 159 ? 14.606 2.618 -46.406 1.00 28.43 159 PRO E N 1
ATOM 11934 C CA . PRO E 1 159 ? 14.781 2.998 -47.819 1.00 31.11 159 PRO E CA 1
ATOM 11935 C C . PRO E 1 159 ? 13.580 2.597 -48.678 1.00 29.60 159 PRO E C 1
ATOM 11936 O O . PRO E 1 159 ? 13.218 3.310 -49.617 1.00 31.77 159 PRO E O 1
ATOM 11940 N N . VAL E 1 160 ? 12.960 1.469 -48.344 1.00 26.27 160 VAL E N 1
ATOM 11941 C CA . VAL E 1 160 ? 11.777 1.016 -49.063 1.00 27.10 160 VAL E CA 1
ATOM 11942 C C . VAL E 1 160 ? 10.598 1.992 -48.900 1.00 27.65 160 VAL E C 1
ATOM 11943 O O . VAL E 1 160 ? 9.946 2.364 -49.886 1.00 27.05 160 VAL E O 1
ATOM 11947 N N . TYR E 1 161 ? 10.336 2.424 -47.668 1.00 25.26 161 TYR E N 1
ATOM 11948 C CA . TYR E 1 161 ? 9.246 3.367 -47.419 1.00 26.26 161 TYR E CA 1
ATOM 11949 C C . TYR E 1 161 ? 9.514 4.717 -48.092 1.00 31.69 161 TYR E C 1
ATOM 11950 O O . TYR E 1 161 ? 8.590 5.361 -48.610 1.00 31.95 161 TYR E O 1
ATOM 11959 N N . ALA E 1 162 ? 10.771 5.163 -48.043 1.00 27.44 162 ALA E N 1
ATOM 11960 C CA . ALA E 1 162 ? 11.164 6.425 -48.684 1.00 31.17 162 ALA E CA 1
ATOM 11961 C C . ALA E 1 162 ? 10.871 6.392 -50.179 1.00 30.81 162 ALA E C 1
ATOM 11962 O O . ALA E 1 162 ? 10.225 7.294 -50.711 1.00 34.34 162 ALA E O 1
ATOM 11964 N N . ALA E 1 163 ? 11.342 5.344 -50.849 1.00 31.61 163 ALA E N 1
ATOM 11965 C CA . ALA E 1 163 ? 11.072 5.164 -52.275 1.00 31.15 163 ALA E CA 1
ATOM 11966 C C . ALA E 1 163 ? 9.575 5.101 -52.571 1.00 33.69 163 ALA E C 1
ATOM 11967 O O . ALA E 1 163 ? 9.096 5.687 -53.546 1.00 28.32 163 ALA E O 1
ATOM 11969 N N . ALA E 1 164 ? 8.843 4.378 -51.732 1.00 28.22 164 ALA E N 1
ATOM 11970 C CA . ALA E 1 164 ? 7.405 4.252 -51.894 1.00 29.85 164 ALA E CA 1
ATOM 11971 C C . ALA E 1 164 ? 6.738 5.618 -51.793 1.00 31.28 164 ALA E C 1
ATOM 11972 O O . ALA E 1 164 ? 5.868 5.965 -52.602 1.00 31.70 164 ALA E O 1
ATOM 11974 N N . GLU E 1 165 ? 7.141 6.396 -50.796 1.00 30.45 165 GLU E N 1
ATOM 11975 C CA . GLU E 1 165 ? 6.584 7.732 -50.622 1.00 34.91 165 GLU E CA 1
ATOM 11976 C C . GLU E 1 165 ? 6.892 8.592 -51.851 1.00 34.24 165 GLU E C 1
ATOM 11977 O O . GLU E 1 165 ? 5.996 9.221 -52.420 1.00 33.90 165 GLU E O 1
ATOM 11983 N N . ARG E 1 166 ? 8.160 8.589 -52.257 1.00 33.35 166 ARG E N 1
ATOM 11984 C CA . ARG E 1 166 ? 8.638 9.349 -53.416 1.00 35.54 166 ARG E CA 1
ATOM 11985 C C . ARG E 1 166 ? 7.949 8.954 -54.726 1.00 36.73 166 ARG E C 1
ATOM 11986 O O . ARG E 1 166 ? 7.513 9.822 -55.492 1.00 39.51 166 ARG E O 1
ATOM 11994 N N . LEU E 1 167 ? 7.847 7.648 -54.970 1.00 34.14 167 LEU E N 1
ATOM 11995 C CA . LEU E 1 167 ? 7.218 7.116 -56.183 1.00 33.03 167 LEU E CA 1
ATOM 11996 C C . LEU E 1 167 ? 5.687 7.178 -56.144 1.00 35.85 167 LEU E C 1
ATOM 11997 O O . LEU E 1 167 ? 5.023 6.898 -57.151 1.00 37.98 167 LEU E O 1
ATOM 12002 N N . LYS E 1 168 ? 5.137 7.541 -54.985 1.00 31.72 168 LYS E N 1
ATOM 12003 C CA . LYS E 1 168 ? 3.698 7.444 -54.729 1.00 33.63 168 LYS E CA 1
ATOM 12004 C C . LYS E 1 168 ? 3.200 6.018 -54.949 1.00 32.39 168 LYS E C 1
ATOM 12005 O O . LYS E 1 168 ? 2.148 5.789 -55.555 1.00 31.81 168 LYS E O 1
ATOM 12011 N N . CYS E 1 169 ? 3.974 5.060 -54.448 1.00 33.03 169 CYS E N 1
ATOM 12012 C CA . CYS E 1 169 ? 3.595 3.656 -54.505 1.00 29.55 169 CYS E CA 1
ATOM 12013 C C . CYS E 1 169 ? 2.823 3.341 -53.231 1.00 30.34 169 CYS E C 1
ATOM 12014 O O . CYS E 1 169 ? 3.276 3.690 -52.139 1.00 26.94 169 CYS E O 1
ATOM 12017 N N . SER E 1 170 ? 1.661 2.705 -53.356 1.00 26.77 170 SER E N 1
ATOM 12018 C CA . SER E 1 170 ? 0.886 2.358 -52.166 1.00 26.04 170 SER E CA 1
ATOM 12019 C C . SER E 1 170 ? 1.268 0.982 -51.635 1.00 22.16 170 SER E C 1
ATOM 12020 O O . SER E 1 170 ? 1.615 0.102 -52.411 1.00 24.87 170 SER E O 1
ATOM 12023 N N . LEU E 1 171 ? 1.200 0.803 -50.313 1.00 23.54 171 LEU E N 1
ATOM 12024 C CA . LEU E 1 171 ? 1.550 -0.471 -49.687 1.00 23.14 171 LEU E CA 1
ATOM 12025 C C . LEU E 1 171 ? 0.316 -1.191 -49.126 1.00 23.19 171 LEU E C 1
ATOM 12026 O O . LEU E 1 171 ? -0.328 -0.687 -48.199 1.00 23.84 171 LEU E O 1
ATOM 12031 N N . PHE E 1 172 ? -0.010 -2.351 -49.689 1.00 21.78 172 PHE E N 1
ATOM 12032 C CA . PHE E 1 172 ? -0.999 -3.252 -49.095 1.00 21.77 172 PHE E CA 1
ATOM 12033 C C . PHE E 1 172 ? -0.253 -4.284 -48.245 1.00 22.17 172 PHE E C 1
ATOM 12034 O O . PHE E 1 172 ? 0.557 -5.057 -48.763 1.00 20.55 172 PHE E O 1
ATOM 12042 N N . VAL E 1 173 ? -0.511 -4.277 -46.939 1.00 21.98 173 VAL E N 1
ATOM 12043 C CA . VAL E 1 173 ? 0.208 -5.145 -46.003 1.00 19.66 173 VAL E CA 1
ATOM 12044 C C . VAL E 1 173 ? -0.619 -6.389 -45.675 1.00 22.45 173 VAL E C 1
ATOM 12045 O O . VAL E 1 173 ? -1.720 -6.298 -45.130 1.00 19.96 173 VAL E O 1
ATOM 12049 N N . HIS E 1 174 ? -0.089 -7.555 -46.011 1.00 18.66 174 HIS E N 1
ATOM 12050 C CA . HIS E 1 174 ? -0.816 -8.797 -45.817 1.00 19.85 174 HIS E CA 1
ATOM 12051 C C . HIS E 1 174 ? -0.090 -9.685 -44.819 1.00 21.61 174 HIS E C 1
ATOM 12052 O O . HIS E 1 174 ? 1.103 -9.944 -44.985 1.00 20.93 174 HIS E O 1
ATOM 12059 N N . PRO E 1 175 ? -0.811 -10.174 -43.793 1.00 20.63 175 PRO E N 1
ATOM 12060 C CA . PRO E 1 175 ? -0.175 -11.068 -42.821 1.00 19.85 175 PRO E CA 1
ATOM 12061 C C . PRO E 1 175 ? 0.317 -12.338 -43.502 1.00 22.26 175 PRO E C 1
ATOM 12062 O O . PRO E 1 175 ? -0.366 -12.899 -44.377 1.00 16.86 175 PRO E O 1
ATOM 12066 N N . TRP E 1 176 ? 1.521 -12.760 -43.131 1.00 19.71 176 TRP E N 1
ATOM 12067 C CA . TRP E 1 176 ? 2.054 -14.033 -43.586 1.00 25.41 176 TRP E CA 1
ATOM 12068 C C . TRP E 1 176 ? 3.160 -14.523 -42.662 1.00 26.75 176 TRP E C 1
ATOM 12069 O O . TRP E 1 176 ? 3.682 -13.751 -41.866 1.00 25.47 176 TRP E O 1
ATOM 12080 N N . ASP E 1 177 ? 3.505 -15.802 -42.781 1.00 25.40 177 ASP E N 1
ATOM 12081 C CA . ASP E 1 177 ? 4.515 -16.417 -41.936 1.00 31.21 177 ASP E CA 1
ATOM 12082 C C . ASP E 1 177 ? 4.143 -16.353 -40.457 1.00 28.97 177 ASP E C 1
ATOM 12083 O O . ASP E 1 177 ? 4.961 -15.962 -39.624 1.00 32.20 177 ASP E O 1
ATOM 12088 N N . MET E 1 178 ? 2.896 -16.718 -40.154 1.00 31.25 178 MET E N 1
ATOM 12089 C CA . MET E 1 178 ? 2.461 -16.947 -38.779 1.00 32.79 178 MET E CA 1
ATOM 12090 C C . MET E 1 178 ? 3.116 -18.234 -38.350 1.00 24.87 178 MET E C 1
ATOM 12091 O O . MET E 1 178 ? 3.518 -19.035 -39.196 1.00 27.41 178 MET E O 1
ATOM 12096 N N . GLN E 1 179 ? 3.183 -18.473 -37.042 1.00 27.52 179 GLN E N 1
ATOM 12097 C CA . GLN E 1 179 ? 3.534 -19.807 -36.560 1.00 24.71 179 GLN E CA 1
ATOM 12098 C C . GLN E 1 179 ? 2.519 -20.829 -37.068 1.00 23.31 179 GLN E C 1
ATOM 12099 O O . GLN E 1 179 ? 1.315 -20.646 -36.897 1.00 26.88 179 GLN E O 1
ATOM 12105 N N . MET E 1 180 ? 3.000 -21.905 -37.685 1.00 26.92 180 MET E N 1
ATOM 12106 C CA . MET E 1 180 ? 2.129 -22.893 -38.313 1.00 27.33 180 MET E CA 1
ATOM 12107 C C . MET E 1 180 ? 2.134 -24.181 -37.504 1.00 28.55 180 MET E C 1
ATOM 12108 O O . MET E 1 180 ? 1.251 -25.031 -37.660 1.00 32.43 180 MET E O 1
ATOM 12113 N N . ASP E 1 181 ? 3.144 -24.332 -36.654 1.00 28.09 181 ASP E N 1
ATOM 12114 C CA . ASP E 1 181 ? 3.354 -25.586 -35.941 1.00 30.23 181 ASP E CA 1
ATOM 12115 C C . ASP E 1 181 ? 3.058 -25.458 -34.447 1.00 30.24 181 ASP E C 1
ATOM 12116 O O . ASP E 1 181 ? 2.614 -24.407 -33.970 1.00 28.35 181 ASP E O 1
ATOM 12121 N N . GLY E 1 182 ? 3.313 -26.532 -33.708 1.00 29.12 182 GLY E N 1
ATOM 12122 C CA . GLY E 1 182 ? 3.101 -26.513 -32.269 1.00 29.38 182 GLY E CA 1
ATOM 12123 C C . GLY E 1 182 ? 1.634 -26.367 -31.917 1.00 28.90 182 GLY E C 1
ATOM 12124 O O . GLY E 1 182 ? 0.772 -26.993 -32.542 1.00 27.81 182 GLY E O 1
ATOM 12125 N N . ARG E 1 183 ? 1.338 -25.539 -30.921 1.00 31.04 183 ARG E N 1
ATOM 12126 C CA . ARG E 1 183 ? -0.044 -25.306 -30.529 1.00 31.28 183 ARG E CA 1
ATOM 12127 C C . ARG E 1 183 ? -0.901 -24.767 -31.684 1.00 27.62 183 ARG E C 1
ATOM 12128 O O . ARG E 1 183 ? -2.108 -25.005 -31.724 1.00 26.78 183 ARG E O 1
ATOM 12136 N N . MET E 1 184 ? -0.276 -24.054 -32.619 1.00 26.84 184 MET E N 1
ATOM 12137 C CA . MET E 1 184 ? -1.007 -23.444 -33.736 1.00 24.70 184 MET E CA 1
ATOM 12138 C C . MET E 1 184 ? -1.391 -24.420 -34.848 1.00 26.79 184 MET E C 1
ATOM 12139 O O . MET E 1 184 ? -2.035 -24.028 -35.822 1.00 25.76 184 MET E O 1
ATOM 12144 N N . ALA E 1 185 ? -1.015 -25.688 -34.709 1.00 28.94 185 ALA E N 1
ATOM 12145 C CA . ALA E 1 185 ? -1.287 -26.672 -35.762 1.00 27.75 185 ALA E CA 1
ATOM 12146 C C . ALA E 1 185 ? -2.620 -27.374 -35.558 1.00 31.45 185 ALA E C 1
ATOM 12147 O O . ALA E 1 185 ? -2.754 -28.569 -35.837 1.00 39.57 185 ALA E O 1
ATOM 12149 N N . LYS E 1 186 ? -3.609 -26.646 -35.057 1.00 25.79 186 LYS E N 1
ATOM 12150 C CA . LYS E 1 186 ? -4.949 -27.205 -34.939 1.00 25.25 186 LYS E CA 1
ATOM 12151 C C . LYS E 1 186 ? -5.976 -26.122 -35.243 1.00 21.50 186 LYS E C 1
ATOM 12152 O O . LYS E 1 186 ? -5.657 -24.925 -35.189 1.00 20.45 186 LYS E O 1
ATOM 12158 N N . TYR E 1 187 ? -7.198 -26.553 -35.558 1.00 22.38 187 TYR E N 1
ATOM 12159 C CA . TYR E 1 187 ? -8.360 -25.664 -35.705 1.00 22.04 187 TYR E CA 1
ATOM 12160 C C . TYR E 1 187 ? -8.164 -24.477 -36.642 1.00 20.61 187 TYR E C 1
ATOM 12161 O O . TYR E 1 187 ? -8.851 -23.453 -36.498 1.00 19.53 187 TYR E O 1
ATOM 12170 N N . TRP E 1 188 ? -7.222 -24.597 -37.579 1.00 18.99 188 TRP E N 1
ATOM 12171 C CA . TRP E 1 188 ? -6.963 -23.533 -38.555 1.00 19.95 188 TRP E CA 1
ATOM 12172 C C . TRP E 1 188 ? -6.555 -22.227 -37.861 1.00 21.10 188 TRP E C 1
ATOM 12173 O O . TRP E 1 188 ? -6.691 -21.130 -38.416 1.00 19.33 188 TRP E O 1
ATOM 12184 N N . LEU E 1 189 ? -6.029 -22.363 -36.648 1.00 19.99 189 LEU E N 1
ATOM 12185 C CA . LEU E 1 189 ? -5.596 -21.219 -35.863 1.00 20.51 189 LEU E CA 1
ATOM 12186 C C . LEU E 1 189 ? -4.681 -20.209 -36.564 1.00 19.35 189 LEU E C 1
ATOM 12187 O O . LEU E 1 189 ? -4.802 -18.998 -36.302 1.00 21.66 189 LEU E O 1
ATOM 12192 N N . PRO E 1 190 ? -3.770 -20.669 -37.450 1.00 18.48 190 PRO E N 1
ATOM 12193 C CA . PRO E 1 190 ? -2.915 -19.626 -38.039 1.00 21.85 190 PRO E CA 1
ATOM 12194 C C . PRO E 1 190 ? -3.691 -18.659 -38.928 1.00 21.68 190 PRO E C 1
ATOM 12195 O O . PRO E 1 190 ? -3.329 -17.483 -39.003 1.00 20.09 190 PRO E O 1
ATOM 12199 N N . TRP E 1 191 ? -4.739 -19.144 -39.588 1.00 21.04 191 TRP E N 1
ATOM 12200 C CA . TRP E 1 191 ? -5.566 -18.266 -40.407 1.00 22.23 191 TRP E CA 1
ATOM 12201 C C . TRP E 1 191 ? -6.630 -17.530 -39.604 1.00 20.26 191 TRP E C 1
ATOM 12202 O O . TRP E 1 191 ? -6.907 -16.363 -39.856 1.00 22.13 191 TRP E O 1
ATOM 12213 N N . LEU E 1 192 ? -7.235 -18.213 -38.641 1.00 21.39 192 LEU E N 1
ATOM 12214 C CA . LEU E 1 192 ? -8.324 -17.619 -37.871 1.00 19.28 192 LEU E CA 1
ATOM 12215 C C . LEU E 1 192 ? -7.827 -16.648 -36.800 1.00 20.58 192 LEU E C 1
ATOM 12216 O O . LEU E 1 192 ? -8.451 -15.620 -36.529 1.00 21.51 192 LEU E O 1
ATOM 12221 N N . VAL E 1 193 ? -6.696 -16.960 -36.186 1.00 20.62 193 VAL E N 1
ATOM 12222 C CA . VAL E 1 193 ? -6.209 -16.124 -35.089 1.00 18.93 193 VAL E CA 1
ATOM 12223 C C . VAL E 1 193 ? -4.838 -15.530 -35.380 1.00 20.31 193 VAL E C 1
ATOM 12224 O O . VAL E 1 193 ? -4.581 -14.365 -35.074 1.00 21.11 193 VAL E O 1
ATOM 12228 N N . GLY E 1 194 ? -3.955 -16.322 -35.979 1.00 21.18 194 GLY E N 1
ATOM 12229 C CA . GLY E 1 194 ? -2.598 -15.859 -36.216 1.00 21.07 194 GLY E CA 1
ATOM 12230 C C . GLY E 1 194 ? -2.474 -14.697 -37.193 1.00 20.59 194 GLY E C 1
ATOM 12231 O O . GLY E 1 194 ? -1.661 -13.791 -37.000 1.00 16.96 194 GLY E O 1
ATOM 12232 N N . MET E 1 195 ? -3.251 -14.724 -38.270 1.00 22.52 195 MET E N 1
ATOM 12233 C CA . MET E 1 195 ? -3.193 -13.625 -39.237 1.00 22.12 195 MET E CA 1
ATOM 12234 C C . MET E 1 195 ? -3.683 -12.296 -38.649 1.00 21.31 195 MET E C 1
ATOM 12235 O O . MET E 1 195 ? -3.003 -11.268 -38.798 1.00 20.03 195 MET E O 1
ATOM 12240 N N . PRO E 1 196 ? -4.847 -12.303 -37.957 1.00 18.53 196 PRO E N 1
ATOM 12241 C CA . PRO E 1 196 ? -5.269 -11.044 -37.338 1.00 20.54 196 PRO E CA 1
ATOM 12242 C C . PRO E 1 196 ? -4.229 -10.540 -36.355 1.00 21.56 196 PRO E C 1
ATOM 12243 O O . PRO E 1 196 ? -4.003 -9.332 -36.281 1.00 22.55 196 PRO E O 1
ATOM 12247 N N . ALA E 1 197 ? -3.588 -11.456 -35.627 1.00 20.20 197 ALA E N 1
ATOM 12248 C CA . ALA E 1 197 ? -2.524 -11.072 -34.696 1.00 20.36 197 ALA E CA 1
ATOM 12249 C C . ALA E 1 197 ? -1.299 -10.480 -35.420 1.00 18.13 197 ALA E C 1
ATOM 12250 O O . ALA E 1 197 ? -0.744 -9.484 -34.970 1.00 18.81 197 ALA E O 1
ATOM 12252 N N . GLU E 1 198 ? -0.879 -11.099 -36.521 1.00 19.98 198 GLU E N 1
ATOM 12253 C CA . GLU E 1 198 ? 0.224 -10.564 -37.344 1.00 20.06 198 GLU E CA 1
ATOM 12254 C C . GLU E 1 198 ? -0.029 -9.118 -37.745 1.00 20.60 198 GLU E C 1
ATOM 12255 O O . GLU E 1 198 ? 0.865 -8.277 -37.677 1.00 18.81 198 GLU E O 1
ATOM 12261 N N . THR E 1 199 ? -1.262 -8.835 -38.161 1.00 19.78 199 THR E N 1
ATOM 12262 C CA . THR E 1 199 ? -1.617 -7.516 -38.672 1.00 18.95 199 THR E CA 1
ATOM 12263 C C . THR E 1 199 ? -1.600 -6.498 -37.551 1.00 19.90 199 THR E C 1
ATOM 12264 O O . THR E 1 199 ? -1.176 -5.359 -37.737 1.00 20.52 199 THR E O 1
ATOM 12268 N N . THR E 1 200 ? -2.060 -6.909 -36.377 1.00 19.66 200 THR E N 1
ATOM 12269 C CA . THR E 1 200 ? -2.052 -6.015 -35.226 1.00 18.86 200 THR E CA 1
ATOM 12270 C C . THR E 1 200 ? -0.604 -5.651 -34.885 1.00 18.56 200 THR E C 1
ATOM 12271 O O . THR E 1 200 ? -0.280 -4.484 -34.630 1.00 18.80 200 THR E O 1
ATOM 12275 N N . ILE E 1 201 ? 0.271 -6.648 -34.905 1.00 17.05 201 ILE E N 1
ATOM 12276 C CA . ILE E 1 201 ? 1.682 -6.390 -34.672 1.00 18.26 201 ILE E CA 1
ATOM 12277 C C . ILE E 1 201 ? 2.248 -5.417 -35.710 1.00 19.46 201 ILE E C 1
ATOM 12278 O O . ILE E 1 201 ? 2.928 -4.458 -35.356 1.00 21.69 201 ILE E O 1
ATOM 12283 N N . ALA E 1 202 ? 1.950 -5.645 -36.985 1.00 22.25 202 ALA E N 1
ATOM 12284 C CA . ALA E 1 202 ? 2.442 -4.762 -38.040 1.00 22.89 202 ALA E CA 1
ATOM 12285 C C . ALA E 1 202 ? 1.981 -3.317 -37.822 1.00 22.95 202 ALA E C 1
ATOM 12286 O O . ALA E 1 202 ? 2.775 -2.376 -37.937 1.00 23.68 202 ALA E O 1
ATOM 12288 N N . ILE E 1 203 ? 0.700 -3.137 -37.514 1.00 20.67 203 ILE E N 1
ATOM 12289 C CA . ILE E 1 203 ? 0.189 -1.802 -37.237 1.00 22.44 203 ILE E CA 1
ATOM 12290 C C . ILE E 1 203 ? 0.933 -1.170 -36.051 1.00 24.77 203 ILE E C 1
ATOM 12291 O O . ILE E 1 203 ? 1.386 -0.019 -36.143 1.00 24.30 203 ILE E O 1
ATOM 12296 N N . CYS E 1 204 ? 1.080 -1.908 -34.948 1.00 20.90 204 CYS E N 1
ATOM 12297 C CA . CYS E 1 204 ? 1.824 -1.377 -33.805 1.00 21.68 204 CYS E CA 1
ATOM 12298 C C . CYS E 1 204 ? 3.275 -1.048 -34.164 1.00 26.25 204 CYS E C 1
ATOM 12299 O O . CYS E 1 204 ? 3.841 -0.080 -33.658 1.00 24.02 204 CYS E O 1
ATOM 12302 N N . SER E 1 205 ? 3.877 -1.857 -35.030 1.00 23.76 205 SER E N 1
ATOM 12303 C CA . SER E 1 205 ? 5.290 -1.672 -35.370 1.00 26.67 205 SER E CA 1
ATOM 12304 C C . SER E 1 205 ? 5.535 -0.378 -36.158 1.00 26.78 205 SER E C 1
ATOM 12305 O O . SER E 1 205 ? 6.516 0.331 -35.916 1.00 25.14 205 SER E O 1
ATOM 12308 N N . MET E 1 206 ? 4.635 -0.070 -37.084 1.00 25.44 206 MET E N 1
ATOM 12309 C CA . MET E 1 206 ? 4.778 1.121 -37.918 1.00 27.10 206 MET E CA 1
ATOM 12310 C C . MET E 1 206 ? 4.449 2.392 -37.149 1.00 28.24 206 MET E C 1
ATOM 12311 O O . MET E 1 206 ? 5.088 3.428 -37.340 1.00 28.39 206 MET E O 1
ATOM 12316 N N . ILE E 1 207 ? 3.460 2.309 -36.265 1.00 26.06 207 ILE E N 1
ATOM 12317 C CA . ILE E 1 207 ? 3.127 3.441 -35.409 1.00 26.45 207 ILE E CA 1
ATOM 12318 C C . ILE E 1 207 ? 4.237 3.709 -34.402 1.00 28.22 207 ILE E C 1
ATOM 12319 O O . ILE E 1 207 ? 4.763 4.820 -34.349 1.00 29.14 207 ILE E O 1
ATOM 12324 N N . MET E 1 208 ? 4.593 2.702 -33.602 1.00 25.92 208 MET E N 1
ATOM 12325 C CA . MET E 1 208 ? 5.574 2.910 -32.541 1.00 29.23 208 MET E CA 1
ATOM 12326 C C . MET E 1 208 ? 7.001 2.982 -33.080 1.00 28.59 208 MET E C 1
ATOM 12327 O O . MET E 1 208 ? 7.902 3.436 -32.378 1.00 27.73 208 MET E O 1
ATOM 12332 N N . GLY E 1 209 ? 7.197 2.551 -34.324 1.00 29.05 209 GLY E N 1
ATOM 12333 C CA . GLY E 1 209 ? 8.496 2.648 -34.971 1.00 31.00 209 GLY E CA 1
ATOM 12334 C C . GLY E 1 209 ? 8.704 3.990 -35.640 1.00 31.21 209 GLY E C 1
ATOM 12335 O O . GLY E 1 209 ? 9.817 4.320 -36.056 1.00 32.88 209 GLY E O 1
ATOM 12336 N N . GLY E 1 210 ? 7.628 4.764 -35.757 1.00 27.51 210 GLY E N 1
ATOM 12337 C CA . GLY E 1 210 ? 7.722 6.111 -36.279 1.00 29.52 210 GLY E CA 1
ATOM 12338 C C . GLY E 1 210 ? 7.588 6.181 -37.794 1.00 34.29 210 GLY E C 1
ATOM 12339 O O . GLY E 1 210 ? 7.717 7.246 -38.388 1.00 29.49 210 GLY E O 1
ATOM 12340 N N . VAL E 1 211 ? 7.309 5.048 -38.421 1.00 31.30 211 VAL E N 1
ATOM 12341 C CA . VAL E 1 211 ? 7.154 5.013 -39.869 1.00 31.60 211 VAL E CA 1
ATOM 12342 C C . VAL E 1 211 ? 6.136 6.038 -40.393 1.00 32.37 211 VAL E C 1
ATOM 12343 O O . VAL E 1 211 ? 6.380 6.708 -41.400 1.00 32.77 211 VAL E O 1
ATOM 12347 N N . PHE E 1 212 ? 5.003 6.180 -39.712 1.00 31.78 212 PHE E N 1
ATOM 12348 C CA . PHE E 1 212 ? 3.974 7.086 -40.214 1.00 32.24 212 PHE E CA 1
ATOM 12349 C C . PHE E 1 212 ? 4.398 8.520 -39.967 1.00 33.63 212 PHE E C 1
ATOM 12350 O O . PHE E 1 212 ? 4.068 9.421 -40.747 1.00 33.43 212 PHE E O 1
ATOM 12358 N N . GLU E 1 213 ? 5.145 8.724 -38.886 1.00 31.26 213 GLU E N 1
ATOM 12359 C CA . GLU E 1 213 ? 5.663 10.048 -38.562 1.00 36.28 213 GLU E CA 1
ATOM 12360 C C . GLU E 1 213 ? 6.692 10.479 -39.600 1.00 36.40 213 GLU E C 1
ATOM 12361 O O . GLU E 1 213 ? 6.568 11.537 -40.210 1.00 37.41 213 GLU E O 1
ATOM 12367 N N . LYS E 1 214 ? 7.702 9.635 -39.794 1.00 37.37 214 LYS E N 1
ATOM 12368 C CA . LYS E 1 214 ? 8.799 9.926 -40.711 1.00 35.44 214 LYS E CA 1
ATOM 12369 C C . LYS E 1 214 ? 8.381 9.930 -42.183 1.00 35.93 214 LYS E C 1
ATOM 12370 O O . LYS E 1 214 ? 9.062 10.538 -43.007 1.00 34.14 214 LYS E O 1
ATOM 12376 N N . PHE E 1 215 ? 7.273 9.262 -42.510 1.00 31.67 215 PHE E N 1
ATOM 12377 C CA . PHE E 1 215 ? 6.769 9.244 -43.891 1.00 32.20 215 PHE E CA 1
ATOM 12378 C C . PHE E 1 215 ? 5.275 9.593 -43.992 1.00 34.27 215 PHE E C 1
ATOM 12379 O O . PHE E 1 215 ? 4.458 8.750 -44.374 1.00 32.44 215 PHE E O 1
ATOM 12387 N N . PRO E 1 216 ? 4.922 10.857 -43.702 1.00 34.02 216 PRO E N 1
ATOM 12388 C CA . PRO E 1 216 ? 3.522 11.278 -43.552 1.00 32.58 216 PRO E CA 1
ATOM 12389 C C . PRO E 1 216 ? 2.672 11.083 -44.805 1.00 32.92 216 PRO E C 1
ATOM 12390 O O . PRO E 1 216 ? 1.448 11.055 -44.706 1.00 35.01 216 PRO E O 1
ATOM 12394 N N . LYS E 1 217 ? 3.308 10.946 -45.964 1.00 33.18 217 LYS E N 1
ATOM 12395 C CA . LYS E 1 217 ? 2.573 10.778 -47.212 1.00 35.47 217 LYS E CA 1
ATOM 12396 C C . LYS E 1 217 ? 2.550 9.326 -47.693 1.00 32.15 217 LYS E C 1
ATOM 12397 O O . LYS E 1 217 ? 1.947 9.019 -48.722 1.00 32.21 217 LYS E O 1
ATOM 12403 N N . LEU E 1 218 ? 3.193 8.435 -46.942 1.00 31.14 218 LEU E N 1
ATOM 12404 C CA . LEU E 1 218 ? 3.142 7.005 -47.256 1.00 31.48 218 LEU E CA 1
ATOM 12405 C C . LEU E 1 218 ? 1.707 6.482 -47.124 1.00 29.18 218 LEU E C 1
ATOM 12406 O O . LEU E 1 218 ? 1.077 6.643 -46.074 1.00 32.44 218 LEU E O 1
ATOM 12411 N N . LYS E 1 219 ? 1.194 5.865 -48.185 1.00 26.64 219 LYS E N 1
ATOM 12412 C CA . LYS E 1 219 ? -0.145 5.266 -48.167 1.00 28.24 219 LYS E CA 1
ATOM 12413 C C . LYS E 1 219 ? -0.085 3.766 -47.879 1.00 26.65 219 LYS E C 1
ATOM 12414 O O . LYS E 1 219 ? 0.480 2.999 -48.662 1.00 26.63 219 LYS E O 1
ATOM 12420 N N . VAL E 1 220 ? -0.682 3.351 -46.764 1.00 27.20 220 VAL E N 1
ATOM 12421 C CA . VAL E 1 220 ? -0.642 1.950 -46.338 1.00 22.33 220 VAL E CA 1
ATOM 12422 C C . VAL E 1 220 ? -2.053 1.444 -46.098 1.00 23.60 220 VAL E C 1
ATOM 12423 O O . VAL E 1 220 ? -2.864 2.142 -45.478 1.00 22.40 220 VAL E O 1
ATOM 12427 N N . CYS E 1 221 ? -2.351 0.244 -46.595 1.00 23.60 221 CYS E N 1
ATOM 12428 C CA . CYS E 1 221 ? -3.582 -0.452 -46.223 1.00 23.98 221 CYS E CA 1
ATOM 12429 C C . CYS E 1 221 ? -3.251 -1.798 -45.556 1.00 25.47 221 CYS E C 1
ATOM 12430 O O . CYS E 1 221 ? -2.388 -2.536 -46.041 1.00 21.82 221 CYS E O 1
ATOM 12433 N N . PHE E 1 222 ? -3.935 -2.116 -44.456 1.00 23.54 222 PHE E N 1
ATOM 12434 C CA . PHE E 1 222 ? -3.769 -3.409 -43.787 1.00 21.75 222 PHE E CA 1
ATOM 12435 C C . PHE E 1 222 ? -4.935 -4.355 -44.087 1.00 24.76 222 PHE E C 1
ATOM 12436 O O . PHE E 1 222 ? -6.058 -3.912 -44.300 1.00 24.85 222 PHE E O 1
ATOM 12444 N N . ALA E 1 223 ? -4.663 -5.661 -44.107 1.00 22.76 223 ALA E N 1
A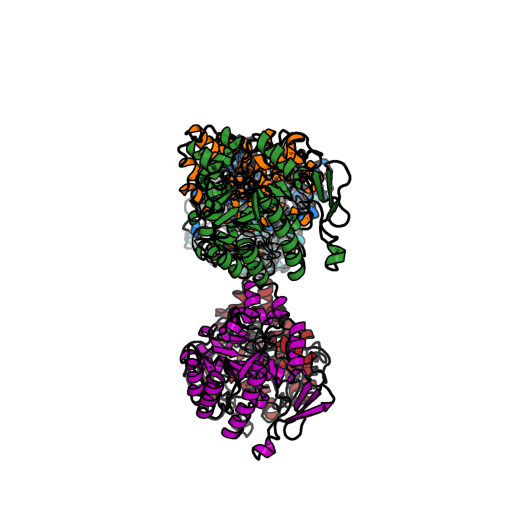TOM 12445 C CA . ALA E 1 223 ? -5.665 -6.664 -44.473 1.00 22.91 223 ALA E CA 1
ATOM 12446 C C . ALA E 1 223 ? -6.625 -7.000 -43.317 1.00 24.52 223 ALA E C 1
ATOM 12447 O O . ALA E 1 223 ? -6.324 -6.743 -42.145 1.00 20.93 223 ALA E O 1
ATOM 12449 N N . HIS E 1 224 ? -7.783 -7.566 -43.657 1.00 23.91 224 HIS E N 1
ATOM 12450 C CA . HIS E 1 224 ? -8.725 -8.097 -42.665 1.00 25.99 224 HIS E CA 1
ATOM 12451 C C . HIS E 1 224 ? -9.135 -7.093 -41.595 1.00 25.19 224 HIS E C 1
ATOM 12452 O O . HIS E 1 224 ? -9.212 -7.441 -40.421 1.00 26.87 224 HIS E O 1
ATOM 12459 N N . GLY E 1 225 ? -9.389 -5.850 -41.999 1.00 22.98 225 GLY E N 1
ATOM 12460 C CA . GLY E 1 225 ? -9.827 -4.820 -41.071 1.00 24.98 225 GLY E CA 1
ATOM 12461 C C . GLY E 1 225 ? -8.839 -4.470 -39.978 1.00 24.37 225 GLY E C 1
ATOM 12462 O O . GLY E 1 225 ? -9.234 -4.068 -38.879 1.00 22.38 225 GLY E O 1
ATOM 12463 N N . GLY E 1 226 ? -7.548 -4.620 -40.261 1.00 21.47 226 GLY E N 1
ATOM 12464 C CA . GLY E 1 226 ? -6.533 -4.276 -39.279 1.00 20.18 226 GLY E CA 1
ATOM 12465 C C . GLY E 1 226 ? -6.395 -5.334 -38.193 1.00 21.47 226 GLY E C 1
ATOM 12466 O O . GLY E 1 226 ? -5.780 -5.093 -37.140 1.00 21.76 226 GLY E O 1
ATOM 12467 N N . GLY E 1 227 ? -6.963 -6.512 -38.436 1.00 21.27 227 GLY E N 1
ATOM 12468 C CA . GLY E 1 227 ? -6.785 -7.616 -37.507 1.00 21.64 227 GLY E CA 1
ATOM 12469 C C . GLY E 1 227 ? -7.585 -7.410 -36.240 1.00 23.16 227 GLY E C 1
ATOM 12470 O O . GLY E 1 227 ? -8.818 -7.401 -36.267 1.00 24.13 227 GLY E O 1
ATOM 12471 N N . ALA E 1 228 ? -6.890 -7.245 -35.121 1.00 23.92 228 ALA E N 1
ATOM 12472 C CA . ALA E 1 228 ? -7.565 -7.011 -33.845 1.00 21.98 228 ALA E CA 1
ATOM 12473 C C . ALA E 1 228 ? -7.459 -5.540 -33.444 1.00 24.28 228 ALA E C 1
ATOM 12474 O O . ALA E 1 228 ? -8.063 -5.108 -32.457 1.00 19.59 228 ALA E O 1
ATOM 12476 N N . PHE E 1 229 ? -6.689 -4.768 -34.204 1.00 23.68 229 PHE E N 1
ATOM 12477 C CA . PHE E 1 229 ? -6.398 -3.379 -33.830 1.00 20.44 229 PHE E CA 1
ATOM 12478 C C . PHE E 1 229 ? -7.603 -2.466 -33.520 1.00 22.07 229 PHE E C 1
ATOM 12479 O O . PHE E 1 229 ? -7.556 -1.714 -32.552 1.00 23.68 229 PHE E O 1
ATOM 12487 N N . PRO E 1 230 ? -8.670 -2.497 -34.342 1.00 21.94 230 PRO E N 1
ATOM 12488 C CA . PRO E 1 230 ? -9.758 -1.559 -34.027 1.00 23.51 230 PRO E CA 1
ATOM 12489 C C . PRO E 1 230 ? -10.392 -1.820 -32.661 1.00 23.29 230 PRO E C 1
ATOM 12490 O O . PRO E 1 230 ? -10.904 -0.892 -32.026 1.00 24.21 230 PRO E O 1
ATOM 12494 N N . PHE E 1 231 ? -10.341 -3.066 -32.208 1.00 23.73 231 PHE E N 1
ATOM 12495 C CA . PHE E 1 231 ? -10.920 -3.421 -30.919 1.00 24.04 231 PHE E CA 1
ATOM 12496 C C . PHE E 1 231 ? -9.940 -3.180 -29.775 1.00 25.91 231 PHE E C 1
ATOM 12497 O O . PHE E 1 231 ? -10.315 -2.692 -28.706 1.00 26.29 231 PHE E O 1
ATOM 12505 N N . THR E 1 232 ? -8.679 -3.528 -30.000 1.00 22.59 232 THR E N 1
ATOM 12506 C CA . THR E 1 232 ? -7.679 -3.474 -28.949 1.00 20.73 232 THR E CA 1
ATOM 12507 C C . THR E 1 232 ? -6.939 -2.138 -28.887 1.00 23.53 232 THR E C 1
ATOM 12508 O O . THR E 1 232 ? -6.093 -1.935 -28.007 1.00 20.52 232 THR E O 1
ATOM 12512 N N . VAL E 1 233 ? -7.264 -1.219 -29.796 1.00 22.49 233 VAL E N 1
ATOM 12513 C CA . VAL E 1 233 ? -6.582 0.084 -29.790 1.00 25.85 233 VAL E CA 1
ATOM 12514 C C . VAL E 1 233 ? -6.652 0.778 -28.435 1.00 22.68 233 VAL E C 1
ATOM 12515 O O . VAL E 1 233 ? -5.693 1.458 -28.016 1.00 21.98 233 VAL E O 1
ATOM 12519 N N . GLY E 1 234 ? -7.762 0.581 -27.723 1.00 23.72 234 GLY E N 1
ATOM 12520 C CA . GLY E 1 234 ? -7.893 1.147 -26.389 1.00 23.21 234 GLY E CA 1
ATOM 12521 C C . GLY E 1 234 ? -6.770 0.655 -25.486 1.00 25.24 234 GLY E C 1
ATOM 12522 O O . GLY E 1 234 ? -6.096 1.451 -24.828 1.00 23.88 234 GLY E O 1
ATOM 12523 N N . ARG E 1 235 ? -6.551 -0.661 -25.485 1.00 20.19 235 ARG E N 1
ATOM 12524 C CA . ARG E 1 235 ? -5.516 -1.281 -24.660 1.00 22.64 235 ARG E CA 1
ATOM 12525 C C . ARG E 1 235 ? -4.127 -0.828 -25.104 1.00 22.59 235 ARG E C 1
ATOM 12526 O O . ARG E 1 235 ? -3.270 -0.511 -24.279 1.00 22.08 235 ARG E O 1
ATOM 12534 N N . ILE E 1 236 ? -3.913 -0.826 -26.419 1.00 21.01 236 ILE E N 1
ATOM 12535 C CA . ILE E 1 236 ? -2.652 -0.403 -27.000 1.00 22.57 236 ILE E CA 1
ATOM 12536 C C . ILE E 1 236 ? -2.338 1.061 -26.639 1.00 21.60 236 ILE E C 1
ATOM 12537 O O . ILE E 1 236 ? -1.232 1.378 -26.191 1.00 23.88 236 ILE E O 1
ATOM 12542 N N . SER E 1 237 ? -3.312 1.946 -26.825 1.00 19.58 237 SER E N 1
ATOM 12543 C CA . SER E 1 237 ? -3.153 3.354 -26.459 1.00 22.93 237 SER E CA 1
ATOM 12544 C C . SER E 1 237 ? -2.938 3.571 -24.956 1.00 26.85 237 SER E C 1
ATOM 12545 O O . SER E 1 237 ? -2.101 4.387 -24.545 1.00 25.73 237 SER E O 1
ATOM 12548 N N . HIS E 1 238 ? -3.686 2.848 -24.131 1.00 23.68 238 HIS E N 1
ATOM 12549 C CA . HIS E 1 238 ? -3.547 3.037 -22.690 1.00 26.38 238 HIS E CA 1
ATOM 12550 C C . HIS E 1 238 ? -2.173 2.562 -22.215 1.00 22.21 238 HIS E C 1
ATOM 12551 O O . HIS E 1 238 ? -1.499 3.268 -21.467 1.00 23.12 238 HIS E O 1
ATOM 12558 N N . GLY E 1 239 ? -1.751 1.387 -22.676 1.00 23.31 239 GLY E N 1
ATOM 12559 C CA . GLY E 1 239 ? -0.424 0.876 -22.356 1.00 24.75 239 GLY E CA 1
ATOM 12560 C C . GLY E 1 239 ? 0.692 1.846 -22.734 1.00 24.82 239 GLY E C 1
ATOM 12561 O O . GLY E 1 239 ? 1.607 2.106 -21.939 1.00 23.63 239 GLY E O 1
ATOM 12562 N N . PHE E 1 240 ? 0.606 2.394 -23.941 1.00 23.90 240 PHE E N 1
ATOM 12563 C CA . PHE E 1 240 ? 1.610 3.332 -24.433 1.00 26.87 240 PHE E CA 1
ATOM 12564 C C . PHE E 1 240 ? 1.733 4.512 -23.462 1.00 28.38 240 PHE E C 1
ATOM 12565 O O . PHE E 1 240 ? 2.844 4.935 -23.119 1.00 28.93 240 PHE E O 1
ATOM 12573 N N . SER E 1 241 ? 0.592 5.014 -22.993 1.00 28.43 241 SER E N 1
ATOM 12574 C CA . SER E 1 241 ? 0.570 6.090 -22.006 1.00 28.46 241 SER E CA 1
ATOM 12575 C C . SER E 1 241 ? 1.179 5.675 -20.672 1.00 30.85 241 SER E C 1
ATOM 12576 O O . SER E 1 241 ? 1.756 6.506 -19.967 1.00 27.32 241 SER E O 1
ATOM 12579 N N . MET E 1 242 ? 1.052 4.398 -20.319 1.00 28.36 242 MET E N 1
ATOM 12580 C CA . MET E 1 242 ? 1.477 3.947 -18.988 1.00 29.92 242 MET E CA 1
ATOM 12581 C C . MET E 1 242 ? 2.945 3.538 -18.895 1.00 30.27 242 MET E C 1
ATOM 12582 O O . MET E 1 242 ? 3.541 3.629 -17.821 1.00 30.06 242 MET E O 1
ATOM 12587 N N . ARG E 1 243 ? 3.520 3.090 -20.010 1.00 27.68 243 ARG E N 1
ATOM 12588 C CA . ARG E 1 243 ? 4.932 2.699 -20.039 1.00 30.13 243 ARG E CA 1
ATOM 12589 C C . ARG E 1 243 ? 5.692 3.285 -21.236 1.00 30.51 243 ARG E C 1
ATOM 12590 O O . ARG E 1 243 ? 6.145 2.546 -22.109 1.00 28.77 243 ARG E O 1
ATOM 12598 N N . PRO E 1 244 ? 5.855 4.618 -21.269 1.00 29.54 244 PRO E N 1
ATOM 12599 C CA . PRO E 1 244 ? 6.568 5.241 -22.397 1.00 30.16 244 PRO E CA 1
ATOM 12600 C C . PRO E 1 244 ? 8.011 4.761 -22.498 1.00 30.66 244 PRO E C 1
ATOM 12601 O O . PRO E 1 244 ? 8.613 4.880 -23.567 1.00 35.12 244 PRO E O 1
ATOM 12605 N N . ASP E 1 245 ? 8.542 4.213 -21.406 1.00 32.09 245 ASP E N 1
ATOM 12606 C CA . ASP E 1 245 ? 9.884 3.642 -21.391 1.00 32.76 245 ASP E CA 1
ATOM 12607 C C . ASP E 1 245 ? 9.985 2.358 -22.219 1.00 36.00 245 ASP E C 1
ATOM 12608 O O . ASP E 1 245 ? 11.070 1.997 -22.699 1.00 34.55 245 ASP E O 1
ATOM 12613 N N . LEU E 1 246 ? 8.856 1.666 -22.373 1.00 34.22 246 LEU E N 1
ATOM 12614 C CA . LEU E 1 246 ? 8.803 0.446 -23.179 1.00 33.19 246 LEU E CA 1
ATOM 12615 C C . LEU E 1 246 ? 8.268 0.703 -24.588 1.00 30.92 246 LEU E C 1
ATOM 12616 O O . LEU E 1 246 ? 8.642 0.008 -25.525 1.00 33.26 246 LEU E O 1
ATOM 12621 N N . CYS E 1 247 ? 7.405 1.703 -24.737 1.00 31.21 247 CYS E N 1
ATOM 12622 C CA . CYS E 1 247 ? 6.682 1.909 -25.993 1.00 32.37 247 CYS E CA 1
ATOM 12623 C C . CYS E 1 247 ? 7.063 3.167 -26.786 1.00 34.46 247 CYS E C 1
ATOM 12624 O O . CYS E 1 247 ? 6.901 3.198 -28.010 1.00 30.38 247 CYS E O 1
ATOM 12627 N N . ALA E 1 248 ? 7.565 4.197 -26.106 1.00 32.24 248 ALA E N 1
ATOM 12628 C CA . ALA E 1 248 ? 7.731 5.517 -26.746 1.00 36.97 248 ALA E CA 1
ATOM 12629 C C . ALA E 1 248 ? 9.162 5.918 -27.153 1.00 37.76 248 ALA E C 1
ATOM 12630 O O . ALA E 1 248 ? 9.380 7.051 -27.585 1.00 36.89 248 ALA E O 1
ATOM 12632 N N . GLN E 1 249 ? 10.121 5.006 -27.024 1.00 33.94 249 GLN E N 1
ATOM 12633 C CA . GLN E 1 249 ? 11.523 5.335 -27.276 1.00 36.69 249 GLN E CA 1
ATOM 12634 C C . GLN E 1 249 ? 11.850 5.632 -28.751 1.00 41.05 249 GLN E C 1
ATOM 12635 O O . GLN E 1 249 ? 12.896 6.217 -29.046 1.00 38.61 249 GLN E O 1
ATOM 12641 N N . ASP E 1 250 ? 10.962 5.233 -29.664 1.00 34.75 250 ASP E N 1
ATOM 12642 C CA . ASP E 1 250 ? 11.169 5.456 -31.101 1.00 35.65 250 ASP E CA 1
ATOM 12643 C C . ASP E 1 250 ? 10.235 6.517 -31.685 1.00 35.44 250 ASP E C 1
ATOM 12644 O O . ASP E 1 250 ? 10.566 7.182 -32.668 1.00 36.03 250 ASP E O 1
ATOM 12649 N N . ASN E 1 251 ? 9.068 6.674 -31.074 1.00 32.87 251 ASN E N 1
ATOM 12650 C CA . ASN E 1 251 ? 8.071 7.627 -31.543 1.00 32.45 251 ASN E CA 1
ATOM 12651 C C . ASN E 1 251 ? 7.183 7.999 -30.361 1.00 36.71 251 ASN E C 1
ATOM 12652 O O . ASN E 1 251 ? 6.440 7.154 -29.847 1.00 37.00 251 ASN E O 1
ATOM 12657 N N . PRO E 1 252 ? 7.292 9.254 -29.894 1.00 37.33 252 PRO E N 1
ATOM 12658 C CA . PRO E 1 252 ? 6.640 9.723 -28.663 1.00 37.51 252 PRO E CA 1
ATOM 12659 C C . PRO E 1 252 ? 5.118 9.909 -28.756 1.00 37.47 252 PRO E C 1
ATOM 12660 O O . PRO E 1 252 ? 4.477 9.986 -27.712 1.00 43.15 252 PRO E O 1
ATOM 12664 N N . MET E 1 253 ? 4.550 9.974 -29.956 1.00 37.12 253 MET E N 1
ATOM 12665 C CA . MET E 1 253 ? 3.103 10.178 -30.103 1.00 39.88 253 MET E CA 1
ATOM 12666 C C . MET E 1 253 ? 2.274 8.917 -29.831 1.00 37.12 253 MET E C 1
ATOM 12667 O O . MET E 1 253 ? 2.579 7.842 -30.347 1.00 35.19 253 MET E O 1
ATOM 12672 N N . ASN E 1 254 ? 1.204 9.068 -29.053 1.00 38.58 254 ASN E N 1
ATOM 12673 C CA . ASN E 1 254 ? 0.276 7.969 -28.768 1.00 36.01 254 ASN E CA 1
ATOM 12674 C C . ASN E 1 254 ? -0.344 7.384 -30.042 1.00 34.58 254 ASN E C 1
ATOM 12675 O O . ASN E 1 254 ? -0.715 8.128 -30.949 1.00 36.47 254 ASN E O 1
ATOM 12680 N N . PRO E 1 255 ? -0.443 6.046 -30.121 1.00 28.01 255 PRO E N 1
ATOM 12681 C CA . PRO E 1 255 ? -1.021 5.386 -31.297 1.00 32.39 255 PRO E CA 1
ATOM 12682 C C . PRO E 1 255 ? -2.403 5.918 -31.683 1.00 34.26 255 PRO E C 1
ATOM 12683 O O . PRO E 1 255 ? -2.748 5.857 -32.862 1.00 35.72 255 PRO E O 1
ATOM 12687 N N . LYS E 1 256 ? -3.167 6.429 -30.719 1.00 33.47 256 LYS E N 1
ATOM 12688 C CA . LYS E 1 256 ? -4.452 7.074 -31.005 1.00 36.01 256 LYS E CA 1
ATOM 12689 C C . LYS E 1 256 ? -4.344 8.153 -32.084 1.00 36.34 256 LYS E C 1
ATOM 12690 O O . LYS E 1 256 ? -5.237 8.293 -32.919 1.00 32.52 256 LYS E O 1
ATOM 12696 N N . LYS E 1 257 ? -3.249 8.913 -32.061 1.00 35.26 257 LYS E N 1
ATOM 12697 C CA . LYS E 1 257 ? -3.061 10.038 -32.979 1.00 37.12 257 LYS E CA 1
ATOM 12698 C C . LYS E 1 257 ? -2.958 9.589 -34.437 1.00 36.45 257 LYS E C 1
ATOM 12699 O O . LYS E 1 257 ? -3.079 10.402 -35.350 1.00 33.73 257 LYS E O 1
ATOM 12705 N N . TYR E 1 258 ? -2.751 8.294 -34.654 1.00 35.30 258 TYR E N 1
ATOM 12706 C CA . TYR E 1 258 ? -2.544 7.786 -36.000 1.00 33.02 258 TYR E CA 1
ATOM 12707 C C . TYR E 1 258 ? -3.808 7.207 -36.635 1.00 32.81 258 TYR E C 1
ATOM 12708 O O . TYR E 1 258 ? -3.791 6.808 -37.792 1.00 31.98 258 TYR E O 1
ATOM 12717 N N . LEU E 1 259 ? -4.906 7.158 -35.886 1.00 32.83 259 LEU E N 1
ATOM 12718 C CA . LEU E 1 259 ? -6.174 6.754 -36.490 1.00 32.01 259 LEU E CA 1
ATOM 12719 C C . LEU E 1 259 ? -6.537 7.798 -37.533 1.00 33.18 259 LEU E C 1
ATOM 12720 O O . LEU E 1 259 ? -6.702 8.977 -37.203 1.00 31.59 259 LEU E O 1
ATOM 12725 N N . GLY E 1 260 ? -6.652 7.370 -38.789 1.00 33.73 260 GLY E N 1
ATOM 12726 C CA . GLY E 1 260 ? -6.869 8.291 -39.891 1.00 31.88 260 GLY E CA 1
ATOM 12727 C C . GLY E 1 260 ? -5.627 8.434 -40.756 1.00 34.38 260 GLY E C 1
ATOM 12728 O O . GLY E 1 260 ? -5.656 9.115 -41.783 1.00 36.63 260 GLY E O 1
ATOM 12729 N N . SER E 1 261 ? -4.532 7.795 -40.340 1.00 33.98 261 SER E N 1
ATOM 12730 C CA . SER E 1 261 ? -3.276 7.859 -41.086 1.00 34.70 261 SER E CA 1
ATOM 12731 C C . SER E 1 261 ? -3.087 6.666 -42.012 1.00 32.80 261 SER E C 1
ATOM 12732 O O . SER E 1 261 ? -2.178 6.672 -42.843 1.00 32.53 261 SER E O 1
ATOM 12735 N N . PHE E 1 262 ? -3.932 5.643 -41.858 1.00 28.00 262 PHE E N 1
ATOM 12736 C CA . PHE E 1 262 ? -3.825 4.444 -42.690 1.00 25.02 262 PHE E CA 1
ATOM 12737 C C . PHE E 1 262 ? -5.181 3.839 -43.024 1.00 26.25 262 PHE E C 1
ATOM 12738 O O . PHE E 1 262 ? -6.195 4.184 -42.408 1.00 28.14 262 PHE E O 1
ATOM 12746 N N . TYR E 1 263 ? -5.199 2.955 -44.020 1.00 22.21 263 TYR E N 1
ATOM 12747 C CA . TYR E 1 263 ? -6.423 2.284 -44.422 1.00 24.07 263 TYR E CA 1
ATOM 12748 C C . TYR E 1 263 ? -6.394 0.852 -43.930 1.00 25.04 263 TYR E C 1
ATOM 12749 O O . TYR E 1 263 ? -5.333 0.357 -43.528 1.00 20.44 263 TYR E O 1
ATOM 12758 N N . THR E 1 264 ? -7.562 0.202 -43.976 1.00 19.98 264 THR E N 1
ATOM 12759 C CA . THR E 1 264 ? -7.682 -1.244 -43.817 1.00 23.91 264 THR E CA 1
ATOM 12760 C C . THR E 1 264 ? -8.691 -1.725 -44.845 1.00 24.09 264 THR E C 1
ATOM 12761 O O . THR E 1 264 ? -9.539 -0.942 -45.309 1.00 23.47 264 THR E O 1
ATOM 12765 N N . ASP E 1 265 ? -8.637 -2.996 -45.213 1.00 24.75 265 ASP E N 1
ATOM 12766 C CA . ASP E 1 265 ? -9.747 -3.523 -45.996 1.00 21.29 265 ASP E CA 1
ATOM 12767 C C . ASP E 1 265 ? -10.963 -3.737 -45.089 1.00 24.52 265 ASP E C 1
ATOM 12768 O O . ASP E 1 265 ? -10.838 -3.695 -43.859 1.00 26.04 265 ASP E O 1
ATOM 12773 N N . ALA E 1 266 ? -12.124 -3.971 -45.690 1.00 22.03 266 ALA E N 1
ATOM 12774 C CA . ALA E 1 266 ? -13.371 -4.136 -44.939 1.00 27.79 266 ALA E CA 1
ATOM 12775 C C . ALA E 1 266 ? -13.694 -5.597 -44.622 1.00 26.68 266 ALA E C 1
ATOM 12776 O O . ALA E 1 266 ? -14.822 -5.907 -44.219 1.00 23.59 266 ALA E O 1
ATOM 12778 N N . LEU E 1 267 ? -12.722 -6.489 -44.798 1.00 25.86 267 LE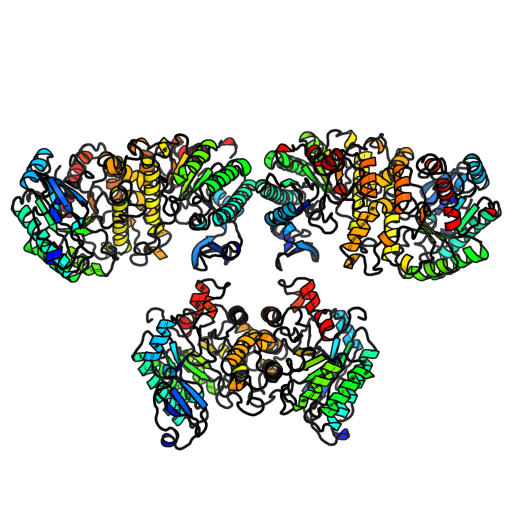U E N 1
ATOM 12779 C CA . LEU E 1 267 ? -13.003 -7.924 -44.695 1.00 26.48 267 LEU E CA 1
ATOM 12780 C C . LEU E 1 267 ? -13.077 -8.404 -43.238 1.00 28.20 267 LEU E C 1
ATOM 12781 O O . LEU E 1 267 ? -12.111 -8.986 -42.715 1.00 24.12 267 LEU E O 1
ATOM 12786 N N . VAL E 1 268 ? -14.229 -8.166 -42.594 1.00 23.84 268 VAL E N 1
ATOM 12787 C CA . VAL E 1 268 ? -14.469 -8.612 -41.211 1.00 23.96 268 VAL E CA 1
ATOM 12788 C C . VAL E 1 268 ? -15.728 -9.487 -41.022 1.00 23.31 268 VAL E C 1
ATOM 12789 O O . VAL E 1 268 ? -16.060 -9.855 -39.891 1.00 28.71 268 VAL E O 1
ATOM 12793 N N . HIS E 1 269 ? -16.431 -9.783 -42.115 1.00 21.74 269 HIS E N 1
ATOM 12794 C CA . HIS E 1 269 ? -17.533 -10.766 -42.142 1.00 25.71 269 HIS E CA 1
ATOM 12795 C C . HIS E 1 269 ? -18.854 -10.383 -41.446 1.00 28.72 269 HIS E C 1
ATOM 12796 O O . HIS E 1 269 ? -19.941 -10.622 -42.000 1.00 31.28 269 HIS E O 1
ATOM 12803 N N . ASP E 1 270 ? -18.756 -9.804 -40.251 1.00 26.93 270 ASP E N 1
ATOM 12804 C CA . ASP E 1 270 ? -19.920 -9.474 -39.440 1.00 26.66 270 ASP E CA 1
ATOM 12805 C C . ASP E 1 270 ? -20.217 -7.980 -39.421 1.00 28.14 270 ASP E C 1
ATOM 12806 O O . ASP E 1 270 ? -19.301 -7.164 -39.425 1.00 27.01 270 ASP E O 1
ATOM 12811 N N . PRO E 1 271 ? -21.511 -7.621 -39.406 1.00 28.51 271 PRO E N 1
ATOM 12812 C CA . PRO E 1 271 ? -21.939 -6.218 -39.419 1.00 25.88 271 PRO E CA 1
ATOM 12813 C C . PRO E 1 271 ? -21.467 -5.443 -38.203 1.00 25.75 271 PRO E C 1
ATOM 12814 O O . PRO E 1 271 ? -21.117 -4.272 -38.349 1.00 24.88 271 PRO E O 1
ATOM 12818 N N . LEU E 1 272 ? -21.454 -6.070 -37.028 1.00 23.81 272 LEU E N 1
ATOM 12819 C CA . LEU E 1 272 ? -21.046 -5.359 -35.817 1.00 25.48 272 LEU E CA 1
ATOM 12820 C C . LEU E 1 272 ? -19.580 -4.946 -35.898 1.00 24.78 272 LEU E C 1
ATOM 12821 O O . LEU E 1 272 ? -19.201 -3.858 -35.440 1.00 21.89 272 LEU E O 1
ATOM 12826 N N . SER E 1 273 ? -18.766 -5.815 -36.491 1.00 24.14 273 SER E N 1
ATOM 12827 C CA . SER E 1 273 ? -17.335 -5.559 -36.656 1.00 25.54 273 SER E CA 1
ATOM 12828 C C . SER E 1 273 ? -17.068 -4.451 -37.678 1.00 22.76 273 SER E C 1
ATOM 12829 O O . SER E 1 273 ? -16.230 -3.573 -37.449 1.00 23.10 273 SER E O 1
ATOM 12832 N N . LEU E 1 274 ? -17.777 -4.509 -38.799 1.00 22.91 274 LEU E N 1
ATOM 12833 C CA . LEU E 1 274 ? -17.649 -3.489 -39.840 1.00 26.01 274 LEU E CA 1
ATOM 12834 C C . LEU E 1 274 ? -17.994 -2.100 -39.307 1.00 25.67 274 LEU E C 1
ATOM 12835 O O . LEU E 1 274 ? -17.252 -1.136 -39.540 1.00 26.08 274 LEU E O 1
ATOM 12840 N N . LYS E 1 275 ? -19.096 -1.992 -38.562 1.00 25.31 275 LYS E N 1
ATOM 12841 C CA . LYS E 1 275 ? -19.475 -0.706 -37.971 1.00 25.17 275 LYS E CA 1
ATOM 12842 C C . LYS E 1 275 ? -18.371 -0.172 -37.052 1.00 27.81 275 LYS E C 1
ATOM 12843 O O . LYS E 1 275 ? -17.973 0.989 -37.164 1.00 28.35 275 LYS E O 1
ATOM 12849 N N . LEU E 1 276 ? -17.870 -1.020 -36.150 1.00 24.68 276 LEU E N 1
ATOM 12850 C CA . LEU E 1 276 ? -16.750 -0.627 -35.300 1.00 24.30 276 LEU E CA 1
ATOM 12851 C C . LEU E 1 276 ? -15.537 -0.224 -36.145 1.00 25.87 276 LEU E C 1
ATOM 12852 O O . LEU E 1 276 ? -14.859 0.762 -35.832 1.00 27.48 276 LEU E O 1
ATOM 12857 N N . LEU E 1 277 ? -15.260 -0.978 -37.211 1.00 22.97 277 LEU E N 1
ATOM 12858 C CA . LEU E 1 277 ? -14.111 -0.660 -38.074 1.00 27.00 277 LEU E CA 1
ATOM 12859 C C . LEU E 1 277 ? -14.172 0.787 -38.566 1.00 24.83 277 LEU E C 1
ATOM 12860 O O . LEU E 1 277 ? -13.241 1.565 -38.366 1.00 25.20 277 LEU E O 1
ATOM 12865 N N . THR E 1 278 ? -15.293 1.151 -39.171 1.00 26.27 278 THR E N 1
ATOM 12866 C CA . THR E 1 278 ? -15.471 2.504 -39.691 1.00 27.50 278 THR E CA 1
ATOM 12867 C C . THR E 1 278 ? -15.516 3.569 -38.588 1.00 29.90 278 THR E C 1
ATOM 12868 O O . THR E 1 278 ? -15.044 4.687 -38.793 1.00 32.25 278 THR E O 1
ATOM 12872 N N . ASP E 1 279 ? -16.060 3.226 -37.418 1.00 26.52 279 ASP E N 1
ATOM 12873 C CA . ASP E 1 279 ? -16.070 4.152 -36.278 1.00 29.04 279 ASP E CA 1
ATOM 12874 C C . ASP E 1 279 ? -14.659 4.497 -35.791 1.00 29.87 279 ASP E C 1
ATOM 12875 O O . ASP E 1 279 ? -14.396 5.634 -35.399 1.00 31.85 279 ASP E O 1
ATOM 12880 N N . VAL E 1 280 ? -13.761 3.510 -35.807 1.00 27.31 280 VAL E N 1
ATOM 12881 C CA . VAL E 1 280 ? -12.379 3.702 -35.361 1.00 25.63 280 VAL E CA 1
ATOM 12882 C C . VAL E 1 280 ? -11.433 4.167 -36.475 1.00 27.15 280 VAL E C 1
ATOM 12883 O O . VAL E 1 280 ? -10.661 5.109 -36.283 1.00 29.33 280 VAL E O 1
ATOM 12887 N N . ILE E 1 281 ? -11.487 3.489 -37.621 1.00 24.23 281 ILE E N 1
ATOM 12888 C CA . ILE E 1 281 ? -10.567 3.748 -38.735 1.00 27.49 281 ILE E CA 1
ATOM 12889 C C . ILE E 1 281 ? -11.007 4.960 -39.569 1.00 34.19 281 ILE E C 1
ATOM 12890 O O . ILE E 1 281 ? -10.168 5.720 -40.070 1.00 35.36 281 ILE E O 1
ATOM 12895 N N . GLY E 1 282 ? -12.319 5.157 -39.692 1.00 29.84 282 GLY E N 1
ATOM 12896 C CA . GLY E 1 282 ? -12.844 6.274 -40.464 1.00 32.30 282 GLY E CA 1
ATOM 12897 C C . GLY E 1 282 ? -13.573 5.796 -41.705 1.00 27.25 282 GLY E C 1
ATOM 12898 O O . GLY E 1 282 ? -13.139 4.834 -42.354 1.00 29.66 282 GLY E O 1
ATOM 12899 N N . LYS E 1 283 ? -14.673 6.462 -42.049 1.00 30.21 283 LYS E N 1
ATOM 12900 C CA . LYS E 1 283 ? -15.434 6.102 -43.249 1.00 30.72 283 LYS E CA 1
ATOM 12901 C C . LYS E 1 283 ? -14.615 6.335 -44.527 1.00 29.52 283 LYS E C 1
ATOM 12902 O O . LYS E 1 283 ? -14.908 5.752 -45.565 1.00 30.79 283 LYS E O 1
ATOM 12908 N N . ASP E 1 284 ? -13.589 7.180 -44.438 1.00 29.45 284 ASP E N 1
ATOM 12909 C CA . ASP E 1 284 ? -12.722 7.467 -45.588 1.00 31.33 284 ASP E CA 1
ATOM 12910 C C . ASP E 1 284 ? -11.554 6.476 -45.713 1.00 31.95 284 ASP E C 1
ATOM 12911 O O . ASP E 1 284 ? -10.795 6.523 -46.674 1.00 31.16 284 ASP E O 1
ATOM 12916 N N . LYS E 1 285 ? -11.408 5.581 -44.742 1.00 26.85 285 LYS E N 1
ATOM 12917 C CA . LYS E 1 285 ? -10.181 4.795 -44.645 1.00 28.28 285 LYS E CA 1
ATOM 12918 C C . LYS E 1 285 ? -10.407 3.285 -44.709 1.00 27.26 285 LYS E C 1
ATOM 12919 O O . LYS E 1 285 ? -9.471 2.500 -44.508 1.00 28.11 285 LYS E O 1
ATOM 12925 N N . VAL E 1 286 ? -11.643 2.878 -44.986 1.00 23.02 286 VAL E N 1
ATOM 12926 C CA . VAL E 1 286 ? -11.973 1.460 -45.081 1.00 23.23 286 VAL E CA 1
ATOM 12927 C C . VAL E 1 286 ? -12.320 1.114 -46.516 1.00 26.13 286 VAL E C 1
ATOM 12928 O O . VAL E 1 286 ? -13.153 1.778 -47.142 1.00 26.23 286 VAL E O 1
ATOM 12932 N N . ILE E 1 287 ? -11.674 0.069 -47.026 1.00 24.39 287 ILE E N 1
ATOM 12933 C CA . ILE E 1 287 ? -11.723 -0.295 -48.439 1.00 24.80 287 ILE E CA 1
ATOM 12934 C C . ILE E 1 287 ? -12.272 -1.709 -48.617 1.00 23.93 287 ILE E C 1
ATOM 12935 O O . ILE E 1 287 ? -11.745 -2.658 -48.039 1.00 25.04 287 ILE E O 1
ATOM 12940 N N . LEU E 1 288 ? -13.306 -1.871 -49.432 1.00 20.74 288 LEU E N 1
ATOM 12941 C CA . LEU E 1 288 ? -13.831 -3.213 -49.693 1.00 26.00 288 LEU E CA 1
ATOM 12942 C C . LEU E 1 288 ? -12.744 -4.124 -50.245 1.00 28.21 288 LEU E C 1
ATOM 12943 O O . LEU E 1 288 ? -12.074 -3.792 -51.232 1.00 27.30 288 LEU E O 1
ATOM 12948 N N . GLY E 1 289 ? -12.585 -5.270 -49.592 1.00 27.23 289 GLY E N 1
ATOM 12949 C CA . GLY E 1 289 ? -11.621 -6.286 -49.973 1.00 27.17 289 GLY E CA 1
ATOM 12950 C C . GLY E 1 289 ? -12.240 -7.642 -49.677 1.00 28.81 289 GLY E C 1
ATOM 12951 O O . GLY E 1 289 ? -13.060 -7.771 -48.751 1.00 23.05 289 GLY E O 1
ATOM 12952 N N . THR E 1 290 ? -11.824 -8.660 -50.426 1.00 22.25 290 THR E N 1
ATOM 12953 C CA . THR E 1 290 ? -12.583 -9.910 -50.511 1.00 25.50 290 THR E CA 1
ATOM 12954 C C . THR E 1 290 ? -11.796 -11.217 -50.245 1.00 26.74 290 THR E C 1
ATOM 12955 O O . THR E 1 290 ? -12.399 -12.243 -49.890 1.00 24.25 290 THR E O 1
ATOM 12959 N N . ASP E 1 291 ? -10.469 -11.182 -50.398 1.00 22.22 291 ASP E N 1
ATOM 12960 C CA . ASP E 1 291 ? -9.644 -12.401 -50.379 1.00 24.77 291 ASP E CA 1
ATOM 12961 C C . ASP E 1 291 ? -10.076 -13.392 -51.477 1.00 26.51 291 ASP E C 1
ATOM 12962 O O . ASP E 1 291 ? -9.899 -14.607 -51.336 1.00 25.93 291 ASP E O 1
ATOM 12967 N N . TYR E 1 292 ? -10.657 -12.871 -52.559 1.00 20.49 292 TYR E N 1
ATOM 12968 C CA . TYR E 1 292 ? -10.968 -13.692 -53.723 1.00 23.49 292 TYR E CA 1
ATOM 12969 C C . TYR E 1 292 ? -9.662 -14.317 -54.177 1.00 22.66 292 TYR E C 1
ATOM 12970 O O . TYR E 1 292 ? -8.626 -13.649 -54.177 1.00 24.63 292 TYR E O 1
ATOM 12979 N N . PRO E 1 293 ? -9.689 -15.597 -54.562 1.00 25.02 293 PRO E N 1
ATOM 12980 C CA . PRO E 1 293 ? -10.831 -16.516 -54.628 1.00 26.48 293 PRO E CA 1
ATOM 12981 C C . PRO E 1 293 ? -10.888 -17.503 -53.453 1.00 25.08 293 PRO E C 1
ATOM 12982 O O . PRO E 1 293 ? -11.434 -18.599 -53.602 1.00 28.49 293 PRO E O 1
ATOM 12986 N N . PHE E 1 294 ? -10.337 -17.126 -52.306 1.00 24.02 294 PHE E N 1
ATOM 12987 C CA . PHE E 1 294 ? -10.159 -18.068 -51.202 1.00 28.07 294 PHE E CA 1
ATOM 12988 C C . PHE E 1 294 ? -11.396 -18.178 -50.286 1.00 25.58 294 PHE E C 1
ATOM 12989 O O . PHE E 1 294 ? -12.085 -17.184 -50.036 1.00 28.71 294 PHE E O 1
ATOM 12997 N N . PRO E 1 295 ? -11.673 -19.393 -49.784 1.00 27.39 295 PRO E N 1
ATOM 12998 C CA . PRO E 1 295 ? -12.867 -19.686 -48.980 1.00 25.44 295 PRO E CA 1
ATOM 12999 C C . PRO E 1 295 ? -13.020 -18.785 -47.752 1.00 25.37 295 PRO E C 1
ATOM 13000 O O . PRO E 1 295 ? -14.156 -18.498 -47.368 1.00 25.58 295 PRO E O 1
ATOM 13004 N N . LEU E 1 296 ? -11.918 -18.332 -47.150 1.00 24.65 296 LEU E N 1
ATOM 13005 C CA . LEU E 1 296 ? -12.020 -17.497 -45.953 1.00 25.96 296 LEU E CA 1
ATOM 13006 C C . LEU E 1 296 ? -12.385 -16.054 -46.297 1.00 27.28 296 LEU E C 1
ATOM 13007 O O . LEU E 1 296 ? -12.414 -15.184 -45.418 1.00 29.73 296 LEU E O 1
ATOM 13012 N N . GLY E 1 297 ? -12.662 -15.791 -47.565 1.00 25.53 297 GLY E N 1
ATOM 13013 C CA . GLY E 1 297 ? -13.025 -14.443 -47.980 1.00 29.92 297 GLY E CA 1
ATOM 13014 C C . GLY E 1 297 ? -14.518 -14.165 -47.963 1.00 32.36 297 GLY E C 1
ATOM 13015 O O . GLY E 1 297 ? -15.309 -15.016 -47.539 1.00 29.15 297 GLY E O 1
ATOM 13016 N N . GLU E 1 298 ? -14.911 -12.972 -48.408 1.00 30.59 298 GLU E N 1
ATOM 13017 C CA . GLU E 1 298 ? -16.330 -12.659 -48.555 1.00 33.16 298 GLU E CA 1
ATOM 13018 C C . GLU E 1 298 ? -16.830 -13.277 -49.844 1.00 34.63 298 GLU E C 1
ATOM 13019 O O . GLU E 1 298 ? -16.391 -12.922 -50.938 1.00 33.69 298 GLU E O 1
ATOM 13025 N N . LEU E 1 299 ? -17.749 -14.219 -49.716 1.00 34.71 299 LEU E N 1
ATOM 13026 C CA . LEU E 1 299 ? -18.191 -14.985 -50.865 1.00 34.88 299 LEU E CA 1
ATOM 13027 C C . LEU E 1 299 ? -19.082 -14.136 -51.785 1.00 34.86 299 LEU E C 1
ATOM 13028 O O . LEU E 1 299 ? -19.209 -14.422 -52.974 1.00 33.19 299 LEU E O 1
ATOM 13033 N N . GLU E 1 300 ? -19.659 -13.074 -51.228 1.00 32.30 300 GLU E N 1
ATOM 13034 C CA . GLU E 1 300 ? -20.515 -12.150 -51.972 1.00 37.23 300 GLU E CA 1
ATOM 13035 C C . GLU E 1 300 ? -20.002 -10.715 -51.849 1.00 32.17 300 GLU E C 1
ATOM 13036 O O . GLU E 1 300 ? -20.418 -9.988 -50.947 1.00 36.44 300 GLU E O 1
ATOM 13042 N N . PRO E 1 301 ? -19.104 -10.299 -52.759 1.00 32.62 301 PRO E N 1
ATOM 13043 C CA . PRO E 1 301 ? -18.391 -9.013 -52.677 1.00 31.42 301 PRO E CA 1
ATOM 13044 C C . PRO E 1 301 ? -19.283 -7.792 -52.424 1.00 33.39 301 PRO E C 1
ATOM 13045 O O . PRO E 1 301 ? -20.187 -7.506 -53.210 1.00 30.69 301 PRO E O 1
ATOM 13049 N N . GLY E 1 302 ? -19.023 -7.090 -51.325 1.00 31.41 302 GLY E N 1
ATOM 13050 C CA . GLY E 1 302 ? -19.716 -5.853 -51.006 1.00 33.73 302 GLY E CA 1
ATOM 13051 C C . GLY E 1 302 ? -21.077 -6.025 -50.358 1.00 34.02 302 GLY E C 1
ATOM 13052 O O . GLY E 1 302 ? -21.723 -5.041 -49.979 1.00 31.13 302 GLY E O 1
ATOM 13053 N N . LYS E 1 303 ? -21.510 -7.275 -50.229 1.00 31.53 303 LYS E N 1
ATOM 13054 C CA . LYS E 1 303 ? -22.823 -7.585 -49.679 1.00 32.92 303 LYS E CA 1
ATOM 13055 C C . LYS E 1 303 ? -22.994 -7.171 -48.213 1.00 32.94 303 LYS E C 1
ATOM 13056 O O . LYS E 1 303 ? -24.083 -6.749 -47.815 1.00 31.44 303 LYS E O 1
ATOM 13062 N N . LEU E 1 304 ? -21.936 -7.286 -47.408 1.00 31.24 304 LEU E N 1
ATOM 13063 C CA . LEU E 1 304 ? -22.016 -6.841 -46.011 1.00 31.01 304 LEU E CA 1
ATOM 13064 C C . LEU E 1 304 ? -22.193 -5.327 -45.958 1.00 33.14 304 LEU E C 1
ATOM 13065 O O . LEU E 1 304 ? -23.033 -4.808 -45.218 1.00 29.28 304 LEU E O 1
ATOM 13070 N N . ILE E 1 305 ? -21.382 -4.624 -46.742 1.00 28.46 305 ILE E N 1
ATOM 13071 C CA . ILE E 1 305 ? -21.493 -3.176 -46.865 1.00 29.73 305 ILE E CA 1
ATOM 13072 C C . ILE E 1 305 ? -22.908 -2.786 -47.301 1.00 31.34 305 ILE E C 1
ATOM 13073 O O . ILE E 1 305 ? -23.529 -1.899 -46.700 1.00 33.18 305 ILE E O 1
ATOM 13078 N N . GLU E 1 306 ? -23.418 -3.470 -48.325 1.00 32.15 306 GLU E N 1
ATOM 13079 C CA . GLU E 1 306 ? -24.736 -3.175 -48.898 1.00 35.45 306 GLU E CA 1
ATOM 13080 C C . GLU E 1 306 ? -25.869 -3.342 -47.897 1.00 37.34 306 GLU E C 1
ATOM 13081 O O . GLU E 1 306 ? -26.937 -2.745 -48.058 1.00 36.68 306 GLU E O 1
ATOM 13087 N N . SER E 1 307 ? -25.636 -4.166 -46.876 1.00 35.43 307 SER E N 1
ATOM 13088 C CA . SER E 1 307 ? -26.672 -4.523 -45.909 1.00 35.58 307 SER E CA 1
ATOM 13089 C C . SER E 1 307 ? -26.684 -3.608 -44.686 1.00 36.52 307 SER E C 1
ATOM 13090 O O . SER E 1 307 ? -27.597 -3.688 -43.863 1.00 39.57 307 SER E O 1
ATOM 13093 N N . MET E 1 308 ? -25.674 -2.752 -44.553 1.00 35.36 308 MET E N 1
ATOM 13094 C CA . MET E 1 308 ? -25.575 -1.895 -43.373 1.00 39.56 308 MET E CA 1
ATOM 13095 C C . MET E 1 308 ? -26.663 -0.818 -43.354 1.00 44.54 308 MET E C 1
ATOM 13096 O O . MET E 1 308 ? -26.602 0.147 -44.119 1.00 39.70 308 MET E O 1
ATOM 13101 N N . GLU E 1 309 ? -27.638 -0.989 -42.462 1.00 45.16 309 GLU E N 1
ATOM 13102 C CA . GLU E 1 309 ? -28.710 -0.014 -42.234 1.00 45.75 309 GLU E CA 1
ATOM 13103 C C . GLU E 1 309 ? -28.193 1.404 -41.963 1.00 46.11 309 GLU E C 1
ATOM 13104 O O . GLU E 1 309 ? -28.769 2.387 -42.438 1.00 46.42 309 GLU E O 1
ATOM 13110 N N . GLU E 1 310 ? -27.105 1.498 -41.203 1.00 44.18 310 GLU E N 1
ATOM 13111 C CA . GLU E 1 310 ? -26.572 2.778 -40.738 1.00 44.63 310 GLU E CA 1
ATOM 13112 C C . GLU E 1 310 ? -25.843 3.604 -41.788 1.00 43.87 310 GLU E C 1
ATOM 13113 O O . GLU E 1 310 ? -25.688 4.814 -41.613 1.00 45.31 310 GLU E O 1
ATOM 13119 N N . PHE E 1 311 ? -25.367 2.963 -42.852 1.00 36.54 311 PHE E N 1
ATOM 13120 C CA . PHE E 1 311 ? -24.565 3.674 -43.847 1.00 40.65 311 PHE E CA 1
ATOM 13121 C C . PHE E 1 311 ? -25.451 4.372 -44.879 1.00 37.73 311 PHE E C 1
ATOM 13122 O O . PHE E 1 311 ? -26.312 3.740 -45.498 1.00 39.93 311 PHE E O 1
ATOM 13130 N N . ASP E 1 312 ? -25.247 5.675 -45.059 1.00 38.76 312 ASP E N 1
ATOM 13131 C CA . ASP E 1 312 ? -25.877 6.379 -46.171 1.00 36.74 312 ASP E CA 1
ATOM 13132 C C . ASP E 1 312 ? -25.143 5.965 -47.443 1.00 38.10 312 ASP E C 1
ATOM 13133 O O . ASP E 1 312 ? -24.088 5.321 -47.362 1.00 37.31 312 ASP E O 1
ATOM 13138 N N . GLU E 1 313 ? -25.689 6.307 -48.608 1.00 36.66 313 GLU E N 1
ATOM 13139 C CA . GLU E 1 313 ? -25.136 5.818 -49.879 1.00 38.42 313 GLU E CA 1
ATOM 13140 C C . GLU E 1 313 ? -23.764 6.411 -50.198 1.00 37.29 313 GLU E C 1
ATOM 13141 O O . GLU E 1 313 ? -22.911 5.765 -50.818 1.00 37.99 313 GLU E O 1
ATOM 13147 N N . GLU E 1 314 ? -23.558 7.646 -49.769 1.00 36.42 314 GLU E N 1
ATOM 13148 C CA . GLU E 1 314 ? -22.251 8.274 -49.856 1.00 38.37 314 GLU E CA 1
ATOM 13149 C C . GLU E 1 314 ? -21.193 7.414 -49.140 1.00 37.33 314 GLU E C 1
ATOM 13150 O O . GLU E 1 314 ? -20.082 7.215 -49.641 1.00 33.64 314 GLU E O 1
ATOM 13156 N N . THR E 1 315 ? -21.548 6.889 -47.973 1.00 35.50 315 THR E N 1
ATOM 13157 C CA . THR E 1 315 ? -20.616 6.069 -47.204 1.00 33.78 315 THR E CA 1
ATOM 13158 C C . THR E 1 315 ? -20.361 4.745 -47.905 1.00 30.43 315 THR E C 1
ATOM 13159 O O . THR E 1 315 ? -19.212 4.333 -48.065 1.00 33.38 315 THR E O 1
ATOM 13163 N N . LYS E 1 316 ? -21.434 4.091 -48.339 1.00 30.78 316 LYS E N 1
ATOM 13164 C CA . LYS E 1 316 ? -21.327 2.825 -49.056 1.00 33.73 316 LYS E CA 1
ATOM 13165 C C . LYS E 1 316 ? -20.492 2.928 -50.339 1.00 34.97 316 LYS E C 1
ATOM 13166 O O . LYS E 1 316 ? -19.740 2.004 -50.672 1.00 31.01 316 LYS E O 1
ATOM 13172 N N . ASN E 1 317 ? -20.627 4.044 -51.054 1.00 32.91 317 ASN E N 1
ATOM 13173 C CA . ASN E 1 317 ? -19.852 4.253 -52.271 1.00 32.71 317 ASN E CA 1
ATOM 13174 C C . ASN E 1 317 ? -18.376 4.451 -51.944 1.00 31.84 317 ASN E C 1
ATOM 13175 O O . ASN E 1 317 ? -17.505 4.030 -52.709 1.00 29.78 317 ASN E O 1
ATOM 13180 N N . LYS E 1 318 ? -18.097 5.065 -50.796 1.00 30.40 318 LYS E N 1
ATOM 13181 C CA . LYS E 1 318 ? -16.721 5.194 -50.332 1.00 32.19 318 LYS E CA 1
ATOM 13182 C C . LYS E 1 318 ? -16.081 3.817 -50.073 1.00 31.71 318 LYS E C 1
ATOM 13183 O O . LYS E 1 318 ? -14.994 3.528 -50.574 1.00 29.36 318 LYS E O 1
ATOM 13189 N N . LEU E 1 319 ? -16.777 2.971 -49.314 1.00 29.60 319 LEU E N 1
ATOM 13190 C CA . LEU E 1 319 ? -16.278 1.644 -48.961 1.00 30.95 319 LEU E CA 1
ATOM 13191 C C . LEU E 1 319 ? -16.122 0.743 -50.184 1.00 29.85 319 LEU E C 1
ATOM 13192 O O . LEU E 1 319 ? -15.187 -0.054 -50.253 1.00 30.84 319 LEU E O 1
ATOM 13197 N N . LYS E 1 320 ? -17.041 0.871 -51.139 1.00 29.79 320 LYS E N 1
ATOM 13198 C CA . LYS E 1 320 ? -17.075 0.002 -52.317 1.00 32.82 320 LYS E CA 1
ATOM 13199 C C . LYS E 1 320 ? -16.014 0.358 -53.357 1.00 29.84 320 LYS E C 1
ATOM 13200 O O . LYS E 1 320 ? -15.486 -0.530 -54.027 1.00 31.73 320 LYS E O 1
ATOM 13206 N N . ALA E 1 321 ? -15.713 1.648 -53.507 1.00 29.31 321 ALA E N 1
ATOM 13207 C CA . ALA E 1 321 ? -14.812 2.076 -54.576 1.00 28.62 321 ALA E CA 1
ATOM 13208 C C . ALA E 1 321 ? -14.028 3.359 -54.284 1.00 31.80 321 ALA E C 1
ATOM 13209 O O . ALA E 1 321 ? -12.836 3.436 -54.596 1.00 32.19 321 ALA E O 1
ATOM 13211 N N . GLY E 1 322 ? -14.695 4.367 -53.713 1.00 30.17 322 GLY E N 1
ATOM 13212 C CA . GLY E 1 322 ? -14.093 5.679 -53.513 1.00 26.16 322 GLY E CA 1
ATOM 13213 C C . GLY E 1 322 ? -12.784 5.695 -52.744 1.00 33.47 322 GLY E C 1
ATOM 13214 O O . GLY E 1 322 ? -11.811 6.343 -53.155 1.00 29.06 322 GLY E O 1
ATOM 13215 N N . ASN E 1 323 ? -12.753 4.980 -51.622 1.00 30.06 323 ASN E N 1
ATOM 13216 C CA . ASN E 1 323 ? -11.554 4.915 -50.802 1.00 30.48 323 ASN E CA 1
ATOM 13217 C C . ASN E 1 323 ? -10.408 4.170 -51.495 1.00 24.38 323 ASN E C 1
ATOM 13218 O O . ASN E 1 323 ? -9.251 4.552 -51.357 1.00 25.38 323 ASN E O 1
ATOM 13223 N N . ALA E 1 324 ? -10.744 3.121 -52.240 1.00 25.53 324 ALA E N 1
ATOM 13224 C CA . ALA E 1 324 ? -9.761 2.351 -53.012 1.00 29.52 324 ALA E CA 1
ATOM 13225 C C . ALA E 1 324 ? -9.072 3.232 -54.056 1.00 30.13 324 ALA E C 1
ATOM 13226 O O . ALA E 1 324 ? -7.853 3.167 -54.231 1.00 29.76 324 ALA E O 1
ATOM 13228 N N . LEU E 1 325 ? -9.859 4.055 -54.741 1.00 32.54 325 LEU E N 1
ATOM 13229 C CA . LEU E 1 325 ? -9.322 4.977 -55.743 1.00 32.05 325 LEU E CA 1
ATOM 13230 C C . LEU E 1 325 ? -8.359 5.973 -55.094 1.00 29.36 325 LEU E C 1
ATOM 13231 O O . LEU E 1 325 ? -7.279 6.237 -55.623 1.00 34.96 325 LEU E O 1
ATOM 13236 N N . ALA E 1 326 ? -8.747 6.505 -53.936 1.00 29.64 326 ALA E N 1
ATOM 13237 C CA . ALA E 1 326 ? -7.903 7.440 -53.196 1.00 31.20 326 ALA E CA 1
ATOM 13238 C C . ALA E 1 326 ? -6.628 6.757 -52.711 1.00 32.77 326 ALA E C 1
ATOM 13239 O O . ALA E 1 326 ? -5.539 7.325 -52.803 1.00 31.93 326 ALA E O 1
ATOM 13241 N N . PHE E 1 327 ? -6.777 5.547 -52.172 1.00 30.15 327 PHE E N 1
ATOM 13242 C CA . PHE E 1 327 ? -5.634 4.759 -51.710 1.00 30.46 327 PHE E CA 1
ATOM 13243 C C . PHE E 1 327 ? -4.660 4.422 -52.846 1.00 28.79 327 PHE E C 1
ATOM 13244 O O . PHE E 1 327 ? -3.447 4.432 -52.646 1.00 32.08 327 PHE E O 1
ATOM 13252 N N . LEU E 1 328 ? -5.194 4.135 -54.029 1.00 26.11 328 LEU E N 1
ATOM 13253 C CA . LEU E 1 328 ? -4.371 3.738 -55.167 1.00 27.84 328 LEU E CA 1
ATOM 13254 C C . LEU E 1 328 ? -3.911 4.927 -56.022 1.00 33.27 328 LEU E C 1
ATOM 13255 O O . LEU E 1 328 ? -3.115 4.763 -56.954 1.00 29.41 328 LEU E O 1
ATOM 13260 N N . GLY E 1 329 ? -4.419 6.117 -55.714 1.00 30.64 329 GLY E N 1
ATOM 13261 C CA . GLY E 1 329 ? -4.102 7.300 -56.500 1.00 32.31 329 GLY E CA 1
ATOM 13262 C C . GLY E 1 329 ? -4.634 7.230 -57.929 1.00 36.01 329 GLY E C 1
ATOM 13263 O O . GLY E 1 329 ? -4.010 7.765 -58.853 1.00 38.18 329 GLY E O 1
ATOM 13264 N N . LEU E 1 330 ? -5.780 6.574 -58.111 1.00 34.31 330 LEU E N 1
ATOM 13265 C CA . LEU E 1 330 ? -6.406 6.436 -59.428 1.00 37.19 330 LEU E CA 1
ATOM 13266 C C . LEU E 1 330 ? -7.677 7.283 -59.555 1.00 42.71 330 LEU E C 1
ATOM 13267 O O . LEU E 1 330 ? -8.242 7.715 -58.551 1.00 39.94 330 LEU E O 1
ATOM 13272 N N . GLU E 1 331 ? -8.113 7.531 -60.789 1.00 44.13 331 GLU E N 1
ATOM 13273 C CA . GLU E 1 331 ? -9.370 8.246 -61.026 1.00 46.71 331 GLU E CA 1
ATOM 13274 C C . GLU E 1 331 ? -10.429 7.306 -61.608 1.00 45.04 331 GLU E C 1
ATOM 13275 O O . GLU E 1 331 ? -10.094 6.363 -62.336 1.00 41.34 331 GLU E O 1
ATOM 13281 N N . ARG E 1 332 ? -11.694 7.573 -61.278 1.00 45.01 332 ARG E N 1
ATOM 13282 C CA . ARG E 1 332 ? -12.835 6.801 -61.771 1.00 45.20 332 ARG E CA 1
ATOM 13283 C C . ARG E 1 332 ? -12.739 6.535 -63.269 1.00 46.96 332 ARG E C 1
ATOM 13284 O O . ARG E 1 332 ? -13.006 5.423 -63.738 1.00 51.36 332 ARG E O 1
ATOM 13292 N N . LYS E 1 333 ? -12.350 7.563 -64.018 1.00 47.37 333 LYS E N 1
ATOM 13293 C CA . LYS E 1 333 ? -12.181 7.437 -65.462 1.00 51.34 333 LYS E CA 1
ATOM 13294 C C . LYS E 1 333 ? -10.983 6.534 -65.779 1.00 52.54 333 LYS E C 1
ATOM 13295 O O . LYS E 1 333 ? -9.832 6.983 -65.770 1.00 57.40 333 LYS E O 1
ATOM 13301 N N . GLN E 1 334 ? -11.288 5.266 -66.051 1.00 51.74 334 GLN E N 1
ATOM 13302 C CA . GLN E 1 334 ? -10.327 4.201 -66.359 1.00 46.79 334 GLN E CA 1
ATOM 13303 C C . GLN E 1 334 ? -11.102 2.899 -66.202 1.00 45.57 334 GLN E C 1
ATOM 13304 O O . GLN E 1 334 ? -10.741 1.863 -66.763 1.00 47.72 334 GLN E O 1
ATOM 13310 N N . PHE E 1 335 ? -12.190 2.975 -65.440 1.00 45.73 335 PHE E N 1
ATOM 13311 C CA . PHE E 1 335 ? -12.985 1.800 -65.121 1.00 46.51 335 PHE E CA 1
ATOM 13312 C C . PHE E 1 335 ? -14.475 2.053 -65.346 1.00 49.47 335 PHE E C 1
ATOM 13313 O O . PHE E 1 335 ? -14.920 3.207 -65.407 1.00 55.97 335 PHE E O 1
ATOM 13321 N N . MET F 1 1 ? -65.376 8.840 29.211 1.00 45.77 1 MET F N 1
ATOM 13322 C CA . MET F 1 1 ? -66.528 8.445 30.012 1.00 42.99 1 MET F CA 1
ATOM 13323 C C . MET F 1 1 ? -66.288 7.050 30.613 1.00 46.81 1 MET F C 1
ATOM 13324 O O . MET F 1 1 ? -67.190 6.426 31.184 1.00 56.21 1 MET F O 1
ATOM 13329 N N . LYS F 1 2 ? -65.059 6.563 30.488 1.00 37.66 2 LYS F N 1
ATOM 13330 C CA . LYS F 1 2 ? -64.581 5.483 31.348 1.00 32.67 2 LYS F CA 1
ATOM 13331 C C . LYS F 1 2 ? -63.100 5.725 31.580 1.00 30.78 2 LYS F C 1
ATOM 13332 O O . LYS F 1 2 ? -62.723 6.246 32.623 1.00 31.34 2 LYS F O 1
ATOM 13338 N N . ILE F 1 3 ? -62.267 5.387 30.596 1.00 25.18 3 ILE F N 1
ATOM 13339 C CA . ILE F 1 3 ? -60.828 5.595 30.723 1.00 24.46 3 ILE F CA 1
ATOM 13340 C C . ILE F 1 3 ? -60.287 6.565 29.676 1.00 25.95 3 ILE F C 1
ATOM 13341 O O . ILE F 1 3 ? -60.564 6.422 28.483 1.00 22.87 3 ILE F O 1
ATOM 13346 N N . ASP F 1 4 ? -59.517 7.550 30.131 1.00 23.73 4 ASP F N 1
ATOM 13347 C CA . ASP F 1 4 ? -58.929 8.553 29.241 1.00 24.93 4 ASP F CA 1
ATOM 13348 C C . ASP F 1 4 ? -57.442 8.244 29.114 1.00 25.57 4 ASP F C 1
ATOM 13349 O O . ASP F 1 4 ? -56.685 8.451 30.057 1.00 25.77 4 ASP F O 1
ATOM 13354 N N . ILE F 1 5 ? -57.018 7.742 27.957 1.00 26.19 5 ILE F N 1
ATOM 13355 C CA . ILE F 1 5 ? -55.621 7.334 27.785 1.00 24.18 5 ILE F CA 1
ATOM 13356 C C . ILE F 1 5 ? -54.710 8.549 27.582 1.00 24.67 5 ILE F C 1
ATOM 13357 O O . ILE F 1 5 ? -53.488 8.459 27.720 1.00 24.15 5 ILE F O 1
ATOM 13362 N N . HIS F 1 6 ? -55.314 9.693 27.282 1.00 21.16 6 HIS F N 1
ATOM 13363 C CA . HIS F 1 6 ? -54.569 10.831 26.780 1.00 23.80 6 HIS F CA 1
ATOM 13364 C C . HIS F 1 6 ? -54.857 12.085 27.606 1.00 23.78 6 HIS F C 1
ATOM 13365 O O . HIS F 1 6 ? -55.687 12.900 27.225 1.00 23.56 6 HIS F O 1
ATOM 13372 N N . SER F 1 7 ? -54.176 12.230 28.744 1.00 23.32 7 SER F N 1
ATOM 13373 C CA . SER F 1 7 ? -54.312 13.424 29.592 1.00 24.91 7 SER F CA 1
ATOM 13374 C C . SER F 1 7 ? -52.945 13.896 30.066 1.00 24.01 7 SER F C 1
ATOM 13375 O O . SER F 1 7 ? -52.036 13.084 30.263 1.00 24.92 7 SER F O 1
ATOM 13378 N N . HIS F 1 8 ? -52.809 15.201 30.277 1.00 26.09 8 HIS F N 1
ATOM 13379 C CA . HIS F 1 8 ? -51.529 15.783 30.654 1.00 26.08 8 HIS F CA 1
ATOM 13380 C C . HIS F 1 8 ? -51.621 16.486 31.992 1.00 26.16 8 HIS F C 1
ATOM 13381 O O . HIS F 1 8 ? -52.656 17.066 32.329 1.00 23.74 8 HIS F O 1
ATOM 13388 N N . ILE F 1 9 ? -50.522 16.435 32.738 1.00 26.63 9 ILE F N 1
ATOM 13389 C CA . ILE F 1 9 ? -50.461 17.034 34.067 1.00 27.87 9 ILE F CA 1
ATOM 13390 C C . ILE F 1 9 ? -49.037 17.519 34.344 1.00 32.15 9 ILE F C 1
ATOM 13391 O O . ILE F 1 9 ? -48.072 17.029 33.739 1.00 32.76 9 ILE F O 1
ATOM 13396 N N . LEU F 1 10 ? -48.925 18.499 35.241 1.00 31.88 10 LEU F N 1
ATOM 13397 C CA . LEU F 1 10 ? -47.652 19.093 35.637 1.00 33.03 10 LEU F CA 1
ATOM 13398 C C . LEU F 1 10 ? -47.606 19.144 37.159 1.00 37.06 10 LEU F C 1
ATOM 13399 O O . LEU F 1 10 ? -48.652 19.181 37.806 1.00 34.63 10 LEU F O 1
ATOM 13404 N N . PRO F 1 11 ? -46.398 19.153 37.739 1.00 32.52 11 PRO F N 1
ATOM 13405 C CA . PRO F 1 11 ? -46.304 19.416 39.179 1.00 39.76 11 PRO F CA 1
ATOM 13406 C C . PRO F 1 11 ? -46.778 20.836 39.469 1.00 42.52 11 PRO F C 1
ATOM 13407 O O . PRO F 1 11 ? -46.741 21.674 38.561 1.00 39.24 11 PRO F O 1
ATOM 13411 N N . LYS F 1 12 ? -47.224 21.108 40.694 1.00 47.48 12 LYS F N 1
ATOM 13412 C CA . LYS F 1 12 ? -47.575 22.475 41.079 1.00 47.77 12 LYS F CA 1
ATOM 13413 C C . LYS F 1 12 ? -46.364 23.395 40.933 1.00 48.50 12 LYS F C 1
ATOM 13414 O O . LYS F 1 12 ? -46.496 24.557 40.541 1.00 50.66 12 LYS F O 1
ATOM 13420 N N . GLU F 1 13 ? -45.183 22.857 41.229 1.00 44.90 13 GLU F N 1
ATOM 13421 C CA . GLU F 1 13 ? -43.944 23.618 41.118 1.00 50.79 13 GLU F CA 1
ATOM 13422 C C . GLU F 1 13 ? -42.746 22.690 40.927 1.00 51.51 13 GLU F C 1
ATOM 13423 O O . GLU F 1 13 ? -42.762 21.530 41.354 1.00 53.02 13 GLU F O 1
ATOM 13429 N N . TRP F 1 14 ? -41.714 23.200 40.263 1.00 51.65 14 TRP F N 1
ATOM 13430 C CA . TRP F 1 14 ? -40.426 22.515 40.195 1.00 54.57 14 TRP F CA 1
ATOM 13431 C C . TRP F 1 14 ? -39.331 23.590 40.265 1.00 53.70 14 TRP F C 1
ATOM 13432 O O . TRP F 1 14 ? -39.629 24.765 40.043 1.00 55.26 14 TRP F O 1
ATOM 13443 N N . PRO F 1 15 ? -38.085 23.208 40.621 1.00 49.45 15 PRO F N 1
ATOM 13444 C CA . PRO F 1 15 ? -36.972 24.152 40.837 1.00 54.81 15 PRO F CA 1
ATOM 13445 C C . PRO F 1 15 ? -36.642 25.072 39.656 1.00 59.31 15 PRO F C 1
ATOM 13446 O O . PRO F 1 15 ? -37.428 25.221 38.721 1.00 61.45 15 PRO F O 1
ATOM 13450 N N . ASP F 1 16 ? -35.475 25.706 39.708 1.00 62.52 16 ASP F N 1
ATOM 13451 C CA . ASP F 1 16 ? -34.952 26.363 38.516 1.00 64.20 16 ASP F CA 1
ATOM 13452 C C . ASP F 1 16 ? -33.997 25.410 37.807 1.00 66.41 16 ASP F C 1
ATOM 13453 O O . ASP F 1 16 ? -32.908 25.114 38.308 1.00 64.79 16 ASP F O 1
ATOM 13458 N N . LEU F 1 17 ? -34.413 24.926 36.643 1.00 65.78 17 LEU F N 1
ATOM 13459 C CA . LEU F 1 17 ? -33.644 23.925 35.922 1.00 63.67 17 LEU F CA 1
ATOM 13460 C C . LEU F 1 17 ? -32.362 24.520 35.343 1.00 64.92 17 LEU F C 1
ATOM 13461 O O . LEU F 1 17 ? -31.342 23.839 35.255 1.00 65.01 17 LEU F O 1
ATOM 13466 N N . LYS F 1 18 ? -32.414 25.794 34.965 1.00 63.50 18 LYS F N 1
ATOM 13467 C CA . LYS F 1 18 ? -31.218 26.513 34.526 1.00 69.12 18 LYS F CA 1
ATOM 13468 C C . LYS F 1 18 ? -30.151 26.551 35.635 1.00 69.46 18 LYS F C 1
ATOM 13469 O O . LYS F 1 18 ? -28.967 26.308 35.383 1.00 69.27 18 LYS F O 1
ATOM 13475 N N . LYS F 1 19 ? -30.582 26.839 36.861 1.00 67.91 19 LYS F N 1
ATOM 13476 C CA . LYS F 1 19 ? -29.700 26.808 38.025 1.00 68.23 19 LYS F CA 1
ATOM 13477 C C . LYS F 1 19 ? -29.276 25.387 38.380 1.00 68.53 19 LYS F C 1
ATOM 13478 O O . LYS F 1 19 ? -28.153 25.152 38.827 1.00 69.28 19 LYS F O 1
ATOM 13484 N N . ARG F 1 20 ? -30.197 24.451 38.188 1.00 64.75 20 ARG F N 1
ATOM 13485 C CA . ARG F 1 20 ? -29.999 23.053 38.556 1.00 66.02 20 ARG F CA 1
ATOM 13486 C C . ARG F 1 20 ? -29.059 22.346 37.583 1.00 65.51 20 ARG F C 1
ATOM 13487 O O . ARG F 1 20 ? -28.394 21.369 37.939 1.00 64.40 20 ARG F O 1
ATOM 13495 N N . PHE F 1 21 ? -29.002 22.849 36.354 1.00 66.84 21 PHE F N 1
ATOM 13496 C CA . PHE F 1 21 ? -28.365 22.115 35.268 1.00 66.28 21 PHE F CA 1
ATOM 13497 C C . PHE F 1 21 ? -27.204 22.866 34.604 1.00 64.61 21 PHE F C 1
ATOM 13498 O O . PHE F 1 21 ? -26.249 22.245 34.133 1.00 61.54 21 PHE F O 1
ATOM 13506 N N . GLY F 1 22 ? -27.278 24.194 34.581 1.00 64.92 22 GLY F N 1
ATOM 13507 C CA . GLY F 1 22 ? -26.190 24.998 34.052 1.00 64.64 22 GLY F CA 1
ATOM 13508 C C . GLY F 1 22 ? -26.482 25.702 32.737 1.00 69.08 22 GLY F C 1
ATOM 13509 O O . GLY F 1 22 ? -25.664 26.488 32.254 1.00 71.56 22 GLY F O 1
ATOM 13510 N N . TYR F 1 23 ? -27.643 25.421 32.152 1.00 69.34 23 TYR F N 1
ATOM 13511 C CA . TYR F 1 23 ? -28.031 26.054 30.893 1.00 66.06 23 TYR F CA 1
ATOM 13512 C C . TYR F 1 23 ? -29.532 26.283 30.822 1.00 65.76 23 TYR F C 1
ATOM 13513 O O . TYR F 1 23 ? -30.298 25.596 31.495 1.00 65.72 23 TYR F O 1
ATOM 13522 N N . GLY F 1 24 ? -29.942 27.256 30.012 1.00 64.31 24 GLY F N 1
ATOM 13523 C CA . GLY F 1 24 ? -31.345 27.616 29.888 1.00 68.30 24 GLY F CA 1
ATOM 13524 C C . GLY F 1 24 ? -32.084 26.824 28.825 1.00 65.39 24 GLY F C 1
ATOM 13525 O O . GLY F 1 24 ? -31.681 25.712 28.480 1.00 63.50 24 GLY F O 1
ATOM 13526 N N . GLY F 1 25 ? -33.166 27.403 28.308 1.00 66.50 25 GLY F N 1
ATOM 13527 C CA . GLY F 1 25 ? -33.991 26.749 27.303 1.00 69.53 25 GLY F CA 1
ATOM 13528 C C . GLY F 1 25 ? -35.251 26.143 27.899 1.00 71.36 25 GLY F C 1
ATOM 13529 O O . GLY F 1 25 ? -36.274 25.998 27.224 1.00 71.65 25 GLY F O 1
ATOM 13530 N N . TRP F 1 26 ? -35.173 25.810 29.183 1.00 68.88 26 TRP F N 1
ATOM 13531 C CA . TRP F 1 26 ? -36.229 25.076 29.867 1.00 62.62 26 TRP F CA 1
ATOM 13532 C C . TRP F 1 26 ? -37.536 25.827 30.050 1.00 64.98 26 TRP F C 1
ATOM 13533 O O . TRP F 1 26 ? -37.738 26.940 29.550 1.00 65.03 26 TRP F O 1
ATOM 13544 N N . VAL F 1 27 ? -38.408 25.174 30.807 1.00 61.53 27 VAL F N 1
ATOM 13545 C CA . VAL F 1 27 ? -39.755 25.631 31.066 1.00 60.44 27 VAL F CA 1
ATOM 13546 C C . VAL F 1 27 ? -39.997 25.527 32.572 1.00 57.36 27 VAL F C 1
ATOM 13547 O O . VAL F 1 27 ? -39.570 24.566 33.213 1.00 59.80 27 VAL F O 1
ATOM 13551 N N . GLN F 1 28 ? -40.625 26.553 33.137 1.00 56.34 28 GLN F N 1
ATOM 13552 C CA . GLN F 1 28 ? -40.986 26.579 34.549 1.00 58.07 28 GLN F CA 1
ATOM 13553 C C . GLN F 1 28 ? -42.410 27.126 34.608 1.00 58.07 28 GLN F C 1
ATOM 13554 O O . GLN F 1 28 ? -42.830 27.835 33.695 1.00 57.35 28 GLN F O 1
ATOM 13560 N N . LEU F 1 29 ? -43.160 26.788 35.656 1.00 56.86 29 LEU F N 1
ATOM 13561 C CA . LEU F 1 29 ? -44.557 27.229 35.762 1.00 59.29 29 LEU F CA 1
ATOM 13562 C C . LEU F 1 29 ? -44.722 28.418 36.715 1.00 60.04 29 LEU F C 1
ATOM 13563 O O . LEU F 1 29 ? -44.074 28.476 37.759 1.00 60.31 29 LEU F O 1
ATOM 13568 N N . GLN F 1 30 ? -45.601 29.352 36.356 1.00 61.00 30 GLN F N 1
ATOM 13569 C CA . GLN F 1 30 ? -45.751 30.603 37.100 1.00 63.62 30 GLN F CA 1
ATOM 13570 C C . GLN F 1 30 ? -47.222 31.018 37.257 1.00 63.54 30 GLN F C 1
ATOM 13571 O O . GLN F 1 30 ? -47.905 31.291 36.268 1.00 65.11 30 GLN F O 1
ATOM 13577 N N . HIS F 1 31 ? -47.695 31.092 38.500 1.00 68.07 31 HIS F N 1
ATOM 13578 C CA . HIS F 1 31 ? -49.113 31.366 38.777 1.00 69.16 31 HIS F CA 1
ATOM 13579 C C . HIS F 1 31 ? -49.475 32.856 38.672 1.00 69.50 31 HIS F C 1
ATOM 13580 O O . HIS F 1 31 ? -48.640 33.721 38.936 1.00 71.20 31 HIS F O 1
ATOM 13587 N N . HIS F 1 32 ? -50.721 33.147 38.290 1.00 70.41 32 HIS F N 1
ATOM 13588 C CA . HIS F 1 32 ? -51.177 34.534 38.138 1.00 74.57 32 HIS F CA 1
ATOM 13589 C C . HIS F 1 32 ? -52.694 34.785 38.294 1.00 76.47 32 HIS F C 1
ATOM 13590 O O . HIS F 1 32 ? -53.193 35.805 37.807 1.00 74.98 32 HIS F O 1
ATOM 13597 N N . SER F 1 33 ? -53.415 33.880 38.968 1.00 76.74 33 SER F N 1
ATOM 13598 C CA . SER F 1 33 ? -54.857 34.061 39.230 1.00 76.61 33 SER F CA 1
ATOM 13599 C C . SER F 1 33 ? -55.502 33.003 40.142 1.00 78.79 33 SER F C 1
ATOM 13600 O O . SER F 1 33 ? -56.666 32.639 39.935 1.00 77.87 33 SER F O 1
ATOM 13603 N N . LYS F 1 34 ? -54.759 32.530 41.145 1.00 78.24 34 LYS F N 1
ATOM 13604 C CA . LYS F 1 34 ? -55.258 31.547 42.126 1.00 79.17 34 LYS F CA 1
ATOM 13605 C C . LYS F 1 34 ? -55.955 30.354 41.462 1.00 77.30 34 LYS F C 1
ATOM 13606 O O . LYS F 1 34 ? -57.023 29.917 41.905 1.00 74.43 34 LYS F O 1
ATOM 13612 N N . GLY F 1 35 ? -55.353 29.840 40.394 1.00 73.21 35 GLY F N 1
ATOM 13613 C CA . GLY F 1 35 ? -55.983 28.797 39.607 1.00 68.18 35 GLY F CA 1
ATOM 13614 C C . GLY F 1 35 ? -55.781 29.025 38.124 1.00 67.48 35 GLY F C 1
ATOM 13615 O O . GLY F 1 35 ? -56.461 28.415 37.296 1.00 64.16 35 GLY F O 1
ATOM 13616 N N . GLU F 1 36 ? -54.864 29.936 37.799 1.00 72.07 36 GLU F N 1
ATOM 13617 C CA . GLU F 1 36 ? -54.372 30.118 36.436 1.00 70.76 36 GLU F CA 1
ATOM 13618 C C . GLU F 1 36 ? -52.866 30.332 36.504 1.00 69.84 36 GLU F C 1
ATOM 13619 O O . GLU F 1 36 ? -52.344 30.763 37.536 1.00 68.84 36 GLU F O 1
ATOM 13625 N N . ALA F 1 37 ? -52.166 30.026 35.414 1.00 68.38 37 ALA F N 1
ATOM 13626 C CA . ALA F 1 37 ? -50.707 30.062 35.439 1.00 66.62 37 ALA F CA 1
ATOM 13627 C C . ALA F 1 37 ? -50.058 30.202 34.065 1.00 63.96 37 ALA F C 1
ATOM 13628 O O . ALA F 1 37 ? -50.739 30.309 33.045 1.00 66.18 37 ALA F O 1
ATOM 13630 N N . LYS F 1 38 ? -48.729 30.191 34.056 1.00 63.90 38 LYS F N 1
ATOM 13631 C CA . LYS F 1 38 ? -47.961 30.404 32.836 1.00 62.38 38 LYS F CA 1
ATOM 13632 C C . LYS F 1 38 ? -46.781 29.445 32.714 1.00 64.20 38 LYS F C 1
ATOM 13633 O O . LYS F 1 38 ? -46.048 29.211 33.681 1.00 62.11 38 LYS F O 1
ATOM 13639 N N . LEU F 1 39 ? -46.596 28.901 31.514 1.00 65.46 39 LEU F N 1
ATOM 13640 C CA . LEU F 1 39 ? -45.384 28.157 31.194 1.00 62.99 39 LEU F CA 1
ATOM 13641 C C . LEU F 1 39 ? -44.414 29.093 30.470 1.00 67.07 39 LEU F C 1
ATOM 13642 O O . LEU F 1 39 ? -44.832 29.929 29.663 1.00 67.43 39 LEU F O 1
ATOM 13647 N N . LEU F 1 40 ? -43.124 28.966 30.773 1.00 65.91 40 LEU F N 1
ATOM 13648 C CA . LEU F 1 40 ? -42.137 29.952 30.331 1.00 68.08 40 LEU F CA 1
ATOM 13649 C C . LEU F 1 40 ? -40.865 29.336 29.746 1.00 70.71 40 LEU F C 1
ATOM 13650 O O . LEU F 1 40 ? -40.215 28.527 30.400 1.00 72.02 40 LEU F O 1
ATOM 13655 N N . LYS F 1 41 ? -40.494 29.741 28.532 1.00 72.08 41 LYS F N 1
ATOM 13656 C CA . LYS F 1 41 ? -39.241 29.290 27.921 1.00 74.69 41 LYS F CA 1
ATOM 13657 C C . LYS F 1 41 ? -38.160 30.372 27.998 1.00 78.37 41 LYS F C 1
ATOM 13658 O O . LYS F 1 41 ? -37.974 31.141 27.049 1.00 79.22 41 LYS F O 1
ATOM 13664 N N . ASP F 1 42 ? -37.454 30.416 29.128 1.00 79.96 42 ASP F N 1
ATOM 13665 C CA . ASP F 1 42 ? -36.424 31.423 29.381 1.00 82.23 42 ASP F CA 1
ATOM 13666 C C . ASP F 1 42 ? -36.933 32.832 29.057 1.00 82.37 42 ASP F C 1
ATOM 13667 O O . ASP F 1 42 ? -36.437 33.477 28.136 1.00 83.97 42 ASP F O 1
ATOM 13672 N N . GLY F 1 43 ? -37.950 33.283 29.794 1.00 80.74 43 GLY F N 1
ATOM 13673 C CA . GLY F 1 43 ? -38.436 34.650 29.678 1.00 82.04 43 GLY F CA 1
ATOM 13674 C C . GLY F 1 43 ? -39.844 34.891 29.140 1.00 82.18 43 GLY F C 1
ATOM 13675 O O . GLY F 1 43 ? -40.493 35.867 29.534 1.00 79.54 43 GLY F O 1
ATOM 13676 N N . LYS F 1 44 ? -40.325 34.033 28.239 1.00 80.55 44 LYS F N 1
ATOM 13677 C CA . LYS F 1 44 ? -41.618 34.283 27.581 1.00 80.39 44 LYS F CA 1
ATOM 13678 C C . LYS F 1 44 ? -42.644 33.137 27.651 1.00 77.77 44 LYS F C 1
ATOM 13679 O O . LYS F 1 44 ? -42.308 31.996 27.976 1.00 74.94 44 LYS F O 1
ATOM 13685 N N . VAL F 1 45 ? -43.894 33.461 27.321 1.00 77.21 45 VAL F N 1
ATOM 13686 C CA . VAL F 1 45 ? -45.032 32.573 27.569 1.00 73.08 45 VAL F CA 1
ATOM 13687 C C . VAL F 1 45 ? -45.609 31.942 26.300 1.00 73.03 45 VAL F C 1
ATOM 13688 O O . VAL F 1 45 ? -46.013 32.643 25.367 1.00 73.75 45 VAL F O 1
ATOM 13692 N N . PHE F 1 46 ? -45.651 30.611 26.291 1.00 70.36 46 PHE F N 1
ATOM 13693 C CA . PHE F 1 46 ? -46.165 29.841 25.161 1.00 71.53 46 PHE F CA 1
ATOM 13694 C C . PHE F 1 46 ? -47.454 29.087 25.494 1.00 67.24 46 PHE F C 1
ATOM 13695 O O . PHE F 1 46 ? -47.972 28.345 24.657 1.00 66.10 46 PHE F O 1
ATOM 13703 N N . ARG F 1 47 ? -47.975 29.282 26.707 1.00 70.06 47 ARG F N 1
ATOM 13704 C CA . ARG F 1 47 ? -49.187 28.576 27.132 1.00 66.25 47 ARG F CA 1
ATOM 13705 C C . ARG F 1 47 ? -49.865 29.148 28.385 1.00 61.90 47 ARG F C 1
ATOM 13706 O O . ARG F 1 47 ? -49.208 29.466 29.384 1.00 61.11 47 ARG F O 1
ATOM 13714 N N . VAL F 1 48 ? -51.190 29.258 28.318 1.00 61.03 48 VAL F N 1
ATOM 13715 C CA . VAL F 1 48 ? -52.000 29.691 29.454 1.00 63.98 48 VAL F CA 1
ATOM 13716 C C . VAL F 1 48 ? -52.738 28.489 30.030 1.00 62.42 48 VAL F C 1
ATOM 13717 O O . VAL F 1 48 ? -53.714 28.014 29.444 1.00 59.15 48 VAL F O 1
ATOM 13721 N N . VAL F 1 49 ? -52.274 27.992 31.173 1.00 62.27 49 VAL F N 1
ATOM 13722 C CA . VAL F 1 49 ? -52.877 26.798 31.758 1.00 60.03 49 VAL F CA 1
ATOM 13723 C C . VAL F 1 49 ? -53.651 27.080 33.037 1.00 61.15 49 VAL F C 1
ATOM 13724 O O . VAL F 1 49 ? -53.429 28.086 33.713 1.00 61.94 49 VAL F O 1
ATOM 13728 N N . ARG F 1 50 ? -54.558 26.165 33.356 1.00 59.89 50 ARG F N 1
ATOM 13729 C CA . ARG F 1 50 ? -55.442 26.303 34.502 1.00 54.88 50 ARG F CA 1
ATOM 13730 C C . ARG F 1 50 ? -55.031 25.439 35.687 1.00 53.04 50 ARG F C 1
ATOM 13731 O O . ARG F 1 50 ? -54.062 24.679 35.632 1.00 51.57 50 ARG F O 1
ATOM 13739 N N . GLU F 1 51 ? -55.811 25.574 36.752 1.00 53.89 51 GLU F N 1
ATOM 13740 C CA . GLU F 1 51 ? -55.705 24.788 37.975 1.00 51.88 51 GLU F CA 1
ATOM 13741 C C . GLU F 1 51 ? -55.725 23.273 37.741 1.00 42.57 51 GLU F C 1
ATOM 13742 O O . GLU F 1 51 ? -54.944 22.523 38.339 1.00 37.17 51 GLU F O 1
ATOM 13748 N N . ASN F 1 52 ? -56.632 22.829 36.878 1.00 40.42 52 ASN F N 1
ATOM 13749 C CA . ASN F 1 52 ? -56.766 21.405 36.581 1.00 41.12 52 ASN F CA 1
ATOM 13750 C C . ASN F 1 52 ? -55.523 20.793 35.934 1.00 37.70 52 ASN F C 1
ATOM 13751 O O . ASN F 1 52 ? -55.449 19.576 35.766 1.00 37.80 52 ASN F O 1
ATOM 13756 N N . CYS F 1 53 ? -54.558 21.633 35.566 1.00 39.80 53 CYS F N 1
ATOM 13757 C CA . CYS F 1 53 ? -53.320 21.151 34.952 1.00 37.51 53 CYS F CA 1
ATOM 13758 C C . CYS F 1 53 ? -52.317 20.654 35.999 1.00 38.21 53 CYS F C 1
ATOM 13759 O O . CYS F 1 53 ? -51.384 19.935 35.652 1.00 35.11 53 CYS F O 1
ATOM 13762 N N . TRP F 1 54 ? -52.517 21.025 37.271 1.00 37.72 54 TRP F N 1
ATOM 13763 C CA . TRP F 1 54 ? -51.649 20.565 38.370 1.00 37.68 54 TRP F CA 1
ATOM 13764 C C . TRP F 1 54 ? -52.382 19.982 39.583 1.00 36.66 54 TRP F C 1
ATOM 13765 O O . TRP F 1 54 ? -51.792 19.230 40.362 1.00 33.80 54 TRP F O 1
ATOM 13776 N N . ASP F 1 55 ? -53.652 20.339 39.752 1.00 38.31 55 ASP F N 1
ATOM 13777 C CA . ASP F 1 55 ? -54.376 20.018 40.982 1.00 38.39 55 ASP F CA 1
ATOM 13778 C C . ASP F 1 55 ? -55.305 18.821 40.806 1.00 35.49 55 ASP F C 1
ATOM 13779 O O . ASP F 1 55 ? -56.339 18.917 40.135 1.00 39.97 55 ASP F O 1
ATOM 13784 N N . PRO F 1 56 ? -54.940 17.691 41.428 1.00 36.10 56 PRO F N 1
ATOM 13785 C CA . PRO F 1 56 ? -55.665 16.417 41.343 1.00 38.89 56 PRO F CA 1
ATOM 13786 C C . PRO F 1 56 ? -57.135 16.514 41.767 1.00 39.58 56 PRO F C 1
ATOM 13787 O O . PRO F 1 56 ? -57.983 15.951 41.082 1.00 34.39 56 PRO F O 1
ATOM 13791 N N . GLU F 1 57 ? -57.424 17.192 42.880 1.00 42.42 57 GLU F N 1
ATOM 13792 C CA . GLU F 1 57 ? -58.807 17.388 43.325 1.00 39.21 57 GLU F CA 1
ATOM 13793 C C . GLU F 1 57 ? -59.681 18.017 42.238 1.00 36.18 57 GLU F C 1
ATOM 13794 O O . GLU F 1 57 ? -60.768 17.517 41.945 1.00 39.10 57 GLU F O 1
ATOM 13800 N N . VAL F 1 58 ? -59.198 19.108 41.644 1.00 36.86 58 VAL F N 1
ATOM 13801 C CA . VAL F 1 58 ? -59.915 19.778 40.560 1.00 38.40 58 VAL F CA 1
ATOM 13802 C C . VAL F 1 58 ? -60.178 18.775 39.444 1.00 38.92 58 VAL F C 1
ATOM 13803 O O . VAL F 1 58 ? -61.267 18.731 38.863 1.00 37.59 58 VAL F O 1
ATOM 13807 N N . ARG F 1 59 ? -59.177 17.947 39.172 1.00 36.60 59 ARG F N 1
ATOM 13808 C CA . ARG F 1 59 ? -59.299 16.953 38.127 1.00 33.91 59 ARG F CA 1
ATOM 13809 C C . ARG F 1 59 ? -60.379 15.917 38.476 1.00 35.45 59 ARG F C 1
ATOM 13810 O O . ARG F 1 59 ? -61.246 15.634 37.644 1.00 32.10 59 ARG F O 1
ATOM 13818 N N . ILE F 1 60 ? -60.326 15.346 39.685 1.00 33.57 60 ILE F N 1
ATOM 13819 C CA . ILE F 1 60 ? -61.310 14.325 40.089 1.00 35.75 60 ILE F CA 1
ATOM 13820 C C . ILE F 1 60 ? -62.711 14.924 40.058 1.00 33.25 60 ILE F C 1
ATOM 13821 O O . ILE F 1 60 ? -63.659 14.282 39.597 1.00 36.83 60 ILE F O 1
ATOM 13826 N N . ARG F 1 61 ? -62.826 16.170 40.510 1.00 36.86 61 ARG F N 1
ATOM 13827 C CA . ARG F 1 61 ? -64.075 16.905 40.391 1.00 36.67 61 ARG F CA 1
ATOM 13828 C C . ARG F 1 61 ? -64.587 16.905 38.947 1.00 39.60 61 ARG F C 1
ATOM 13829 O O . ARG F 1 61 ? -65.696 16.430 38.675 1.00 40.84 61 ARG F O 1
ATOM 13837 N N . GLU F 1 62 ? -63.780 17.439 38.028 1.00 35.86 62 GLU F N 1
ATOM 13838 C CA . GLU F 1 62 ? -64.158 17.488 36.617 1.00 36.09 62 GLU F CA 1
ATOM 13839 C C . GLU F 1 62 ? -64.405 16.085 36.074 1.00 37.24 62 GLU F C 1
ATOM 13840 O O . GLU F 1 62 ? -65.366 15.862 35.334 1.00 36.49 62 GLU F O 1
ATOM 13846 N N . MET F 1 63 ? -63.542 15.137 36.448 1.00 33.84 63 MET F N 1
ATOM 13847 C CA . MET F 1 63 ? -63.715 13.739 36.047 1.00 33.90 63 MET F CA 1
ATOM 13848 C C . MET F 1 63 ? -65.065 13.187 36.483 1.00 35.77 63 MET F C 1
ATOM 13849 O O . MET F 1 63 ? -65.765 12.533 35.705 1.00 35.86 63 MET F O 1
ATOM 13854 N N . ASP F 1 64 ? -65.421 13.453 37.735 1.00 36.55 64 ASP F N 1
ATOM 13855 C CA . ASP F 1 64 ? -66.675 12.963 38.299 1.00 37.53 64 ASP F CA 1
ATOM 13856 C C . ASP F 1 64 ? -67.903 13.441 37.522 1.00 33.46 64 ASP F C 1
ATOM 13857 O O . ASP F 1 64 ? -68.817 12.662 37.260 1.00 41.01 64 ASP F O 1
ATOM 13862 N N . GLN F 1 65 ? -67.928 14.716 37.155 1.00 38.19 65 GLN F N 1
ATOM 13863 C CA . GLN F 1 65 ? -69.074 15.242 36.415 1.00 41.31 65 GLN F CA 1
ATOM 13864 C C . GLN F 1 65 ? -69.128 14.780 34.957 1.00 42.65 65 GLN F C 1
ATOM 13865 O O . GLN F 1 65 ? -70.212 14.681 34.376 1.00 41.73 65 GLN F O 1
ATOM 13871 N N . LYS F 1 66 ? -67.971 14.480 34.370 1.00 42.68 66 LYS F N 1
ATOM 13872 C CA . LYS F 1 66 ? -67.924 14.068 32.968 1.00 39.01 66 LYS F CA 1
ATOM 13873 C C . LYS F 1 66 ? -68.047 12.554 32.832 1.00 38.90 66 LYS F C 1
ATOM 13874 O O . LYS F 1 66 ? -68.118 12.025 31.721 1.00 38.84 66 LYS F O 1
ATOM 13880 N N . GLY F 1 67 ? -68.070 11.854 33.963 1.00 37.23 67 GLY F N 1
ATOM 13881 C CA . GLY F 1 67 ? -68.230 10.407 33.949 1.00 39.42 67 GLY F CA 1
ATOM 13882 C C . GLY F 1 67 ? -66.946 9.648 33.671 1.00 35.95 67 GLY F C 1
ATOM 13883 O O . GLY F 1 67 ? -66.977 8.488 33.270 1.00 38.76 67 GLY F O 1
ATOM 13884 N N . VAL F 1 68 ? -65.814 10.308 33.887 1.00 37.76 68 VAL F N 1
ATOM 13885 C CA . VAL F 1 68 ? -64.510 9.686 33.675 1.00 34.72 68 VAL F CA 1
ATOM 13886 C C . VAL F 1 68 ? -64.049 8.914 34.923 1.00 32.26 68 VAL F C 1
ATOM 13887 O O . VAL F 1 68 ? -63.928 9.478 36.005 1.00 32.27 68 VAL F O 1
ATOM 13891 N N . THR F 1 69 ? -63.781 7.624 34.754 1.00 28.61 69 THR F N 1
ATOM 13892 C CA . THR F 1 69 ? -63.333 6.776 35.856 1.00 29.44 69 THR F CA 1
ATOM 13893 C C . THR F 1 69 ? -61.845 6.937 36.155 1.00 28.97 69 THR F C 1
ATOM 13894 O O . THR F 1 69 ? -61.453 7.129 37.312 1.00 25.94 69 THR F O 1
ATOM 13898 N N . VAL F 1 70 ? -61.019 6.869 35.110 1.00 27.88 70 VAL F N 1
ATOM 13899 C CA . VAL F 1 70 ? -59.571 6.983 35.274 1.00 24.88 70 VAL F CA 1
ATOM 13900 C C . VAL F 1 70 ? -58.911 7.821 34.168 1.00 25.44 70 VAL F C 1
ATOM 13901 O O . VAL F 1 70 ? -59.366 7.808 33.018 1.00 24.54 70 VAL F O 1
ATOM 13905 N N . GLN F 1 71 ? -57.891 8.600 34.540 1.00 25.37 71 GLN F N 1
ATOM 13906 C CA . GLN F 1 71 ? -57.019 9.265 33.566 1.00 25.82 71 GLN F CA 1
ATOM 13907 C C . GLN F 1 71 ? -55.631 8.641 33.625 1.00 26.55 71 GLN F C 1
ATOM 13908 O O . GLN F 1 71 ? -55.055 8.479 34.708 1.00 25.14 71 GLN F O 1
ATOM 13914 N N . ALA F 1 72 ? -55.102 8.266 32.466 1.00 26.02 72 ALA F N 1
ATOM 13915 C CA . ALA F 1 72 ? -53.687 7.954 32.362 1.00 22.27 72 ALA F CA 1
ATOM 13916 C C . ALA F 1 72 ? -52.966 9.284 32.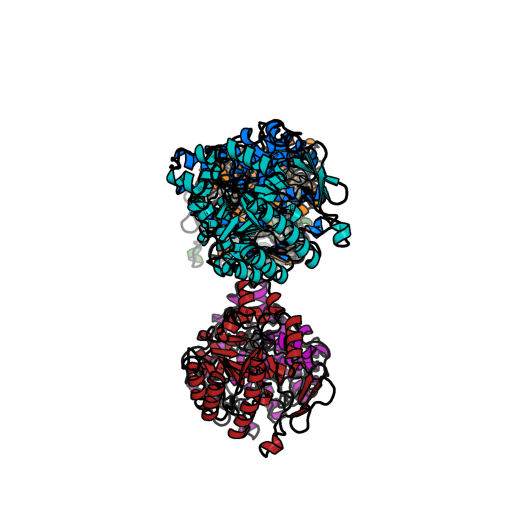309 1.00 23.73 72 ALA F C 1
ATOM 13917 O O . ALA F 1 72 ? -53.213 10.102 31.404 1.00 24.59 72 ALA F O 1
ATOM 13919 N N . LEU F 1 73 ? -52.086 9.519 33.281 1.00 23.56 73 LEU F N 1
ATOM 13920 C CA . LEU F 1 73 ? -51.434 10.819 33.414 1.00 22.77 73 LEU F CA 1
ATOM 13921 C C . LEU F 1 73 ? -50.059 10.806 32.759 1.00 23.74 73 LEU F C 1
ATOM 13922 O O . LEU F 1 73 ? -49.222 9.958 33.078 1.00 24.30 73 LEU F O 1
ATOM 13927 N N . SER F 1 74 ? -49.823 11.747 31.849 1.00 27.90 74 SER F N 1
ATOM 13928 C CA . SER F 1 74 ? -48.505 11.897 31.248 1.00 27.24 74 SER F CA 1
ATOM 13929 C C . SER F 1 74 ? -48.065 13.352 31.389 1.00 28.38 74 SER F C 1
ATOM 13930 O O . SER F 1 74 ? -48.902 14.241 31.548 1.00 26.71 74 SER F O 1
ATOM 13933 N N . THR F 1 75 ? -46.756 13.600 31.337 1.00 27.31 75 THR F N 1
ATOM 13934 C CA . THR F 1 75 ? -46.250 14.971 31.385 1.00 30.41 75 THR F CA 1
ATOM 13935 C C . THR F 1 75 ? -46.629 15.707 30.107 1.00 30.11 75 THR F C 1
ATOM 13936 O O . THR F 1 75 ? -46.968 15.073 29.103 1.00 30.13 75 THR F O 1
ATOM 13940 N N . VAL F 1 76 ? -46.590 17.039 30.149 1.00 30.16 76 VAL F N 1
ATOM 13941 C CA . VAL F 1 76 ? -46.839 17.865 28.962 1.00 29.35 76 VAL F CA 1
ATOM 13942 C C . VAL F 1 76 ? -45.637 17.738 28.012 1.00 32.57 76 VAL F C 1
ATOM 13943 O O . VAL F 1 76 ? -44.496 17.855 28.452 1.00 31.93 76 VAL F O 1
ATOM 13947 N N . PRO F 1 77 ? -45.891 17.470 26.715 1.00 36.44 77 PRO F N 1
ATOM 13948 C CA . PRO F 1 77 ? -44.834 17.203 25.725 1.00 32.95 77 PRO F CA 1
ATOM 13949 C C . PRO F 1 77 ? -43.665 18.204 25.691 1.00 34.58 77 PRO F C 1
ATOM 13950 O O . PRO F 1 77 ? -42.541 17.759 25.473 1.00 38.36 77 PRO F O 1
ATOM 13954 N N . VAL F 1 78 ? -43.906 19.496 25.921 1.00 37.34 78 VAL F N 1
ATOM 13955 C CA . VAL F 1 78 ? -42.809 20.475 26.018 1.00 37.97 78 VAL F CA 1
ATOM 13956 C C . VAL F 1 78 ? -41.711 20.062 27.019 1.00 37.88 78 VAL F C 1
ATOM 13957 O O . VAL F 1 78 ? -40.548 20.467 26.892 1.00 37.87 78 VAL F O 1
ATOM 13961 N N . MET F 1 79 ? -42.083 19.235 27.995 1.00 31.22 79 MET F N 1
ATOM 13962 C CA . MET F 1 79 ? -41.169 18.824 29.045 1.00 29.61 79 MET F CA 1
ATOM 13963 C C . MET F 1 79 ? -40.242 17.679 28.653 1.00 34.24 79 MET F C 1
ATOM 13964 O O . MET F 1 79 ? -39.343 17.339 29.425 1.00 37.17 79 MET F O 1
ATOM 13969 N N . PHE F 1 80 ? -40.465 17.074 27.480 1.00 36.84 80 PHE F N 1
ATOM 13970 C CA . PHE F 1 80 ? -39.644 15.940 27.030 1.00 35.68 80 PHE F CA 1
ATOM 13971 C C . PHE F 1 80 ? -38.150 16.240 27.168 1.00 34.60 80 PHE F C 1
ATOM 13972 O O . PHE F 1 80 ? -37.393 15.421 27.697 1.00 40.97 80 PHE F O 1
ATOM 13980 N N . SER F 1 81 ? -37.749 17.422 26.703 1.00 37.11 81 SER F N 1
ATOM 13981 C CA . SER F 1 81 ? -36.381 17.915 26.870 1.00 45.06 81 SER F CA 1
ATOM 13982 C C . SER F 1 81 ? -35.309 16.995 26.273 1.00 43.35 81 SER F C 1
ATOM 13983 O O . SER F 1 81 ? -34.236 16.832 26.857 1.00 42.12 81 SER F O 1
ATOM 13986 N N . TYR F 1 82 ? -35.600 16.410 25.109 1.00 44.91 82 TYR F N 1
ATOM 13987 C CA . TYR F 1 82 ? -34.699 15.444 24.467 1.00 44.61 82 TYR F CA 1
ATOM 13988 C C . TYR F 1 82 ? -33.406 16.083 23.949 1.00 44.80 82 TYR F C 1
ATOM 13989 O O . TYR F 1 82 ? -32.424 15.388 23.686 1.00 46.75 82 TYR F O 1
ATOM 13998 N N . TRP F 1 83 ? -33.425 17.402 23.796 1.00 41.75 83 TRP F N 1
ATOM 13999 C CA . TRP F 1 83 ? -32.268 18.169 23.335 1.00 51.75 83 TRP F CA 1
ATOM 14000 C C . TRP F 1 83 ? -31.130 18.226 24.352 1.00 53.42 83 TRP F C 1
ATOM 14001 O O . TRP F 1 83 ? -29.973 17.981 24.014 1.00 51.72 83 TRP F O 1
ATOM 14012 N N . ALA F 1 84 ? -31.475 18.548 25.596 1.00 54.58 84 ALA F N 1
ATOM 14013 C CA . ALA F 1 84 ? -30.496 18.858 26.640 1.00 53.66 84 ALA F CA 1
ATOM 14014 C C . ALA F 1 84 ? -29.503 17.739 26.928 1.00 54.91 84 ALA F C 1
ATOM 14015 O O . ALA F 1 84 ? -29.638 16.630 26.416 1.00 53.94 84 ALA F O 1
ATOM 14017 N N . LYS F 1 85 ? -28.501 18.040 27.752 1.00 58.71 85 LYS F N 1
ATOM 14018 C CA . LYS F 1 85 ? -27.539 17.029 28.171 1.00 56.23 85 LYS F CA 1
ATOM 14019 C C . LYS F 1 85 ? -28.306 15.921 28.880 1.00 58.00 85 LYS F C 1
ATOM 14020 O O . LYS F 1 85 ? -29.101 16.186 29.781 1.00 59.00 85 LYS F O 1
ATOM 14026 N N . PRO F 1 86 ? -28.087 14.676 28.445 1.00 54.07 86 PRO F N 1
ATOM 14027 C CA . PRO F 1 86 ? -28.796 13.472 28.885 1.00 55.42 86 PRO F CA 1
ATOM 14028 C C . PRO F 1 86 ? -28.792 13.266 30.397 1.00 58.40 86 PRO F C 1
ATOM 14029 O O . PRO F 1 86 ? -29.790 12.795 30.945 1.00 57.18 86 PRO F O 1
ATOM 14033 N N . GLU F 1 87 ? -27.686 13.593 31.058 1.00 60.18 87 GLU F N 1
ATOM 14034 C CA . GLU F 1 87 ? -27.619 13.446 32.509 1.00 61.26 87 GLU F CA 1
ATOM 14035 C C . GLU F 1 87 ? -28.574 14.407 33.205 1.00 57.07 87 GLU F C 1
ATOM 14036 O O . GLU F 1 87 ? -29.066 14.117 34.295 1.00 62.00 87 GLU F O 1
ATOM 14042 N N . ASP F 1 88 ? -28.841 15.544 32.569 1.00 56.60 88 ASP F N 1
ATOM 14043 C CA . ASP F 1 88 ? -29.824 16.487 33.088 1.00 57.75 88 ASP F CA 1
ATOM 14044 C C . ASP F 1 88 ? -31.250 16.031 32.792 1.00 59.23 88 ASP F C 1
ATOM 14045 O O . ASP F 1 88 ? -32.152 16.205 33.618 1.00 57.75 88 ASP F O 1
ATOM 14050 N N . THR F 1 89 ? -31.459 15.453 31.611 1.00 55.37 89 THR F N 1
ATOM 14051 C CA . THR F 1 89 ? -32.790 14.986 31.239 1.00 50.97 89 THR F CA 1
ATOM 14052 C C . THR F 1 89 ? -33.230 13.810 32.113 1.00 48.86 89 THR F C 1
ATOM 14053 O O . THR F 1 89 ? -34.390 13.750 32.519 1.00 48.00 89 THR F O 1
ATOM 14057 N N . LEU F 1 90 ? -32.306 12.898 32.423 1.00 50.22 90 LEU F N 1
ATOM 14058 C CA . LEU F 1 90 ? -32.599 11.777 33.326 1.00 49.77 90 LEU F CA 1
ATOM 14059 C C . LEU F 1 90 ? -33.097 12.290 34.665 1.00 49.80 90 LEU F C 1
ATOM 14060 O O . LEU F 1 90 ? -33.979 11.703 35.290 1.00 45.62 90 LEU F O 1
ATOM 14065 N N . ASN F 1 91 ? -32.507 13.401 35.083 1.00 52.94 91 ASN F N 1
ATOM 14066 C CA . ASN F 1 91 ? -32.750 14.003 36.381 1.00 50.85 91 ASN F CA 1
ATOM 14067 C C . ASN F 1 91 ? -34.162 14.568 36.474 1.00 49.69 91 ASN F C 1
ATOM 14068 O O . ASN F 1 91 ? -34.929 14.207 37.375 1.00 48.27 91 ASN F O 1
ATOM 14073 N N . LEU F 1 92 ? -34.491 15.456 35.535 1.00 47.02 92 LEU F N 1
ATOM 14074 C CA . LEU F 1 92 ? -35.818 16.069 35.439 1.00 47.20 92 LEU F CA 1
ATOM 14075 C C . LEU F 1 92 ? -36.920 15.025 35.251 1.00 45.61 92 LEU F C 1
ATOM 14076 O O . LEU F 1 92 ? -38.021 15.165 35.795 1.00 41.77 92 LEU F O 1
ATOM 14081 N N . CYS F 1 93 ? -36.624 13.988 34.470 1.00 43.06 93 CYS F N 1
ATOM 14082 C CA . CYS F 1 93 ? -37.566 12.895 34.278 1.00 40.56 93 CYS F CA 1
ATOM 14083 C C . CYS F 1 93 ? -37.921 12.278 35.631 1.00 43.02 93 CYS F C 1
ATOM 14084 O O . CYS F 1 93 ? -39.100 12.178 35.984 1.00 39.12 93 CYS F O 1
ATOM 14087 N N . GLN F 1 94 ? -36.900 11.875 36.384 1.00 41.67 94 GLN F N 1
ATOM 14088 C CA . GLN F 1 94 ? -37.098 11.314 37.721 1.00 43.11 94 GLN F CA 1
ATOM 14089 C C . GLN F 1 94 ? -37.960 12.230 38.609 1.00 37.39 94 GLN F C 1
ATOM 14090 O O . GLN F 1 94 ? -38.859 11.759 39.293 1.00 37.51 94 GLN F O 1
ATOM 14096 N N . LEU F 1 95 ? -37.697 13.531 38.563 1.00 37.82 95 LEU F N 1
ATOM 14097 C CA . LEU F 1 95 ? -38.538 14.526 39.228 1.00 40.22 95 LEU F CA 1
ATOM 14098 C C . LEU F 1 95 ? -39.995 14.477 38.743 1.00 41.57 95 LEU F C 1
ATOM 14099 O O . LEU F 1 95 ? -40.926 14.482 39.554 1.00 34.67 95 LEU F O 1
ATOM 14104 N N . LEU F 1 96 ? -40.195 14.455 37.425 1.00 37.57 96 LEU F N 1
ATOM 14105 C CA . LEU F 1 96 ? -41.543 14.397 36.853 1.00 34.16 96 LEU F CA 1
ATOM 14106 C C . LEU F 1 96 ? -42.240 13.061 37.120 1.00 31.47 96 LEU F C 1
ATOM 14107 O O . LEU F 1 96 ? -43.432 13.026 37.428 1.00 32.77 96 LEU F O 1
ATOM 14112 N N . ASN F 1 97 ? -41.499 11.965 37.000 1.00 29.68 97 ASN F N 1
ATOM 14113 C CA . ASN F 1 97 ? -42.070 10.644 37.213 1.00 28.64 97 ASN F CA 1
ATOM 14114 C C . ASN F 1 97 ? -42.413 10.393 38.690 1.00 32.91 97 ASN F C 1
ATOM 14115 O O . ASN F 1 97 ? -43.394 9.715 39.010 1.00 29.61 97 ASN F O 1
ATOM 14120 N N . ASN F 1 98 ? -41.594 10.933 39.585 1.00 33.04 98 ASN F N 1
ATOM 14121 C CA . ASN F 1 98 ? -41.871 10.829 41.016 1.00 33.03 98 ASN F CA 1
ATOM 14122 C C . ASN F 1 98 ? -43.131 11.602 41.379 1.00 28.47 98 ASN F C 1
ATOM 14123 O O . ASN F 1 98 ? -43.964 11.136 42.164 1.00 31.14 98 ASN F O 1
ATOM 14128 N N . ASP F 1 99 ? -43.272 12.783 40.791 1.00 30.20 99 ASP F N 1
ATOM 14129 C CA . ASP F 1 99 ? -44.459 13.584 40.994 1.00 33.04 99 ASP F CA 1
ATOM 14130 C C . ASP F 1 99 ? -45.708 12.857 40.498 1.00 33.48 99 ASP F C 1
ATOM 14131 O O . ASP F 1 99 ? -46.745 12.869 41.172 1.00 27.41 99 ASP F O 1
ATOM 14136 N N . LEU F 1 100 ? -45.603 12.218 39.332 1.00 29.82 100 LEU F N 1
ATOM 14137 C CA . LEU F 1 100 ? -46.692 11.413 38.791 1.00 29.21 100 LEU F CA 1
ATOM 14138 C C . LEU F 1 100 ? -47.094 10.329 39.769 1.00 28.06 100 LEU F C 1
ATOM 14139 O O . LEU F 1 100 ? -48.281 10.132 40.027 1.00 27.33 100 LEU F O 1
ATOM 14144 N N . ALA F 1 101 ? -46.100 9.616 40.299 1.00 24.90 101 ALA F N 1
ATOM 14145 C CA . ALA F 1 101 ? -46.365 8.495 41.189 1.00 28.02 101 ALA F CA 1
ATOM 14146 C C . ALA F 1 101 ? -47.070 8.997 42.437 1.00 22.45 101 ALA F C 1
ATOM 14147 O O . ALA F 1 101 ? -47.947 8.317 42.971 1.00 24.85 101 ALA F O 1
ATOM 14149 N N . SER F 1 102 ? -46.677 10.178 42.896 1.00 24.62 102 SER F N 1
ATOM 14150 C CA . SER F 1 102 ? -47.283 10.772 44.089 1.00 27.56 102 SER F CA 1
ATOM 14151 C C . SER F 1 102 ? -48.776 10.978 43.870 1.00 29.05 102 SER F C 1
ATOM 14152 O O . SER F 1 102 ? -49.597 10.606 44.713 1.00 28.78 102 SER F O 1
ATOM 14155 N N . THR F 1 103 ? -49.117 11.562 42.722 1.00 26.43 103 THR F N 1
ATOM 14156 C CA . THR F 1 103 ? -50.508 11.803 42.352 1.00 26.38 103 THR F CA 1
ATOM 14157 C C . THR F 1 103 ? -51.309 10.498 42.247 1.00 27.39 103 THR F C 1
ATOM 14158 O O . THR F 1 103 ? -52.465 10.437 42.683 1.00 25.14 103 THR F O 1
ATOM 14162 N N . VAL F 1 104 ? -50.698 9.454 41.690 1.00 21.69 104 VAL F N 1
ATOM 14163 C CA . VAL F 1 104 ? -51.339 8.147 41.645 1.00 22.79 104 VAL F CA 1
ATOM 14164 C C . VAL F 1 104 ? -51.558 7.574 43.050 1.00 27.12 104 VAL F C 1
ATOM 14165 O O . VAL F 1 104 ? -52.598 6.955 43.318 1.00 23.62 104 VAL F O 1
ATOM 14169 N N . VAL F 1 105 ? -50.586 7.762 43.944 1.00 23.35 105 VAL F N 1
ATOM 14170 C CA . VAL F 1 105 ? -50.763 7.322 45.331 1.00 27.10 105 VAL F CA 1
ATOM 14171 C C . VAL F 1 105 ? -52.026 7.950 45.938 1.00 24.25 105 VAL F C 1
ATOM 14172 O O . VAL F 1 105 ? -52.817 7.269 46.593 1.00 27.37 105 VAL F O 1
ATOM 14176 N N . SER F 1 106 ? -52.232 9.239 45.695 1.00 25.83 106 SER F N 1
ATOM 14177 C CA . SER F 1 106 ? -53.402 9.914 46.244 1.00 26.91 106 SER F CA 1
ATOM 14178 C C . SER F 1 106 ? -54.739 9.380 45.714 1.00 32.19 106 SER F C 1
ATOM 14179 O O . SER F 1 106 ? -55.743 9.435 46.423 1.00 26.55 106 SER F O 1
ATOM 14182 N N . TYR F 1 107 ? -54.760 8.862 44.486 1.00 29.71 107 TYR F N 1
ATOM 14183 C CA . TYR F 1 107 ? -55.990 8.287 43.925 1.00 27.37 107 TYR F CA 1
ATOM 14184 C C . TYR F 1 107 ? -55.731 7.079 43.022 1.00 28.18 107 TYR F C 1
ATOM 14185 O O . TYR F 1 107 ? -55.951 7.154 41.806 1.00 30.73 107 TYR F O 1
ATOM 14194 N N . PRO F 1 108 ? -55.307 5.950 43.616 1.00 27.50 108 PRO F N 1
ATOM 14195 C CA . PRO F 1 108 ? -54.922 4.757 42.860 1.00 28.20 108 PRO F CA 1
ATOM 14196 C C . PRO F 1 108 ? -56.065 4.128 42.074 1.00 28.20 108 PRO F C 1
ATOM 14197 O O . PRO F 1 108 ? -55.795 3.262 41.260 1.00 29.53 108 PRO F O 1
ATOM 14201 N N . ARG F 1 109 ? -57.308 4.529 42.316 1.00 28.04 109 ARG F N 1
ATOM 14202 C CA . ARG F 1 109 ? -58.413 3.951 41.555 1.00 30.34 109 ARG F CA 1
ATOM 14203 C C . ARG F 1 109 ? -58.907 4.898 40.451 1.00 29.08 109 ARG F C 1
ATOM 14204 O O . ARG F 1 109 ? -59.887 4.597 39.766 1.00 24.15 109 ARG F O 1
ATOM 14212 N N . ARG F 1 110 ? -58.205 6.020 40.280 1.00 24.05 110 ARG F N 1
ATOM 14213 C CA . ARG F 1 110 ? -58.638 7.106 39.401 1.00 26.97 110 ARG F CA 1
ATOM 14214 C C . ARG F 1 110 ? -57.531 7.545 38.444 1.00 25.34 110 ARG F C 1
ATOM 14215 O O . ARG F 1 110 ? -57.784 8.295 37.507 1.00 23.15 110 ARG F O 1
ATOM 14223 N N . PHE F 1 111 ? -56.309 7.078 38.688 1.00 24.76 111 PHE F N 1
ATOM 14224 C CA . PHE F 1 111 ? -55.136 7.533 37.937 1.00 24.59 111 PHE F CA 1
ATOM 14225 C C . PHE F 1 111 ? -54.123 6.418 37.741 1.00 24.33 111 PHE F C 1
ATOM 14226 O O . PHE F 1 111 ? -53.848 5.657 38.666 1.00 21.97 111 PHE F O 1
ATOM 14234 N N . VAL F 1 112 ? -53.567 6.334 36.536 1.00 24.22 112 VAL F N 1
ATOM 14235 C CA . VAL F 1 112 ? -52.325 5.600 36.320 1.00 24.36 112 VAL F CA 1
ATOM 14236 C C . VAL F 1 112 ? -51.317 6.581 35.737 1.00 24.14 112 VAL F C 1
ATOM 14237 O O . VAL F 1 112 ? -51.701 7.621 35.188 1.00 26.30 112 VAL F O 1
ATOM 14241 N N . GLY F 1 113 ? -50.035 6.264 35.846 1.00 21.09 113 GLY F N 1
ATOM 14242 C CA . GLY F 1 113 ? -49.017 7.166 35.345 1.00 20.47 113 GLY F CA 1
ATOM 14243 C C . GLY F 1 113 ? -48.369 6.648 34.072 1.00 25.98 113 GLY F C 1
ATOM 14244 O O . GLY F 1 113 ? -48.121 5.448 33.928 1.00 24.15 113 GLY F O 1
ATOM 14245 N N . LEU F 1 114 ? -48.102 7.561 33.147 1.00 24.49 114 LEU F N 1
ATOM 14246 C CA . LEU F 1 114 ? -47.280 7.248 31.984 1.00 26.89 114 LEU F CA 1
ATOM 14247 C C . LEU F 1 114 ? -46.009 8.084 32.095 1.00 22.40 114 LEU F C 1
ATOM 14248 O O . LEU F 1 114 ? -46.054 9.310 32.003 1.00 25.77 114 LEU F O 1
ATOM 14253 N N . GLY F 1 115 ? -44.881 7.422 32.343 1.00 24.55 115 GLY F N 1
ATOM 14254 C CA . GLY F 1 115 ? -43.643 8.127 32.646 1.00 26.49 115 GLY F CA 1
ATOM 14255 C C . GLY F 1 115 ? -42.986 8.776 31.446 1.00 28.28 115 GLY F C 1
ATOM 14256 O O . GLY F 1 115 ? -43.427 8.585 30.303 1.00 24.08 115 GLY F O 1
ATOM 14257 N N . THR F 1 116 ? -41.952 9.569 31.708 1.00 29.62 116 THR F N 1
ATOM 14258 C CA . THR F 1 116 ? -41.149 10.163 30.640 1.00 34.76 116 THR F CA 1
ATOM 14259 C C . THR F 1 116 ? -39.701 9.667 30.727 1.00 38.67 116 THR F C 1
ATOM 14260 O O . THR F 1 116 ? -39.220 9.289 31.804 1.00 37.23 116 THR F O 1
ATOM 14264 N N . LEU F 1 117 ? -39.010 9.667 29.590 1.00 40.62 117 LEU F N 1
ATOM 14265 C CA . LEU F 1 117 ? -37.685 9.058 29.508 1.00 38.59 117 LEU F CA 1
ATOM 14266 C C . LEU F 1 117 ? -36.652 10.009 28.906 1.00 40.14 117 LEU F C 1
ATOM 14267 O O . LEU F 1 117 ? -37.004 10.892 28.124 1.00 38.33 117 LEU F O 1
ATOM 14272 N N . PRO F 1 118 ? -35.371 9.842 29.283 1.00 41.37 118 PRO F N 1
ATOM 14273 C CA . PRO F 1 118 ? -34.328 10.589 28.575 1.00 46.70 118 PRO F CA 1
ATOM 14274 C C . PRO F 1 118 ? -34.020 9.864 27.262 1.00 44.76 118 PRO F C 1
ATOM 14275 O O . PRO F 1 118 ? -33.094 9.048 27.189 1.00 40.95 118 PRO F O 1
ATOM 14279 N N . MET F 1 119 ? -34.812 10.151 26.232 1.00 41.28 119 MET F N 1
ATOM 14280 C CA . MET F 1 119 ? -34.764 9.350 25.011 1.00 44.18 119 MET F CA 1
ATOM 14281 C C . MET F 1 119 ? -33.450 9.478 24.222 1.00 44.82 119 MET F C 1
ATOM 14282 O O . MET F 1 119 ? -33.018 8.513 23.583 1.00 43.45 119 MET F O 1
ATOM 14287 N N . GLN F 1 120 ? -32.807 10.646 24.291 1.00 40.04 120 GLN F N 1
ATOM 14288 C CA . GLN F 1 120 ? -31.546 10.866 23.575 1.00 44.22 120 GLN F CA 1
ATOM 14289 C C . GLN F 1 120 ? -30.413 9.980 24.095 1.00 46.60 120 GLN F C 1
ATOM 14290 O O . GLN F 1 120 ? -29.461 9.696 23.373 1.00 46.44 120 GLN F O 1
ATOM 14296 N N . ALA F 1 121 ? -30.539 9.517 25.337 1.00 46.19 121 ALA F N 1
ATOM 14297 C CA . ALA F 1 121 ? -29.578 8.571 25.909 1.00 48.09 121 ALA F CA 1
ATOM 14298 C C . ALA F 1 121 ? -30.219 7.240 26.289 1.00 47.75 121 ALA F C 1
ATOM 14299 O O . ALA F 1 121 ? -30.550 7.023 27.451 1.00 50.82 121 ALA F O 1
ATOM 14301 N N . PRO F 1 122 ? -30.344 6.327 25.319 1.00 47.47 122 PRO F N 1
ATOM 14302 C CA . PRO F 1 122 ? -31.100 5.072 25.434 1.00 48.07 122 PRO F CA 1
ATOM 14303 C C . PRO F 1 122 ? -30.668 4.154 26.588 1.00 49.79 122 PRO F C 1
ATOM 14304 O O . PRO F 1 122 ? -31.486 3.360 27.060 1.00 48.58 122 PRO F O 1
ATOM 14308 N N . GLU F 1 123 ? -29.408 4.238 27.010 1.00 48.89 123 GLU F N 1
ATOM 14309 C CA . GLU F 1 123 ? -28.943 3.480 28.171 1.00 52.14 123 GLU F CA 1
ATOM 14310 C C . GLU F 1 123 ? -29.591 4.020 29.449 1.00 47.73 123 GLU F C 1
ATOM 14311 O O . GLU F 1 123 ? -30.147 3.254 30.235 1.00 44.68 123 GLU F O 1
ATOM 14317 N N . LEU F 1 124 ? -29.508 5.340 29.634 1.00 45.36 124 LEU F N 1
ATOM 14318 C CA . LEU F 1 124 ? -30.170 6.047 30.735 1.00 47.02 124 LEU F CA 1
ATOM 14319 C C . LEU F 1 124 ? -31.679 5.869 30.697 1.00 49.20 124 LEU F C 1
ATOM 14320 O O . LEU F 1 124 ? -32.350 5.956 31.730 1.00 46.50 124 LEU F O 1
ATOM 14325 N N . ALA F 1 125 ? -32.205 5.650 29.492 1.00 47.83 125 ALA F N 1
ATOM 14326 C CA . ALA F 1 125 ? -33.642 5.542 29.273 1.00 43.85 125 ALA F CA 1
ATOM 14327 C C . ALA F 1 125 ? -34.175 4.194 29.730 1.00 39.65 125 ALA F C 1
ATOM 14328 O O . ALA F 1 125 ? -35.215 4.127 30.389 1.00 43.69 125 ALA F O 1
ATOM 14330 N N . VAL F 1 126 ? -33.468 3.124 29.373 1.00 39.38 126 VAL F N 1
ATOM 14331 C CA . VAL F 1 126 ? -33.821 1.778 29.822 1.00 40.90 126 VAL F CA 1
ATOM 14332 C C . VAL F 1 126 ? -33.855 1.713 31.352 1.00 42.79 126 VAL F C 1
ATOM 14333 O O . VAL F 1 126 ? -34.730 1.072 31.933 1.00 41.81 126 VAL F O 1
ATOM 14337 N N . LYS F 1 127 ? -32.902 2.388 31.989 1.00 44.98 127 LYS F N 1
ATOM 14338 C CA . LYS F 1 127 ? -32.778 2.382 33.449 1.00 45.21 127 LYS F CA 1
ATOM 14339 C C . LYS F 1 127 ? -33.964 3.077 34.107 1.00 43.32 127 LYS F C 1
ATOM 14340 O O . LYS F 1 127 ? -34.586 2.537 35.028 1.00 44.94 127 LYS F O 1
ATOM 14346 N N . GLU F 1 128 ? -34.272 4.277 33.626 1.00 43.26 128 GLU F N 1
ATOM 14347 C CA . GLU F 1 128 ? -35.426 5.020 34.113 1.00 43.67 128 GLU F CA 1
ATOM 14348 C C . GLU F 1 128 ? -36.747 4.310 33.812 1.00 43.25 128 GLU F C 1
ATOM 14349 O O . GLU F 1 128 ? -37.719 4.446 34.562 1.00 37.61 128 GLU F O 1
ATOM 14355 N N . MET F 1 129 ? -36.780 3.538 32.728 1.00 36.96 129 MET F N 1
ATOM 14356 C CA . MET F 1 129 ? -37.976 2.770 32.406 1.00 38.51 129 MET F CA 1
ATOM 14357 C C . MET F 1 129 ? -38.160 1.611 33.384 1.00 36.63 129 MET F C 1
ATOM 14358 O O . MET F 1 129 ? -39.276 1.338 33.829 1.00 35.17 129 MET F O 1
ATOM 14363 N N . GLU F 1 130 ? -37.071 0.923 33.712 1.00 36.69 130 GLU F N 1
ATOM 14364 C CA . GLU F 1 130 ? -37.145 -0.151 34.691 1.00 40.45 130 GLU F CA 1
ATOM 14365 C C . GLU F 1 130 ? -37.594 0.423 36.026 1.00 36.70 130 GLU F C 1
ATOM 14366 O O . GLU F 1 130 ? -38.416 -0.173 36.705 1.00 38.16 130 GLU F O 1
ATOM 14372 N N . ARG F 1 131 ? -37.062 1.583 36.392 1.00 34.03 131 ARG F N 1
ATOM 14373 C CA . ARG F 1 131 ? -37.490 2.240 37.625 1.00 39.24 131 ARG F CA 1
ATOM 14374 C C . ARG F 1 131 ? -38.991 2.550 37.604 1.00 37.39 131 ARG F C 1
ATOM 14375 O O . ARG F 1 131 ? -39.705 2.201 38.551 1.00 36.12 131 ARG F O 1
ATOM 14383 N N . CYS F 1 132 ? -39.460 3.174 36.519 1.00 36.13 132 CYS F N 1
ATOM 14384 C CA . CYS F 1 132 ? -40.876 3.503 36.354 1.00 35.47 132 CYS F CA 1
ATOM 14385 C C . CYS F 1 132 ? -41.771 2.315 36.568 1.00 32.55 132 CYS F C 1
ATOM 14386 O O . CYS F 1 132 ? -42.785 2.393 37.261 1.00 33.13 132 CYS F O 1
ATOM 14389 N N . VAL F 1 133 ? -41.384 1.214 35.947 1.00 32.11 133 VAL F N 1
ATOM 14390 C CA . VAL F 1 133 ? -42.168 0.001 35.973 1.00 33.26 133 VAL F CA 1
ATOM 14391 C C . VAL F 1 133 ? -41.979 -0.767 37.275 1.00 34.27 133 VAL F C 1
ATOM 14392 O O . VAL F 1 133 ? -42.958 -1.192 37.904 1.00 33.57 133 VAL F O 1
ATOM 14396 N N . LYS F 1 134 ? -40.723 -0.962 37.674 1.00 32.58 134 LYS F N 1
ATOM 14397 C CA . LYS F 1 134 ? -40.435 -1.817 38.825 1.00 37.45 134 LYS F CA 1
ATOM 14398 C C . LYS F 1 134 ? -40.740 -1.147 40.162 1.00 35.47 134 LYS F C 1
ATOM 14399 O O . LYS F 1 134 ? -41.329 -1.769 41.045 1.00 43.62 134 LYS F O 1
ATOM 14405 N N . GLU F 1 135 ? -40.345 0.111 40.312 1.00 33.79 135 GLU F N 1
ATOM 14406 C CA . GLU F 1 135 ? -40.511 0.806 41.582 1.00 34.82 135 GLU F CA 1
ATOM 14407 C C . GLU F 1 135 ? -41.725 1.739 41.622 1.00 34.56 135 GLU F C 1
ATOM 14408 O O . GLU F 1 135 ? -42.409 1.814 42.642 1.00 36.04 135 GLU F O 1
ATOM 14414 N N . LEU F 1 136 ? -42.006 2.437 40.524 1.00 34.36 136 LEU F N 1
ATOM 14415 C CA . LEU F 1 136 ? -43.122 3.386 40.513 1.00 33.44 136 LEU F CA 1
ATOM 14416 C C . LEU F 1 136 ? -44.464 2.738 40.140 1.00 30.33 136 LEU F C 1
ATOM 14417 O O . LEU F 1 136 ? -45.524 3.287 40.439 1.00 28.33 136 LEU F O 1
ATOM 14422 N N . GLY F 1 137 ? -44.422 1.567 39.511 1.00 30.66 137 GLY F N 1
ATOM 14423 C CA . GLY F 1 137 ? -45.639 0.850 39.163 1.00 29.80 137 GLY F CA 1
ATOM 14424 C C . GLY F 1 137 ? -46.392 1.335 37.921 1.00 28.79 137 GLY F C 1
ATOM 14425 O O . GLY F 1 137 ? -47.529 0.914 37.685 1.00 31.21 137 GLY F O 1
ATOM 14426 N N . PHE F 1 138 ? -45.773 2.201 37.124 1.00 29.99 138 PHE F N 1
ATOM 14427 C CA . PHE F 1 138 ? -46.396 2.700 35.889 1.00 28.85 138 PHE F CA 1
ATOM 14428 C C . PHE F 1 138 ? -46.631 1.539 34.908 1.00 29.28 138 PHE F C 1
ATOM 14429 O O . PHE F 1 138 ? -45.799 0.638 34.828 1.00 29.92 138 PHE F O 1
ATOM 14437 N N . PRO F 1 139 ? -47.765 1.548 34.168 1.00 26.94 139 PRO F N 1
ATOM 14438 C CA . PRO F 1 139 ? -47.990 0.533 33.124 1.00 28.21 139 PRO F CA 1
ATOM 14439 C C . PRO F 1 139 ? -47.375 0.902 31.768 1.00 28.27 139 PRO F C 1
ATOM 14440 O O . PRO F 1 139 ? -47.419 0.088 30.831 1.00 29.68 139 PRO F O 1
ATOM 14444 N N . GLY F 1 140 ? -46.808 2.103 31.657 1.00 31.53 140 GLY F N 1
ATOM 14445 C CA . GLY F 1 140 ? -46.229 2.545 30.392 1.00 26.82 140 GLY F CA 1
ATOM 14446 C C . GLY F 1 140 ? -45.485 3.869 30.443 1.00 29.66 140 GLY F C 1
ATOM 14447 O O . GLY F 1 140 ? -45.304 4.451 31.520 1.00 25.46 140 GLY F O 1
ATOM 14448 N N . VAL F 1 141 ? -45.038 4.346 29.277 1.00 25.81 141 VAL F N 1
ATOM 14449 C CA . VAL F 1 141 ? -44.379 5.646 29.173 1.00 24.54 141 VAL F CA 1
ATOM 14450 C C . VAL F 1 141 ? -44.901 6.441 27.988 1.00 25.89 141 VAL F C 1
ATOM 14451 O O . VAL F 1 141 ? -45.398 5.869 27.020 1.00 24.39 141 VAL F O 1
ATOM 14455 N N . GLN F 1 142 ? -44.782 7.761 28.067 1.00 28.81 142 GLN F N 1
ATOM 14456 C CA . GLN F 1 142 ? -45.113 8.617 26.948 1.00 25.50 142 GLN F CA 1
ATOM 14457 C C . GLN F 1 142 ? -43.809 9.143 26.341 1.00 32.17 142 GLN F C 1
ATOM 14458 O O . GLN F 1 142 ? -42.937 9.633 27.065 1.00 29.68 142 GLN F O 1
ATOM 14464 N N . ILE F 1 143 ? -43.670 9.013 25.021 1.00 28.79 143 ILE F N 1
ATOM 14465 C CA . ILE F 1 143 ? -42.463 9.445 24.307 1.00 25.91 143 ILE F CA 1
ATOM 14466 C C . ILE F 1 143 ? -42.846 10.298 23.100 1.00 29.06 143 ILE F C 1
ATOM 14467 O O . ILE F 1 143 ? -43.966 10.190 22.596 1.00 24.04 143 ILE F O 1
ATOM 14472 N N . GLY F 1 144 ? -41.926 11.141 22.632 1.00 27.04 144 GLY F N 1
ATOM 14473 C CA . GLY F 1 144 ? -42.196 11.983 21.473 1.00 26.96 144 GLY F CA 1
ATOM 14474 C C . GLY F 1 144 ? -42.144 11.205 20.164 1.00 28.51 144 GLY F C 1
ATOM 14475 O O . GLY F 1 144 ? -41.711 10.052 20.144 1.00 24.23 144 GLY F O 1
ATOM 14476 N N . THR F 1 145 ? -42.587 11.835 19.074 1.00 30.10 145 THR F N 1
ATOM 14477 C CA . THR F 1 145 ? -42.620 11.192 17.753 1.00 30.02 145 THR F CA 1
ATOM 14478 C C . THR F 1 145 ? -41.240 11.087 17.105 1.00 33.57 145 THR F C 1
ATOM 14479 O O . THR F 1 145 ? -41.035 10.290 16.185 1.00 29.80 145 THR F O 1
ATOM 14483 N N . HIS F 1 146 ? -40.306 11.903 17.583 1.00 32.06 146 HIS F N 1
ATOM 14484 C CA . HIS F 1 146 ? -38.913 11.786 17.182 1.00 35.74 146 HIS F CA 1
ATOM 14485 C C . HIS F 1 146 ? -38.001 12.280 18.306 1.00 35.65 146 HIS F C 1
ATOM 14486 O O . HIS F 1 146 ? -38.426 13.037 19.184 1.00 36.53 146 HIS F O 1
ATOM 14493 N N . VAL F 1 147 ? -36.755 11.828 18.287 1.00 34.00 147 VAL F N 1
ATOM 14494 C CA . VAL F 1 147 ? -35.772 12.241 19.280 1.00 34.56 147 VAL F CA 1
ATOM 14495 C C . VAL F 1 147 ? -34.670 12.990 18.542 1.00 39.60 147 VAL F C 1
ATOM 14496 O O . VAL F 1 147 ? -33.803 12.362 17.932 1.00 43.53 147 VAL F O 1
ATOM 14500 N N . ASN F 1 148 ? -34.717 14.321 18.584 1.00 39.99 148 ASN F N 1
ATOM 14501 C CA . ASN F 1 148 ? -33.737 15.174 17.898 1.00 43.54 148 ASN F CA 1
ATOM 14502 C C . ASN F 1 148 ? -33.717 14.990 16.372 1.00 45.12 148 ASN F C 1
ATOM 14503 O O . ASN F 1 148 ? -34.476 15.647 15.650 1.00 44.62 148 ASN F O 1
ATOM 14508 N N . GLU F 1 149 ? -32.850 14.107 15.883 1.00 45.13 149 GLU F N 1
ATOM 14509 C CA . GLU F 1 149 ? -32.864 13.745 14.468 1.00 46.64 149 GLU F CA 1
ATOM 14510 C C . GLU F 1 149 ? -33.380 12.323 14.333 1.00 46.15 149 GLU F C 1
ATOM 14511 O O . GLU F 1 149 ? -33.906 11.931 13.288 1.00 48.92 149 GLU F O 1
ATOM 14517 N N . TRP F 1 150 ? -33.253 11.553 15.408 1.00 43.71 150 TRP F N 1
ATOM 14518 C CA . TRP F 1 150 ? -33.729 10.174 15.394 1.00 39.58 150 TRP F CA 1
ATOM 14519 C C . TRP F 1 150 ? -35.233 10.104 15.197 1.00 40.00 150 TRP F C 1
ATOM 14520 O O . TRP F 1 150 ? -36.002 10.723 15.943 1.00 43.38 150 TRP F O 1
ATOM 14531 N N . ASP F 1 151 ? -35.653 9.374 14.172 1.00 40.13 151 ASP F N 1
ATOM 14532 C CA . ASP F 1 151 ? -37.037 8.952 14.084 1.00 34.21 151 ASP F CA 1
ATOM 14533 C C . ASP F 1 151 ? -37.106 7.585 14.735 1.00 34.93 151 ASP F C 1
ATOM 14534 O O . ASP F 1 151 ? -36.069 6.982 15.017 1.00 32.89 151 ASP F O 1
ATOM 14539 N N . LEU F 1 152 ? -38.318 7.092 14.972 1.00 34.99 152 LEU F N 1
ATOM 14540 C CA . LEU F 1 152 ? -38.507 5.911 15.814 1.00 31.34 152 LEU F CA 1
ATOM 14541 C C . LEU F 1 152 ? -37.971 4.618 15.196 1.00 32.65 152 LEU F C 1
ATOM 14542 O O . LEU F 1 152 ? -37.952 3.571 15.846 1.00 34.02 152 LEU F O 1
ATOM 14547 N N . ASN F 1 153 ? -37.513 4.695 13.947 1.00 29.95 153 ASN F N 1
ATOM 14548 C CA . ASN F 1 153 ? -36.846 3.562 13.314 1.00 33.59 153 ASN F CA 1
ATOM 14549 C C . ASN F 1 153 ? -35.369 3.444 13.708 1.00 33.12 153 ASN F C 1
ATOM 14550 O O . ASN F 1 153 ? -34.746 2.408 13.490 1.00 36.36 153 ASN F O 1
ATOM 14555 N N . ALA F 1 154 ? -34.815 4.515 14.267 1.00 35.99 154 ALA F N 1
ATOM 14556 C CA . ALA F 1 154 ? -33.397 4.561 14.631 1.00 40.09 154 ALA F CA 1
ATOM 14557 C C . ALA F 1 154 ? -32.933 3.380 15.492 1.00 43.39 154 ALA F C 1
ATOM 14558 O O . ALA F 1 154 ? -33.500 3.096 16.561 1.00 38.67 154 ALA F O 1
ATOM 14560 N N . GLN F 1 155 ? -31.888 2.707 15.016 1.00 38.72 155 GLN F N 1
ATOM 14561 C CA . GLN F 1 155 ? -31.323 1.554 15.710 1.00 43.37 155 GLN F CA 1
ATOM 14562 C C . GLN F 1 155 ? -30.882 1.895 17.122 1.00 38.62 155 GLN F C 1
ATOM 14563 O O . GLN F 1 155 ? -30.992 1.066 18.018 1.00 41.05 155 GLN F O 1
ATOM 14569 N N . GLU F 1 156 ? -30.373 3.110 17.301 1.00 38.35 156 GLU F N 1
ATOM 14570 C CA . GLU F 1 156 ? -29.940 3.598 18.605 1.00 43.82 156 GLU F CA 1
ATOM 14571 C C . GLU F 1 156 ? -31.031 3.393 19.660 1.00 47.78 156 GLU F C 1
ATOM 14572 O O . GLU F 1 156 ? -30.737 3.118 20.827 1.00 45.82 156 GLU F O 1
ATOM 14578 N N . LEU F 1 157 ? -32.286 3.499 19.222 1.00 42.96 157 LEU F N 1
ATOM 14579 C CA . LEU F 1 157 ? -33.450 3.372 20.096 1.00 42.50 157 LEU F CA 1
ATOM 14580 C C . LEU F 1 157 ? -33.884 1.930 20.351 1.00 41.46 157 LEU F C 1
ATOM 14581 O O . LEU F 1 157 ? -34.759 1.687 21.186 1.00 41.04 157 LEU F O 1
ATOM 14586 N N . PHE F 1 158 ? -33.290 0.975 19.636 1.00 38.81 158 PHE F N 1
ATOM 14587 C CA . PHE F 1 158 ? -33.650 -0.443 19.802 1.00 39.81 158 PHE F CA 1
ATOM 14588 C C . PHE F 1 158 ? -33.503 -1.070 21.221 1.00 40.56 158 PHE F C 1
ATOM 14589 O O . PHE F 1 158 ? -34.284 -1.966 21.569 1.00 35.54 158 PHE F O 1
ATOM 14597 N N . PRO F 1 159 ? -32.514 -0.625 22.032 1.00 41.04 159 PRO F N 1
ATOM 14598 C CA . PRO F 1 159 ? -32.490 -1.176 23.400 1.00 41.05 159 PRO F CA 1
ATOM 14599 C C . PRO F 1 159 ? -33.726 -0.774 24.212 1.00 39.25 159 PRO F C 1
ATOM 14600 O O . PRO F 1 159 ? -34.176 -1.531 25.076 1.00 41.66 159 PRO F O 1
ATOM 14604 N N . VAL F 1 160 ? -34.266 0.406 23.926 1.00 37.30 160 VAL F N 1
ATOM 14605 C CA . VAL F 1 160 ? -35.473 0.881 24.600 1.00 37.58 160 VAL F CA 1
ATOM 14606 C C . VAL F 1 160 ? -36.653 -0.050 24.285 1.00 40.64 160 VAL F C 1
ATOM 14607 O O . VAL F 1 160 ? -37.278 -0.608 25.196 1.00 37.07 160 VAL F O 1
ATOM 14611 N N . TYR F 1 161 ? -36.922 -0.246 22.992 1.00 39.06 161 TYR F N 1
ATOM 14612 C CA . TYR F 1 161 ? -38.003 -1.124 22.539 1.00 35.62 161 TYR F CA 1
ATOM 14613 C C . TYR F 1 161 ? -37.859 -2.528 23.112 1.00 34.76 161 TYR F C 1
ATOM 14614 O O . TYR F 1 161 ? -38.850 -3.168 23.466 1.00 34.88 161 TYR F O 1
ATOM 14623 N N . ALA F 1 162 ? -36.624 -3.010 23.191 1.00 36.71 162 ALA F N 1
ATOM 14624 C CA . ALA F 1 162 ? -36.363 -4.316 23.791 1.00 38.48 162 ALA F CA 1
ATOM 14625 C C . ALA F 1 162 ? -36.748 -4.280 25.272 1.00 33.75 162 ALA F C 1
ATOM 14626 O O . ALA F 1 162 ? -37.494 -5.131 25.750 1.00 36.58 162 ALA F O 1
ATOM 14628 N N . ALA F 1 163 ? -36.249 -3.271 25.980 1.00 39.53 163 ALA F N 1
ATOM 14629 C CA . ALA F 1 163 ? -36.587 -3.068 27.395 1.00 39.06 163 ALA F CA 1
ATOM 14630 C C . ALA F 1 163 ? -38.097 -2.978 27.631 1.00 36.25 163 ALA F C 1
ATOM 14631 O O . ALA F 1 163 ? -38.655 -3.721 28.442 1.00 37.52 163 ALA F O 1
ATOM 14633 N N . ALA F 1 164 ? -38.754 -2.068 26.917 1.00 38.64 164 ALA F N 1
ATOM 14634 C CA . ALA F 1 164 ? -40.203 -1.924 27.016 1.00 33.51 164 ALA F CA 1
ATOM 14635 C C . ALA F 1 164 ? -40.917 -3.236 26.769 1.00 33.33 164 ALA F C 1
ATOM 14636 O O . ALA F 1 164 ? -41.830 -3.601 27.505 1.00 32.25 164 ALA F O 1
ATOM 14638 N N . GLU F 1 165 ? -40.499 -3.944 25.726 1.00 33.80 165 GLU F N 1
ATOM 14639 C CA . GLU F 1 165 ? -41.107 -5.217 25.384 1.00 33.42 165 GLU F CA 1
ATOM 14640 C C . GLU F 1 165 ? -40.874 -6.238 26.500 1.00 37.25 165 GLU F C 1
ATOM 14641 O O . GLU F 1 165 ? -41.740 -7.069 26.800 1.00 37.74 165 GLU F O 1
ATOM 14647 N N . ARG F 1 166 ? -39.688 -6.173 27.096 1.00 38.24 166 ARG F N 1
ATOM 14648 C CA . ARG F 1 166 ? -39.304 -7.049 28.202 1.00 41.91 166 ARG F CA 1
ATOM 14649 C C . ARG F 1 166 ? -40.170 -6.769 29.445 1.00 37.43 166 ARG F C 1
ATOM 14650 O O . ARG F 1 166 ? -40.794 -7.678 30.003 1.00 40.02 166 ARG F O 1
ATOM 14658 N N . LEU F 1 167 ? -40.230 -5.501 29.846 1.00 39.77 167 LEU F N 1
ATOM 14659 C CA . LEU F 1 167 ? -40.919 -5.097 31.075 1.00 36.94 167 LEU F CA 1
ATOM 14660 C C . LEU F 1 167 ? -42.425 -4.964 30.895 1.00 39.12 167 LEU F C 1
ATOM 14661 O O . LEU F 1 167 ? -43.134 -4.603 31.836 1.00 39.53 167 LEU F O 1
ATOM 14666 N N . LYS F 1 168 ? -42.903 -5.266 29.689 1.00 37.21 168 LYS F N 1
ATOM 14667 C CA . LYS F 1 168 ? -44.319 -5.120 29.336 1.00 38.02 168 LYS F CA 1
ATOM 14668 C C . LYS F 1 168 ? -44.793 -3.690 29.606 1.00 35.22 168 LYS F C 1
ATOM 14669 O O . LYS F 1 168 ? -45.840 -3.467 30.220 1.00 36.16 168 LYS F O 1
ATOM 14675 N N . CYS F 1 169 ? -43.995 -2.731 29.145 1.00 34.09 169 CYS F N 1
ATOM 14676 C CA . CYS F 1 169 ? -44.247 -1.309 29.350 1.00 31.99 169 CYS F CA 1
ATOM 14677 C C . CYS F 1 169 ? -44.806 -0.702 28.067 1.00 33.92 169 CYS F C 1
ATOM 14678 O O . CYS F 1 169 ? -44.084 -0.557 27.077 1.00 30.16 169 CYS F O 1
ATOM 14681 N N . SER F 1 170 ? -46.088 -0.352 28.082 1.00 28.53 170 SER F N 1
ATOM 14682 C CA . SER F 1 170 ? -46.725 0.249 26.909 1.00 26.62 170 SER F CA 1
ATOM 14683 C C . SER F 1 170 ? -46.154 1.611 26.551 1.00 26.00 170 SER F C 1
ATOM 14684 O O . SER F 1 170 ? -45.748 2.365 27.423 1.00 26.03 170 SER F O 1
ATOM 14687 N N . LEU F 1 171 ? -46.112 1.916 25.256 1.00 24.65 171 LEU F N 1
ATOM 14688 C CA . LEU F 1 171 ? -45.608 3.199 24.776 1.00 24.02 171 LEU F CA 1
ATOM 14689 C C . LEU F 1 171 ? -46.760 4.032 24.198 1.00 24.20 171 LEU F C 1
ATOM 14690 O O . LEU F 1 171 ? -47.473 3.567 23.306 1.00 20.69 171 LEU F O 1
ATOM 14695 N N . PHE F 1 172 ? -46.937 5.251 24.702 1.00 23.77 172 PHE F N 1
ATOM 14696 C CA . PHE F 1 172 ? -47.858 6.202 24.088 1.00 20.38 172 PHE F CA 1
ATOM 14697 C C . PHE F 1 172 ? -47.010 7.226 23.335 1.00 21.99 172 PHE F C 1
ATOM 14698 O O . PHE F 1 172 ? -46.242 7.980 23.944 1.00 22.40 172 PHE F O 1
ATOM 14706 N N . VAL F 1 173 ? -47.129 7.246 22.009 1.00 21.76 173 VAL F N 1
ATOM 14707 C CA . VAL F 1 173 ? -46.351 8.179 21.202 1.00 21.35 173 VAL F CA 1
ATOM 14708 C C . VAL F 1 173 ? -47.125 9.459 20.909 1.00 21.90 173 VAL F C 1
ATOM 14709 O O . VAL F 1 173 ? -48.203 9.429 20.306 1.00 20.82 173 VAL F O 1
ATOM 14713 N N . HIS F 1 174 ? -46.553 10.579 21.331 1.00 20.54 174 HIS F N 1
ATOM 14714 C CA . HIS F 1 174 ? -47.192 11.877 21.196 1.00 21.04 174 HIS F CA 1
ATOM 14715 C C . HIS F 1 174 ? -46.356 12.817 20.348 1.00 21.51 174 HIS F C 1
ATOM 14716 O O . HIS F 1 174 ? -45.184 13.035 20.646 1.00 26.93 174 HIS F O 1
ATOM 14723 N N . PRO F 1 175 ? -46.961 13.411 19.310 1.00 24.40 175 PRO F N 1
ATOM 14724 C CA . PRO F 1 175 ? -46.221 14.360 18.465 1.00 25.83 175 PRO F CA 1
ATOM 14725 C C . PRO F 1 175 ? -45.794 15.610 19.233 1.00 31.48 175 PRO F C 1
ATOM 14726 O O . PRO F 1 175 ? -46.499 16.059 20.147 1.00 27.29 175 PRO F O 1
ATOM 14730 N N . TRP F 1 176 ? -44.649 16.165 18.854 1.00 27.68 176 TRP F N 1
ATOM 14731 C CA . TRP F 1 176 ? -44.068 17.303 19.550 1.00 35.07 176 TRP F CA 1
ATOM 14732 C C . TRP F 1 176 ? -42.898 17.800 18.722 1.00 38.00 176 TRP F C 1
ATOM 14733 O O . TRP F 1 176 ? -42.451 17.097 17.813 1.00 36.31 176 TRP F O 1
ATOM 14744 N N . ASP F 1 177 ? -42.429 19.012 19.015 1.00 41.35 177 ASP F N 1
ATOM 14745 C CA . ASP F 1 177 ? -41.284 19.590 18.326 1.00 41.91 177 ASP F CA 1
ATOM 14746 C C . ASP F 1 177 ? -41.592 19.702 16.834 1.00 41.39 177 ASP F C 1
ATOM 14747 O O . ASP F 1 177 ? -40.772 19.330 15.995 1.00 40.83 177 ASP F O 1
ATOM 14752 N N . MET F 1 178 ? -42.790 20.193 16.511 1.00 43.92 178 MET F N 1
ATOM 14753 C CA . MET F 1 178 ? -43.141 20.493 15.124 1.00 43.21 178 MET F CA 1
ATOM 14754 C C . MET F 1 178 ? -42.388 21.744 14.709 1.00 43.88 178 MET F C 1
ATOM 14755 O O . MET F 1 178 ? -41.762 22.414 15.540 1.00 45.41 178 MET F O 1
ATOM 14760 N N . GLN F 1 179 ? -42.460 22.065 13.423 1.00 44.82 179 GLN F N 1
ATOM 14761 C CA . GLN F 1 179 ? -41.960 23.341 12.934 1.00 46.25 179 GLN F CA 1
ATOM 14762 C C . GLN F 1 179 ? -42.948 24.430 13.341 1.00 43.67 179 GLN F C 1
ATOM 14763 O O . GLN F 1 179 ? -44.121 24.378 12.969 1.00 44.01 179 GLN F O 1
ATOM 14769 N N . MET F 1 180 ? -42.465 25.411 14.101 1.00 44.11 180 MET F N 1
ATOM 14770 C CA . MET F 1 180 ? -43.305 26.481 14.639 1.00 45.53 180 MET F CA 1
ATOM 14771 C C . MET F 1 180 ? -43.287 27.744 13.783 1.00 44.18 180 MET F C 1
ATOM 14772 O O . MET F 1 180 ? -44.249 28.523 13.782 1.00 44.20 180 MET F O 1
ATOM 14777 N N . ASP F 1 181 ? -42.192 27.928 13.052 1.00 46.19 181 ASP F N 1
ATOM 14778 C CA . ASP F 1 181 ? -41.927 29.163 12.321 1.00 48.08 181 ASP F CA 1
ATOM 14779 C C . ASP F 1 181 ? -42.199 29.046 10.817 1.00 48.27 181 ASP F C 1
ATOM 14780 O O . ASP F 1 181 ? -42.936 28.157 10.375 1.00 45.80 181 ASP F O 1
ATOM 14785 N N . GLY F 1 182 ? -41.595 29.946 10.038 1.00 43.95 182 GLY F N 1
ATOM 14786 C CA . GLY F 1 182 ? -41.753 29.951 8.590 1.00 45.49 182 GLY F CA 1
ATOM 14787 C C . GLY F 1 182 ? -43.204 30.002 8.143 1.00 44.14 182 GLY F C 1
ATOM 14788 O O . GLY F 1 182 ? -43.965 30.870 8.572 1.00 35.99 182 GLY F O 1
ATOM 14789 N N . ARG F 1 183 ? -43.591 29.057 7.291 1.00 38.87 183 ARG F N 1
ATOM 14790 C CA . ARG F 1 183 ? -44.958 28.995 6.784 1.00 40.54 183 ARG F CA 1
ATOM 14791 C C . ARG F 1 183 ? -45.954 28.510 7.832 1.00 37.08 183 ARG F C 1
ATOM 14792 O O . ARG F 1 183 ? -47.147 28.821 7.755 1.00 39.62 183 ARG F O 1
ATOM 14800 N N . MET F 1 184 ? -45.465 27.736 8.799 1.00 39.11 184 MET F N 1
ATOM 14801 C CA . MET F 1 184 ? -46.333 27.119 9.797 1.00 39.59 184 MET F CA 1
ATOM 14802 C C . MET F 1 184 ? -46.682 28.081 10.932 1.00 42.22 184 MET F C 1
ATOM 14803 O O . MET F 1 184 ? -47.383 27.714 11.879 1.00 40.18 184 MET F O 1
ATOM 14808 N N . ALA F 1 185 ? -46.204 29.317 10.831 1.00 42.05 185 ALA F N 1
ATOM 14809 C CA . ALA F 1 185 ? -46.482 30.327 11.855 1.00 43.98 185 ALA F CA 1
ATOM 14810 C C . ALA F 1 185 ? -47.757 31.130 11.564 1.00 42.58 185 ALA F C 1
ATOM 14811 O O . ALA F 1 185 ? -47.755 32.362 11.643 1.00 51.57 185 ALA F O 1
ATOM 14813 N N . LYS F 1 186 ? -48.839 30.428 11.239 1.00 39.27 186 LYS F N 1
ATOM 14814 C CA . LYS F 1 186 ? -50.135 31.053 10.980 1.00 35.77 186 LYS F CA 1
ATOM 14815 C C . LYS F 1 186 ? -51.222 30.005 11.140 1.00 37.23 186 LYS F C 1
ATOM 14816 O O . LYS F 1 186 ? -50.947 28.811 11.016 1.00 36.31 186 LYS F O 1
ATOM 14822 N N . TYR F 1 187 ? -52.447 30.451 11.410 1.00 32.72 187 TYR F N 1
ATOM 14823 C CA . TYR F 1 187 ? -53.617 29.567 11.426 1.00 34.80 187 TYR F CA 1
ATOM 14824 C C . TYR F 1 187 ? -53.505 28.354 12.364 1.00 32.98 187 TYR F C 1
ATOM 14825 O O . TYR F 1 187 ? -54.167 27.334 12.142 1.00 30.17 187 TYR F O 1
ATOM 14834 N N . TRP F 1 188 ? -52.659 28.463 13.389 1.00 31.70 188 TRP F N 1
ATOM 14835 C CA . TRP F 1 188 ? -52.432 27.368 14.335 1.00 33.67 188 TRP F CA 1
ATOM 14836 C C . TRP F 1 188 ? -51.966 26.076 13.630 1.00 31.64 188 TRP F C 1
ATOM 14837 O O . TRP F 1 188 ? -52.185 24.979 14.136 1.00 27.95 188 TRP F O 1
ATOM 14848 N N . LEU F 1 189 ? -51.316 26.216 12.472 1.00 34.13 189 LEU F N 1
ATOM 14849 C CA . LEU F 1 189 ? -50.869 25.062 11.667 1.00 30.04 189 LEU F CA 1
ATOM 14850 C C . LEU F 1 189 ? -50.027 23.956 12.345 1.00 31.25 189 LEU F C 1
ATOM 14851 O O . LEU F 1 189 ? -50.184 22.781 11.993 1.00 32.42 189 LEU F O 1
ATOM 14856 N N . PRO F 1 190 ? -49.134 24.311 13.294 1.00 31.34 190 PRO F N 1
ATOM 14857 C CA . PRO F 1 190 ? -48.347 23.247 13.932 1.00 30.45 190 PRO F CA 1
ATOM 14858 C C . PRO F 1 190 ? -49.217 22.249 14.696 1.00 32.36 190 PRO F C 1
ATOM 14859 O O . PRO F 1 190 ? -48.934 21.048 14.659 1.00 29.88 190 PRO F O 1
ATOM 14863 N N . TRP F 1 191 ? -50.254 22.737 15.373 1.00 30.42 191 TRP F N 1
ATOM 14864 C CA . TRP F 1 191 ? -51.203 21.848 16.046 1.00 30.80 191 TRP F CA 1
ATOM 14865 C C . TRP F 1 191 ? -52.199 21.207 15.072 1.00 26.83 191 TRP F C 1
ATOM 14866 O O . TRP F 1 191 ? -52.491 20.011 15.160 1.00 27.77 191 TRP F O 1
ATOM 14877 N N . LEU F 1 192 ? -52.738 21.997 14.153 1.00 24.12 192 LEU F N 1
ATOM 14878 C CA . LEU F 1 192 ? -53.792 21.477 13.284 1.00 24.53 192 LEU F CA 1
ATOM 14879 C C . LEU F 1 192 ? -53.241 20.530 12.209 1.00 25.01 192 LEU F C 1
ATOM 14880 O O . LEU F 1 192 ? -53.862 19.521 11.881 1.00 25.34 192 LEU F O 1
ATOM 14885 N N . VAL F 1 193 ? -52.071 20.852 11.671 1.00 24.81 193 VAL F N 1
ATOM 14886 C CA . VAL F 1 193 ? -51.518 20.083 10.552 1.00 25.67 193 VAL F CA 1
ATOM 14887 C C . VAL F 1 193 ? -50.170 19.439 10.884 1.00 27.19 193 VAL F C 1
ATOM 14888 O O . VAL F 1 193 ? -49.934 18.278 10.548 1.00 26.28 193 VAL F O 1
ATOM 14892 N N . GLY F 1 194 ? -49.291 20.188 11.540 1.00 23.64 194 GLY F N 1
ATOM 14893 C CA . GLY F 1 194 ? -47.981 19.674 11.896 1.00 27.50 194 GLY F CA 1
ATOM 14894 C C . GLY F 1 194 ? -48.013 18.467 12.823 1.00 26.26 194 GLY F C 1
ATOM 14895 O O . GLY F 1 194 ? -47.232 17.532 12.657 1.00 24.15 194 GLY F O 1
ATOM 14896 N N . MET F 1 195 ? -48.914 18.484 13.803 1.00 28.98 195 MET F N 1
ATOM 14897 C CA . MET F 1 195 ? -49.027 17.373 14.741 1.00 25.49 195 MET F CA 1
ATOM 14898 C C . MET F 1 195 ? -49.517 16.068 14.102 1.00 23.52 195 MET F C 1
ATOM 14899 O O . MET F 1 195 ? -48.893 15.024 14.300 1.00 22.50 195 MET F O 1
ATOM 14904 N N . PRO F 1 196 ? -50.618 16.112 13.322 1.00 22.49 196 PRO F N 1
ATOM 14905 C CA . PRO F 1 196 ? -51.013 14.837 12.709 1.00 24.76 196 PRO F CA 1
ATOM 14906 C C . PRO F 1 196 ? -49.973 14.328 11.711 1.00 26.18 196 PRO F C 1
ATOM 14907 O O . PRO F 1 196 ? -49.847 13.119 11.539 1.00 22.08 196 PRO F O 1
ATOM 14911 N N . ALA F 1 197 ? -49.239 15.230 11.059 1.00 25.63 197 ALA F N 1
ATOM 14912 C CA . ALA F 1 197 ? -48.190 14.800 10.122 1.00 25.85 197 ALA F CA 1
ATOM 14913 C C . ALA F 1 197 ? -47.010 14.147 10.850 1.00 22.80 197 ALA F C 1
ATOM 14914 O O . ALA F 1 197 ? -46.462 13.150 10.375 1.00 24.34 197 ALA F O 1
ATOM 14916 N N . GLU F 1 198 ? -46.611 14.709 11.993 1.00 23.67 198 GLU F N 1
ATOM 14917 C CA . GLU F 1 198 ? -45.582 14.085 12.838 1.00 25.97 198 GLU F CA 1
ATOM 14918 C C . GLU F 1 198 ? -45.929 12.654 13.237 1.00 25.24 198 GLU F C 1
ATOM 14919 O O . GLU F 1 198 ? -45.057 11.778 13.294 1.00 23.46 198 GLU F O 1
ATOM 14925 N N . THR F 1 199 ? -47.202 12.418 13.533 1.00 20.35 199 THR F N 1
ATOM 14926 C CA . THR F 1 199 ? -47.643 11.095 13.967 1.00 20.04 199 THR F CA 1
ATOM 14927 C C . THR F 1 199 ? -47.626 10.108 12.795 1.00 22.89 199 THR F C 1
ATOM 14928 O O . THR F 1 199 ? -47.241 8.944 12.954 1.00 20.07 199 THR F O 1
ATOM 14932 N N . THR F 1 200 ? -48.044 10.577 11.621 1.00 23.80 200 THR F N 1
ATOM 14933 C CA . THR F 1 200 ? -48.021 9.751 10.414 1.00 19.18 200 THR F CA 1
ATOM 14934 C C . THR F 1 200 ? -46.600 9.298 10.138 1.00 23.51 200 THR F C 1
ATOM 14935 O O . THR F 1 200 ? -46.362 8.127 9.819 1.00 23.17 200 THR F O 1
ATOM 14939 N N . ILE F 1 201 ? -45.659 10.232 10.273 1.00 21.25 201 ILE F N 1
ATOM 14940 C CA . ILE F 1 201 ? -44.238 9.944 10.085 1.00 22.20 201 ILE F CA 1
ATOM 14941 C C . ILE F 1 201 ? -43.720 8.894 11.075 1.00 26.74 201 ILE F C 1
ATOM 14942 O O . ILE F 1 201 ? -42.990 7.969 10.696 1.00 22.97 201 ILE F O 1
ATOM 14947 N N . ALA F 1 202 ? -44.101 9.046 12.346 1.00 19.49 202 ALA F N 1
ATOM 14948 C CA . ALA F 1 202 ? -43.700 8.124 13.400 1.00 21.77 202 ALA F CA 1
ATOM 14949 C C . ALA F 1 202 ? -44.194 6.705 13.115 1.00 23.00 202 ALA F C 1
ATOM 14950 O O . ALA F 1 202 ? -43.465 5.734 13.285 1.00 24.05 202 ALA F O 1
ATOM 14952 N N . ILE F 1 203 ? -45.441 6.590 12.674 1.00 21.84 203 ILE F N 1
ATOM 14953 C CA . ILE F 1 203 ? -46.009 5.285 12.346 1.00 23.11 203 ILE F CA 1
ATOM 14954 C C . ILE F 1 203 ? -45.272 4.671 11.144 1.00 24.91 203 ILE F C 1
ATOM 14955 O O . ILE F 1 203 ? -44.904 3.492 11.178 1.00 22.98 203 ILE F O 1
ATOM 14960 N N . CYS F 1 204 ? -45.051 5.464 10.096 1.00 23.32 204 CYS F N 1
ATOM 14961 C CA . CYS F 1 204 ? -44.264 4.987 8.952 1.00 25.97 204 CYS F CA 1
ATOM 14962 C C . CYS F 1 204 ? -42.863 4.556 9.378 1.00 25.61 204 CYS F C 1
ATOM 14963 O O . CYS F 1 204 ? -42.358 3.546 8.918 1.00 28.13 204 CYS F O 1
ATOM 14966 N N . SER F 1 205 ? -42.246 5.341 10.254 1.00 27.68 205 SER F N 1
ATOM 14967 C CA . SER F 1 205 ? -40.893 5.059 10.694 1.00 25.81 205 SER F CA 1
ATOM 14968 C C . SER F 1 205 ? -40.853 3.755 11.464 1.00 29.75 205 SER F C 1
ATOM 14969 O O . SER F 1 205 ? -39.930 2.962 11.291 1.00 27.30 205 SER F O 1
ATOM 14972 N N . MET F 1 206 ? -41.864 3.516 12.298 1.00 28.20 206 MET F N 1
ATOM 14973 C CA . MET F 1 206 ? -41.898 2.292 13.081 1.00 26.07 206 MET F CA 1
ATOM 14974 C C . MET F 1 206 ? -42.212 1.057 12.233 1.00 29.69 206 MET F C 1
ATOM 14975 O O . MET F 1 206 ? -41.671 -0.025 12.480 1.00 26.72 206 MET F O 1
ATOM 14980 N N . ILE F 1 207 ? -43.082 1.214 11.237 1.00 28.53 207 ILE F N 1
ATOM 14981 C CA . ILE F 1 207 ? -43.419 0.099 10.361 1.00 29.19 207 ILE F CA 1
ATOM 14982 C C . ILE F 1 207 ? -42.242 -0.216 9.433 1.00 31.07 207 ILE F C 1
ATOM 14983 O O . ILE F 1 207 ? -41.811 -1.368 9.338 1.00 33.68 207 ILE F O 1
ATOM 14988 N N . MET F 1 208 ? -41.732 0.797 8.736 1.00 31.24 208 MET F N 1
ATOM 14989 C CA . MET F 1 208 ? -40.666 0.552 7.767 1.00 31.88 208 MET F CA 1
ATOM 14990 C C . MET F 1 208 ? -39.297 0.381 8.435 1.00 36.02 208 MET F C 1
ATOM 14991 O O . MET F 1 208 ? -38.337 -0.044 7.793 1.00 33.81 208 MET F O 1
ATOM 14996 N N . GLY F 1 209 ? -39.213 0.688 9.729 1.00 33.49 209 GLY F N 1
ATOM 14997 C CA . GLY F 1 209 ? -37.963 0.542 10.450 1.00 31.11 209 GLY F CA 1
ATOM 14998 C C . GLY F 1 209 ? -37.810 -0.860 10.982 1.00 30.74 209 GLY F C 1
ATOM 14999 O O . GLY F 1 209 ? -36.751 -1.218 11.511 1.00 39.39 209 GLY F O 1
ATOM 15000 N N . GLY F 1 210 ? -38.872 -1.653 10.856 1.00 27.80 210 GLY F N 1
ATOM 15001 C CA . GLY F 1 210 ? -38.862 -3.018 11.351 1.00 31.94 210 GLY F CA 1
ATOM 15002 C C . GLY F 1 210 ? -39.212 -3.165 12.835 1.00 35.98 210 GLY F C 1
ATOM 15003 O O . GLY F 1 210 ? -39.197 -4.280 13.365 1.00 32.57 210 GLY F O 1
ATOM 15004 N N . VAL F 1 211 ? -39.543 -2.054 13.498 1.00 30.38 211 VAL F N 1
ATOM 15005 C CA . VAL F 1 211 ? -39.883 -2.075 14.926 1.00 30.57 211 VAL F CA 1
ATOM 15006 C C . VAL F 1 211 ? -40.945 -3.113 15.330 1.00 32.09 211 VAL F C 1
ATOM 15007 O O . VAL F 1 211 ? -40.667 -4.010 16.125 1.00 35.90 211 VAL F O 1
ATOM 15011 N N . PHE F 1 212 ? -42.149 -3.007 14.777 1.00 29.28 212 PHE F N 1
ATOM 15012 C CA . PHE F 1 212 ? -43.201 -3.974 15.077 1.00 30.29 212 PHE F CA 1
ATOM 15013 C C . PHE F 1 212 ? -42.797 -5.395 14.686 1.00 36.60 212 PHE F C 1
ATOM 15014 O O . PHE F 1 212 ? -43.207 -6.377 15.325 1.00 35.13 212 PHE F O 1
ATOM 15022 N N . GLU F 1 213 ? -41.996 -5.503 13.630 1.00 36.62 213 GLU F N 1
ATOM 15023 C CA . GLU F 1 213 ? -41.520 -6.807 13.179 1.00 36.96 213 GLU F CA 1
ATOM 15024 C C . GLU F 1 213 ? -40.563 -7.450 14.176 1.00 35.27 213 GLU F C 1
ATOM 15025 O O . GLU F 1 213 ? -40.741 -8.613 14.550 1.00 37.92 213 GLU F O 1
ATOM 15031 N N . LYS F 1 214 ? -39.550 -6.695 14.599 1.00 35.30 214 LYS F N 1
ATOM 15032 C CA . LYS F 1 214 ? -38.561 -7.196 15.559 1.00 39.25 214 LYS F CA 1
ATOM 15033 C C . LYS F 1 214 ? -39.120 -7.332 16.975 1.00 42.13 214 LYS F C 1
ATOM 15034 O O . LYS F 1 214 ? -38.731 -8.230 17.726 1.00 42.99 214 LYS F O 1
ATOM 15040 N N . PHE F 1 215 ? -40.051 -6.459 17.336 1.00 36.28 215 PHE F N 1
ATOM 15041 C CA . PHE F 1 215 ? -40.642 -6.532 18.661 1.00 36.44 215 PHE F CA 1
ATOM 15042 C C . PHE F 1 215 ? -42.147 -6.778 18.576 1.00 38.06 215 PHE F C 1
ATOM 15043 O O . PHE F 1 215 ? -42.949 -5.866 18.803 1.00 39.45 215 PHE F O 1
ATOM 15051 N N . PRO F 1 216 ? -42.540 -8.023 18.257 1.00 35.21 216 PRO F N 1
ATOM 15052 C CA . PRO F 1 216 ? -43.958 -8.315 18.038 1.00 36.14 216 PRO F CA 1
ATOM 15053 C C . PRO F 1 216 ? -44.817 -8.164 19.292 1.00 35.89 216 PRO F C 1
ATOM 15054 O O . PRO F 1 216 ? -46.041 -8.182 19.178 1.00 35.09 216 PRO F O 1
ATOM 15058 N N . LYS F 1 217 ? -44.197 -8.018 20.461 1.00 38.27 217 LYS F N 1
ATOM 15059 C CA . LYS F 1 217 ? -44.958 -7.868 21.704 1.00 41.00 217 LYS F CA 1
ATOM 15060 C C . LYS F 1 217 ? -44.949 -6.442 22.280 1.00 40.28 217 LYS F C 1
ATOM 15061 O O . LYS F 1 217 ? -45.536 -6.181 23.340 1.00 38.81 217 LYS F O 1
ATOM 15067 N N . LEU F 1 218 ? -44.287 -5.523 21.583 1.00 34.98 218 LEU F N 1
ATOM 15068 C CA . LEU F 1 218 ? -44.273 -4.123 21.992 1.00 35.50 218 LEU F CA 1
ATOM 15069 C C . LEU F 1 218 ? -45.672 -3.526 21.814 1.00 35.01 218 LEU F C 1
ATOM 15070 O O . LEU F 1 218 ? -46.246 -3.618 20.728 1.00 28.01 218 LEU F O 1
ATOM 15075 N N . LYS F 1 219 ? -46.226 -2.941 22.878 1.00 29.29 219 LYS F N 1
ATOM 15076 C CA . LYS F 1 219 ? -47.547 -2.304 22.803 1.00 31.06 219 LYS F CA 1
ATOM 15077 C C . LYS F 1 219 ? -47.405 -0.805 22.591 1.00 26.01 219 LYS F C 1
ATOM 15078 O O . LYS F 1 219 ? -46.861 -0.102 23.440 1.00 25.03 219 LYS F O 1
ATOM 15084 N N . VAL F 1 220 ? -47.902 -0.316 21.456 1.00 27.57 220 VAL F N 1
ATOM 15085 C CA . VAL F 1 220 ? -47.712 1.079 21.071 1.00 25.20 220 VAL F CA 1
ATOM 15086 C C . VAL F 1 220 ? -49.048 1.727 20.721 1.00 22.54 220 VAL F C 1
ATOM 15087 O O . VAL F 1 220 ? -49.882 1.118 20.038 1.00 24.13 220 VAL F O 1
ATOM 15091 N N . CYS F 1 221 ? -49.255 2.938 21.233 1.00 21.47 221 CYS F N 1
ATOM 15092 C CA . CYS F 1 221 ? -50.439 3.730 20.929 1.00 23.68 221 CYS F CA 1
ATOM 15093 C C . CYS F 1 221 ? -50.033 5.109 20.433 1.00 21.42 221 CYS F C 1
ATOM 15094 O O . CYS F 1 221 ? -49.224 5.792 21.072 1.00 21.76 221 CYS F O 1
ATOM 15097 N N . PHE F 1 222 ? -50.597 5.506 19.295 1.00 20.20 222 PHE F N 1
ATOM 15098 C CA . PHE F 1 222 ? -50.358 6.823 18.706 1.00 21.86 222 PHE F CA 1
ATOM 15099 C C . PHE F 1 222 ? -51.482 7.818 19.008 1.00 21.26 222 PHE F C 1
ATOM 15100 O O . PHE F 1 222 ? -52.651 7.445 19.045 1.00 22.84 222 PHE F O 1
ATOM 15108 N N . ALA F 1 223 ? -51.124 9.087 19.209 1.00 25.72 223 ALA F N 1
ATOM 15109 C CA . ALA F 1 223 ? -52.103 10.133 19.562 1.00 26.90 223 ALA F CA 1
ATOM 15110 C C . ALA F 1 223 ? -52.885 10.637 18.339 1.00 28.54 223 ALA F C 1
ATOM 15111 O O . ALA F 1 223 ? -52.462 10.436 17.205 1.00 25.83 223 ALA F O 1
ATOM 15113 N N . HIS F 1 224 ? -54.030 11.276 18.580 1.00 28.02 224 HIS F N 1
ATOM 15114 C CA . HIS F 1 224 ? -54.842 11.893 17.521 1.00 27.31 224 HIS F CA 1
ATOM 15115 C C . HIS F 1 224 ? -55.216 10.959 16.374 1.00 28.73 224 HIS F C 1
ATOM 15116 O O . HIS F 1 224 ? -55.044 11.300 15.202 1.00 26.56 224 HIS F O 1
ATOM 15123 N N . GLY F 1 225 ? -55.720 9.780 16.726 1.00 26.27 225 GLY F N 1
ATOM 15124 C CA . GLY F 1 225 ? -56.232 8.830 15.760 1.00 24.94 225 GLY F CA 1
ATOM 15125 C C . GLY F 1 225 ? -55.215 8.416 14.718 1.00 24.70 225 GLY F C 1
ATOM 15126 O O . GLY F 1 225 ? -55.585 7.959 13.643 1.00 25.74 225 GLY F O 1
ATOM 15127 N N . GLY F 1 226 ? -53.933 8.570 15.032 1.00 24.71 226 GLY F N 1
ATOM 15128 C CA . GLY F 1 226 ? -52.896 8.132 14.117 1.00 25.58 226 GLY F CA 1
ATOM 15129 C C . GLY F 1 226 ? -52.541 9.184 13.083 1.00 25.59 226 GLY F C 1
ATOM 15130 O O . GLY F 1 226 ? -51.886 8.877 12.080 1.00 26.06 226 GLY F O 1
ATOM 15131 N N . GLY F 1 227 ? -52.958 10.422 13.330 1.00 22.54 227 GLY F N 1
ATOM 15132 C CA . GLY F 1 227 ? -52.697 11.515 12.406 1.00 25.15 227 GLY F CA 1
ATOM 15133 C C . GLY F 1 227 ? -53.433 11.377 11.085 1.00 27.71 227 GLY F C 1
ATOM 15134 O O . GLY F 1 227 ? -54.662 11.349 11.048 1.00 28.48 227 GLY F O 1
ATOM 15135 N N . ALA F 1 228 ? -52.674 11.307 9.997 1.00 23.84 228 ALA F N 1
ATOM 15136 C CA . ALA F 1 228 ? -53.239 11.140 8.674 1.00 22.36 228 ALA F CA 1
ATOM 15137 C C . ALA F 1 228 ? -53.276 9.664 8.282 1.00 24.62 228 ALA F C 1
ATOM 15138 O O . ALA F 1 228 ? -53.970 9.284 7.331 1.00 24.75 228 ALA F O 1
ATOM 15140 N N . PHE F 1 229 ? -52.532 8.839 9.017 1.00 22.96 229 PHE F N 1
ATOM 15141 C CA . PHE F 1 229 ? -52.277 7.452 8.619 1.00 20.42 229 PHE F CA 1
ATOM 15142 C C . PHE F 1 229 ? -53.493 6.594 8.224 1.00 20.56 229 PHE F C 1
ATOM 15143 O O . PHE F 1 229 ? -53.443 5.900 7.198 1.00 22.16 229 PHE F O 1
ATOM 15151 N N . PRO F 1 230 ? -54.578 6.615 9.030 1.00 20.52 230 PRO F N 1
ATOM 15152 C CA . PRO F 1 230 ? -55.749 5.801 8.680 1.00 22.29 230 PRO F CA 1
ATOM 15153 C C . PRO F 1 230 ? -56.285 6.098 7.286 1.00 19.09 230 PRO F C 1
ATOM 15154 O O . PRO F 1 230 ? -56.742 5.186 6.612 1.00 20.25 230 PRO F O 1
ATOM 15158 N N . PHE F 1 231 ? -56.218 7.361 6.878 1.00 20.28 231 PHE F N 1
ATOM 15159 C CA . PHE F 1 231 ? -56.689 7.795 5.570 1.00 19.34 231 PHE F CA 1
ATOM 15160 C C . PHE F 1 231 ? -55.640 7.626 4.470 1.00 21.38 231 PHE F C 1
ATOM 15161 O O . PHE F 1 231 ? -55.980 7.251 3.335 1.00 19.72 231 PHE F O 1
ATOM 15169 N N . THR F 1 232 ? -54.372 7.899 4.794 1.00 19.81 232 THR F N 1
ATOM 15170 C CA . THR F 1 232 ? -53.305 7.823 3.783 1.00 22.07 232 THR F CA 1
ATOM 15171 C C . THR F 1 232 ? -52.585 6.477 3.694 1.00 21.25 232 THR F C 1
ATOM 15172 O O . THR F 1 232 ? -51.687 6.316 2.860 1.00 20.95 232 THR F O 1
ATOM 15176 N N . VAL F 1 233 ? -52.962 5.520 4.545 1.00 20.40 233 VAL F N 1
ATOM 15177 C CA . VAL F 1 233 ? -52.389 4.166 4.478 1.00 18.66 233 VAL F CA 1
ATOM 15178 C C . VAL F 1 233 ? -52.431 3.570 3.066 1.00 21.18 233 VAL F C 1
ATOM 15179 O O . VAL F 1 233 ? -51.527 2.830 2.670 1.00 20.01 233 VAL F O 1
ATOM 15183 N N . GLY F 1 234 ? -53.456 3.909 2.290 1.00 20.88 234 GLY F N 1
ATOM 15184 C CA . GLY F 1 234 ? -53.539 3.395 0.932 1.00 21.04 234 GLY F CA 1
ATOM 15185 C C . GLY F 1 234 ? -52.350 3.882 0.130 1.00 22.11 234 GLY F C 1
ATOM 15186 O O . GLY F 1 234 ? -51.667 3.086 -0.534 1.00 20.80 234 GLY F O 1
ATOM 15187 N N . ARG F 1 235 ? -52.091 5.189 0.220 1.00 18.03 235 ARG F N 1
ATOM 15188 C CA . ARG F 1 235 ? -51.005 5.812 -0.520 1.00 21.06 235 ARG F CA 1
ATOM 15189 C C . ARG F 1 235 ? -49.664 5.226 -0.088 1.00 21.40 235 ARG F C 1
ATOM 15190 O O . ARG F 1 235 ? -48.830 4.893 -0.920 1.00 17.52 235 ARG F O 1
ATOM 15198 N N . ILE F 1 236 ? -49.477 5.083 1.220 1.00 19.25 236 ILE F N 1
ATOM 15199 C CA . ILE F 1 236 ? -48.216 4.606 1.776 1.00 20.40 236 ILE F CA 1
ATOM 15200 C C . ILE F 1 236 ? -47.952 3.150 1.368 1.00 19.69 236 ILE F C 1
ATOM 15201 O O . ILE F 1 236 ? -46.835 2.789 0.987 1.00 19.42 236 ILE F O 1
ATOM 15206 N N . SER F 1 237 ? -48.989 2.322 1.440 1.00 17.32 237 SER F N 1
ATOM 15207 C CA . SER F 1 237 ? -48.892 0.917 1.051 1.00 20.92 237 SER F CA 1
ATOM 15208 C C . SER F 1 237 ? -48.625 0.745 -0.441 1.00 23.59 237 SER F C 1
ATOM 15209 O O . SER F 1 237 ? -47.865 -0.144 -0.855 1.00 21.45 237 SER F O 1
ATOM 15212 N N . HIS F 1 238 ? -49.259 1.585 -1.252 1.00 19.92 238 HIS F N 1
ATOM 15213 C CA . HIS F 1 238 ? -49.057 1.502 -2.693 1.00 21.92 238 HIS F CA 1
ATOM 15214 C C . HIS F 1 238 ? -47.642 1.935 -3.052 1.00 22.38 238 HIS F C 1
ATOM 15215 O O . HIS F 1 238 ? -46.968 1.273 -3.848 1.00 23.07 238 HIS F O 1
ATOM 15222 N N . GLY F 1 239 ? -47.193 3.047 -2.468 1.00 19.11 239 GLY F N 1
ATOM 15223 C CA . GLY F 1 239 ? -45.846 3.535 -2.719 1.00 20.28 239 GLY F CA 1
ATOM 15224 C C . GLY F 1 239 ? -44.788 2.522 -2.298 1.00 26.47 239 GLY F C 1
ATOM 15225 O O . GLY F 1 239 ? -43.796 2.309 -3.004 1.00 27.16 239 GLY F O 1
ATOM 15226 N N . PHE F 1 240 ? -44.995 1.910 -1.136 1.00 23.06 240 PHE F N 1
ATOM 15227 C CA . PHE F 1 240 ? -44.119 0.841 -0.654 1.00 26.49 240 PHE F CA 1
ATOM 15228 C C . PHE F 1 240 ? -44.005 -0.289 -1.685 1.00 27.09 240 PHE F C 1
ATOM 15229 O O . PHE F 1 240 ? -42.914 -0.807 -1.918 1.00 30.61 240 PHE F O 1
ATOM 15237 N N . SER F 1 241 ? -45.128 -0.683 -2.279 1.00 23.65 241 SER F N 1
ATOM 15238 C CA . SER F 1 241 ? -45.115 -1.697 -3.328 1.00 28.63 241 SER F CA 1
ATOM 15239 C C . SER F 1 241 ? -44.408 -1.236 -4.609 1.00 29.42 241 SER F C 1
ATOM 15240 O O . SER F 1 241 ? -43.892 -2.068 -5.354 1.00 26.45 241 SER F O 1
ATOM 15243 N N . MET F 1 242 ? -44.398 0.073 -4.871 1.00 27.25 242 MET F N 1
ATOM 15244 C CA . MET F 1 242 ? -43.864 0.585 -6.137 1.00 27.65 242 MET F CA 1
ATOM 15245 C C . MET F 1 242 ? -42.373 0.886 -6.077 1.00 30.06 242 MET F C 1
ATOM 15246 O O . MET F 1 242 ? -41.683 0.805 -7.086 1.00 32.19 242 MET F O 1
ATOM 15251 N N . ARG F 1 243 ? -41.876 1.227 -4.895 1.00 27.89 243 ARG F N 1
ATOM 15252 C CA . ARG F 1 243 ? -40.470 1.593 -4.745 1.00 30.91 243 ARG F CA 1
ATOM 15253 C C . ARG F 1 243 ? -39.827 0.927 -3.528 1.00 31.91 243 ARG F C 1
ATOM 15254 O O . ARG F 1 243 ? -39.451 1.605 -2.567 1.00 36.30 243 ARG F O 1
ATOM 15262 N N . PRO F 1 244 ? -39.677 -0.409 -3.569 1.00 34.97 244 PRO F N 1
ATOM 15263 C CA . PRO F 1 244 ? -39.058 -1.113 -2.435 1.00 31.86 244 PRO F CA 1
ATOM 15264 C C . PRO F 1 244 ? -37.590 -0.719 -2.237 1.00 36.26 244 PRO F C 1
ATOM 15265 O O . PRO F 1 244 ? -37.043 -0.937 -1.149 1.00 38.42 244 PRO F O 1
ATOM 15269 N N . ASP F 1 245 ? -36.964 -0.150 -3.265 1.00 34.14 245 ASP F N 1
ATOM 15270 C CA . ASP F 1 245 ? -35.601 0.364 -3.135 1.00 38.29 245 ASP F CA 1
ATOM 15271 C C . ASP F 1 245 ? -35.517 1.586 -2.208 1.00 39.00 245 ASP F C 1
ATOM 15272 O O . ASP F 1 245 ? -34.442 1.892 -1.677 1.00 40.95 245 ASP F O 1
ATOM 15277 N N . LEU F 1 246 ? -36.636 2.294 -2.035 1.00 36.70 246 LEU F N 1
ATOM 15278 C CA . LEU F 1 246 ? -36.680 3.456 -1.142 1.00 36.52 246 LEU F CA 1
ATOM 15279 C C . LEU F 1 246 ? -37.282 3.081 0.209 1.00 35.56 246 LEU F C 1
ATOM 15280 O O . LEU F 1 246 ? -36.887 3.616 1.247 1.00 39.16 246 LEU F O 1
ATOM 15285 N N . CYS F 1 247 ? -38.240 2.158 0.184 1.00 36.40 247 CYS F N 1
ATOM 15286 C CA . CYS F 1 247 ? -39.136 1.942 1.320 1.00 37.02 247 CYS F CA 1
ATOM 15287 C C . CYS F 1 247 ? -38.929 0.631 2.051 1.00 35.76 247 CYS F C 1
ATOM 15288 O O . CYS F 1 247 ? -39.331 0.509 3.202 1.00 33.37 247 CYS F O 1
ATOM 15291 N N . ALA F 1 248 ? -38.315 -0.348 1.390 1.00 33.95 248 ALA F N 1
ATOM 15292 C CA . ALA F 1 248 ? -38.323 -1.724 1.900 1.00 37.78 248 ALA F CA 1
ATOM 15293 C C . ALA F 1 248 ? -36.972 -2.320 2.310 1.00 39.95 248 ALA F C 1
ATOM 15294 O O . ALA F 1 248 ? -36.870 -3.539 2.473 1.00 41.56 248 ALA F O 1
ATOM 15296 N N . GLN F 1 249 ? -35.948 -1.492 2.505 1.00 38.22 249 GLN F N 1
ATOM 15297 C CA . GLN F 1 249 ? -34.620 -2.042 2.788 1.00 41.68 249 GLN F CA 1
ATOM 15298 C C . GLN F 1 249 ? -34.346 -2.320 4.275 1.00 46.82 249 GLN F C 1
ATOM 15299 O O . GLN F 1 249 ? -33.349 -2.968 4.615 1.00 44.31 249 GLN F O 1
ATOM 15305 N N . ASP F 1 250 ? -35.223 -1.829 5.150 1.00 41.65 250 ASP F N 1
ATOM 15306 C CA . ASP F 1 250 ? -35.103 -2.077 6.589 1.00 37.23 250 ASP F CA 1
ATOM 15307 C C . ASP F 1 250 ? -36.153 -3.075 7.070 1.00 37.41 250 ASP F C 1
ATOM 15308 O O . ASP F 1 250 ? -35.975 -3.754 8.087 1.00 39.07 250 ASP F O 1
ATOM 15313 N N . ASN F 1 251 ? -37.253 -3.161 6.331 1.00 38.45 251 ASN F N 1
ATOM 15314 C CA . ASN F 1 251 ? -38.316 -4.121 6.631 1.00 40.42 251 ASN F CA 1
ATOM 15315 C C . ASN F 1 251 ? -39.106 -4.387 5.358 1.00 38.45 251 ASN F C 1
ATOM 15316 O O . ASN F 1 251 ? -39.658 -3.459 4.767 1.00 39.44 251 ASN F O 1
ATOM 15321 N N . PRO F 1 252 ? -39.151 -5.654 4.919 1.00 42.04 252 PRO F N 1
ATOM 15322 C CA . PRO F 1 252 ? -39.729 -6.010 3.618 1.00 37.79 252 PRO F CA 1
ATOM 15323 C C . PRO F 1 252 ? -41.259 -6.052 3.599 1.00 37.11 252 PRO F C 1
ATOM 15324 O O . PRO F 1 252 ? -41.845 -5.866 2.534 1.00 32.69 252 PRO F O 1
ATOM 15328 N N . MET F 1 253 ? -41.888 -6.281 4.748 1.00 36.99 253 MET F N 1
ATOM 15329 C CA . MET F 1 253 ? -43.339 -6.485 4.817 1.00 36.09 253 MET F CA 1
ATOM 15330 C C . MET F 1 253 ? -44.099 -5.197 4.461 1.00 33.98 253 MET F C 1
ATOM 15331 O O . MET F 1 253 ? -43.675 -4.103 4.841 1.00 31.78 253 MET F O 1
ATOM 15336 N N . ASN F 1 254 ? -45.210 -5.322 3.736 1.00 34.07 254 ASN F N 1
ATOM 15337 C CA . ASN F 1 254 ? -46.002 -4.149 3.361 1.00 33.62 254 ASN F CA 1
ATOM 15338 C C . ASN F 1 254 ? -46.701 -3.555 4.587 1.00 29.49 254 ASN F C 1
ATOM 15339 O O . ASN F 1 254 ? -47.281 -4.297 5.382 1.00 26.92 254 ASN F O 1
ATOM 15344 N N . PRO F 1 255 ? -46.641 -2.217 4.741 1.00 30.02 255 PRO F N 1
ATOM 15345 C CA . PRO F 1 255 ? -47.263 -1.495 5.860 1.00 26.38 255 PRO F CA 1
ATOM 15346 C C . PRO F 1 255 ? -48.715 -1.893 6.128 1.00 27.39 255 PRO F C 1
ATOM 15347 O O . PRO F 1 255 ? -49.174 -1.792 7.261 1.00 27.67 255 PRO F O 1
ATOM 15351 N N . LYS F 1 256 ? -49.418 -2.353 5.103 1.00 27.38 256 LYS F N 1
ATOM 15352 C CA . LYS F 1 256 ? -50.806 -2.775 5.261 1.00 29.99 256 LYS F CA 1
ATOM 15353 C C . LYS F 1 256 ? -50.919 -3.955 6.214 1.00 27.73 256 LYS F C 1
ATOM 15354 O O . LYS F 1 256 ? -51.943 -4.150 6.883 1.00 29.48 256 LYS F O 1
ATOM 15360 N N . LYS F 1 257 ? -49.858 -4.752 6.265 1.00 25.73 257 LYS F N 1
ATOM 15361 C CA . LYS F 1 257 ? -49.852 -5.943 7.094 1.00 27.32 257 LYS F CA 1
ATOM 15362 C C . LYS F 1 257 ? -49.684 -5.624 8.590 1.00 31.94 257 LYS F C 1
ATOM 15363 O O . LYS F 1 257 ? -49.821 -6.513 9.432 1.00 27.94 257 LYS F O 1
ATOM 15369 N N . TYR F 1 258 ? -49.420 -4.359 8.919 1.00 27.84 258 TYR F N 1
ATOM 15370 C CA . TYR F 1 258 ? -49.344 -3.955 10.330 1.00 31.89 258 TYR F CA 1
ATOM 15371 C C . TYR F 1 258 ? -50.622 -3.299 10.864 1.00 28.60 258 TYR F C 1
ATOM 15372 O O . TYR F 1 258 ? -50.674 -2.880 12.017 1.00 32.72 258 TYR F O 1
ATOM 15381 N N . LEU F 1 259 ? -51.651 -3.207 10.032 1.00 31.78 259 LEU F N 1
ATOM 15382 C CA . LEU F 1 259 ? -52.948 -2.749 10.517 1.00 29.76 259 LEU F CA 1
ATOM 15383 C C . LEU F 1 259 ? -53.469 -3.738 11.561 1.00 31.47 259 LEU F C 1
ATOM 15384 O O . LEU F 1 259 ? -53.701 -4.913 11.261 1.00 32.91 259 LEU F O 1
ATOM 15389 N N . GLY F 1 260 ? -53.623 -3.267 12.794 1.00 26.13 260 GLY F N 1
ATOM 15390 C CA . GLY F 1 260 ? -54.020 -4.137 13.886 1.00 30.33 260 GLY F CA 1
ATOM 15391 C C . GLY F 1 260 ? -52.848 -4.510 14.777 1.00 32.12 260 GLY F C 1
ATOM 15392 O O . GLY F 1 260 ? -53.029 -5.202 15.780 1.00 33.38 260 GLY F O 1
ATOM 15393 N N . SER F 1 261 ? -51.650 -4.051 14.414 1.00 29.82 261 SER F N 1
ATOM 15394 C CA . SER F 1 261 ? -50.447 -4.310 15.209 1.00 32.79 261 SER F CA 1
ATOM 15395 C C . SER F 1 261 ? -50.170 -3.207 16.239 1.00 31.56 261 SER F C 1
ATOM 15396 O O . SER F 1 261 ? -49.288 -3.350 17.090 1.00 26.28 261 SER F O 1
ATOM 15399 N N . PHE F 1 262 ? -50.908 -2.103 16.152 1.00 27.35 262 PHE F N 1
ATOM 15400 C CA . PHE F 1 262 ? -50.759 -1.023 17.123 1.00 23.77 262 PHE F CA 1
ATOM 15401 C C . PHE F 1 262 ? -52.091 -0.351 17.436 1.00 22.40 262 PHE F C 1
ATOM 15402 O O . PHE F 1 262 ? -53.101 -0.585 16.752 1.00 21.22 262 PHE F O 1
ATOM 15410 N N . TYR F 1 263 ? -52.069 0.499 18.460 1.00 19.91 263 TYR F N 1
ATOM 15411 C CA . TYR F 1 263 ? -53.245 1.232 18.926 1.00 22.48 263 TYR F CA 1
ATOM 15412 C C . TYR F 1 263 ? -53.180 2.696 18.487 1.00 21.61 263 TYR F C 1
ATOM 15413 O O . TYR F 1 263 ? -52.100 3.196 18.167 1.00 21.10 263 TYR F O 1
ATOM 15422 N N . THR F 1 264 ? -54.331 3.380 18.495 1.00 20.36 264 THR F N 1
ATOM 15423 C CA . THR F 1 264 ? -54.393 4.847 18.401 1.00 21.67 264 THR F CA 1
ATOM 15424 C C . THR F 1 264 ? -55.442 5.333 19.385 1.00 20.99 264 THR F C 1
ATOM 15425 O O . THR F 1 264 ? -56.382 4.589 19.697 1.00 21.60 264 THR F O 1
ATOM 15429 N N . ASP F 1 265 ? -55.311 6.569 19.862 1.00 19.69 265 ASP F N 1
ATOM 15430 C CA . ASP F 1 265 ? -56.412 7.166 20.609 1.00 21.67 265 ASP F CA 1
ATOM 15431 C C . ASP F 1 265 ? -57.598 7.473 19.685 1.00 27.22 265 ASP F C 1
ATOM 15432 O O . ASP F 1 265 ? -57.457 7.452 18.455 1.00 21.80 265 ASP F O 1
ATOM 15437 N N . ALA F 1 266 ? -58.758 7.766 20.262 1.00 24.06 266 ALA F N 1
ATOM 15438 C CA . ALA F 1 266 ? -59.947 8.035 19.446 1.00 24.15 266 ALA F CA 1
ATOM 15439 C C . ALA F 1 266 ? -60.184 9.526 19.172 1.00 23.07 266 ALA F C 1
ATOM 15440 O O . ALA F 1 266 ? -61.262 9.904 18.734 1.00 23.49 266 ALA F O 1
ATOM 15442 N N . LEU F 1 267 ? -59.190 10.365 19.438 1.00 26.28 267 LEU F N 1
ATOM 15443 C CA . LEU F 1 267 ? -59.378 11.814 19.356 1.00 24.75 267 LEU F CA 1
ATOM 15444 C C . LEU F 1 267 ? -59.347 12.347 17.923 1.00 26.57 267 LEU F C 1
ATOM 15445 O O . LEU F 1 267 ? -58.349 12.930 17.507 1.00 23.69 267 LEU F O 1
ATOM 15450 N N . VAL F 1 268 ? -60.439 12.163 17.179 1.00 25.89 268 VAL F N 1
ATOM 15451 C CA . VAL F 1 268 ? -60.514 12.634 15.793 1.00 26.82 268 VAL F CA 1
ATOM 15452 C C . VAL F 1 268 ? -61.721 13.531 15.538 1.00 29.79 268 VAL F C 1
ATOM 15453 O O . VAL F 1 268 ? -61.988 13.926 14.391 1.00 24.32 268 VAL F O 1
ATOM 15457 N N . HIS F 1 269 ? -62.451 13.824 16.608 1.00 24.72 269 HIS F N 1
ATOM 15458 C CA . HIS F 1 269 ? -63.482 14.861 16.607 1.00 29.34 269 HIS F CA 1
ATOM 15459 C C . HIS F 1 269 ? -64.758 14.553 15.831 1.00 31.38 269 HIS F C 1
ATOM 15460 O O . HIS F 1 269 ? -65.854 14.841 16.316 1.00 36.83 269 HIS F O 1
ATOM 15467 N N . ASP F 1 270 ? -64.616 13.964 14.647 1.00 28.88 270 ASP F N 1
ATOM 15468 C CA . ASP F 1 270 ? -65.738 13.742 13.731 1.00 29.96 270 ASP F CA 1
ATOM 15469 C C . ASP F 1 270 ? -66.125 12.273 13.635 1.00 28.41 270 ASP F C 1
ATOM 15470 O O . ASP F 1 270 ? -65.257 11.402 13.645 1.00 25.46 270 ASP F O 1
ATOM 15475 N N . PRO F 1 271 ? -67.438 11.996 13.542 1.00 24.22 271 PRO F N 1
ATOM 15476 C CA . PRO F 1 271 ? -67.926 10.617 13.465 1.00 25.49 271 PRO F CA 1
ATOM 15477 C C . PRO F 1 271 ? -67.457 9.881 12.212 1.00 26.59 271 PRO F C 1
ATOM 15478 O O . PRO F 1 271 ? -67.175 8.682 12.288 1.00 24.55 271 PRO F O 1
ATOM 15482 N N . LEU F 1 272 ? -67.379 10.571 11.074 1.00 26.53 272 LEU F N 1
ATOM 15483 C CA . LEU F 1 272 ? -66.900 9.907 9.862 1.00 24.36 272 LEU F CA 1
ATOM 15484 C C . LEU F 1 272 ? -65.443 9.483 10.037 1.00 21.31 272 LEU F C 1
ATOM 15485 O O . LEU F 1 272 ? -65.048 8.403 9.592 1.00 24.21 272 LEU F O 1
ATOM 15490 N N . SER F 1 273 ? -64.658 10.313 10.721 1.00 21.38 273 SER F N 1
ATOM 15491 C CA . SER F 1 273 ? -63.256 9.992 10.949 1.00 24.09 273 SER F CA 1
ATOM 15492 C C . SER F 1 273 ? -63.123 8.859 11.959 1.00 23.56 273 SER F C 1
ATOM 15493 O O . SER F 1 273 ? -62.248 7.995 11.841 1.00 19.43 273 SER F O 1
ATOM 15496 N N . LEU F 1 274 ? -63.999 8.861 12.955 1.00 24.78 274 LEU F N 1
ATOM 15497 C CA . LEU F 1 274 ? -63.953 7.814 13.972 1.00 24.75 274 LEU F CA 1
ATOM 15498 C C . LEU F 1 274 ? -64.315 6.469 13.371 1.00 23.22 274 LEU F C 1
ATOM 15499 O O . LEU F 1 274 ? -63.651 5.457 13.629 1.00 22.32 274 LEU F O 1
ATOM 15504 N N . LYS F 1 275 ? -65.354 6.458 12.549 1.00 25.63 275 LYS F N 1
ATOM 15505 C CA . LYS F 1 275 ? -65.751 5.242 11.855 1.00 25.61 275 LYS F CA 1
ATOM 15506 C C . LYS F 1 275 ? -64.638 4.708 10.958 1.00 27.38 275 LYS F C 1
ATOM 15507 O O . LYS F 1 275 ? -64.367 3.500 10.941 1.00 26.85 275 LYS F O 1
ATOM 15513 N N . LEU F 1 276 ? -63.996 5.597 10.201 1.00 25.45 276 LEU F N 1
ATOM 15514 C CA . LEU F 1 276 ? -62.892 5.154 9.347 1.00 24.14 276 LEU F CA 1
ATOM 15515 C C . LEU F 1 276 ? -61.773 4.586 10.215 1.00 20.95 276 LEU F C 1
ATOM 15516 O O . LEU F 1 276 ? -61.178 3.560 9.880 1.00 22.52 276 LEU F O 1
ATOM 15521 N N . LEU F 1 277 ? -61.474 5.273 11.316 1.00 23.98 277 LEU F N 1
ATOM 15522 C CA . LEU F 1 277 ? -60.446 4.802 12.249 1.00 25.52 277 LEU F CA 1
ATOM 15523 C C . LEU F 1 277 ? -60.678 3.357 12.674 1.00 22.97 277 LEU F C 1
ATOM 15524 O O . LEU F 1 277 ? -59.807 2.503 12.496 1.00 27.19 277 LEU F O 1
ATOM 15529 N N . THR F 1 278 ? -61.857 3.069 13.214 1.00 24.68 278 THR F N 1
ATOM 15530 C CA . THR F 1 278 ? -62.157 1.705 13.659 1.00 25.51 278 THR F CA 1
ATOM 15531 C C . THR F 1 278 ? -62.246 0.715 12.495 1.00 25.62 278 THR F C 1
ATOM 15532 O O . THR F 1 278 ? -62.022 -0.480 12.674 1.00 28.93 278 THR F O 1
ATOM 15536 N N . ASP F 1 279 ? -62.567 1.209 11.303 1.00 27.89 279 ASP F N 1
ATOM 15537 C CA . ASP F 1 279 ? -62.567 0.349 10.114 1.00 28.46 279 ASP F CA 1
ATOM 15538 C C . ASP F 1 279 ? -61.149 -0.083 9.705 1.00 28.54 279 ASP F C 1
ATOM 15539 O O . ASP F 1 279 ? -60.947 -1.228 9.291 1.00 30.21 279 ASP F O 1
ATOM 15544 N N . VAL F 1 280 ? -60.182 0.838 9.800 1.00 26.70 280 VAL F N 1
ATOM 15545 C CA . VAL F 1 280 ? -58.788 0.581 9.380 1.00 28.42 280 VAL F CA 1
ATOM 15546 C C . VAL F 1 280 ? -57.897 -0.037 10.483 1.00 28.32 280 VAL F C 1
ATOM 15547 O O . VAL F 1 280 ? -57.123 -0.969 10.234 1.00 28.18 280 VAL F O 1
ATOM 15551 N N . ILE F 1 281 ? -58.006 0.504 11.692 1.00 26.23 281 ILE F N 1
ATOM 15552 C CA . ILE F 1 281 ? -57.172 0.099 12.834 1.00 29.58 281 ILE F CA 1
ATOM 15553 C C . ILE F 1 281 ? -57.820 -1.057 13.601 1.00 27.54 281 ILE F C 1
ATOM 15554 O O . ILE F 1 281 ? -57.129 -1.928 14.146 1.00 26.77 281 ILE F O 1
ATOM 15559 N N . GLY F 1 282 ? -59.153 -1.070 13.630 1.00 26.12 282 GLY F N 1
ATOM 15560 C CA . GLY F 1 282 ? -59.893 -2.146 14.273 1.00 30.20 282 GLY F CA 1
ATOM 15561 C C . GLY F 1 282 ? -60.541 -1.683 15.564 1.00 27.44 282 GLY F C 1
ATOM 15562 O O . GLY F 1 282 ? -59.960 -0.860 16.269 1.00 25.49 282 GLY F O 1
ATOM 15563 N N . LYS F 1 283 ? -61.725 -2.214 15.879 1.00 27.26 283 LYS F N 1
ATOM 15564 C CA . LYS F 1 283 ? -62.449 -1.831 17.093 1.00 32.57 283 LYS F CA 1
ATOM 15565 C C . LYS F 1 283 ? -61.699 -2.206 18.384 1.00 29.29 283 LYS F C 1
ATOM 15566 O O . LYS F 1 283 ? -61.948 -1.617 19.436 1.00 31.93 283 LYS F O 1
ATOM 15572 N N . ASP F 1 284 ? -60.793 -3.181 18.300 1.00 28.71 284 ASP F N 1
ATOM 15573 C CA . ASP F 1 284 ? -60.009 -3.614 19.465 1.00 32.73 284 ASP F CA 1
ATOM 15574 C C . ASP F 1 284 ? -58.836 -2.686 19.731 1.00 26.84 284 ASP F C 1
ATOM 15575 O O . ASP F 1 284 ? -58.175 -2.794 20.764 1.00 28.67 284 ASP F O 1
ATOM 15580 N N . LYS F 1 285 ? -58.559 -1.793 18.789 1.00 23.09 285 LYS F N 1
ATOM 15581 C CA . LYS F 1 285 ? -57.307 -1.045 18.819 1.00 22.51 285 LYS F CA 1
ATOM 15582 C C . LYS F 1 285 ? -57.488 0.467 18.904 1.00 22.77 285 LYS F C 1
ATOM 15583 O O . LYS F 1 285 ? -56.513 1.221 18.811 1.00 22.67 285 LYS F O 1
ATOM 15589 N N . VAL F 1 286 ? -58.722 0.917 19.115 1.00 22.52 286 VAL F N 1
ATOM 15590 C CA . VAL F 1 286 ? -58.975 2.348 19.283 1.00 17.98 286 VAL F CA 1
ATOM 15591 C C . VAL F 1 286 ? -59.297 2.666 20.751 1.00 21.40 286 VAL F C 1
ATOM 15592 O O . VAL F 1 286 ? -60.115 1.986 21.372 1.00 19.79 286 VAL F O 1
ATOM 15596 N N . ILE F 1 287 ? -58.642 3.691 21.299 1.00 18.97 287 ILE F N 1
ATOM 15597 C CA . ILE F 1 287 ? -58.727 3.989 22.731 1.00 20.32 287 ILE F CA 1
ATOM 15598 C C . ILE F 1 287 ? -59.205 5.410 23.009 1.00 22.92 287 ILE F C 1
ATOM 15599 O O . ILE F 1 287 ? -58.554 6.370 22.608 1.00 21.75 287 ILE F O 1
ATOM 15604 N N . LEU F 1 288 ? -60.315 5.555 23.735 1.00 22.05 288 LEU F N 1
ATOM 15605 C CA . LEU F 1 288 ? -60.766 6.891 24.129 1.00 21.62 288 LEU F CA 1
ATOM 15606 C C . LEU F 1 288 ? -59.655 7.671 24.832 1.00 25.88 288 LEU F C 1
ATOM 15607 O O . LEU F 1 288 ? -59.056 7.198 25.818 1.00 23.05 288 LEU F O 1
ATOM 15612 N N . GLY F 1 289 ? -59.376 8.858 24.292 1.00 23.36 289 GLY F N 1
ATOM 15613 C CA . GLY F 1 289 ? -58.381 9.781 24.817 1.00 22.67 289 GLY F CA 1
ATOM 15614 C C . GLY F 1 289 ? -58.851 11.195 24.507 1.00 26.36 289 GLY F C 1
ATOM 15615 O O . GLY F 1 289 ? -59.474 11.442 23.473 1.00 32.79 289 GLY F O 1
ATOM 15616 N N . THR F 1 290 ? -58.530 12.132 25.386 1.00 25.39 290 THR F N 1
ATOM 15617 C CA . THR F 1 290 ? -59.212 13.418 25.402 1.00 25.85 290 THR F CA 1
ATOM 15618 C C . THR F 1 290 ? -58.294 14.624 25.193 1.00 25.03 290 THR F C 1
ATOM 15619 O O . THR F 1 290 ? -58.752 15.675 24.746 1.00 27.53 290 THR F O 1
ATOM 15623 N N . ASP F 1 291 ? -57.003 14.461 25.489 1.00 22.18 291 ASP F N 1
ATOM 15624 C CA . ASP F 1 291 ? -56.036 15.569 25.481 1.00 24.41 291 ASP F CA 1
ATOM 15625 C C . ASP F 1 291 ? -56.364 16.575 26.602 1.00 29.68 291 ASP F C 1
ATOM 15626 O O . ASP F 1 291 ? -55.974 17.747 26.551 1.00 27.73 291 ASP F O 1
ATOM 15631 N N . TYR F 1 292 ? -57.079 16.101 27.619 1.00 28.39 292 TYR F N 1
ATOM 15632 C CA . TYR F 1 292 ? -57.343 16.896 28.821 1.00 29.64 292 TYR F CA 1
ATOM 15633 C C . TYR F 1 292 ? -56.028 17.422 29.408 1.00 26.52 292 TYR F C 1
ATOM 15634 O O . TYR F 1 292 ? -55.063 16.666 29.548 1.00 26.89 292 TYR F O 1
ATOM 15643 N N . PRO F 1 293 ? -55.989 18.708 29.800 1.00 30.36 293 PRO F N 1
ATOM 15644 C CA . PRO F 1 293 ? -57.087 19.677 29.840 1.00 30.12 293 PRO F CA 1
ATOM 15645 C C . PRO F 1 293 ? -57.041 20.698 28.703 1.00 31.93 293 PRO F C 1
ATOM 15646 O O . PRO F 1 293 ? -57.498 21.823 28.886 1.00 35.07 293 PRO F O 1
ATOM 15650 N N . PHE F 1 294 ? -56.511 20.324 27.548 1.00 30.25 294 PHE F N 1
ATOM 15651 C CA . PHE F 1 294 ? -56.295 21.299 26.479 1.00 33.15 294 PHE F CA 1
ATOM 15652 C C . PHE F 1 294 ? -57.522 21.541 25.600 1.00 29.06 294 PHE F C 1
ATOM 15653 O O . PHE F 1 294 ? -58.266 20.614 25.297 1.00 30.32 294 PHE F O 1
ATOM 15661 N N . PRO F 1 295 ? -57.732 22.807 25.186 1.00 33.23 295 PRO F N 1
ATOM 15662 C CA . PRO F 1 295 ? -58.875 23.215 24.358 1.00 33.32 295 PRO F CA 1
ATOM 15663 C C . PRO F 1 295 ? -58.986 22.408 23.064 1.00 32.99 295 PRO F C 1
ATOM 15664 O O . PRO F 1 295 ? -60.104 22.142 22.623 1.00 34.22 295 PRO F O 1
ATOM 15668 N N . LEU F 1 296 ? -57.864 22.022 22.462 1.00 32.22 296 LEU F N 1
ATOM 15669 C CA . LEU F 1 296 ? -57.939 21.275 21.197 1.00 36.97 296 LEU F CA 1
ATOM 15670 C C . LEU F 1 296 ? -58.469 19.849 21.406 1.00 34.41 296 LEU F C 1
ATOM 15671 O O . LEU F 1 296 ? -58.885 19.175 20.455 1.00 33.68 296 LEU F O 1
ATOM 15676 N N . GLY F 1 297 ? -58.461 19.395 22.655 1.00 30.24 297 GLY F N 1
ATOM 15677 C CA . GLY F 1 297 ? -59.004 18.089 22.987 1.00 27.92 297 GLY F CA 1
ATOM 15678 C C . GLY F 1 297 ? -60.517 18.023 23.007 1.00 30.81 297 GLY F C 1
ATOM 15679 O O . GLY F 1 297 ? -61.190 18.983 22.628 1.00 34.49 297 GLY F O 1
ATOM 15680 N N . GLU F 1 298 ? -61.051 16.884 23.444 1.00 29.72 298 GLU F N 1
ATOM 15681 C CA . GLU F 1 298 ? -62.498 16.671 23.512 1.00 34.38 298 GLU F CA 1
ATOM 15682 C C . GLU F 1 298 ? -63.069 17.201 24.830 1.00 36.41 298 GLU F C 1
ATOM 15683 O O . GLU F 1 298 ? -62.610 16.812 25.902 1.00 33.84 298 GLU F O 1
ATOM 15689 N N . LEU F 1 299 ? -64.070 18.076 24.760 1.00 36.38 299 LEU F N 1
ATOM 15690 C CA . LEU F 1 299 ? -64.626 18.666 25.987 1.00 38.45 299 LEU F CA 1
ATOM 15691 C C . LEU F 1 299 ? -65.488 17.676 26.756 1.00 40.27 299 LEU F C 1
ATOM 15692 O O . LEU F 1 299 ? -65.456 17.648 27.990 1.00 42.84 299 LEU F O 1
ATOM 15697 N N . GLU F 1 300 ? -66.268 16.891 26.017 1.00 36.89 300 GLU F N 1
ATOM 15698 C CA . GLU F 1 300 ? -67.166 15.893 26.586 1.00 39.33 300 GLU F CA 1
ATOM 15699 C C . GLU F 1 300 ? -66.624 14.494 26.339 1.00 34.75 300 GLU F C 1
ATOM 15700 O O . GLU F 1 300 ? -66.962 13.871 25.328 1.00 34.93 300 GLU F O 1
ATOM 15706 N N . PRO F 1 301 ? -65.796 13.986 27.266 1.00 34.67 301 PRO F N 1
ATOM 15707 C CA . PRO F 1 301 ? -65.123 12.696 27.066 1.00 31.87 301 PRO F CA 1
ATOM 15708 C C . PRO F 1 301 ? -66.095 11.589 26.709 1.00 33.17 301 PRO F C 1
ATOM 15709 O O . PRO F 1 301 ? -67.005 11.314 27.486 1.00 34.19 301 PRO F O 1
ATOM 15713 N N . GLY F 1 302 ? -65.916 10.981 25.539 1.00 28.25 302 GLY F N 1
ATOM 15714 C CA . GLY F 1 302 ? -66.704 9.827 25.147 1.00 28.48 302 GLY F CA 1
ATOM 15715 C C . GLY F 1 302 ? -68.004 10.148 24.418 1.00 30.12 302 GLY F C 1
ATOM 15716 O O . GLY F 1 302 ? -68.691 9.244 23.948 1.00 31.27 302 GLY F O 1
ATOM 15717 N N . LYS F 1 303 ? -68.349 11.429 24.338 1.00 32.32 303 LYS F N 1
ATOM 15718 C CA . LYS F 1 303 ? -69.604 11.837 23.718 1.00 32.74 303 LYS F CA 1
ATOM 15719 C C . LYS F 1 303 ? -69.649 11.436 22.252 1.00 34.13 303 LYS F C 1
ATOM 15720 O O . LYS F 1 303 ? -70.636 10.851 21.786 1.00 32.32 303 LYS F O 1
ATOM 15726 N N . LEU F 1 304 ? -68.568 11.722 21.529 1.00 30.50 304 LEU F N 1
ATOM 15727 C CA . LEU F 1 304 ? -68.483 11.299 20.141 1.00 30.47 304 LEU F CA 1
ATOM 15728 C C . LEU F 1 304 ? -68.744 9.801 20.032 1.00 32.38 304 LEU F C 1
ATOM 15729 O O . LEU F 1 304 ? -69.590 9.375 19.243 1.00 32.55 304 LEU F O 1
ATOM 15734 N N . ILE F 1 305 ? -68.044 9.006 20.841 1.00 28.09 305 ILE F N 1
ATOM 15735 C CA . ILE F 1 305 ? -68.243 7.552 20.834 1.00 30.24 305 ILE F CA 1
ATOM 15736 C C . ILE F 1 305 ? -69.699 7.187 21.130 1.00 33.22 305 ILE F C 1
ATOM 15737 O O . ILE F 1 305 ? -70.299 6.374 20.422 1.00 33.15 305 ILE F O 1
ATOM 15742 N N . GLU F 1 306 ? -70.271 7.824 22.149 1.00 32.76 306 GLU F N 1
ATOM 15743 C CA . GLU F 1 306 ? -71.641 7.536 22.554 1.00 35.37 306 GLU F CA 1
ATOM 15744 C C . GLU F 1 306 ? -72.665 7.892 21.464 1.00 39.29 306 GLU F C 1
ATOM 15745 O O . GLU F 1 306 ? -73.748 7.305 21.405 1.00 39.02 306 GLU F O 1
ATOM 15751 N N . SER F 1 307 ? -72.305 8.819 20.579 1.00 38.90 307 SER F N 1
ATOM 15752 C CA . SER F 1 307 ? -73.215 9.259 19.521 1.00 37.04 307 SER F CA 1
ATOM 15753 C C . SER F 1 307 ? -73.188 8.360 18.288 1.00 40.61 307 SER F C 1
ATOM 15754 O O . SER F 1 307 ? -73.998 8.532 17.372 1.00 43.99 307 SER F O 1
ATOM 15757 N N . MET F 1 308 ? -72.269 7.401 18.252 1.00 38.02 308 MET F N 1
ATOM 15758 C CA . MET F 1 308 ? -72.146 6.546 17.072 1.00 40.43 308 MET F CA 1
ATOM 15759 C C . MET F 1 308 ? -73.151 5.407 17.123 1.00 44.16 308 MET F C 1
ATOM 15760 O O . MET F 1 308 ? -72.837 4.351 17.666 1.00 46.43 308 MET F O 1
ATOM 15765 N N . GLU F 1 309 ? -74.335 5.586 16.535 1.00 49.00 309 GLU F N 1
ATOM 15766 C CA . GLU F 1 309 ? -75.353 4.524 16.570 1.00 52.06 309 GLU F CA 1
ATOM 15767 C C . GLU F 1 309 ? -74.997 3.312 15.717 1.00 46.26 309 GLU F C 1
ATOM 15768 O O . GLU F 1 309 ? -75.722 2.318 15.715 1.00 49.36 309 GLU F O 1
ATOM 15774 N N . GLU F 1 310 ? -73.885 3.393 14.994 1.00 45.41 310 GLU F N 1
ATOM 15775 C CA . GLU F 1 310 ? -73.396 2.253 14.223 1.00 49.79 310 GLU F CA 1
ATOM 15776 C C . GLU F 1 310 ? -72.571 1.295 15.093 1.00 47.15 310 GLU F C 1
ATOM 15777 O O . GLU F 1 310 ? -72.285 0.162 14.700 1.00 45.95 310 GLU F O 1
ATOM 15783 N N . PHE F 1 311 ? -72.187 1.769 16.273 1.00 43.18 311 PHE F N 1
ATOM 15784 C CA . PHE F 1 311 ? -71.487 0.945 17.248 1.00 42.16 311 PHE F CA 1
ATOM 15785 C C . PHE F 1 311 ? -72.506 0.389 18.231 1.00 44.77 311 PHE F C 1
ATOM 15786 O O . PHE F 1 311 ? -73.478 1.068 18.573 1.00 42.23 311 PHE F O 1
ATOM 15794 N N . ASP F 1 312 ? -72.291 -0.841 18.681 1.00 42.05 312 ASP F N 1
ATOM 15795 C CA . ASP F 1 312 ? -73.110 -1.403 19.752 1.00 46.08 312 ASP F CA 1
ATOM 15796 C C . ASP F 1 312 ? -72.463 -1.140 21.107 1.00 45.76 312 ASP F C 1
ATOM 15797 O O . ASP F 1 312 ? -71.351 -0.610 21.177 1.00 39.93 312 ASP F O 1
ATOM 15802 N N . GLU F 1 313 ? -73.146 -1.534 22.178 1.00 45.21 313 GLU F N 1
ATOM 15803 C CA . GLU F 1 313 ? -72.681 -1.245 23.533 1.00 44.16 313 GLU F CA 1
ATOM 15804 C C . GLU F 1 313 ? -71.324 -1.879 23.781 1.00 40.67 313 GLU F C 1
ATOM 15805 O O . GLU F 1 313 ? -70.433 -1.242 24.340 1.00 40.11 313 GLU F O 1
ATOM 15811 N N . GLU F 1 314 ? -71.173 -3.129 23.346 1.00 43.43 314 GLU F N 1
ATOM 15812 C CA . GLU F 1 314 ? -69.904 -3.844 23.454 1.00 43.15 314 GLU F CA 1
ATOM 15813 C C . GLU F 1 314 ? -68.752 -3.059 22.823 1.00 38.05 314 GLU F C 1
ATOM 15814 O O . GLU F 1 314 ? -67.682 -2.927 23.421 1.00 38.32 314 GLU F O 1
ATOM 15820 N N . THR F 1 315 ? -68.987 -2.531 21.625 1.00 40.54 315 THR F N 1
ATOM 15821 C CA . THR F 1 315 ? -67.972 -1.778 20.897 1.00 34.91 315 THR F CA 1
ATOM 15822 C C . THR F 1 315 ? -67.628 -0.491 21.633 1.00 34.52 315 THR F C 1
ATOM 15823 O O . THR F 1 315 ? -66.449 -0.192 21.853 1.00 33.33 315 THR F O 1
ATOM 15827 N N . LYS F 1 316 ? -68.662 0.257 22.019 1.00 33.19 316 LYS F N 1
ATOM 15828 C CA . LYS F 1 316 ? -68.482 1.514 22.733 1.00 33.64 316 LYS F CA 1
ATOM 15829 C C . LYS F 1 316 ? -67.720 1.305 24.037 1.00 32.25 316 LYS F C 1
ATOM 15830 O O . LYS F 1 316 ? -66.902 2.141 24.431 1.00 30.89 316 LYS F O 1
ATOM 15836 N N . ASN F 1 317 ? -67.989 0.190 24.707 1.00 33.07 317 ASN F N 1
ATOM 15837 C CA . ASN F 1 317 ? -67.309 -0.112 25.964 1.00 32.06 317 ASN F CA 1
ATOM 15838 C C . ASN F 1 317 ? -65.832 -0.442 25.738 1.00 29.66 317 ASN F C 1
ATOM 15839 O O . ASN F 1 317 ? -64.977 -0.062 26.546 1.00 30.08 317 ASN F O 1
ATOM 15844 N N . LYS F 1 318 ? -65.526 -1.133 24.641 1.00 26.73 318 LYS F N 1
ATOM 15845 C CA . LYS F 1 318 ? -64.132 -1.365 24.273 1.00 30.70 318 LYS F CA 1
ATOM 15846 C C . LYS F 1 318 ? -63.427 -0.024 24.056 1.00 25.32 318 LYS F C 1
ATOM 15847 O O . LYS F 1 318 ? -62.390 0.251 24.657 1.00 24.82 318 LYS F O 1
ATOM 15853 N N . LEU F 1 319 ? -64.014 0.811 23.205 1.00 28.58 319 LEU F N 1
ATOM 15854 C CA . LEU F 1 319 ? -63.460 2.127 22.900 1.00 26.83 319 LEU F CA 1
ATOM 15855 C C . LEU F 1 319 ? -63.357 2.985 24.160 1.00 25.21 319 LEU F C 1
ATOM 15856 O O . LEU F 1 319 ? -62.422 3.764 24.305 1.00 26.74 319 LEU F O 1
ATOM 15861 N N . LYS F 1 320 ? -64.302 2.831 25.081 1.00 28.26 320 LYS F N 1
ATOM 15862 C CA . LYS F 1 320 ? -64.323 3.690 26.262 1.00 28.29 320 LYS F CA 1
ATOM 15863 C C . LYS F 1 320 ? -63.396 3.227 27.379 1.00 25.41 320 LYS F C 1
ATOM 15864 O O . LYS F 1 320 ? -62.908 4.050 28.151 1.00 25.05 320 LYS F O 1
ATOM 15870 N N . ALA F 1 321 ? -63.136 1.925 27.463 1.00 27.68 321 ALA F N 1
ATOM 15871 C CA . ALA F 1 321 ? -62.333 1.401 28.576 1.00 28.92 321 ALA F CA 1
ATOM 15872 C C . ALA F 1 321 ? -61.570 0.109 28.285 1.00 28.85 321 ALA F C 1
ATOM 15873 O O . ALA F 1 321 ? -60.411 -0.028 28.683 1.00 29.70 321 ALA F O 1
ATOM 15875 N N . GLY F 1 322 ? -62.225 -0.842 27.622 1.00 28.17 322 GLY F N 1
ATOM 15876 C CA . GLY F 1 322 ? -61.658 -2.170 27.419 1.00 25.61 322 GLY F CA 1
ATOM 15877 C C . GLY F 1 322 ? -60.340 -2.202 26.662 1.00 28.00 322 GLY F C 1
ATOM 15878 O O . GLY F 1 322 ? -59.389 -2.887 27.066 1.00 24.41 322 GLY F O 1
ATOM 15879 N N . ASN F 1 323 ? -60.276 -1.468 25.552 1.00 24.23 323 ASN F N 1
ATOM 15880 C CA . ASN F 1 323 ? -59.040 -1.377 24.790 1.00 22.38 323 ASN F CA 1
ATOM 15881 C C . ASN F 1 323 ? -57.920 -0.748 25.616 1.00 25.10 323 ASN F C 1
ATOM 15882 O O . ASN F 1 323 ? -56.772 -1.199 25.552 1.00 25.44 323 ASN F O 1
ATOM 15887 N N . ALA F 1 324 ? -58.258 0.272 26.404 1.00 20.91 324 ALA F N 1
ATOM 15888 C CA . ALA F 1 324 ? -57.279 0.932 27.260 1.00 22.40 324 ALA F CA 1
ATOM 15889 C C . ALA F 1 324 ? -56.644 -0.065 28.248 1.00 27.00 324 ALA F C 1
ATOM 15890 O O . ALA F 1 324 ? -55.420 -0.084 28.439 1.00 21.90 324 ALA F O 1
ATOM 15892 N N . LEU F 1 325 ? -57.489 -0.887 28.865 1.00 26.68 325 LEU F N 1
ATOM 15893 C CA . LEU F 1 325 ? -57.034 -1.900 29.815 1.00 28.43 325 LEU F CA 1
ATOM 15894 C C . LEU F 1 325 ? -56.143 -2.962 29.159 1.00 28.56 325 LEU F C 1
ATOM 15895 O O . LEU F 1 325 ? -55.121 -3.349 29.725 1.00 31.02 325 LEU F O 1
ATOM 15900 N N . ALA F 1 326 ? -56.528 -3.425 27.968 1.00 27.03 326 ALA F N 1
ATOM 15901 C CA . ALA F 1 326 ? -55.699 -4.363 27.220 1.00 28.55 326 ALA F CA 1
ATOM 15902 C C . ALA F 1 326 ? -54.372 -3.693 26.863 1.00 28.02 326 ALA F C 1
ATOM 15903 O O . ALA F 1 326 ? -53.297 -4.273 27.030 1.00 26.80 326 ALA F O 1
ATOM 15905 N N . PHE F 1 327 ? -54.450 -2.469 26.360 1.00 26.54 327 PHE F N 1
ATOM 15906 C CA . PHE F 1 327 ? -53.244 -1.728 26.030 1.00 27.18 327 PHE F CA 1
ATOM 15907 C C . PHE F 1 327 ? -52.321 -1.572 27.245 1.00 26.37 327 PHE F C 1
ATOM 15908 O O . PHE F 1 327 ? -51.113 -1.767 27.136 1.00 28.29 327 PHE F O 1
ATOM 15916 N N . LEU F 1 328 ? -52.887 -1.216 28.395 1.00 24.59 328 LEU F N 1
ATOM 15917 C CA . LEU F 1 328 ? -52.066 -0.953 29.576 1.00 25.69 328 LEU F CA 1
ATOM 15918 C C . LEU F 1 328 ? -51.726 -2.199 30.369 1.00 29.75 328 LEU F C 1
ATOM 15919 O O . LEU F 1 328 ? -50.898 -2.148 31.285 1.00 28.79 328 LEU F O 1
ATOM 15924 N N . GLY F 1 329 ? -52.359 -3.319 30.035 1.00 26.95 329 GLY F N 1
ATOM 15925 C CA . GLY F 1 329 ? -52.093 -4.550 30.756 1.00 29.09 329 GLY F CA 1
ATOM 15926 C C . GLY F 1 329 ? -52.700 -4.509 32.146 1.00 35.73 329 GLY F C 1
ATOM 15927 O O . GLY F 1 329 ? -52.144 -5.073 33.089 1.00 35.14 329 GLY F O 1
ATOM 15928 N N . LEU F 1 330 ? -53.848 -3.843 32.273 1.00 31.13 330 LEU F N 1
ATOM 15929 C CA . LEU F 1 330 ? -54.527 -3.731 33.561 1.00 35.35 330 LEU F CA 1
ATOM 15930 C C . LEU F 1 330 ? -55.848 -4.509 33.601 1.00 37.61 330 LEU F C 1
ATOM 15931 O O . LEU F 1 330 ? -56.451 -4.783 32.559 1.00 37.12 330 LEU F O 1
ATOM 15936 N N . GLU F 1 331 ? -56.277 -4.896 34.802 1.00 43.91 331 GLU F N 1
ATOM 15937 C CA . GLU F 1 331 ? -57.582 -5.547 34.961 1.00 44.20 331 GLU F CA 1
ATOM 15938 C C . GLU F 1 331 ? -58.615 -4.560 35.491 1.00 40.61 331 GLU F C 1
ATOM 15939 O O . GLU F 1 331 ? -58.294 -3.653 36.271 1.00 40.33 331 GLU F O 1
ATOM 15945 N N . ARG F 1 332 ? -59.858 -4.767 35.071 1.00 41.99 332 ARG F N 1
ATOM 15946 C CA . ARG F 1 332 ? -60.985 -3.925 35.443 1.00 41.89 332 ARG F CA 1
ATOM 15947 C C . ARG F 1 332 ? -61.163 -3.770 36.961 1.00 42.48 332 ARG F C 1
ATOM 15948 O O . ARG F 1 332 ? -61.545 -2.694 37.427 1.00 36.62 332 ARG F O 1
ATOM 15956 N N . LYS F 1 333 ? -60.886 -4.837 37.718 1.00 42.69 333 LYS F N 1
ATOM 15957 C CA . LYS F 1 333 ? -61.098 -4.851 39.178 1.00 45.13 333 LYS F CA 1
ATOM 15958 C C . LYS F 1 333 ? -60.502 -3.627 39.850 1.00 43.70 333 LYS F C 1
ATOM 15959 O O . LYS F 1 333 ? -61.121 -3.006 40.724 1.00 46.37 333 LYS F O 1
ATOM 15965 N N . GLN F 1 334 ? -59.282 -3.304 39.430 1.00 37.31 334 GLN F N 1
ATOM 15966 C CA . GLN F 1 334 ? -58.503 -2.198 39.967 1.00 35.90 334 GLN F CA 1
ATOM 15967 C C . GLN F 1 334 ? -59.300 -0.892 40.040 1.00 37.83 334 GLN F C 1
ATOM 15968 O O . GLN F 1 334 ? -59.011 -0.022 40.862 1.00 39.84 334 GLN F O 1
ATOM 15974 N N . PHE F 1 335 ? -60.317 -0.763 39.191 1.00 34.99 335 PHE F N 1
ATOM 15975 C CA . PHE F 1 335 ? -61.068 0.481 39.108 1.00 36.55 335 PHE F CA 1
ATOM 15976 C C . PHE F 1 335 ? -62.568 0.212 39.245 1.00 36.25 335 PHE F C 1
ATOM 15977 O O . PHE F 1 335 ? -63.394 1.107 39.058 1.00 36.73 335 PHE F O 1
#

GO terms:
  GO:0005515 protein binding (F, IPI)
  GO:0001760 aminocarboxymuconate-semialdehyde decarboxylase activity (F, IDA)
  GO:0008270 zinc ion binding (F, IDA)
  GO:1905004 picolinic acid biosynthetic process (P, TAS)
  GO:1905012 regulation of 'de novo' NAD biosynthetic process from L-tryptophan (P, TAS)
  GO:0006569 L-tryptophan catabolic process (P, TAS)
  GO:0005829 cytosol (C, IDA)
  GO:1904985 negative regulation of quinolinate biosynthetic process (P, IDA)

Nearest PDB structures (foldseek):
  4ofc-assembly1_A  TM=1.001E+00  e=9.517E-67  Homo sapiens
  4ign-assembly2_B  TM=1.000E+00  e=3.360E-65  Homo sapiens
  6mgt-assembly1_B  TM=9.514E-01  e=1.923E-35  Pseudomonas fluorescens
  8yt2-assembly2_B  TM=9.485E-01  e=6.409E-34  Pseudomonas fluorescens
  8yt2-assembly2_C  TM=9.576E-01  e=5.359E-32  Pseudomonas fluorescens

Sequence (2010 aa):
MKIDIHSHILPKEWPDLKKRFGYGGWVQLQHHSKGEAKLLKDGKVFRVVRENCWDPEVRIREMDQKGVTVQALSTVPVMFSYWAKPEDTLNLCQLLNNDLASTVVSYPRRFVGLGTLPMQAPELAVKEMERCVKELGFPGVQIGTHVNEWDLNAQELFPVYAAAERLKCSLFVHPWDMQMDGRMAKYWLPWLVGMPAETTIAICSMIMGGVFEKFPKLKVCFAHGGGAFPFTVGRISHGFSMRPDLCAQDNPMNPKKYLGSFYTDALVHDPLSLKLLTDVIGKDKVILGTDYPFPLGELEPGKLIESMEEFDEETKNKLKAGNALAFLGLERKQFMKIDIHSHILPKEWPDLKKRFGYGGWVQLQHHSKGEAKLLKDGKVFRVVRENCWDPEVRIREMDQKGVTVQALSTVPVMFSYWAKPEDTLNLCQLLNNDLASTVVSYPRRFVGLGTLPMQAPELAVKEMERCVKELGFPGVQIGTHVNEWDLNAQELFPVYAAAERLKCSLFVHPWDMQMDGRMAKYWLPWLVGMPAETTIAICSMIMGGVFEKFPKLKVCFAHGGGAFPFTVGRISHGFSMRPDLCAQDNPMNPKKYLGSFYTDALVHDPLSLKLLTDVIGKDKVILGTDYPFPLGELEPGKLIESMEEFDEETKNKLKAGNALAFLGLERKQFMKIDIHSHILPKEWPDLKKRFGYGGWVQLQHHSKGEAKLLKDGKVFRVVRENCWDPEVRIREMDQKGVTVQALSTVPVMFSYWAKPEDTLNLCQLLNNDLASTVVSYPRRFVGLGTLPMQAPELAVKEMERCVKELGFPGVQIGTHVNEWDLNAQELFPVYAAAERLKCSLFVHPWDMQMDGRMAKYWLPWLVGMPAETTIAICSMIMGGVFEKFPKLKVCFAHGGGAFPFTVGRISHGFSMRPDLCAQDNPMNPKKYLGSFYTDALVHDPLSLKLLTDVIGKDKVILGTDYPFPLGELEPGKLIESMEEFDEETKNKLKAGNALAFLGLERKQFMKIDIHSHILPKEWPDLKKRFGYGGWVQLQHHSKGEAKLLKDGKVFRVVRENCWDPEVRIREMDQKGVTVQALSTVPVMFSYWAKPEDTLNLCQLLNNDLASTVVSYPRRFVGLGTLPMQAPELAVKEMERCVKELGFPGVQIGTHVNEWDLNAQELFPVYAAAERLKCSLFVHPWDMQMDGRMAKYWLPWLVGMPAETTIAICSMIMGGVFEKFPKLKVCFAHGGGAFPFTVGRISHGFSMRPDLCAQDNPMNPKKYLGSFYTDALVHDPLSLKLLTDVIGKDKVILGTDYPFPLGELEPGKLIESMEEFDEETKNKLKAGNALAFLGLERKQFMKIDIHSHILPKEWPDLKKRFGYGGWVQLQHHSKGEAKLLKDGKVFRVVRENCWDPEVRIREMDQKGVTVQALSTVPVMFSYWAKPEDTLNLCQLLNNDLASTVVSYPRRFVGLGTLPMQAPELAVKEMERCVKELGFPGVQIGTHVNEWDLNAQELFPVYAAAERLKCSLFVHPWDMQMDGRMAKYWLPWLVGMPAETTIAICSMIMGGVFEKFPKLKVCFAHGGGAFPFTVGRISHGFSMRPDLCAQDNPMNPKKYLGSFYTDALVHDPLSLKLLTDVIGKDKVILGTDYPFPLGELEPGKLIESMEEFDEETKNKLKAGNALAFLGLERKQFMKIDIHSHILPKEWPDLKKRFGYGGWVQLQHHSKGEAKLLKDGKVFRVVRENCWDPEVRIREMDQKGVTVQALSTVPVMFSYWAKPEDTLNLCQLLNNDLASTVVSYPRRFVGLGTLPMQAPELAVKEMERCVKELGFPGVQIGTHVNEWDLNAQELFPVYAAAERLKCSLFVHPWDMQMDGRMAKYWLPWLVGMPAETTIAICSMIMGGVFEKFPKLKVCFAHGGGAFPFTVGRISHGFSMRPDLCAQDNPMNPKKYLGSFYTDALVHDPLSLKLLTDVIGKDKVILGTDYPFPLGELEPGKLIESMEEFDEETKNKLKAGNALAFLGLERKQF

Secondary structure (DSSP, 8-state):
--EEEEEE---S----HHHHHSS---EEEEEEETTEEEEEETTEEEEEEEGGGT-HHHHHHHHHHHT--EEEEE--GGGG-TTS-HHHHHHHHHHHHHHHHHHHHHSTTTEEEEE---TTSHHHHHHHHHHHHHTS--SEEEEESEETTEETT-GGGHHHHHHHHHHT-EEEEE------SGGGGSTTHIIIIIHHHHHHHHHHHHHTTTHHHH-TT--EEESGGGTTHHHHHHHHHHHHHH-HHHHSSS--S-GGGGTTSSEEE----SHHHHHHHHHHH-TTSEE----BTSTTS-SSTTHHHHH-TTS-HHHHHIIIIIHHHHHHT--GGG-/--EEEEEE---S----HHHHHSS---EEEEE-SSSEEEEEETTEEEEEEEGGGT-HHHHHHHHHHHT--EEEEE--GGGG-TTS-HHHHHHHHHHHHHHHHHHHHH-TTTEEEEE---TTSHHHHHHHHHIIIIIT--SEEEEESEETTEETT-GGGHHHHHHHHHHT-EEEEE------SGGGGSTTHIIIIIHHHHHHHHHHHHHHTTHHHH-TT--EEESGGGTTHHHHHHHHHHHHHH-HHHH-SS--S-GGGGTTSSEEE----SHHHHHHHHHHH-TTSEE----BTSTTS-SSTTHHHHT-TTS-HHHHHIIIIIHHHHHHT--GGG-/--EEEEEE---S----HHHHHS-----EEE--SSSEEEEESSSSEEEEEEGGGT-HHHHHHHHHHHT--EEEEE--GGGG-TTS-HHHHHHHHHHHHHHHHHHHHH-TTTEEEEE---TTSHHHHHHHHHHHHHTS--SEEEEESEETTEETT-GGGHHHHHHHHHHT-EEEEE------SGGGGSTTHIIIIIHHHHHHHHHHHHHHTTHHHH-TT--EEESGGGTTHHHHHHHHHHHHHH-HHHH-SS--S-GGGGTTSSEEE----SHHHHHHHHHHH-TTSEE----BTSTTS-SSTTHHHHT-TT--HHHHHIIIIIHHHHHHT--TT--/--EEEEEE---S----HHHHHSS---EEEEEEETTEEEEEESSSEEEEEEGGGT-HHHHHHHHHHHT--EEEEE--GGGG-TTS-HHHHHHHHHHHHHHHHHHHHHSTTTEEEEE---TTSHHHHHHHHHHHHHTS--SEEEEESEETTEETT-GGGHHHHHHHHHHT-EEEEE------SGGGGSTTHIIIIIHHHHHHHHHHHHHHTTHHHH-TT--EEESGGGTTHHHHHHHHHHHHHH-HHHHSSS--S-GGGGTTSSEEE----SHHHHHHHHHHH-TTSEE----BT-TTS-SSTTHHHHH-TTS-HHHHHIIIIIHHHHHHT--STT-/--EEEEEE---S----HHHHHS-----EEEEEETTEEEEEETTEEEEEEEGGGT-HHHHHHHHHHHT--EEEEE--GGGG-TTS-HHHHHHHHHHHHHHHHHHHHH-TTTEEEEE---TTSHHHHHHHHHHHHHTS--SEEEEESEETTEETT-GGGHHHHHHHHHHT-EEEEE------SGGGSSTTHIIIIIHHHHHHHHHHHHHHTTHHHH-TT--EEESGGGTTHHHHHHHHHHHHHH-HHHHSSS--S-GGGGTTSSEEE----SHHHHHHHHHHH-TTSEE----BTSTTS-SSTTHHHHH-TT--HHHHHIIIIIHHHHHHT--STT-/--EEEEEE---S----HHHHHS----EEEEESSSSEEEEEETTEEEEEEEGGGT-HHHHHHHHHHHT--EEEEE--GGGG--SS-HHHHHHHHHHHHHHHHHHHHH-TTTEEEEE---TTSHHHHHHHHHHHHHTS--SEEEEESEETTEETT-GGGHHHHHHHHHHT-EEEEE------SGGGSSTTHIIIIIHHHHHHHHHHHHHHTTHHHH-TT--EEESGGGTTHHHHHHHHHHHHHH-HHHHSSS--S-GGGGTTSSEEE----SHHHHHHHHHHT-TTSEE----BT-TTS-SSTTHHHHT-TTS-HHHHHIIIIIHHHHHHT--GGG-

CATH classification: 3.20.20.140

InterPro domains:
  IPR006680 Amidohydrolase-related [PF04909] (3-330)
  IPR032465 2-amino-3-carboxymuconate-6-semialdehyde decarboxylase [PTHR21240] (2-334)
  IPR032466 Metal-dependent hydrolase [SSF51556] (1-332)